Protein 2K4V (pdb70)

Sequence (125 aa):
QGHMFEPGHLHLVSLPGLDQQDINIHIRYEVRQNAESGAYVHFDMDGEIDGKPFSDSFELPRDTAFNFASDATRVAQKHGLHPKFGAITRVHKEYDAMFEDIRAKLHAHPGEPVDLERIIRHEGSQGHMFEPGHLHLVSLPGLDQQDINIHIRYEVRQNAESGAYVHFDMDGEIDGKPFSDSFELPRDTAFNFASDATRVAQKHGLHPKFGAITRVHKEYDAMFEDIRAKLHAHPGEPVDLERIIRHEGSQGHMFEPGHLHLVSLPGLDQQDINIHIRYEVRQNAESGAYVHFDMDGEIDGKPFSDSFELPRDTAFNFASDATRVAQKHGLHPKFGAITRVHKEYDAMFEDIRAKLHAHPGEPVDLERIIRHEGSQGHMFEPGHLHLVSLPGLDQQDINIHIRYEVRQNAESGAYVHFDMDGEIDGKPFSDSFELPRDTAFNFASDATRVAQKHGLHPKFGAITRVHKEYDAMFEDIRAKLHAHPGEPVDLERIIRHEGSQGHMFEPGHLHLVSLPGLDQQDINIHIRYEVRQNAESGAYVHFDMDGEIDGKPFSDSFELPRDTAFNFASDATRVAQKHGLHPKFGAITRVHKEYDAMFEDIRAKLHAHPGEPVDLERIIRHEGSQGHMFEPGHLHLVSLPGLDQQDINIHIRYEVRQNAESGAYVHFDMDGEIDGKPFSDSFELPRDTAFNFASDATRVAQKHGLHPKFGAITRVHKEYDAMFEDIRAKLHAHPGEPVDLERIIRHEGSQGHMFEPGHLHLVSLPGLDQQDINIHIRYEVRQNAESGAYVHFDMDGEIDGKPFSDSFELPRDTAFNFASDATRVAQKHGLHPKFGAITRVHKEYDAMFEDIRAKLHAHPGEPVDLERIIRHEGSQGHMFEPGHLHLVSLPGLDQQDINIHIRYEVRQNAESGAYVHFDMDGEIDGKPFSDSFELPRDTAFNFASDATRVAQKHGLHPKFGAITRVHKEYDAMFEDIRAKLHAHPGEPVDLERIIRHEGSQGHMFEPGHLHLVSLPGLDQQDINIHIRYEVRQNAESGAYVHFDMDGEIDGKPFSDSFELPRDTAFNFASDATRVAQKHGLHPKFGAITRVHKEYDAMFEDIRAKLHAHPGEPVDLERIIRHEGSQGHMFEPGHLHLVSLPGLDQQDINIHIRYEVRQNAESGAYVHFDMDGEIDGKPFSDSFELPRDTAFNFASDATRVAQKHGLHPKFGAITRVHKEYDAMFEDIRAKLHAHPGEPVDLERIIRHEGSQGHMFEPGHLHLVSLPGLDQQDINIHIRYEVRQNAESGAYVHFDMDGEIDGKPFSDSFELPRDTAFNFASDATRVAQKHGLHPKFGAITRVHKEYDAMFEDIRAKLHAHPGEPVDLERIIRHEGSQGHMFEPGHLHLVSLPGLDQQDINIHIRYEVRQNAESGAYVHFDMDGEIDGKPFSDSFELPRDTAFNFASDATRVAQKHGLHPKFGAITRVHKEYDAMFEDIRAKLHAHPGEPVDLERIIRHEGSQGHMFEPGHLHLVSLPGLDQQDINIHIRYEVRQNAESGAYVHFDMDGEIDGKPFSDSFELPRDTAFNFASDATRVAQKHGLHPKFGAITRVHKEYDAMFEDIRAKLHAHPGEPVDLERIIRHEGSQGHMFEPGHLHLVSLPGLDQQDINIHIRYEVRQNAESGAYVHFDMDGEIDGKPFSDSFELPRDTAFNFASDATRVAQKHGLHPKFGAITRVHKEYDAMFEDIRAKLHAHPGEPVDLERIIRHEGSQGHMFEPGHLHLVSLPGLDQQDINIHIRYEVRQNAESGAYVHFDMDGEIDGKPFSDSFELPRDTAFNFASDATRVAQKHGLHPKFGAITRVHKEYDAMFEDIRAKLHAHPGEPVDLERIIRHEGSQGHMFEPGHLHLVSLPGLDQQDINIHIRYEVRQNAESGAYVHFDMDGEIDGKPFSDSFELPRDTAFNFASDATRVAQKHGLHPKFGAITRVHKEYDAMFEDIRAKLHAHPGEPVDLERIIRHEGSQGHMFEPGHLHLVSLPGLDQQDINIHIRYEVRQNAESGAYVHFDMDGEIDGKPFSDSFELPRDTAFNFASDATRVAQKHGLHPKFGAITRVHKEYDAMFEDIRAKLHAHPGEPVDLERIIRHEGSQGHMFEPGHLHLVSLPGLDQQDINIHIRYEVRQNAESGAYVHFDMDGEIDGKPFSDSFELPRDTAFNFASDATRVAQKHGLHPKFGAITRVHKEYDAMFEDIRAKLHAHPGEPVDLERIIRHEGSQGHMFEPGHLHLVSLPGLDQQDINIHIRYEVRQNAESGAYVHFDMDGEIDGKPFSDSFELPRDTAFNFASDATRVAQKHGLHPKFGAITRVHKEYDAMFEDIRAKLHAHPGEPVDLERIIRHEGSQGHMFEPGHLHLVSLPGLDQQDINIHIRYEVRQNAESGAYVHFDMDGEIDGKPFSDSFELPRDTAFNFASDATRVAQKHGLHPKFGAITRVHKEYDAMFEDIRAKLHAHPGEPVDLERIIRHEGS

Secondary structure (DSSP, 8-state):
--SEEETTEEEEEPPTTT--S--EEEEEEEEEEETTTEEEEEEEEEEEETTEEEEEEEEEETTTGGGHHHHHHHHHHHTT--GGG-SSSS--TTHHHHHHHHHHHHHSS-----THHHHH-----

Solvent-accessible surface area: 9120 Å² total; per-residue (Å²): 164,14,96,64,80,75,117,19,46,31,56,26,55,14,73,125,69,77,56,149,77,80,2,32,0,73,15,124,8,76,31,158,113,40,120,165,23,34,11,15,0,46,1,34,0,55,16,80,3,108,38,148,112,28,106,44,76,32,95,35,50,129,115,45,0,48,82,9,37,68,52,6,24,162,22,5,59,162,60,32,10,134,68,182,33,15,10,106,93,172,135,106,174,135,63,93,55,25,80,76,42,0,66,18,99,25,129,81,131,106,45,115,116,104,76,121,118,147,103,118,181,147,183,77,179

Nearest PDB structures (foldseek):
  2k4v-assembly1_A  TM=8.069E-01  e=6.744E-19  Pseudomonas aeruginosa
  4l8h-assembly1_A  TM=4.114E-01  e=2.435E-01  Qubevirus durum
  4l8h-assembly1_B  TM=3.917E-01  e=1.715E-01  Qubevirus durum
  6le0-assembly1_B  TM=4.411E-01  e=6.054E+00  Streptomyces koyangensis
  8of7-assembly1_A  TM=4.471E-01  e=9.113E+00  Streptomyces sp. NL15-2K

Structure (mmCIF, N/CA/C/O backbone):
data_2K4V
#
_entry.id   2K4V
#
loop_
_atom_site.group_PDB
_atom_site.id
_atom_site.type_symbol
_atom_site.label_atom_id
_atom_site.label_alt_id
_atom_site.label_comp_id
_atom_site.label_asym_id
_atom_site.label_entity_id
_atom_site.label_seq_id
_atom_site.pdbx_PDB_ins_code
_atom_site.Cartn_x
_atom_site.Cartn_y
_atom_site.Cartn_z
_atom_site.occupancy
_atom_site.B_iso_or_equiv
_atom_site.auth_seq_id
_atom_site.auth_comp_id
_atom_site.auth_asym_id
_atom_site.auth_atom_id
_atom_site.pdbx_PDB_model_num
ATOM 1 N N . GLN A 1 1 ? -13.979 10.940 -8.315 1.00 0.00 1 GLN A N 1
ATOM 2 C CA . GLN A 1 1 ? -12.739 10.753 -9.111 1.00 0.00 1 GLN A CA 1
ATOM 3 C C . GLN A 1 1 ? -12.320 9.268 -9.186 1.00 0.00 1 GLN A C 1
ATOM 4 O O . GLN A 1 1 ? -11.351 8.934 -9.886 1.00 0.00 1 GLN A O 1
ATOM 20 N N . GLY A 1 2 ? -13.079 8.383 -8.496 1.00 0.00 2 GLY A N 1
ATOM 21 C CA . GLY A 1 2 ? -12.812 6.945 -8.484 1.00 0.00 2 GLY A CA 1
ATOM 22 C C . GLY A 1 2 ? -11.564 6.608 -7.675 1.00 0.00 2 GLY A C 1
ATOM 23 O O . GLY A 1 2 ? -11.649 6.278 -6.482 1.00 0.00 2 GLY A O 1
ATOM 27 N N . HIS A 1 3 ? -10.400 6.696 -8.336 1.00 0.00 3 HIS A N 1
ATOM 28 C CA . HIS A 1 3 ? -9.087 6.533 -7.687 1.00 0.00 3 HIS A CA 1
ATOM 29 C C . HIS A 1 3 ? -8.652 7.878 -7.070 1.00 0.00 3 HIS A C 1
ATOM 30 O O . HIS A 1 3 ? -8.875 8.936 -7.665 1.00 0.00 3 HIS A O 1
ATOM 45 N N . MET A 1 4 ? -8.027 7.817 -5.893 1.00 0.00 4 MET A N 1
ATOM 46 C CA . MET A 1 4 ? -7.594 8.998 -5.121 1.00 0.00 4 MET A CA 1
ATOM 47 C C . MET A 1 4 ? -6.397 8.605 -4.255 1.00 0.00 4 MET A C 1
ATOM 48 O O . MET A 1 4 ? -6.349 7.483 -3.763 1.00 0.00 4 MET A O 1
ATOM 62 N N . PHE A 1 5 ? -5.433 9.516 -4.065 1.00 0.00 5 PHE A N 1
ATOM 63 C CA . PHE A 1 5 ? -4.301 9.282 -3.146 1.00 0.00 5 PHE A CA 1
ATOM 64 C C . PHE A 1 5 ? -4.200 10.420 -2.115 1.00 0.00 5 PHE A C 1
ATOM 65 O O . PHE A 1 5 ? -4.460 11.585 -2.429 1.00 0.00 5 PHE A O 1
ATOM 82 N N . GLU A 1 6 ? -3.805 10.041 -0.892 1.00 0.00 6 GLU A N 1
ATOM 83 C CA . GLU A 1 6 ? -3.536 10.948 0.233 1.00 0.00 6 GLU A CA 1
ATOM 84 C C . GLU A 1 6 ? -2.341 10.368 1.040 1.00 0.00 6 GLU A C 1
ATOM 85 O O . GLU A 1 6 ? -2.117 9.149 0.999 1.00 0.00 6 GLU A O 1
ATOM 97 N N . PRO A 1 7 ? -1.524 11.209 1.755 1.00 0.00 7 PRO A N 1
ATOM 98 C CA . PRO A 1 7 ? -0.374 10.698 2.544 1.00 0.00 7 PRO A CA 1
ATOM 99 C C . PRO A 1 7 ? -0.850 9.805 3.722 1.00 0.00 7 PRO A C 1
ATOM 100 O O . PRO A 1 7 ? -1.278 10.304 4.769 1.00 0.00 7 PRO A O 1
ATOM 111 N N . GLY A 1 8 ? -0.828 8.476 3.495 1.00 0.00 8 GLY A N 1
ATOM 112 C CA . GLY A 1 8 ? -1.248 7.480 4.493 1.00 0.00 8 GLY A CA 1
ATOM 113 C C . GLY A 1 8 ? -2.274 6.471 3.961 1.00 0.00 8 GLY A C 1
ATOM 114 O O . GLY A 1 8 ? -2.481 5.419 4.582 1.00 0.00 8 GLY A O 1
ATOM 118 N N . HIS A 1 9 ? -2.906 6.777 2.799 1.00 0.00 9 HIS A N 1
ATOM 119 C CA . HIS A 1 9 ? -4.036 5.976 2.252 1.00 0.00 9 HIS A CA 1
ATOM 120 C C . HIS A 1 9 ? -4.258 6.233 0.734 1.00 0.00 9 HIS A C 1
ATOM 121 O O . HIS A 1 9 ? -3.912 7.285 0.219 1.00 0.00 9 HIS A O 1
ATOM 136 N N . LEU A 1 10 ? -4.830 5.233 0.035 1.00 0.00 10 LEU A N 1
ATOM 137 C CA . LEU A 1 10 ? -5.185 5.300 -1.392 1.00 0.00 10 LEU A CA 1
ATOM 138 C C . LEU A 1 10 ? -6.605 4.693 -1.551 1.00 0.00 10 LEU A C 1
ATOM 139 O O . LEU A 1 10 ? -6.861 3.572 -1.112 1.00 0.00 10 LEU A O 1
ATOM 155 N N . HIS A 1 11 ? -7.521 5.455 -2.162 1.00 0.00 11 HIS A N 1
ATOM 156 C CA . HIS A 1 11 ? -8.909 5.023 -2.451 1.00 0.00 11 HIS A CA 1
ATOM 157 C C . HIS A 1 11 ? -9.022 4.538 -3.915 1.00 0.00 11 HIS A C 1
ATOM 158 O O . HIS A 1 11 ? -8.440 5.144 -4.808 1.00 0.00 11 HIS A O 1
ATOM 173 N N . LEU A 1 12 ? -9.781 3.446 -4.141 1.00 0.00 12 LEU A N 1
ATOM 174 C CA . LEU A 1 12 ? -9.995 2.857 -5.482 1.00 0.00 12 LEU A CA 1
ATOM 175 C C . LEU A 1 12 ? -11.490 2.576 -5.724 1.00 0.00 12 LEU A C 1
ATOM 176 O O . LEU A 1 12 ? -12.110 1.830 -4.975 1.00 0.00 12 LEU A O 1
ATOM 192 N N . VAL A 1 13 ? -12.051 3.244 -6.737 1.00 0.00 13 VAL A N 1
ATOM 193 C CA . VAL A 1 13 ? -13.336 2.894 -7.399 1.00 0.00 13 VAL A CA 1
ATOM 194 C C . VAL A 1 13 ? -13.076 3.039 -8.916 1.00 0.00 13 VAL A C 1
ATOM 195 O O . VAL A 1 13 ? -12.109 3.725 -9.296 1.00 0.00 13 VAL A O 1
ATOM 208 N N . SER A 1 14 ? -13.897 2.435 -9.805 1.00 0.00 14 SER A N 1
ATOM 209 C CA . SER A 1 14 ? -13.634 2.491 -11.249 1.00 0.00 14 SER A CA 1
ATOM 210 C C . SER A 1 14 ? -14.392 3.701 -11.809 1.00 0.00 14 SER A C 1
ATOM 211 O O . SER A 1 14 ? -15.602 3.825 -11.575 1.00 0.00 14 SER A O 1
ATOM 219 N N . LEU A 1 15 ? -13.686 4.605 -12.504 1.00 0.00 15 LEU A N 1
ATOM 220 C CA . LEU A 1 15 ? -14.301 5.816 -13.070 1.00 0.00 15 LEU A CA 1
ATOM 221 C C . LEU A 1 15 ? -15.236 5.433 -14.251 1.00 0.00 15 LEU A C 1
ATOM 222 O O . LEU A 1 15 ? -14.894 4.533 -15.035 1.00 0.00 15 LEU A O 1
ATOM 238 N N . PRO A 1 16 ? -16.448 6.073 -14.363 1.00 0.00 16 PRO A N 1
ATOM 239 C CA . PRO A 1 16 ? -17.434 5.743 -15.418 1.00 0.00 16 PRO A CA 1
ATOM 240 C C . PRO A 1 16 ? -16.866 5.982 -16.835 1.00 0.00 16 PRO A C 1
ATOM 241 O O . PRO A 1 16 ? -16.247 7.022 -17.106 1.00 0.00 16 PRO A O 1
ATOM 252 N N . GLY A 1 17 ? -17.074 4.995 -17.717 1.00 0.00 17 GLY A N 1
ATOM 253 C CA . GLY A 1 17 ? -16.491 4.985 -19.061 1.00 0.00 17 GLY A CA 1
ATOM 254 C C . GLY A 1 17 ? -15.361 3.967 -19.184 1.00 0.00 17 GLY A C 1
ATOM 255 O O . GLY A 1 17 ? -15.148 3.398 -20.260 1.00 0.00 17 GLY A O 1
ATOM 259 N N . LEU A 1 18 ? -14.629 3.741 -18.070 1.00 0.00 18 LEU A N 1
ATOM 260 C CA . LEU A 1 18 ? -13.489 2.804 -18.026 1.00 0.00 18 LEU A CA 1
ATOM 261 C C . LEU A 1 18 ? -13.995 1.352 -17.944 1.00 0.00 18 LEU A C 1
ATOM 262 O O . LEU A 1 18 ? -13.786 0.564 -18.878 1.00 0.00 18 LEU A O 1
ATOM 278 N N . ASP A 1 19 ? -14.673 1.023 -16.827 1.00 0.00 19 ASP A N 1
ATOM 279 C CA . ASP A 1 19 ? -15.207 -0.327 -16.570 1.00 0.00 19 ASP A CA 1
ATOM 280 C C . ASP A 1 19 ? -16.367 -0.235 -15.566 1.00 0.00 19 ASP A C 1
ATOM 281 O O . ASP A 1 19 ? -16.154 0.074 -14.392 1.00 0.00 19 ASP A O 1
ATOM 290 N N . GLN A 1 20 ? -17.601 -0.473 -16.047 1.00 0.00 20 GLN A N 1
ATOM 291 C CA . GLN A 1 20 ? -18.811 -0.441 -15.212 1.00 0.00 20 GLN A CA 1
ATOM 292 C C . GLN A 1 20 ? -18.952 -1.771 -14.446 1.00 0.00 20 GLN A C 1
ATOM 293 O O . GLN A 1 20 ? -19.638 -2.702 -14.884 1.00 0.00 20 GLN A O 1
ATOM 307 N N . GLN A 1 21 ? -18.229 -1.843 -13.323 1.00 0.00 21 GLN A N 1
ATOM 308 C CA . GLN A 1 21 ? -18.253 -2.971 -12.386 1.00 0.00 21 GLN A CA 1
ATOM 309 C C . GLN A 1 21 ? -18.057 -2.406 -10.977 1.00 0.00 21 GLN A C 1
ATOM 310 O O . GLN A 1 21 ? -17.362 -1.389 -10.806 1.00 0.00 21 GLN A O 1
ATOM 324 N N . ASP A 1 22 ? -18.655 -3.067 -9.977 1.00 0.00 22 ASP A N 1
ATOM 325 C CA . ASP A 1 22 ? -18.577 -2.626 -8.576 1.00 0.00 22 ASP A CA 1
ATOM 326 C C . ASP A 1 22 ? -17.223 -3.037 -7.987 1.00 0.00 22 ASP A C 1
ATOM 327 O O . ASP A 1 22 ? -17.087 -4.115 -7.404 1.00 0.00 22 ASP A O 1
ATOM 336 N N . ILE A 1 23 ? -16.190 -2.218 -8.247 1.00 0.00 23 ILE A N 1
ATOM 337 C CA . ILE A 1 23 ? -14.882 -2.380 -7.609 1.00 0.00 23 ILE A CA 1
ATOM 338 C C . ILE A 1 23 ? -14.695 -1.215 -6.635 1.00 0.00 23 ILE A C 1
ATOM 339 O O . ILE A 1 23 ? -14.928 -0.050 -6.983 1.00 0.00 23 ILE A O 1
ATOM 355 N N . ASN A 1 24 ? -14.353 -1.554 -5.398 1.00 0.00 24 ASN A N 1
ATOM 356 C CA . ASN A 1 24 ? -14.068 -0.582 -4.346 1.00 0.00 24 ASN A CA 1
ATOM 357 C C . ASN A 1 24 ? -13.066 -1.203 -3.375 1.00 0.00 24 ASN A C 1
ATOM 358 O O . ASN A 1 24 ? -13.285 -2.299 -2.847 1.00 0.00 24 ASN A O 1
ATOM 369 N N . ILE A 1 25 ? -11.938 -0.500 -3.196 1.00 0.00 25 ILE A N 1
ATOM 370 C CA . ILE A 1 25 ? -10.764 -0.971 -2.451 1.00 0.00 25 ILE A CA 1
ATOM 371 C C . ILE A 1 25 ? -10.221 0.217 -1.653 1.00 0.00 25 ILE A C 1
ATOM 372 O O . ILE A 1 25 ? -10.222 1.356 -2.139 1.00 0.00 25 ILE A O 1
ATOM 388 N N . HIS A 1 26 ? -9.790 -0.046 -0.427 1.00 0.00 26 HIS A N 1
ATOM 389 C CA . HIS A 1 26 ? -9.086 0.923 0.411 1.00 0.00 26 HIS A CA 1
ATOM 390 C C . HIS A 1 26 ? -7.667 0.375 0.593 1.00 0.00 26 HIS A C 1
ATOM 391 O O . HIS A 1 26 ? -7.521 -0.815 0.856 1.00 0.00 26 HIS A O 1
ATOM 406 N N . ILE A 1 27 ? -6.632 1.213 0.442 1.00 0.00 27 ILE A N 1
ATOM 407 C CA . ILE A 1 27 ? -5.231 0.800 0.655 1.00 0.00 27 ILE A CA 1
ATOM 408 C C . ILE A 1 27 ? -4.631 1.734 1.713 1.00 0.00 27 ILE A C 1
ATOM 409 O O . ILE A 1 27 ? -4.342 2.889 1.438 1.00 0.00 27 ILE A O 1
ATOM 425 N N . ARG A 1 28 ? -4.461 1.212 2.912 1.00 0.00 28 ARG A N 1
ATOM 426 C CA . ARG A 1 28 ? -3.893 1.936 4.051 1.00 0.00 28 ARG A CA 1
ATOM 427 C C . ARG A 1 28 ? -2.453 1.471 4.225 1.00 0.00 28 ARG A C 1
ATOM 428 O O . ARG A 1 28 ? -2.190 0.273 4.173 1.00 0.00 28 ARG A O 1
ATOM 449 N N . TYR A 1 29 ? -1.520 2.408 4.386 1.00 0.00 29 TYR A N 1
ATOM 450 C CA . TYR A 1 29 ? -0.120 2.079 4.660 1.00 0.00 29 TYR A CA 1
ATOM 451 C C . TYR A 1 29 ? 0.343 2.884 5.878 1.00 0.00 29 TYR A C 1
ATOM 452 O O . TYR A 1 29 ? 0.193 4.113 5.923 1.00 0.00 29 TYR A O 1
ATOM 470 N N . GLU A 1 30 ? 0.830 2.161 6.889 1.00 0.00 30 GLU A N 1
ATOM 471 C CA . GLU A 1 30 ? 1.320 2.727 8.146 1.00 0.00 30 GLU A CA 1
ATOM 472 C C . GLU A 1 30 ? 2.724 2.190 8.394 1.00 0.00 30 GLU A C 1
ATOM 473 O O . GLU A 1 30 ? 2.901 0.979 8.560 1.00 0.00 30 GLU A O 1
ATOM 485 N N . VAL A 1 31 ? 3.716 3.081 8.411 1.00 0.00 31 VAL A N 1
ATOM 486 C CA . VAL A 1 31 ? 5.100 2.694 8.661 1.00 0.00 31 VAL A CA 1
ATOM 487 C C . VAL A 1 31 ? 5.310 2.491 10.166 1.00 0.00 31 VAL A C 1
ATOM 488 O O . VAL A 1 31 ? 5.168 3.426 10.963 1.00 0.00 31 VAL A O 1
ATOM 501 N N . ARG A 1 32 ? 5.643 1.256 10.526 1.00 0.00 32 ARG A N 1
ATOM 502 C CA . ARG A 1 32 ? 5.896 0.833 11.906 1.00 0.00 32 ARG A CA 1
ATOM 503 C C . ARG A 1 32 ? 7.346 0.340 11.980 1.00 0.00 32 ARG A C 1
ATOM 504 O O . ARG A 1 32 ? 7.948 0.008 10.952 1.00 0.00 32 ARG A O 1
ATOM 525 N N . GLN A 1 33 ? 7.916 0.305 13.183 1.00 0.00 33 GLN A N 1
ATOM 526 C CA . GLN A 1 33 ? 9.278 -0.182 13.398 1.00 0.00 33 GLN A CA 1
ATOM 527 C C . GLN A 1 33 ? 9.241 -1.548 14.104 1.00 0.00 33 GLN A C 1
ATOM 528 O O . GLN A 1 33 ? 8.695 -1.668 15.199 1.00 0.00 33 GLN A O 1
ATOM 542 N N . ASN A 1 34 ? 9.791 -2.570 13.437 1.00 0.00 34 ASN A N 1
ATOM 543 C CA . ASN A 1 34 ? 10.073 -3.899 14.031 1.00 0.00 34 ASN A CA 1
ATOM 544 C C . ASN A 1 34 ? 11.561 -3.977 14.409 1.00 0.00 34 ASN A C 1
ATOM 545 O O . ASN A 1 34 ? 12.392 -3.360 13.754 1.00 0.00 34 ASN A O 1
ATOM 556 N N . ALA A 1 35 ? 11.890 -4.732 15.463 1.00 0.00 35 ALA A N 1
ATOM 557 C CA . ALA A 1 35 ? 13.290 -4.924 15.913 1.00 0.00 35 ALA A CA 1
ATOM 558 C C . ALA A 1 35 ? 14.095 -5.817 14.937 1.00 0.00 35 ALA A C 1
ATOM 559 O O . ALA A 1 35 ? 15.325 -5.902 15.038 1.00 0.00 35 ALA A O 1
ATOM 566 N N . GLU A 1 36 ? 13.386 -6.469 13.998 1.00 0.00 36 GLU A N 1
ATOM 567 C CA . GLU A 1 36 ? 13.981 -7.370 13.003 1.00 0.00 36 GLU A CA 1
ATOM 568 C C . GLU A 1 36 ? 14.697 -6.589 11.875 1.00 0.00 36 GLU A C 1
ATOM 569 O O . GLU A 1 36 ? 15.887 -6.809 11.622 1.00 0.00 36 GLU A O 1
ATOM 581 N N . SER A 1 37 ? 13.970 -5.671 11.209 1.00 0.00 37 SER A N 1
ATOM 582 C CA . SER A 1 37 ? 14.483 -4.925 10.024 1.00 0.00 37 SER A CA 1
ATOM 583 C C . SER A 1 37 ? 14.617 -3.417 10.315 1.00 0.00 37 SER A C 1
ATOM 584 O O . SER A 1 37 ? 15.155 -2.659 9.498 1.00 0.00 37 SER A O 1
ATOM 592 N N . GLY A 1 38 ? 14.134 -2.991 11.486 1.00 0.00 38 GLY A N 1
ATOM 593 C CA . GLY A 1 38 ? 14.043 -1.571 11.818 1.00 0.00 38 GLY A CA 1
ATOM 594 C C . GLY A 1 38 ? 12.745 -1.004 11.274 1.00 0.00 38 GLY A C 1
ATOM 595 O O . GLY A 1 38 ? 11.676 -1.339 11.769 1.00 0.00 38 GLY A O 1
ATOM 599 N N . ALA A 1 39 ? 12.832 -0.183 10.225 1.00 0.00 39 ALA A N 1
ATOM 600 C CA . ALA A 1 39 ? 11.649 0.341 9.520 1.00 0.00 39 ALA A CA 1
ATOM 601 C C . ALA A 1 39 ? 10.990 -0.747 8.646 1.00 0.00 39 ALA A C 1
ATOM 602 O O . ALA A 1 39 ? 11.680 -1.587 8.058 1.00 0.00 39 ALA A O 1
ATOM 609 N N . TYR A 1 40 ? 9.651 -0.736 8.615 1.00 0.00 40 TYR A N 1
ATOM 610 C CA . TYR A 1 40 ? 8.839 -1.526 7.659 1.00 0.00 40 TYR A CA 1
ATOM 611 C C . TYR A 1 40 ? 7.460 -0.857 7.508 1.00 0.00 40 TYR A C 1
ATOM 612 O O . TYR A 1 40 ? 7.109 0.021 8.301 1.00 0.00 40 TYR A O 1
ATOM 630 N N . VAL A 1 41 ? 6.675 -1.257 6.493 1.00 0.00 41 VAL A N 1
ATOM 631 C CA . VAL A 1 41 ? 5.313 -0.724 6.293 1.00 0.00 41 VAL A CA 1
ATOM 632 C C . VAL A 1 41 ? 4.272 -1.847 6.460 1.00 0.00 41 VAL A C 1
ATOM 633 O O . VAL A 1 41 ? 4.377 -2.903 5.826 1.00 0.00 41 VAL A O 1
ATOM 646 N N . HIS A 1 42 ? 3.292 -1.607 7.335 1.00 0.00 42 HIS A N 1
ATOM 647 C CA . HIS A 1 42 ? 2.101 -2.452 7.494 1.00 0.00 42 HIS A CA 1
ATOM 648 C C . HIS A 1 42 ? 0.995 -1.928 6.558 1.00 0.00 42 HIS A C 1
ATOM 649 O O . HIS A 1 42 ? 0.576 -0.775 6.679 1.00 0.00 42 HIS A O 1
ATOM 664 N N . PHE A 1 43 ? 0.527 -2.777 5.637 1.00 0.00 43 PHE A N 1
ATOM 665 C CA . PHE A 1 43 ? -0.545 -2.423 4.684 1.00 0.00 43 PHE A CA 1
ATOM 666 C C . PHE A 1 43 ? -1.856 -3.149 5.057 1.00 0.00 43 PHE A C 1
ATOM 667 O O . PHE A 1 43 ? -1.820 -4.285 5.548 1.00 0.00 43 PHE A O 1
ATOM 684 N N . ASP A 1 44 ? -2.997 -2.470 4.833 1.00 0.00 44 ASP A N 1
ATOM 685 C CA . ASP A 1 44 ? -4.359 -3.047 4.955 1.00 0.00 44 ASP A CA 1
ATOM 686 C C . ASP A 1 44 ? -5.135 -2.746 3.672 1.00 0.00 44 ASP A C 1
ATOM 687 O O . ASP A 1 44 ? -5.175 -1.593 3.244 1.00 0.00 44 ASP A O 1
ATOM 696 N N . MET A 1 45 ? -5.741 -3.765 3.047 1.00 0.00 45 MET A N 1
ATOM 697 C CA . MET A 1 45 ? -6.638 -3.568 1.890 1.00 0.00 45 MET A CA 1
ATOM 698 C C . MET A 1 45 ? -8.014 -4.187 2.170 1.00 0.00 45 MET A C 1
ATOM 699 O O . MET A 1 45 ? -8.100 -5.355 2.536 1.00 0.00 45 MET A O 1
ATOM 713 N N . ASP A 1 46 ? -9.090 -3.404 1.953 1.00 0.00 46 ASP A N 1
ATOM 714 C CA . ASP A 1 46 ? -10.474 -3.828 2.282 1.00 0.00 46 ASP A CA 1
ATOM 715 C C . ASP A 1 46 ? -11.513 -3.099 1.399 1.00 0.00 46 ASP A C 1
ATOM 716 O O . ASP A 1 46 ? -11.311 -1.950 1.014 1.00 0.00 46 ASP A O 1
ATOM 725 N N . GLY A 1 47 ? -12.619 -3.795 1.091 1.00 0.00 47 GLY A N 1
ATOM 726 C CA . GLY A 1 47 ? -13.722 -3.249 0.274 1.00 0.00 47 GLY A CA 1
ATOM 727 C C . GLY A 1 47 ? -14.694 -4.355 -0.109 1.00 0.00 47 GLY A C 1
ATOM 728 O O . GLY A 1 47 ? -14.804 -5.329 0.638 1.00 0.00 47 GLY A O 1
ATOM 732 N N . GLU A 1 48 ? -15.392 -4.242 -1.265 1.00 0.00 48 GLU A N 1
ATOM 733 C CA . GLU A 1 48 ? -16.205 -5.349 -1.807 1.00 0.00 48 GLU A CA 1
ATOM 734 C C . GLU A 1 48 ? -16.282 -5.277 -3.350 1.00 0.00 48 GLU A C 1
ATOM 735 O O . GLU A 1 48 ? -16.906 -4.393 -3.934 1.00 0.00 48 GLU A O 1
ATOM 747 N N . ILE A 1 49 ? -15.591 -6.224 -3.993 1.00 0.00 49 ILE A N 1
ATOM 748 C CA . ILE A 1 49 ? -15.570 -6.320 -5.474 1.00 0.00 49 ILE A CA 1
ATOM 749 C C . ILE A 1 49 ? -16.518 -7.408 -5.978 1.00 0.00 49 ILE A C 1
ATOM 750 O O . ILE A 1 49 ? -16.443 -8.551 -5.529 1.00 0.00 49 ILE A O 1
ATOM 766 N N . ASP A 1 50 ? -17.397 -7.008 -6.934 1.00 0.00 50 ASP A N 1
ATOM 767 C CA . ASP A 1 50 ? -18.531 -7.814 -7.434 1.00 0.00 50 ASP A CA 1
ATOM 768 C C . ASP A 1 50 ? -19.528 -8.069 -6.270 1.00 0.00 50 ASP A C 1
ATOM 769 O O . ASP A 1 50 ? -20.337 -8.997 -6.290 1.00 0.00 50 ASP A O 1
ATOM 778 N N . GLY A 1 51 ? -19.455 -7.185 -5.247 1.00 0.00 51 GLY A N 1
ATOM 779 C CA . GLY A 1 51 ? -20.244 -7.313 -4.024 1.00 0.00 51 GLY A CA 1
ATOM 780 C C . GLY A 1 51 ? -19.589 -8.192 -2.966 1.00 0.00 51 GLY A C 1
ATOM 781 O O . GLY A 1 51 ? -20.138 -8.337 -1.869 1.00 0.00 51 GLY A O 1
ATOM 785 N N . LYS A 1 52 ? -18.422 -8.797 -3.291 1.00 0.00 52 LYS A N 1
ATOM 786 C CA . LYS A 1 52 ? -17.698 -9.716 -2.394 1.00 0.00 52 LYS A CA 1
ATOM 787 C C . LYS A 1 52 ? -16.756 -8.966 -1.440 1.00 0.00 52 LYS A C 1
ATOM 788 O O . LYS A 1 52 ? -15.719 -8.451 -1.887 1.00 0.00 52 LYS A O 1
ATOM 807 N N . PRO A 1 53 ? -17.078 -8.923 -0.103 1.00 0.00 53 PRO A N 1
ATOM 808 C CA . PRO A 1 53 ? -16.271 -8.193 0.891 1.00 0.00 53 PRO A CA 1
ATOM 809 C C . PRO A 1 53 ? -14.951 -8.920 1.207 1.00 0.00 53 PRO A C 1
ATOM 810 O O . PRO A 1 53 ? -14.908 -10.159 1.282 1.00 0.00 53 PRO A O 1
ATOM 821 N N . PHE A 1 54 ? -13.879 -8.138 1.392 1.00 0.00 54 PHE A N 1
ATOM 822 C CA . PHE A 1 54 ? -12.543 -8.666 1.695 1.00 0.00 54 PHE A CA 1
ATOM 823 C C . PHE A 1 54 ? -11.845 -7.771 2.719 1.00 0.00 54 PHE A C 1
ATOM 824 O O . PHE A 1 54 ? -12.084 -6.561 2.760 1.00 0.00 54 PHE A O 1
ATOM 841 N N . SER A 1 55 ? -11.010 -8.393 3.554 1.00 0.00 55 SER A N 1
ATOM 842 C CA . SER A 1 55 ? -10.126 -7.707 4.494 1.00 0.00 55 SER A CA 1
ATOM 843 C C . SER A 1 55 ? -8.772 -8.430 4.472 1.00 0.00 55 SER A C 1
ATOM 844 O O . SER A 1 55 ? -8.675 -9.614 4.824 1.00 0.00 55 SER A O 1
ATOM 852 N N . ASP A 1 56 ? -7.743 -7.706 4.040 1.00 0.00 56 ASP A N 1
ATOM 853 C CA . ASP A 1 56 ? -6.400 -8.241 3.772 1.00 0.00 56 ASP A CA 1
ATOM 854 C C . ASP A 1 56 ? -5.363 -7.364 4.484 1.00 0.00 56 ASP A C 1
ATOM 855 O O . ASP A 1 56 ? -5.573 -6.160 4.649 1.00 0.00 56 ASP A O 1
ATOM 864 N N . SER A 1 57 ? -4.265 -7.976 4.937 1.00 0.00 57 SER A N 1
ATOM 865 C CA . SER A 1 57 ? -3.132 -7.254 5.530 1.00 0.00 57 SER A CA 1
ATOM 866 C C . SER A 1 57 ? -1.823 -7.933 5.100 1.00 0.00 57 SER A C 1
ATOM 867 O O . SER A 1 57 ? -1.684 -9.155 5.218 1.00 0.00 57 SER A O 1
ATOM 875 N N . PHE A 1 58 ? -0.878 -7.134 4.591 1.00 0.00 58 PHE A N 1
ATOM 876 C CA . PHE A 1 58 ? 0.451 -7.607 4.164 1.00 0.00 58 PHE A CA 1
ATOM 877 C C . PHE A 1 58 ? 1.506 -6.595 4.608 1.00 0.00 58 PHE A C 1
ATOM 878 O O . PHE A 1 58 ? 1.246 -5.398 4.618 1.00 0.00 58 PHE A O 1
ATOM 895 N N . GLU A 1 59 ? 2.684 -7.086 5.010 1.00 0.00 59 GLU A N 1
ATOM 896 C CA . GLU A 1 59 ? 3.763 -6.250 5.570 1.00 0.00 59 GLU A CA 1
ATOM 897 C C . GLU A 1 59 ? 5.064 -6.484 4.803 1.00 0.00 59 GLU A C 1
ATOM 898 O O . GLU A 1 59 ? 5.443 -7.630 4.539 1.00 0.00 59 GLU A O 1
ATOM 910 N N . LEU A 1 60 ? 5.734 -5.386 4.449 1.00 0.00 60 LEU A N 1
ATOM 911 C CA . LEU A 1 60 ? 6.993 -5.396 3.690 1.00 0.00 60 LEU A CA 1
ATOM 912 C C . LEU A 1 60 ? 8.065 -4.632 4.479 1.00 0.00 60 LEU A C 1
ATOM 913 O O . LEU A 1 60 ? 7.801 -3.504 4.905 1.00 0.00 60 LEU A O 1
ATOM 929 N N . PRO A 1 61 ? 9.283 -5.234 4.700 1.00 0.00 61 PRO A N 1
ATOM 930 C CA . PRO A 1 61 ? 10.419 -4.533 5.347 1.00 0.00 61 PRO A CA 1
ATOM 931 C C . PRO A 1 61 ? 10.906 -3.349 4.498 1.00 0.00 61 PRO A C 1
ATOM 932 O O . PRO A 1 61 ? 10.579 -3.277 3.318 1.00 0.00 61 PRO A O 1
ATOM 943 N N . ARG A 1 62 ? 11.653 -2.422 5.123 1.00 0.00 62 ARG A N 1
ATOM 944 C CA . ARG A 1 62 ? 12.271 -1.254 4.439 1.00 0.00 62 ARG A CA 1
ATOM 945 C C . ARG A 1 62 ? 12.963 -1.628 3.088 1.00 0.00 62 ARG A C 1
ATOM 946 O O . ARG A 1 62 ? 12.952 -0.840 2.133 1.00 0.00 62 ARG A O 1
ATOM 967 N N . ASP A 1 63 ? 13.509 -2.863 3.034 1.00 0.00 63 ASP A N 1
ATOM 968 C CA . ASP A 1 63 ? 14.270 -3.396 1.889 1.00 0.00 63 ASP A CA 1
ATOM 969 C C . ASP A 1 63 ? 13.370 -3.680 0.662 1.00 0.00 63 ASP A C 1
ATOM 970 O O . ASP A 1 63 ? 13.822 -3.557 -0.479 1.00 0.00 63 ASP A O 1
ATOM 979 N N . THR A 1 64 ? 12.090 -4.015 0.902 1.00 0.00 64 THR A N 1
ATOM 980 C CA . THR A 1 64 ? 11.126 -4.404 -0.155 1.00 0.00 64 THR A CA 1
ATOM 981 C C . THR A 1 64 ? 9.813 -3.608 -0.002 1.00 0.00 64 THR A C 1
ATOM 982 O O . THR A 1 64 ? 8.790 -3.966 -0.596 1.00 0.00 64 THR A O 1
ATOM 993 N N . ALA A 1 65 ? 9.865 -2.507 0.782 1.00 0.00 65 ALA A N 1
ATOM 994 C CA . ALA A 1 65 ? 8.704 -1.623 1.020 1.00 0.00 65 ALA A CA 1
ATOM 995 C C . ALA A 1 65 ? 8.240 -0.960 -0.283 1.00 0.00 65 ALA A C 1
ATOM 996 O O . ALA A 1 65 ? 7.048 -0.895 -0.557 1.00 0.00 65 ALA A O 1
ATOM 1003 N N . PHE A 1 66 ? 9.221 -0.494 -1.073 1.00 0.00 66 PHE A N 1
ATOM 1004 C CA . PHE A 1 66 ? 9.001 0.180 -2.378 1.00 0.00 66 PHE A CA 1
ATOM 1005 C C . PHE A 1 66 ? 8.574 -0.807 -3.492 1.00 0.00 66 PHE A C 1
ATOM 1006 O O . PHE A 1 66 ? 8.283 -0.394 -4.616 1.00 0.00 66 PHE A O 1
ATOM 1023 N N . ASN A 1 67 ? 8.513 -2.106 -3.156 1.00 0.00 67 ASN A N 1
ATOM 1024 C CA . ASN A 1 67 ? 7.995 -3.162 -4.053 1.00 0.00 67 ASN A CA 1
ATOM 1025 C C . ASN A 1 67 ? 6.468 -3.320 -3.874 1.00 0.00 67 ASN A C 1
ATOM 1026 O O . ASN A 1 67 ? 5.854 -4.195 -4.503 1.00 0.00 67 ASN A O 1
ATOM 1037 N N . PHE A 1 68 ? 5.888 -2.465 -2.994 1.00 0.00 68 PHE A N 1
ATOM 1038 C CA . PHE A 1 68 ? 4.460 -2.478 -2.648 1.00 0.00 68 PHE A CA 1
ATOM 1039 C C . PHE A 1 68 ? 3.555 -2.379 -3.883 1.00 0.00 68 PHE A C 1
ATOM 1040 O O . PHE A 1 68 ? 2.650 -3.178 -4.018 1.00 0.00 68 PHE A O 1
ATOM 1057 N N . ALA A 1 69 ? 3.812 -1.395 -4.779 1.00 0.00 69 ALA A N 1
ATOM 1058 C CA . ALA A 1 69 ? 2.968 -1.129 -5.968 1.00 0.00 69 ALA A CA 1
ATOM 1059 C C . ALA A 1 69 ? 2.750 -2.362 -6.864 1.00 0.00 69 ALA A C 1
ATOM 1060 O O . ALA A 1 69 ? 1.723 -2.452 -7.540 1.00 0.00 69 ALA A O 1
ATOM 1067 N N . SER A 1 70 ? 3.719 -3.295 -6.867 1.00 0.00 70 SER A N 1
ATOM 1068 C CA . SER A 1 70 ? 3.591 -4.571 -7.581 1.00 0.00 70 SER A CA 1
ATOM 1069 C C . SER A 1 70 ? 2.582 -5.487 -6.856 1.00 0.00 70 SER A C 1
ATOM 1070 O O . SER A 1 70 ? 1.629 -5.966 -7.467 1.00 0.00 70 SER A O 1
ATOM 1078 N N . ASP A 1 71 ? 2.790 -5.676 -5.533 1.00 0.00 71 ASP A N 1
ATOM 1079 C CA . ASP A 1 71 ? 1.988 -6.621 -4.716 1.00 0.00 71 ASP A CA 1
ATOM 1080 C C . ASP A 1 71 ? 0.567 -6.097 -4.432 1.00 0.00 71 ASP A C 1
ATOM 1081 O O . ASP A 1 71 ? -0.396 -6.816 -4.628 1.00 0.00 71 ASP A O 1
ATOM 1090 N N . ALA A 1 72 ? 0.477 -4.860 -3.910 1.00 0.00 72 ALA A N 1
ATOM 1091 C CA . ALA A 1 72 ? -0.798 -4.140 -3.659 1.00 0.00 72 ALA A CA 1
ATOM 1092 C C . ALA A 1 72 ? -1.756 -4.176 -4.870 1.00 0.00 72 ALA A C 1
ATOM 1093 O O . ALA A 1 72 ? -2.974 -4.266 -4.708 1.00 0.00 72 ALA A O 1
ATOM 1100 N N . THR A 1 73 ? -1.182 -4.106 -6.079 1.00 0.00 73 THR A N 1
ATOM 1101 C CA . THR A 1 73 ? -1.939 -4.250 -7.332 1.00 0.00 73 THR A CA 1
ATOM 1102 C C . THR A 1 73 ? -2.302 -5.733 -7.594 1.00 0.00 73 THR A C 1
ATOM 1103 O O . THR A 1 73 ? -3.441 -6.040 -7.949 1.00 0.00 73 THR A O 1
ATOM 1114 N N . ARG A 1 74 ? -1.316 -6.626 -7.391 1.00 0.00 74 ARG A N 1
ATOM 1115 C CA . ARG A 1 74 ? -1.441 -8.090 -7.607 1.00 0.00 74 ARG A CA 1
ATOM 1116 C C . ARG A 1 74 ? -2.608 -8.699 -6.792 1.00 0.00 74 ARG A C 1
ATOM 1117 O O . ARG A 1 74 ? -3.410 -9.475 -7.319 1.00 0.00 74 ARG A O 1
ATOM 1138 N N . VAL A 1 75 ? -2.703 -8.307 -5.518 1.00 0.00 75 VAL A N 1
ATOM 1139 C CA . VAL A 1 75 ? -3.766 -8.751 -4.603 1.00 0.00 75 VAL A CA 1
ATOM 1140 C C . VAL A 1 75 ? -5.114 -8.080 -4.955 1.00 0.00 75 VAL A C 1
ATOM 1141 O O . VAL A 1 75 ? -6.171 -8.698 -4.806 1.00 0.00 75 VAL A O 1
ATOM 1154 N N . ALA A 1 76 ? -5.063 -6.833 -5.477 1.00 0.00 76 ALA A N 1
ATOM 1155 C CA . ALA A 1 76 ? -6.268 -6.064 -5.850 1.00 0.00 76 ALA A CA 1
ATOM 1156 C C . ALA A 1 76 ? -6.974 -6.713 -7.054 1.00 0.00 76 ALA A C 1
ATOM 1157 O O . ALA A 1 76 ? -8.201 -6.859 -7.069 1.00 0.00 76 ALA A O 1
ATOM 1164 N N . GLN A 1 77 ? -6.162 -7.125 -8.042 1.00 0.00 77 GLN A N 1
ATOM 1165 C CA . GLN A 1 77 ? -6.653 -7.753 -9.279 1.00 0.00 77 GLN A CA 1
ATOM 1166 C C . GLN A 1 77 ? -7.008 -9.228 -9.051 1.00 0.00 77 GLN A C 1
ATOM 1167 O O . GLN A 1 77 ? -7.849 -9.785 -9.772 1.00 0.00 77 GLN A O 1
ATOM 1181 N N . LYS A 1 78 ? -6.365 -9.857 -8.043 1.00 0.00 78 LYS A N 1
ATOM 1182 C CA . LYS A 1 78 ? -6.742 -11.199 -7.557 1.00 0.00 78 LYS A CA 1
ATOM 1183 C C . LYS A 1 78 ? -8.146 -11.164 -6.911 1.00 0.00 78 LYS A C 1
ATOM 1184 O O . LYS A 1 78 ? -8.851 -12.172 -6.875 1.00 0.00 78 LYS A O 1
ATOM 1203 N N . HIS A 1 79 ? -8.544 -9.970 -6.421 1.00 0.00 79 HIS A N 1
ATOM 1204 C CA . HIS A 1 79 ? -9.883 -9.736 -5.844 1.00 0.00 79 HIS A CA 1
ATOM 1205 C C . HIS A 1 79 ? -10.934 -9.356 -6.915 1.00 0.00 79 HIS A C 1
ATOM 1206 O O . HIS A 1 79 ? -12.097 -9.150 -6.561 1.00 0.00 79 HIS A O 1
ATOM 1221 N N . GLY A 1 80 ? -10.557 -9.291 -8.214 1.00 0.00 80 GLY A N 1
ATOM 1222 C CA . GLY A 1 80 ? -11.533 -9.018 -9.294 1.00 0.00 80 GLY A CA 1
ATOM 1223 C C . GLY A 1 80 ? -11.312 -7.720 -10.069 1.00 0.00 80 GLY A C 1
ATOM 1224 O O . GLY A 1 80 ? -12.272 -6.996 -10.349 1.00 0.00 80 GLY A O 1
ATOM 1228 N N . LEU A 1 81 ? -10.051 -7.419 -10.427 1.00 0.00 81 LEU A N 1
ATOM 1229 C CA . LEU A 1 81 ? -9.723 -6.369 -11.432 1.00 0.00 81 LEU A CA 1
ATOM 1230 C C . LEU A 1 81 ? -9.052 -7.044 -12.637 1.00 0.00 81 LEU A C 1
ATOM 1231 O O . LEU A 1 81 ? -8.228 -7.946 -12.465 1.00 0.00 81 LEU A O 1
ATOM 1247 N N . HIS A 1 82 ? -9.420 -6.614 -13.848 1.00 0.00 82 HIS A N 1
ATOM 1248 C CA . HIS A 1 82 ? -8.747 -7.029 -15.093 1.00 0.00 82 HIS A CA 1
ATOM 1249 C C . HIS A 1 82 ? -7.687 -5.973 -15.485 1.00 0.00 82 HIS A C 1
ATOM 1250 O O . HIS A 1 82 ? -7.828 -4.808 -15.103 1.00 0.00 82 HIS A O 1
ATOM 1265 N N . PRO A 1 83 ? -6.595 -6.361 -16.235 1.00 0.00 83 PRO A N 1
ATOM 1266 C CA . PRO A 1 83 ? -5.561 -5.401 -16.737 1.00 0.00 83 PRO A CA 1
ATOM 1267 C C . PRO A 1 83 ? -6.128 -4.285 -17.654 1.00 0.00 83 PRO A C 1
ATOM 1268 O O . PRO A 1 83 ? -5.462 -3.276 -17.889 1.00 0.00 83 PRO A O 1
ATOM 1279 N N . LYS A 1 84 ? -7.366 -4.481 -18.138 1.00 0.00 84 LYS A N 1
ATOM 1280 C CA . LYS A 1 84 ? -8.084 -3.502 -18.983 1.00 0.00 84 LYS A CA 1
ATOM 1281 C C . LYS A 1 84 ? -8.407 -2.216 -18.189 1.00 0.00 84 LYS A C 1
ATOM 1282 O O . LYS A 1 84 ? -8.498 -1.127 -18.763 1.00 0.00 84 LYS A O 1
ATOM 1301 N N . PHE A 1 85 ? -8.575 -2.382 -16.861 1.00 0.00 85 PHE A N 1
ATOM 1302 C CA . PHE A 1 85 ? -8.742 -1.277 -15.890 1.00 0.00 85 PHE A CA 1
ATOM 1303 C C . PHE A 1 85 ? -7.506 -0.352 -15.878 1.00 0.00 85 PHE A C 1
ATOM 1304 O O . PHE A 1 85 ? -7.622 0.863 -15.679 1.00 0.00 85 PHE A O 1
ATOM 1321 N N . GLY A 1 86 ? -6.328 -0.944 -16.131 1.00 0.00 86 GLY A N 1
ATOM 1322 C CA . GLY A 1 86 ? -5.050 -0.245 -16.002 1.00 0.00 86 GLY A CA 1
ATOM 1323 C C . GLY A 1 86 ? -4.503 -0.368 -14.593 1.00 0.00 86 GLY A C 1
ATOM 1324 O O . GLY A 1 86 ? -4.081 0.620 -13.984 1.00 0.00 86 GLY A O 1
ATOM 1328 N N . ALA A 1 87 ? -4.539 -1.604 -14.072 1.00 0.00 87 ALA A N 1
ATOM 1329 C CA . ALA A 1 87 ? -4.053 -1.917 -12.723 1.00 0.00 87 ALA A CA 1
ATOM 1330 C C . ALA A 1 87 ? -2.509 -1.847 -12.673 1.00 0.00 87 ALA A C 1
ATOM 1331 O O . ALA A 1 87 ? -1.939 -0.888 -12.143 1.00 0.00 87 ALA A O 1
ATOM 1338 N N . ILE A 1 88 ? -1.840 -2.864 -13.253 1.00 0.00 88 ILE A N 1
ATOM 1339 C CA . ILE A 1 88 ? -0.359 -2.942 -13.308 1.00 0.00 88 ILE A CA 1
ATOM 1340 C C . ILE A 1 88 ? 0.151 -2.513 -14.703 1.00 0.00 88 ILE A C 1
ATOM 1341 O O . ILE A 1 88 ? 1.319 -2.169 -14.873 1.00 0.00 88 ILE A O 1
ATOM 1357 N N . THR A 1 89 ? -0.758 -2.527 -15.689 1.00 0.00 89 THR A N 1
ATOM 1358 C CA . THR A 1 89 ? -0.455 -2.236 -17.105 1.00 0.00 89 THR A CA 1
ATOM 1359 C C . THR A 1 89 ? -0.475 -0.723 -17.419 1.00 0.00 89 THR A C 1
ATOM 1360 O O . THR A 1 89 ? -0.211 -0.314 -18.558 1.00 0.00 89 THR A O 1
ATOM 1371 N N . ARG A 1 90 ? -0.800 0.098 -16.406 1.00 0.00 90 ARG A N 1
ATOM 1372 C CA . ARG A 1 90 ? -0.725 1.567 -16.492 1.00 0.00 90 ARG A CA 1
ATOM 1373 C C . ARG A 1 90 ? 0.533 2.016 -15.742 1.00 0.00 90 ARG A C 1
ATOM 1374 O O . ARG A 1 90 ? 0.660 1.732 -14.540 1.00 0.00 90 ARG A O 1
ATOM 1395 N N . VAL A 1 91 ? 1.483 2.667 -16.442 1.00 0.00 91 VAL A N 1
ATOM 1396 C CA . VAL A 1 91 ? 2.668 3.246 -15.787 1.00 0.00 91 VAL A CA 1
ATOM 1397 C C . VAL A 1 91 ? 2.232 4.461 -14.935 1.00 0.00 91 VAL A C 1
ATOM 1398 O O . VAL A 1 91 ? 1.983 5.559 -15.451 1.00 0.00 91 VAL A O 1
ATOM 1411 N N . HIS A 1 92 ? 2.041 4.214 -13.622 1.00 0.00 92 HIS A N 1
ATOM 1412 C CA . HIS A 1 92 ? 1.611 5.252 -12.673 1.00 0.00 92 HIS A CA 1
ATOM 1413 C C . HIS A 1 92 ? 2.725 6.301 -12.547 1.00 0.00 92 HIS A C 1
ATOM 1414 O O . HIS A 1 92 ? 3.779 6.029 -11.982 1.00 0.00 92 HIS A O 1
ATOM 1429 N N . LYS A 1 93 ? 2.492 7.482 -13.133 1.00 0.00 93 LYS A N 1
ATOM 1430 C CA . LYS A 1 93 ? 3.489 8.568 -13.188 1.00 0.00 93 LYS A CA 1
ATOM 1431 C C . LYS A 1 93 ? 3.647 9.235 -11.810 1.00 0.00 93 LYS A C 1
ATOM 1432 O O . LYS A 1 93 ? 4.724 9.737 -11.469 1.00 0.00 93 LYS A O 1
ATOM 1451 N N . GLU A 1 94 ? 2.556 9.207 -11.022 1.00 0.00 94 GLU A N 1
ATOM 1452 C CA . GLU A 1 94 ? 2.523 9.729 -9.643 1.00 0.00 94 GLU A CA 1
ATOM 1453 C C . GLU A 1 94 ? 2.995 8.671 -8.620 1.00 0.00 94 GLU A C 1
ATOM 1454 O O . GLU A 1 94 ? 2.924 8.912 -7.406 1.00 0.00 94 GLU A O 1
ATOM 1466 N N . TYR A 1 95 ? 3.476 7.503 -9.118 1.00 0.00 95 TYR A N 1
ATOM 1467 C CA . TYR A 1 95 ? 4.135 6.486 -8.279 1.00 0.00 95 TYR A CA 1
ATOM 1468 C C . TYR A 1 95 ? 5.365 7.088 -7.593 1.00 0.00 95 TYR A C 1
ATOM 1469 O O . TYR A 1 95 ? 5.620 6.779 -6.446 1.00 0.00 95 TYR A O 1
ATOM 1487 N N . ASP A 1 96 ? 6.110 7.947 -8.322 1.00 0.00 96 ASP A N 1
ATOM 1488 C CA . ASP A 1 96 ? 7.323 8.614 -7.801 1.00 0.00 96 ASP A CA 1
ATOM 1489 C C . ASP A 1 96 ? 7.007 9.511 -6.587 1.00 0.00 96 ASP A C 1
ATOM 1490 O O . ASP A 1 96 ? 7.827 9.639 -5.678 1.00 0.00 96 ASP A O 1
ATOM 1499 N N . ALA A 1 97 ? 5.803 10.107 -6.585 1.00 0.00 97 ALA A N 1
ATOM 1500 C CA . ALA A 1 97 ? 5.326 10.970 -5.487 1.00 0.00 97 ALA A CA 1
ATOM 1501 C C . ALA A 1 97 ? 5.018 10.140 -4.217 1.00 0.00 97 ALA A C 1
ATOM 1502 O O . ALA A 1 97 ? 5.357 10.536 -3.100 1.00 0.00 97 ALA A O 1
ATOM 1509 N N . MET A 1 98 ? 4.338 9.006 -4.405 1.00 0.00 98 MET A N 1
ATOM 1510 C CA . MET A 1 98 ? 4.095 8.012 -3.331 1.00 0.00 98 MET A CA 1
ATOM 1511 C C . MET A 1 98 ? 5.418 7.385 -2.814 1.00 0.00 98 MET A C 1
ATOM 1512 O O . MET A 1 98 ? 5.594 7.159 -1.619 1.00 0.00 98 MET A O 1
ATOM 1526 N N . PHE A 1 99 ? 6.315 7.121 -3.766 1.00 0.00 99 PHE A N 1
ATOM 1527 C CA . PHE A 1 99 ? 7.653 6.536 -3.543 1.00 0.00 99 PHE A CA 1
ATOM 1528 C C . PHE A 1 99 ? 8.479 7.417 -2.592 1.00 0.00 99 PHE A C 1
ATOM 1529 O O . PHE A 1 99 ? 9.036 6.926 -1.598 1.00 0.00 99 PHE A O 1
ATOM 1546 N N . GLU A 1 100 ? 8.531 8.729 -2.905 1.00 0.00 100 GLU A N 1
ATOM 1547 C CA . GLU A 1 100 ? 9.299 9.709 -2.124 1.00 0.00 100 GLU A CA 1
ATOM 1548 C C . GLU A 1 100 ? 8.654 9.971 -0.745 1.00 0.00 100 GLU A C 1
ATOM 1549 O O . GLU A 1 100 ? 9.364 10.256 0.232 1.00 0.00 100 GLU A O 1
ATOM 1561 N N . ASP A 1 101 ? 7.313 9.859 -0.678 1.00 0.00 101 ASP A N 1
ATOM 1562 C CA . ASP A 1 101 ? 6.566 9.938 0.591 1.00 0.00 101 ASP A CA 1
ATOM 1563 C C . ASP A 1 101 ? 7.044 8.829 1.546 1.00 0.00 101 ASP A C 1
ATOM 1564 O O . ASP A 1 101 ? 7.445 9.103 2.675 1.00 0.00 101 ASP A O 1
ATOM 1573 N N . ILE A 1 102 ? 6.995 7.586 1.045 1.00 0.00 102 ILE A N 1
ATOM 1574 C CA . ILE A 1 102 ? 7.371 6.379 1.795 1.00 0.00 102 ILE A CA 1
ATOM 1575 C C . ILE A 1 102 ? 8.872 6.366 2.192 1.00 0.00 102 ILE A C 1
ATOM 1576 O O . ILE A 1 102 ? 9.186 5.946 3.296 1.00 0.00 102 ILE A O 1
ATOM 1592 N N . ARG A 1 103 ? 9.792 6.849 1.319 1.00 0.00 103 ARG A N 1
ATOM 1593 C CA . ARG A 1 103 ? 11.250 6.864 1.657 1.00 0.00 103 ARG A CA 1
ATOM 1594 C C . ARG A 1 103 ? 11.562 7.892 2.760 1.00 0.00 103 ARG A C 1
ATOM 1595 O O . ARG A 1 103 ? 12.472 7.680 3.572 1.00 0.00 103 ARG A O 1
ATOM 1616 N N . ALA A 1 104 ? 10.784 8.990 2.798 1.00 0.00 104 ALA A N 1
ATOM 1617 C CA . ALA A 1 104 ? 10.911 10.016 3.848 1.00 0.00 104 ALA A CA 1
ATOM 1618 C C . ALA A 1 104 ? 10.304 9.512 5.169 1.00 0.00 104 ALA A C 1
ATOM 1619 O O . ALA A 1 104 ? 10.874 9.709 6.237 1.00 0.00 104 ALA A O 1
ATOM 1626 N N . LYS A 1 105 ? 9.113 8.899 5.068 1.00 0.00 105 LYS A N 1
ATOM 1627 C CA . LYS A 1 105 ? 8.384 8.275 6.193 1.00 0.00 105 LYS A CA 1
ATOM 1628 C C . LYS A 1 105 ? 9.185 7.149 6.885 1.00 0.00 105 LYS A C 1
ATOM 1629 O O . LYS A 1 105 ? 9.189 7.047 8.112 1.00 0.00 105 LYS A O 1
ATOM 1648 N N . LEU A 1 106 ? 9.835 6.303 6.073 1.00 0.00 106 LEU A N 1
ATOM 1649 C CA . LEU A 1 106 ? 10.764 5.252 6.553 1.00 0.00 106 LEU A CA 1
ATOM 1650 C C . LEU A 1 106 ? 11.969 5.862 7.293 1.00 0.00 106 LEU A C 1
ATOM 1651 O O . LEU A 1 106 ? 12.514 5.244 8.209 1.00 0.00 106 LEU A O 1
ATOM 1667 N N . HIS A 1 107 ? 12.381 7.063 6.863 1.00 0.00 107 HIS A N 1
ATOM 1668 C CA . HIS A 1 107 ? 13.452 7.827 7.525 1.00 0.00 107 HIS A CA 1
ATOM 1669 C C . HIS A 1 107 ? 12.904 8.573 8.768 1.00 0.00 107 HIS A C 1
ATOM 1670 O O . HIS A 1 107 ? 13.686 8.991 9.639 1.00 0.00 107 HIS A O 1
ATOM 1685 N N . ALA A 1 108 ? 11.553 8.761 8.802 1.00 0.00 108 ALA A N 1
ATOM 1686 C CA . ALA A 1 108 ? 10.776 9.423 9.881 1.00 0.00 108 ALA A CA 1
ATOM 1687 C C . ALA A 1 108 ? 10.780 10.946 9.702 1.00 0.00 108 ALA A C 1
ATOM 1688 O O . ALA A 1 108 ? 9.737 11.603 9.802 1.00 0.00 108 ALA A O 1
ATOM 1695 N N . HIS A 1 109 ? 11.966 11.499 9.445 1.00 0.00 109 HIS A N 1
ATOM 1696 C CA . HIS A 1 109 ? 12.147 12.928 9.160 1.00 0.00 109 HIS A CA 1
ATOM 1697 C C . HIS A 1 109 ? 12.075 13.145 7.630 1.00 0.00 109 HIS A C 1
ATOM 1698 O O . HIS A 1 109 ? 12.554 12.288 6.879 1.00 0.00 109 HIS A O 1
ATOM 1713 N N . PRO A 1 110 ? 11.473 14.284 7.140 1.00 0.00 110 PRO A N 1
ATOM 1714 C CA . PRO A 1 110 ? 11.344 14.561 5.684 1.00 0.00 110 PRO A CA 1
ATOM 1715 C C . PRO A 1 110 ? 12.714 14.830 5.012 1.00 0.00 110 PRO A C 1
ATOM 1716 O O . PRO A 1 110 ? 13.696 15.169 5.689 1.00 0.00 110 PRO A O 1
ATOM 1727 N N . GLY A 1 111 ? 12.752 14.679 3.681 1.00 0.00 111 GLY A N 1
ATOM 1728 C CA . GLY A 1 111 ? 13.988 14.798 2.910 1.00 0.00 111 GLY A CA 1
ATOM 1729 C C . GLY A 1 111 ? 13.701 14.806 1.421 1.00 0.00 111 GLY A C 1
ATOM 1730 O O . GLY A 1 111 ? 14.096 13.895 0.688 1.00 0.00 111 GLY A O 1
ATOM 1734 N N . GLU A 1 112 ? 12.999 15.849 0.981 1.00 0.00 112 GLU A N 1
ATOM 1735 C CA . GLU A 1 112 ? 12.531 16.004 -0.412 1.00 0.00 112 GLU A CA 1
ATOM 1736 C C . GLU A 1 112 ? 13.510 16.911 -1.201 1.00 0.00 112 GLU A C 1
ATOM 1737 O O . GLU A 1 112 ? 13.735 18.062 -0.804 1.00 0.00 112 GLU A O 1
ATOM 1749 N N . PRO A 1 113 ? 14.160 16.378 -2.297 1.00 0.00 113 PRO A N 1
ATOM 1750 C CA . PRO A 1 113 ? 15.072 17.164 -3.165 1.00 0.00 113 PRO A CA 1
ATOM 1751 C C . PRO A 1 113 ? 14.388 18.392 -3.802 1.00 0.00 113 PRO A C 1
ATOM 1752 O O . PRO A 1 113 ? 13.444 18.247 -4.593 1.00 0.00 113 PRO A O 1
ATOM 1763 N N . VAL A 1 114 ? 14.858 19.590 -3.416 1.00 0.00 114 VAL A N 1
ATOM 1764 C CA . VAL A 1 114 ? 14.439 20.858 -4.035 1.00 0.00 114 VAL A CA 1
ATOM 1765 C C . VAL A 1 114 ? 15.045 20.969 -5.455 1.00 0.00 114 VAL A C 1
ATOM 1766 O O . VAL A 1 114 ? 16.201 20.598 -5.682 1.00 0.00 114 VAL A O 1
ATOM 1779 N N . ASP A 1 115 ? 14.242 21.480 -6.400 1.00 0.00 115 ASP A N 1
ATOM 1780 C CA . ASP A 1 115 ? 14.565 21.477 -7.844 1.00 0.00 115 ASP A CA 1
ATOM 1781 C C . ASP A 1 115 ? 15.617 22.526 -8.245 1.00 0.00 115 ASP A C 1
ATOM 1782 O O . ASP A 1 115 ? 15.936 22.619 -9.431 1.00 0.00 115 ASP A O 1
ATOM 1791 N N . LEU A 1 116 ? 16.162 23.307 -7.282 1.00 0.00 116 LEU A N 1
ATOM 1792 C CA . LEU A 1 116 ? 17.103 24.399 -7.597 1.00 0.00 116 LEU A CA 1
ATOM 1793 C C . LEU A 1 116 ? 18.400 23.869 -8.246 1.00 0.00 116 LEU A C 1
ATOM 1794 O O . LEU A 1 116 ? 18.956 24.526 -9.124 1.00 0.00 116 LEU A O 1
ATOM 1810 N N . GLU A 1 117 ? 18.850 22.661 -7.842 1.00 0.00 117 GLU A N 1
ATOM 1811 C CA . GLU A 1 117 ? 20.009 21.993 -8.485 1.00 0.00 117 GLU A CA 1
ATOM 1812 C C . GLU A 1 117 ? 19.632 21.517 -9.894 1.00 0.00 117 GLU A C 1
ATOM 1813 O O . GLU A 1 117 ? 20.421 21.643 -10.837 1.00 0.00 117 GLU A O 1
ATOM 1825 N N . ARG A 1 118 ? 18.388 21.003 -10.017 1.00 0.00 118 ARG A N 1
ATOM 1826 C CA . ARG A 1 118 ? 17.832 20.445 -11.273 1.00 0.00 118 ARG A CA 1
ATOM 1827 C C . ARG A 1 118 ? 17.794 21.510 -12.402 1.00 0.00 118 ARG A C 1
ATOM 1828 O O . ARG A 1 118 ? 17.812 21.157 -13.586 1.00 0.00 118 ARG A O 1
ATOM 1849 N N . ILE A 1 119 ? 17.818 22.813 -12.026 1.00 0.00 119 ILE A N 1
ATOM 1850 C CA . ILE A 1 119 ? 17.801 23.931 -12.992 1.00 0.00 119 ILE A CA 1
ATOM 1851 C C . ILE A 1 119 ? 19.200 24.076 -13.638 1.00 0.00 119 ILE A C 1
ATOM 1852 O O . ILE A 1 119 ? 19.332 24.437 -14.814 1.00 0.00 119 ILE A O 1
ATOM 1868 N N . ILE A 1 120 ? 20.237 23.770 -12.846 1.00 0.00 120 ILE A N 1
ATOM 1869 C CA . ILE A 1 120 ? 21.646 23.863 -13.265 1.00 0.00 120 ILE A CA 1
ATOM 1870 C C . ILE A 1 120 ? 22.052 22.595 -14.051 1.00 0.00 120 ILE A C 1
ATOM 1871 O O . ILE A 1 120 ? 22.937 22.659 -14.917 1.00 0.00 120 ILE A O 1
ATOM 1887 N N . ARG A 1 121 ? 21.375 21.456 -13.766 1.00 0.00 121 ARG A N 1
ATOM 1888 C CA . ARG A 1 121 ? 21.689 20.147 -14.386 1.00 0.00 121 ARG A CA 1
ATOM 1889 C C . ARG A 1 121 ? 21.470 20.171 -15.920 1.00 0.00 121 ARG A C 1
ATOM 1890 O O . ARG A 1 121 ? 20.363 19.927 -16.414 1.00 0.00 121 ARG A O 1
ATOM 1911 N N . HIS A 1 122 ? 22.553 20.528 -16.634 1.00 0.00 122 HIS A N 1
ATOM 1912 C CA . HIS A 1 122 ? 22.638 20.573 -18.108 1.00 0.00 122 HIS A CA 1
ATOM 1913 C C . HIS A 1 122 ? 24.119 20.727 -18.519 1.00 0.00 122 HIS A C 1
ATOM 1914 O O . HIS A 1 122 ? 24.989 20.916 -17.653 1.00 0.00 122 HIS A O 1
ATOM 1929 N N . GLU A 1 123 ? 24.396 20.675 -19.832 1.00 0.00 123 GLU A N 1
ATOM 1930 C CA . GLU A 1 123 ? 25.763 20.817 -20.371 1.00 0.00 123 GLU A CA 1
ATOM 1931 C C . GLU A 1 123 ? 25.705 21.357 -21.810 1.00 0.00 123 GLU A C 1
ATOM 1932 O O . GLU A 1 123 ? 25.135 20.706 -22.694 1.00 0.00 123 GLU A O 1
ATOM 1944 N N . GLY A 1 124 ? 26.277 22.553 -22.021 1.00 0.00 124 GLY A N 1
ATOM 1945 C CA . GLY A 1 124 ? 26.352 23.175 -23.341 1.00 0.00 124 GLY A CA 1
ATOM 1946 C C . GLY A 1 124 ? 27.119 24.486 -23.289 1.00 0.00 124 GLY A C 1
ATOM 1947 O O . GLY A 1 124 ? 28.228 24.591 -23.823 1.00 0.00 124 GLY A O 1
ATOM 1951 N N . SER A 1 125 ? 26.521 25.479 -22.617 1.00 0.00 125 SER A N 1
ATOM 1952 C CA . SER A 1 125 ? 27.114 26.805 -22.406 1.00 0.00 125 SER A CA 1
ATOM 1953 C C . SER A 1 125 ? 26.351 27.497 -21.244 1.00 0.00 125 SER A C 1
ATOM 1954 O O . SER A 1 125 ? 26.865 27.521 -20.106 1.00 0.00 125 SER A O 1
ATOM 1963 N N . GLN A 1 1 ? -5.350 3.303 -12.238 1.00 0.00 1 GLN A N 2
ATOM 1964 C CA . GLN A 1 1 ? -6.536 3.217 -11.340 1.00 0.00 1 GLN A CA 2
ATOM 1965 C C . GLN A 1 1 ? -6.260 3.931 -10.003 1.00 0.00 1 GLN A C 2
ATOM 1966 O O . GLN A 1 1 ? -5.109 4.058 -9.579 1.00 0.00 1 GLN A O 2
ATOM 1982 N N . GLY A 1 2 ? -7.347 4.365 -9.340 1.00 0.00 2 GLY A N 2
ATOM 1983 C CA . GLY A 1 2 ? -7.272 5.143 -8.099 1.00 0.00 2 GLY A CA 2
ATOM 1984 C C . GLY A 1 2 ? -7.550 6.618 -8.369 1.00 0.00 2 GLY A C 2
ATOM 1985 O O . GLY A 1 2 ? -7.265 7.111 -9.469 1.00 0.00 2 GLY A O 2
ATOM 1989 N N . HIS A 1 3 ? -8.122 7.331 -7.381 1.00 0.00 3 HIS A N 2
ATOM 1990 C CA . HIS A 1 3 ? -8.447 8.770 -7.513 1.00 0.00 3 HIS A CA 2
ATOM 1991 C C . HIS A 1 3 ? -7.855 9.554 -6.337 1.00 0.00 3 HIS A C 2
ATOM 1992 O O . HIS A 1 3 ? -6.805 10.188 -6.483 1.00 0.00 3 HIS A O 2
ATOM 2007 N N . MET A 1 4 ? -8.520 9.479 -5.166 1.00 0.00 4 MET A N 2
ATOM 2008 C CA . MET A 1 4 ? -8.119 10.233 -3.968 1.00 0.00 4 MET A CA 2
ATOM 2009 C C . MET A 1 4 ? -6.876 9.585 -3.337 1.00 0.00 4 MET A C 2
ATOM 2010 O O . MET A 1 4 ? -6.959 8.502 -2.741 1.00 0.00 4 MET A O 2
ATOM 2024 N N . PHE A 1 5 ? -5.725 10.245 -3.513 1.00 0.00 5 PHE A N 2
ATOM 2025 C CA . PHE A 1 5 ? -4.427 9.772 -3.021 1.00 0.00 5 PHE A CA 2
ATOM 2026 C C . PHE A 1 5 ? -3.754 10.884 -2.213 1.00 0.00 5 PHE A C 2
ATOM 2027 O O . PHE A 1 5 ? -3.808 12.059 -2.590 1.00 0.00 5 PHE A O 2
ATOM 2044 N N . GLU A 1 6 ? -3.119 10.486 -1.110 1.00 0.00 6 GLU A N 2
ATOM 2045 C CA . GLU A 1 6 ? -2.352 11.380 -0.240 1.00 0.00 6 GLU A CA 2
ATOM 2046 C C . GLU A 1 6 ? -1.264 10.563 0.487 1.00 0.00 6 GLU A C 2
ATOM 2047 O O . GLU A 1 6 ? -1.428 9.346 0.668 1.00 0.00 6 GLU A O 2
ATOM 2059 N N . PRO A 1 7 ? -0.110 11.200 0.859 1.00 0.00 7 PRO A N 2
ATOM 2060 C CA . PRO A 1 7 ? 0.881 10.588 1.769 1.00 0.00 7 PRO A CA 2
ATOM 2061 C C . PRO A 1 7 ? 0.252 10.175 3.125 1.00 0.00 7 PRO A C 2
ATOM 2062 O O . PRO A 1 7 ? 0.130 10.984 4.048 1.00 0.00 7 PRO A O 2
ATOM 2073 N N . GLY A 1 8 ? -0.186 8.906 3.194 1.00 0.00 8 GLY A N 2
ATOM 2074 C CA . GLY A 1 8 ? -0.864 8.348 4.367 1.00 0.00 8 GLY A CA 2
ATOM 2075 C C . GLY A 1 8 ? -1.918 7.312 3.977 1.00 0.00 8 GLY A C 2
ATOM 2076 O O . GLY A 1 8 ? -2.034 6.253 4.624 1.00 0.00 8 GLY A O 2
ATOM 2080 N N . HIS A 1 9 ? -2.671 7.605 2.891 1.00 0.00 9 HIS A N 2
ATOM 2081 C CA . HIS A 1 9 ? -3.841 6.799 2.474 1.00 0.00 9 HIS A CA 2
ATOM 2082 C C . HIS A 1 9 ? -4.122 6.934 0.959 1.00 0.00 9 HIS A C 2
ATOM 2083 O O . HIS A 1 9 ? -3.960 8.011 0.378 1.00 0.00 9 HIS A O 2
ATOM 2098 N N . LEU A 1 10 ? -4.567 5.818 0.349 1.00 0.00 10 LEU A N 2
ATOM 2099 C CA . LEU A 1 10 ? -5.076 5.759 -1.034 1.00 0.00 10 LEU A CA 2
ATOM 2100 C C . LEU A 1 10 ? -6.469 5.097 -1.025 1.00 0.00 10 LEU A C 2
ATOM 2101 O O . LEU A 1 10 ? -6.674 4.087 -0.338 1.00 0.00 10 LEU A O 2
ATOM 2117 N N . HIS A 1 11 ? -7.433 5.688 -1.756 1.00 0.00 11 HIS A N 2
ATOM 2118 C CA . HIS A 1 11 ? -8.710 5.025 -2.071 1.00 0.00 11 HIS A CA 2
ATOM 2119 C C . HIS A 1 11 ? -8.590 4.451 -3.495 1.00 0.00 11 HIS A C 2
ATOM 2120 O O . HIS A 1 11 ? -8.457 5.206 -4.473 1.00 0.00 11 HIS A O 2
ATOM 2135 N N . LEU A 1 12 ? -8.646 3.121 -3.589 1.00 0.00 12 LEU A N 2
ATOM 2136 C CA . LEU A 1 12 ? -8.414 2.386 -4.829 1.00 0.00 12 LEU A CA 2
ATOM 2137 C C . LEU A 1 12 ? -9.782 2.059 -5.461 1.00 0.00 12 LEU A C 2
ATOM 2138 O O . LEU A 1 12 ? -10.557 1.269 -4.919 1.00 0.00 12 LEU A O 2
ATOM 2154 N N . VAL A 1 13 ? -10.065 2.725 -6.585 1.00 0.00 13 VAL A N 2
ATOM 2155 C CA . VAL A 1 13 ? -11.261 2.506 -7.421 1.00 0.00 13 VAL A CA 2
ATOM 2156 C C . VAL A 1 13 ? -10.794 2.501 -8.881 1.00 0.00 13 VAL A C 2
ATOM 2157 O O . VAL A 1 13 ? -9.969 3.339 -9.251 1.00 0.00 13 VAL A O 2
ATOM 2170 N N . SER A 1 14 ? -11.333 1.599 -9.725 1.00 0.00 14 SER A N 2
ATOM 2171 C CA . SER A 1 14 ? -10.910 1.501 -11.131 1.00 0.00 14 SER A CA 2
ATOM 2172 C C . SER A 1 14 ? -11.713 2.524 -11.939 1.00 0.00 14 SER A C 2
ATOM 2173 O O . SER A 1 14 ? -12.807 2.917 -11.515 1.00 0.00 14 SER A O 2
ATOM 2181 N N . LEU A 1 15 ? -11.164 2.982 -13.074 1.00 0.00 15 LEU A N 2
ATOM 2182 C CA . LEU A 1 15 ? -11.841 3.974 -13.922 1.00 0.00 15 LEU A CA 2
ATOM 2183 C C . LEU A 1 15 ? -13.016 3.298 -14.660 1.00 0.00 15 LEU A C 2
ATOM 2184 O O . LEU A 1 15 ? -12.779 2.470 -15.545 1.00 0.00 15 LEU A O 2
ATOM 2200 N N . PRO A 1 16 ? -14.295 3.624 -14.291 1.00 0.00 16 PRO A N 2
ATOM 2201 C CA . PRO A 1 16 ? -15.483 2.942 -14.851 1.00 0.00 16 PRO A CA 2
ATOM 2202 C C . PRO A 1 16 ? -15.745 3.312 -16.329 1.00 0.00 16 PRO A C 2
ATOM 2203 O O . PRO A 1 16 ? -16.272 2.490 -17.091 1.00 0.00 16 PRO A O 2
ATOM 2214 N N . GLY A 1 17 ? -15.374 4.554 -16.706 1.00 0.00 17 GLY A N 2
ATOM 2215 C CA . GLY A 1 17 ? -15.637 5.091 -18.041 1.00 0.00 17 GLY A CA 2
ATOM 2216 C C . GLY A 1 17 ? -17.131 5.281 -18.299 1.00 0.00 17 GLY A C 2
ATOM 2217 O O . GLY A 1 17 ? -17.709 6.302 -17.917 1.00 0.00 17 GLY A O 2
ATOM 2221 N N . LEU A 1 18 ? -17.755 4.272 -18.937 1.00 0.00 18 LEU A N 2
ATOM 2222 C CA . LEU A 1 18 ? -19.218 4.219 -19.158 1.00 0.00 18 LEU A CA 2
ATOM 2223 C C . LEU A 1 18 ? -19.874 3.288 -18.106 1.00 0.00 18 LEU A C 2
ATOM 2224 O O . LEU A 1 18 ? -21.001 2.816 -18.299 1.00 0.00 18 LEU A O 2
ATOM 2240 N N . ASP A 1 19 ? -19.135 3.054 -16.991 1.00 0.00 19 ASP A N 2
ATOM 2241 C CA . ASP A 1 19 ? -19.554 2.213 -15.848 1.00 0.00 19 ASP A CA 2
ATOM 2242 C C . ASP A 1 19 ? -19.791 0.755 -16.271 1.00 0.00 19 ASP A C 2
ATOM 2243 O O . ASP A 1 19 ? -20.907 0.372 -16.641 1.00 0.00 19 ASP A O 2
ATOM 2252 N N . GLN A 1 20 ? -18.707 -0.048 -16.239 1.00 0.00 20 GLN A N 2
ATOM 2253 C CA . GLN A 1 20 ? -18.746 -1.482 -16.598 1.00 0.00 20 GLN A CA 2
ATOM 2254 C C . GLN A 1 20 ? -18.449 -2.354 -15.366 1.00 0.00 20 GLN A C 2
ATOM 2255 O O . GLN A 1 20 ? -19.098 -3.383 -15.165 1.00 0.00 20 GLN A O 2
ATOM 2269 N N . GLN A 1 21 ? -17.450 -1.946 -14.548 1.00 0.00 21 GLN A N 2
ATOM 2270 C CA . GLN A 1 21 ? -17.144 -2.620 -13.261 1.00 0.00 21 GLN A CA 2
ATOM 2271 C C . GLN A 1 21 ? -17.055 -1.574 -12.135 1.00 0.00 21 GLN A C 2
ATOM 2272 O O . GLN A 1 21 ? -16.707 -0.409 -12.389 1.00 0.00 21 GLN A O 2
ATOM 2286 N N . ASP A 1 22 ? -17.392 -1.987 -10.900 1.00 0.00 22 ASP A N 2
ATOM 2287 C CA . ASP A 1 22 ? -17.385 -1.100 -9.722 1.00 0.00 22 ASP A CA 2
ATOM 2288 C C . ASP A 1 22 ? -16.558 -1.736 -8.632 1.00 0.00 22 ASP A C 2
ATOM 2289 O O . ASP A 1 22 ? -17.020 -2.674 -8.018 1.00 0.00 22 ASP A O 2
ATOM 2298 N N . ILE A 1 23 ? -15.328 -1.265 -8.401 1.00 0.00 23 ILE A N 2
ATOM 2299 C CA . ILE A 1 23 ? -14.498 -1.753 -7.285 1.00 0.00 23 ILE A CA 2
ATOM 2300 C C . ILE A 1 23 ? -14.166 -0.567 -6.369 1.00 0.00 23 ILE A C 2
ATOM 2301 O O . ILE A 1 23 ? -14.086 0.577 -6.839 1.00 0.00 23 ILE A O 2
ATOM 2317 N N . ASN A 1 24 ? -14.005 -0.841 -5.070 1.00 0.00 24 ASN A N 2
ATOM 2318 C CA . ASN A 1 24 ? -13.730 0.191 -4.052 1.00 0.00 24 ASN A CA 2
ATOM 2319 C C . ASN A 1 24 ? -12.971 -0.432 -2.868 1.00 0.00 24 ASN A C 2
ATOM 2320 O O . ASN A 1 24 ? -13.452 -1.365 -2.222 1.00 0.00 24 ASN A O 2
ATOM 2331 N N . ILE A 1 25 ? -11.766 0.098 -2.599 1.00 0.00 25 ILE A N 2
ATOM 2332 C CA . ILE A 1 25 ? -10.789 -0.515 -1.673 1.00 0.00 25 ILE A CA 2
ATOM 2333 C C . ILE A 1 25 ? -10.125 0.582 -0.823 1.00 0.00 25 ILE A C 2
ATOM 2334 O O . ILE A 1 25 ? -9.825 1.668 -1.317 1.00 0.00 25 ILE A O 2
ATOM 2350 N N . HIS A 1 26 ? -9.898 0.272 0.452 1.00 0.00 26 HIS A N 2
ATOM 2351 C CA . HIS A 1 26 ? -9.308 1.189 1.434 1.00 0.00 26 HIS A CA 2
ATOM 2352 C C . HIS A 1 26 ? -7.848 0.758 1.655 1.00 0.00 26 HIS A C 2
ATOM 2353 O O . HIS A 1 26 ? -7.619 -0.325 2.192 1.00 0.00 26 HIS A O 2
ATOM 2368 N N . ILE A 1 27 ? -6.865 1.578 1.233 1.00 0.00 27 ILE A N 2
ATOM 2369 C CA . ILE A 1 27 ? -5.429 1.235 1.370 1.00 0.00 27 ILE A CA 2
ATOM 2370 C C . ILE A 1 27 ? -4.778 2.187 2.389 1.00 0.00 27 ILE A C 2
ATOM 2371 O O . ILE A 1 27 ? -4.634 3.386 2.142 1.00 0.00 27 ILE A O 2
ATOM 2387 N N . ARG A 1 28 ? -4.433 1.620 3.550 1.00 0.00 28 ARG A N 2
ATOM 2388 C CA . ARG A 1 28 ? -3.760 2.316 4.660 1.00 0.00 28 ARG A CA 2
ATOM 2389 C C . ARG A 1 28 ? -2.334 1.764 4.759 1.00 0.00 28 ARG A C 2
ATOM 2390 O O . ARG A 1 28 ? -2.162 0.551 4.894 1.00 0.00 28 ARG A O 2
ATOM 2411 N N . TYR A 1 29 ? -1.317 2.632 4.687 1.00 0.00 29 TYR A N 2
ATOM 2412 C CA . TYR A 1 29 ? 0.081 2.222 4.892 1.00 0.00 29 TYR A CA 2
ATOM 2413 C C . TYR A 1 29 ? 0.671 3.021 6.069 1.00 0.00 29 TYR A C 2
ATOM 2414 O O . TYR A 1 29 ? 0.546 4.254 6.121 1.00 0.00 29 TYR A O 2
ATOM 2432 N N . GLU A 1 30 ? 1.265 2.304 7.037 1.00 0.00 30 GLU A N 2
ATOM 2433 C CA . GLU A 1 30 ? 1.763 2.894 8.294 1.00 0.00 30 GLU A CA 2
ATOM 2434 C C . GLU A 1 30 ? 3.274 2.653 8.400 1.00 0.00 30 GLU A C 2
ATOM 2435 O O . GLU A 1 30 ? 3.702 1.508 8.545 1.00 0.00 30 GLU A O 2
ATOM 2447 N N . VAL A 1 31 ? 4.079 3.724 8.339 1.00 0.00 31 VAL A N 2
ATOM 2448 C CA . VAL A 1 31 ? 5.537 3.610 8.508 1.00 0.00 31 VAL A CA 2
ATOM 2449 C C . VAL A 1 31 ? 5.848 3.452 10.007 1.00 0.00 31 VAL A C 2
ATOM 2450 O O . VAL A 1 31 ? 5.590 4.363 10.807 1.00 0.00 31 VAL A O 2
ATOM 2463 N N . ARG A 1 32 ? 6.403 2.292 10.353 1.00 0.00 32 ARG A N 2
ATOM 2464 C CA . ARG A 1 32 ? 6.589 1.848 11.743 1.00 0.00 32 ARG A CA 2
ATOM 2465 C C . ARG A 1 32 ? 7.893 1.042 11.833 1.00 0.00 32 ARG A C 2
ATOM 2466 O O . ARG A 1 32 ? 8.477 0.690 10.804 1.00 0.00 32 ARG A O 2
ATOM 2487 N N . GLN A 1 33 ? 8.369 0.768 13.057 1.00 0.00 33 GLN A N 2
ATOM 2488 C CA . GLN A 1 33 ? 9.597 -0.011 13.277 1.00 0.00 33 GLN A CA 2
ATOM 2489 C C . GLN A 1 33 ? 9.262 -1.384 13.909 1.00 0.00 33 GLN A C 2
ATOM 2490 O O . GLN A 1 33 ? 8.638 -1.452 14.970 1.00 0.00 33 GLN A O 2
ATOM 2504 N N . ASN A 1 34 ? 9.658 -2.467 13.216 1.00 0.00 34 ASN A N 2
ATOM 2505 C CA . ASN A 1 34 ? 9.566 -3.863 13.712 1.00 0.00 34 ASN A CA 2
ATOM 2506 C C . ASN A 1 34 ? 10.932 -4.332 14.245 1.00 0.00 34 ASN A C 2
ATOM 2507 O O . ASN A 1 34 ? 11.977 -3.841 13.809 1.00 0.00 34 ASN A O 2
ATOM 2518 N N . ALA A 1 35 ? 10.913 -5.288 15.183 1.00 0.00 35 ALA A N 2
ATOM 2519 C CA . ALA A 1 35 ? 12.140 -5.841 15.803 1.00 0.00 35 ALA A CA 2
ATOM 2520 C C . ALA A 1 35 ? 12.932 -6.742 14.820 1.00 0.00 35 ALA A C 2
ATOM 2521 O O . ALA A 1 35 ? 14.148 -6.916 14.964 1.00 0.00 35 ALA A O 2
ATOM 2528 N N . GLU A 1 36 ? 12.217 -7.295 13.830 1.00 0.00 36 GLU A N 2
ATOM 2529 C CA . GLU A 1 36 ? 12.745 -8.296 12.885 1.00 0.00 36 GLU A CA 2
ATOM 2530 C C . GLU A 1 36 ? 13.707 -7.673 11.849 1.00 0.00 36 GLU A C 2
ATOM 2531 O O . GLU A 1 36 ? 14.823 -8.168 11.652 1.00 0.00 36 GLU A O 2
ATOM 2543 N N . SER A 1 37 ? 13.277 -6.570 11.213 1.00 0.00 37 SER A N 2
ATOM 2544 C CA . SER A 1 37 ? 13.966 -5.986 10.042 1.00 0.00 37 SER A CA 2
ATOM 2545 C C . SER A 1 37 ? 14.113 -4.453 10.187 1.00 0.00 37 SER A C 2
ATOM 2546 O O . SER A 1 37 ? 14.388 -3.743 9.203 1.00 0.00 37 SER A O 2
ATOM 2554 N N . GLY A 1 38 ? 13.949 -3.958 11.424 1.00 0.00 38 GLY A N 2
ATOM 2555 C CA . GLY A 1 38 ? 14.133 -2.538 11.731 1.00 0.00 38 GLY A CA 2
ATOM 2556 C C . GLY A 1 38 ? 12.951 -1.702 11.282 1.00 0.00 38 GLY A C 2
ATOM 2557 O O . GLY A 1 38 ? 11.870 -1.830 11.831 1.00 0.00 38 GLY A O 2
ATOM 2561 N N . ALA A 1 39 ? 13.151 -0.852 10.278 1.00 0.00 39 ALA A N 2
ATOM 2562 C CA . ALA A 1 39 ? 12.068 -0.057 9.681 1.00 0.00 39 ALA A CA 2
ATOM 2563 C C . ALA A 1 39 ? 11.232 -0.923 8.718 1.00 0.00 39 ALA A C 2
ATOM 2564 O O . ALA A 1 39 ? 11.762 -1.853 8.101 1.00 0.00 39 ALA A O 2
ATOM 2571 N N . TYR A 1 40 ? 9.925 -0.628 8.628 1.00 0.00 40 TYR A N 2
ATOM 2572 C CA . TYR A 1 40 ? 9.002 -1.294 7.679 1.00 0.00 40 TYR A CA 2
ATOM 2573 C C . TYR A 1 40 ? 7.756 -0.418 7.462 1.00 0.00 40 TYR A C 2
ATOM 2574 O O . TYR A 1 40 ? 7.644 0.674 8.039 1.00 0.00 40 TYR A O 2
ATOM 2592 N N . VAL A 1 41 ? 6.824 -0.892 6.610 1.00 0.00 41 VAL A N 2
ATOM 2593 C CA . VAL A 1 41 ? 5.502 -0.262 6.438 1.00 0.00 41 VAL A CA 2
ATOM 2594 C C . VAL A 1 41 ? 4.403 -1.349 6.489 1.00 0.00 41 VAL A C 2
ATOM 2595 O O . VAL A 1 41 ? 4.517 -2.386 5.817 1.00 0.00 41 VAL A O 2
ATOM 2608 N N . HIS A 1 42 ? 3.363 -1.107 7.311 1.00 0.00 42 HIS A N 2
ATOM 2609 C CA . HIS A 1 42 ? 2.193 -1.992 7.448 1.00 0.00 42 HIS A CA 2
ATOM 2610 C C . HIS A 1 42 ? 1.145 -1.585 6.399 1.00 0.00 42 HIS A C 2
ATOM 2611 O O . HIS A 1 42 ? 0.532 -0.527 6.525 1.00 0.00 42 HIS A O 2
ATOM 2626 N N . PHE A 1 43 ? 0.947 -2.420 5.371 1.00 0.00 43 PHE A N 2
ATOM 2627 C CA . PHE A 1 43 ? -0.071 -2.189 4.329 1.00 0.00 43 PHE A CA 2
ATOM 2628 C C . PHE A 1 43 ? -1.350 -2.960 4.718 1.00 0.00 43 PHE A C 2
ATOM 2629 O O . PHE A 1 43 ? -1.289 -4.155 5.022 1.00 0.00 43 PHE A O 2
ATOM 2646 N N . ASP A 1 44 ? -2.492 -2.262 4.742 1.00 0.00 44 ASP A N 2
ATOM 2647 C CA . ASP A 1 44 ? -3.762 -2.801 5.261 1.00 0.00 44 ASP A CA 2
ATOM 2648 C C . ASP A 1 44 ? -4.902 -2.424 4.304 1.00 0.00 44 ASP A C 2
ATOM 2649 O O . ASP A 1 44 ? -5.077 -1.247 3.977 1.00 0.00 44 ASP A O 2
ATOM 2658 N N . MET A 1 45 ? -5.688 -3.424 3.878 1.00 0.00 45 MET A N 2
ATOM 2659 C CA . MET A 1 45 ? -6.698 -3.281 2.807 1.00 0.00 45 MET A CA 2
ATOM 2660 C C . MET A 1 45 ? -8.033 -3.928 3.222 1.00 0.00 45 MET A C 2
ATOM 2661 O O . MET A 1 45 ? -8.043 -4.948 3.919 1.00 0.00 45 MET A O 2
ATOM 2675 N N . ASP A 1 46 ? -9.154 -3.318 2.789 1.00 0.00 46 ASP A N 2
ATOM 2676 C CA . ASP A 1 46 ? -10.504 -3.924 2.887 1.00 0.00 46 ASP A CA 2
ATOM 2677 C C . ASP A 1 46 ? -11.491 -3.142 2.010 1.00 0.00 46 ASP A C 2
ATOM 2678 O O . ASP A 1 46 ? -11.193 -2.027 1.579 1.00 0.00 46 ASP A O 2
ATOM 2687 N N . GLY A 1 47 ? -12.661 -3.736 1.761 1.00 0.00 47 GLY A N 2
ATOM 2688 C CA . GLY A 1 47 ? -13.726 -3.106 0.971 1.00 0.00 47 GLY A CA 2
ATOM 2689 C C . GLY A 1 47 ? -14.499 -4.153 0.186 1.00 0.00 47 GLY A C 2
ATOM 2690 O O . GLY A 1 47 ? -14.824 -5.210 0.734 1.00 0.00 47 GLY A O 2
ATOM 2694 N N . GLU A 1 48 ? -14.758 -3.884 -1.101 1.00 0.00 48 GLU A N 2
ATOM 2695 C CA . GLU A 1 48 ? -15.483 -4.812 -1.990 1.00 0.00 48 GLU A CA 2
ATOM 2696 C C . GLU A 1 48 ? -15.078 -4.572 -3.446 1.00 0.00 48 GLU A C 2
ATOM 2697 O O . GLU A 1 48 ? -14.399 -3.584 -3.754 1.00 0.00 48 GLU A O 2
ATOM 2709 N N . ILE A 1 49 ? -15.536 -5.453 -4.358 1.00 0.00 49 ILE A N 2
ATOM 2710 C CA . ILE A 1 49 ? -15.028 -5.538 -5.738 1.00 0.00 49 ILE A CA 2
ATOM 2711 C C . ILE A 1 49 ? -16.187 -6.157 -6.536 1.00 0.00 49 ILE A C 2
ATOM 2712 O O . ILE A 1 49 ? -16.406 -7.374 -6.434 1.00 0.00 49 ILE A O 2
ATOM 2728 N N . ASP A 1 50 ? -16.947 -5.327 -7.275 1.00 0.00 50 ASP A N 2
ATOM 2729 C CA . ASP A 1 50 ? -18.156 -5.762 -8.006 1.00 0.00 50 ASP A CA 2
ATOM 2730 C C . ASP A 1 50 ? -19.155 -6.472 -7.062 1.00 0.00 50 ASP A C 2
ATOM 2731 O O . ASP A 1 50 ? -19.771 -7.485 -7.417 1.00 0.00 50 ASP A O 2
ATOM 2740 N N . GLY A 1 51 ? -19.299 -5.903 -5.846 1.00 0.00 51 GLY A N 2
ATOM 2741 C CA . GLY A 1 51 ? -20.170 -6.451 -4.801 1.00 0.00 51 GLY A CA 2
ATOM 2742 C C . GLY A 1 51 ? -19.479 -7.423 -3.843 1.00 0.00 51 GLY A C 2
ATOM 2743 O O . GLY A 1 51 ? -19.946 -7.604 -2.714 1.00 0.00 51 GLY A O 2
ATOM 2747 N N . LYS A 1 52 ? -18.390 -8.076 -4.303 1.00 0.00 52 LYS A N 2
ATOM 2748 C CA . LYS A 1 52 ? -17.667 -9.124 -3.546 1.00 0.00 52 LYS A CA 2
ATOM 2749 C C . LYS A 1 52 ? -16.733 -8.502 -2.467 1.00 0.00 52 LYS A C 2
ATOM 2750 O O . LYS A 1 52 ? -15.712 -7.910 -2.823 1.00 0.00 52 LYS A O 2
ATOM 2769 N N . PRO A 1 53 ? -17.050 -8.644 -1.135 1.00 0.00 53 PRO A N 2
ATOM 2770 C CA . PRO A 1 53 ? -16.242 -8.041 -0.040 1.00 0.00 53 PRO A CA 2
ATOM 2771 C C . PRO A 1 53 ? -14.987 -8.868 0.337 1.00 0.00 53 PRO A C 2
ATOM 2772 O O . PRO A 1 53 ? -14.967 -10.094 0.156 1.00 0.00 53 PRO A O 2
ATOM 2783 N N . PHE A 1 54 ? -13.940 -8.179 0.855 1.00 0.00 54 PHE A N 2
ATOM 2784 C CA . PHE A 1 54 ? -12.697 -8.833 1.344 1.00 0.00 54 PHE A CA 2
ATOM 2785 C C . PHE A 1 54 ? -11.984 -7.959 2.395 1.00 0.00 54 PHE A C 2
ATOM 2786 O O . PHE A 1 54 ? -12.220 -6.748 2.471 1.00 0.00 54 PHE A O 2
ATOM 2803 N N . SER A 1 55 ? -11.106 -8.598 3.187 1.00 0.00 55 SER A N 2
ATOM 2804 C CA . SER A 1 55 ? -10.177 -7.915 4.107 1.00 0.00 55 SER A CA 2
ATOM 2805 C C . SER A 1 55 ? -8.815 -8.640 4.090 1.00 0.00 55 SER A C 2
ATOM 2806 O O . SER A 1 55 ? -8.737 -9.831 4.425 1.00 0.00 55 SER A O 2
ATOM 2814 N N . ASP A 1 56 ? -7.755 -7.926 3.668 1.00 0.00 56 ASP A N 2
ATOM 2815 C CA . ASP A 1 56 ? -6.384 -8.478 3.540 1.00 0.00 56 ASP A CA 2
ATOM 2816 C C . ASP A 1 56 ? -5.358 -7.442 4.027 1.00 0.00 56 ASP A C 2
ATOM 2817 O O . ASP A 1 56 ? -5.591 -6.248 3.910 1.00 0.00 56 ASP A O 2
ATOM 2826 N N . SER A 1 57 ? -4.222 -7.906 4.560 1.00 0.00 57 SER A N 2
ATOM 2827 C CA . SER A 1 57 ? -3.129 -7.028 5.002 1.00 0.00 57 SER A CA 2
ATOM 2828 C C . SER A 1 57 ? -1.785 -7.758 4.867 1.00 0.00 57 SER A C 2
ATOM 2829 O O . SER A 1 57 ? -1.673 -8.937 5.224 1.00 0.00 57 SER A O 2
ATOM 2837 N N . PHE A 1 58 ? -0.771 -7.037 4.370 1.00 0.00 58 PHE A N 2
ATOM 2838 C CA . PHE A 1 58 ? 0.598 -7.548 4.189 1.00 0.00 58 PHE A CA 2
ATOM 2839 C C . PHE A 1 58 ? 1.591 -6.484 4.681 1.00 0.00 58 PHE A C 2
ATOM 2840 O O . PHE A 1 58 ? 1.343 -5.287 4.547 1.00 0.00 58 PHE A O 2
ATOM 2857 N N . GLU A 1 59 ? 2.712 -6.921 5.270 1.00 0.00 59 GLU A N 2
ATOM 2858 C CA . GLU A 1 59 ? 3.712 -6.014 5.869 1.00 0.00 59 GLU A CA 2
ATOM 2859 C C . GLU A 1 59 ? 5.079 -6.289 5.247 1.00 0.00 59 GLU A C 2
ATOM 2860 O O . GLU A 1 59 ? 5.567 -7.419 5.292 1.00 0.00 59 GLU A O 2
ATOM 2872 N N . LEU A 1 60 ? 5.703 -5.248 4.676 1.00 0.00 60 LEU A N 2
ATOM 2873 C CA . LEU A 1 60 ? 6.976 -5.372 3.950 1.00 0.00 60 LEU A CA 2
ATOM 2874 C C . LEU A 1 60 ? 8.034 -4.483 4.620 1.00 0.00 60 LEU A C 2
ATOM 2875 O O . LEU A 1 60 ? 7.733 -3.328 4.951 1.00 0.00 60 LEU A O 2
ATOM 2891 N N . PRO A 1 61 ? 9.280 -5.018 4.862 1.00 0.00 61 PRO A N 2
ATOM 2892 C CA . PRO A 1 61 ? 10.419 -4.226 5.397 1.00 0.00 61 PRO A CA 2
ATOM 2893 C C . PRO A 1 61 ? 10.771 -3.002 4.529 1.00 0.00 61 PRO A C 2
ATOM 2894 O O . PRO A 1 61 ? 10.339 -2.898 3.389 1.00 0.00 61 PRO A O 2
ATOM 2905 N N . ARG A 1 62 ? 11.545 -2.080 5.118 1.00 0.00 62 ARG A N 2
ATOM 2906 C CA . ARG A 1 62 ? 12.160 -0.918 4.423 1.00 0.00 62 ARG A CA 2
ATOM 2907 C C . ARG A 1 62 ? 12.818 -1.313 3.067 1.00 0.00 62 ARG A C 2
ATOM 2908 O O . ARG A 1 62 ? 12.729 -0.574 2.078 1.00 0.00 62 ARG A O 2
ATOM 2929 N N . ASP A 1 63 ? 13.432 -2.509 3.048 1.00 0.00 63 ASP A N 2
ATOM 2930 C CA . ASP A 1 63 ? 14.129 -3.078 1.882 1.00 0.00 63 ASP A CA 2
ATOM 2931 C C . ASP A 1 63 ? 13.175 -3.402 0.711 1.00 0.00 63 ASP A C 2
ATOM 2932 O O . ASP A 1 63 ? 13.590 -3.373 -0.453 1.00 0.00 63 ASP A O 2
ATOM 2941 N N . THR A 1 64 ? 11.900 -3.700 1.025 1.00 0.00 64 THR A N 2
ATOM 2942 C CA . THR A 1 64 ? 10.901 -4.172 0.040 1.00 0.00 64 THR A CA 2
ATOM 2943 C C . THR A 1 64 ? 9.587 -3.363 0.146 1.00 0.00 64 THR A C 2
ATOM 2944 O O . THR A 1 64 ? 8.557 -3.775 -0.394 1.00 0.00 64 THR A O 2
ATOM 2955 N N . ALA A 1 65 ? 9.628 -2.204 0.832 1.00 0.00 65 ALA A N 2
ATOM 2956 C CA . ALA A 1 65 ? 8.442 -1.326 1.013 1.00 0.00 65 ALA A CA 2
ATOM 2957 C C . ALA A 1 65 ? 8.014 -0.703 -0.328 1.00 0.00 65 ALA A C 2
ATOM 2958 O O . ALA A 1 65 ? 6.832 -0.455 -0.567 1.00 0.00 65 ALA A O 2
ATOM 2965 N N . PHE A 1 66 ? 9.019 -0.452 -1.179 1.00 0.00 66 PHE A N 2
ATOM 2966 C CA . PHE A 1 66 ? 8.833 0.012 -2.570 1.00 0.00 66 PHE A CA 2
ATOM 2967 C C . PHE A 1 66 ? 8.212 -1.095 -3.460 1.00 0.00 66 PHE A C 2
ATOM 2968 O O . PHE A 1 66 ? 7.549 -0.797 -4.449 1.00 0.00 66 PHE A O 2
ATOM 2985 N N . ASN A 1 67 ? 8.390 -2.373 -3.061 1.00 0.00 67 ASN A N 2
ATOM 2986 C CA . ASN A 1 67 ? 7.885 -3.549 -3.818 1.00 0.00 67 ASN A CA 2
ATOM 2987 C C . ASN A 1 67 ? 6.365 -3.751 -3.611 1.00 0.00 67 ASN A C 2
ATOM 2988 O O . ASN A 1 67 ? 5.764 -4.646 -4.219 1.00 0.00 67 ASN A O 2
ATOM 2999 N N . PHE A 1 68 ? 5.755 -2.893 -2.763 1.00 0.00 68 PHE A N 2
ATOM 3000 C CA . PHE A 1 68 ? 4.338 -2.995 -2.374 1.00 0.00 68 PHE A CA 2
ATOM 3001 C C . PHE A 1 68 ? 3.367 -2.750 -3.545 1.00 0.00 68 PHE A C 2
ATOM 3002 O O . PHE A 1 68 ? 2.215 -3.162 -3.465 1.00 0.00 68 PHE A O 2
ATOM 3019 N N . ALA A 1 69 ? 3.825 -2.070 -4.617 1.00 0.00 69 ALA A N 2
ATOM 3020 C CA . ALA A 1 69 ? 2.905 -1.442 -5.588 1.00 0.00 69 ALA A CA 2
ATOM 3021 C C . ALA A 1 69 ? 2.259 -2.521 -6.459 1.00 0.00 69 ALA A C 2
ATOM 3022 O O . ALA A 1 69 ? 1.050 -2.499 -6.716 1.00 0.00 69 ALA A O 2
ATOM 3029 N N . SER A 1 70 ? 3.099 -3.486 -6.850 1.00 0.00 70 SER A N 2
ATOM 3030 C CA . SER A 1 70 ? 2.684 -4.668 -7.604 1.00 0.00 70 SER A CA 2
ATOM 3031 C C . SER A 1 70 ? 1.796 -5.571 -6.731 1.00 0.00 70 SER A C 2
ATOM 3032 O O . SER A 1 70 ? 0.851 -6.182 -7.222 1.00 0.00 70 SER A O 2
ATOM 3040 N N . ASP A 1 71 ? 2.097 -5.589 -5.418 1.00 0.00 71 ASP A N 2
ATOM 3041 C CA . ASP A 1 71 ? 1.440 -6.469 -4.436 1.00 0.00 71 ASP A CA 2
ATOM 3042 C C . ASP A 1 71 ? -0.000 -6.014 -4.149 1.00 0.00 71 ASP A C 2
ATOM 3043 O O . ASP A 1 71 ? -0.923 -6.792 -4.327 1.00 0.00 71 ASP A O 2
ATOM 3052 N N . ALA A 1 72 ? -0.160 -4.746 -3.710 1.00 0.00 72 ALA A N 2
ATOM 3053 C CA . ALA A 1 72 ? -1.467 -4.131 -3.360 1.00 0.00 72 ALA A CA 2
ATOM 3054 C C . ALA A 1 72 ? -2.495 -4.252 -4.497 1.00 0.00 72 ALA A C 2
ATOM 3055 O O . ALA A 1 72 ? -3.670 -4.564 -4.261 1.00 0.00 72 ALA A O 2
ATOM 3062 N N . THR A 1 73 ? -2.031 -4.023 -5.734 1.00 0.00 73 THR A N 2
ATOM 3063 C CA . THR A 1 73 ? -2.856 -4.176 -6.936 1.00 0.00 73 THR A CA 2
ATOM 3064 C C . THR A 1 73 ? -3.220 -5.662 -7.149 1.00 0.00 73 THR A C 2
ATOM 3065 O O . THR A 1 73 ? -4.394 -5.996 -7.311 1.00 0.00 73 THR A O 2
ATOM 3076 N N . ARG A 1 74 ? -2.194 -6.536 -7.106 1.00 0.00 74 ARG A N 2
ATOM 3077 C CA . ARG A 1 74 ? -2.344 -8.005 -7.267 1.00 0.00 74 ARG A CA 2
ATOM 3078 C C . ARG A 1 74 ? -3.321 -8.625 -6.237 1.00 0.00 74 ARG A C 2
ATOM 3079 O O . ARG A 1 74 ? -4.063 -9.544 -6.578 1.00 0.00 74 ARG A O 2
ATOM 3100 N N . VAL A 1 75 ? -3.331 -8.087 -4.992 1.00 0.00 75 VAL A N 2
ATOM 3101 C CA . VAL A 1 75 ? -4.250 -8.526 -3.911 1.00 0.00 75 VAL A CA 2
ATOM 3102 C C . VAL A 1 75 ? -5.703 -8.368 -4.373 1.00 0.00 75 VAL A C 2
ATOM 3103 O O . VAL A 1 75 ? -6.531 -9.276 -4.211 1.00 0.00 75 VAL A O 2
ATOM 3116 N N . ALA A 1 76 ? -5.978 -7.212 -4.988 1.00 0.00 76 ALA A N 2
ATOM 3117 C CA . ALA A 1 76 ? -7.297 -6.863 -5.496 1.00 0.00 76 ALA A CA 2
ATOM 3118 C C . ALA A 1 76 ? -7.664 -7.730 -6.708 1.00 0.00 76 ALA A C 2
ATOM 3119 O O . ALA A 1 76 ? -8.792 -8.224 -6.805 1.00 0.00 76 ALA A O 2
ATOM 3126 N N . GLN A 1 77 ? -6.678 -7.927 -7.614 1.00 0.00 77 GLN A N 2
ATOM 3127 C CA . GLN A 1 77 ? -6.861 -8.706 -8.854 1.00 0.00 77 GLN A CA 2
ATOM 3128 C C . GLN A 1 77 ? -7.268 -10.162 -8.548 1.00 0.00 77 GLN A C 2
ATOM 3129 O O . GLN A 1 77 ? -8.118 -10.736 -9.238 1.00 0.00 77 GLN A O 2
ATOM 3143 N N . LYS A 1 78 ? -6.666 -10.720 -7.481 1.00 0.00 78 LYS A N 2
ATOM 3144 C CA . LYS A 1 78 ? -6.965 -12.077 -6.977 1.00 0.00 78 LYS A CA 2
ATOM 3145 C C . LYS A 1 78 ? -8.438 -12.219 -6.539 1.00 0.00 78 LYS A C 2
ATOM 3146 O O . LYS A 1 78 ? -9.015 -13.303 -6.644 1.00 0.00 78 LYS A O 2
ATOM 3165 N N . HIS A 1 79 ? -9.042 -11.112 -6.068 1.00 0.00 79 HIS A N 2
ATOM 3166 C CA . HIS A 1 79 ? -10.426 -11.112 -5.551 1.00 0.00 79 HIS A CA 2
ATOM 3167 C C . HIS A 1 79 ? -11.453 -10.776 -6.670 1.00 0.00 79 HIS A C 2
ATOM 3168 O O . HIS A 1 79 ? -12.574 -10.331 -6.394 1.00 0.00 79 HIS A O 2
ATOM 3183 N N . GLY A 1 80 ? -11.092 -11.038 -7.934 1.00 0.00 80 GLY A N 2
ATOM 3184 C CA . GLY A 1 80 ? -12.037 -10.945 -9.048 1.00 0.00 80 GLY A CA 2
ATOM 3185 C C . GLY A 1 80 ? -12.016 -9.583 -9.688 1.00 0.00 80 GLY A C 2
ATOM 3186 O O . GLY A 1 80 ? -13.064 -8.977 -9.918 1.00 0.00 80 GLY A O 2
ATOM 3190 N N . LEU A 1 81 ? -10.812 -9.116 -10.000 1.00 0.00 81 LEU A N 2
ATOM 3191 C CA . LEU A 1 81 ? -10.589 -7.786 -10.571 1.00 0.00 81 LEU A CA 2
ATOM 3192 C C . LEU A 1 81 ? -9.603 -7.929 -11.747 1.00 0.00 81 LEU A C 2
ATOM 3193 O O . LEU A 1 81 ? -8.540 -8.540 -11.602 1.00 0.00 81 LEU A O 2
ATOM 3209 N N . HIS A 1 82 ? -9.996 -7.376 -12.899 1.00 0.00 82 HIS A N 2
ATOM 3210 C CA . HIS A 1 82 ? -9.195 -7.328 -14.130 1.00 0.00 82 HIS A CA 2
ATOM 3211 C C . HIS A 1 82 ? -9.993 -6.501 -15.154 1.00 0.00 82 HIS A C 2
ATOM 3212 O O . HIS A 1 82 ? -10.901 -7.052 -15.791 1.00 0.00 82 HIS A O 2
ATOM 3227 N N . PRO A 1 83 ? -9.729 -5.156 -15.271 1.00 0.00 83 PRO A N 2
ATOM 3228 C CA . PRO A 1 83 ? -10.434 -4.280 -16.234 1.00 0.00 83 PRO A CA 2
ATOM 3229 C C . PRO A 1 83 ? -10.246 -4.749 -17.692 1.00 0.00 83 PRO A C 2
ATOM 3230 O O . PRO A 1 83 ? -9.259 -4.406 -18.355 1.00 0.00 83 PRO A O 2
ATOM 3241 N N . LYS A 1 84 ? -11.192 -5.587 -18.149 1.00 0.00 84 LYS A N 2
ATOM 3242 C CA . LYS A 1 84 ? -11.200 -6.155 -19.510 1.00 0.00 84 LYS A CA 2
ATOM 3243 C C . LYS A 1 84 ? -11.690 -5.093 -20.519 1.00 0.00 84 LYS A C 2
ATOM 3244 O O . LYS A 1 84 ? -11.274 -5.075 -21.686 1.00 0.00 84 LYS A O 2
ATOM 3263 N N . PHE A 1 85 ? -12.570 -4.197 -20.035 1.00 0.00 85 PHE A N 2
ATOM 3264 C CA . PHE A 1 85 ? -12.962 -2.971 -20.754 1.00 0.00 85 PHE A CA 2
ATOM 3265 C C . PHE A 1 85 ? -11.827 -1.925 -20.688 1.00 0.00 85 PHE A C 2
ATOM 3266 O O . PHE A 1 85 ? -11.785 -1.000 -21.501 1.00 0.00 85 PHE A O 2
ATOM 3283 N N . GLY A 1 86 ? -10.941 -2.089 -19.682 1.00 0.00 86 GLY A N 2
ATOM 3284 C CA . GLY A 1 86 ? -9.860 -1.152 -19.386 1.00 0.00 86 GLY A CA 2
ATOM 3285 C C . GLY A 1 86 ? -8.788 -1.095 -20.465 1.00 0.00 86 GLY A C 2
ATOM 3286 O O . GLY A 1 86 ? -7.730 -1.725 -20.345 1.00 0.00 86 GLY A O 2
ATOM 3290 N N . ALA A 1 87 ? -9.086 -0.325 -21.526 1.00 0.00 87 ALA A N 2
ATOM 3291 C CA . ALA A 1 87 ? -8.141 -0.006 -22.609 1.00 0.00 87 ALA A CA 2
ATOM 3292 C C . ALA A 1 87 ? -7.145 1.084 -22.150 1.00 0.00 87 ALA A C 2
ATOM 3293 O O . ALA A 1 87 ? -6.155 1.370 -22.833 1.00 0.00 87 ALA A O 2
ATOM 3300 N N . ILE A 1 88 ? -7.478 1.713 -21.002 1.00 0.00 88 ILE A N 2
ATOM 3301 C CA . ILE A 1 88 ? -6.611 2.642 -20.265 1.00 0.00 88 ILE A CA 2
ATOM 3302 C C . ILE A 1 88 ? -5.237 1.994 -19.920 1.00 0.00 88 ILE A C 2
ATOM 3303 O O . ILE A 1 88 ? -5.128 1.192 -18.995 1.00 0.00 88 ILE A O 2
ATOM 3319 N N . THR A 1 89 ? -4.201 2.315 -20.712 1.00 0.00 89 THR A N 2
ATOM 3320 C CA . THR A 1 89 ? -2.819 1.847 -20.466 1.00 0.00 89 THR A CA 2
ATOM 3321 C C . THR A 1 89 ? -1.952 2.989 -19.895 1.00 0.00 89 THR A C 2
ATOM 3322 O O . THR A 1 89 ? -0.987 2.739 -19.170 1.00 0.00 89 THR A O 2
ATOM 3333 N N . ARG A 1 90 ? -2.336 4.251 -20.189 1.00 0.00 90 ARG A N 2
ATOM 3334 C CA . ARG A 1 90 ? -1.574 5.456 -19.785 1.00 0.00 90 ARG A CA 2
ATOM 3335 C C . ARG A 1 90 ? -2.004 5.971 -18.394 1.00 0.00 90 ARG A C 2
ATOM 3336 O O . ARG A 1 90 ? -1.736 7.120 -18.028 1.00 0.00 90 ARG A O 2
ATOM 3357 N N . VAL A 1 91 ? -2.621 5.082 -17.607 1.00 0.00 91 VAL A N 2
ATOM 3358 C CA . VAL A 1 91 ? -3.077 5.368 -16.244 1.00 0.00 91 VAL A CA 2
ATOM 3359 C C . VAL A 1 91 ? -2.004 4.953 -15.228 1.00 0.00 91 VAL A C 2
ATOM 3360 O O . VAL A 1 91 ? -2.169 3.997 -14.454 1.00 0.00 91 VAL A O 2
ATOM 3373 N N . HIS A 1 92 ? -0.878 5.690 -15.265 1.00 0.00 92 HIS A N 2
ATOM 3374 C CA . HIS A 1 92 ? 0.267 5.434 -14.379 1.00 0.00 92 HIS A CA 2
ATOM 3375 C C . HIS A 1 92 ? -0.148 5.612 -12.903 1.00 0.00 92 HIS A C 2
ATOM 3376 O O . HIS A 1 92 ? -0.805 6.593 -12.543 1.00 0.00 92 HIS A O 2
ATOM 3391 N N . LYS A 1 93 ? 0.233 4.646 -12.061 1.00 0.00 93 LYS A N 2
ATOM 3392 C CA . LYS A 1 93 ? -0.143 4.603 -10.632 1.00 0.00 93 LYS A CA 2
ATOM 3393 C C . LYS A 1 93 ? 0.722 5.590 -9.801 1.00 0.00 93 LYS A C 2
ATOM 3394 O O . LYS A 1 93 ? 0.586 5.668 -8.575 1.00 0.00 93 LYS A O 2
ATOM 3413 N N . GLU A 1 94 ? 1.607 6.342 -10.511 1.00 0.00 94 GLU A N 2
ATOM 3414 C CA . GLU A 1 94 ? 2.459 7.400 -9.945 1.00 0.00 94 GLU A CA 2
ATOM 3415 C C . GLU A 1 94 ? 3.418 6.820 -8.898 1.00 0.00 94 GLU A C 2
ATOM 3416 O O . GLU A 1 94 ? 3.711 7.444 -7.867 1.00 0.00 94 GLU A O 2
ATOM 3428 N N . TYR A 1 95 ? 3.927 5.616 -9.227 1.00 0.00 95 TYR A N 2
ATOM 3429 C CA . TYR A 1 95 ? 4.885 4.875 -8.412 1.00 0.00 95 TYR A CA 2
ATOM 3430 C C . TYR A 1 95 ? 6.167 5.689 -8.177 1.00 0.00 95 TYR A C 2
ATOM 3431 O O . TYR A 1 95 ? 6.767 5.560 -7.131 1.00 0.00 95 TYR A O 2
ATOM 3449 N N . ASP A 1 96 ? 6.589 6.478 -9.183 1.00 0.00 96 ASP A N 2
ATOM 3450 C CA . ASP A 1 96 ? 7.729 7.419 -9.065 1.00 0.00 96 ASP A CA 2
ATOM 3451 C C . ASP A 1 96 ? 7.562 8.400 -7.880 1.00 0.00 96 ASP A C 2
ATOM 3452 O O . ASP A 1 96 ? 8.507 8.618 -7.110 1.00 0.00 96 ASP A O 2
ATOM 3461 N N . ALA A 1 97 ? 6.354 8.978 -7.741 1.00 0.00 97 ALA A N 2
ATOM 3462 C CA . ALA A 1 97 ? 6.044 9.951 -6.668 1.00 0.00 97 ALA A CA 2
ATOM 3463 C C . ALA A 1 97 ? 6.008 9.248 -5.298 1.00 0.00 97 ALA A C 2
ATOM 3464 O O . ALA A 1 97 ? 6.625 9.709 -4.329 1.00 0.00 97 ALA A O 2
ATOM 3471 N N . MET A 1 98 ? 5.282 8.120 -5.253 1.00 0.00 98 MET A N 2
ATOM 3472 C CA . MET A 1 98 ? 5.157 7.268 -4.053 1.00 0.00 98 MET A CA 2
ATOM 3473 C C . MET A 1 98 ? 6.534 6.723 -3.581 1.00 0.00 98 MET A C 2
ATOM 3474 O O . MET A 1 98 ? 6.784 6.606 -2.387 1.00 0.00 98 MET A O 2
ATOM 3488 N N . PHE A 1 99 ? 7.384 6.380 -4.563 1.00 0.00 99 PHE A N 2
ATOM 3489 C CA . PHE A 1 99 ? 8.781 5.917 -4.346 1.00 0.00 99 PHE A CA 2
ATOM 3490 C C . PHE A 1 99 ? 9.550 6.937 -3.489 1.00 0.00 99 PHE A C 2
ATOM 3491 O O . PHE A 1 99 ? 10.230 6.571 -2.523 1.00 0.00 99 PHE A O 2
ATOM 3508 N N . GLU A 1 100 ? 9.394 8.221 -3.846 1.00 0.00 100 GLU A N 2
ATOM 3509 C CA . GLU A 1 100 ? 10.059 9.333 -3.155 1.00 0.00 100 GLU A CA 2
ATOM 3510 C C . GLU A 1 100 ? 9.477 9.584 -1.756 1.00 0.00 100 GLU A C 2
ATOM 3511 O O . GLU A 1 100 ? 10.189 10.081 -0.869 1.00 0.00 100 GLU A O 2
ATOM 3523 N N . ASP A 1 101 ? 8.190 9.262 -1.573 1.00 0.00 101 ASP A N 2
ATOM 3524 C CA . ASP A 1 101 ? 7.536 9.342 -0.257 1.00 0.00 101 ASP A CA 2
ATOM 3525 C C . ASP A 1 101 ? 8.116 8.271 0.687 1.00 0.00 101 ASP A C 2
ATOM 3526 O O . ASP A 1 101 ? 8.569 8.593 1.777 1.00 0.00 101 ASP A O 2
ATOM 3535 N N . ILE A 1 102 ? 8.092 6.999 0.242 1.00 0.00 102 ILE A N 2
ATOM 3536 C CA . ILE A 1 102 ? 8.623 5.843 1.007 1.00 0.00 102 ILE A CA 2
ATOM 3537 C C . ILE A 1 102 ? 10.104 6.060 1.408 1.00 0.00 102 ILE A C 2
ATOM 3538 O O . ILE A 1 102 ? 10.471 5.889 2.570 1.00 0.00 102 ILE A O 2
ATOM 3554 N N . ARG A 1 103 ? 10.929 6.487 0.432 1.00 0.00 103 ARG A N 2
ATOM 3555 C CA . ARG A 1 103 ? 12.381 6.690 0.644 1.00 0.00 103 ARG A CA 2
ATOM 3556 C C . ARG A 1 103 ? 12.627 7.807 1.684 1.00 0.00 103 ARG A C 2
ATOM 3557 O O . ARG A 1 103 ? 13.649 7.810 2.375 1.00 0.00 103 ARG A O 2
ATOM 3578 N N . ALA A 1 104 ? 11.670 8.756 1.763 1.00 0.00 104 ALA A N 2
ATOM 3579 C CA . ALA A 1 104 ? 11.687 9.856 2.739 1.00 0.00 104 ALA A CA 2
ATOM 3580 C C . ALA A 1 104 ? 11.271 9.394 4.158 1.00 0.00 104 ALA A C 2
ATOM 3581 O O . ALA A 1 104 ? 11.986 9.637 5.126 1.00 0.00 104 ALA A O 2
ATOM 3588 N N . LYS A 1 105 ? 10.086 8.759 4.278 1.00 0.00 105 LYS A N 2
ATOM 3589 C CA . LYS A 1 105 ? 9.486 8.386 5.583 1.00 0.00 105 LYS A CA 2
ATOM 3590 C C . LYS A 1 105 ? 10.269 7.291 6.326 1.00 0.00 105 LYS A C 2
ATOM 3591 O O . LYS A 1 105 ? 10.344 7.304 7.557 1.00 0.00 105 LYS A O 2
ATOM 3610 N N . LEU A 1 106 ? 10.804 6.322 5.576 1.00 0.00 106 LEU A N 2
ATOM 3611 C CA . LEU A 1 106 ? 11.698 5.285 6.136 1.00 0.00 106 LEU A CA 2
ATOM 3612 C C . LEU A 1 106 ? 13.067 5.889 6.551 1.00 0.00 106 LEU A C 2
ATOM 3613 O O . LEU A 1 106 ? 13.754 5.353 7.426 1.00 0.00 106 LEU A O 2
ATOM 3629 N N . HIS A 1 107 ? 13.432 7.021 5.915 1.00 0.00 107 HIS A N 2
ATOM 3630 C CA . HIS A 1 107 ? 14.589 7.866 6.321 1.00 0.00 107 HIS A CA 2
ATOM 3631 C C . HIS A 1 107 ? 14.207 8.714 7.571 1.00 0.00 107 HIS A C 2
ATOM 3632 O O . HIS A 1 107 ? 15.080 9.264 8.248 1.00 0.00 107 HIS A O 2
ATOM 3647 N N . ALA A 1 108 ? 12.872 8.829 7.807 1.00 0.00 108 ALA A N 2
ATOM 3648 C CA . ALA A 1 108 ? 12.238 9.501 8.975 1.00 0.00 108 ALA A CA 2
ATOM 3649 C C . ALA A 1 108 ? 12.302 11.035 8.880 1.00 0.00 108 ALA A C 2
ATOM 3650 O O . ALA A 1 108 ? 11.976 11.745 9.840 1.00 0.00 108 ALA A O 2
ATOM 3657 N N . HIS A 1 109 ? 12.694 11.529 7.697 1.00 0.00 109 HIS A N 2
ATOM 3658 C CA . HIS A 1 109 ? 12.882 12.965 7.405 1.00 0.00 109 HIS A CA 2
ATOM 3659 C C . HIS A 1 109 ? 12.540 13.191 5.910 1.00 0.00 109 HIS A C 2
ATOM 3660 O O . HIS A 1 109 ? 12.848 12.306 5.102 1.00 0.00 109 HIS A O 2
ATOM 3675 N N . PRO A 1 110 ? 11.905 14.357 5.510 1.00 0.00 110 PRO A N 2
ATOM 3676 C CA . PRO A 1 110 ? 11.500 14.615 4.096 1.00 0.00 110 PRO A CA 2
ATOM 3677 C C . PRO A 1 110 ? 12.667 14.434 3.094 1.00 0.00 110 PRO A C 2
ATOM 3678 O O . PRO A 1 110 ? 13.801 14.847 3.377 1.00 0.00 110 PRO A O 2
ATOM 3689 N N . GLY A 1 111 ? 12.357 13.830 1.928 1.00 0.00 111 GLY A N 2
ATOM 3690 C CA . GLY A 1 111 ? 13.368 13.398 0.949 1.00 0.00 111 GLY A CA 2
ATOM 3691 C C . GLY A 1 111 ? 14.217 14.526 0.375 1.00 0.00 111 GLY A C 2
ATOM 3692 O O . GLY A 1 111 ? 15.319 14.287 -0.129 1.00 0.00 111 GLY A O 2
ATOM 3696 N N . GLU A 1 112 ? 13.701 15.753 0.463 1.00 0.00 112 GLU A N 2
ATOM 3697 C CA . GLU A 1 112 ? 14.391 16.966 0.011 1.00 0.00 112 GLU A CA 2
ATOM 3698 C C . GLU A 1 112 ? 13.980 18.152 0.909 1.00 0.00 112 GLU A C 2
ATOM 3699 O O . GLU A 1 112 ? 12.909 18.102 1.537 1.00 0.00 112 GLU A O 2
ATOM 3711 N N . PRO A 1 113 ? 14.842 19.214 1.042 1.00 0.00 113 PRO A N 2
ATOM 3712 C CA . PRO A 1 113 ? 14.444 20.486 1.690 1.00 0.00 113 PRO A CA 2
ATOM 3713 C C . PRO A 1 113 ? 13.316 21.184 0.900 1.00 0.00 113 PRO A C 2
ATOM 3714 O O . PRO A 1 113 ? 13.247 21.049 -0.331 1.00 0.00 113 PRO A O 2
ATOM 3725 N N . VAL A 1 114 ? 12.443 21.922 1.609 1.00 0.00 114 VAL A N 2
ATOM 3726 C CA . VAL A 1 114 ? 11.298 22.612 0.983 1.00 0.00 114 VAL A CA 2
ATOM 3727 C C . VAL A 1 114 ? 11.805 23.773 0.096 1.00 0.00 114 VAL A C 2
ATOM 3728 O O . VAL A 1 114 ? 12.800 24.436 0.427 1.00 0.00 114 VAL A O 2
ATOM 3741 N N . ASP A 1 115 ? 11.142 23.991 -1.048 1.00 0.00 115 ASP A N 2
ATOM 3742 C CA . ASP A 1 115 ? 11.584 24.975 -2.065 1.00 0.00 115 ASP A CA 2
ATOM 3743 C C . ASP A 1 115 ? 10.594 26.143 -2.204 1.00 0.00 115 ASP A C 2
ATOM 3744 O O . ASP A 1 115 ? 10.640 26.867 -3.197 1.00 0.00 115 ASP A O 2
ATOM 3753 N N . LEU A 1 116 ? 9.756 26.366 -1.166 1.00 0.00 116 LEU A N 2
ATOM 3754 C CA . LEU A 1 116 ? 8.675 27.386 -1.188 1.00 0.00 116 LEU A CA 2
ATOM 3755 C C . LEU A 1 116 ? 9.215 28.808 -1.479 1.00 0.00 116 LEU A C 2
ATOM 3756 O O . LEU A 1 116 ? 8.598 29.569 -2.226 1.00 0.00 116 LEU A O 2
ATOM 3772 N N . GLU A 1 117 ? 10.407 29.122 -0.926 1.00 0.00 117 GLU A N 2
ATOM 3773 C CA . GLU A 1 117 ? 11.048 30.448 -1.067 1.00 0.00 117 GLU A CA 2
ATOM 3774 C C . GLU A 1 117 ? 11.907 30.513 -2.351 1.00 0.00 117 GLU A C 2
ATOM 3775 O O . GLU A 1 117 ? 12.273 31.601 -2.808 1.00 0.00 117 GLU A O 2
ATOM 3787 N N . ARG A 1 118 ? 12.196 29.341 -2.949 1.00 0.00 118 ARG A N 2
ATOM 3788 C CA . ARG A 1 118 ? 13.133 29.225 -4.088 1.00 0.00 118 ARG A CA 2
ATOM 3789 C C . ARG A 1 118 ? 12.430 29.612 -5.411 1.00 0.00 118 ARG A C 2
ATOM 3790 O O . ARG A 1 118 ? 13.076 29.778 -6.447 1.00 0.00 118 ARG A O 2
ATOM 3811 N N . ILE A 1 119 ? 11.091 29.733 -5.360 1.00 0.00 119 ILE A N 2
ATOM 3812 C CA . ILE A 1 119 ? 10.293 30.361 -6.433 1.00 0.00 119 ILE A CA 2
ATOM 3813 C C . ILE A 1 119 ? 10.265 31.884 -6.195 1.00 0.00 119 ILE A C 2
ATOM 3814 O O . ILE A 1 119 ? 10.344 32.683 -7.132 1.00 0.00 119 ILE A O 2
ATOM 3830 N N . ILE A 1 120 ? 10.219 32.263 -4.906 1.00 0.00 120 ILE A N 2
ATOM 3831 C CA . ILE A 1 120 ? 10.089 33.665 -4.456 1.00 0.00 120 ILE A CA 2
ATOM 3832 C C . ILE A 1 120 ? 11.499 34.350 -4.371 1.00 0.00 120 ILE A C 2
ATOM 3833 O O . ILE A 1 120 ? 11.654 35.424 -3.776 1.00 0.00 120 ILE A O 2
ATOM 3849 N N . ARG A 1 121 ? 12.541 33.726 -4.979 1.00 0.00 121 ARG A N 2
ATOM 3850 C CA . ARG A 1 121 ? 13.893 34.326 -5.055 1.00 0.00 121 ARG A CA 2
ATOM 3851 C C . ARG A 1 121 ? 13.927 35.416 -6.163 1.00 0.00 121 ARG A C 2
ATOM 3852 O O . ARG A 1 121 ? 14.069 35.125 -7.357 1.00 0.00 121 ARG A O 2
ATOM 3873 N N . HIS A 1 122 ? 13.712 36.680 -5.751 1.00 0.00 122 HIS A N 2
ATOM 3874 C CA . HIS A 1 122 ? 13.758 37.841 -6.657 1.00 0.00 122 HIS A CA 2
ATOM 3875 C C . HIS A 1 122 ? 14.056 39.116 -5.853 1.00 0.00 122 HIS A C 2
ATOM 3876 O O . HIS A 1 122 ? 13.472 39.334 -4.785 1.00 0.00 122 HIS A O 2
ATOM 3891 N N . GLU A 1 123 ? 14.987 39.935 -6.363 1.00 0.00 123 GLU A N 2
ATOM 3892 C CA . GLU A 1 123 ? 15.365 41.223 -5.759 1.00 0.00 123 GLU A CA 2
ATOM 3893 C C . GLU A 1 123 ? 14.935 42.361 -6.701 1.00 0.00 123 GLU A C 2
ATOM 3894 O O . GLU A 1 123 ? 14.198 43.273 -6.305 1.00 0.00 123 GLU A O 2
ATOM 3906 N N . GLY A 1 124 ? 15.400 42.282 -7.963 1.00 0.00 124 GLY A N 2
ATOM 3907 C CA . GLY A 1 124 ? 15.052 43.269 -8.991 1.00 0.00 124 GLY A CA 2
ATOM 3908 C C . GLY A 1 124 ? 15.912 43.155 -10.246 1.00 0.00 124 GLY A C 2
ATOM 3909 O O . GLY A 1 124 ? 16.099 44.138 -10.972 1.00 0.00 124 GLY A O 2
ATOM 3913 N N . SER A 1 125 ? 16.431 41.944 -10.505 1.00 0.00 125 SER A N 2
ATOM 3914 C CA . SER A 1 125 ? 17.297 41.650 -11.662 1.00 0.00 125 SER A CA 2
ATOM 3915 C C . SER A 1 125 ? 16.817 40.333 -12.329 1.00 0.00 125 SER A C 2
ATOM 3916 O O . SER A 1 125 ? 17.040 39.247 -11.755 1.00 0.00 125 SER A O 2
ATOM 3925 N N . GLN A 1 1 ? -13.829 9.802 -8.210 1.00 0.00 1 GLN A N 3
ATOM 3926 C CA . GLN A 1 1 ? -14.331 8.546 -7.605 1.00 0.00 1 GLN A CA 3
ATOM 3927 C C . GLN A 1 1 ? -13.197 7.513 -7.527 1.00 0.00 1 GLN A C 3
ATOM 3928 O O . GLN A 1 1 ? -12.893 6.995 -6.451 1.00 0.00 1 GLN A O 3
ATOM 3944 N N . GLY A 1 2 ? -12.551 7.277 -8.691 1.00 0.00 2 GLY A N 3
ATOM 3945 C CA . GLY A 1 2 ? -11.602 6.178 -8.882 1.00 0.00 2 GLY A CA 3
ATOM 3946 C C . GLY A 1 2 ? -10.388 6.187 -7.947 1.00 0.00 2 GLY A C 3
ATOM 3947 O O . GLY A 1 2 ? -9.979 5.129 -7.446 1.00 0.00 2 GLY A O 3
ATOM 3951 N N . HIS A 1 3 ? -9.827 7.379 -7.686 1.00 0.00 3 HIS A N 3
ATOM 3952 C CA . HIS A 1 3 ? -8.552 7.512 -6.946 1.00 0.00 3 HIS A CA 3
ATOM 3953 C C . HIS A 1 3 ? -8.621 8.674 -5.944 1.00 0.00 3 HIS A C 3
ATOM 3954 O O . HIS A 1 3 ? -8.588 9.846 -6.333 1.00 0.00 3 HIS A O 3
ATOM 3969 N N . MET A 1 4 ? -8.752 8.332 -4.654 1.00 0.00 4 MET A N 3
ATOM 3970 C CA . MET A 1 4 ? -8.644 9.289 -3.532 1.00 0.00 4 MET A CA 3
ATOM 3971 C C . MET A 1 4 ? -7.404 8.896 -2.726 1.00 0.00 4 MET A C 3
ATOM 3972 O O . MET A 1 4 ? -7.273 7.731 -2.347 1.00 0.00 4 MET A O 3
ATOM 3986 N N . PHE A 1 5 ? -6.498 9.846 -2.458 1.00 0.00 5 PHE A N 3
ATOM 3987 C CA . PHE A 1 5 ? -5.239 9.563 -1.741 1.00 0.00 5 PHE A CA 3
ATOM 3988 C C . PHE A 1 5 ? -4.993 10.609 -0.644 1.00 0.00 5 PHE A C 3
ATOM 3989 O O . PHE A 1 5 ? -5.213 11.805 -0.850 1.00 0.00 5 PHE A O 3
ATOM 4006 N N . GLU A 1 6 ? -4.545 10.126 0.522 1.00 0.00 6 GLU A N 3
ATOM 4007 C CA . GLU A 1 6 ? -4.161 10.959 1.670 1.00 0.00 6 GLU A CA 3
ATOM 4008 C C . GLU A 1 6 ? -2.943 10.305 2.373 1.00 0.00 6 GLU A C 3
ATOM 4009 O O . GLU A 1 6 ? -2.734 9.088 2.218 1.00 0.00 6 GLU A O 3
ATOM 4021 N N . PRO A 1 7 ? -2.086 11.097 3.104 1.00 0.00 7 PRO A N 3
ATOM 4022 C CA . PRO A 1 7 ? -0.964 10.541 3.902 1.00 0.00 7 PRO A CA 3
ATOM 4023 C C . PRO A 1 7 ? -1.436 9.520 4.961 1.00 0.00 7 PRO A C 3
ATOM 4024 O O . PRO A 1 7 ? -1.963 9.900 6.011 1.00 0.00 7 PRO A O 3
ATOM 4035 N N . GLY A 1 8 ? -1.265 8.221 4.651 1.00 0.00 8 GLY A N 3
ATOM 4036 C CA . GLY A 1 8 ? -1.635 7.133 5.566 1.00 0.00 8 GLY A CA 3
ATOM 4037 C C . GLY A 1 8 ? -2.703 6.196 5.013 1.00 0.00 8 GLY A C 3
ATOM 4038 O O . GLY A 1 8 ? -2.905 5.105 5.563 1.00 0.00 8 GLY A O 3
ATOM 4042 N N . HIS A 1 9 ? -3.393 6.608 3.923 1.00 0.00 9 HIS A N 3
ATOM 4043 C CA . HIS A 1 9 ? -4.519 5.833 3.356 1.00 0.00 9 HIS A CA 3
ATOM 4044 C C . HIS A 1 9 ? -4.781 6.184 1.869 1.00 0.00 9 HIS A C 3
ATOM 4045 O O . HIS A 1 9 ? -5.028 7.336 1.525 1.00 0.00 9 HIS A O 3
ATOM 4060 N N . LEU A 1 10 ? -4.721 5.163 1.002 1.00 0.00 10 LEU A N 3
ATOM 4061 C CA . LEU A 1 10 ? -5.172 5.228 -0.398 1.00 0.00 10 LEU A CA 3
ATOM 4062 C C . LEU A 1 10 ? -6.540 4.520 -0.515 1.00 0.00 10 LEU A C 3
ATOM 4063 O O . LEU A 1 10 ? -6.668 3.348 -0.165 1.00 0.00 10 LEU A O 3
ATOM 4079 N N . HIS A 1 11 ? -7.567 5.246 -0.967 1.00 0.00 11 HIS A N 3
ATOM 4080 C CA . HIS A 1 11 ? -8.896 4.668 -1.250 1.00 0.00 11 HIS A CA 3
ATOM 4081 C C . HIS A 1 11 ? -9.031 4.416 -2.762 1.00 0.00 11 HIS A C 3
ATOM 4082 O O . HIS A 1 11 ? -8.881 5.350 -3.565 1.00 0.00 11 HIS A O 3
ATOM 4097 N N . LEU A 1 12 ? -9.289 3.153 -3.134 1.00 0.00 12 LEU A N 3
ATOM 4098 C CA . LEU A 1 12 ? -9.620 2.772 -4.511 1.00 0.00 12 LEU A CA 3
ATOM 4099 C C . LEU A 1 12 ? -11.143 2.629 -4.639 1.00 0.00 12 LEU A C 3
ATOM 4100 O O . LEU A 1 12 ? -11.806 2.136 -3.729 1.00 0.00 12 LEU A O 3
ATOM 4116 N N . VAL A 1 13 ? -11.675 3.148 -5.740 1.00 0.00 13 VAL A N 3
ATOM 4117 C CA . VAL A 1 13 ? -13.046 2.894 -6.248 1.00 0.00 13 VAL A CA 3
ATOM 4118 C C . VAL A 1 13 ? -12.889 2.796 -7.781 1.00 0.00 13 VAL A C 3
ATOM 4119 O O . VAL A 1 13 ? -11.790 3.050 -8.291 1.00 0.00 13 VAL A O 3
ATOM 4132 N N . SER A 1 14 ? -13.900 2.376 -8.543 1.00 0.00 14 SER A N 3
ATOM 4133 C CA . SER A 1 14 ? -13.879 2.504 -10.001 1.00 0.00 14 SER A CA 3
ATOM 4134 C C . SER A 1 14 ? -14.566 3.830 -10.419 1.00 0.00 14 SER A C 3
ATOM 4135 O O . SER A 1 14 ? -15.319 4.416 -9.626 1.00 0.00 14 SER A O 3
ATOM 4143 N N . LEU A 1 15 ? -14.295 4.321 -11.640 1.00 0.00 15 LEU A N 3
ATOM 4144 C CA . LEU A 1 15 ? -14.995 5.502 -12.194 1.00 0.00 15 LEU A CA 3
ATOM 4145 C C . LEU A 1 15 ? -15.841 5.111 -13.435 1.00 0.00 15 LEU A C 3
ATOM 4146 O O . LEU A 1 15 ? -15.301 4.914 -14.527 1.00 0.00 15 LEU A O 3
ATOM 4162 N N . PRO A 1 16 ? -17.199 4.963 -13.256 1.00 0.00 16 PRO A N 3
ATOM 4163 C CA . PRO A 1 16 ? -18.130 4.568 -14.344 1.00 0.00 16 PRO A CA 3
ATOM 4164 C C . PRO A 1 16 ? -18.034 5.497 -15.581 1.00 0.00 16 PRO A C 3
ATOM 4165 O O . PRO A 1 16 ? -18.261 6.707 -15.484 1.00 0.00 16 PRO A O 3
ATOM 4176 N N . GLY A 1 17 ? -17.665 4.897 -16.726 1.00 0.00 17 GLY A N 3
ATOM 4177 C CA . GLY A 1 17 ? -17.410 5.629 -17.967 1.00 0.00 17 GLY A CA 3
ATOM 4178 C C . GLY A 1 17 ? -16.174 5.080 -18.656 1.00 0.00 17 GLY A C 3
ATOM 4179 O O . GLY A 1 17 ? -16.236 4.573 -19.782 1.00 0.00 17 GLY A O 3
ATOM 4183 N N . LEU A 1 18 ? -15.036 5.168 -17.944 1.00 0.00 18 LEU A N 3
ATOM 4184 C CA . LEU A 1 18 ? -13.751 4.565 -18.363 1.00 0.00 18 LEU A CA 3
ATOM 4185 C C . LEU A 1 18 ? -13.527 3.250 -17.586 1.00 0.00 18 LEU A C 3
ATOM 4186 O O . LEU A 1 18 ? -12.425 2.688 -17.594 1.00 0.00 18 LEU A O 3
ATOM 4202 N N . ASP A 1 19 ? -14.605 2.775 -16.940 1.00 0.00 19 ASP A N 3
ATOM 4203 C CA . ASP A 1 19 ? -14.598 1.585 -16.086 1.00 0.00 19 ASP A CA 3
ATOM 4204 C C . ASP A 1 19 ? -16.045 1.066 -15.982 1.00 0.00 19 ASP A C 3
ATOM 4205 O O . ASP A 1 19 ? -16.975 1.865 -15.812 1.00 0.00 19 ASP A O 3
ATOM 4214 N N . GLN A 1 20 ? -16.236 -0.260 -16.125 1.00 0.00 20 GLN A N 3
ATOM 4215 C CA . GLN A 1 20 ? -17.575 -0.898 -16.130 1.00 0.00 20 GLN A CA 3
ATOM 4216 C C . GLN A 1 20 ? -17.618 -2.057 -15.101 1.00 0.00 20 GLN A C 3
ATOM 4217 O O . GLN A 1 20 ? -18.189 -3.122 -15.365 1.00 0.00 20 GLN A O 3
ATOM 4231 N N . GLN A 1 21 ? -17.052 -1.818 -13.905 1.00 0.00 21 GLN A N 3
ATOM 4232 C CA . GLN A 1 21 ? -17.014 -2.819 -12.808 1.00 0.00 21 GLN A CA 3
ATOM 4233 C C . GLN A 1 21 ? -16.989 -2.092 -11.451 1.00 0.00 21 GLN A C 3
ATOM 4234 O O . GLN A 1 21 ? -16.555 -0.950 -11.381 1.00 0.00 21 GLN A O 3
ATOM 4248 N N . ASP A 1 22 ? -17.449 -2.759 -10.373 1.00 0.00 22 ASP A N 3
ATOM 4249 C CA . ASP A 1 22 ? -17.610 -2.125 -9.043 1.00 0.00 22 ASP A CA 3
ATOM 4250 C C . ASP A 1 22 ? -16.474 -2.550 -8.092 1.00 0.00 22 ASP A C 3
ATOM 4251 O O . ASP A 1 22 ? -16.674 -3.323 -7.146 1.00 0.00 22 ASP A O 3
ATOM 4260 N N . ILE A 1 23 ? -15.254 -2.073 -8.381 1.00 0.00 23 ILE A N 3
ATOM 4261 C CA . ILE A 1 23 ? -14.099 -2.290 -7.483 1.00 0.00 23 ILE A CA 3
ATOM 4262 C C . ILE A 1 23 ? -14.070 -1.139 -6.486 1.00 0.00 23 ILE A C 3
ATOM 4263 O O . ILE A 1 23 ? -14.302 0.013 -6.868 1.00 0.00 23 ILE A O 3
ATOM 4279 N N . ASN A 1 24 ? -13.871 -1.464 -5.206 1.00 0.00 24 ASN A N 3
ATOM 4280 C CA . ASN A 1 24 ? -13.733 -0.465 -4.143 1.00 0.00 24 ASN A CA 3
ATOM 4281 C C . ASN A 1 24 ? -12.946 -1.076 -2.962 1.00 0.00 24 ASN A C 3
ATOM 4282 O O . ASN A 1 24 ? -13.426 -1.964 -2.252 1.00 0.00 24 ASN A O 3
ATOM 4293 N N . ILE A 1 25 ? -11.720 -0.566 -2.772 1.00 0.00 25 ILE A N 3
ATOM 4294 C CA . ILE A 1 25 ? -10.701 -1.148 -1.882 1.00 0.00 25 ILE A CA 3
ATOM 4295 C C . ILE A 1 25 ? -10.231 -0.096 -0.858 1.00 0.00 25 ILE A C 3
ATOM 4296 O O . ILE A 1 25 ? -10.115 1.092 -1.180 1.00 0.00 25 ILE A O 3
ATOM 4312 N N . HIS A 1 26 ? -9.954 -0.552 0.368 1.00 0.00 26 HIS A N 3
ATOM 4313 C CA . HIS A 1 26 ? -9.385 0.276 1.439 1.00 0.00 26 HIS A CA 3
ATOM 4314 C C . HIS A 1 26 ? -7.906 -0.109 1.574 1.00 0.00 26 HIS A C 3
ATOM 4315 O O . HIS A 1 26 ? -7.616 -1.233 1.984 1.00 0.00 26 HIS A O 3
ATOM 4330 N N . ILE A 1 27 ? -6.983 0.795 1.209 1.00 0.00 27 ILE A N 3
ATOM 4331 C CA . ILE A 1 27 ? -5.536 0.564 1.379 1.00 0.00 27 ILE A CA 3
ATOM 4332 C C . ILE A 1 27 ? -5.052 1.502 2.482 1.00 0.00 27 ILE A C 3
ATOM 4333 O O . ILE A 1 27 ? -5.021 2.715 2.295 1.00 0.00 27 ILE A O 3
ATOM 4349 N N . ARG A 1 28 ? -4.716 0.940 3.640 1.00 0.00 28 ARG A N 3
ATOM 4350 C CA . ARG A 1 28 ? -4.261 1.714 4.804 1.00 0.00 28 ARG A CA 3
ATOM 4351 C C . ARG A 1 28 ? -2.803 1.334 5.095 1.00 0.00 28 ARG A C 3
ATOM 4352 O O . ARG A 1 28 ? -2.514 0.166 5.368 1.00 0.00 28 ARG A O 3
ATOM 4373 N N . TYR A 1 29 ? -1.892 2.328 5.034 1.00 0.00 29 TYR A N 3
ATOM 4374 C CA . TYR A 1 29 ? -0.454 2.114 5.269 1.00 0.00 29 TYR A CA 3
ATOM 4375 C C . TYR A 1 29 ? 0.032 2.987 6.443 1.00 0.00 29 TYR A C 3
ATOM 4376 O O . TYR A 1 29 ? -0.275 4.181 6.508 1.00 0.00 29 TYR A O 3
ATOM 4394 N N . GLU A 1 30 ? 0.769 2.370 7.383 1.00 0.00 30 GLU A N 3
ATOM 4395 C CA . GLU A 1 30 ? 1.348 3.067 8.551 1.00 0.00 30 GLU A CA 3
ATOM 4396 C C . GLU A 1 30 ? 2.840 2.732 8.676 1.00 0.00 30 GLU A C 3
ATOM 4397 O O . GLU A 1 30 ? 3.203 1.557 8.780 1.00 0.00 30 GLU A O 3
ATOM 4409 N N . VAL A 1 31 ? 3.690 3.766 8.661 1.00 0.00 31 VAL A N 3
ATOM 4410 C CA . VAL A 1 31 ? 5.128 3.615 8.921 1.00 0.00 31 VAL A CA 3
ATOM 4411 C C . VAL A 1 31 ? 5.349 3.294 10.416 1.00 0.00 31 VAL A C 3
ATOM 4412 O O . VAL A 1 31 ? 4.885 4.037 11.287 1.00 0.00 31 VAL A O 3
ATOM 4425 N N . ARG A 1 32 ? 6.045 2.180 10.686 1.00 0.00 32 ARG A N 3
ATOM 4426 C CA . ARG A 1 32 ? 6.271 1.655 12.049 1.00 0.00 32 ARG A CA 3
ATOM 4427 C C . ARG A 1 32 ? 7.664 0.990 12.115 1.00 0.00 32 ARG A C 3
ATOM 4428 O O . ARG A 1 32 ? 8.280 0.730 11.079 1.00 0.00 32 ARG A O 3
ATOM 4449 N N . GLN A 1 33 ? 8.165 0.734 13.334 1.00 0.00 33 GLN A N 3
ATOM 4450 C CA . GLN A 1 33 ? 9.426 0.009 13.566 1.00 0.00 33 GLN A CA 3
ATOM 4451 C C . GLN A 1 33 ? 9.112 -1.323 14.281 1.00 0.00 33 GLN A C 3
ATOM 4452 O O . GLN A 1 33 ? 8.585 -1.311 15.395 1.00 0.00 33 GLN A O 3
ATOM 4466 N N . ASN A 1 34 ? 9.384 -2.455 13.616 1.00 0.00 34 ASN A N 3
ATOM 4467 C CA . ASN A 1 34 ? 9.332 -3.808 14.249 1.00 0.00 34 ASN A CA 3
ATOM 4468 C C . ASN A 1 34 ? 10.756 -4.293 14.572 1.00 0.00 34 ASN A C 3
ATOM 4469 O O . ASN A 1 34 ? 11.698 -3.972 13.852 1.00 0.00 34 ASN A O 3
ATOM 4480 N N . ALA A 1 35 ? 10.898 -5.071 15.654 1.00 0.00 35 ALA A N 3
ATOM 4481 C CA . ALA A 1 35 ? 12.199 -5.648 16.068 1.00 0.00 35 ALA A CA 3
ATOM 4482 C C . ALA A 1 35 ? 12.681 -6.722 15.066 1.00 0.00 35 ALA A C 3
ATOM 4483 O O . ALA A 1 35 ? 13.885 -6.953 14.918 1.00 0.00 35 ALA A O 3
ATOM 4490 N N . GLU A 1 36 ? 11.713 -7.340 14.371 1.00 0.00 36 GLU A N 3
ATOM 4491 C CA . GLU A 1 36 ? 11.958 -8.428 13.413 1.00 0.00 36 GLU A CA 3
ATOM 4492 C C . GLU A 1 36 ? 12.740 -7.948 12.167 1.00 0.00 36 GLU A C 3
ATOM 4493 O O . GLU A 1 36 ? 13.804 -8.494 11.840 1.00 0.00 36 GLU A O 3
ATOM 4505 N N . SER A 1 37 ? 12.210 -6.910 11.499 1.00 0.00 37 SER A N 3
ATOM 4506 C CA . SER A 1 37 ? 12.686 -6.474 10.167 1.00 0.00 37 SER A CA 3
ATOM 4507 C C . SER A 1 37 ? 13.193 -5.011 10.180 1.00 0.00 37 SER A C 3
ATOM 4508 O O . SER A 1 37 ? 13.548 -4.473 9.125 1.00 0.00 37 SER A O 3
ATOM 4516 N N . GLY A 1 38 ? 13.221 -4.372 11.369 1.00 0.00 38 GLY A N 3
ATOM 4517 C CA . GLY A 1 38 ? 13.727 -2.994 11.512 1.00 0.00 38 GLY A CA 3
ATOM 4518 C C . GLY A 1 38 ? 12.649 -1.952 11.228 1.00 0.00 38 GLY A C 3
ATOM 4519 O O . GLY A 1 38 ? 11.527 -2.073 11.721 1.00 0.00 38 GLY A O 3
ATOM 4523 N N . ALA A 1 39 ? 12.986 -0.915 10.450 1.00 0.00 39 ALA A N 3
ATOM 4524 C CA . ALA A 1 39 ? 12.003 0.049 9.938 1.00 0.00 39 ALA A CA 3
ATOM 4525 C C . ALA A 1 39 ? 11.186 -0.609 8.828 1.00 0.00 39 ALA A C 3
ATOM 4526 O O . ALA A 1 39 ? 11.746 -1.382 8.037 1.00 0.00 39 ALA A O 3
ATOM 4533 N N . TYR A 1 40 ? 9.877 -0.319 8.775 1.00 0.00 40 TYR A N 3
ATOM 4534 C CA . TYR A 1 40 ? 8.994 -0.863 7.727 1.00 0.00 40 TYR A CA 3
ATOM 4535 C C . TYR A 1 40 ? 7.704 -0.039 7.620 1.00 0.00 40 TYR A C 3
ATOM 4536 O O . TYR A 1 40 ? 7.511 0.941 8.350 1.00 0.00 40 TYR A O 3
ATOM 4554 N N . VAL A 1 41 ? 6.838 -0.433 6.674 1.00 0.00 41 VAL A N 3
ATOM 4555 C CA . VAL A 1 41 ? 5.470 0.098 6.557 1.00 0.00 41 VAL A CA 3
ATOM 4556 C C . VAL A 1 41 ? 4.485 -1.094 6.555 1.00 0.00 41 VAL A C 3
ATOM 4557 O O . VAL A 1 41 ? 4.712 -2.097 5.868 1.00 0.00 41 VAL A O 3
ATOM 4570 N N . HIS A 1 42 ? 3.424 -0.987 7.364 1.00 0.00 42 HIS A N 3
ATOM 4571 C CA . HIS A 1 42 ? 2.354 -1.994 7.474 1.00 0.00 42 HIS A CA 3
ATOM 4572 C C . HIS A 1 42 ? 1.227 -1.618 6.504 1.00 0.00 42 HIS A C 3
ATOM 4573 O O . HIS A 1 42 ? 0.765 -0.486 6.526 1.00 0.00 42 HIS A O 3
ATOM 4588 N N . PHE A 1 43 ? 0.777 -2.572 5.673 1.00 0.00 43 PHE A N 3
ATOM 4589 C CA . PHE A 1 43 ? -0.265 -2.331 4.647 1.00 0.00 43 PHE A CA 3
ATOM 4590 C C . PHE A 1 43 ? -1.493 -3.222 4.908 1.00 0.00 43 PHE A C 3
ATOM 4591 O O . PHE A 1 43 ? -1.351 -4.373 5.343 1.00 0.00 43 PHE A O 3
ATOM 4608 N N . ASP A 1 44 ? -2.694 -2.672 4.646 1.00 0.00 44 ASP A N 3
ATOM 4609 C CA . ASP A 1 44 ? -3.976 -3.405 4.727 1.00 0.00 44 ASP A CA 3
ATOM 4610 C C . ASP A 1 44 ? -4.771 -3.171 3.441 1.00 0.00 44 ASP A C 3
ATOM 4611 O O . ASP A 1 44 ? -4.742 -2.069 2.895 1.00 0.00 44 ASP A O 3
ATOM 4620 N N . MET A 1 45 ? -5.455 -4.219 2.953 1.00 0.00 45 MET A N 3
ATOM 4621 C CA . MET A 1 45 ? -6.423 -4.125 1.841 1.00 0.00 45 MET A CA 3
ATOM 4622 C C . MET A 1 45 ? -7.699 -4.880 2.232 1.00 0.00 45 MET A C 3
ATOM 4623 O O . MET A 1 45 ? -7.627 -6.047 2.594 1.00 0.00 45 MET A O 3
ATOM 4637 N N . ASP A 1 46 ? -8.865 -4.234 2.107 1.00 0.00 46 ASP A N 3
ATOM 4638 C CA . ASP A 1 46 ? -10.166 -4.865 2.441 1.00 0.00 46 ASP A CA 3
ATOM 4639 C C . ASP A 1 46 ? -11.313 -4.108 1.777 1.00 0.00 46 ASP A C 3
ATOM 4640 O O . ASP A 1 46 ? -11.149 -2.962 1.363 1.00 0.00 46 ASP A O 3
ATOM 4649 N N . GLY A 1 47 ? -12.468 -4.769 1.667 1.00 0.00 47 GLY A N 3
ATOM 4650 C CA . GLY A 1 47 ? -13.662 -4.173 1.077 1.00 0.00 47 GLY A CA 3
ATOM 4651 C C . GLY A 1 47 ? -14.374 -5.168 0.191 1.00 0.00 47 GLY A C 3
ATOM 4652 O O . GLY A 1 47 ? -14.708 -6.258 0.656 1.00 0.00 47 GLY A O 3
ATOM 4656 N N . GLU A 1 48 ? -14.571 -4.812 -1.093 1.00 0.00 48 GLU A N 3
ATOM 4657 C CA . GLU A 1 48 ? -15.266 -5.660 -2.082 1.00 0.00 48 GLU A CA 3
ATOM 4658 C C . GLU A 1 48 ? -14.816 -5.284 -3.508 1.00 0.00 48 GLU A C 3
ATOM 4659 O O . GLU A 1 48 ? -14.250 -4.207 -3.719 1.00 0.00 48 GLU A O 3
ATOM 4671 N N . ILE A 1 49 ? -15.092 -6.161 -4.502 1.00 0.00 49 ILE A N 3
ATOM 4672 C CA . ILE A 1 49 ? -14.536 -6.050 -5.871 1.00 0.00 49 ILE A CA 3
ATOM 4673 C C . ILE A 1 49 ? -15.549 -6.801 -6.745 1.00 0.00 49 ILE A C 3
ATOM 4674 O O . ILE A 1 49 ? -15.699 -8.018 -6.555 1.00 0.00 49 ILE A O 3
ATOM 4690 N N . ASP A 1 50 ? -16.268 -6.091 -7.634 1.00 0.00 50 ASP A N 3
ATOM 4691 C CA . ASP A 1 50 ? -17.323 -6.683 -8.497 1.00 0.00 50 ASP A CA 3
ATOM 4692 C C . ASP A 1 50 ? -18.406 -7.393 -7.623 1.00 0.00 50 ASP A C 3
ATOM 4693 O O . ASP A 1 50 ? -18.915 -8.471 -7.951 1.00 0.00 50 ASP A O 3
ATOM 4702 N N . GLY A 1 51 ? -18.745 -6.743 -6.492 1.00 0.00 51 GLY A N 3
ATOM 4703 C CA . GLY A 1 51 ? -19.713 -7.277 -5.521 1.00 0.00 51 GLY A CA 3
ATOM 4704 C C . GLY A 1 51 ? -19.093 -8.087 -4.385 1.00 0.00 51 GLY A C 3
ATOM 4705 O O . GLY A 1 51 ? -19.536 -7.986 -3.236 1.00 0.00 51 GLY A O 3
ATOM 4709 N N . LYS A 1 52 ? -18.069 -8.888 -4.708 1.00 0.00 52 LYS A N 3
ATOM 4710 C CA . LYS A 1 52 ? -17.501 -9.902 -3.800 1.00 0.00 52 LYS A CA 3
ATOM 4711 C C . LYS A 1 52 ? -16.544 -9.272 -2.766 1.00 0.00 52 LYS A C 3
ATOM 4712 O O . LYS A 1 52 ? -15.646 -8.540 -3.163 1.00 0.00 52 LYS A O 3
ATOM 4731 N N . PRO A 1 53 ? -16.708 -9.560 -1.431 1.00 0.00 53 PRO A N 3
ATOM 4732 C CA . PRO A 1 53 ? -15.828 -9.012 -0.364 1.00 0.00 53 PRO A CA 3
ATOM 4733 C C . PRO A 1 53 ? -14.474 -9.756 -0.223 1.00 0.00 53 PRO A C 3
ATOM 4734 O O . PRO A 1 53 ? -14.305 -10.865 -0.751 1.00 0.00 53 PRO A O 3
ATOM 4745 N N . PHE A 1 54 ? -13.506 -9.120 0.483 1.00 0.00 54 PHE A N 3
ATOM 4746 C CA . PHE A 1 54 ? -12.179 -9.718 0.783 1.00 0.00 54 PHE A CA 3
ATOM 4747 C C . PHE A 1 54 ? -11.537 -9.034 2.011 1.00 0.00 54 PHE A C 3
ATOM 4748 O O . PHE A 1 54 ? -11.919 -7.909 2.374 1.00 0.00 54 PHE A O 3
ATOM 4765 N N . SER A 1 55 ? -10.565 -9.730 2.636 1.00 0.00 55 SER A N 3
ATOM 4766 C CA . SER A 1 55 ? -9.692 -9.155 3.680 1.00 0.00 55 SER A CA 3
ATOM 4767 C C . SER A 1 55 ? -8.261 -9.737 3.570 1.00 0.00 55 SER A C 3
ATOM 4768 O O . SER A 1 55 ? -8.044 -10.935 3.797 1.00 0.00 55 SER A O 3
ATOM 4776 N N . ASP A 1 56 ? -7.299 -8.871 3.205 1.00 0.00 56 ASP A N 3
ATOM 4777 C CA . ASP A 1 56 ? -5.864 -9.212 3.057 1.00 0.00 56 ASP A CA 3
ATOM 4778 C C . ASP A 1 56 ? -5.003 -8.136 3.743 1.00 0.00 56 ASP A C 3
ATOM 4779 O O . ASP A 1 56 ? -5.430 -6.991 3.880 1.00 0.00 56 ASP A O 3
ATOM 4788 N N . SER A 1 57 ? -3.790 -8.505 4.171 1.00 0.00 57 SER A N 3
ATOM 4789 C CA . SER A 1 57 ? -2.819 -7.556 4.748 1.00 0.00 57 SER A CA 3
ATOM 4790 C C . SER A 1 57 ? -1.390 -8.069 4.517 1.00 0.00 57 SER A C 3
ATOM 4791 O O . SER A 1 57 ? -1.136 -9.276 4.614 1.00 0.00 57 SER A O 3
ATOM 4799 N N . PHE A 1 58 ? -0.467 -7.150 4.181 1.00 0.00 58 PHE A N 3
ATOM 4800 C CA . PHE A 1 58 ? 0.955 -7.471 3.934 1.00 0.00 58 PHE A CA 3
ATOM 4801 C C . PHE A 1 58 ? 1.855 -6.379 4.532 1.00 0.00 58 PHE A C 3
ATOM 4802 O O . PHE A 1 58 ? 1.446 -5.232 4.634 1.00 0.00 58 PHE A O 3
ATOM 4819 N N . GLU A 1 59 ? 3.075 -6.756 4.949 1.00 0.00 59 GLU A N 3
ATOM 4820 C CA . GLU A 1 59 ? 4.045 -5.841 5.582 1.00 0.00 59 GLU A CA 3
ATOM 4821 C C . GLU A 1 59 ? 5.395 -5.950 4.858 1.00 0.00 59 GLU A C 3
ATOM 4822 O O . GLU A 1 59 ? 5.943 -7.048 4.724 1.00 0.00 59 GLU A O 3
ATOM 4834 N N . LEU A 1 60 ? 5.924 -4.808 4.398 1.00 0.00 60 LEU A N 3
ATOM 4835 C CA . LEU A 1 60 ? 7.197 -4.743 3.648 1.00 0.00 60 LEU A CA 3
ATOM 4836 C C . LEU A 1 60 ? 8.211 -3.869 4.414 1.00 0.00 60 LEU A C 3
ATOM 4837 O O . LEU A 1 60 ? 7.839 -2.783 4.878 1.00 0.00 60 LEU A O 3
ATOM 4853 N N . PRO A 1 61 ? 9.506 -4.325 4.557 1.00 0.00 61 PRO A N 3
ATOM 4854 C CA . PRO A 1 61 ? 10.581 -3.524 5.199 1.00 0.00 61 PRO A CA 3
ATOM 4855 C C . PRO A 1 61 ? 10.913 -2.243 4.399 1.00 0.00 61 PRO A C 3
ATOM 4856 O O . PRO A 1 61 ? 10.581 -2.156 3.222 1.00 0.00 61 PRO A O 3
ATOM 4867 N N . ARG A 1 62 ? 11.524 -1.252 5.087 1.00 0.00 62 ARG A N 3
ATOM 4868 C CA . ARG A 1 62 ? 11.927 0.068 4.518 1.00 0.00 62 ARG A CA 3
ATOM 4869 C C . ARG A 1 62 ? 12.555 -0.015 3.099 1.00 0.00 62 ARG A C 3
ATOM 4870 O O . ARG A 1 62 ? 12.287 0.833 2.244 1.00 0.00 62 ARG A O 3
ATOM 4891 N N . ASP A 1 63 ? 13.361 -1.060 2.870 1.00 0.00 63 ASP A N 3
ATOM 4892 C CA . ASP A 1 63 ? 14.123 -1.252 1.621 1.00 0.00 63 ASP A CA 3
ATOM 4893 C C . ASP A 1 63 ? 13.221 -1.614 0.419 1.00 0.00 63 ASP A C 3
ATOM 4894 O O . ASP A 1 63 ? 13.570 -1.317 -0.728 1.00 0.00 63 ASP A O 3
ATOM 4903 N N . THR A 1 64 ? 12.047 -2.214 0.689 1.00 0.00 64 THR A N 3
ATOM 4904 C CA . THR A 1 64 ? 11.153 -2.768 -0.352 1.00 0.00 64 THR A CA 3
ATOM 4905 C C . THR A 1 64 ? 9.688 -2.309 -0.145 1.00 0.00 64 THR A C 3
ATOM 4906 O O . THR A 1 64 ? 8.789 -2.776 -0.855 1.00 0.00 64 THR A O 3
ATOM 4917 N N . ALA A 1 65 ? 9.466 -1.366 0.800 1.00 0.00 65 ALA A N 3
ATOM 4918 C CA . ALA A 1 65 ? 8.116 -0.864 1.162 1.00 0.00 65 ALA A CA 3
ATOM 4919 C C . ALA A 1 65 ? 7.419 -0.176 -0.026 1.00 0.00 65 ALA A C 3
ATOM 4920 O O . ALA A 1 65 ? 6.218 -0.322 -0.235 1.00 0.00 65 ALA A O 3
ATOM 4927 N N . PHE A 1 66 ? 8.231 0.552 -0.793 1.00 0.00 66 PHE A N 3
ATOM 4928 C CA . PHE A 1 66 ? 7.791 1.353 -1.959 1.00 0.00 66 PHE A CA 3
ATOM 4929 C C . PHE A 1 66 ? 7.299 0.484 -3.139 1.00 0.00 66 PHE A C 3
ATOM 4930 O O . PHE A 1 66 ? 6.620 0.990 -4.035 1.00 0.00 66 PHE A O 3
ATOM 4947 N N . ASN A 1 67 ? 7.599 -0.831 -3.095 1.00 0.00 67 ASN A N 3
ATOM 4948 C CA . ASN A 1 67 ? 7.149 -1.806 -4.118 1.00 0.00 67 ASN A CA 3
ATOM 4949 C C . ASN A 1 67 ? 5.685 -2.232 -3.894 1.00 0.00 67 ASN A C 3
ATOM 4950 O O . ASN A 1 67 ? 5.140 -3.022 -4.675 1.00 0.00 67 ASN A O 3
ATOM 4961 N N . PHE A 1 68 ? 5.032 -1.646 -2.863 1.00 0.00 68 PHE A N 3
ATOM 4962 C CA . PHE A 1 68 ? 3.664 -1.999 -2.443 1.00 0.00 68 PHE A CA 3
ATOM 4963 C C . PHE A 1 68 ? 2.622 -1.665 -3.516 1.00 0.00 68 PHE A C 3
ATOM 4964 O O . PHE A 1 68 ? 1.488 -2.092 -3.397 1.00 0.00 68 PHE A O 3
ATOM 4981 N N . ALA A 1 69 ? 2.993 -0.855 -4.529 1.00 0.00 69 ALA A N 3
ATOM 4982 C CA . ALA A 1 69 ? 2.042 -0.428 -5.571 1.00 0.00 69 ALA A CA 3
ATOM 4983 C C . ALA A 1 69 ? 1.766 -1.624 -6.489 1.00 0.00 69 ALA A C 3
ATOM 4984 O O . ALA A 1 69 ? 0.641 -1.841 -6.932 1.00 0.00 69 ALA A O 3
ATOM 4991 N N . SER A 1 70 ? 2.831 -2.413 -6.718 1.00 0.00 70 SER A N 3
ATOM 4992 C CA . SER A 1 70 ? 2.773 -3.656 -7.488 1.00 0.00 70 SER A CA 3
ATOM 4993 C C . SER A 1 70 ? 2.069 -4.749 -6.665 1.00 0.00 70 SER A C 3
ATOM 4994 O O . SER A 1 70 ? 1.243 -5.486 -7.196 1.00 0.00 70 SER A O 3
ATOM 5002 N N . ASP A 1 71 ? 2.382 -4.806 -5.347 1.00 0.00 71 ASP A N 3
ATOM 5003 C CA . ASP A 1 71 ? 1.798 -5.802 -4.414 1.00 0.00 71 ASP A CA 3
ATOM 5004 C C . ASP A 1 71 ? 0.280 -5.596 -4.281 1.00 0.00 71 ASP A C 3
ATOM 5005 O O . ASP A 1 71 ? -0.485 -6.534 -4.435 1.00 0.00 71 ASP A O 3
ATOM 5014 N N . ALA A 1 72 ? -0.113 -4.351 -3.974 1.00 0.00 72 ALA A N 3
ATOM 5015 C CA . ALA A 1 72 ? -1.524 -3.920 -3.867 1.00 0.00 72 ALA A CA 3
ATOM 5016 C C . ALA A 1 72 ? -2.324 -4.230 -5.154 1.00 0.00 72 ALA A C 3
ATOM 5017 O O . ALA A 1 72 ? -3.396 -4.833 -5.087 1.00 0.00 72 ALA A O 3
ATOM 5024 N N . THR A 1 73 ? -1.776 -3.846 -6.326 1.00 0.00 73 THR A N 3
ATOM 5025 C CA . THR A 1 73 ? -2.396 -4.144 -7.640 1.00 0.00 73 THR A CA 3
ATOM 5026 C C . THR A 1 73 ? -2.432 -5.673 -7.918 1.00 0.00 73 THR A C 3
ATOM 5027 O O . THR A 1 73 ? -3.359 -6.167 -8.564 1.00 0.00 73 THR A O 3
ATOM 5038 N N . ARG A 1 74 ? -1.457 -6.412 -7.354 1.00 0.00 74 ARG A N 3
ATOM 5039 C CA . ARG A 1 74 ? -1.368 -7.882 -7.506 1.00 0.00 74 ARG A CA 3
ATOM 5040 C C . ARG A 1 74 ? -2.474 -8.571 -6.683 1.00 0.00 74 ARG A C 3
ATOM 5041 O O . ARG A 1 74 ? -3.129 -9.488 -7.167 1.00 0.00 74 ARG A O 3
ATOM 5062 N N . VAL A 1 75 ? -2.698 -8.057 -5.458 1.00 0.00 75 VAL A N 3
ATOM 5063 C CA . VAL A 1 75 ? -3.715 -8.564 -4.513 1.00 0.00 75 VAL A CA 3
ATOM 5064 C C . VAL A 1 75 ? -5.129 -8.214 -5.025 1.00 0.00 75 VAL A C 3
ATOM 5065 O O . VAL A 1 75 ? -6.080 -8.988 -4.851 1.00 0.00 75 VAL A O 3
ATOM 5078 N N . ALA A 1 76 ? -5.232 -7.069 -5.724 1.00 0.00 76 ALA A N 3
ATOM 5079 C CA . ALA A 1 76 ? -6.499 -6.562 -6.270 1.00 0.00 76 ALA A CA 3
ATOM 5080 C C . ALA A 1 76 ? -6.945 -7.440 -7.456 1.00 0.00 76 ALA A C 3
ATOM 5081 O O . ALA A 1 76 ? -8.092 -7.897 -7.527 1.00 0.00 76 ALA A O 3
ATOM 5088 N N . GLN A 1 77 ? -5.999 -7.663 -8.388 1.00 0.00 77 GLN A N 3
ATOM 5089 C CA . GLN A 1 77 ? -6.220 -8.500 -9.595 1.00 0.00 77 GLN A CA 3
ATOM 5090 C C . GLN A 1 77 ? -6.351 -9.990 -9.239 1.00 0.00 77 GLN A C 3
ATOM 5091 O O . GLN A 1 77 ? -7.050 -10.730 -9.930 1.00 0.00 77 GLN A O 3
ATOM 5105 N N . LYS A 1 78 ? -5.697 -10.404 -8.144 1.00 0.00 78 LYS A N 3
ATOM 5106 C CA . LYS A 1 78 ? -5.858 -11.752 -7.559 1.00 0.00 78 LYS A CA 3
ATOM 5107 C C . LYS A 1 78 ? -7.330 -11.992 -7.152 1.00 0.00 78 LYS A C 3
ATOM 5108 O O . LYS A 1 78 ? -7.816 -13.125 -7.201 1.00 0.00 78 LYS A O 3
ATOM 5127 N N . HIS A 1 79 ? -8.040 -10.908 -6.786 1.00 0.00 79 HIS A N 3
ATOM 5128 C CA . HIS A 1 79 ? -9.448 -10.978 -6.355 1.00 0.00 79 HIS A CA 3
ATOM 5129 C C . HIS A 1 79 ? -10.400 -10.435 -7.455 1.00 0.00 79 HIS A C 3
ATOM 5130 O O . HIS A 1 79 ? -11.546 -10.062 -7.174 1.00 0.00 79 HIS A O 3
ATOM 5145 N N . GLY A 1 80 ? -9.932 -10.412 -8.718 1.00 0.00 80 GLY A N 3
ATOM 5146 C CA . GLY A 1 80 ? -10.821 -10.206 -9.863 1.00 0.00 80 GLY A CA 3
ATOM 5147 C C . GLY A 1 80 ? -10.979 -8.761 -10.263 1.00 0.00 80 GLY A C 3
ATOM 5148 O O . GLY A 1 80 ? -12.081 -8.337 -10.589 1.00 0.00 80 GLY A O 3
ATOM 5152 N N . LEU A 1 81 ? -9.873 -8.001 -10.225 1.00 0.00 81 LEU A N 3
ATOM 5153 C CA . LEU A 1 81 ? -9.819 -6.636 -10.793 1.00 0.00 81 LEU A CA 3
ATOM 5154 C C . LEU A 1 81 ? -9.887 -6.752 -12.339 1.00 0.00 81 LEU A C 3
ATOM 5155 O O . LEU A 1 81 ? -10.549 -5.945 -12.995 1.00 0.00 81 LEU A O 3
ATOM 5171 N N . HIS A 1 82 ? -9.186 -7.797 -12.873 1.00 0.00 82 HIS A N 3
ATOM 5172 C CA . HIS A 1 82 ? -9.137 -8.173 -14.318 1.00 0.00 82 HIS A CA 3
ATOM 5173 C C . HIS A 1 82 ? -8.198 -7.243 -15.137 1.00 0.00 82 HIS A C 3
ATOM 5174 O O . HIS A 1 82 ? -7.785 -6.184 -14.644 1.00 0.00 82 HIS A O 3
ATOM 5189 N N . PRO A 1 83 ? -7.816 -7.638 -16.412 1.00 0.00 83 PRO A N 3
ATOM 5190 C CA . PRO A 1 83 ? -7.299 -6.688 -17.444 1.00 0.00 83 PRO A CA 3
ATOM 5191 C C . PRO A 1 83 ? -8.457 -5.807 -17.989 1.00 0.00 83 PRO A C 3
ATOM 5192 O O . PRO A 1 83 ? -8.655 -5.661 -19.202 1.00 0.00 83 PRO A O 3
ATOM 5203 N N . LYS A 1 84 ? -9.154 -5.175 -17.042 1.00 0.00 84 LYS A N 3
ATOM 5204 C CA . LYS A 1 84 ? -10.509 -4.639 -17.206 1.00 0.00 84 LYS A CA 3
ATOM 5205 C C . LYS A 1 84 ? -10.568 -3.432 -18.158 1.00 0.00 84 LYS A C 3
ATOM 5206 O O . LYS A 1 84 ? -11.441 -3.357 -19.037 1.00 0.00 84 LYS A O 3
ATOM 5225 N N . PHE A 1 85 ? -9.630 -2.493 -17.947 1.00 0.00 85 PHE A N 3
ATOM 5226 C CA . PHE A 1 85 ? -9.569 -1.212 -18.678 1.00 0.00 85 PHE A CA 3
ATOM 5227 C C . PHE A 1 85 ? -9.385 -1.435 -20.186 1.00 0.00 85 PHE A C 3
ATOM 5228 O O . PHE A 1 85 ? -9.890 -0.657 -20.999 1.00 0.00 85 PHE A O 3
ATOM 5245 N N . GLY A 1 86 ? -8.646 -2.508 -20.539 1.00 0.00 86 GLY A N 3
ATOM 5246 C CA . GLY A 1 86 ? -8.255 -2.775 -21.927 1.00 0.00 86 GLY A CA 3
ATOM 5247 C C . GLY A 1 86 ? -7.394 -1.656 -22.515 1.00 0.00 86 GLY A C 3
ATOM 5248 O O . GLY A 1 86 ? -7.302 -1.508 -23.738 1.00 0.00 86 GLY A O 3
ATOM 5252 N N . ALA A 1 87 ? -6.747 -0.884 -21.618 1.00 0.00 87 ALA A N 3
ATOM 5253 C CA . ALA A 1 87 ? -6.049 0.364 -21.969 1.00 0.00 87 ALA A CA 3
ATOM 5254 C C . ALA A 1 87 ? -5.050 0.773 -20.865 1.00 0.00 87 ALA A C 3
ATOM 5255 O O . ALA A 1 87 ? -4.709 1.955 -20.741 1.00 0.00 87 ALA A O 3
ATOM 5262 N N . ILE A 1 88 ? -4.549 -0.217 -20.088 1.00 0.00 88 ILE A N 3
ATOM 5263 C CA . ILE A 1 88 ? -3.479 0.026 -19.078 1.00 0.00 88 ILE A CA 3
ATOM 5264 C C . ILE A 1 88 ? -2.103 0.197 -19.773 1.00 0.00 88 ILE A C 3
ATOM 5265 O O . ILE A 1 88 ? -1.100 0.506 -19.116 1.00 0.00 88 ILE A O 3
ATOM 5281 N N . THR A 1 89 ? -2.087 -0.028 -21.104 1.00 0.00 89 THR A N 3
ATOM 5282 C CA . THR A 1 89 ? -0.922 0.192 -21.973 1.00 0.00 89 THR A CA 3
ATOM 5283 C C . THR A 1 89 ? -0.408 1.652 -21.862 1.00 0.00 89 THR A C 3
ATOM 5284 O O . THR A 1 89 ? 0.797 1.884 -21.719 1.00 0.00 89 THR A O 3
ATOM 5295 N N . ARG A 1 90 ? -1.347 2.620 -21.922 1.00 0.00 90 ARG A N 3
ATOM 5296 C CA . ARG A 1 90 ? -1.063 4.052 -21.698 1.00 0.00 90 ARG A CA 3
ATOM 5297 C C . ARG A 1 90 ? -1.780 4.529 -20.425 1.00 0.00 90 ARG A C 3
ATOM 5298 O O . ARG A 1 90 ? -3.010 4.443 -20.319 1.00 0.00 90 ARG A O 3
ATOM 5319 N N . VAL A 1 91 ? -0.989 5.046 -19.476 1.00 0.00 91 VAL A N 3
ATOM 5320 C CA . VAL A 1 91 ? -1.461 5.484 -18.153 1.00 0.00 91 VAL A CA 3
ATOM 5321 C C . VAL A 1 91 ? -0.379 6.377 -17.496 1.00 0.00 91 VAL A C 3
ATOM 5322 O O . VAL A 1 91 ? 0.827 6.182 -17.728 1.00 0.00 91 VAL A O 3
ATOM 5335 N N . HIS A 1 92 ? -0.819 7.384 -16.712 1.00 0.00 92 HIS A N 3
ATOM 5336 C CA . HIS A 1 92 ? 0.089 8.254 -15.941 1.00 0.00 92 HIS A CA 3
ATOM 5337 C C . HIS A 1 92 ? 0.654 7.470 -14.734 1.00 0.00 92 HIS A C 3
ATOM 5338 O O . HIS A 1 92 ? -0.099 6.803 -14.008 1.00 0.00 92 HIS A O 3
ATOM 5353 N N . LYS A 1 93 ? 1.981 7.530 -14.543 1.00 0.00 93 LYS A N 3
ATOM 5354 C CA . LYS A 1 93 ? 2.670 6.827 -13.446 1.00 0.00 93 LYS A CA 3
ATOM 5355 C C . LYS A 1 93 ? 3.051 7.829 -12.343 1.00 0.00 93 LYS A C 3
ATOM 5356 O O . LYS A 1 93 ? 3.850 8.741 -12.572 1.00 0.00 93 LYS A O 3
ATOM 5375 N N . GLU A 1 94 ? 2.450 7.659 -11.153 1.00 0.00 94 GLU A N 3
ATOM 5376 C CA . GLU A 1 94 ? 2.706 8.508 -9.966 1.00 0.00 94 GLU A CA 3
ATOM 5377 C C . GLU A 1 94 ? 3.579 7.756 -8.948 1.00 0.00 94 GLU A C 3
ATOM 5378 O O . GLU A 1 94 ? 3.643 8.132 -7.766 1.00 0.00 94 GLU A O 3
ATOM 5390 N N . TYR A 1 95 ? 4.280 6.713 -9.440 1.00 0.00 95 TYR A N 3
ATOM 5391 C CA . TYR A 1 95 ? 5.097 5.814 -8.615 1.00 0.00 95 TYR A CA 3
ATOM 5392 C C . TYR A 1 95 ? 6.267 6.571 -7.969 1.00 0.00 95 TYR A C 3
ATOM 5393 O O . TYR A 1 95 ? 6.558 6.338 -6.811 1.00 0.00 95 TYR A O 3
ATOM 5411 N N . ASP A 1 96 ? 6.909 7.481 -8.738 1.00 0.00 96 ASP A N 3
ATOM 5412 C CA . ASP A 1 96 ? 8.048 8.305 -8.257 1.00 0.00 96 ASP A CA 3
ATOM 5413 C C . ASP A 1 96 ? 7.618 9.277 -7.141 1.00 0.00 96 ASP A C 3
ATOM 5414 O O . ASP A 1 96 ? 8.356 9.475 -6.171 1.00 0.00 96 ASP A O 3
ATOM 5423 N N . ALA A 1 97 ? 6.420 9.873 -7.297 1.00 0.00 97 ALA A N 3
ATOM 5424 C CA . ALA A 1 97 ? 5.884 10.884 -6.351 1.00 0.00 97 ALA A CA 3
ATOM 5425 C C . ALA A 1 97 ? 5.585 10.254 -4.975 1.00 0.00 97 ALA A C 3
ATOM 5426 O O . ALA A 1 97 ? 5.962 10.787 -3.930 1.00 0.00 97 ALA A O 3
ATOM 5433 N N . MET A 1 98 ? 4.894 9.117 -5.013 1.00 0.00 98 MET A N 3
ATOM 5434 C CA . MET A 1 98 ? 4.605 8.275 -3.832 1.00 0.00 98 MET A CA 3
ATOM 5435 C C . MET A 1 98 ? 5.894 7.680 -3.202 1.00 0.00 98 MET A C 3
ATOM 5436 O O . MET A 1 98 ? 6.027 7.623 -1.975 1.00 0.00 98 MET A O 3
ATOM 5450 N N . PHE A 1 99 ? 6.795 7.202 -4.080 1.00 0.00 99 PHE A N 3
ATOM 5451 C CA . PHE A 1 99 ? 8.141 6.679 -3.714 1.00 0.00 99 PHE A CA 3
ATOM 5452 C C . PHE A 1 99 ? 8.899 7.661 -2.805 1.00 0.00 99 PHE A C 3
ATOM 5453 O O . PHE A 1 99 ? 9.384 7.276 -1.734 1.00 0.00 99 PHE A O 3
ATOM 5470 N N . GLU A 1 100 ? 8.949 8.939 -3.231 1.00 0.00 100 GLU A N 3
ATOM 5471 C CA . GLU A 1 100 ? 9.708 9.981 -2.516 1.00 0.00 100 GLU A CA 3
ATOM 5472 C C . GLU A 1 100 ? 8.935 10.462 -1.276 1.00 0.00 100 GLU A C 3
ATOM 5473 O O . GLU A 1 100 ? 9.540 10.896 -0.295 1.00 0.00 100 GLU A O 3
ATOM 5485 N N . ASP A 1 101 ? 7.595 10.373 -1.345 1.00 0.00 101 ASP A N 3
ATOM 5486 C CA . ASP A 1 101 ? 6.693 10.758 -0.247 1.00 0.00 101 ASP A CA 3
ATOM 5487 C C . ASP A 1 101 ? 6.908 9.868 0.992 1.00 0.00 101 ASP A C 3
ATOM 5488 O O . ASP A 1 101 ? 7.220 10.364 2.080 1.00 0.00 101 ASP A O 3
ATOM 5497 N N . ILE A 1 102 ? 6.701 8.558 0.813 1.00 0.00 102 ILE A N 3
ATOM 5498 C CA . ILE A 1 102 ? 6.878 7.557 1.878 1.00 0.00 102 ILE A CA 3
ATOM 5499 C C . ILE A 1 102 ? 8.354 7.486 2.347 1.00 0.00 102 ILE A C 3
ATOM 5500 O O . ILE A 1 102 ? 8.603 7.325 3.535 1.00 0.00 102 ILE A O 3
ATOM 5516 N N . ARG A 1 103 ? 9.323 7.646 1.410 1.00 0.00 103 ARG A N 3
ATOM 5517 C CA . ARG A 1 103 ? 10.765 7.665 1.765 1.00 0.00 103 ARG A CA 3
ATOM 5518 C C . ARG A 1 103 ? 11.074 8.899 2.644 1.00 0.00 103 ARG A C 3
ATOM 5519 O O . ARG A 1 103 ? 11.987 8.863 3.479 1.00 0.00 103 ARG A O 3
ATOM 5540 N N . ALA A 1 104 ? 10.287 9.983 2.442 1.00 0.00 104 ALA A N 3
ATOM 5541 C CA . ALA A 1 104 ? 10.390 11.218 3.239 1.00 0.00 104 ALA A CA 3
ATOM 5542 C C . ALA A 1 104 ? 9.795 11.010 4.644 1.00 0.00 104 ALA A C 3
ATOM 5543 O O . ALA A 1 104 ? 10.307 11.553 5.620 1.00 0.00 104 ALA A O 3
ATOM 5550 N N . LYS A 1 105 ? 8.688 10.250 4.729 1.00 0.00 105 LYS A N 3
ATOM 5551 C CA . LYS A 1 105 ? 8.082 9.847 6.013 1.00 0.00 105 LYS A CA 3
ATOM 5552 C C . LYS A 1 105 ? 9.005 8.905 6.825 1.00 0.00 105 LYS A C 3
ATOM 5553 O O . LYS A 1 105 ? 9.042 8.969 8.059 1.00 0.00 105 LYS A O 3
ATOM 5572 N N . LEU A 1 106 ? 9.735 8.031 6.115 1.00 0.00 106 LEU A N 3
ATOM 5573 C CA . LEU A 1 106 ? 10.818 7.202 6.698 1.00 0.00 106 LEU A CA 3
ATOM 5574 C C . LEU A 1 106 ? 11.993 8.096 7.187 1.00 0.00 106 LEU A C 3
ATOM 5575 O O . LEU A 1 106 ? 12.664 7.766 8.167 1.00 0.00 106 LEU A O 3
ATOM 5591 N N . HIS A 1 107 ? 12.221 9.220 6.481 1.00 0.00 107 HIS A N 3
ATOM 5592 C CA . HIS A 1 107 ? 13.198 10.270 6.869 1.00 0.00 107 HIS A CA 3
ATOM 5593 C C . HIS A 1 107 ? 12.643 11.158 8.026 1.00 0.00 107 HIS A C 3
ATOM 5594 O O . HIS A 1 107 ? 13.402 11.918 8.644 1.00 0.00 107 HIS A O 3
ATOM 5609 N N . ALA A 1 108 ? 11.302 11.073 8.235 1.00 0.00 108 ALA A N 3
ATOM 5610 C CA . ALA A 1 108 ? 10.505 11.722 9.321 1.00 0.00 108 ALA A CA 3
ATOM 5611 C C . ALA A 1 108 ? 9.827 13.025 8.849 1.00 0.00 108 ALA A C 3
ATOM 5612 O O . ALA A 1 108 ? 8.769 13.400 9.372 1.00 0.00 108 ALA A O 3
ATOM 5619 N N . HIS A 1 109 ? 10.427 13.708 7.856 1.00 0.00 109 HIS A N 3
ATOM 5620 C CA . HIS A 1 109 ? 9.896 14.990 7.314 1.00 0.00 109 HIS A CA 3
ATOM 5621 C C . HIS A 1 109 ? 10.020 15.021 5.776 1.00 0.00 109 HIS A C 3
ATOM 5622 O O . HIS A 1 109 ? 10.961 14.426 5.230 1.00 0.00 109 HIS A O 3
ATOM 5637 N N . PRO A 1 110 ? 9.076 15.723 5.046 1.00 0.00 110 PRO A N 3
ATOM 5638 C CA . PRO A 1 110 ? 9.154 15.878 3.575 1.00 0.00 110 PRO A CA 3
ATOM 5639 C C . PRO A 1 110 ? 10.348 16.767 3.144 1.00 0.00 110 PRO A C 3
ATOM 5640 O O . PRO A 1 110 ? 10.273 18.002 3.173 1.00 0.00 110 PRO A O 3
ATOM 5651 N N . GLY A 1 111 ? 11.470 16.105 2.818 1.00 0.00 111 GLY A N 3
ATOM 5652 C CA . GLY A 1 111 ? 12.662 16.760 2.269 1.00 0.00 111 GLY A CA 3
ATOM 5653 C C . GLY A 1 111 ? 12.916 16.308 0.837 1.00 0.00 111 GLY A C 3
ATOM 5654 O O . GLY A 1 111 ? 13.493 15.236 0.626 1.00 0.00 111 GLY A O 3
ATOM 5658 N N . GLU A 1 112 ? 12.450 17.109 -0.144 1.00 0.00 112 GLU A N 3
ATOM 5659 C CA . GLU A 1 112 ? 12.589 16.791 -1.590 1.00 0.00 112 GLU A CA 3
ATOM 5660 C C . GLU A 1 112 ? 14.083 16.703 -2.025 1.00 0.00 112 GLU A C 3
ATOM 5661 O O . GLU A 1 112 ? 14.925 17.423 -1.484 1.00 0.00 112 GLU A O 3
ATOM 5673 N N . PRO A 1 113 ? 14.441 15.761 -2.958 1.00 0.00 113 PRO A N 3
ATOM 5674 C CA . PRO A 1 113 ? 15.819 15.608 -3.457 1.00 0.00 113 PRO A CA 3
ATOM 5675 C C . PRO A 1 113 ? 16.066 16.419 -4.753 1.00 0.00 113 PRO A C 3
ATOM 5676 O O . PRO A 1 113 ? 15.567 16.055 -5.832 1.00 0.00 113 PRO A O 3
ATOM 5687 N N . VAL A 1 114 ? 16.805 17.541 -4.643 1.00 0.00 114 VAL A N 3
ATOM 5688 C CA . VAL A 1 114 ? 17.100 18.400 -5.803 1.00 0.00 114 VAL A CA 3
ATOM 5689 C C . VAL A 1 114 ? 18.101 17.673 -6.746 1.00 0.00 114 VAL A C 3
ATOM 5690 O O . VAL A 1 114 ? 19.289 17.501 -6.445 1.00 0.00 114 VAL A O 3
ATOM 5703 N N . ASP A 1 115 ? 17.573 17.219 -7.896 1.00 0.00 115 ASP A N 3
ATOM 5704 C CA . ASP A 1 115 ? 18.216 16.216 -8.775 1.00 0.00 115 ASP A CA 3
ATOM 5705 C C . ASP A 1 115 ? 19.225 16.866 -9.756 1.00 0.00 115 ASP A C 3
ATOM 5706 O O . ASP A 1 115 ? 19.571 16.274 -10.776 1.00 0.00 115 ASP A O 3
ATOM 5715 N N . LEU A 1 116 ? 19.717 18.085 -9.418 1.00 0.00 116 LEU A N 3
ATOM 5716 C CA . LEU A 1 116 ? 20.812 18.755 -10.161 1.00 0.00 116 LEU A CA 3
ATOM 5717 C C . LEU A 1 116 ? 22.127 17.953 -10.041 1.00 0.00 116 LEU A C 3
ATOM 5718 O O . LEU A 1 116 ? 22.967 17.968 -10.943 1.00 0.00 116 LEU A O 3
ATOM 5734 N N . GLU A 1 117 ? 22.243 17.212 -8.922 1.00 0.00 117 GLU A N 3
ATOM 5735 C CA . GLU A 1 117 ? 23.398 16.348 -8.593 1.00 0.00 117 GLU A CA 3
ATOM 5736 C C . GLU A 1 117 ? 23.485 15.126 -9.554 1.00 0.00 117 GLU A C 3
ATOM 5737 O O . GLU A 1 117 ? 24.500 14.418 -9.591 1.00 0.00 117 GLU A O 3
ATOM 5749 N N . ARG A 1 118 ? 22.416 14.906 -10.339 1.00 0.00 118 ARG A N 3
ATOM 5750 C CA . ARG A 1 118 ? 22.287 13.758 -11.256 1.00 0.00 118 ARG A CA 3
ATOM 5751 C C . ARG A 1 118 ? 22.893 14.045 -12.647 1.00 0.00 118 ARG A C 3
ATOM 5752 O O . ARG A 1 118 ? 23.207 13.104 -13.390 1.00 0.00 118 ARG A O 3
ATOM 5773 N N . ILE A 1 119 ? 23.068 15.340 -12.999 1.00 0.00 119 ILE A N 3
ATOM 5774 C CA . ILE A 1 119 ? 23.579 15.750 -14.319 1.00 0.00 119 ILE A CA 3
ATOM 5775 C C . ILE A 1 119 ? 25.118 15.720 -14.267 1.00 0.00 119 ILE A C 3
ATOM 5776 O O . ILE A 1 119 ? 25.775 16.752 -14.110 1.00 0.00 119 ILE A O 3
ATOM 5792 N N . ILE A 1 120 ? 25.658 14.479 -14.279 1.00 0.00 120 ILE A N 3
ATOM 5793 C CA . ILE A 1 120 ? 27.110 14.173 -14.404 1.00 0.00 120 ILE A CA 3
ATOM 5794 C C . ILE A 1 120 ? 27.908 14.527 -13.103 1.00 0.00 120 ILE A C 3
ATOM 5795 O O . ILE A 1 120 ? 29.090 14.183 -12.988 1.00 0.00 120 ILE A O 3
ATOM 5811 N N . ARG A 1 121 ? 27.240 15.151 -12.093 1.00 0.00 121 ARG A N 3
ATOM 5812 C CA . ARG A 1 121 ? 27.920 15.633 -10.866 1.00 0.00 121 ARG A CA 3
ATOM 5813 C C . ARG A 1 121 ? 28.360 14.429 -10.008 1.00 0.00 121 ARG A C 3
ATOM 5814 O O . ARG A 1 121 ? 29.527 14.309 -9.628 1.00 0.00 121 ARG A O 3
ATOM 5835 N N . HIS A 1 122 ? 27.389 13.561 -9.687 1.00 0.00 122 HIS A N 3
ATOM 5836 C CA . HIS A 1 122 ? 27.645 12.224 -9.126 1.00 0.00 122 HIS A CA 3
ATOM 5837 C C . HIS A 1 122 ? 27.226 11.172 -10.159 1.00 0.00 122 HIS A C 3
ATOM 5838 O O . HIS A 1 122 ? 26.196 11.328 -10.837 1.00 0.00 122 HIS A O 3
ATOM 5853 N N . GLU A 1 123 ? 28.061 10.131 -10.301 1.00 0.00 123 GLU A N 3
ATOM 5854 C CA . GLU A 1 123 ? 27.821 8.994 -11.208 1.00 0.00 123 GLU A CA 3
ATOM 5855 C C . GLU A 1 123 ? 28.541 7.735 -10.675 1.00 0.00 123 GLU A C 3
ATOM 5856 O O . GLU A 1 123 ? 28.007 6.623 -10.774 1.00 0.00 123 GLU A O 3
ATOM 5868 N N . GLY A 1 124 ? 29.743 7.944 -10.094 1.00 0.00 124 GLY A N 3
ATOM 5869 C CA . GLY A 1 124 ? 30.520 6.890 -9.426 1.00 0.00 124 GLY A CA 3
ATOM 5870 C C . GLY A 1 124 ? 30.775 5.656 -10.293 1.00 0.00 124 GLY A C 3
ATOM 5871 O O . GLY A 1 124 ? 31.385 5.756 -11.362 1.00 0.00 124 GLY A O 3
ATOM 5875 N N . SER A 1 125 ? 30.277 4.504 -9.823 1.00 0.00 125 SER A N 3
ATOM 5876 C CA . SER A 1 125 ? 30.361 3.216 -10.517 1.00 0.00 125 SER A CA 3
ATOM 5877 C C . SER A 1 125 ? 29.282 2.270 -9.935 1.00 0.00 125 SER A C 3
ATOM 5878 O O . SER A 1 125 ? 29.340 1.976 -8.719 1.00 0.00 125 SER A O 3
ATOM 5887 N N . GLN A 1 1 ? -16.054 10.891 -8.689 1.00 0.00 1 GLN A N 4
ATOM 5888 C CA . GLN A 1 1 ? -15.659 11.109 -7.282 1.00 0.00 1 GLN A CA 4
ATOM 5889 C C . GLN A 1 1 ? -14.497 10.168 -6.922 1.00 0.00 1 GLN A C 4
ATOM 5890 O O . GLN A 1 1 ? -14.253 9.174 -7.617 1.00 0.00 1 GLN A O 4
ATOM 5906 N N . GLY A 1 2 ? -13.783 10.498 -5.836 1.00 0.00 2 GLY A N 4
ATOM 5907 C CA . GLY A 1 2 ? -12.671 9.690 -5.340 1.00 0.00 2 GLY A CA 4
ATOM 5908 C C . GLY A 1 2 ? -11.350 10.443 -5.397 1.00 0.00 2 GLY A C 4
ATOM 5909 O O . GLY A 1 2 ? -11.287 11.598 -4.959 1.00 0.00 2 GLY A O 4
ATOM 5913 N N . HIS A 1 3 ? -10.299 9.769 -5.935 1.00 0.00 3 HIS A N 4
ATOM 5914 C CA . HIS A 1 3 ? -8.904 10.289 -6.023 1.00 0.00 3 HIS A CA 4
ATOM 5915 C C . HIS A 1 3 ? -8.321 10.617 -4.626 1.00 0.00 3 HIS A C 4
ATOM 5916 O O . HIS A 1 3 ? -7.349 11.371 -4.516 1.00 0.00 3 HIS A O 4
ATOM 5931 N N . MET A 1 4 ? -8.906 10.008 -3.575 1.00 0.00 4 MET A N 4
ATOM 5932 C CA . MET A 1 4 ? -8.529 10.263 -2.176 1.00 0.00 4 MET A CA 4
ATOM 5933 C C . MET A 1 4 ? -7.185 9.593 -1.860 1.00 0.00 4 MET A C 4
ATOM 5934 O O . MET A 1 4 ? -7.133 8.386 -1.606 1.00 0.00 4 MET A O 4
ATOM 5948 N N . PHE A 1 5 ? -6.102 10.378 -1.916 1.00 0.00 5 PHE A N 4
ATOM 5949 C CA . PHE A 1 5 ? -4.754 9.916 -1.571 1.00 0.00 5 PHE A CA 4
ATOM 5950 C C . PHE A 1 5 ? -4.097 10.923 -0.617 1.00 0.00 5 PHE A C 4
ATOM 5951 O O . PHE A 1 5 ? -4.052 12.127 -0.901 1.00 0.00 5 PHE A O 4
ATOM 5968 N N . GLU A 1 6 ? -3.581 10.396 0.492 1.00 0.00 6 GLU A N 4
ATOM 5969 C CA . GLU A 1 6 ? -2.954 11.160 1.578 1.00 0.00 6 GLU A CA 4
ATOM 5970 C C . GLU A 1 6 ? -1.743 10.355 2.124 1.00 0.00 6 GLU A C 4
ATOM 5971 O O . GLU A 1 6 ? -1.683 9.131 1.926 1.00 0.00 6 GLU A O 4
ATOM 5983 N N . PRO A 1 7 ? -0.734 11.017 2.783 1.00 0.00 7 PRO A N 4
ATOM 5984 C CA . PRO A 1 7 ? 0.370 10.299 3.468 1.00 0.00 7 PRO A CA 4
ATOM 5985 C C . PRO A 1 7 ? -0.166 9.399 4.610 1.00 0.00 7 PRO A C 4
ATOM 5986 O O . PRO A 1 7 ? -0.533 9.890 5.684 1.00 0.00 7 PRO A O 4
ATOM 5997 N N . GLY A 1 8 ? -0.241 8.081 4.338 1.00 0.00 8 GLY A N 4
ATOM 5998 C CA . GLY A 1 8 ? -0.756 7.091 5.292 1.00 0.00 8 GLY A CA 4
ATOM 5999 C C . GLY A 1 8 ? -1.900 6.239 4.733 1.00 0.00 8 GLY A C 4
ATOM 6000 O O . GLY A 1 8 ? -2.108 5.109 5.192 1.00 0.00 8 GLY A O 4
ATOM 6004 N N . HIS A 1 9 ? -2.643 6.767 3.734 1.00 0.00 9 HIS A N 4
ATOM 6005 C CA . HIS A 1 9 ? -3.880 6.117 3.231 1.00 0.00 9 HIS A CA 4
ATOM 6006 C C . HIS A 1 9 ? -4.166 6.474 1.753 1.00 0.00 9 HIS A C 4
ATOM 6007 O O . HIS A 1 9 ? -3.952 7.599 1.317 1.00 0.00 9 HIS A O 4
ATOM 6022 N N . LEU A 1 10 ? -4.659 5.474 1.012 1.00 0.00 10 LEU A N 4
ATOM 6023 C CA . LEU A 1 10 ? -5.188 5.600 -0.351 1.00 0.00 10 LEU A CA 4
ATOM 6024 C C . LEU A 1 10 ? -6.554 4.883 -0.416 1.00 0.00 10 LEU A C 4
ATOM 6025 O O . LEU A 1 10 ? -6.695 3.764 0.077 1.00 0.00 10 LEU A O 4
ATOM 6041 N N . HIS A 1 11 ? -7.553 5.541 -1.008 1.00 0.00 11 HIS A N 4
ATOM 6042 C CA . HIS A 1 11 ? -8.865 4.941 -1.292 1.00 0.00 11 HIS A CA 4
ATOM 6043 C C . HIS A 1 11 ? -8.968 4.705 -2.806 1.00 0.00 11 HIS A C 4
ATOM 6044 O O . HIS A 1 11 ? -8.916 5.662 -3.590 1.00 0.00 11 HIS A O 4
ATOM 6059 N N . LEU A 1 12 ? -9.109 3.432 -3.202 1.00 0.00 12 LEU A N 4
ATOM 6060 C CA . LEU A 1 12 ? -9.335 3.045 -4.596 1.00 0.00 12 LEU A CA 4
ATOM 6061 C C . LEU A 1 12 ? -10.842 3.037 -4.878 1.00 0.00 12 LEU A C 4
ATOM 6062 O O . LEU A 1 12 ? -11.620 2.474 -4.110 1.00 0.00 12 LEU A O 4
ATOM 6078 N N . VAL A 1 13 ? -11.234 3.716 -5.939 1.00 0.00 13 VAL A N 4
ATOM 6079 C CA . VAL A 1 13 ? -12.507 3.494 -6.633 1.00 0.00 13 VAL A CA 4
ATOM 6080 C C . VAL A 1 13 ? -12.160 3.293 -8.108 1.00 0.00 13 VAL A C 4
ATOM 6081 O O . VAL A 1 13 ? -11.056 3.673 -8.544 1.00 0.00 13 VAL A O 4
ATOM 6094 N N . SER A 1 14 ? -13.053 2.689 -8.890 1.00 0.00 14 SER A N 4
ATOM 6095 C CA . SER A 1 14 ? -12.800 2.405 -10.312 1.00 0.00 14 SER A CA 4
ATOM 6096 C C . SER A 1 14 ? -12.913 3.679 -11.168 1.00 0.00 14 SER A C 4
ATOM 6097 O O . SER A 1 14 ? -13.379 4.711 -10.687 1.00 0.00 14 SER A O 4
ATOM 6105 N N . LEU A 1 15 ? -12.401 3.601 -12.407 1.00 0.00 15 LEU A N 4
ATOM 6106 C CA . LEU A 1 15 ? -12.473 4.694 -13.405 1.00 0.00 15 LEU A CA 4
ATOM 6107 C C . LEU A 1 15 ? -13.922 5.263 -13.587 1.00 0.00 15 LEU A C 4
ATOM 6108 O O . LEU A 1 15 ? -14.896 4.511 -13.491 1.00 0.00 15 LEU A O 4
ATOM 6124 N N . PRO A 1 16 ? -14.079 6.612 -13.813 1.00 0.00 16 PRO A N 4
ATOM 6125 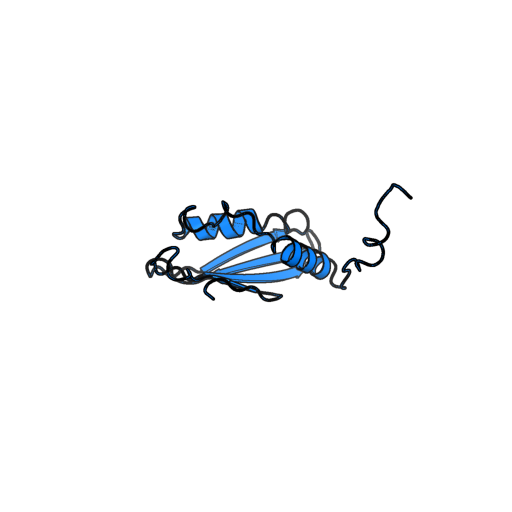C CA . PRO A 1 16 ? -15.407 7.251 -14.054 1.00 0.00 16 PRO A CA 4
ATOM 6126 C C . PRO A 1 16 ? -15.934 7.014 -15.500 1.00 0.00 16 PRO A C 4
ATOM 6127 O O . PRO A 1 16 ? -15.610 5.995 -16.125 1.00 0.00 16 PRO A O 4
ATOM 6138 N N . GLY A 1 17 ? -16.780 7.939 -15.998 1.00 0.00 17 GLY A N 4
ATOM 6139 C CA . GLY A 1 17 ? -17.276 7.899 -17.377 1.00 0.00 17 GLY A CA 4
ATOM 6140 C C . GLY A 1 17 ? -18.313 6.801 -17.601 1.00 0.00 17 GLY A C 4
ATOM 6141 O O . GLY A 1 17 ? -19.421 6.886 -17.071 1.00 0.00 17 GLY A O 4
ATOM 6145 N N . LEU A 1 18 ? -17.948 5.766 -18.383 1.00 0.00 18 LEU A N 4
ATOM 6146 C CA . LEU A 1 18 ? -18.800 4.581 -18.613 1.00 0.00 18 LEU A CA 4
ATOM 6147 C C . LEU A 1 18 ? -18.837 3.688 -17.364 1.00 0.00 18 LEU A C 4
ATOM 6148 O O . LEU A 1 18 ? -19.850 3.022 -17.114 1.00 0.00 18 LEU A O 4
ATOM 6164 N N . ASP A 1 19 ? -17.712 3.693 -16.606 1.00 0.00 19 ASP A N 4
ATOM 6165 C CA . ASP A 1 19 ? -17.499 2.831 -15.429 1.00 0.00 19 ASP A CA 4
ATOM 6166 C C . ASP A 1 19 ? -17.657 1.347 -15.837 1.00 0.00 19 ASP A C 4
ATOM 6167 O O . ASP A 1 19 ? -18.726 0.747 -15.664 1.00 0.00 19 ASP A O 4
ATOM 6176 N N . GLN A 1 20 ? -16.591 0.798 -16.451 1.00 0.00 20 GLN A N 4
ATOM 6177 C CA . GLN A 1 20 ? -16.556 -0.597 -16.954 1.00 0.00 20 GLN A CA 4
ATOM 6178 C C . GLN A 1 20 ? -16.857 -1.607 -15.832 1.00 0.00 20 GLN A C 4
ATOM 6179 O O . GLN A 1 20 ? -17.506 -2.637 -16.053 1.00 0.00 20 GLN A O 4
ATOM 6193 N N . GLN A 1 21 ? -16.388 -1.266 -14.636 1.00 0.00 21 GLN A N 4
ATOM 6194 C CA . GLN A 1 21 ? -16.513 -2.091 -13.440 1.00 0.00 21 GLN A CA 4
ATOM 6195 C C . GLN A 1 21 ? -16.570 -1.180 -12.214 1.00 0.00 21 GLN A C 4
ATOM 6196 O O . GLN A 1 21 ? -16.152 -0.033 -12.296 1.00 0.00 21 GLN A O 4
ATOM 6210 N N . ASP A 1 22 ? -17.099 -1.696 -11.098 1.00 0.00 22 ASP A N 4
ATOM 6211 C CA . ASP A 1 22 ? -17.204 -0.974 -9.820 1.00 0.00 22 ASP A CA 4
ATOM 6212 C C . ASP A 1 22 ? -16.317 -1.666 -8.785 1.00 0.00 22 ASP A C 4
ATOM 6213 O O . ASP A 1 22 ? -16.676 -2.728 -8.292 1.00 0.00 22 ASP A O 4
ATOM 6222 N N . ILE A 1 23 ? -15.129 -1.117 -8.509 1.00 0.00 23 ILE A N 4
ATOM 6223 C CA . ILE A 1 23 ? -14.269 -1.587 -7.405 1.00 0.00 23 ILE A CA 4
ATOM 6224 C C . ILE A 1 23 ? -14.170 -0.472 -6.351 1.00 0.00 23 ILE A C 4
ATOM 6225 O O . ILE A 1 23 ? -14.173 0.712 -6.704 1.00 0.00 23 ILE A O 4
ATOM 6241 N N . ASN A 1 24 ? -14.124 -0.853 -5.063 1.00 0.00 24 ASN A N 4
ATOM 6242 C CA . ASN A 1 24 ? -14.020 0.094 -3.928 1.00 0.00 24 ASN A CA 4
ATOM 6243 C C . ASN A 1 24 ? -13.141 -0.548 -2.832 1.00 0.00 24 ASN A C 4
ATOM 6244 O O . ASN A 1 24 ? -13.575 -1.483 -2.153 1.00 0.00 24 ASN A O 4
ATOM 6255 N N . ILE A 1 25 ? -11.911 -0.030 -2.647 1.00 0.00 25 ILE A N 4
ATOM 6256 C CA . ILE A 1 25 ? -10.877 -0.658 -1.788 1.00 0.00 25 ILE A CA 4
ATOM 6257 C C . ILE A 1 25 ? -10.260 0.384 -0.844 1.00 0.00 25 ILE A C 4
ATOM 6258 O O . ILE A 1 25 ? -9.993 1.517 -1.244 1.00 0.00 25 ILE A O 4
ATOM 6274 N N . HIS A 1 26 ? -10.033 -0.025 0.406 1.00 0.00 26 HIS A N 4
ATOM 6275 C CA . HIS A 1 26 ? -9.423 0.796 1.447 1.00 0.00 26 HIS A CA 4
ATOM 6276 C C . HIS A 1 26 ? -7.980 0.307 1.627 1.00 0.00 26 HIS A C 4
ATOM 6277 O O . HIS A 1 26 ? -7.781 -0.813 2.093 1.00 0.00 26 HIS A O 4
ATOM 6292 N N . ILE A 1 27 ? -6.986 1.117 1.237 1.00 0.00 27 ILE A N 4
ATOM 6293 C CA . ILE A 1 27 ? -5.555 0.774 1.396 1.00 0.00 27 ILE A CA 4
ATOM 6294 C C . ILE A 1 27 ? -4.943 1.718 2.435 1.00 0.00 27 ILE A C 4
ATOM 6295 O O . ILE A 1 27 ? -4.991 2.928 2.269 1.00 0.00 27 ILE A O 4
ATOM 6311 N N . ARG A 1 28 ? -4.419 1.167 3.528 1.00 0.00 28 ARG A N 4
ATOM 6312 C CA . ARG A 1 28 ? -3.636 1.933 4.514 1.00 0.00 28 ARG A CA 4
ATOM 6313 C C . ARG A 1 28 ? -2.189 1.466 4.410 1.00 0.00 28 ARG A C 4
ATOM 6314 O O . ARG A 1 28 ? -1.935 0.273 4.533 1.00 0.00 28 ARG A O 4
ATOM 6335 N N . TYR A 1 29 ? -1.251 2.384 4.164 1.00 0.00 29 TYR A N 4
ATOM 6336 C CA . TYR A 1 29 ? 0.178 2.078 4.258 1.00 0.00 29 TYR A CA 4
ATOM 6337 C C . TYR A 1 29 ? 0.712 2.865 5.455 1.00 0.00 29 TYR A C 4
ATOM 6338 O O . TYR A 1 29 ? 0.676 4.097 5.470 1.00 0.00 29 TYR A O 4
ATOM 6356 N N . GLU A 1 30 ? 1.175 2.144 6.482 1.00 0.00 30 GLU A N 4
ATOM 6357 C CA . GLU A 1 30 ? 1.527 2.740 7.780 1.00 0.00 30 GLU A CA 4
ATOM 6358 C C . GLU A 1 30 ? 2.967 2.382 8.146 1.00 0.00 30 GLU A C 4
ATOM 6359 O O . GLU A 1 30 ? 3.274 1.224 8.441 1.00 0.00 30 GLU A O 4
ATOM 6371 N N . VAL A 1 31 ? 3.836 3.396 8.148 1.00 0.00 31 VAL A N 4
ATOM 6372 C CA . VAL A 1 31 ? 5.262 3.233 8.435 1.00 0.00 31 VAL A CA 4
ATOM 6373 C C . VAL A 1 31 ? 5.485 3.181 9.957 1.00 0.00 31 VAL A C 4
ATOM 6374 O O . VAL A 1 31 ? 5.135 4.120 10.676 1.00 0.00 31 VAL A O 4
ATOM 6387 N N . ARG A 1 32 ? 6.038 2.067 10.433 1.00 0.00 32 ARG A N 4
ATOM 6388 C CA . ARG A 1 32 ? 6.393 1.858 11.840 1.00 0.00 32 ARG A CA 4
ATOM 6389 C C . ARG A 1 32 ? 7.824 1.309 11.874 1.00 0.00 32 ARG A C 4
ATOM 6390 O O . ARG A 1 32 ? 8.228 0.569 10.973 1.00 0.00 32 ARG A O 4
ATOM 6411 N N . GLN A 1 33 ? 8.592 1.679 12.902 1.00 0.00 33 GLN A N 4
ATOM 6412 C CA . GLN A 1 33 ? 10.008 1.312 13.017 1.00 0.00 33 GLN A CA 4
ATOM 6413 C C . GLN A 1 33 ? 10.124 0.169 14.042 1.00 0.00 33 GLN A C 4
ATOM 6414 O O . GLN A 1 33 ? 9.817 0.361 15.223 1.00 0.00 33 GLN A O 4
ATOM 6428 N N . ASN A 1 34 ? 10.511 -1.028 13.574 1.00 0.00 34 ASN A N 4
ATOM 6429 C CA . ASN A 1 34 ? 10.742 -2.198 14.437 1.00 0.00 34 ASN A CA 4
ATOM 6430 C C . ASN A 1 34 ? 12.252 -2.347 14.680 1.00 0.00 34 ASN A C 4
ATOM 6431 O O . ASN A 1 34 ? 13.059 -2.106 13.778 1.00 0.00 34 ASN A O 4
ATOM 6442 N N . ALA A 1 35 ? 12.631 -2.743 15.901 1.00 0.00 35 ALA A N 4
ATOM 6443 C CA . ALA A 1 35 ? 14.044 -2.891 16.302 1.00 0.00 35 ALA A CA 4
ATOM 6444 C C . ALA A 1 35 ? 14.729 -4.085 15.596 1.00 0.00 35 ALA A C 4
ATOM 6445 O O . ALA A 1 35 ? 15.960 -4.163 15.559 1.00 0.00 35 ALA A O 4
ATOM 6452 N N . GLU A 1 36 ? 13.912 -4.993 15.032 1.00 0.00 36 GLU A N 4
ATOM 6453 C CA . GLU A 1 36 ? 14.383 -6.232 14.395 1.00 0.00 36 GLU A CA 4
ATOM 6454 C C . GLU A 1 36 ? 15.014 -5.958 13.010 1.00 0.00 36 GLU A C 4
ATOM 6455 O O . GLU A 1 36 ? 16.113 -6.441 12.721 1.00 0.00 36 GLU A O 4
ATOM 6467 N N . SER A 1 37 ? 14.333 -5.151 12.182 1.00 0.00 37 SER A N 4
ATOM 6468 C CA . SER A 1 37 ? 14.669 -4.984 10.745 1.00 0.00 37 SER A CA 4
ATOM 6469 C C . SER A 1 37 ? 14.856 -3.497 10.361 1.00 0.00 37 SER A C 4
ATOM 6470 O O . SER A 1 37 ? 15.353 -3.193 9.269 1.00 0.00 37 SER A O 4
ATOM 6478 N N . GLY A 1 38 ? 14.465 -2.578 11.261 1.00 0.00 38 GLY A N 4
ATOM 6479 C CA . GLY A 1 38 ? 14.496 -1.136 10.983 1.00 0.00 38 GLY A CA 4
ATOM 6480 C C . GLY A 1 38 ? 13.104 -0.640 10.634 1.00 0.00 38 GLY A C 4
ATOM 6481 O O . GLY A 1 38 ? 12.132 -1.059 11.257 1.00 0.00 38 GLY A O 4
ATOM 6485 N N . ALA A 1 39 ? 12.998 0.247 9.643 1.00 0.00 39 ALA A N 4
ATOM 6486 C CA . ALA A 1 39 ? 11.695 0.696 9.123 1.00 0.00 39 ALA A CA 4
ATOM 6487 C C . ALA A 1 39 ? 10.943 -0.458 8.425 1.00 0.00 39 ALA A C 4
ATOM 6488 O O . ALA A 1 39 ? 11.565 -1.317 7.797 1.00 0.00 39 ALA A O 4
ATOM 6495 N N . TYR A 1 40 ? 9.611 -0.479 8.580 1.00 0.00 40 TYR A N 4
ATOM 6496 C CA . TYR A 1 40 ? 8.711 -1.376 7.822 1.00 0.00 40 TYR A CA 4
ATOM 6497 C C . TYR A 1 40 ? 7.372 -0.667 7.618 1.00 0.00 40 TYR A C 4
ATOM 6498 O O . TYR A 1 40 ? 7.094 0.341 8.280 1.00 0.00 40 TYR A O 4
ATOM 6516 N N . VAL A 1 41 ? 6.535 -1.187 6.703 1.00 0.00 41 VAL A N 4
ATOM 6517 C CA . VAL A 1 41 ? 5.222 -0.584 6.398 1.00 0.00 41 VAL A CA 4
ATOM 6518 C C . VAL A 1 41 ? 4.118 -1.667 6.437 1.00 0.00 41 VAL A C 4
ATOM 6519 O O . VAL A 1 41 ? 4.295 -2.767 5.897 1.00 0.00 41 VAL A O 4
ATOM 6532 N N . HIS A 1 42 ? 2.995 -1.333 7.093 1.00 0.00 42 HIS A N 4
ATOM 6533 C CA . HIS A 1 42 ? 1.790 -2.176 7.183 1.00 0.00 42 HIS A CA 4
ATOM 6534 C C . HIS A 1 42 ? 0.811 -1.766 6.067 1.00 0.00 42 HIS A C 4
ATOM 6535 O O . HIS A 1 42 ? 0.292 -0.649 6.088 1.00 0.00 42 HIS A O 4
ATOM 6550 N N . PHE A 1 43 ? 0.576 -2.667 5.098 1.00 0.00 43 PHE A N 4
ATOM 6551 C CA . PHE A 1 43 ? -0.346 -2.433 3.964 1.00 0.00 43 PHE A CA 4
ATOM 6552 C C . PHE A 1 43 ? -1.645 -3.210 4.210 1.00 0.00 43 PHE A C 4
ATOM 6553 O O . PHE A 1 43 ? -1.642 -4.440 4.234 1.00 0.00 43 PHE A O 4
ATOM 6570 N N . ASP A 1 44 ? -2.751 -2.485 4.374 1.00 0.00 44 ASP A N 4
ATOM 6571 C CA . ASP A 1 44 ? -4.031 -3.049 4.833 1.00 0.00 44 ASP A CA 4
ATOM 6572 C C . ASP A 1 44 ? -5.104 -2.792 3.765 1.00 0.00 44 ASP A C 4
ATOM 6573 O O . ASP A 1 44 ? -5.381 -1.638 3.457 1.00 0.00 44 ASP A O 4
ATOM 6582 N N . MET A 1 45 ? -5.703 -3.865 3.207 1.00 0.00 45 MET A N 4
ATOM 6583 C CA . MET A 1 45 ? -6.662 -3.764 2.074 1.00 0.00 45 MET A CA 4
ATOM 6584 C C . MET A 1 45 ? -7.991 -4.469 2.408 1.00 0.00 45 MET A C 4
ATOM 6585 O O . MET A 1 45 ? -7.983 -5.582 2.918 1.00 0.00 45 MET A O 4
ATOM 6599 N N . ASP A 1 46 ? -9.122 -3.817 2.104 1.00 0.00 46 ASP A N 4
ATOM 6600 C CA . ASP A 1 46 ? -10.470 -4.410 2.278 1.00 0.00 46 ASP A CA 4
ATOM 6601 C C . ASP A 1 46 ? -11.516 -3.581 1.517 1.00 0.00 46 ASP A C 4
ATOM 6602 O O . ASP A 1 46 ? -11.182 -2.576 0.904 1.00 0.00 46 ASP A O 4
ATOM 6611 N N . GLY A 1 47 ? -12.775 -4.035 1.541 1.00 0.00 47 GLY A N 4
ATOM 6612 C CA . GLY A 1 47 ? -13.892 -3.298 0.944 1.00 0.00 47 GLY A CA 4
ATOM 6613 C C . GLY A 1 47 ? -14.795 -4.226 0.169 1.00 0.00 47 GLY A C 4
ATOM 6614 O O . GLY A 1 47 ? -15.273 -5.210 0.727 1.00 0.00 47 GLY A O 4
ATOM 6618 N N . GLU A 1 48 ? -15.003 -3.925 -1.121 1.00 0.00 48 GLU A N 4
ATOM 6619 C CA . GLU A 1 48 ? -15.836 -4.723 -2.038 1.00 0.00 48 GLU A CA 4
ATOM 6620 C C . GLU A 1 48 ? -15.350 -4.535 -3.481 1.00 0.00 48 GLU A C 4
ATOM 6621 O O . GLU A 1 48 ? -14.588 -3.599 -3.766 1.00 0.00 48 GLU A O 4
ATOM 6633 N N . ILE A 1 49 ? -15.833 -5.393 -4.405 1.00 0.00 49 ILE A N 4
ATOM 6634 C CA . ILE A 1 49 ? -15.368 -5.466 -5.801 1.00 0.00 49 ILE A CA 4
ATOM 6635 C C . ILE A 1 49 ? -16.562 -6.115 -6.555 1.00 0.00 49 ILE A C 4
ATOM 6636 O O . ILE A 1 49 ? -16.818 -7.314 -6.348 1.00 0.00 49 ILE A O 4
ATOM 6652 N N . ASP A 1 50 ? -17.331 -5.317 -7.337 1.00 0.00 50 ASP A N 4
ATOM 6653 C CA . ASP A 1 50 ? -18.575 -5.766 -8.025 1.00 0.00 50 ASP A CA 4
ATOM 6654 C C . ASP A 1 50 ? -19.640 -6.160 -6.978 1.00 0.00 50 ASP A C 4
ATOM 6655 O O . ASP A 1 50 ? -20.375 -7.144 -7.143 1.00 0.00 50 ASP A O 4
ATOM 6664 N N . GLY A 1 51 ? -19.721 -5.351 -5.906 1.00 0.00 51 GLY A N 4
ATOM 6665 C CA . GLY A 1 51 ? -20.603 -5.611 -4.763 1.00 0.00 51 GLY A CA 4
ATOM 6666 C C . GLY A 1 51 ? -20.061 -6.633 -3.757 1.00 0.00 51 GLY A C 4
ATOM 6667 O O . GLY A 1 51 ? -20.460 -6.617 -2.586 1.00 0.00 51 GLY A O 4
ATOM 6671 N N . LYS A 1 52 ? -19.150 -7.521 -4.204 1.00 0.00 52 LYS A N 4
ATOM 6672 C CA . LYS A 1 52 ? -18.659 -8.669 -3.420 1.00 0.00 52 LYS A CA 4
ATOM 6673 C C . LYS A 1 52 ? -17.529 -8.225 -2.464 1.00 0.00 52 LYS A C 4
ATOM 6674 O O . LYS A 1 52 ? -16.477 -7.788 -2.938 1.00 0.00 52 LYS A O 4
ATOM 6693 N N . PRO A 1 53 ? -17.725 -8.328 -1.107 1.00 0.00 53 PRO A N 4
ATOM 6694 C CA . PRO A 1 53 ? -16.746 -7.830 -0.107 1.00 0.00 53 PRO A CA 4
ATOM 6695 C C . PRO A 1 53 ? -15.493 -8.723 0.039 1.00 0.00 53 PRO A C 4
ATOM 6696 O O . PRO A 1 53 ? -15.488 -9.887 -0.392 1.00 0.00 53 PRO A O 4
ATOM 6707 N N . PHE A 1 54 ? -14.426 -8.145 0.635 1.00 0.00 54 PHE A N 4
ATOM 6708 C CA . PHE A 1 54 ? -13.173 -8.864 0.951 1.00 0.00 54 PHE A CA 4
ATOM 6709 C C . PHE A 1 54 ? -12.387 -8.146 2.062 1.00 0.00 54 PHE A C 4
ATOM 6710 O O . PHE A 1 54 ? -12.667 -6.987 2.388 1.00 0.00 54 PHE A O 4
ATOM 6727 N N . SER A 1 55 ? -11.404 -8.870 2.621 1.00 0.00 55 SER A N 4
ATOM 6728 C CA . SER A 1 55 ? -10.402 -8.328 3.549 1.00 0.00 55 SER A CA 4
ATOM 6729 C C . SER A 1 55 ? -9.109 -9.163 3.468 1.00 0.00 55 SER A C 4
ATOM 6730 O O . SER A 1 55 ? -9.148 -10.381 3.688 1.00 0.00 55 SER A O 4
ATOM 6738 N N . ASP A 1 56 ? -7.977 -8.510 3.133 1.00 0.00 56 ASP A N 4
ATOM 6739 C CA . ASP A 1 56 ? -6.642 -9.147 3.072 1.00 0.00 56 ASP A CA 4
ATOM 6740 C C . ASP A 1 56 ? -5.536 -8.082 3.273 1.00 0.00 56 ASP A C 4
ATOM 6741 O O . ASP A 1 56 ? -5.668 -6.954 2.803 1.00 0.00 56 ASP A O 4
ATOM 6750 N N . SER A 1 57 ? -4.431 -8.457 3.939 1.00 0.00 57 SER A N 4
ATOM 6751 C CA . SER A 1 57 ? -3.392 -7.499 4.388 1.00 0.00 57 SER A CA 4
ATOM 6752 C C . SER A 1 57 ? -1.993 -8.150 4.338 1.00 0.00 57 SER A C 4
ATOM 6753 O O . SER A 1 57 ? -1.855 -9.360 4.563 1.00 0.00 57 SER A O 4
ATOM 6761 N N . PHE A 1 58 ? -0.968 -7.327 4.033 1.00 0.00 58 PHE A N 4
ATOM 6762 C CA . PHE A 1 58 ? 0.447 -7.751 3.952 1.00 0.00 58 PHE A CA 4
ATOM 6763 C C . PHE A 1 58 ? 1.367 -6.651 4.512 1.00 0.00 58 PHE A C 4
ATOM 6764 O O . PHE A 1 58 ? 1.046 -5.470 4.430 1.00 0.00 58 PHE A O 4
ATOM 6781 N N . GLU A 1 59 ? 2.514 -7.053 5.082 1.00 0.00 59 GLU A N 4
ATOM 6782 C CA . GLU A 1 59 ? 3.548 -6.124 5.586 1.00 0.00 59 GLU A CA 4
ATOM 6783 C C . GLU A 1 59 ? 4.844 -6.364 4.809 1.00 0.00 59 GLU A C 4
ATOM 6784 O O . GLU A 1 59 ? 5.237 -7.519 4.590 1.00 0.00 59 GLU A O 4
ATOM 6796 N N . LEU A 1 60 ? 5.501 -5.273 4.390 1.00 0.00 60 LEU A N 4
ATOM 6797 C CA . LEU A 1 60 ? 6.810 -5.320 3.722 1.00 0.00 60 LEU A CA 4
ATOM 6798 C C . LEU A 1 60 ? 7.799 -4.432 4.504 1.00 0.00 60 LEU A C 4
ATOM 6799 O O . LEU A 1 60 ? 7.497 -3.256 4.742 1.00 0.00 60 LEU A O 4
ATOM 6815 N N . PRO A 1 61 ? 8.980 -4.988 4.945 1.00 0.00 61 PRO A N 4
ATOM 6816 C CA . PRO A 1 61 ? 10.077 -4.189 5.551 1.00 0.00 61 PRO A CA 4
ATOM 6817 C C . PRO A 1 61 ? 10.688 -3.196 4.540 1.00 0.00 61 PRO A C 4
ATOM 6818 O O . PRO A 1 61 ? 10.386 -3.275 3.360 1.00 0.00 61 PRO A O 4
ATOM 6829 N N . ARG A 1 62 ? 11.527 -2.263 5.029 1.00 0.00 62 ARG A N 4
ATOM 6830 C CA . ARG A 1 62 ? 12.262 -1.270 4.188 1.00 0.00 62 ARG A CA 4
ATOM 6831 C C . ARG A 1 62 ? 12.946 -1.924 2.958 1.00 0.00 62 ARG A C 4
ATOM 6832 O O . ARG A 1 62 ? 12.983 -1.338 1.864 1.00 0.00 62 ARG A O 4
ATOM 6853 N N . ASP A 1 63 ? 13.443 -3.150 3.165 1.00 0.00 63 ASP A N 4
ATOM 6854 C CA . ASP A 1 63 ? 14.107 -3.969 2.133 1.00 0.00 63 ASP A CA 4
ATOM 6855 C C . ASP A 1 63 ? 13.192 -4.245 0.909 1.00 0.00 63 ASP A C 4
ATOM 6856 O O . ASP A 1 63 ? 13.663 -4.268 -0.228 1.00 0.00 63 ASP A O 4
ATOM 6865 N N . THR A 1 64 ? 11.881 -4.414 1.151 1.00 0.00 64 THR A N 4
ATOM 6866 C CA . THR A 1 64 ? 10.903 -4.841 0.120 1.00 0.00 64 THR A CA 4
ATOM 6867 C C . THR A 1 64 ? 9.672 -3.909 0.065 1.00 0.00 64 THR A C 4
ATOM 6868 O O . THR A 1 64 ? 8.720 -4.208 -0.657 1.00 0.00 64 THR A O 4
ATOM 6879 N N . ALA A 1 65 ? 9.710 -2.776 0.802 1.00 0.00 65 ALA A N 4
ATOM 6880 C CA . ALA A 1 65 ? 8.548 -1.864 0.965 1.00 0.00 65 ALA A CA 4
ATOM 6881 C C . ALA A 1 65 ? 8.073 -1.290 -0.375 1.00 0.00 65 ALA A C 4
ATOM 6882 O O . ALA A 1 65 ? 6.882 -1.164 -0.623 1.00 0.00 65 ALA A O 4
ATOM 6889 N N . PHE A 1 66 ? 9.052 -0.949 -1.218 1.00 0.00 66 PHE A N 4
ATOM 6890 C CA . PHE A 1 66 ? 8.828 -0.348 -2.555 1.00 0.00 66 PHE A CA 4
ATOM 6891 C C . PHE A 1 66 ? 8.181 -1.324 -3.560 1.00 0.00 66 PHE A C 4
ATOM 6892 O O . PHE A 1 66 ? 7.683 -0.894 -4.606 1.00 0.00 66 PHE A O 4
ATOM 6909 N N . ASN A 1 67 ? 8.145 -2.624 -3.209 1.00 0.00 67 ASN A N 4
ATOM 6910 C CA . ASN A 1 67 ? 7.508 -3.676 -4.032 1.00 0.00 67 ASN A CA 4
ATOM 6911 C C . ASN A 1 67 ? 5.973 -3.706 -3.833 1.00 0.00 67 ASN A C 4
ATOM 6912 O O . ASN A 1 67 ? 5.289 -4.555 -4.414 1.00 0.00 67 ASN A O 4
ATOM 6923 N N . PHE A 1 68 ? 5.448 -2.733 -3.066 1.00 0.00 68 PHE A N 4
ATOM 6924 C CA . PHE A 1 68 ? 4.042 -2.690 -2.631 1.00 0.00 68 PHE A CA 4
ATOM 6925 C C . PHE A 1 68 ? 3.069 -2.313 -3.756 1.00 0.00 68 PHE A C 4
ATOM 6926 O O . PHE A 1 68 ? 1.905 -2.669 -3.686 1.00 0.00 68 PHE A O 4
ATOM 6943 N N . ALA A 1 69 ? 3.538 -1.554 -4.767 1.00 0.00 69 ALA A N 4
ATOM 6944 C CA . ALA A 1 69 ? 2.628 -0.864 -5.700 1.00 0.00 69 ALA A CA 4
ATOM 6945 C C . ALA A 1 69 ? 2.045 -1.876 -6.687 1.00 0.00 69 ALA A C 4
ATOM 6946 O O . ALA A 1 69 ? 0.838 -1.909 -6.934 1.00 0.00 69 ALA A O 4
ATOM 6953 N N . SER A 1 70 ? 2.945 -2.721 -7.201 1.00 0.00 70 SER A N 4
ATOM 6954 C CA . SER A 1 70 ? 2.604 -3.819 -8.104 1.00 0.00 70 SER A CA 4
ATOM 6955 C C . SER A 1 70 ? 1.932 -4.965 -7.318 1.00 0.00 70 SER A C 4
ATOM 6956 O O . SER A 1 70 ? 1.049 -5.646 -7.845 1.00 0.00 70 SER A O 4
ATOM 6964 N N . ASP A 1 71 ? 2.357 -5.153 -6.046 1.00 0.00 71 ASP A N 4
ATOM 6965 C CA . ASP A 1 71 ? 1.869 -6.255 -5.191 1.00 0.00 71 ASP A CA 4
ATOM 6966 C C . ASP A 1 71 ? 0.421 -6.006 -4.719 1.00 0.00 71 ASP A C 4
ATOM 6967 O O . ASP A 1 71 ? -0.402 -6.887 -4.839 1.00 0.00 71 ASP A O 4
ATOM 6976 N N . ALA A 1 72 ? 0.148 -4.816 -4.141 1.00 0.00 72 ALA A N 4
ATOM 6977 C CA . ALA A 1 72 ? -1.218 -4.373 -3.743 1.00 0.00 72 ALA A CA 4
ATOM 6978 C C . ALA A 1 72 ? -2.218 -4.459 -4.911 1.00 0.00 72 ALA A C 4
ATOM 6979 O O . ALA A 1 72 ? -3.369 -4.875 -4.725 1.00 0.00 72 ALA A O 4
ATOM 6986 N N . THR A 1 73 ? -1.764 -4.058 -6.113 1.00 0.00 73 THR A N 4
ATOM 6987 C CA . THR A 1 73 ? -2.558 -4.187 -7.347 1.00 0.00 73 THR A CA 4
ATOM 6988 C C . THR A 1 73 ? -2.857 -5.680 -7.630 1.00 0.00 73 THR A C 4
ATOM 6989 O O . THR A 1 73 ? -4.005 -6.045 -7.869 1.00 0.00 73 THR A O 4
ATOM 7000 N N . ARG A 1 74 ? -1.802 -6.518 -7.560 1.00 0.00 74 ARG A N 4
ATOM 7001 C CA . ARG A 1 74 ? -1.888 -7.998 -7.673 1.00 0.00 74 ARG A CA 4
ATOM 7002 C C . ARG A 1 74 ? -2.905 -8.589 -6.665 1.00 0.00 74 ARG A C 4
ATOM 7003 O O . ARG A 1 74 ? -3.736 -9.414 -7.037 1.00 0.00 74 ARG A O 4
ATOM 7024 N N . VAL A 1 75 ? -2.839 -8.109 -5.407 1.00 0.00 75 VAL A N 4
ATOM 7025 C CA . VAL A 1 75 ? -3.680 -8.577 -4.278 1.00 0.00 75 VAL A CA 4
ATOM 7026 C C . VAL A 1 75 ? -5.163 -8.321 -4.580 1.00 0.00 75 VAL A C 4
ATOM 7027 O O . VAL A 1 75 ? -6.023 -9.176 -4.324 1.00 0.00 75 VAL A O 4
ATOM 7040 N N . ALA A 1 76 ? -5.437 -7.148 -5.160 1.00 0.00 76 ALA A N 4
ATOM 7041 C CA . ALA A 1 76 ? -6.784 -6.731 -5.544 1.00 0.00 76 ALA A CA 4
ATOM 7042 C C . ALA A 1 76 ? -7.291 -7.548 -6.752 1.00 0.00 76 ALA A C 4
ATOM 7043 O O . ALA A 1 76 ? -8.458 -7.949 -6.799 1.00 0.00 76 ALA A O 4
ATOM 7050 N N . GLN A 1 77 ? -6.389 -7.759 -7.736 1.00 0.00 77 GLN A N 4
ATOM 7051 C CA . GLN A 1 77 ? -6.690 -8.487 -9.002 1.00 0.00 77 GLN A CA 4
ATOM 7052 C C . GLN A 1 77 ? -6.959 -9.975 -8.753 1.00 0.00 77 GLN A C 4
ATOM 7053 O O . GLN A 1 77 ? -7.676 -10.613 -9.526 1.00 0.00 77 GLN A O 4
ATOM 7067 N N . LYS A 1 78 ? -6.384 -10.511 -7.667 1.00 0.00 78 LYS A N 4
ATOM 7068 C CA . LYS A 1 78 ? -6.679 -11.873 -7.183 1.00 0.00 78 LYS A CA 4
ATOM 7069 C C . LYS A 1 78 ? -8.145 -11.990 -6.702 1.00 0.00 78 LYS A C 4
ATOM 7070 O O . LYS A 1 78 ? -8.698 -13.092 -6.666 1.00 0.00 78 LYS A O 4
ATOM 7089 N N . HIS A 1 79 ? -8.767 -10.844 -6.346 1.00 0.00 79 HIS A N 4
ATOM 7090 C CA . HIS A 1 79 ? -10.191 -10.778 -5.952 1.00 0.00 79 HIS A CA 4
ATOM 7091 C C . HIS A 1 79 ? -11.036 -10.120 -7.081 1.00 0.00 79 HIS A C 4
ATOM 7092 O O . HIS A 1 79 ? -12.147 -9.634 -6.841 1.00 0.00 79 HIS A O 4
ATOM 7107 N N . GLY A 1 80 ? -10.516 -10.121 -8.326 1.00 0.00 80 GLY A N 4
ATOM 7108 C CA . GLY A 1 80 ? -11.319 -9.775 -9.502 1.00 0.00 80 GLY A CA 4
ATOM 7109 C C . GLY A 1 80 ? -11.397 -8.290 -9.760 1.00 0.00 80 GLY A C 4
ATOM 7110 O O . GLY A 1 80 ? -12.448 -7.790 -10.147 1.00 0.00 80 GLY A O 4
ATOM 7114 N N . LEU A 1 81 ? -10.268 -7.595 -9.553 1.00 0.00 81 LEU A N 4
ATOM 7115 C CA . LEU A 1 81 ? -10.144 -6.141 -9.781 1.00 0.00 81 LEU A CA 4
ATOM 7116 C C . LEU A 1 81 ? -10.329 -5.817 -11.271 1.00 0.00 81 LEU A C 4
ATOM 7117 O O . LEU A 1 81 ? -11.069 -4.895 -11.618 1.00 0.00 81 LEU A O 4
ATOM 7133 N N . HIS A 1 82 ? -9.632 -6.609 -12.118 1.00 0.00 82 HIS A N 4
ATOM 7134 C CA . HIS A 1 82 ? -9.455 -6.363 -13.566 1.00 0.00 82 HIS A CA 4
ATOM 7135 C C . HIS A 1 82 ? -8.662 -5.051 -13.778 1.00 0.00 82 HIS A C 4
ATOM 7136 O O . HIS A 1 82 ? -9.207 -3.979 -13.485 1.00 0.00 82 HIS A O 4
ATOM 7151 N N . PRO A 1 83 ? -7.360 -5.132 -14.256 1.00 0.00 83 PRO A N 4
ATOM 7152 C CA . PRO A 1 83 ? -6.461 -3.963 -14.477 1.00 0.00 83 PRO A CA 4
ATOM 7153 C C . PRO A 1 83 ? -7.191 -2.667 -14.926 1.00 0.00 83 PRO A C 4
ATOM 7154 O O . PRO A 1 83 ? -7.596 -2.554 -16.091 1.00 0.00 83 PRO A O 4
ATOM 7165 N N . LYS A 1 84 ? -7.382 -1.735 -13.954 1.00 0.00 84 LYS A N 4
ATOM 7166 C CA . LYS A 1 84 ? -8.178 -0.496 -14.123 1.00 0.00 84 LYS A CA 4
ATOM 7167 C C . LYS A 1 84 ? -7.719 0.297 -15.364 1.00 0.00 84 LYS A C 4
ATOM 7168 O O . LYS A 1 84 ? -8.488 0.488 -16.308 1.00 0.00 84 LYS A O 4
ATOM 7187 N N . PHE A 1 85 ? -6.467 0.777 -15.325 1.00 0.00 85 PHE A N 4
ATOM 7188 C CA . PHE A 1 85 ? -5.811 1.391 -16.486 1.00 0.00 85 PHE A CA 4
ATOM 7189 C C . PHE A 1 85 ? -5.062 0.300 -17.274 1.00 0.00 85 PHE A C 4
ATOM 7190 O O . PHE A 1 85 ? -5.046 0.306 -18.507 1.00 0.00 85 PHE A O 4
ATOM 7207 N N . GLY A 1 86 ? -4.458 -0.639 -16.529 1.00 0.00 86 GLY A N 4
ATOM 7208 C CA . GLY A 1 86 ? -3.697 -1.745 -17.104 1.00 0.00 86 GLY A CA 4
ATOM 7209 C C . GLY A 1 86 ? -2.210 -1.461 -17.092 1.00 0.00 86 GLY A C 4
ATOM 7210 O O . GLY A 1 86 ? -1.515 -1.802 -16.121 1.00 0.00 86 GLY A O 4
ATOM 7214 N N . ALA A 1 87 ? -1.725 -0.814 -18.161 1.00 0.00 87 ALA A N 4
ATOM 7215 C CA . ALA A 1 87 ? -0.314 -0.438 -18.290 1.00 0.00 87 ALA A CA 4
ATOM 7216 C C . ALA A 1 87 ? -0.044 0.858 -17.506 1.00 0.00 87 ALA A C 4
ATOM 7217 O O . ALA A 1 87 ? -0.163 1.964 -18.050 1.00 0.00 87 ALA A O 4
ATOM 7224 N N . ILE A 1 88 ? 0.291 0.703 -16.206 1.00 0.00 88 ILE A N 4
ATOM 7225 C CA . ILE A 1 88 ? 0.634 1.832 -15.309 1.00 0.00 88 ILE A CA 4
ATOM 7226 C C . ILE A 1 88 ? 1.899 2.580 -15.823 1.00 0.00 88 ILE A C 4
ATOM 7227 O O . ILE A 1 88 ? 2.119 3.754 -15.521 1.00 0.00 88 ILE A O 4
ATOM 7243 N N . THR A 1 89 ? 2.704 1.859 -16.631 1.00 0.00 89 THR A N 4
ATOM 7244 C CA . THR A 1 89 ? 3.911 2.379 -17.291 1.00 0.00 89 THR A CA 4
ATOM 7245 C C . THR A 1 89 ? 3.598 3.480 -18.334 1.00 0.00 89 THR A C 4
ATOM 7246 O O . THR A 1 89 ? 4.477 4.285 -18.662 1.00 0.00 89 THR A O 4
ATOM 7257 N N . ARG A 1 90 ? 2.352 3.504 -18.850 1.00 0.00 90 ARG A N 4
ATOM 7258 C CA . ARG A 1 90 ? 1.879 4.567 -19.758 1.00 0.00 90 ARG A CA 4
ATOM 7259 C C . ARG A 1 90 ? 1.561 5.844 -18.944 1.00 0.00 90 ARG A C 4
ATOM 7260 O O . ARG A 1 90 ? 2.366 6.784 -18.906 1.00 0.00 90 ARG A O 4
ATOM 7281 N N . VAL A 1 91 ? 0.392 5.853 -18.283 1.00 0.00 91 VAL A N 4
ATOM 7282 C CA . VAL A 1 91 ? -0.080 6.988 -17.462 1.00 0.00 91 VAL A CA 4
ATOM 7283 C C . VAL A 1 91 ? -0.231 6.502 -16.010 1.00 0.00 91 VAL A C 4
ATOM 7284 O O . VAL A 1 91 ? -0.540 5.322 -15.785 1.00 0.00 91 VAL A O 4
ATOM 7297 N N . HIS A 1 92 ? -0.031 7.431 -15.048 1.00 0.00 92 HIS A N 4
ATOM 7298 C CA . HIS A 1 92 ? 0.089 7.132 -13.605 1.00 0.00 92 HIS A CA 4
ATOM 7299 C C . HIS A 1 92 ? 1.391 6.379 -13.323 1.00 0.00 92 HIS A C 4
ATOM 7300 O O . HIS A 1 92 ? 1.498 5.614 -12.361 1.00 0.00 92 HIS A O 4
ATOM 7315 N N . LYS A 1 93 ? 2.426 6.729 -14.119 1.00 0.00 93 LYS A N 4
ATOM 7316 C CA . LYS A 1 93 ? 3.808 6.224 -13.987 1.00 0.00 93 LYS A CA 4
ATOM 7317 C C . LYS A 1 93 ? 4.562 7.059 -12.908 1.00 0.00 93 LYS A C 4
ATOM 7318 O O . LYS A 1 93 ? 5.760 7.323 -12.999 1.00 0.00 93 LYS A O 4
ATOM 7337 N N . GLU A 1 94 ? 3.824 7.404 -11.835 1.00 0.00 94 GLU A N 4
ATOM 7338 C CA . GLU A 1 94 ? 4.313 8.150 -10.667 1.00 0.00 94 GLU A CA 4
ATOM 7339 C C . GLU A 1 94 ? 4.725 7.149 -9.565 1.00 0.00 94 GLU A C 4
ATOM 7340 O O . GLU A 1 94 ? 4.660 7.445 -8.365 1.00 0.00 94 GLU A O 4
ATOM 7352 N N . TYR A 1 95 ? 5.158 5.952 -10.015 1.00 0.00 95 TYR A N 4
ATOM 7353 C CA . TYR A 1 95 ? 5.745 4.907 -9.167 1.00 0.00 95 TYR A CA 4
ATOM 7354 C C . TYR A 1 95 ? 7.014 5.440 -8.484 1.00 0.00 95 TYR A C 4
ATOM 7355 O O . TYR A 1 95 ? 7.312 5.071 -7.358 1.00 0.00 95 TYR A O 4
ATOM 7373 N N . ASP A 1 96 ? 7.738 6.306 -9.209 1.00 0.00 96 ASP A N 4
ATOM 7374 C CA . ASP A 1 96 ? 8.949 6.987 -8.714 1.00 0.00 96 ASP A CA 4
ATOM 7375 C C . ASP A 1 96 ? 8.612 7.915 -7.535 1.00 0.00 96 ASP A C 4
ATOM 7376 O O . ASP A 1 96 ? 9.413 8.062 -6.607 1.00 0.00 96 ASP A O 4
ATOM 7385 N N . ALA A 1 97 ? 7.415 8.529 -7.589 1.00 0.00 97 ALA A N 4
ATOM 7386 C CA . ALA A 1 97 ? 6.928 9.432 -6.543 1.00 0.00 97 ALA A CA 4
ATOM 7387 C C . ALA A 1 97 ? 6.593 8.643 -5.265 1.00 0.00 97 ALA A C 4
ATOM 7388 O O . ALA A 1 97 ? 7.024 9.017 -4.184 1.00 0.00 97 ALA A O 4
ATOM 7395 N N . MET A 1 98 ? 5.816 7.549 -5.413 1.00 0.00 98 MET A N 4
ATOM 7396 C CA . MET A 1 98 ? 5.477 6.620 -4.298 1.00 0.00 98 MET A CA 4
ATOM 7397 C C . MET A 1 98 ? 6.723 5.948 -3.671 1.00 0.00 98 MET A C 4
ATOM 7398 O O . MET A 1 98 ? 6.800 5.776 -2.448 1.00 0.00 98 MET A O 4
ATOM 7412 N N . PHE A 1 99 ? 7.638 5.516 -4.551 1.00 0.00 99 PHE A N 4
ATOM 7413 C CA . PHE A 1 99 ? 8.982 5.016 -4.171 1.00 0.00 99 PHE A CA 4
ATOM 7414 C C . PHE A 1 99 ? 9.661 6.018 -3.218 1.00 0.00 99 PHE A C 4
ATOM 7415 O O . PHE A 1 99 ? 10.176 5.638 -2.164 1.00 0.00 99 PHE A O 4
ATOM 7432 N N . GLU A 1 100 ? 9.595 7.310 -3.595 1.00 0.00 100 GLU A N 4
ATOM 7433 C CA . GLU A 1 100 ? 10.237 8.401 -2.848 1.00 0.00 100 GLU A CA 4
ATOM 7434 C C . GLU A 1 100 ? 9.418 8.841 -1.623 1.00 0.00 100 GLU A C 4
ATOM 7435 O O . GLU A 1 100 ? 9.982 9.371 -0.667 1.00 0.00 100 GLU A O 4
ATOM 7447 N N . ASP A 1 101 ? 8.103 8.625 -1.674 1.00 0.00 101 ASP A N 4
ATOM 7448 C CA . ASP A 1 101 ? 7.174 8.948 -0.579 1.00 0.00 101 ASP A CA 4
ATOM 7449 C C . ASP A 1 101 ? 7.452 8.040 0.638 1.00 0.00 101 ASP A C 4
ATOM 7450 O O . ASP A 1 101 ? 7.737 8.522 1.743 1.00 0.00 101 ASP A O 4
ATOM 7459 N N . ILE A 1 102 ? 7.345 6.719 0.407 1.00 0.00 102 ILE A N 4
ATOM 7460 C CA . ILE A 1 102 ? 7.662 5.690 1.414 1.00 0.00 102 ILE A CA 4
ATOM 7461 C C . ILE A 1 102 ? 9.144 5.754 1.886 1.00 0.00 102 ILE A C 4
ATOM 7462 O O . ILE A 1 102 ? 9.390 5.639 3.076 1.00 0.00 102 ILE A O 4
ATOM 7478 N N . ARG A 1 103 ? 10.109 5.978 0.958 1.00 0.00 103 ARG A N 4
ATOM 7479 C CA . ARG A 1 103 ? 11.556 6.055 1.326 1.00 0.00 103 ARG A CA 4
ATOM 7480 C C . ARG A 1 103 ? 11.813 7.272 2.243 1.00 0.00 103 ARG A C 4
ATOM 7481 O O . ARG A 1 103 ? 12.714 7.249 3.090 1.00 0.00 103 ARG A O 4
ATOM 7502 N N . ALA A 1 104 ? 10.997 8.329 2.053 1.00 0.00 104 ALA A N 4
ATOM 7503 C CA . ALA A 1 104 ? 11.095 9.576 2.823 1.00 0.00 104 ALA A CA 4
ATOM 7504 C C . ALA A 1 104 ? 10.620 9.349 4.264 1.00 0.00 104 ALA A C 4
ATOM 7505 O O . ALA A 1 104 ? 11.259 9.786 5.212 1.00 0.00 104 ALA A O 4
ATOM 7512 N N . LYS A 1 105 ? 9.465 8.692 4.413 1.00 0.00 105 LYS A N 4
ATOM 7513 C CA . LYS A 1 105 ? 8.899 8.351 5.732 1.00 0.00 105 LYS A CA 4
ATOM 7514 C C . LYS A 1 105 ? 9.737 7.253 6.457 1.00 0.00 105 LYS A C 4
ATOM 7515 O O . LYS A 1 105 ? 9.782 7.212 7.687 1.00 0.00 105 LYS A O 4
ATOM 7534 N N . LEU A 1 106 ? 10.367 6.362 5.675 1.00 0.00 106 LEU A N 4
ATOM 7535 C CA . LEU A 1 106 ? 11.332 5.345 6.185 1.00 0.00 106 LEU A CA 4
ATOM 7536 C C . LEU A 1 106 ? 12.595 6.009 6.802 1.00 0.00 106 LEU A C 4
ATOM 7537 O O . LEU A 1 106 ? 13.282 5.406 7.629 1.00 0.00 106 LEU A O 4
ATOM 7553 N N . HIS A 1 107 ? 12.875 7.250 6.363 1.00 0.00 107 HIS A N 4
ATOM 7554 C CA . HIS A 1 107 ? 13.939 8.122 6.923 1.00 0.00 107 HIS A CA 4
ATOM 7555 C C . HIS A 1 107 ? 13.533 8.663 8.327 1.00 0.00 107 HIS A C 4
ATOM 7556 O O . HIS A 1 107 ? 14.374 9.197 9.061 1.00 0.00 107 HIS A O 4
ATOM 7571 N N . ALA A 1 108 ? 12.217 8.535 8.648 1.00 0.00 108 ALA A N 4
ATOM 7572 C CA . ALA A 1 108 ? 11.570 8.948 9.930 1.00 0.00 108 ALA A CA 4
ATOM 7573 C C . ALA A 1 108 ? 11.291 10.463 9.989 1.00 0.00 108 ALA A C 4
ATOM 7574 O O . ALA A 1 108 ? 10.832 10.988 11.011 1.00 0.00 108 ALA A O 4
ATOM 7581 N N . HIS A 1 109 ? 11.551 11.139 8.865 1.00 0.00 109 HIS A N 4
ATOM 7582 C CA . HIS A 1 109 ? 11.225 12.556 8.622 1.00 0.00 109 HIS A CA 4
ATOM 7583 C C . HIS A 1 109 ? 11.007 12.708 7.111 1.00 0.00 109 HIS A C 4
ATOM 7584 O O . HIS A 1 109 ? 11.835 12.201 6.348 1.00 0.00 109 HIS A O 4
ATOM 7599 N N . PRO A 1 110 ? 9.917 13.415 6.648 1.00 0.00 110 PRO A N 4
ATOM 7600 C CA . PRO A 1 110 ? 9.508 13.409 5.222 1.00 0.00 110 PRO A CA 4
ATOM 7601 C C . PRO A 1 110 ? 10.520 14.152 4.311 1.00 0.00 110 PRO A C 4
ATOM 7602 O O . PRO A 1 110 ? 10.373 15.348 4.026 1.00 0.00 110 PRO A O 4
ATOM 7613 N N . GLY A 1 111 ? 11.571 13.423 3.892 1.00 0.00 111 GLY A N 4
ATOM 7614 C CA . GLY A 1 111 ? 12.564 13.931 2.946 1.00 0.00 111 GLY A CA 4
ATOM 7615 C C . GLY A 1 111 ? 12.131 13.657 1.517 1.00 0.00 111 GLY A C 4
ATOM 7616 O O . GLY A 1 111 ? 12.852 13.023 0.740 1.00 0.00 111 GLY A O 4
ATOM 7620 N N . GLU A 1 112 ? 10.914 14.119 1.196 1.00 0.00 112 GLU A N 4
ATOM 7621 C CA . GLU A 1 112 ? 10.249 13.870 -0.085 1.00 0.00 112 GLU A CA 4
ATOM 7622 C C . GLU A 1 112 ? 10.562 15.025 -1.062 1.00 0.00 112 GLU A C 4
ATOM 7623 O O . GLU A 1 112 ? 10.675 16.180 -0.625 1.00 0.00 112 GLU A O 4
ATOM 7635 N N . PRO A 1 113 ? 10.739 14.733 -2.389 1.00 0.00 113 PRO A N 4
ATOM 7636 C CA . PRO A 1 113 ? 11.039 15.764 -3.409 1.00 0.00 113 PRO A CA 4
ATOM 7637 C C . PRO A 1 113 ? 9.830 16.692 -3.675 1.00 0.00 113 PRO A C 4
ATOM 7638 O O . PRO A 1 113 ? 8.694 16.220 -3.848 1.00 0.00 113 PRO A O 4
ATOM 7649 N N . VAL A 1 114 ? 10.088 18.011 -3.682 1.00 0.00 114 VAL A N 4
ATOM 7650 C CA . VAL A 1 114 ? 9.081 19.016 -4.043 1.00 0.00 114 VAL A CA 4
ATOM 7651 C C . VAL A 1 114 ? 8.942 19.011 -5.590 1.00 0.00 114 VAL A C 4
ATOM 7652 O O . VAL A 1 114 ? 9.932 19.178 -6.319 1.00 0.00 114 VAL A O 4
ATOM 7665 N N . ASP A 1 115 ? 7.722 18.757 -6.091 1.00 0.00 115 ASP A N 4
ATOM 7666 C CA . ASP A 1 115 ? 7.494 18.466 -7.524 1.00 0.00 115 ASP A CA 4
ATOM 7667 C C . ASP A 1 115 ? 7.586 19.731 -8.389 1.00 0.00 115 ASP A C 4
ATOM 7668 O O . ASP A 1 115 ? 7.855 19.625 -9.581 1.00 0.00 115 ASP A O 4
ATOM 7677 N N . LEU A 1 116 ? 7.405 20.930 -7.783 1.00 0.00 116 LEU A N 4
ATOM 7678 C CA . LEU A 1 116 ? 7.473 22.215 -8.528 1.00 0.00 116 LEU A CA 4
ATOM 7679 C C . LEU A 1 116 ? 8.854 22.403 -9.200 1.00 0.00 116 LEU A C 4
ATOM 7680 O O . LEU A 1 116 ? 8.972 23.074 -10.231 1.00 0.00 116 LEU A O 4
ATOM 7696 N N . GLU A 1 117 ? 9.881 21.762 -8.598 1.00 0.00 117 GLU A N 4
ATOM 7697 C CA . GLU A 1 117 ? 11.265 21.767 -9.096 1.00 0.00 117 GLU A CA 4
ATOM 7698 C C . GLU A 1 117 ? 11.356 21.070 -10.469 1.00 0.00 117 GLU A C 4
ATOM 7699 O O . GLU A 1 117 ? 12.080 21.522 -11.344 1.00 0.00 117 GLU A O 4
ATOM 7711 N N . ARG A 1 118 ? 10.539 20.013 -10.648 1.00 0.00 118 ARG A N 4
ATOM 7712 C CA . ARG A 1 118 ? 10.563 19.133 -11.835 1.00 0.00 118 ARG A CA 4
ATOM 7713 C C . ARG A 1 118 ? 10.085 19.888 -13.097 1.00 0.00 118 ARG A C 4
ATOM 7714 O O . ARG A 1 118 ? 10.504 19.571 -14.215 1.00 0.00 118 ARG A O 4
ATOM 7735 N N . ILE A 1 119 ? 9.238 20.912 -12.891 1.00 0.00 119 ILE A N 4
ATOM 7736 C CA . ILE A 1 119 ? 8.670 21.723 -13.980 1.00 0.00 119 ILE A CA 4
ATOM 7737 C C . ILE A 1 119 ? 9.749 22.680 -14.533 1.00 0.00 119 ILE A C 4
ATOM 7738 O O . ILE A 1 119 ? 10.071 22.640 -15.727 1.00 0.00 119 ILE A O 4
ATOM 7754 N N . ILE A 1 120 ? 10.313 23.530 -13.656 1.00 0.00 120 ILE A N 4
ATOM 7755 C CA . ILE A 1 120 ? 11.380 24.490 -14.024 1.00 0.00 120 ILE A CA 4
ATOM 7756 C C . ILE A 1 120 ? 12.661 24.143 -13.250 1.00 0.00 120 ILE A C 4
ATOM 7757 O O . ILE A 1 120 ? 12.766 24.416 -12.047 1.00 0.00 120 ILE A O 4
ATOM 7773 N N . ARG A 1 121 ? 13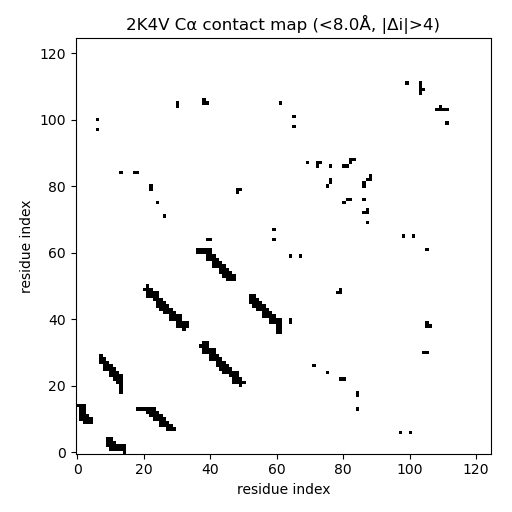.604 23.487 -13.948 1.00 0.00 121 ARG A N 4
ATOM 7774 C CA . ARG A 1 121 ? 14.940 23.161 -13.412 1.00 0.00 121 ARG A CA 4
ATOM 7775 C C . ARG A 1 121 ? 15.978 24.134 -13.999 1.00 0.00 121 ARG A C 4
ATOM 7776 O O . ARG A 1 121 ? 16.612 24.901 -13.268 1.00 0.00 121 ARG A O 4
ATOM 7797 N N . HIS A 1 122 ? 16.114 24.108 -15.339 1.00 0.00 122 HIS A N 4
ATOM 7798 C CA . HIS A 1 122 ? 17.131 24.883 -16.080 1.00 0.00 122 HIS A CA 4
ATOM 7799 C C . HIS A 1 122 ? 16.797 24.868 -17.583 1.00 0.00 122 HIS A C 4
ATOM 7800 O O . HIS A 1 122 ? 16.202 23.903 -18.079 1.00 0.00 122 HIS A O 4
ATOM 7815 N N . GLU A 1 123 ? 17.176 25.949 -18.290 1.00 0.00 123 GLU A N 4
ATOM 7816 C CA . GLU A 1 123 ? 17.057 26.035 -19.755 1.00 0.00 123 GLU A CA 4
ATOM 7817 C C . GLU A 1 123 ? 18.039 25.037 -20.408 1.00 0.00 123 GLU A C 4
ATOM 7818 O O . GLU A 1 123 ? 19.255 25.279 -20.418 1.00 0.00 123 GLU A O 4
ATOM 7830 N N . GLY A 1 124 ? 17.496 23.905 -20.909 1.00 0.00 124 GLY A N 4
ATOM 7831 C CA . GLY A 1 124 ? 18.292 22.843 -21.547 1.00 0.00 124 GLY A CA 4
ATOM 7832 C C . GLY A 1 124 ? 19.038 23.307 -22.798 1.00 0.00 124 GLY A C 4
ATOM 7833 O O . GLY A 1 124 ? 20.062 22.723 -23.167 1.00 0.00 124 GLY A O 4
ATOM 7837 N N . SER A 1 125 ? 18.494 24.347 -23.459 1.00 0.00 125 SER A N 4
ATOM 7838 C CA . SER A 1 125 ? 19.119 25.002 -24.614 1.00 0.00 125 SER A CA 4
ATOM 7839 C C . SER A 1 125 ? 20.061 26.126 -24.116 1.00 0.00 125 SER A C 4
ATOM 7840 O O . SER A 1 125 ? 19.557 27.161 -23.624 1.00 0.00 125 SER A O 4
ATOM 7849 N N . GLN A 1 1 ? -4.727 7.956 -12.334 1.00 0.00 1 GLN A N 5
ATOM 7850 C CA . GLN A 1 1 ? -5.809 8.855 -11.885 1.00 0.00 1 GLN A CA 5
ATOM 7851 C C . GLN A 1 1 ? -6.303 8.392 -10.501 1.00 0.00 1 GLN A C 5
ATOM 7852 O O . GLN A 1 1 ? -7.373 7.781 -10.370 1.00 0.00 1 GLN A O 5
ATOM 7868 N N . GLY A 1 2 ? -5.458 8.633 -9.481 1.00 0.00 2 GLY A N 5
ATOM 7869 C CA . GLY A 1 2 ? -5.792 8.358 -8.087 1.00 0.00 2 GLY A CA 5
ATOM 7870 C C . GLY A 1 2 ? -6.679 9.460 -7.533 1.00 0.00 2 GLY A C 5
ATOM 7871 O O . GLY A 1 2 ? -6.189 10.567 -7.276 1.00 0.00 2 GLY A O 5
ATOM 7875 N N . HIS A 1 3 ? -7.984 9.160 -7.375 1.00 0.00 3 HIS A N 5
ATOM 7876 C CA . HIS A 1 3 ? -9.008 10.159 -7.018 1.00 0.00 3 HIS A CA 5
ATOM 7877 C C . HIS A 1 3 ? -8.735 10.736 -5.615 1.00 0.00 3 HIS A C 5
ATOM 7878 O O . HIS A 1 3 ? -8.831 11.949 -5.401 1.00 0.00 3 HIS A O 5
ATOM 7893 N N . MET A 1 4 ? -8.384 9.850 -4.666 1.00 0.00 4 MET A N 5
ATOM 7894 C CA . MET A 1 4 ? -7.951 10.253 -3.316 1.00 0.00 4 MET A CA 5
ATOM 7895 C C . MET A 1 4 ? -6.575 9.637 -3.016 1.00 0.00 4 MET A C 5
ATOM 7896 O O . MET A 1 4 ? -6.473 8.458 -2.664 1.00 0.00 4 MET A O 5
ATOM 7910 N N . PHE A 1 5 ? -5.517 10.440 -3.221 1.00 0.00 5 PHE A N 5
ATOM 7911 C CA . PHE A 1 5 ? -4.146 10.109 -2.808 1.00 0.00 5 PHE A CA 5
ATOM 7912 C C . PHE A 1 5 ? -3.664 11.179 -1.811 1.00 0.00 5 PHE A C 5
ATOM 7913 O O . PHE A 1 5 ? -3.723 12.384 -2.102 1.00 0.00 5 PHE A O 5
ATOM 7930 N N . GLU A 1 6 ? -3.215 10.725 -0.639 1.00 0.00 6 GLU A N 5
ATOM 7931 C CA . GLU A 1 6 ? -2.715 11.587 0.440 1.00 0.00 6 GLU A CA 5
ATOM 7932 C C . GLU A 1 6 ? -1.522 10.896 1.146 1.00 0.00 6 GLU A C 5
ATOM 7933 O O . GLU A 1 6 ? -1.415 9.666 1.093 1.00 0.00 6 GLU A O 5
ATOM 7945 N N . PRO A 1 7 ? -0.578 11.675 1.775 1.00 0.00 7 PRO A N 5
ATOM 7946 C CA . PRO A 1 7 ? 0.544 11.090 2.553 1.00 0.00 7 PRO A CA 5
ATOM 7947 C C . PRO A 1 7 ? 0.045 10.210 3.722 1.00 0.00 7 PRO A C 5
ATOM 7948 O O . PRO A 1 7 ? -0.472 10.726 4.717 1.00 0.00 7 PRO A O 5
ATOM 7959 N N . GLY A 1 8 ? 0.174 8.878 3.562 1.00 0.00 8 GLY A N 5
ATOM 7960 C CA . GLY A 1 8 ? -0.270 7.901 4.568 1.00 0.00 8 GLY A CA 5
ATOM 7961 C C . GLY A 1 8 ? -1.347 6.955 4.046 1.00 0.00 8 GLY A C 5
ATOM 7962 O O . GLY A 1 8 ? -1.512 5.843 4.574 1.00 0.00 8 GLY A O 5
ATOM 7966 N N . HIS A 1 9 ? -2.069 7.369 2.985 1.00 0.00 9 HIS A N 5
ATOM 7967 C CA . HIS A 1 9 ? -3.262 6.642 2.507 1.00 0.00 9 HIS A CA 5
ATOM 7968 C C . HIS A 1 9 ? -3.533 6.875 0.999 1.00 0.00 9 HIS A C 5
ATOM 7969 O O . HIS A 1 9 ? -3.673 8.005 0.544 1.00 0.00 9 HIS A O 5
ATOM 7984 N N . LEU A 1 10 ? -3.617 5.776 0.244 1.00 0.00 10 LEU A N 5
ATOM 7985 C CA . LEU A 1 10 ? -4.172 5.757 -1.120 1.00 0.00 10 LEU A CA 5
ATOM 7986 C C . LEU A 1 10 ? -5.587 5.152 -1.071 1.00 0.00 10 LEU A C 5
ATOM 7987 O O . LEU A 1 10 ? -5.874 4.312 -0.215 1.00 0.00 10 LEU A O 5
ATOM 8003 N N . HIS A 1 11 ? -6.478 5.603 -1.958 1.00 0.00 11 HIS A N 5
ATOM 8004 C CA . HIS A 1 11 ? -7.772 4.945 -2.198 1.00 0.00 11 HIS A CA 5
ATOM 8005 C C . HIS A 1 11 ? -7.849 4.585 -3.694 1.00 0.00 11 HIS A C 5
ATOM 8006 O O . HIS A 1 11 ? -7.829 5.481 -4.548 1.00 0.00 11 HIS A O 5
ATOM 8021 N N . LEU A 1 12 ? -7.921 3.273 -4.005 1.00 0.00 12 LEU A N 5
ATOM 8022 C CA . LEU A 1 12 ? -8.103 2.791 -5.382 1.00 0.00 12 LEU A CA 5
ATOM 8023 C C . LEU A 1 12 ? -9.594 2.689 -5.656 1.00 0.00 12 LEU A C 5
ATOM 8024 O O . LEU A 1 12 ? -10.275 1.853 -5.083 1.00 0.00 12 LEU A O 5
ATOM 8040 N N . VAL A 1 13 ? -10.092 3.574 -6.496 1.00 0.00 13 VAL A N 5
ATOM 8041 C CA . VAL A 1 13 ? -11.448 3.490 -7.056 1.00 0.00 13 VAL A CA 5
ATOM 8042 C C . VAL A 1 13 ? -11.341 3.545 -8.568 1.00 0.00 13 VAL A C 5
ATOM 8043 O O . VAL A 1 13 ? -10.259 3.829 -9.109 1.00 0.00 13 VAL A O 5
ATOM 8056 N N . SER A 1 14 ? -12.433 3.265 -9.259 1.00 0.00 14 SER A N 5
ATOM 8057 C CA . SER A 1 14 ? -12.606 3.631 -10.663 1.00 0.00 14 SER A CA 5
ATOM 8058 C C . SER A 1 14 ? -14.033 4.189 -10.780 1.00 0.00 14 SER A C 5
ATOM 8059 O O . SER A 1 14 ? -14.849 3.938 -9.873 1.00 0.00 14 SER A O 5
ATOM 8067 N N . LEU A 1 15 ? -14.327 4.964 -11.844 1.00 0.00 15 LEU A N 5
ATOM 8068 C CA . LEU A 1 15 ? -15.612 5.689 -11.971 1.00 0.00 15 LEU A CA 5
ATOM 8069 C C . LEU A 1 15 ? -16.835 4.732 -11.772 1.00 0.00 15 LEU A C 5
ATOM 8070 O O . LEU A 1 15 ? -16.958 3.716 -12.473 1.00 0.00 15 LEU A O 5
ATOM 8086 N N . PRO A 1 16 ? -17.726 5.049 -10.776 1.00 0.00 16 PRO A N 5
ATOM 8087 C CA . PRO A 1 16 ? -18.716 4.089 -10.216 1.00 0.00 16 PRO A CA 5
ATOM 8088 C C . PRO A 1 16 ? -19.866 3.765 -11.184 1.00 0.00 16 PRO A C 5
ATOM 8089 O O . PRO A 1 16 ? -20.187 4.563 -12.071 1.00 0.00 16 PRO A O 5
ATOM 8100 N N . GLY A 1 17 ? -20.491 2.593 -10.994 1.00 0.00 17 GLY A N 5
ATOM 8101 C CA . GLY A 1 17 ? -21.623 2.181 -11.824 1.00 0.00 17 GLY A CA 5
ATOM 8102 C C . GLY A 1 17 ? -21.857 0.687 -11.833 1.00 0.00 17 GLY A C 5
ATOM 8103 O O . GLY A 1 17 ? -22.862 0.251 -12.399 1.00 0.00 17 GLY A O 5
ATOM 8107 N N . LEU A 1 18 ? -20.924 -0.095 -11.217 1.00 0.00 18 LEU A N 5
ATOM 8108 C CA . LEU A 1 18 ? -20.962 -1.588 -11.143 1.00 0.00 18 LEU A CA 5
ATOM 8109 C C . LEU A 1 18 ? -20.603 -2.256 -12.502 1.00 0.00 18 LEU A C 5
ATOM 8110 O O . LEU A 1 18 ? -19.786 -3.180 -12.546 1.00 0.00 18 LEU A O 5
ATOM 8126 N N . ASP A 1 19 ? -21.227 -1.779 -13.593 1.00 0.00 19 ASP A N 5
ATOM 8127 C CA . ASP A 1 19 ? -21.080 -2.317 -14.959 1.00 0.00 19 ASP A CA 5
ATOM 8128 C C . ASP A 1 19 ? -19.640 -2.174 -15.505 1.00 0.00 19 ASP A C 5
ATOM 8129 O O . ASP A 1 19 ? -19.199 -2.975 -16.342 1.00 0.00 19 ASP A O 5
ATOM 8138 N N . GLN A 1 20 ? -18.920 -1.148 -15.021 1.00 0.00 20 GLN A N 5
ATOM 8139 C CA . GLN A 1 20 ? -17.514 -0.895 -15.403 1.00 0.00 20 GLN A CA 5
ATOM 8140 C C . GLN A 1 20 ? -16.535 -1.749 -14.563 1.00 0.00 20 GLN A C 5
ATOM 8141 O O . GLN A 1 20 ? -15.382 -1.923 -14.961 1.00 0.00 20 GLN A O 5
ATOM 8155 N N . GLN A 1 21 ? -17.052 -2.232 -13.409 1.00 0.00 21 GLN A N 5
ATOM 8156 C CA . GLN A 1 21 ? -16.348 -2.927 -12.308 1.00 0.00 21 GLN A CA 5
ATOM 8157 C C . GLN A 1 21 ? -16.121 -1.929 -11.190 1.00 0.00 21 GLN A C 5
ATOM 8158 O O . GLN A 1 21 ? -15.465 -0.896 -11.385 1.00 0.00 21 GLN A O 5
ATOM 8172 N N . ASP A 1 22 ? -16.660 -2.259 -10.019 1.00 0.00 22 ASP A N 5
ATOM 8173 C CA . ASP A 1 22 ? -16.726 -1.346 -8.880 1.00 0.00 22 ASP A CA 5
ATOM 8174 C C . ASP A 1 22 ? -15.611 -1.721 -7.898 1.00 0.00 22 ASP A C 5
ATOM 8175 O O . ASP A 1 22 ? -15.853 -2.313 -6.834 1.00 0.00 22 ASP A O 5
ATOM 8184 N N . ILE A 1 23 ? -14.369 -1.435 -8.318 1.00 0.00 23 ILE A N 5
ATOM 8185 C CA . ILE A 1 23 ? -13.175 -1.745 -7.526 1.00 0.00 23 ILE A CA 5
ATOM 8186 C C . ILE A 1 23 ? -12.894 -0.558 -6.592 1.00 0.00 23 ILE A C 5
ATOM 8187 O O . ILE A 1 23 ? -12.763 0.582 -7.035 1.00 0.00 23 ILE A O 5
ATOM 8203 N N . ASN A 1 24 ? -12.917 -0.837 -5.284 1.00 0.00 24 ASN A N 5
ATOM 8204 C CA . ASN A 1 24 ? -12.831 0.182 -4.224 1.00 0.00 24 ASN A CA 5
ATOM 8205 C C . ASN A 1 24 ? -11.989 -0.386 -3.073 1.00 0.00 24 ASN A C 5
ATOM 8206 O O . ASN A 1 24 ? -12.421 -1.291 -2.358 1.00 0.00 24 ASN A O 5
ATOM 8217 N N . ILE A 1 25 ? -10.780 0.162 -2.904 1.00 0.00 25 ILE A N 5
ATOM 8218 C CA . ILE A 1 25 ? -9.733 -0.418 -2.051 1.00 0.00 25 ILE A CA 5
ATOM 8219 C C . ILE A 1 25 ? -9.129 0.683 -1.177 1.00 0.00 25 ILE A C 5
ATOM 8220 O O . ILE A 1 25 ? -8.727 1.729 -1.688 1.00 0.00 25 ILE A O 5
ATOM 8236 N N . HIS A 1 26 ? -9.042 0.439 0.133 1.00 0.00 26 HIS A N 5
ATOM 8237 C CA . HIS A 1 26 ? -8.458 1.390 1.077 1.00 0.00 26 HIS A CA 5
ATOM 8238 C C . HIS A 1 26 ? -7.033 0.924 1.364 1.00 0.00 26 HIS A C 5
ATOM 8239 O O . HIS A 1 26 ? -6.853 -0.081 2.043 1.00 0.00 26 HIS A O 5
ATOM 8254 N N . ILE A 1 27 ? -6.025 1.645 0.861 1.00 0.00 27 ILE A N 5
ATOM 8255 C CA . ILE A 1 27 ? -4.615 1.281 1.071 1.00 0.00 27 ILE A CA 5
ATOM 8256 C C . ILE A 1 27 ? -4.038 2.209 2.136 1.00 0.00 27 ILE A C 5
ATOM 8257 O O . ILE A 1 27 ? -3.850 3.410 1.899 1.00 0.00 27 ILE A O 5
ATOM 8273 N N . ARG A 1 28 ? -3.793 1.646 3.323 1.00 0.00 28 ARG A N 5
ATOM 8274 C CA . ARG A 1 28 ? -3.213 2.367 4.454 1.00 0.00 28 ARG A CA 5
ATOM 8275 C C . ARG A 1 28 ? -1.793 1.852 4.665 1.00 0.00 28 ARG A C 5
ATOM 8276 O O . ARG A 1 28 ? -1.601 0.693 5.042 1.00 0.00 28 ARG A O 5
ATOM 8297 N N . TYR A 1 29 ? -0.798 2.713 4.412 1.00 0.00 29 TYR A N 5
ATOM 8298 C CA . TYR A 1 29 ? 0.617 2.367 4.581 1.00 0.00 29 TYR A CA 5
ATOM 8299 C C . TYR A 1 29 ? 1.168 3.169 5.768 1.00 0.00 29 TYR A C 5
ATOM 8300 O O . TYR A 1 29 ? 1.156 4.405 5.760 1.00 0.00 29 TYR A O 5
ATOM 8318 N N . GLU A 1 30 ? 1.616 2.437 6.804 1.00 0.00 30 GLU A N 5
ATOM 8319 C CA . GLU A 1 30 ? 2.025 3.006 8.100 1.00 0.00 30 GLU A CA 5
ATOM 8320 C C . GLU A 1 30 ? 3.456 2.566 8.410 1.00 0.00 30 GLU A C 5
ATOM 8321 O O . GLU A 1 30 ? 3.698 1.364 8.582 1.00 0.00 30 GLU A O 5
ATOM 8333 N N . VAL A 1 31 ? 4.401 3.516 8.466 1.00 0.00 31 VAL A N 5
ATOM 8334 C CA . VAL A 1 31 ? 5.756 3.231 8.958 1.00 0.00 31 VAL A CA 5
ATOM 8335 C C . VAL A 1 31 ? 5.710 2.973 10.483 1.00 0.00 31 VAL A C 5
ATOM 8336 O O . VAL A 1 31 ? 5.228 3.803 11.268 1.00 0.00 31 VAL A O 5
ATOM 8349 N N . ARG A 1 32 ? 6.151 1.783 10.865 1.00 0.00 32 ARG A N 5
ATOM 8350 C CA . ARG A 1 32 ? 6.199 1.329 12.255 1.00 0.00 32 ARG A CA 5
ATOM 8351 C C . ARG A 1 32 ? 7.529 0.592 12.441 1.00 0.00 32 ARG A C 5
ATOM 8352 O O . ARG A 1 32 ? 8.112 0.115 11.463 1.00 0.00 32 ARG A O 5
ATOM 8373 N N . GLN A 1 33 ? 8.039 0.538 13.676 1.00 0.00 33 GLN A N 5
ATOM 8374 C CA . GLN A 1 33 ? 9.374 -0.029 13.950 1.00 0.00 33 GLN A CA 5
ATOM 8375 C C . GLN A 1 33 ? 9.266 -1.439 14.569 1.00 0.00 33 GLN A C 5
ATOM 8376 O O . GLN A 1 33 ? 8.635 -1.620 15.609 1.00 0.00 33 GLN A O 5
ATOM 8390 N N . ASN A 1 34 ? 9.854 -2.428 13.882 1.00 0.00 34 ASN A N 5
ATOM 8391 C CA . ASN A 1 34 ? 10.060 -3.811 14.398 1.00 0.00 34 ASN A CA 5
ATOM 8392 C C . ASN A 1 34 ? 11.536 -4.018 14.813 1.00 0.00 34 ASN A C 5
ATOM 8393 O O . ASN A 1 34 ? 12.424 -3.370 14.276 1.00 0.00 34 ASN A O 5
ATOM 8404 N N . ALA A 1 35 ? 11.786 -4.945 15.750 1.00 0.00 35 ALA A N 5
ATOM 8405 C CA . ALA A 1 35 ? 13.157 -5.284 16.210 1.00 0.00 35 ALA A CA 5
ATOM 8406 C C . ALA A 1 35 ? 13.940 -6.062 15.128 1.00 0.00 35 ALA A C 5
ATOM 8407 O O . ALA A 1 35 ? 15.175 -6.064 15.123 1.00 0.00 35 ALA A O 5
ATOM 8414 N N . GLU A 1 36 ? 13.194 -6.714 14.218 1.00 0.00 36 GLU A N 5
ATOM 8415 C CA . GLU A 1 36 ? 13.746 -7.554 13.142 1.00 0.00 36 GLU A CA 5
ATOM 8416 C C . GLU A 1 36 ? 14.527 -6.715 12.103 1.00 0.00 36 GLU A C 5
ATOM 8417 O O . GLU A 1 36 ? 15.709 -6.972 11.857 1.00 0.00 36 GLU A O 5
ATOM 8429 N N . SER A 1 37 ? 13.872 -5.687 11.540 1.00 0.00 37 SER A N 5
ATOM 8430 C CA . SER A 1 37 ? 14.410 -4.908 10.394 1.00 0.00 37 SER A CA 5
ATOM 8431 C C . SER A 1 37 ? 14.558 -3.408 10.738 1.00 0.00 37 SER A C 5
ATOM 8432 O O . SER A 1 37 ? 14.920 -2.595 9.875 1.00 0.00 37 SER A O 5
ATOM 8440 N N . GLY A 1 38 ? 14.311 -3.059 12.007 1.00 0.00 38 GLY A N 5
ATOM 8441 C CA . GLY A 1 38 ? 14.303 -1.661 12.440 1.00 0.00 38 GLY A CA 5
ATOM 8442 C C . GLY A 1 38 ? 13.016 -0.981 12.004 1.00 0.00 38 GLY A C 5
ATOM 8443 O O . GLY A 1 38 ? 11.979 -1.177 12.621 1.00 0.00 38 GLY A O 5
ATOM 8447 N N . ALA A 1 39 ? 13.077 -0.202 10.925 1.00 0.00 39 ALA A N 5
ATOM 8448 C CA . ALA A 1 39 ? 11.883 0.369 10.281 1.00 0.00 39 ALA A CA 5
ATOM 8449 C C . ALA A 1 39 ? 11.251 -0.645 9.309 1.00 0.00 39 ALA A C 5
ATOM 8450 O O . ALA A 1 39 ? 11.962 -1.443 8.678 1.00 0.00 39 ALA A O 5
ATOM 8457 N N . TYR A 1 40 ? 9.917 -0.615 9.221 1.00 0.00 40 TYR A N 5
ATOM 8458 C CA . TYR A 1 40 ? 9.145 -1.344 8.188 1.00 0.00 40 TYR A CA 5
ATOM 8459 C C . TYR A 1 40 ? 7.841 -0.579 7.920 1.00 0.00 40 TYR A C 5
ATOM 8460 O O . TYR A 1 40 ? 7.553 0.416 8.599 1.00 0.00 40 TYR A O 5
ATOM 8478 N N . VAL A 1 41 ? 7.059 -1.026 6.924 1.00 0.00 41 VAL A N 5
ATOM 8479 C CA . VAL A 1 41 ? 5.737 -0.440 6.626 1.00 0.00 41 VAL A CA 5
ATOM 8480 C C . VAL A 1 41 ? 4.670 -1.554 6.626 1.00 0.00 41 VAL A C 5
ATOM 8481 O O . VAL A 1 41 ? 4.874 -2.622 6.035 1.00 0.00 41 VAL A O 5
ATOM 8494 N N . HIS A 1 42 ? 3.555 -1.297 7.316 1.00 0.00 42 HIS A N 5
ATOM 8495 C CA . HIS A 1 42 ? 2.375 -2.172 7.334 1.00 0.00 42 HIS A CA 5
ATOM 8496 C C . HIS A 1 42 ? 1.360 -1.646 6.312 1.00 0.00 42 HIS A C 5
ATOM 8497 O O . HIS A 1 42 ? 1.088 -0.444 6.279 1.00 0.00 42 HIS A O 5
ATOM 8512 N N . PHE A 1 43 ? 0.794 -2.548 5.500 1.00 0.00 43 PHE A N 5
ATOM 8513 C CA . PHE A 1 43 ? -0.141 -2.183 4.413 1.00 0.00 43 PHE A CA 5
ATOM 8514 C C . PHE A 1 43 ? -1.492 -2.872 4.636 1.00 0.00 43 PHE A C 5
ATOM 8515 O O . PHE A 1 43 ? -1.534 -4.090 4.811 1.00 0.00 43 PHE A O 5
ATOM 8532 N N . ASP A 1 44 ? -2.581 -2.088 4.660 1.00 0.00 44 ASP A N 5
ATOM 8533 C CA . ASP A 1 44 ? -3.966 -2.609 4.696 1.00 0.00 44 ASP A CA 5
ATOM 8534 C C . ASP A 1 44 ? -4.635 -2.374 3.342 1.00 0.00 44 ASP A C 5
ATOM 8535 O O . ASP A 1 44 ? -4.305 -1.412 2.650 1.00 0.00 44 ASP A O 5
ATOM 8544 N N . MET A 1 45 ? -5.551 -3.278 2.969 1.00 0.00 45 MET A N 5
ATOM 8545 C CA . MET A 1 45 ? -6.433 -3.141 1.794 1.00 0.00 45 MET A CA 5
ATOM 8546 C C . MET A 1 45 ? -7.818 -3.683 2.161 1.00 0.00 45 MET A C 5
ATOM 8547 O O . MET A 1 45 ? -7.912 -4.775 2.715 1.00 0.00 45 MET A O 5
ATOM 8561 N N . ASP A 1 46 ? -8.888 -2.932 1.844 1.00 0.00 46 ASP A N 5
ATOM 8562 C CA . ASP A 1 46 ? -10.277 -3.357 2.149 1.00 0.00 46 ASP A CA 5
ATOM 8563 C C . ASP A 1 46 ? -11.298 -2.482 1.419 1.00 0.00 46 ASP A C 5
ATOM 8564 O O . ASP A 1 46 ? -10.995 -1.361 1.018 1.00 0.00 46 ASP A O 5
ATOM 8573 N N . GLY A 1 47 ? -12.517 -3.006 1.270 1.00 0.00 47 GLY A N 5
ATOM 8574 C CA . GLY A 1 47 ? -13.604 -2.298 0.594 1.00 0.00 47 GLY A CA 5
ATOM 8575 C C . GLY A 1 47 ? -14.501 -3.275 -0.133 1.00 0.00 47 GLY A C 5
ATOM 8576 O O . GLY A 1 47 ? -15.046 -4.192 0.485 1.00 0.00 47 GLY A O 5
ATOM 8580 N N . GLU A 1 48 ? -14.628 -3.103 -1.449 1.00 0.00 48 GLU A N 5
ATOM 8581 C CA . GLU A 1 48 ? -15.323 -4.047 -2.340 1.00 0.00 48 GLU A CA 5
ATOM 8582 C C . GLU A 1 48 ? -14.552 -4.121 -3.658 1.00 0.00 48 GLU A C 5
ATOM 8583 O O . GLU A 1 48 ? -13.659 -3.301 -3.897 1.00 0.00 48 GLU A O 5
ATOM 8595 N N . ILE A 1 49 ? -14.920 -5.065 -4.534 1.00 0.00 49 ILE A N 5
ATOM 8596 C CA . ILE A 1 49 ? -14.230 -5.302 -5.808 1.00 0.00 49 ILE A CA 5
ATOM 8597 C C . ILE A 1 49 ? -15.287 -5.945 -6.710 1.00 0.00 49 ILE A C 5
ATOM 8598 O O . ILE A 1 49 ? -15.646 -7.122 -6.494 1.00 0.00 49 ILE A O 5
ATOM 8614 N N . ASP A 1 50 ? -15.838 -5.154 -7.653 1.00 0.00 50 ASP A N 5
ATOM 8615 C CA . ASP A 1 50 ? -16.894 -5.608 -8.571 1.00 0.00 50 ASP A CA 5
ATOM 8616 C C . ASP A 1 50 ? -18.123 -6.095 -7.748 1.00 0.00 50 ASP A C 5
ATOM 8617 O O . ASP A 1 50 ? -18.683 -7.176 -7.971 1.00 0.00 50 ASP A O 5
ATOM 8626 N N . GLY A 1 51 ? -18.493 -5.270 -6.748 1.00 0.00 51 GLY A N 5
ATOM 8627 C CA . GLY A 1 51 ? -19.590 -5.574 -5.821 1.00 0.00 51 GLY A CA 5
ATOM 8628 C C . GLY A 1 51 ? -19.160 -6.359 -4.574 1.00 0.00 51 GLY A C 5
ATOM 8629 O O . GLY A 1 51 ? -19.699 -6.133 -3.489 1.00 0.00 51 GLY A O 5
ATOM 8633 N N . LYS A 1 52 ? -18.196 -7.282 -4.736 1.00 0.00 52 LYS A N 5
ATOM 8634 C CA . LYS A 1 52 ? -17.779 -8.251 -3.699 1.00 0.00 52 LYS A CA 5
ATOM 8635 C C . LYS A 1 52 ? -16.841 -7.615 -2.643 1.00 0.00 52 LYS A C 5
ATOM 8636 O O . LYS A 1 52 ? -15.709 -7.259 -2.977 1.00 0.00 52 LYS A O 5
ATOM 8655 N N . PRO A 1 53 ? -17.309 -7.460 -1.357 1.00 0.00 53 PRO A N 5
ATOM 8656 C CA . PRO A 1 53 ? -16.477 -6.952 -0.226 1.00 0.00 53 PRO A CA 5
ATOM 8657 C C . PRO A 1 53 ? -15.256 -7.850 0.080 1.00 0.00 53 PRO A C 5
ATOM 8658 O O . PRO A 1 53 ? -15.334 -9.074 -0.069 1.00 0.00 53 PRO A O 5
ATOM 8669 N N . PHE A 1 54 ? -14.138 -7.242 0.521 1.00 0.00 54 PHE A N 5
ATOM 8670 C CA . PHE A 1 54 ? -12.893 -7.989 0.825 1.00 0.00 54 PHE A CA 5
ATOM 8671 C C . PHE A 1 54 ? -12.076 -7.266 1.922 1.00 0.00 54 PHE A C 5
ATOM 8672 O O . PHE A 1 54 ? -12.317 -6.084 2.212 1.00 0.00 54 PHE A O 5
ATOM 8689 N N . SER A 1 55 ? -11.112 -8.000 2.521 1.00 0.00 55 SER A N 5
ATOM 8690 C CA . SER A 1 55 ? -10.124 -7.430 3.456 1.00 0.00 55 SER A CA 5
ATOM 8691 C C . SER A 1 55 ? -8.820 -8.261 3.467 1.00 0.00 55 SER A C 5
ATOM 8692 O O . SER A 1 55 ? -8.828 -9.448 3.815 1.00 0.00 55 SER A O 5
ATOM 8700 N N . ASP A 1 56 ? -7.710 -7.621 3.059 1.00 0.00 56 ASP A N 5
ATOM 8701 C CA . ASP A 1 56 ? -6.344 -8.195 3.095 1.00 0.00 56 ASP A CA 5
ATOM 8702 C C . ASP A 1 56 ? -5.383 -7.204 3.762 1.00 0.00 56 ASP A C 5
ATOM 8703 O O . ASP A 1 56 ? -5.675 -6.009 3.837 1.00 0.00 56 ASP A O 5
ATOM 8712 N N . SER A 1 57 ? -4.242 -7.707 4.257 1.00 0.00 57 SER A N 5
ATOM 8713 C CA . SER A 1 57 ? -3.160 -6.856 4.792 1.00 0.00 57 SER A CA 5
ATOM 8714 C C . SER A 1 57 ? -1.819 -7.600 4.754 1.00 0.00 57 SER A C 5
ATOM 8715 O O . SER A 1 57 ? -1.736 -8.773 5.148 1.00 0.00 57 SER A O 5
ATOM 8723 N N . PHE A 1 58 ? -0.777 -6.911 4.265 1.00 0.00 58 PHE A N 5
ATOM 8724 C CA . PHE A 1 58 ? 0.577 -7.466 4.123 1.00 0.00 58 PHE A CA 5
ATOM 8725 C C . PHE A 1 58 ? 1.603 -6.468 4.672 1.00 0.00 58 PHE A C 5
ATOM 8726 O O . PHE A 1 58 ? 1.403 -5.259 4.586 1.00 0.00 58 PHE A O 5
ATOM 8743 N N . GLU A 1 59 ? 2.688 -6.985 5.266 1.00 0.00 59 GLU A N 5
ATOM 8744 C CA . GLU A 1 59 ? 3.782 -6.162 5.825 1.00 0.00 59 GLU A CA 5
ATOM 8745 C C . GLU A 1 59 ? 5.052 -6.411 5.014 1.00 0.00 59 GLU A C 5
ATOM 8746 O O . GLU A 1 59 ? 5.301 -7.543 4.590 1.00 0.00 59 GLU A O 5
ATOM 8758 N N . LEU A 1 60 ? 5.857 -5.358 4.815 1.00 0.00 60 LEU A N 5
ATOM 8759 C CA . LEU A 1 60 ? 7.136 -5.430 4.090 1.00 0.00 60 LEU A CA 5
ATOM 8760 C C . LEU A 1 60 ? 8.184 -4.616 4.866 1.00 0.00 60 LEU A C 5
ATOM 8761 O O . LEU A 1 60 ? 7.853 -3.536 5.378 1.00 0.00 60 LEU A O 5
ATOM 8777 N N . PRO A 1 61 ? 9.458 -5.119 4.987 1.00 0.00 61 PRO A N 5
ATOM 8778 C CA . PRO A 1 61 ? 10.573 -4.334 5.569 1.00 0.00 61 PRO A CA 5
ATOM 8779 C C . PRO A 1 61 ? 10.879 -3.094 4.705 1.00 0.00 61 PRO A C 5
ATOM 8780 O O . PRO A 1 61 ? 10.659 -3.130 3.497 1.00 0.00 61 PRO A O 5
ATOM 8791 N N . ARG A 1 62 ? 11.351 -2.009 5.353 1.00 0.00 62 ARG A N 5
ATOM 8792 C CA . ARG A 1 62 ? 11.657 -0.700 4.707 1.00 0.00 62 ARG A CA 5
ATOM 8793 C C . ARG A 1 62 ? 12.384 -0.807 3.330 1.00 0.00 62 ARG A C 5
ATOM 8794 O O . ARG A 1 62 ? 12.049 -0.077 2.392 1.00 0.00 62 ARG A O 5
ATOM 8815 N N . ASP A 1 63 ? 13.330 -1.760 3.215 1.00 0.00 63 ASP A N 5
ATOM 8816 C CA . ASP A 1 63 ? 14.194 -1.918 2.019 1.00 0.00 63 ASP A CA 5
ATOM 8817 C C . ASP A 1 63 ? 13.434 -2.506 0.805 1.00 0.00 63 ASP A C 5
ATOM 8818 O O . ASP A 1 63 ? 13.862 -2.341 -0.345 1.00 0.00 63 ASP A O 5
ATOM 8827 N N . THR A 1 64 ? 12.293 -3.159 1.059 1.00 0.00 64 THR A N 5
ATOM 8828 C CA . THR A 1 64 ? 11.492 -3.842 0.018 1.00 0.00 64 THR A CA 5
ATOM 8829 C C . THR A 1 64 ? 10.012 -3.418 0.131 1.00 0.00 64 THR A C 5
ATOM 8830 O O . THR A 1 64 ? 9.141 -3.982 -0.543 1.00 0.00 64 THR A O 5
ATOM 8841 N N . ALA A 1 65 ? 9.751 -2.392 0.975 1.00 0.00 65 ALA A N 5
ATOM 8842 C CA . ALA A 1 65 ? 8.409 -1.817 1.182 1.00 0.00 65 ALA A CA 5
ATOM 8843 C C . ALA A 1 65 ? 7.885 -1.169 -0.101 1.00 0.00 65 ALA A C 5
ATOM 8844 O O . ALA A 1 65 ? 6.693 -1.153 -0.349 1.00 0.00 65 ALA A O 5
ATOM 8851 N N . PHE A 1 66 ? 8.823 -0.655 -0.903 1.00 0.00 66 PHE A N 5
ATOM 8852 C CA . PHE A 1 66 ? 8.546 0.003 -2.196 1.00 0.00 66 PHE A CA 5
ATOM 8853 C C . PHE A 1 66 ? 8.048 -0.979 -3.280 1.00 0.00 66 PHE A C 5
ATOM 8854 O O . PHE A 1 66 ? 7.516 -0.550 -4.310 1.00 0.00 66 PHE A O 5
ATOM 8871 N N . ASN A 1 67 ? 8.152 -2.291 -3.008 1.00 0.00 67 ASN A N 5
ATOM 8872 C CA . ASN A 1 67 ? 7.616 -3.350 -3.894 1.00 0.00 67 ASN A CA 5
ATOM 8873 C C . ASN A 1 67 ? 6.094 -3.540 -3.682 1.00 0.00 67 ASN A C 5
ATOM 8874 O O . ASN A 1 67 ? 5.476 -4.397 -4.322 1.00 0.00 67 ASN A O 5
ATOM 8885 N N . PHE A 1 68 ? 5.494 -2.687 -2.816 1.00 0.00 68 PHE A N 5
ATOM 8886 C CA . PHE A 1 68 ? 4.076 -2.769 -2.415 1.00 0.00 68 PHE A CA 5
ATOM 8887 C C . PHE A 1 68 ? 3.121 -2.445 -3.565 1.00 0.00 68 PHE A C 5
ATOM 8888 O O . PHE A 1 68 ? 1.962 -2.792 -3.489 1.00 0.00 68 PHE A O 5
ATOM 8905 N N . ALA A 1 69 ? 3.599 -1.732 -4.602 1.00 0.00 69 ALA A N 5
ATOM 8906 C CA . ALA A 1 69 ? 2.709 -1.177 -5.637 1.00 0.00 69 ALA A CA 5
ATOM 8907 C C . ALA A 1 69 ? 2.308 -2.294 -6.591 1.00 0.00 69 ALA A C 5
ATOM 8908 O O . ALA A 1 69 ? 1.127 -2.491 -6.893 1.00 0.00 69 ALA A O 5
ATOM 8915 N N . SER A 1 70 ? 3.335 -3.053 -7.008 1.00 0.00 70 SER A N 5
ATOM 8916 C CA . SER A 1 70 ? 3.185 -4.223 -7.866 1.00 0.00 70 SER A CA 5
ATOM 8917 C C . SER A 1 70 ? 2.496 -5.357 -7.087 1.00 0.00 70 SER A C 5
ATOM 8918 O O . SER A 1 70 ? 1.709 -6.109 -7.657 1.00 0.00 70 SER A O 5
ATOM 8926 N N . ASP A 1 71 ? 2.804 -5.448 -5.771 1.00 0.00 71 ASP A N 5
ATOM 8927 C CA . ASP A 1 71 ? 2.268 -6.494 -4.880 1.00 0.00 71 ASP A CA 5
ATOM 8928 C C . ASP A 1 71 ? 0.769 -6.275 -4.584 1.00 0.00 71 ASP A C 5
ATOM 8929 O O . ASP A 1 71 ? -0.022 -7.192 -4.763 1.00 0.00 71 ASP A O 5
ATOM 8938 N N . ALA A 1 72 ? 0.420 -5.070 -4.087 1.00 0.00 72 ALA A N 5
ATOM 8939 C CA . ALA A 1 72 ? -0.978 -4.654 -3.809 1.00 0.00 72 ALA A CA 5
ATOM 8940 C C . ALA A 1 72 ? -1.893 -4.865 -5.026 1.00 0.00 72 ALA A C 5
ATOM 8941 O O . ALA A 1 72 ? -3.002 -5.383 -4.885 1.00 0.00 72 ALA A O 5
ATOM 8948 N N . THR A 1 73 ? -1.405 -4.469 -6.218 1.00 0.00 73 THR A N 5
ATOM 8949 C CA . THR A 1 73 ? -2.113 -4.706 -7.485 1.00 0.00 73 THR A CA 5
ATOM 8950 C C . THR A 1 73 ? -2.250 -6.221 -7.747 1.00 0.00 73 THR A C 5
ATOM 8951 O O . THR A 1 73 ? -3.347 -6.702 -8.007 1.00 0.00 73 THR A O 5
ATOM 8962 N N . ARG A 1 74 ? -1.121 -6.944 -7.618 1.00 0.00 74 ARG A N 5
ATOM 8963 C CA . ARG A 1 74 ? -1.039 -8.409 -7.824 1.00 0.00 74 ARG A CA 5
ATOM 8964 C C . ARG A 1 74 ? -2.112 -9.167 -7.016 1.00 0.00 74 ARG A C 5
ATOM 8965 O O . ARG A 1 74 ? -2.886 -9.933 -7.583 1.00 0.00 74 ARG A O 5
ATOM 8986 N N . VAL A 1 75 ? -2.169 -8.898 -5.699 1.00 0.00 75 VAL A N 5
ATOM 8987 C CA . VAL A 1 75 ? -3.074 -9.610 -4.774 1.00 0.00 75 VAL A CA 5
ATOM 8988 C C . VAL A 1 75 ? -4.530 -9.163 -4.992 1.00 0.00 75 VAL A C 5
ATOM 8989 O O . VAL A 1 75 ? -5.453 -9.983 -4.883 1.00 0.00 75 VAL A O 5
ATOM 9002 N N . ALA A 1 76 ? -4.728 -7.883 -5.376 1.00 0.00 76 ALA A N 5
ATOM 9003 C CA . ALA A 1 76 ? -6.073 -7.309 -5.566 1.00 0.00 76 ALA A CA 5
ATOM 9004 C C . ALA A 1 76 ? -6.735 -7.925 -6.808 1.00 0.00 76 ALA A C 5
ATOM 9005 O O . ALA A 1 76 ? -7.912 -8.270 -6.768 1.00 0.00 76 ALA A O 5
ATOM 9012 N N . GLN A 1 77 ? -5.930 -8.084 -7.884 1.00 0.00 77 GLN A N 5
ATOM 9013 C CA . GLN A 1 77 ? -6.357 -8.683 -9.178 1.00 0.00 77 GLN A CA 5
ATOM 9014 C C . GLN A 1 77 ? -6.988 -10.081 -9.015 1.00 0.00 77 GLN A C 5
ATOM 9015 O O . GLN A 1 77 ? -7.899 -10.447 -9.769 1.00 0.00 77 GLN A O 5
ATOM 9029 N N . LYS A 1 78 ? -6.534 -10.827 -7.992 1.00 0.00 78 LYS A N 5
ATOM 9030 C CA . LYS A 1 78 ? -6.982 -12.215 -7.729 1.00 0.00 78 LYS A CA 5
ATOM 9031 C C . LYS A 1 78 ? -8.402 -12.237 -7.113 1.00 0.00 78 LYS A C 5
ATOM 9032 O O . LYS A 1 78 ? -8.993 -13.304 -6.960 1.00 0.00 78 LYS A O 5
ATOM 9051 N N . HIS A 1 79 ? -8.937 -11.048 -6.766 1.00 0.00 79 HIS A N 5
ATOM 9052 C CA . HIS A 1 79 ? -10.329 -10.885 -6.280 1.00 0.00 79 HIS A CA 5
ATOM 9053 C C . HIS A 1 79 ? -11.283 -10.554 -7.454 1.00 0.00 79 HIS A C 5
ATOM 9054 O O . HIS A 1 79 ? -12.465 -10.263 -7.229 1.00 0.00 79 HIS A O 5
ATOM 9069 N N . GLY A 1 80 ? -10.766 -10.622 -8.701 1.00 0.00 80 GLY A N 5
ATOM 9070 C CA . GLY A 1 80 ? -11.556 -10.328 -9.900 1.00 0.00 80 GLY A CA 5
ATOM 9071 C C . GLY A 1 80 ? -11.439 -8.886 -10.391 1.00 0.00 80 GLY A C 5
ATOM 9072 O O . GLY A 1 80 ? -12.425 -8.138 -10.365 1.00 0.00 80 GLY A O 5
ATOM 9076 N N . LEU A 1 81 ? -10.225 -8.481 -10.823 1.00 0.00 81 LEU A N 5
ATOM 9077 C CA . LEU A 1 81 ? -10.013 -7.208 -11.563 1.00 0.00 81 LEU A CA 5
ATOM 9078 C C . LEU A 1 81 ? -9.817 -7.511 -13.054 1.00 0.00 81 LEU A C 5
ATOM 9079 O O . LEU A 1 81 ? -9.177 -8.501 -13.411 1.00 0.00 81 LEU A O 5
ATOM 9095 N N . HIS A 1 82 ? -10.363 -6.636 -13.907 1.00 0.00 82 HIS A N 5
ATOM 9096 C CA . HIS A 1 82 ? -10.082 -6.605 -15.348 1.00 0.00 82 HIS A CA 5
ATOM 9097 C C . HIS A 1 82 ? -9.291 -5.318 -15.647 1.00 0.00 82 HIS A C 5
ATOM 9098 O O . HIS A 1 82 ? -9.892 -4.237 -15.734 1.00 0.00 82 HIS A O 5
ATOM 9113 N N . PRO A 1 83 ? -7.913 -5.397 -15.770 1.00 0.00 83 PRO A N 5
ATOM 9114 C CA . PRO A 1 83 ? -7.043 -4.233 -16.143 1.00 0.00 83 PRO A CA 5
ATOM 9115 C C . PRO A 1 83 ? -7.369 -3.621 -17.528 1.00 0.00 83 PRO A C 5
ATOM 9116 O O . PRO A 1 83 ? -6.792 -2.591 -17.909 1.00 0.00 83 PRO A O 5
ATOM 9127 N N . LYS A 1 84 ? -8.292 -4.277 -18.266 1.00 0.00 84 LYS A N 5
ATOM 9128 C CA . LYS A 1 84 ? -8.852 -3.781 -19.532 1.00 0.00 84 LYS A CA 5
ATOM 9129 C C . LYS A 1 84 ? -9.545 -2.413 -19.313 1.00 0.00 84 LYS A C 5
ATOM 9130 O O . LYS A 1 84 ? -9.448 -1.523 -20.166 1.00 0.00 84 LYS A O 5
ATOM 9149 N N . PHE A 1 85 ? -10.236 -2.248 -18.164 1.00 0.00 85 PHE A N 5
ATOM 9150 C CA . PHE A 1 85 ? -10.828 -0.946 -17.781 1.00 0.00 85 PHE A CA 5
ATOM 9151 C C . PHE A 1 85 ? -9.826 -0.097 -16.958 1.00 0.00 85 PHE A C 5
ATOM 9152 O O . PHE A 1 85 ? -9.967 1.130 -16.881 1.00 0.00 85 PHE A O 5
ATOM 9169 N N . GLY A 1 86 ? -8.821 -0.763 -16.350 1.00 0.00 86 GLY A N 5
ATOM 9170 C CA . GLY A 1 86 ? -7.805 -0.101 -15.512 1.00 0.00 86 GLY A CA 5
ATOM 9171 C C . GLY A 1 86 ? -6.773 0.707 -16.314 1.00 0.00 86 GLY A C 5
ATOM 9172 O O . GLY A 1 86 ? -7.150 1.527 -17.159 1.00 0.00 86 GLY A O 5
ATOM 9176 N N . ALA A 1 87 ? -5.473 0.483 -16.052 1.00 0.00 87 ALA A N 5
ATOM 9177 C CA . ALA A 1 87 ? -4.377 1.206 -16.728 1.00 0.00 87 ALA A CA 5
ATOM 9178 C C . ALA A 1 87 ? -3.162 0.279 -16.901 1.00 0.00 87 ALA A C 5
ATOM 9179 O O . ALA A 1 87 ? -2.356 0.113 -15.978 1.00 0.00 87 ALA A O 5
ATOM 9186 N N . ILE A 1 88 ? -3.072 -0.364 -18.079 1.00 0.00 88 ILE A N 5
ATOM 9187 C CA . ILE A 1 88 ? -1.993 -1.320 -18.407 1.00 0.00 88 ILE A CA 5
ATOM 9188 C C . ILE A 1 88 ? -0.890 -0.632 -19.259 1.00 0.00 88 ILE A C 5
ATOM 9189 O O . ILE A 1 88 ? 0.308 -0.844 -19.026 1.00 0.00 88 ILE A O 5
ATOM 9205 N N . THR A 1 89 ? -1.310 0.200 -20.234 1.00 0.00 89 THR A N 5
ATOM 9206 C CA . THR A 1 89 ? -0.400 0.970 -21.106 1.00 0.00 89 THR A CA 5
ATOM 9207 C C . THR A 1 89 ? -0.093 2.343 -20.476 1.00 0.00 89 THR A C 5
ATOM 9208 O O . THR A 1 89 ? 1.017 2.878 -20.626 1.00 0.00 89 THR A O 5
ATOM 9219 N N . ARG A 1 90 ? -1.096 2.902 -19.767 1.00 0.00 90 ARG A N 5
ATOM 9220 C CA . ARG A 1 90 ? -0.951 4.163 -19.027 1.00 0.00 90 ARG A CA 5
ATOM 9221 C C . ARG A 1 90 ? -0.159 3.908 -17.737 1.00 0.00 90 ARG A C 5
ATOM 9222 O O . ARG A 1 90 ? -0.737 3.613 -16.677 1.00 0.00 90 ARG A O 5
ATOM 9243 N N . VAL A 1 91 ? 1.178 3.960 -17.865 1.00 0.00 91 VAL A N 5
ATOM 9244 C CA . VAL A 1 91 ? 2.103 3.752 -16.746 1.00 0.00 91 VAL A CA 5
ATOM 9245 C C . VAL A 1 91 ? 2.122 5.026 -15.881 1.00 0.00 91 VAL A C 5
ATOM 9246 O O . VAL A 1 91 ? 2.842 5.992 -16.181 1.00 0.00 91 VAL A O 5
ATOM 9259 N N . HIS A 1 92 ? 1.251 5.032 -14.859 1.00 0.00 92 HIS A N 5
ATOM 9260 C CA . HIS A 1 92 ? 1.027 6.194 -13.986 1.00 0.00 92 HIS A CA 5
ATOM 9261 C C . HIS A 1 92 ? 2.207 6.409 -13.005 1.00 0.00 92 HIS A C 5
ATOM 9262 O O . HIS A 1 92 ? 2.471 5.578 -12.125 1.00 0.00 92 HIS A O 5
ATOM 9277 N N . LYS A 1 93 ? 2.891 7.565 -13.151 1.00 0.00 93 LYS A N 5
ATOM 9278 C CA . LYS A 1 93 ? 4.037 7.966 -12.293 1.00 0.00 93 LYS A CA 5
ATOM 9279 C C . LYS A 1 93 ? 3.568 8.491 -10.916 1.00 0.00 93 LYS A C 5
ATOM 9280 O O . LYS A 1 93 ? 4.347 9.077 -10.162 1.00 0.00 93 LYS A O 5
ATOM 9299 N N . GLU A 1 94 ? 2.281 8.261 -10.605 1.00 0.00 94 GLU A N 5
ATOM 9300 C CA . GLU A 1 94 ? 1.722 8.433 -9.258 1.00 0.00 94 GLU A CA 5
ATOM 9301 C C . GLU A 1 94 ? 2.366 7.436 -8.280 1.00 0.00 94 GLU A C 5
ATOM 9302 O O . GLU A 1 94 ? 2.373 7.666 -7.064 1.00 0.00 94 GLU A O 5
ATOM 9314 N N . TYR A 1 95 ? 2.886 6.307 -8.832 1.00 0.00 95 TYR A N 5
ATOM 9315 C CA . TYR A 1 95 ? 3.739 5.391 -8.077 1.00 0.00 95 TYR A CA 5
ATOM 9316 C C . TYR A 1 95 ? 5.018 6.121 -7.650 1.00 0.00 95 TYR A C 5
ATOM 9317 O O . TYR A 1 95 ? 5.364 6.053 -6.499 1.00 0.00 95 TYR A O 5
ATOM 9335 N N . ASP A 1 96 ? 5.695 6.818 -8.585 1.00 0.00 96 ASP A N 5
ATOM 9336 C CA . ASP A 1 96 ? 6.935 7.590 -8.284 1.00 0.00 96 ASP A CA 5
ATOM 9337 C C . ASP A 1 96 ? 6.704 8.609 -7.147 1.00 0.00 96 ASP A C 5
ATOM 9338 O O . ASP A 1 96 ? 7.604 8.864 -6.334 1.00 0.00 96 ASP A O 5
ATOM 9347 N N . ALA A 1 97 ? 5.476 9.161 -7.102 1.00 0.00 97 ALA A N 5
ATOM 9348 C CA . ALA A 1 97 ? 5.050 10.099 -6.056 1.00 0.00 97 ALA A CA 5
ATOM 9349 C C . ALA A 1 97 ? 4.971 9.407 -4.673 1.00 0.00 97 ALA A C 5
ATOM 9350 O O . ALA A 1 97 ? 5.524 9.906 -3.692 1.00 0.00 97 ALA A O 5
ATOM 9357 N N . MET A 1 98 ? 4.275 8.251 -4.625 1.00 0.00 98 MET A N 5
ATOM 9358 C CA . MET A 1 98 ? 4.054 7.471 -3.379 1.00 0.00 98 MET A CA 5
ATOM 9359 C C . MET A 1 98 ? 5.333 6.768 -2.888 1.00 0.00 98 MET A C 5
ATOM 9360 O O . MET A 1 98 ? 5.551 6.633 -1.693 1.00 0.00 98 MET A O 5
ATOM 9374 N N . PHE A 1 99 ? 6.121 6.285 -3.848 1.00 0.00 99 PHE A N 5
ATOM 9375 C CA . PHE A 1 99 ? 7.470 5.728 -3.647 1.00 0.00 99 PHE A CA 5
ATOM 9376 C C . PHE A 1 99 ? 8.332 6.702 -2.838 1.00 0.00 99 PHE A C 5
ATOM 9377 O O . PHE A 1 99 ? 8.972 6.316 -1.851 1.00 0.00 99 PHE A O 5
ATOM 9394 N N . GLU A 1 100 ? 8.307 7.976 -3.266 1.00 0.00 100 GLU A N 5
ATOM 9395 C CA . GLU A 1 100 ? 9.069 9.035 -2.619 1.00 0.00 100 GLU A CA 5
ATOM 9396 C C . GLU A 1 100 ? 8.406 9.521 -1.325 1.00 0.00 100 GLU A C 5
ATOM 9397 O O . GLU A 1 100 ? 9.102 9.983 -0.419 1.00 0.00 100 GLU A O 5
ATOM 9409 N N . ASP A 1 101 ? 7.077 9.419 -1.255 1.00 0.00 101 ASP A N 5
ATOM 9410 C CA . ASP A 1 101 ? 6.303 9.772 -0.052 1.00 0.00 101 ASP A CA 5
ATOM 9411 C C . ASP A 1 101 ? 6.682 8.845 1.124 1.00 0.00 101 ASP A C 5
ATOM 9412 O O . ASP A 1 101 ? 6.994 9.312 2.229 1.00 0.00 101 ASP A O 5
ATOM 9421 N N . ILE A 1 102 ? 6.653 7.528 0.849 1.00 0.00 102 ILE A N 5
ATOM 9422 C CA . ILE A 1 102 ? 7.068 6.479 1.797 1.00 0.00 102 ILE A CA 5
ATOM 9423 C C . ILE A 1 102 ? 8.556 6.628 2.196 1.00 0.00 102 ILE A C 5
ATOM 9424 O O . ILE A 1 102 ? 8.853 6.632 3.376 1.00 0.00 102 ILE A O 5
ATOM 9440 N N . ARG A 1 103 ? 9.470 6.787 1.208 1.00 0.00 103 ARG A N 5
ATOM 9441 C CA . ARG A 1 103 ? 10.934 6.892 1.490 1.00 0.00 103 ARG A CA 5
ATOM 9442 C C . ARG A 1 103 ? 11.250 8.125 2.360 1.00 0.00 103 ARG A C 5
ATOM 9443 O O . ARG A 1 103 ? 12.197 8.113 3.160 1.00 0.00 103 ARG A O 5
ATOM 9464 N N . ALA A 1 104 ? 10.429 9.181 2.198 1.00 0.00 104 ALA A N 5
ATOM 9465 C CA . ALA A 1 104 ? 10.564 10.428 2.959 1.00 0.00 104 ALA A CA 5
ATOM 9466 C C . ALA A 1 104 ? 10.099 10.213 4.410 1.00 0.00 104 ALA A C 5
ATOM 9467 O O . ALA A 1 104 ? 10.759 10.661 5.350 1.00 0.00 104 ALA A O 5
ATOM 9474 N N . LYS A 1 105 ? 8.945 9.528 4.574 1.00 0.00 105 LYS A N 5
ATOM 9475 C CA . LYS A 1 105 ? 8.367 9.174 5.888 1.00 0.00 105 LYS A CA 5
ATOM 9476 C C . LYS A 1 105 ? 9.266 8.176 6.662 1.00 0.00 105 LYS A C 5
ATOM 9477 O O . LYS A 1 105 ? 9.347 8.219 7.892 1.00 0.00 105 LYS A O 5
ATOM 9496 N N . LEU A 1 106 ? 9.935 7.287 5.910 1.00 0.00 106 LEU A N 5
ATOM 9497 C CA . LEU A 1 106 ? 10.935 6.327 6.435 1.00 0.00 106 LEU A CA 5
ATOM 9498 C C . LEU A 1 106 ? 12.224 7.044 6.871 1.00 0.00 106 LEU A C 5
ATOM 9499 O O . LEU A 1 106 ? 13.003 6.496 7.650 1.00 0.00 106 LEU A O 5
ATOM 9515 N N . HIS A 1 107 ? 12.454 8.248 6.324 1.00 0.00 107 HIS A N 5
ATOM 9516 C CA . HIS A 1 107 ? 13.529 9.150 6.781 1.00 0.00 107 HIS A CA 5
ATOM 9517 C C . HIS A 1 107 ? 13.001 10.067 7.911 1.00 0.00 107 HIS A C 5
ATOM 9518 O O . HIS A 1 107 ? 13.792 10.657 8.653 1.00 0.00 107 HIS A O 5
ATOM 9533 N N . ALA A 1 108 ? 11.651 10.175 7.996 1.00 0.00 108 ALA A N 5
ATOM 9534 C CA . ALA A 1 108 ? 10.902 10.923 9.029 1.00 0.00 108 ALA A CA 5
ATOM 9535 C C . ALA A 1 108 ? 11.020 12.444 8.822 1.00 0.00 108 ALA A C 5
ATOM 9536 O O . ALA A 1 108 ? 10.050 13.108 8.434 1.00 0.00 108 ALA A O 5
ATOM 9543 N N . HIS A 1 109 ? 12.225 12.978 9.076 1.00 0.00 109 HIS A N 5
ATOM 9544 C CA . HIS A 1 109 ? 12.541 14.401 8.914 1.00 0.00 109 HIS A CA 5
ATOM 9545 C C . HIS A 1 109 ? 12.610 14.745 7.406 1.00 0.00 109 HIS A C 5
ATOM 9546 O O . HIS A 1 109 ? 13.207 13.978 6.642 1.00 0.00 109 HIS A O 5
ATOM 9561 N N . PRO A 1 110 ? 11.964 15.866 6.943 1.00 0.00 110 PRO A N 5
ATOM 9562 C CA . PRO A 1 110 ? 12.045 16.319 5.534 1.00 0.00 110 PRO A CA 5
ATOM 9563 C C . PRO A 1 110 ? 13.439 16.906 5.212 1.00 0.00 110 PRO A C 5
ATOM 9564 O O . PRO A 1 110 ? 13.642 18.127 5.243 1.00 0.00 110 PRO A O 5
ATOM 9575 N N . GLY A 1 111 ? 14.404 15.998 4.977 1.00 0.00 111 GLY A N 5
ATOM 9576 C CA . GLY A 1 111 ? 15.788 16.370 4.648 1.00 0.00 111 GLY A CA 5
ATOM 9577 C C . GLY A 1 111 ? 15.989 16.629 3.162 1.00 0.00 111 GLY A C 5
ATOM 9578 O O . GLY A 1 111 ? 16.947 17.304 2.766 1.00 0.00 111 GLY A O 5
ATOM 9582 N N . GLU A 1 112 ? 15.074 16.088 2.343 1.00 0.00 112 GLU A N 5
ATOM 9583 C CA . GLU A 1 112 ? 15.086 16.229 0.875 1.00 0.00 112 GLU A CA 5
ATOM 9584 C C . GLU A 1 112 ? 13.710 16.746 0.391 1.00 0.00 112 GLU A C 5
ATOM 9585 O O . GLU A 1 112 ? 12.681 16.399 0.993 1.00 0.00 112 GLU A O 5
ATOM 9597 N N . PRO A 1 113 ? 13.667 17.598 -0.690 1.00 0.00 113 PRO A N 5
ATOM 9598 C CA . PRO A 1 113 ? 12.401 18.004 -1.336 1.00 0.00 113 PRO A CA 5
ATOM 9599 C C . PRO A 1 113 ? 11.790 16.813 -2.101 1.00 0.00 113 PRO A C 5
ATOM 9600 O O . PRO A 1 113 ? 12.318 16.401 -3.146 1.00 0.00 113 PRO A O 5
ATOM 9611 N N . VAL A 1 114 ? 10.723 16.227 -1.526 1.00 0.00 114 VAL A N 5
ATOM 9612 C CA . VAL A 1 114 ? 10.052 15.048 -2.095 1.00 0.00 114 VAL A CA 5
ATOM 9613 C C . VAL A 1 114 ? 9.336 15.418 -3.424 1.00 0.00 114 VAL A C 5
ATOM 9614 O O . VAL A 1 114 ? 8.504 16.333 -3.475 1.00 0.00 114 VAL A O 5
ATOM 9627 N N . ASP A 1 115 ? 9.663 14.676 -4.491 1.00 0.00 115 ASP A N 5
ATOM 9628 C CA . ASP A 1 115 ? 9.327 15.042 -5.885 1.00 0.00 115 ASP A CA 5
ATOM 9629 C C . ASP A 1 115 ? 7.858 14.692 -6.255 1.00 0.00 115 ASP A C 5
ATOM 9630 O O . ASP A 1 115 ? 7.464 14.856 -7.408 1.00 0.00 115 ASP A O 5
ATOM 9639 N N . LEU A 1 116 ? 7.037 14.269 -5.255 1.00 0.00 116 LEU A N 5
ATOM 9640 C CA . LEU A 1 116 ? 5.607 13.909 -5.463 1.00 0.00 116 LEU A CA 5
ATOM 9641 C C . LEU A 1 116 ? 4.788 15.046 -6.107 1.00 0.00 116 LEU A C 5
ATOM 9642 O O . LEU A 1 116 ? 3.794 14.793 -6.800 1.00 0.00 116 LEU A O 5
ATOM 9658 N N . GLU A 1 117 ? 5.241 16.285 -5.881 1.00 0.00 117 GLU A N 5
ATOM 9659 C CA . GLU A 1 117 ? 4.582 17.489 -6.389 1.00 0.00 117 GLU A CA 5
ATOM 9660 C C . GLU A 1 117 ? 4.784 17.645 -7.908 1.00 0.00 117 GLU A C 5
ATOM 9661 O O . GLU A 1 117 ? 3.884 18.119 -8.618 1.00 0.00 117 GLU A O 5
ATOM 9673 N N . ARG A 1 118 ? 5.958 17.199 -8.403 1.00 0.00 118 ARG A N 5
ATOM 9674 C CA . ARG A 1 118 ? 6.415 17.508 -9.770 1.00 0.00 118 ARG A CA 5
ATOM 9675 C C . ARG A 1 118 ? 5.772 16.571 -10.811 1.00 0.00 118 ARG A C 5
ATOM 9676 O O . ARG A 1 118 ? 5.908 16.780 -12.018 1.00 0.00 118 ARG A O 5
ATOM 9697 N N . ILE A 1 119 ? 5.045 15.550 -10.323 1.00 0.00 119 ILE A N 5
ATOM 9698 C CA . ILE A 1 119 ? 4.187 14.680 -11.158 1.00 0.00 119 ILE A CA 5
ATOM 9699 C C . ILE A 1 119 ? 3.037 15.511 -11.813 1.00 0.00 119 ILE A C 5
ATOM 9700 O O . ILE A 1 119 ? 2.504 15.120 -12.862 1.00 0.00 119 ILE A O 5
ATOM 9716 N N . ILE A 1 120 ? 2.762 16.697 -11.215 1.00 0.00 120 ILE A N 5
ATOM 9717 C CA . ILE A 1 120 ? 1.633 17.600 -11.518 1.00 0.00 120 ILE A CA 5
ATOM 9718 C C . ILE A 1 120 ? 0.373 17.088 -10.800 1.00 0.00 120 ILE A C 5
ATOM 9719 O O . ILE A 1 120 ? -0.167 16.025 -11.128 1.00 0.00 120 ILE A O 5
ATOM 9735 N N . ARG A 1 121 ? -0.066 17.874 -9.816 1.00 0.00 121 ARG A N 5
ATOM 9736 C CA . ARG A 1 121 ? -1.174 17.543 -8.909 1.00 0.00 121 ARG A CA 5
ATOM 9737 C C . ARG A 1 121 ? -2.028 18.798 -8.631 1.00 0.00 121 ARG A C 5
ATOM 9738 O O . ARG A 1 121 ? -2.836 18.805 -7.693 1.00 0.00 121 ARG A O 5
ATOM 9759 N N . HIS A 1 122 ? -1.843 19.854 -9.464 1.00 0.00 122 HIS A N 5
ATOM 9760 C CA . HIS A 1 122 ? -2.588 21.121 -9.335 1.00 0.00 122 HIS A CA 5
ATOM 9761 C C . HIS A 1 122 ? -4.066 20.910 -9.687 1.00 0.00 122 HIS A C 5
ATOM 9762 O O . HIS A 1 122 ? -4.387 20.311 -10.715 1.00 0.00 122 HIS A O 5
ATOM 9777 N N . GLU A 1 123 ? -4.949 21.415 -8.823 1.00 0.00 123 GLU A N 5
ATOM 9778 C CA . GLU A 1 123 ? -6.410 21.346 -9.008 1.00 0.00 123 GLU A CA 5
ATOM 9779 C C . GLU A 1 123 ? -6.987 22.759 -9.231 1.00 0.00 123 GLU A C 5
ATOM 9780 O O . GLU A 1 123 ? -7.864 22.956 -10.083 1.00 0.00 123 GLU A O 5
ATOM 9792 N N . GLY A 1 124 ? -6.469 23.743 -8.471 1.00 0.00 124 GLY A N 5
ATOM 9793 C CA . GLY A 1 124 ? -6.936 25.124 -8.558 1.00 0.00 124 GLY A CA 5
ATOM 9794 C C . GLY A 1 124 ? -6.527 25.957 -7.357 1.00 0.00 124 GLY A C 5
ATOM 9795 O O . GLY A 1 124 ? -5.651 25.557 -6.586 1.00 0.00 124 GLY A O 5
ATOM 9799 N N . SER A 1 125 ? -7.154 27.137 -7.227 1.00 0.00 125 SER A N 5
ATOM 9800 C CA . SER A 1 125 ? -6.929 28.070 -6.114 1.00 0.00 125 SER A CA 5
ATOM 9801 C C . SER A 1 125 ? -8.138 28.003 -5.144 1.00 0.00 125 SER A C 5
ATOM 9802 O O . SER A 1 125 ? -9.195 28.595 -5.449 1.00 0.00 125 SER A O 5
ATOM 9811 N N . GLN A 1 1 ? -21.063 11.065 -1.647 1.00 0.00 1 GLN A N 6
ATOM 9812 C CA . GLN A 1 1 ? -20.475 10.697 -0.343 1.00 0.00 1 GLN A CA 6
ATOM 9813 C C . GLN A 1 1 ? -19.487 9.531 -0.517 1.00 0.00 1 GLN A C 6
ATOM 9814 O O . GLN A 1 1 ? -19.819 8.525 -1.156 1.00 0.00 1 GLN A O 6
ATOM 9830 N N . GLY A 1 2 ? -18.286 9.680 0.059 1.00 0.00 2 GLY A N 6
ATOM 9831 C CA . GLY A 1 2 ? -17.230 8.673 -0.038 1.00 0.00 2 GLY A CA 6
ATOM 9832 C C . GLY A 1 2 ? -15.911 9.180 0.518 1.00 0.00 2 GLY A C 6
ATOM 9833 O O . GLY A 1 2 ? -15.782 10.365 0.841 1.00 0.00 2 GLY A O 6
ATOM 9837 N N . HIS A 1 3 ? -14.924 8.281 0.632 1.00 0.00 3 HIS A N 6
ATOM 9838 C CA . HIS A 1 3 ? -13.592 8.615 1.171 1.00 0.00 3 HIS A CA 6
ATOM 9839 C C . HIS A 1 3 ? -12.675 9.159 0.062 1.00 0.00 3 HIS A C 6
ATOM 9840 O O . HIS A 1 3 ? -12.996 9.070 -1.127 1.00 0.00 3 HIS A O 6
ATOM 9855 N N . MET A 1 4 ? -11.531 9.711 0.478 1.00 0.00 4 MET A N 6
ATOM 9856 C CA . MET A 1 4 ? -10.601 10.449 -0.390 1.00 0.00 4 MET A CA 6
ATOM 9857 C C . MET A 1 4 ? -9.149 10.028 -0.051 1.00 0.00 4 MET A C 6
ATOM 9858 O O . MET A 1 4 ? -8.924 9.290 0.925 1.00 0.00 4 MET A O 6
ATOM 9872 N N . PHE A 1 5 ? -8.175 10.484 -0.860 1.00 0.00 5 PHE A N 6
ATOM 9873 C CA . PHE A 1 5 ? -6.752 10.277 -0.574 1.00 0.00 5 PHE A CA 6
ATOM 9874 C C . PHE A 1 5 ? -6.290 11.313 0.460 1.00 0.00 5 PHE A C 6
ATOM 9875 O O . PHE A 1 5 ? -6.509 12.522 0.301 1.00 0.00 5 PHE A O 6
ATOM 9892 N N . GLU A 1 6 ? -5.681 10.798 1.517 1.00 0.00 6 GLU A N 6
ATOM 9893 C CA . GLU A 1 6 ? -5.038 11.567 2.576 1.00 0.00 6 GLU A CA 6
ATOM 9894 C C . GLU A 1 6 ? -3.679 10.907 2.880 1.00 0.00 6 GLU A C 6
ATOM 9895 O O . GLU A 1 6 ? -3.505 9.716 2.593 1.00 0.00 6 GLU A O 6
ATOM 9907 N N . PRO A 1 7 ? -2.672 11.664 3.406 1.00 0.00 7 PRO A N 6
ATOM 9908 C CA . PRO A 1 7 ? -1.446 11.062 3.977 1.00 0.00 7 PRO A CA 6
ATOM 9909 C C . PRO A 1 7 ? -1.780 9.974 5.032 1.00 0.00 7 PRO A C 6
ATOM 9910 O O . PRO A 1 7 ? -2.317 10.282 6.103 1.00 0.00 7 PRO A O 6
ATOM 9921 N N . GLY A 1 8 ? -1.511 8.704 4.688 1.00 0.00 8 GLY A N 6
ATOM 9922 C CA . GLY A 1 8 ? -1.774 7.560 5.574 1.00 0.00 8 GLY A CA 6
ATOM 9923 C C . GLY A 1 8 ? -2.782 6.576 4.984 1.00 0.00 8 GLY A C 6
ATOM 9924 O O . GLY A 1 8 ? -2.794 5.396 5.367 1.00 0.00 8 GLY A O 6
ATOM 9928 N N . HIS A 1 9 ? -3.608 7.050 4.026 1.00 0.00 9 HIS A N 6
ATOM 9929 C CA . HIS A 1 9 ? -4.734 6.270 3.467 1.00 0.00 9 HIS A CA 6
ATOM 9930 C C . HIS A 1 9 ? -5.032 6.676 2.008 1.00 0.00 9 HIS A C 6
ATOM 9931 O O . HIS A 1 9 ? -5.389 7.822 1.731 1.00 0.00 9 HIS A O 6
ATOM 9946 N N . LEU A 1 10 ? -4.918 5.702 1.096 1.00 0.00 10 LEU A N 6
ATOM 9947 C CA . LEU A 1 10 ? -5.309 5.837 -0.316 1.00 0.00 10 LEU A CA 6
ATOM 9948 C C . LEU A 1 10 ? -6.664 5.136 -0.528 1.00 0.00 10 LEU A C 6
ATOM 9949 O O . LEU A 1 10 ? -6.938 4.107 0.101 1.00 0.00 10 LEU A O 6
ATOM 9965 N N . HIS A 1 11 ? -7.527 5.707 -1.385 1.00 0.00 11 HIS A N 6
ATOM 9966 C CA . HIS A 1 11 ? -8.811 5.088 -1.774 1.00 0.00 11 HIS A CA 6
ATOM 9967 C C . HIS A 1 11 ? -8.859 4.869 -3.302 1.00 0.00 11 HIS A C 6
ATOM 9968 O O . HIS A 1 11 ? -8.680 5.812 -4.072 1.00 0.00 11 HIS A O 6
ATOM 9983 N N . LEU A 1 12 ? -9.106 3.616 -3.728 1.00 0.00 12 LEU A N 6
ATOM 9984 C CA . LEU A 1 12 ? -9.296 3.277 -5.150 1.00 0.00 12 LEU A CA 6
ATOM 9985 C C . LEU A 1 12 ? -10.797 3.097 -5.451 1.00 0.00 12 LEU A C 6
ATOM 9986 O O . LEU A 1 12 ? -11.486 2.379 -4.728 1.00 0.00 12 LEU A O 6
ATOM 10002 N N . VAL A 1 13 ? -11.291 3.789 -6.485 1.00 0.00 13 VAL A N 6
ATOM 10003 C CA . VAL A 1 13 ? -12.542 3.431 -7.197 1.00 0.00 13 VAL A CA 6
ATOM 10004 C C . VAL A 1 13 ? -12.196 3.289 -8.686 1.00 0.00 13 VAL A C 6
ATOM 10005 O O . VAL A 1 13 ? -11.163 3.828 -9.130 1.00 0.00 13 VAL A O 6
ATOM 10018 N N . SER A 1 14 ? -13.041 2.579 -9.458 1.00 0.00 14 SER A N 6
ATOM 10019 C CA . SER A 1 14 ? -12.724 2.193 -10.842 1.00 0.00 14 SER A CA 6
ATOM 10020 C C . SER A 1 14 ? -12.665 3.437 -11.752 1.00 0.00 14 SER A C 6
ATOM 10021 O O . SER A 1 14 ? -13.586 4.262 -11.740 1.00 0.00 14 SER A O 6
ATOM 10029 N N . LEU A 1 15 ? -11.555 3.552 -12.510 1.00 0.00 15 LEU A N 6
ATOM 10030 C CA . LEU A 1 15 ? -11.270 4.703 -13.384 1.00 0.00 15 LEU A CA 6
ATOM 10031 C C . LEU A 1 15 ? -12.310 4.773 -14.526 1.00 0.00 15 LEU A C 6
ATOM 10032 O O . LEU A 1 15 ? -12.259 3.952 -15.448 1.00 0.00 15 LEU A O 6
ATOM 10048 N N . PRO A 1 16 ? -13.238 5.779 -14.491 1.00 0.00 16 PRO A N 6
ATOM 10049 C CA . PRO A 1 16 ? -14.491 5.775 -15.300 1.00 0.00 16 PRO A CA 6
ATOM 10050 C C . PRO A 1 16 ? -14.245 5.807 -16.830 1.00 0.00 16 PRO A C 6
ATOM 10051 O O . PRO A 1 16 ? -13.326 6.486 -17.305 1.00 0.00 16 PRO A O 6
ATOM 10062 N N . GLY A 1 17 ? -15.079 5.056 -17.580 1.00 0.00 17 GLY A N 6
ATOM 10063 C CA . GLY A 1 17 ? -15.004 5.003 -19.047 1.00 0.00 17 GLY A CA 6
ATOM 10064 C C . GLY A 1 17 ? -14.857 3.581 -19.582 1.00 0.00 17 GLY A C 6
ATOM 10065 O O . GLY A 1 17 ? -15.219 3.309 -20.731 1.00 0.00 17 GLY A O 6
ATOM 10069 N N . LEU A 1 18 ? -14.311 2.674 -18.750 1.00 0.00 18 LEU A N 6
ATOM 10070 C CA . LEU A 1 18 ? -14.043 1.272 -19.140 1.00 0.00 18 LEU A CA 6
ATOM 10071 C C . LEU A 1 18 ? -15.243 0.364 -18.782 1.00 0.00 18 LEU A C 6
ATOM 10072 O O . LEU A 1 18 ? -16.002 -0.064 -19.661 1.00 0.00 18 LEU A O 6
ATOM 10088 N N . ASP A 1 19 ? -15.416 0.119 -17.476 1.00 0.00 19 ASP A N 6
ATOM 10089 C CA . ASP A 1 19 ? -16.425 -0.806 -16.935 1.00 0.00 19 ASP A CA 6
ATOM 10090 C C . ASP A 1 19 ? -16.787 -0.362 -15.513 1.00 0.00 19 ASP A C 6
ATOM 10091 O O . ASP A 1 19 ? -15.896 -0.215 -14.668 1.00 0.00 19 ASP A O 6
ATOM 10100 N N . GLN A 1 20 ? -18.088 -0.161 -15.249 1.00 0.00 20 GLN A N 6
ATOM 10101 C CA . GLN A 1 20 ? -18.577 0.320 -13.941 1.00 0.00 20 GLN A CA 6
ATOM 10102 C C . GLN A 1 20 ? -18.782 -0.892 -12.999 1.00 0.00 20 GLN A C 6
ATOM 10103 O O . GLN A 1 20 ? -19.914 -1.329 -12.746 1.00 0.00 20 GLN A O 6
ATOM 10117 N N . GLN A 1 21 ? -17.668 -1.506 -12.586 1.00 0.00 21 GLN A N 6
ATOM 10118 C CA . GLN A 1 21 ? -17.666 -2.497 -11.503 1.00 0.00 21 GLN A CA 6
ATOM 10119 C C . GLN A 1 21 ? -17.670 -1.774 -10.148 1.00 0.00 21 GLN A C 6
ATOM 10120 O O . GLN A 1 21 ? -17.023 -0.727 -9.997 1.00 0.00 21 GLN A O 6
ATOM 10134 N N . ASP A 1 22 ? -18.366 -2.359 -9.162 1.00 0.00 22 ASP A N 6
ATOM 10135 C CA . ASP A 1 22 ? -18.589 -1.733 -7.850 1.00 0.00 22 ASP A CA 6
ATOM 10136 C C . ASP A 1 22 ? -17.426 -2.065 -6.913 1.00 0.00 22 ASP A C 6
ATOM 10137 O O . ASP A 1 22 ? -17.551 -2.889 -5.990 1.00 0.00 22 ASP A O 6
ATOM 10146 N N . ILE A 1 23 ? -16.271 -1.462 -7.215 1.00 0.00 23 ILE A N 6
ATOM 10147 C CA . ILE A 1 23 ? -15.045 -1.637 -6.431 1.00 0.00 23 ILE A CA 6
ATOM 10148 C C . ILE A 1 23 ? -14.749 -0.374 -5.615 1.00 0.00 23 ILE A C 6
ATOM 10149 O O . ILE A 1 23 ? -14.982 0.761 -6.064 1.00 0.00 23 ILE A O 6
ATOM 10165 N N . ASN A 1 24 ? -14.258 -0.609 -4.401 1.00 0.00 24 ASN A N 6
ATOM 10166 C CA . ASN A 1 24 ? -13.700 0.410 -3.526 1.00 0.00 24 ASN A CA 6
ATOM 10167 C C . ASN A 1 24 ? -12.670 -0.279 -2.641 1.00 0.00 24 ASN A C 6
ATOM 10168 O O . ASN A 1 24 ? -12.945 -1.329 -2.034 1.00 0.00 24 ASN A O 6
ATOM 10179 N N . ILE A 1 25 ? -11.470 0.293 -2.601 1.00 0.00 25 ILE A N 6
ATOM 10180 C CA . ILE A 1 25 ? -10.317 -0.323 -1.950 1.00 0.00 25 ILE A CA 6
ATOM 10181 C C . ILE A 1 25 ? -9.711 0.683 -0.983 1.00 0.00 25 ILE A C 6
ATOM 10182 O O . ILE A 1 25 ? -9.458 1.838 -1.347 1.00 0.00 25 ILE A O 6
ATOM 10198 N N . HIS A 1 26 ? -9.504 0.240 0.251 1.00 0.00 26 HIS A N 6
ATOM 10199 C CA . HIS A 1 26 ? -8.892 1.036 1.297 1.00 0.00 26 HIS A CA 6
ATOM 10200 C C . HIS A 1 26 ? -7.452 0.543 1.397 1.00 0.00 26 HIS A C 6
ATOM 10201 O O . HIS A 1 26 ? -7.230 -0.581 1.845 1.00 0.00 26 HIS A O 6
ATOM 10216 N N . ILE A 1 27 ? -6.483 1.353 0.960 1.00 0.00 27 ILE A N 6
ATOM 10217 C CA . ILE A 1 27 ? -5.066 1.001 1.082 1.00 0.00 27 ILE A CA 6
ATOM 10218 C C . ILE A 1 27 ? -4.521 1.787 2.269 1.00 0.00 27 ILE A C 6
ATOM 10219 O O . ILE A 1 27 ? -4.341 3.011 2.214 1.00 0.00 27 ILE A O 6
ATOM 10235 N N . ARG A 1 28 ? -4.316 1.053 3.353 1.00 0.00 28 ARG A N 6
ATOM 10236 C CA . ARG A 1 28 ? -3.819 1.572 4.608 1.00 0.00 28 ARG A CA 6
ATOM 10237 C C . ARG A 1 28 ? -2.338 1.213 4.694 1.00 0.00 28 ARG A C 6
ATOM 10238 O O . ARG A 1 28 ? -1.985 0.042 4.860 1.00 0.00 28 ARG A O 6
ATOM 10259 N N . TYR A 1 29 ? -1.479 2.216 4.563 1.00 0.00 29 TYR A N 6
ATOM 10260 C CA . TYR A 1 29 ? -0.030 2.046 4.643 1.00 0.00 29 TYR A CA 6
ATOM 10261 C C . TYR A 1 29 ? 0.431 2.742 5.920 1.00 0.00 29 TYR A C 6
ATOM 10262 O O . TYR A 1 29 ? 0.222 3.946 6.101 1.00 0.00 29 TYR A O 6
ATOM 10280 N N . GLU A 1 30 ? 0.983 1.942 6.837 1.00 0.00 30 GLU A N 6
ATOM 10281 C CA . GLU A 1 30 ? 1.407 2.385 8.166 1.00 0.00 30 GLU A CA 6
ATOM 10282 C C . GLU A 1 30 ? 2.902 2.094 8.310 1.00 0.00 30 GLU A C 6
ATOM 10283 O O . GLU A 1 30 ? 3.302 0.926 8.370 1.00 0.00 30 GLU A O 6
ATOM 10295 N N . VAL A 1 31 ? 3.728 3.150 8.356 1.00 0.00 31 VAL A N 6
ATOM 10296 C CA . VAL A 1 31 ? 5.177 2.997 8.532 1.00 0.00 31 VAL A CA 6
ATOM 10297 C C . VAL A 1 31 ? 5.487 2.861 10.024 1.00 0.00 31 VAL A C 6
ATOM 10298 O O . VAL A 1 31 ? 5.247 3.787 10.811 1.00 0.00 31 VAL A O 6
ATOM 10311 N N . ARG A 1 32 ? 6.022 1.701 10.394 1.00 0.00 32 ARG A N 6
ATOM 10312 C CA . ARG A 1 32 ? 6.369 1.360 11.775 1.00 0.00 32 ARG A CA 6
ATOM 10313 C C . ARG A 1 32 ? 7.824 0.889 11.808 1.00 0.00 32 ARG A C 6
ATOM 10314 O O . ARG A 1 32 ? 8.354 0.417 10.795 1.00 0.00 32 ARG A O 6
ATOM 10335 N N . GLN A 1 33 ? 8.472 1.021 12.967 1.00 0.00 33 GLN A N 6
ATOM 10336 C CA . GLN A 1 33 ? 9.832 0.523 13.170 1.00 0.00 33 GLN A CA 6
ATOM 10337 C C . GLN A 1 33 ? 9.766 -0.741 14.041 1.00 0.00 33 GLN A C 6
ATOM 10338 O O . GLN A 1 33 ? 9.383 -0.683 15.217 1.00 0.00 33 GLN A O 6
ATOM 10352 N N . ASN A 1 34 ? 10.095 -1.883 13.427 1.00 0.00 34 ASN A N 6
ATOM 10353 C CA . ASN A 1 34 ? 10.234 -3.181 14.122 1.00 0.00 34 ASN A CA 6
ATOM 10354 C C . ASN A 1 34 ? 11.717 -3.456 14.438 1.00 0.00 34 ASN A C 6
ATOM 10355 O O . ASN A 1 34 ? 12.593 -3.064 13.677 1.00 0.00 34 ASN A O 6
ATOM 10366 N N . ALA A 1 35 ? 11.988 -4.134 15.562 1.00 0.00 35 ALA A N 6
ATOM 10367 C CA . ALA A 1 35 ? 13.365 -4.465 15.989 1.00 0.00 35 ALA A CA 6
ATOM 10368 C C . ALA A 1 35 ? 13.995 -5.556 15.092 1.00 0.00 35 ALA A C 6
ATOM 10369 O O . ALA A 1 35 ? 15.220 -5.725 15.072 1.00 0.00 35 ALA A O 6
ATOM 10376 N N . GLU A 1 36 ? 13.132 -6.282 14.356 1.00 0.00 36 GLU A N 6
ATOM 10377 C CA . GLU A 1 36 ? 13.537 -7.354 13.432 1.00 0.00 36 GLU A CA 6
ATOM 10378 C C . GLU A 1 36 ? 14.284 -6.790 12.199 1.00 0.00 36 GLU A C 6
ATOM 10379 O O . GLU A 1 36 ? 15.405 -7.210 11.901 1.00 0.00 36 GLU A O 6
ATOM 10391 N N . SER A 1 37 ? 13.660 -5.816 11.508 1.00 0.00 37 SER A N 6
ATOM 10392 C CA . SER A 1 37 ? 14.132 -5.331 10.186 1.00 0.00 37 SER A CA 6
ATOM 10393 C C . SER A 1 37 ? 14.362 -3.801 10.170 1.00 0.00 37 SER A C 6
ATOM 10394 O O . SER A 1 37 ? 14.681 -3.224 9.116 1.00 0.00 37 SER A O 6
ATOM 10402 N N . GLY A 1 38 ? 14.228 -3.156 11.341 1.00 0.00 38 GLY A N 6
ATOM 10403 C CA . GLY A 1 38 ? 14.384 -1.701 11.454 1.00 0.00 38 GLY A CA 6
ATOM 10404 C C . GLY A 1 38 ? 13.132 -0.977 10.982 1.00 0.00 38 GLY A C 6
ATOM 10405 O O . GLY A 1 38 ? 12.074 -1.127 11.582 1.00 0.00 38 GLY A O 6
ATOM 10409 N N . ALA A 1 39 ? 13.244 -0.214 9.891 1.00 0.00 39 ALA A N 6
ATOM 10410 C CA . ALA A 1 39 ? 12.095 0.442 9.251 1.00 0.00 39 ALA A CA 6
ATOM 10411 C C . ALA A 1 39 ? 11.346 -0.557 8.359 1.00 0.00 39 ALA A C 6
ATOM 10412 O O . ALA A 1 39 ? 11.976 -1.364 7.664 1.00 0.00 39 ALA A O 6
ATOM 10419 N N . TYR A 1 40 ? 10.008 -0.514 8.412 1.00 0.00 40 TYR A N 6
ATOM 10420 C CA . TYR A 1 40 ? 9.145 -1.266 7.482 1.00 0.00 40 TYR A CA 6
ATOM 10421 C C . TYR A 1 40 ? 7.803 -0.534 7.334 1.00 0.00 40 TYR A C 6
ATOM 10422 O O . TYR A 1 40 ? 7.491 0.379 8.109 1.00 0.00 40 TYR A O 6
ATOM 10440 N N . VAL A 1 41 ? 7.011 -0.931 6.328 1.00 0.00 41 VAL A N 6
ATOM 10441 C CA . VAL A 1 41 ? 5.649 -0.415 6.132 1.00 0.00 41 VAL A CA 6
ATOM 10442 C C . VAL A 1 41 ? 4.665 -1.598 6.100 1.00 0.00 41 VAL A C 6
ATOM 10443 O O . VAL A 1 41 ? 4.818 -2.521 5.289 1.00 0.00 41 VAL A O 6
ATOM 10456 N N . HIS A 1 42 ? 3.683 -1.576 7.009 1.00 0.00 42 HIS A N 6
ATOM 10457 C CA . HIS A 1 42 ? 2.552 -2.509 6.997 1.00 0.00 42 HIS A CA 6
ATOM 10458 C C . HIS A 1 42 ? 1.523 -2.001 5.984 1.00 0.00 42 HIS A C 6
ATOM 10459 O O . HIS A 1 42 ? 0.976 -0.910 6.152 1.00 0.00 42 HIS A O 6
ATOM 10474 N N . PHE A 1 43 ? 1.281 -2.780 4.937 1.00 0.00 43 PHE A N 6
ATOM 10475 C CA . PHE A 1 43 ? 0.246 -2.476 3.940 1.00 0.00 43 PHE A CA 6
ATOM 10476 C C . PHE A 1 43 ? -0.989 -3.329 4.253 1.00 0.00 43 PHE A C 6
ATOM 10477 O O . PHE A 1 43 ? -0.868 -4.514 4.572 1.00 0.00 43 PHE A O 6
ATOM 10494 N N . ASP A 1 44 ? -2.162 -2.707 4.199 1.00 0.00 44 ASP A N 6
ATOM 10495 C CA . ASP A 1 44 ? -3.439 -3.341 4.552 1.00 0.00 44 ASP A CA 6
ATOM 10496 C C . ASP A 1 44 ? -4.494 -2.929 3.527 1.00 0.00 44 ASP A C 6
ATOM 10497 O O . ASP A 1 44 ? -4.491 -1.794 3.062 1.00 0.00 44 ASP A O 6
ATOM 10506 N N . MET A 1 45 ? -5.373 -3.864 3.154 1.00 0.00 45 MET A N 6
ATOM 10507 C CA . MET A 1 45 ? -6.377 -3.659 2.093 1.00 0.00 45 MET A CA 6
ATOM 10508 C C . MET A 1 45 ? -7.715 -4.263 2.516 1.00 0.00 45 MET A C 6
ATOM 10509 O O . MET A 1 45 ? -7.768 -5.408 2.966 1.00 0.00 45 MET A O 6
ATOM 10523 N N . ASP A 1 46 ? -8.791 -3.491 2.359 1.00 0.00 46 ASP A N 6
ATOM 10524 C CA . ASP A 1 46 ? -10.166 -3.970 2.598 1.00 0.00 46 ASP A CA 6
ATOM 10525 C C . ASP A 1 46 ? -11.148 -3.212 1.695 1.00 0.00 46 ASP A C 6
ATOM 10526 O O . ASP A 1 46 ? -10.747 -2.325 0.938 1.00 0.00 46 ASP A O 6
ATOM 10535 N N . GLY A 1 47 ? -12.425 -3.601 1.757 1.00 0.00 47 GLY A N 6
ATOM 10536 C CA . GLY A 1 47 ? -13.498 -2.916 1.032 1.00 0.00 47 GLY A CA 6
ATOM 10537 C C . GLY A 1 47 ? -14.455 -3.911 0.417 1.00 0.00 47 GLY A C 6
ATOM 10538 O O . GLY A 1 47 ? -14.826 -4.885 1.075 1.00 0.00 47 GLY A O 6
ATOM 10542 N N . GLU A 1 48 ? -14.832 -3.680 -0.847 1.00 0.00 48 GLU A N 6
ATOM 10543 C CA . GLU A 1 48 ? -15.671 -4.610 -1.626 1.00 0.00 48 GLU A CA 6
ATOM 10544 C C . GLU A 1 48 ? -15.340 -4.450 -3.110 1.00 0.00 48 GLU A C 6
ATOM 10545 O O . GLU A 1 48 ? -14.692 -3.465 -3.502 1.00 0.00 48 GLU A O 6
ATOM 10557 N N . ILE A 1 49 ? -15.826 -5.385 -3.943 1.00 0.00 49 ILE A N 6
ATOM 10558 C CA . ILE A 1 49 ? -15.379 -5.545 -5.325 1.00 0.00 49 ILE A CA 6
ATOM 10559 C C . ILE A 1 49 ? -16.529 -6.276 -6.039 1.00 0.00 49 ILE A C 6
ATOM 10560 O O . ILE A 1 49 ? -16.780 -7.450 -5.721 1.00 0.00 49 ILE A O 6
ATOM 10576 N N . ASP A 1 50 ? -17.259 -5.571 -6.935 1.00 0.00 50 ASP A N 6
ATOM 10577 C CA . ASP A 1 50 ? -18.445 -6.123 -7.645 1.00 0.00 50 ASP A CA 6
ATOM 10578 C C . ASP A 1 50 ? -19.540 -6.503 -6.606 1.00 0.00 50 ASP A C 6
ATOM 10579 O O . ASP A 1 50 ? -20.318 -7.443 -6.795 1.00 0.00 50 ASP A O 6
ATOM 10588 N N . GLY A 1 51 ? -19.598 -5.725 -5.508 1.00 0.00 51 GLY A N 6
ATOM 10589 C CA . GLY A 1 51 ? -20.478 -6.028 -4.370 1.00 0.00 51 GLY A CA 6
ATOM 10590 C C . GLY A 1 51 ? -19.863 -6.945 -3.302 1.00 0.00 51 GLY A C 6
ATOM 10591 O O . GLY A 1 51 ? -20.297 -6.910 -2.148 1.00 0.00 51 GLY A O 6
ATOM 10595 N N . LYS A 1 52 ? -18.879 -7.785 -3.684 1.00 0.00 52 LYS A N 6
ATOM 10596 C CA . LYS A 1 52 ? -18.260 -8.786 -2.780 1.00 0.00 52 LYS A CA 6
ATOM 10597 C C . LYS A 1 52 ? -17.164 -8.152 -1.888 1.00 0.00 52 LYS A C 6
ATOM 10598 O O . LYS A 1 52 ? -16.174 -7.655 -2.423 1.00 0.00 52 LYS A O 6
ATOM 10617 N N . PRO A 1 53 ? -17.308 -8.175 -0.519 1.00 0.00 53 PRO A N 6
ATOM 10618 C CA . PRO A 1 53 ? -16.269 -7.648 0.406 1.00 0.00 53 PRO A CA 6
ATOM 10619 C C . PRO A 1 53 ? -14.991 -8.522 0.437 1.00 0.00 53 PRO A C 6
ATOM 10620 O O . PRO A 1 53 ? -15.056 -9.746 0.256 1.00 0.00 53 PRO A O 6
ATOM 10631 N N . PHE A 1 54 ? -13.831 -7.874 0.659 1.00 0.00 54 PHE A N 6
ATOM 10632 C CA . PHE A 1 54 ? -12.520 -8.558 0.741 1.00 0.00 54 PHE A CA 6
ATOM 10633 C C . PHE A 1 54 ? -11.645 -7.890 1.818 1.00 0.00 54 PHE A C 6
ATOM 10634 O O . PHE A 1 54 ? -11.793 -6.693 2.081 1.00 0.00 54 PHE A O 6
ATOM 10651 N N . SER A 1 55 ? -10.749 -8.676 2.445 1.00 0.00 55 SER A N 6
ATOM 10652 C CA . SER A 1 55 ? -9.742 -8.164 3.395 1.00 0.00 55 SER A CA 6
ATOM 10653 C C . SER A 1 55 ? -8.443 -8.998 3.303 1.00 0.00 55 SER A C 6
ATOM 10654 O O . SER A 1 55 ? -8.477 -10.220 3.480 1.00 0.00 55 SER A O 6
ATOM 10662 N N . ASP A 1 56 ? -7.314 -8.324 3.011 1.00 0.00 56 ASP A N 6
ATOM 10663 C CA . ASP A 1 56 ? -5.967 -8.937 2.973 1.00 0.00 56 ASP A CA 6
ATOM 10664 C C . ASP A 1 56 ? -4.918 -7.882 3.385 1.00 0.00 56 ASP A C 6
ATOM 10665 O O . ASP A 1 56 ? -5.132 -6.690 3.179 1.00 0.00 56 ASP A O 6
ATOM 10674 N N . SER A 1 57 ? -3.781 -8.330 3.948 1.00 0.00 57 SER A N 6
ATOM 10675 C CA . SER A 1 57 ? -2.717 -7.434 4.447 1.00 0.00 57 SER A CA 6
ATOM 10676 C C . SER A 1 57 ? -1.334 -8.089 4.285 1.00 0.00 57 SER A C 6
ATOM 10677 O O . SER A 1 57 ? -1.170 -9.281 4.563 1.00 0.00 57 SER A O 6
ATOM 10685 N N . PHE A 1 58 ? -0.351 -7.295 3.832 1.00 0.00 58 PHE A N 6
ATOM 10686 C CA . PHE A 1 58 ? 1.038 -7.741 3.606 1.00 0.00 58 PHE A CA 6
ATOM 10687 C C . PHE A 1 58 ? 2.017 -6.672 4.123 1.00 0.00 58 PHE A C 6
ATOM 10688 O O . PHE A 1 58 ? 1.783 -5.478 3.957 1.00 0.00 58 PHE A O 6
ATOM 10705 N N . GLU A 1 59 ? 3.114 -7.111 4.754 1.00 0.00 59 GLU A N 6
ATOM 10706 C CA . GLU A 1 59 ? 4.122 -6.210 5.355 1.00 0.00 59 GLU A CA 6
ATOM 10707 C C . GLU A 1 59 ? 5.433 -6.330 4.575 1.00 0.00 59 GLU A C 6
ATOM 10708 O O . GLU A 1 59 ? 5.914 -7.443 4.344 1.00 0.00 59 GLU A O 6
ATOM 10720 N N . LEU A 1 60 ? 6.002 -5.185 4.168 1.00 0.00 60 LEU A N 6
ATOM 10721 C CA . LEU A 1 60 ? 7.260 -5.127 3.402 1.00 0.00 60 LEU A CA 6
ATOM 10722 C C . LEU A 1 60 ? 8.281 -4.255 4.162 1.00 0.00 60 LEU A C 6
ATOM 10723 O O . LEU A 1 60 ? 7.935 -3.138 4.560 1.00 0.00 60 LEU A O 6
ATOM 10739 N N . PRO A 1 61 ? 9.544 -4.753 4.396 1.00 0.00 61 PRO A N 6
ATOM 10740 C CA . PRO A 1 61 ? 10.635 -3.944 4.997 1.00 0.00 61 PRO A CA 6
ATOM 10741 C C . PRO A 1 61 ? 11.036 -2.758 4.104 1.00 0.00 61 PRO A C 6
ATOM 10742 O O . PRO A 1 61 ? 10.683 -2.728 2.930 1.00 0.00 61 PRO A O 6
ATOM 10753 N N . ARG A 1 62 ? 11.776 -1.796 4.686 1.00 0.00 62 ARG A N 6
ATOM 10754 C CA . ARG A 1 62 ? 12.257 -0.575 3.989 1.00 0.00 62 ARG A CA 6
ATOM 10755 C C . ARG A 1 62 ? 12.921 -0.868 2.614 1.00 0.00 62 ARG A C 6
ATOM 10756 O O . ARG A 1 62 ? 12.830 -0.064 1.675 1.00 0.00 62 ARG A O 6
ATOM 10777 N N . ASP A 1 63 ? 13.577 -2.035 2.525 1.00 0.00 63 ASP A N 6
ATOM 10778 C CA . ASP A 1 63 ? 14.326 -2.477 1.340 1.00 0.00 63 ASP A CA 6
ATOM 10779 C C . ASP A 1 63 ? 13.396 -2.864 0.175 1.00 0.00 63 ASP A C 6
ATOM 10780 O O . ASP A 1 63 ? 13.741 -2.667 -0.995 1.00 0.00 63 ASP A O 6
ATOM 10789 N N . THR A 1 64 ? 12.202 -3.378 0.500 1.00 0.00 64 THR A N 6
ATOM 10790 C CA . THR A 1 64 ? 11.274 -3.961 -0.488 1.00 0.00 64 THR A CA 6
ATOM 10791 C C . THR A 1 64 ? 9.888 -3.291 -0.389 1.00 0.00 64 THR A C 6
ATOM 10792 O O . THR A 1 64 ? 8.923 -3.775 -0.985 1.00 0.00 64 THR A O 6
ATOM 10803 N N . ALA A 1 65 ? 9.813 -2.154 0.350 1.00 0.00 65 ALA A N 6
ATOM 10804 C CA . ALA A 1 65 ? 8.553 -1.421 0.609 1.00 0.00 65 ALA A CA 6
ATOM 10805 C C . ALA A 1 65 ? 7.881 -0.951 -0.688 1.00 0.00 65 ALA A C 6
ATOM 10806 O O . ALA A 1 65 ? 6.667 -1.063 -0.843 1.00 0.00 65 ALA A O 6
ATOM 10813 N N . PHE A 1 66 ? 8.718 -0.464 -1.618 1.00 0.00 66 PHE A N 6
ATOM 10814 C CA . PHE A 1 66 ? 8.289 0.106 -2.916 1.00 0.00 66 PHE A CA 6
ATOM 10815 C C . PHE A 1 66 ? 7.737 -0.958 -3.893 1.00 0.00 66 PHE A C 6
ATOM 10816 O O . PHE A 1 66 ? 7.176 -0.605 -4.937 1.00 0.00 66 PHE A O 6
ATOM 10833 N N . ASN A 1 67 ? 7.865 -2.247 -3.532 1.00 0.00 67 ASN A N 6
ATOM 10834 C CA . ASN A 1 67 ? 7.337 -3.372 -4.337 1.00 0.00 67 ASN A CA 6
ATOM 10835 C C . ASN A 1 67 ? 5.820 -3.581 -4.107 1.00 0.00 67 ASN A C 6
ATOM 10836 O O . ASN A 1 67 ? 5.213 -4.476 -4.709 1.00 0.00 67 ASN A O 6
ATOM 10847 N N . PHE A 1 68 ? 5.223 -2.720 -3.257 1.00 0.00 68 PHE A N 6
ATOM 10848 C CA . PHE A 1 68 ? 3.790 -2.750 -2.897 1.00 0.00 68 PHE A CA 6
ATOM 10849 C C . PHE A 1 68 ? 2.863 -2.423 -4.083 1.00 0.00 68 PHE A C 6
ATOM 10850 O O . PHE A 1 68 ? 1.682 -2.726 -4.022 1.00 0.00 68 PHE A O 6
ATOM 10867 N N . ALA A 1 69 ? 3.394 -1.786 -5.147 1.00 0.00 69 ALA A N 6
ATOM 10868 C CA . ALA A 1 69 ? 2.553 -1.104 -6.151 1.00 0.00 69 ALA A CA 6
ATOM 10869 C C . ALA A 1 69 ? 1.890 -2.139 -7.057 1.00 0.00 69 ALA A C 6
ATOM 10870 O O . ALA A 1 69 ? 0.670 -2.142 -7.246 1.00 0.00 69 ALA A O 6
ATOM 10877 N N . SER A 1 70 ? 2.734 -3.034 -7.579 1.00 0.00 70 SER A N 6
ATOM 10878 C CA . SER A 1 70 ? 2.313 -4.160 -8.409 1.00 0.00 70 SER A CA 6
ATOM 10879 C C . SER A 1 70 ? 1.631 -5.236 -7.544 1.00 0.00 70 SER A C 6
ATOM 10880 O O . SER A 1 70 ? 0.714 -5.914 -8.007 1.00 0.00 70 SER A O 6
ATOM 10888 N N . ASP A 1 71 ? 2.077 -5.347 -6.270 1.00 0.00 71 ASP A N 6
ATOM 10889 C CA . ASP A 1 71 ? 1.598 -6.379 -5.332 1.00 0.00 71 ASP A CA 6
ATOM 10890 C C . ASP A 1 71 ? 0.144 -6.107 -4.892 1.00 0.00 71 ASP A C 6
ATOM 10891 O O . ASP A 1 71 ? -0.715 -6.959 -5.085 1.00 0.00 71 ASP A O 6
ATOM 10900 N N . ALA A 1 72 ? -0.095 -4.920 -4.293 1.00 0.00 72 ALA A N 6
ATOM 10901 C CA . ALA A 1 72 ? -1.434 -4.466 -3.844 1.00 0.00 72 ALA A CA 6
ATOM 10902 C C . ALA A 1 72 ? -2.486 -4.534 -4.964 1.00 0.00 72 ALA A C 6
ATOM 10903 O O . ALA A 1 72 ? -3.589 -5.052 -4.754 1.00 0.00 72 ALA A O 6
ATOM 10910 N N . THR A 1 73 ? -2.136 -4.014 -6.154 1.00 0.00 73 THR A N 6
ATOM 10911 C CA . THR A 1 73 ? -3.004 -4.080 -7.341 1.00 0.00 73 THR A CA 6
ATOM 10912 C C . THR A 1 73 ? -3.352 -5.548 -7.685 1.00 0.00 73 THR A C 6
ATOM 10913 O O . THR A 1 73 ? -4.522 -5.878 -7.921 1.00 0.00 73 THR A O 6
ATOM 10924 N N . ARG A 1 74 ? -2.311 -6.406 -7.693 1.00 0.00 74 ARG A N 6
ATOM 10925 C CA . ARG A 1 74 ? -2.452 -7.862 -7.900 1.00 0.00 74 ARG A CA 6
ATOM 10926 C C . ARG A 1 74 ? -3.381 -8.522 -6.853 1.00 0.00 74 ARG A C 6
ATOM 10927 O O . ARG A 1 74 ? -4.171 -9.397 -7.210 1.00 0.00 74 ARG A O 6
ATOM 10948 N N . VAL A 1 75 ? -3.297 -8.074 -5.584 1.00 0.00 75 VAL A N 6
ATOM 10949 C CA . VAL A 1 75 ? -4.135 -8.603 -4.481 1.00 0.00 75 VAL A CA 6
ATOM 10950 C C . VAL A 1 75 ? -5.621 -8.387 -4.808 1.00 0.00 75 VAL A C 6
ATOM 10951 O O . VAL A 1 75 ? -6.434 -9.317 -4.719 1.00 0.00 75 VAL A O 6
ATOM 10964 N N . ALA A 1 76 ? -5.948 -7.157 -5.232 1.00 0.00 76 ALA A N 6
ATOM 10965 C CA . ALA A 1 76 ? -7.325 -6.729 -5.487 1.00 0.00 76 ALA A CA 6
ATOM 10966 C C . ALA A 1 76 ? -7.900 -7.373 -6.764 1.00 0.00 76 ALA A C 6
ATOM 10967 O O . ALA A 1 76 ? -9.071 -7.743 -6.798 1.00 0.00 76 ALA A O 6
ATOM 10974 N N . GLN A 1 77 ? -7.074 -7.480 -7.829 1.00 0.00 77 GLN A N 6
ATOM 10975 C CA . GLN A 1 77 ? -7.511 -8.078 -9.118 1.00 0.00 77 GLN A CA 6
ATOM 10976 C C . GLN A 1 77 ? -7.649 -9.603 -9.041 1.00 0.00 77 GLN A C 6
ATOM 10977 O O . GLN A 1 77 ? -8.379 -10.197 -9.841 1.00 0.00 77 GLN A O 6
ATOM 10991 N N . LYS A 1 78 ? -6.953 -10.239 -8.078 1.00 0.00 78 LYS A N 6
ATOM 10992 C CA . LYS A 1 78 ? -7.220 -11.650 -7.721 1.00 0.00 78 LYS A CA 6
ATOM 10993 C C . LYS A 1 78 ? -8.622 -11.799 -7.095 1.00 0.00 78 LYS A C 6
ATOM 10994 O O . LYS A 1 78 ? -9.190 -12.892 -7.105 1.00 0.00 78 LYS A O 6
ATOM 11013 N N . HIS A 1 79 ? -9.172 -10.685 -6.570 1.00 0.00 79 HIS A N 6
ATOM 11014 C CA . HIS A 1 79 ? -10.521 -10.637 -5.972 1.00 0.00 79 HIS A CA 6
ATOM 11015 C C . HIS A 1 79 ? -11.539 -10.059 -6.978 1.00 0.00 79 HIS A C 6
ATOM 11016 O O . HIS A 1 79 ? -12.705 -9.878 -6.634 1.00 0.00 79 HIS A O 6
ATOM 11031 N N . GLY A 1 80 ? -11.098 -9.820 -8.236 1.00 0.00 80 GLY A N 6
ATOM 11032 C CA . GLY A 1 80 ? -11.940 -9.239 -9.281 1.00 0.00 80 GLY A CA 6
ATOM 11033 C C . GLY A 1 80 ? -11.273 -8.034 -9.916 1.00 0.00 80 GLY A C 6
ATOM 11034 O O . GLY A 1 80 ? -10.425 -8.194 -10.795 1.00 0.00 80 GLY A O 6
ATOM 11038 N N . LEU A 1 81 ? -11.644 -6.848 -9.406 1.00 0.00 81 LEU A N 6
ATOM 11039 C CA . LEU A 1 81 ? -11.136 -5.524 -9.808 1.00 0.00 81 LEU A CA 6
ATOM 11040 C C . LEU A 1 81 ? -11.223 -5.282 -11.335 1.00 0.00 81 LEU A C 6
ATOM 11041 O O . LEU A 1 81 ? -12.160 -4.640 -11.811 1.00 0.00 81 LEU A O 6
ATOM 11057 N N . HIS A 1 82 ? -10.251 -5.833 -12.080 1.00 0.00 82 HIS A N 6
ATOM 11058 C CA . HIS A 1 82 ? -10.113 -5.644 -13.531 1.00 0.00 82 HIS A CA 6
ATOM 11059 C C . HIS A 1 82 ? -9.487 -6.907 -14.172 1.00 0.00 82 HIS A C 6
ATOM 11060 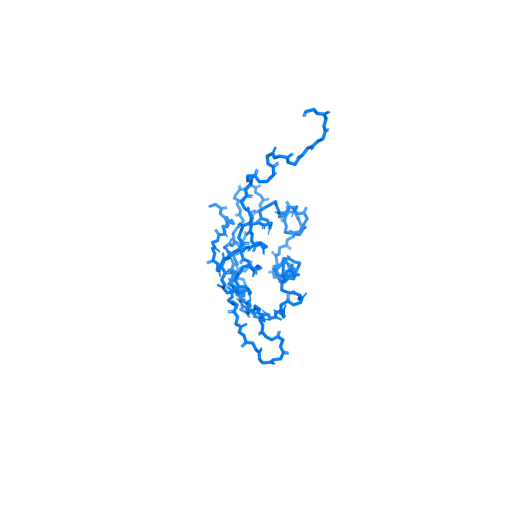O O . HIS A 1 82 ? -8.820 -7.686 -13.471 1.00 0.00 82 HIS A O 6
ATOM 11075 N N . PRO A 1 83 ? -9.686 -7.136 -15.508 1.00 0.00 83 PRO A N 6
ATOM 11076 C CA . PRO A 1 83 ? -8.981 -8.212 -16.245 1.00 0.00 83 PRO A CA 6
ATOM 11077 C C . PRO A 1 83 ? -7.544 -7.792 -16.652 1.00 0.00 83 PRO A C 6
ATOM 11078 O O . PRO A 1 83 ? -7.027 -6.771 -16.170 1.00 0.00 83 PRO A O 6
ATOM 11089 N N . LYS A 1 84 ? -6.911 -8.589 -17.542 1.00 0.00 84 LYS A N 6
ATOM 11090 C CA . LYS A 1 84 ? -5.549 -8.317 -18.066 1.00 0.00 84 LYS A CA 6
ATOM 11091 C C . LYS A 1 84 ? -5.531 -6.995 -18.864 1.00 0.00 84 LYS A C 6
ATOM 11092 O O . LYS A 1 84 ? -4.547 -6.242 -18.808 1.00 0.00 84 LYS A O 6
ATOM 11111 N N . PHE A 1 85 ? -6.640 -6.725 -19.588 1.00 0.00 85 PHE A N 6
ATOM 11112 C CA . PHE A 1 85 ? -6.835 -5.468 -20.348 1.00 0.00 85 PHE A CA 6
ATOM 11113 C C . PHE A 1 85 ? -6.778 -4.225 -19.423 1.00 0.00 85 PHE A C 6
ATOM 11114 O O . PHE A 1 85 ? -6.374 -3.142 -19.861 1.00 0.00 85 PHE A O 6
ATOM 11131 N N . GLY A 1 86 ? -7.178 -4.407 -18.144 1.00 0.00 86 GLY A N 6
ATOM 11132 C CA . GLY A 1 86 ? -7.118 -3.345 -17.135 1.00 0.00 86 GLY A CA 6
ATOM 11133 C C . GLY A 1 86 ? -5.727 -3.189 -16.538 1.00 0.00 86 GLY A C 6
ATOM 11134 O O . GLY A 1 86 ? -5.506 -3.472 -15.357 1.00 0.00 86 GLY A O 6
ATOM 11138 N N . ALA A 1 87 ? -4.778 -2.754 -17.375 1.00 0.00 87 ALA A N 6
ATOM 11139 C CA . ALA A 1 87 ? -3.395 -2.519 -16.960 1.00 0.00 87 ALA A CA 6
ATOM 11140 C C . ALA A 1 87 ? -3.256 -1.091 -16.388 1.00 0.00 87 ALA A C 6
ATOM 11141 O O . ALA A 1 87 ? -2.951 -0.137 -17.117 1.00 0.00 87 ALA A O 6
ATOM 11148 N N . ILE A 1 88 ? -3.550 -0.947 -15.083 1.00 0.00 88 ILE A N 6
ATOM 11149 C CA . ILE A 1 88 ? -3.436 0.345 -14.369 1.00 0.00 88 ILE A CA 6
ATOM 11150 C C . ILE A 1 88 ? -1.953 0.657 -14.070 1.00 0.00 88 ILE A C 6
ATOM 11151 O O . ILE A 1 88 ? -1.560 1.819 -13.996 1.00 0.00 88 ILE A O 6
ATOM 11167 N N . THR A 1 89 ? -1.145 -0.413 -13.932 1.00 0.00 89 THR A N 6
ATOM 11168 C CA . THR A 1 89 ? 0.304 -0.324 -13.674 1.00 0.00 89 THR A CA 6
ATOM 11169 C C . THR A 1 89 ? 1.098 0.006 -14.962 1.00 0.00 89 THR A C 6
ATOM 11170 O O . THR A 1 89 ? 2.291 0.329 -14.893 1.00 0.00 89 THR A O 6
ATOM 11181 N N . ARG A 1 90 ? 0.426 -0.112 -16.131 1.00 0.00 90 ARG A N 6
ATOM 11182 C CA . ARG A 1 90 ? 0.962 0.356 -17.433 1.00 0.00 90 ARG A CA 6
ATOM 11183 C C . ARG A 1 90 ? 1.149 1.884 -17.391 1.00 0.00 90 ARG A C 6
ATOM 11184 O O . ARG A 1 90 ? 2.165 2.412 -17.858 1.00 0.00 90 ARG A O 6
ATOM 11205 N N . VAL A 1 91 ? 0.146 2.571 -16.819 1.00 0.00 91 VAL A N 6
ATOM 11206 C CA . VAL A 1 91 ? 0.167 4.024 -16.589 1.00 0.00 91 VAL A CA 6
ATOM 11207 C C . VAL A 1 91 ? 0.694 4.297 -15.167 1.00 0.00 91 VAL A C 6
ATOM 11208 O O . VAL A 1 91 ? 0.544 3.456 -14.285 1.00 0.00 91 VAL A O 6
ATOM 11221 N N . HIS A 1 92 ? 1.341 5.452 -14.959 1.00 0.00 92 HIS A N 6
ATOM 11222 C CA . HIS A 1 92 ? 1.740 5.904 -13.618 1.00 0.00 92 HIS A CA 6
ATOM 11223 C C . HIS A 1 92 ? 0.553 6.624 -12.962 1.00 0.00 92 HIS A C 6
ATOM 11224 O O . HIS A 1 92 ? 0.394 7.845 -13.103 1.00 0.00 92 HIS A O 6
ATOM 11239 N N . LYS A 1 93 ? -0.318 5.834 -12.303 1.00 0.00 93 LYS A N 6
ATOM 11240 C CA . LYS A 1 93 ? -1.445 6.351 -11.512 1.00 0.00 93 LYS A CA 6
ATOM 11241 C C . LYS A 1 93 ? -0.922 6.831 -10.137 1.00 0.00 93 LYS A C 6
ATOM 11242 O O . LYS A 1 93 ? -1.077 6.157 -9.107 1.00 0.00 93 LYS A O 6
ATOM 11261 N N . GLU A 1 94 ? -0.192 7.973 -10.186 1.00 0.00 94 GLU A N 6
ATOM 11262 C CA . GLU A 1 94 ? 0.288 8.723 -9.006 1.00 0.00 94 GLU A CA 6
ATOM 11263 C C . GLU A 1 94 ? 1.150 7.867 -8.052 1.00 0.00 94 GLU A C 6
ATOM 11264 O O . GLU A 1 94 ? 1.263 8.165 -6.853 1.00 0.00 94 GLU A O 6
ATOM 11276 N N . TYR A 1 95 ? 1.791 6.826 -8.632 1.00 0.00 95 TYR A N 6
ATOM 11277 C CA . TYR A 1 95 ? 2.727 5.945 -7.927 1.00 0.00 95 TYR A CA 6
ATOM 11278 C C . TYR A 1 95 ? 3.941 6.737 -7.449 1.00 0.00 95 TYR A C 6
ATOM 11279 O O . TYR A 1 95 ? 4.395 6.543 -6.331 1.00 0.00 95 TYR A O 6
ATOM 11297 N N . ASP A 1 96 ? 4.437 7.630 -8.316 1.00 0.00 96 ASP A N 6
ATOM 11298 C CA . ASP A 1 96 ? 5.615 8.480 -8.038 1.00 0.00 96 ASP A CA 6
ATOM 11299 C C . ASP A 1 96 ? 5.432 9.330 -6.765 1.00 0.00 96 ASP A C 6
ATOM 11300 O O . ASP A 1 96 ? 6.402 9.601 -6.052 1.00 0.00 96 ASP A O 6
ATOM 11309 N N . ALA A 1 97 ? 4.175 9.732 -6.497 1.00 0.00 97 ALA A N 6
ATOM 11310 C CA . ALA A 1 97 ? 3.809 10.517 -5.304 1.00 0.00 97 ALA A CA 6
ATOM 11311 C C . ALA A 1 97 ? 3.941 9.667 -4.025 1.00 0.00 97 ALA A C 6
ATOM 11312 O O . ALA A 1 97 ? 4.504 10.113 -3.026 1.00 0.00 97 ALA A O 6
ATOM 11319 N N . MET A 1 98 ? 3.383 8.448 -4.063 1.00 0.00 98 MET A N 6
ATOM 11320 C CA . MET A 1 98 ? 3.472 7.497 -2.936 1.00 0.00 98 MET A CA 6
ATOM 11321 C C . MET A 1 98 ? 4.932 7.039 -2.694 1.00 0.00 98 MET A C 6
ATOM 11322 O O . MET A 1 98 ? 5.369 6.923 -1.555 1.00 0.00 98 MET A O 6
ATOM 11336 N N . PHE A 1 99 ? 5.649 6.793 -3.804 1.00 0.00 99 PHE A N 6
ATOM 11337 C CA . PHE A 1 99 ? 7.056 6.338 -3.821 1.00 0.00 99 PHE A CA 6
ATOM 11338 C C . PHE A 1 99 ? 7.962 7.291 -3.020 1.00 0.00 99 PHE A C 6
ATOM 11339 O O . PHE A 1 99 ? 8.703 6.855 -2.127 1.00 0.00 99 PHE A O 6
ATOM 11356 N N . GLU A 1 100 ? 7.869 8.593 -3.342 1.00 0.00 100 GLU A N 6
ATOM 11357 C CA . GLU A 1 100 ? 8.701 9.630 -2.709 1.00 0.00 100 GLU A CA 6
ATOM 11358 C C . GLU A 1 100 ? 8.310 9.852 -1.235 1.00 0.00 100 GLU A C 6
ATOM 11359 O O . GLU A 1 100 ? 9.158 10.211 -0.416 1.00 0.00 100 GLU A O 6
ATOM 11371 N N . ASP A 1 101 ? 7.022 9.638 -0.910 1.00 0.00 101 ASP A N 6
ATOM 11372 C CA . ASP A 1 101 ? 6.514 9.822 0.463 1.00 0.00 101 ASP A CA 6
ATOM 11373 C C . ASP A 1 101 ? 7.018 8.700 1.390 1.00 0.00 101 ASP A C 6
ATOM 11374 O O . ASP A 1 101 ? 7.436 8.965 2.521 1.00 0.00 101 ASP A O 6
ATOM 11383 N N . ILE A 1 102 ? 6.932 7.448 0.903 1.00 0.00 102 ILE A N 6
ATOM 11384 C CA . ILE A 1 102 ? 7.445 6.262 1.616 1.00 0.00 102 ILE A CA 6
ATOM 11385 C C . ILE A 1 102 ? 8.968 6.378 1.842 1.00 0.00 102 ILE A C 6
ATOM 11386 O O . ILE A 1 102 ? 9.436 6.143 2.946 1.00 0.00 102 ILE A O 6
ATOM 11402 N N . ARG A 1 103 ? 9.721 6.786 0.792 1.00 0.00 103 ARG A N 6
ATOM 11403 C CA . ARG A 1 103 ? 11.197 6.950 0.895 1.00 0.00 103 ARG A CA 6
ATOM 11404 C C . ARG A 1 103 ? 11.550 8.076 1.894 1.00 0.00 103 ARG A C 6
ATOM 11405 O O . ARG A 1 103 ? 12.611 8.047 2.525 1.00 0.00 103 ARG A O 6
ATOM 11426 N N . ALA A 1 104 ? 10.651 9.074 2.007 1.00 0.00 104 ALA A N 6
ATOM 11427 C CA . ALA A 1 104 ? 10.824 10.221 2.908 1.00 0.00 104 ALA A CA 6
ATOM 11428 C C . ALA A 1 104 ? 10.601 9.799 4.372 1.00 0.00 104 ALA A C 6
ATOM 11429 O O . ALA A 1 104 ? 11.373 10.169 5.256 1.00 0.00 104 ALA A O 6
ATOM 11436 N N . LYS A 1 105 ? 9.525 9.031 4.625 1.00 0.00 105 LYS A N 6
ATOM 11437 C CA . LYS A 1 105 ? 9.205 8.515 5.972 1.00 0.00 105 LYS A CA 6
ATOM 11438 C C . LYS A 1 105 ? 10.206 7.432 6.437 1.00 0.00 105 LYS A C 6
ATOM 11439 O O . LYS A 1 105 ? 10.447 7.279 7.639 1.00 0.00 105 LYS A O 6
ATOM 11458 N N . LEU A 1 106 ? 10.764 6.688 5.471 1.00 0.00 106 LEU A N 6
ATOM 11459 C CA . LEU A 1 106 ? 11.870 5.724 5.698 1.00 0.00 106 LEU A CA 6
ATOM 11460 C C . LEU A 1 106 ? 13.184 6.474 6.023 1.00 0.00 106 LEU A C 6
ATOM 11461 O O . LEU A 1 106 ? 14.033 5.964 6.762 1.00 0.00 106 LEU A O 6
ATOM 11477 N N . HIS A 1 107 ? 13.333 7.685 5.444 1.00 0.00 107 HIS A N 6
ATOM 11478 C CA . HIS A 1 107 ? 14.401 8.650 5.806 1.00 0.00 107 HIS A CA 6
ATOM 11479 C C . HIS A 1 107 ? 14.111 9.287 7.191 1.00 0.00 107 HIS A C 6
ATOM 11480 O O . HIS A 1 107 ? 14.996 9.902 7.795 1.00 0.00 107 HIS A O 6
ATOM 11495 N N . ALA A 1 108 ? 12.831 9.173 7.626 1.00 0.00 108 ALA A N 6
ATOM 11496 C CA . ALA A 1 108 ? 12.305 9.629 8.938 1.00 0.00 108 ALA A CA 6
ATOM 11497 C C . ALA A 1 108 ? 12.007 11.140 8.964 1.00 0.00 108 ALA A C 6
ATOM 11498 O O . ALA A 1 108 ? 11.438 11.646 9.936 1.00 0.00 108 ALA A O 6
ATOM 11505 N N . HIS A 1 109 ? 12.375 11.847 7.882 1.00 0.00 109 HIS A N 6
ATOM 11506 C CA . HIS A 1 109 ? 12.170 13.304 7.727 1.00 0.00 109 HIS A CA 6
ATOM 11507 C C . HIS A 1 109 ? 11.715 13.582 6.280 1.00 0.00 109 HIS A C 6
ATOM 11508 O O . HIS A 1 109 ? 12.211 12.907 5.365 1.00 0.00 109 HIS A O 6
ATOM 11523 N N . PRO A 1 110 ? 10.771 14.570 6.051 1.00 0.00 110 PRO A N 6
ATOM 11524 C CA . PRO A 1 110 ? 10.229 14.894 4.703 1.00 0.00 110 PRO A CA 6
ATOM 11525 C C . PRO A 1 110 ? 11.337 15.107 3.645 1.00 0.00 110 PRO A C 6
ATOM 11526 O O . PRO A 1 110 ? 12.274 15.891 3.852 1.00 0.00 110 PRO A O 6
ATOM 11537 N N . GLY A 1 111 ? 11.200 14.397 2.524 1.00 0.00 111 GLY A N 6
ATOM 11538 C CA . GLY A 1 111 ? 12.198 14.375 1.458 1.00 0.00 111 GLY A CA 6
ATOM 11539 C C . GLY A 1 111 ? 11.531 14.293 0.099 1.00 0.00 111 GLY A C 6
ATOM 11540 O O . GLY A 1 111 ? 11.336 13.200 -0.440 1.00 0.00 111 GLY A O 6
ATOM 11544 N N . GLU A 1 112 ? 11.128 15.463 -0.418 1.00 0.00 112 GLU A N 6
ATOM 11545 C CA . GLU A 1 112 ? 10.550 15.612 -1.772 1.00 0.00 112 GLU A CA 6
ATOM 11546 C C . GLU A 1 112 ? 11.688 15.572 -2.838 1.00 0.00 112 GLU A C 6
ATOM 11547 O O . GLU A 1 112 ? 12.870 15.572 -2.464 1.00 0.00 112 GLU A O 6
ATOM 11559 N N . PRO A 1 113 ? 11.380 15.527 -4.181 1.00 0.00 113 PRO A N 6
ATOM 11560 C CA . PRO A 1 113 ? 12.413 15.650 -5.247 1.00 0.00 113 PRO A CA 6
ATOM 11561 C C . PRO A 1 113 ? 12.888 17.109 -5.460 1.00 0.00 113 PRO A C 6
ATOM 11562 O O . PRO A 1 113 ? 12.972 17.597 -6.600 1.00 0.00 113 PRO A O 6
ATOM 11573 N N . VAL A 1 114 ? 13.227 17.791 -4.349 1.00 0.00 114 VAL A N 6
ATOM 11574 C CA . VAL A 1 114 ? 13.799 19.136 -4.381 1.00 0.00 114 VAL A CA 6
ATOM 11575 C C . VAL A 1 114 ? 15.239 19.050 -4.916 1.00 0.00 114 VAL A C 6
ATOM 11576 O O . VAL A 1 114 ? 16.030 18.207 -4.479 1.00 0.00 114 VAL A O 6
ATOM 11589 N N . ASP A 1 115 ? 15.551 19.890 -5.901 1.00 0.00 115 ASP A N 6
ATOM 11590 C CA . ASP A 1 115 ? 16.843 19.862 -6.605 1.00 0.00 115 ASP A CA 6
ATOM 11591 C C . ASP A 1 115 ? 17.748 21.011 -6.140 1.00 0.00 115 ASP A C 6
ATOM 11592 O O . ASP A 1 115 ? 18.614 21.441 -6.892 1.00 0.00 115 ASP A O 6
ATOM 11601 N N . LEU A 1 116 ? 17.585 21.443 -4.860 1.00 0.00 116 LEU A N 6
ATOM 11602 C CA . LEU A 1 116 ? 18.320 22.598 -4.278 1.00 0.00 116 LEU A CA 6
ATOM 11603 C C . LEU A 1 116 ? 19.850 22.442 -4.403 1.00 0.00 116 LEU A C 6
ATOM 11604 O O . LEU A 1 116 ? 20.573 23.430 -4.521 1.00 0.00 116 LEU A O 6
ATOM 11620 N N . GLU A 1 117 ? 20.320 21.183 -4.380 1.00 0.00 117 GLU A N 6
ATOM 11621 C CA . GLU A 1 117 ? 21.746 20.849 -4.488 1.00 0.00 117 GLU A CA 6
ATOM 11622 C C . GLU A 1 117 ? 22.206 20.885 -5.957 1.00 0.00 117 GLU A C 6
ATOM 11623 O O . GLU A 1 117 ? 23.326 21.296 -6.244 1.00 0.00 117 GLU A O 6
ATOM 11635 N N . ARG A 1 118 ? 21.291 20.519 -6.880 1.00 0.00 118 ARG A N 6
ATOM 11636 C CA . ARG A 1 118 ? 21.602 20.258 -8.311 1.00 0.00 118 ARG A CA 6
ATOM 11637 C C . ARG A 1 118 ? 22.062 21.536 -9.054 1.00 0.00 118 ARG A C 6
ATOM 11638 O O . ARG A 1 118 ? 22.701 21.447 -10.111 1.00 0.00 118 ARG A O 6
ATOM 11659 N N . ILE A 1 119 ? 21.762 22.716 -8.480 1.00 0.00 119 ILE A N 6
ATOM 11660 C CA . ILE A 1 119 ? 22.217 24.006 -9.021 1.00 0.00 119 ILE A CA 6
ATOM 11661 C C . ILE A 1 119 ? 23.751 24.106 -8.882 1.00 0.00 119 ILE A C 6
ATOM 11662 O O . ILE A 1 119 ? 24.456 24.362 -9.868 1.00 0.00 119 ILE A O 6
ATOM 11678 N N . ILE A 1 120 ? 24.260 23.884 -7.649 1.00 0.00 120 ILE A N 6
ATOM 11679 C CA . ILE A 1 120 ? 25.706 23.898 -7.348 1.00 0.00 120 ILE A CA 6
ATOM 11680 C C . ILE A 1 120 ? 26.065 22.674 -6.481 1.00 0.00 120 ILE A C 6
ATOM 11681 O O . ILE A 1 120 ? 25.834 22.667 -5.263 1.00 0.00 120 ILE A O 6
ATOM 11697 N N . ARG A 1 121 ? 26.554 21.613 -7.140 1.00 0.00 121 ARG A N 6
ATOM 11698 C CA . ARG A 1 121 ? 27.168 20.447 -6.472 1.00 0.00 121 ARG A CA 6
ATOM 11699 C C . ARG A 1 121 ? 28.695 20.561 -6.599 1.00 0.00 121 ARG A C 6
ATOM 11700 O O . ARG A 1 121 ? 29.448 20.356 -5.637 1.00 0.00 121 ARG A O 6
ATOM 11721 N N . HIS A 1 122 ? 29.114 20.887 -7.832 1.00 0.00 122 HIS A N 6
ATOM 11722 C CA . HIS A 1 122 ? 30.517 21.064 -8.228 1.00 0.00 122 HIS A CA 6
ATOM 11723 C C . HIS A 1 122 ? 30.535 21.875 -9.529 1.00 0.00 122 HIS A C 6
ATOM 11724 O O . HIS A 1 122 ? 29.620 21.715 -10.351 1.00 0.00 122 HIS A O 6
ATOM 11739 N N . GLU A 1 123 ? 31.568 22.734 -9.698 1.00 0.00 123 GLU A N 6
ATOM 11740 C CA . GLU A 1 123 ? 31.706 23.686 -10.830 1.00 0.00 123 GLU A CA 6
ATOM 11741 C C . GLU A 1 123 ? 30.680 24.844 -10.702 1.00 0.00 123 GLU A C 6
ATOM 11742 O O . GLU A 1 123 ? 29.571 24.666 -10.176 1.00 0.00 123 GLU A O 6
ATOM 11754 N N . GLY A 1 124 ? 31.072 26.034 -11.186 1.00 0.00 124 GLY A N 6
ATOM 11755 C CA . GLY A 1 124 ? 30.248 27.243 -11.075 1.00 0.00 124 GLY A CA 6
ATOM 11756 C C . GLY A 1 124 ? 30.672 28.101 -9.891 1.00 0.00 124 GLY A C 6
ATOM 11757 O O . GLY A 1 124 ? 31.011 29.280 -10.056 1.00 0.00 124 GLY A O 6
ATOM 11761 N N . SER A 1 125 ? 30.670 27.492 -8.690 1.00 0.00 125 SER A N 6
ATOM 11762 C CA . SER A 1 125 ? 31.093 28.159 -7.449 1.00 0.00 125 SER A CA 6
ATOM 11763 C C . SER A 1 125 ? 31.499 27.092 -6.398 1.00 0.00 125 SER A C 6
ATOM 11764 O O . SER A 1 125 ? 30.614 26.489 -5.768 1.00 0.00 125 SER A O 6
ATOM 11773 N N . GLN A 1 1 ? -13.562 9.288 -7.142 1.00 0.00 1 GLN A N 7
ATOM 11774 C CA . GLN A 1 1 ? -13.748 7.908 -7.654 1.00 0.00 1 GLN A CA 7
ATOM 11775 C C . GLN A 1 1 ? -12.521 7.480 -8.460 1.00 0.00 1 GLN A C 7
ATOM 11776 O O . GLN A 1 1 ? -11.820 8.320 -9.026 1.00 0.00 1 GLN A O 7
ATOM 11792 N N . GLY A 1 2 ? -12.278 6.162 -8.526 1.00 0.00 2 GLY A N 7
ATOM 11793 C CA . GLY A 1 2 ? -11.042 5.614 -9.095 1.00 0.00 2 GLY A CA 7
ATOM 11794 C C . GLY A 1 2 ? -10.067 5.263 -7.988 1.00 0.00 2 GLY A C 7
ATOM 11795 O O . GLY A 1 2 ? -9.717 4.089 -7.796 1.00 0.00 2 GLY A O 7
ATOM 11799 N N . HIS A 1 3 ? -9.684 6.299 -7.221 1.00 0.00 3 HIS A N 7
ATOM 11800 C CA . HIS A 1 3 ? -8.741 6.191 -6.105 1.00 0.00 3 HIS A CA 7
ATOM 11801 C C . HIS A 1 3 ? -8.710 7.528 -5.326 1.00 0.00 3 HIS A C 7
ATOM 11802 O O . HIS A 1 3 ? -8.147 8.526 -5.781 1.00 0.00 3 HIS A O 7
ATOM 11817 N N . MET A 1 4 ? -9.404 7.557 -4.181 1.00 0.00 4 MET A N 7
ATOM 11818 C CA . MET A 1 4 ? -9.367 8.685 -3.237 1.00 0.00 4 MET A CA 7
ATOM 11819 C C . MET A 1 4 ? -8.180 8.480 -2.289 1.00 0.00 4 MET A C 7
ATOM 11820 O O . MET A 1 4 ? -8.263 7.709 -1.321 1.00 0.00 4 MET A O 7
ATOM 11834 N N . PHE A 1 5 ? -7.062 9.139 -2.613 1.00 0.00 5 PHE A N 7
ATOM 11835 C CA . PHE A 1 5 ? -5.791 8.987 -1.898 1.00 0.00 5 PHE A CA 7
ATOM 11836 C C . PHE A 1 5 ? -5.561 10.161 -0.934 1.00 0.00 5 PHE A C 7
ATOM 11837 O O . PHE A 1 5 ? -5.886 11.314 -1.241 1.00 0.00 5 PHE A O 7
ATOM 11854 N N . GLU A 1 6 ? -5.007 9.830 0.231 1.00 0.00 6 GLU A N 7
ATOM 11855 C CA . GLU A 1 6 ? -4.566 10.779 1.256 1.00 0.00 6 GLU A CA 7
ATOM 11856 C C . GLU A 1 6 ? -3.297 10.208 1.936 1.00 0.00 6 GLU A C 7
ATOM 11857 O O . GLU A 1 6 ? -3.068 8.987 1.876 1.00 0.00 6 GLU A O 7
ATOM 11869 N N . PRO A 1 7 ? -2.420 11.064 2.548 1.00 0.00 7 PRO A N 7
ATOM 11870 C CA . PRO A 1 7 ? -1.251 10.577 3.316 1.00 0.00 7 PRO A CA 7
ATOM 11871 C C . PRO A 1 7 ? -1.689 9.693 4.514 1.00 0.00 7 PRO A C 7
ATOM 11872 O O . PRO A 1 7 ? -2.247 10.195 5.501 1.00 0.00 7 PRO A O 7
ATOM 11883 N N . GLY A 1 8 ? -1.488 8.371 4.373 1.00 0.00 8 GLY A N 7
ATOM 11884 C CA . GLY A 1 8 ? -1.805 7.389 5.424 1.00 0.00 8 GLY A CA 7
ATOM 11885 C C . GLY A 1 8 ? -2.884 6.388 5.009 1.00 0.00 8 GLY A C 7
ATOM 11886 O O . GLY A 1 8 ? -2.973 5.295 5.586 1.00 0.00 8 GLY A O 7
ATOM 11890 N N . HIS A 1 9 ? -3.698 6.738 3.989 1.00 0.00 9 HIS A N 7
ATOM 11891 C CA . HIS A 1 9 ? -4.843 5.901 3.568 1.00 0.00 9 HIS A CA 7
ATOM 11892 C C . HIS A 1 9 ? -5.183 6.112 2.075 1.00 0.00 9 HIS A C 7
ATOM 11893 O O . HIS A 1 9 ? -5.080 7.207 1.550 1.00 0.00 9 HIS A O 7
ATOM 11908 N N . LEU A 1 10 ? -5.587 5.033 1.412 1.00 0.00 10 LEU A N 7
ATOM 11909 C CA . LEU A 1 10 ? -6.034 5.016 0.013 1.00 0.00 10 LEU A CA 7
ATOM 11910 C C . LEU A 1 10 ? -7.387 4.289 -0.052 1.00 0.00 10 LEU A C 7
ATOM 11911 O O . LEU A 1 10 ? -7.606 3.325 0.680 1.00 0.00 10 LEU A O 7
ATOM 11927 N N . HIS A 1 11 ? -8.305 4.780 -0.890 1.00 0.00 11 HIS A N 7
ATOM 11928 C CA . HIS A 1 11 ? -9.638 4.182 -1.079 1.00 0.00 11 HIS A CA 7
ATOM 11929 C C . HIS A 1 11 ? -9.877 3.944 -2.576 1.00 0.00 11 HIS A C 7
ATOM 11930 O O . HIS A 1 11 ? -9.832 4.887 -3.358 1.00 0.00 11 HIS A O 7
ATOM 11945 N N . LEU A 1 12 ? -10.125 2.687 -2.973 1.00 0.00 12 LEU A N 7
ATOM 11946 C CA . LEU A 1 12 ? -10.405 2.318 -4.372 1.00 0.00 12 LEU A CA 7
ATOM 11947 C C . LEU A 1 12 ? -11.921 2.137 -4.572 1.00 0.00 12 LEU A C 7
ATOM 11948 O O . LEU A 1 12 ? -12.577 1.466 -3.784 1.00 0.00 12 LEU A O 7
ATOM 11964 N N . VAL A 1 13 ? -12.454 2.803 -5.594 1.00 0.00 13 VAL A N 7
ATOM 11965 C CA . VAL A 1 13 ? -13.811 2.578 -6.154 1.00 0.00 13 VAL A CA 7
ATOM 11966 C C . VAL A 1 13 ? -13.634 2.617 -7.676 1.00 0.00 13 VAL A C 7
ATOM 11967 O O . VAL A 1 13 ? -12.733 3.308 -8.140 1.00 0.00 13 VAL A O 7
ATOM 11980 N N . SER A 1 14 ? -14.452 1.919 -8.481 1.00 0.00 14 SER A N 7
ATOM 11981 C CA . SER A 1 14 ? -14.280 1.947 -9.951 1.00 0.00 14 SER A CA 7
ATOM 11982 C C . SER A 1 14 ? -15.043 3.159 -10.500 1.00 0.00 14 SER A C 7
ATOM 11983 O O . SER A 1 14 ? -16.272 3.225 -10.369 1.00 0.00 14 SER A O 7
ATOM 11991 N N . LEU A 1 15 ? -14.309 4.131 -11.079 1.00 0.00 15 LEU A N 7
ATOM 11992 C CA . LEU A 1 15 ? -14.921 5.318 -11.697 1.00 0.00 15 LEU A CA 7
ATOM 11993 C C . LEU A 1 15 ? -15.630 4.922 -13.008 1.00 0.00 15 LEU A C 7
ATOM 11994 O O . LEU A 1 15 ? -15.149 4.014 -13.704 1.00 0.00 15 LEU A O 7
ATOM 12010 N N . PRO A 1 16 ? -16.793 5.555 -13.345 1.00 0.00 16 PRO A N 7
ATOM 12011 C CA . PRO A 1 16 ? -17.433 5.366 -14.658 1.00 0.00 16 PRO A CA 7
ATOM 12012 C C . PRO A 1 16 ? -16.580 5.982 -15.797 1.00 0.00 16 PRO A C 7
ATOM 12013 O O . PRO A 1 16 ? -16.232 7.170 -15.753 1.00 0.00 16 PRO A O 7
ATOM 12024 N N . GLY A 1 17 ? -16.210 5.148 -16.787 1.00 0.00 17 GLY A N 7
ATOM 12025 C CA . GLY A 1 17 ? -15.494 5.612 -17.984 1.00 0.00 17 GLY A CA 7
ATOM 12026 C C . GLY A 1 17 ? -14.415 4.636 -18.418 1.00 0.00 17 GLY A C 7
ATOM 12027 O O . GLY A 1 17 ? -14.538 3.980 -19.462 1.00 0.00 17 GLY A O 7
ATOM 12031 N N . LEU A 1 18 ? -13.353 4.540 -17.601 1.00 0.00 18 LEU A N 7
ATOM 12032 C CA . LEU A 1 18 ? -12.217 3.628 -17.858 1.00 0.00 18 LEU A CA 7
ATOM 12033 C C . LEU A 1 18 ? -12.657 2.171 -17.645 1.00 0.00 18 LEU A C 7
ATOM 12034 O O . LEU A 1 18 ? -12.393 1.290 -18.474 1.00 0.00 18 LEU A O 7
ATOM 12050 N N . ASP A 1 19 ? -13.349 1.957 -16.521 1.00 0.00 19 ASP A N 7
ATOM 12051 C CA . ASP A 1 19 ? -13.972 0.672 -16.154 1.00 0.00 19 ASP A CA 7
ATOM 12052 C C . ASP A 1 19 ? -15.338 0.938 -15.518 1.00 0.00 19 ASP A C 7
ATOM 12053 O O . ASP A 1 19 ? -15.796 2.086 -15.472 1.00 0.00 19 ASP A O 7
ATOM 12062 N N . GLN A 1 20 ? -16.002 -0.147 -15.088 1.00 0.00 20 GLN A N 7
ATOM 12063 C CA . GLN A 1 20 ? -17.202 -0.083 -14.251 1.00 0.00 20 GLN A CA 7
ATOM 12064 C C . GLN A 1 20 ? -17.485 -1.481 -13.673 1.00 0.00 20 GLN A C 7
ATOM 12065 O O . GLN A 1 20 ? -17.945 -2.385 -14.385 1.00 0.00 20 GLN A O 7
ATOM 12079 N N . GLN A 1 21 ? -17.175 -1.638 -12.379 1.00 0.00 21 GLN A N 7
ATOM 12080 C CA . GLN A 1 21 ? -17.359 -2.886 -11.618 1.00 0.00 21 GLN A CA 7
ATOM 12081 C C . GLN A 1 21 ? -17.419 -2.544 -10.120 1.00 0.00 21 GLN A C 7
ATOM 12082 O O . GLN A 1 21 ? -17.051 -1.434 -9.713 1.00 0.00 21 GLN A O 7
ATOM 12096 N N . ASP A 1 22 ? -17.881 -3.492 -9.294 1.00 0.00 22 ASP A N 7
ATOM 12097 C CA . ASP A 1 22 ? -18.099 -3.255 -7.852 1.00 0.00 22 ASP A CA 7
ATOM 12098 C C . ASP A 1 22 ? -16.826 -3.585 -7.034 1.00 0.00 22 ASP A C 7
ATOM 12099 O O . ASP A 1 22 ? -16.848 -4.373 -6.087 1.00 0.00 22 ASP A O 7
ATOM 12108 N N . ILE A 1 23 ? -15.699 -2.976 -7.430 1.00 0.00 23 ILE A N 7
ATOM 12109 C CA . ILE A 1 23 ? -14.464 -3.005 -6.626 1.00 0.00 23 ILE A CA 7
ATOM 12110 C C . ILE A 1 23 ? -14.465 -1.791 -5.685 1.00 0.00 23 ILE A C 7
ATOM 12111 O O . ILE A 1 23 ? -14.528 -0.636 -6.126 1.00 0.00 23 ILE A O 7
ATOM 12127 N N . ASN A 1 24 ? -14.504 -2.079 -4.384 1.00 0.00 24 ASN A N 7
ATOM 12128 C CA . ASN A 1 24 ? -14.568 -1.071 -3.317 1.00 0.00 24 ASN A CA 7
ATOM 12129 C C . ASN A 1 24 ? -13.634 -1.546 -2.194 1.00 0.00 24 ASN A C 7
ATOM 12130 O O . ASN A 1 24 ? -13.941 -2.513 -1.493 1.00 0.00 24 ASN A O 7
ATOM 12141 N N . ILE A 1 25 ? -12.486 -0.867 -2.040 1.00 0.00 25 ILE A N 7
ATOM 12142 C CA . ILE A 1 25 ? -11.329 -1.378 -1.277 1.00 0.00 25 ILE A CA 7
ATOM 12143 C C . ILE A 1 25 ? -10.798 -0.285 -0.333 1.00 0.00 25 ILE A C 7
ATOM 12144 O O . ILE A 1 25 ? -10.633 0.867 -0.738 1.00 0.00 25 ILE A O 7
ATOM 12160 N N . HIS A 1 26 ? -10.548 -0.664 0.924 1.00 0.00 26 HIS A N 7
ATOM 12161 C CA . HIS A 1 26 ? -9.970 0.212 1.955 1.00 0.00 26 HIS A CA 7
ATOM 12162 C C . HIS A 1 26 ? -8.510 -0.209 2.135 1.00 0.00 26 HIS A C 7
ATOM 12163 O O . HIS A 1 26 ? -8.270 -1.333 2.565 1.00 0.00 26 HIS A O 7
ATOM 12178 N N . ILE A 1 27 ? -7.555 0.657 1.779 1.00 0.00 27 ILE A N 7
ATOM 12179 C CA . ILE A 1 27 ? -6.114 0.368 1.936 1.00 0.00 27 ILE A CA 7
ATOM 12180 C C . ILE A 1 27 ? -5.539 1.307 3.006 1.00 0.00 27 ILE A C 7
ATOM 12181 O O . ILE A 1 27 ? -5.383 2.501 2.766 1.00 0.00 27 ILE A O 7
ATOM 12197 N N . ARG A 1 28 ? -5.227 0.762 4.181 1.00 0.00 28 ARG A N 7
ATOM 12198 C CA . ARG A 1 28 ? -4.627 1.521 5.284 1.00 0.00 28 ARG A CA 7
ATOM 12199 C C . ARG A 1 28 ? -3.131 1.194 5.332 1.00 0.00 28 ARG A C 7
ATOM 12200 O O . ARG A 1 28 ? -2.757 0.079 5.703 1.00 0.00 28 ARG A O 7
ATOM 12221 N N . TYR A 1 29 ? -2.268 2.159 4.975 1.00 0.00 29 TYR A N 7
ATOM 12222 C CA . TYR A 1 29 ? -0.812 1.949 4.990 1.00 0.00 29 TYR A CA 7
ATOM 12223 C C . TYR A 1 29 ? -0.212 2.815 6.109 1.00 0.00 29 TYR A C 7
ATOM 12224 O O . TYR A 1 29 ? -0.434 4.031 6.166 1.00 0.00 29 TYR A O 7
ATOM 12242 N N . GLU A 1 30 ? 0.508 2.162 7.027 1.00 0.00 30 GLU A N 7
ATOM 12243 C CA . GLU A 1 30 ? 1.035 2.792 8.242 1.00 0.00 30 GLU A CA 7
ATOM 12244 C C . GLU A 1 30 ? 2.559 2.706 8.230 1.00 0.00 30 GLU A C 7
ATOM 12245 O O . GLU A 1 30 ? 3.126 1.607 8.288 1.00 0.00 30 GLU A O 7
ATOM 12257 N N . VAL A 1 31 ? 3.209 3.870 8.143 1.00 0.00 31 VAL A N 7
ATOM 12258 C CA . VAL A 1 31 ? 4.661 3.973 8.210 1.00 0.00 31 VAL A CA 7
ATOM 12259 C C . VAL A 1 31 ? 5.094 3.848 9.678 1.00 0.00 31 VAL A C 7
ATOM 12260 O O . VAL A 1 31 ? 4.717 4.678 10.516 1.00 0.00 31 VAL A O 7
ATOM 12273 N N . ARG A 1 32 ? 5.863 2.805 9.970 1.00 0.00 32 ARG A N 7
ATOM 12274 C CA . ARG A 1 32 ? 6.258 2.435 11.336 1.00 0.00 32 ARG A CA 7
ATOM 12275 C C . ARG A 1 32 ? 7.720 1.974 11.328 1.00 0.00 32 ARG A C 7
ATOM 12276 O O . ARG A 1 32 ? 8.261 1.603 10.282 1.00 0.00 32 ARG A O 7
ATOM 12297 N N . GLN A 1 33 ? 8.364 1.998 12.501 1.00 0.00 33 GLN A N 7
ATOM 12298 C CA . GLN A 1 33 ? 9.720 1.481 12.680 1.00 0.00 33 GLN A CA 7
ATOM 12299 C C . GLN A 1 33 ? 9.665 0.204 13.544 1.00 0.00 33 GLN A C 7
ATOM 12300 O O . GLN A 1 33 ? 9.288 0.262 14.719 1.00 0.00 33 GLN A O 7
ATOM 12314 N N . ASN A 1 34 ? 10.006 -0.941 12.939 1.00 0.00 34 ASN A N 7
ATOM 12315 C CA . ASN A 1 34 ? 10.197 -2.227 13.656 1.00 0.00 34 ASN A CA 7
ATOM 12316 C C . ASN A 1 34 ? 11.688 -2.423 13.975 1.00 0.00 34 ASN A C 7
ATOM 12317 O O . ASN A 1 34 ? 12.544 -1.982 13.216 1.00 0.00 34 ASN A O 7
ATOM 12328 N N . ALA A 1 35 ? 11.987 -3.103 15.091 1.00 0.00 35 ALA A N 7
ATOM 12329 C CA . ALA A 1 35 ? 13.379 -3.397 15.505 1.00 0.00 35 ALA A CA 7
ATOM 12330 C C . ALA A 1 35 ? 14.039 -4.439 14.570 1.00 0.00 35 ALA A C 7
ATOM 12331 O O . ALA A 1 35 ? 15.265 -4.550 14.513 1.00 0.00 35 ALA A O 7
ATOM 12338 N N . GLU A 1 36 ? 13.192 -5.185 13.841 1.00 0.00 36 GLU A N 7
ATOM 12339 C CA . GLU A 1 36 ? 13.607 -6.269 12.947 1.00 0.00 36 GLU A CA 7
ATOM 12340 C C . GLU A 1 36 ? 14.319 -5.745 11.681 1.00 0.00 36 GLU A C 7
ATOM 12341 O O . GLU A 1 36 ? 15.369 -6.276 11.304 1.00 0.00 36 GLU A O 7
ATOM 12353 N N . SER A 1 37 ? 13.771 -4.699 11.044 1.00 0.00 37 SER A N 7
ATOM 12354 C CA . SER A 1 37 ? 14.270 -4.215 9.731 1.00 0.00 37 SER A CA 7
ATOM 12355 C C . SER A 1 37 ? 14.430 -2.681 9.700 1.00 0.00 37 SER A C 7
ATOM 12356 O O . SER A 1 37 ? 14.833 -2.114 8.673 1.00 0.00 37 SER A O 7
ATOM 12364 N N . GLY A 1 38 ? 14.148 -2.015 10.832 1.00 0.00 38 GLY A N 7
ATOM 12365 C CA . GLY A 1 38 ? 14.198 -0.552 10.904 1.00 0.00 38 GLY A CA 7
ATOM 12366 C C . GLY A 1 38 ? 12.892 0.059 10.431 1.00 0.00 38 GLY A C 7
ATOM 12367 O O . GLY A 1 38 ? 11.860 -0.155 11.050 1.00 0.00 38 GLY A O 7
ATOM 12371 N N . ALA A 1 39 ? 12.932 0.807 9.330 1.00 0.00 39 ALA A N 7
ATOM 12372 C CA . ALA A 1 39 ? 11.723 1.354 8.698 1.00 0.00 39 ALA A CA 7
ATOM 12373 C C . ALA A 1 39 ? 10.965 0.249 7.950 1.00 0.00 39 ALA A C 7
ATOM 12374 O O . ALA A 1 39 ? 11.588 -0.666 7.401 1.00 0.00 39 ALA A O 7
ATOM 12381 N N . TYR A 1 40 ? 9.629 0.317 7.982 1.00 0.00 40 TYR A N 7
ATOM 12382 C CA . TYR A 1 40 ? 8.751 -0.516 7.135 1.00 0.00 40 TYR A CA 7
ATOM 12383 C C . TYR A 1 40 ? 7.366 0.134 7.055 1.00 0.00 40 TYR A C 7
ATOM 12384 O O . TYR A 1 40 ? 7.103 1.129 7.745 1.00 0.00 40 TYR A O 7
ATOM 12402 N N . VAL A 1 41 ? 6.480 -0.410 6.204 1.00 0.00 41 VAL A N 7
ATOM 12403 C CA . VAL A 1 41 ? 5.078 0.043 6.119 1.00 0.00 41 VAL A CA 7
ATOM 12404 C C . VAL A 1 41 ? 4.139 -1.184 6.172 1.00 0.00 41 VAL A C 7
ATOM 12405 O O . VAL A 1 41 ? 4.345 -2.166 5.446 1.00 0.00 41 VAL A O 7
ATOM 12418 N N . HIS A 1 42 ? 3.126 -1.118 7.053 1.00 0.00 42 HIS A N 7
ATOM 12419 C CA . HIS A 1 42 ? 2.066 -2.141 7.167 1.00 0.00 42 HIS A CA 7
ATOM 12420 C C . HIS A 1 42 ? 0.924 -1.782 6.207 1.00 0.00 42 HIS A C 7
ATOM 12421 O O . HIS A 1 42 ? 0.281 -0.748 6.384 1.00 0.00 42 HIS A O 7
ATOM 12436 N N . PHE A 1 43 ? 0.669 -2.642 5.209 1.00 0.00 43 PHE A N 7
ATOM 12437 C CA . PHE A 1 43 ? -0.421 -2.436 4.237 1.00 0.00 43 PHE A CA 7
ATOM 12438 C C . PHE A 1 43 ? -1.590 -3.371 4.591 1.00 0.00 43 PHE A C 7
ATOM 12439 O O . PHE A 1 43 ? -1.472 -4.586 4.477 1.00 0.00 43 PHE A O 7
ATOM 12456 N N . ASP A 1 44 ? -2.692 -2.784 5.062 1.00 0.00 44 ASP A N 7
ATOM 12457 C CA . ASP A 1 44 ? -3.945 -3.508 5.362 1.00 0.00 44 ASP A CA 7
ATOM 12458 C C . ASP A 1 44 ? -4.972 -3.210 4.267 1.00 0.00 44 ASP A C 7
ATOM 12459 O O . ASP A 1 44 ? -5.056 -2.073 3.810 1.00 0.00 44 ASP A O 7
ATOM 12468 N N . MET A 1 45 ? -5.74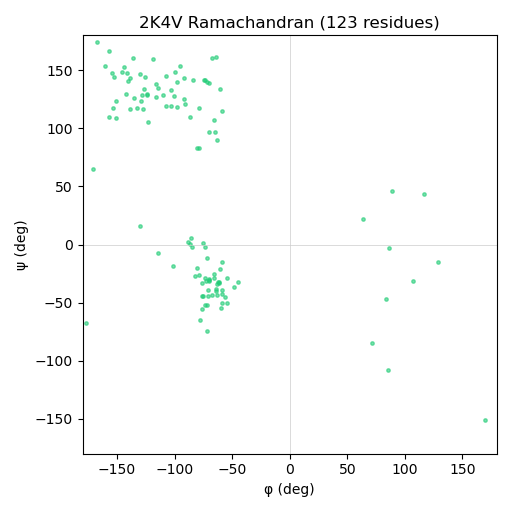2 -4.229 3.838 1.00 0.00 45 MET A N 7
ATOM 12469 C CA . MET A 1 45 ? -6.780 -4.069 2.792 1.00 0.00 45 MET A CA 7
ATOM 12470 C C . MET A 1 45 ? -8.020 -4.912 3.120 1.00 0.00 45 MET A C 7
ATOM 12471 O O . MET A 1 45 ? -7.902 -6.051 3.559 1.00 0.00 45 MET A O 7
ATOM 12485 N N . ASP A 1 46 ? -9.206 -4.348 2.864 1.00 0.00 46 ASP A N 7
ATOM 12486 C CA . ASP A 1 46 ? -10.498 -5.022 3.110 1.00 0.00 46 ASP A CA 7
ATOM 12487 C C . ASP A 1 46 ? -11.613 -4.290 2.361 1.00 0.00 46 ASP A C 7
ATOM 12488 O O . ASP A 1 46 ? -11.465 -3.120 2.030 1.00 0.00 46 ASP A O 7
ATOM 12497 N N . GLY A 1 47 ? -12.734 -4.972 2.103 1.00 0.00 47 GLY A N 7
ATOM 12498 C CA . GLY A 1 47 ? -13.856 -4.367 1.381 1.00 0.00 47 GLY A CA 7
ATOM 12499 C C . GLY A 1 47 ? -14.700 -5.404 0.670 1.00 0.00 47 GLY A C 7
ATOM 12500 O O . GLY A 1 47 ? -15.130 -6.370 1.297 1.00 0.00 47 GLY A O 7
ATOM 12504 N N . GLU A 1 48 ? -14.929 -5.200 -0.636 1.00 0.00 48 GLU A N 7
ATOM 12505 C CA . GLU A 1 48 ? -15.790 -6.055 -1.475 1.00 0.00 48 GLU A CA 7
ATOM 12506 C C . GLU A 1 48 ? -15.379 -5.900 -2.945 1.00 0.00 48 GLU A C 7
ATOM 12507 O O . GLU A 1 48 ? -14.755 -4.893 -3.304 1.00 0.00 48 GLU A O 7
ATOM 12519 N N . ILE A 1 49 ? -15.755 -6.877 -3.807 1.00 0.00 49 ILE A N 7
ATOM 12520 C CA . ILE A 1 49 ? -15.255 -6.970 -5.202 1.00 0.00 49 ILE A CA 7
ATOM 12521 C C . ILE A 1 49 ? -16.322 -7.815 -5.929 1.00 0.00 49 ILE A C 7
ATOM 12522 O O . ILE A 1 49 ? -16.425 -9.023 -5.649 1.00 0.00 49 ILE A O 7
ATOM 12538 N N . ASP A 1 50 ? -17.135 -7.176 -6.796 1.00 0.00 50 ASP A N 7
ATOM 12539 C CA . ASP A 1 50 ? -18.334 -7.794 -7.419 1.00 0.00 50 ASP A CA 7
ATOM 12540 C C . ASP A 1 50 ? -19.330 -8.219 -6.307 1.00 0.00 50 ASP A C 7
ATOM 12541 O O . ASP A 1 50 ? -19.910 -9.310 -6.316 1.00 0.00 50 ASP A O 7
ATOM 12550 N N . GLY A 1 51 ? -19.478 -7.320 -5.310 1.00 0.00 51 GLY A N 7
ATOM 12551 C CA . GLY A 1 51 ? -20.341 -7.536 -4.141 1.00 0.00 51 GLY A CA 7
ATOM 12552 C C . GLY A 1 51 ? -19.704 -8.378 -3.032 1.00 0.00 51 GLY A C 7
ATOM 12553 O O . GLY A 1 51 ? -20.035 -8.206 -1.850 1.00 0.00 51 GLY A O 7
ATOM 12557 N N . LYS A 1 52 ? -18.787 -9.281 -3.411 1.00 0.00 52 LYS A N 7
ATOM 12558 C CA . LYS A 1 52 ? -18.235 -10.317 -2.527 1.00 0.00 52 LYS A CA 7
ATOM 12559 C C . LYS A 1 52 ? -17.090 -9.756 -1.657 1.00 0.00 52 LYS A C 7
ATOM 12560 O O . LYS A 1 52 ? -16.088 -9.285 -2.213 1.00 0.00 52 LYS A O 7
ATOM 12579 N N . PRO A 1 53 ? -17.208 -9.821 -0.288 1.00 0.00 53 PRO A N 7
ATOM 12580 C CA . PRO A 1 53 ? -16.203 -9.237 0.635 1.00 0.00 53 PRO A CA 7
ATOM 12581 C C . PRO A 1 53 ? -14.849 -9.974 0.605 1.00 0.00 53 PRO A C 7
ATOM 12582 O O . PRO A 1 53 ? -14.791 -11.171 0.288 1.00 0.00 53 PRO A O 7
ATOM 12593 N N . PHE A 1 54 ? -13.766 -9.240 0.915 1.00 0.00 54 PHE A N 7
ATOM 12594 C CA . PHE A 1 54 ? -12.414 -9.812 1.060 1.00 0.00 54 PHE A CA 7
ATOM 12595 C C . PHE A 1 54 ? -11.640 -9.028 2.139 1.00 0.00 54 PHE A C 7
ATOM 12596 O O . PHE A 1 54 ? -11.852 -7.823 2.299 1.00 0.00 54 PHE A O 7
ATOM 12613 N N . SER A 1 55 ? -10.766 -9.720 2.890 1.00 0.00 55 SER A N 7
ATOM 12614 C CA . SER A 1 55 ? -9.893 -9.085 3.901 1.00 0.00 55 SER A CA 7
ATOM 12615 C C . SER A 1 55 ? -8.506 -9.765 3.909 1.00 0.00 55 SER A C 7
ATOM 12616 O O . SER A 1 55 ? -8.403 -10.970 4.167 1.00 0.00 55 SER A O 7
ATOM 12624 N N . ASP A 1 56 ? -7.454 -8.982 3.610 1.00 0.00 56 ASP A N 7
ATOM 12625 C CA . ASP A 1 56 ? -6.051 -9.458 3.564 1.00 0.00 56 ASP A CA 7
ATOM 12626 C C . ASP A 1 56 ? -5.089 -8.297 3.910 1.00 0.00 56 ASP A C 7
ATOM 12627 O O . ASP A 1 56 ? -5.426 -7.130 3.705 1.00 0.00 56 ASP A O 7
ATOM 12636 N N . SER A 1 57 ? -3.885 -8.621 4.415 1.00 0.00 57 SER A N 7
ATOM 12637 C CA . SER A 1 57 ? -2.854 -7.614 4.737 1.00 0.00 57 SER A CA 7
ATOM 12638 C C . SER A 1 57 ? -1.452 -8.178 4.467 1.00 0.00 57 SER A C 7
ATOM 12639 O O . SER A 1 57 ? -1.208 -9.374 4.660 1.00 0.00 57 SER A O 7
ATOM 12647 N N . PHE A 1 58 ? -0.544 -7.307 4.008 1.00 0.00 58 PHE A N 7
ATOM 12648 C CA . PHE A 1 58 ? 0.868 -7.641 3.760 1.00 0.00 58 PHE A CA 7
ATOM 12649 C C . PHE A 1 58 ? 1.766 -6.510 4.292 1.00 0.00 58 PHE A C 7
ATOM 12650 O O . PHE A 1 58 ? 1.457 -5.332 4.126 1.00 0.00 58 PHE A O 7
ATOM 12667 N N . GLU A 1 59 ? 2.865 -6.884 4.962 1.00 0.00 59 GLU A N 7
ATOM 12668 C CA . GLU A 1 59 ? 3.814 -5.933 5.562 1.00 0.00 59 GLU A CA 7
ATOM 12669 C C . GLU A 1 59 ? 5.134 -6.040 4.802 1.00 0.00 59 GLU A C 7
ATOM 12670 O O . GLU A 1 59 ? 5.705 -7.137 4.692 1.00 0.00 59 GLU A O 7
ATOM 12682 N N . LEU A 1 60 ? 5.618 -4.907 4.278 1.00 0.00 60 LEU A N 7
ATOM 12683 C CA . LEU A 1 60 ? 6.850 -4.857 3.481 1.00 0.00 60 LEU A CA 7
ATOM 12684 C C . LEU A 1 60 ? 7.876 -3.961 4.191 1.00 0.00 60 LEU A C 7
ATOM 12685 O O . LEU A 1 60 ? 7.530 -2.832 4.579 1.00 0.00 60 LEU A O 7
ATOM 12701 N N . PRO A 1 61 ? 9.143 -4.454 4.398 1.00 0.00 61 PRO A N 7
ATOM 12702 C CA . PRO A 1 61 ? 10.263 -3.622 4.899 1.00 0.00 61 PRO A CA 7
ATOM 12703 C C . PRO A 1 61 ? 10.577 -2.442 3.954 1.00 0.00 61 PRO A C 7
ATOM 12704 O O . PRO A 1 61 ? 10.178 -2.462 2.798 1.00 0.00 61 PRO A O 7
ATOM 12715 N N . ARG A 1 62 ? 11.248 -1.411 4.501 1.00 0.00 62 ARG A N 7
ATOM 12716 C CA . ARG A 1 62 ? 11.676 -0.186 3.768 1.00 0.00 62 ARG A CA 7
ATOM 12717 C C . ARG A 1 62 ? 12.267 -0.460 2.356 1.00 0.00 62 ARG A C 7
ATOM 12718 O O . ARG A 1 62 ? 11.971 0.274 1.405 1.00 0.00 62 ARG A O 7
ATOM 12739 N N . ASP A 1 63 ? 13.071 -1.531 2.231 1.00 0.00 63 ASP A N 7
ATOM 12740 C CA . ASP A 1 63 ? 13.788 -1.878 0.989 1.00 0.00 63 ASP A CA 7
ATOM 12741 C C . ASP A 1 63 ? 12.855 -2.476 -0.086 1.00 0.00 63 ASP A C 7
ATOM 12742 O O . ASP A 1 63 ? 13.235 -2.547 -1.257 1.00 0.00 63 ASP A O 7
ATOM 12751 N N . THR A 1 64 ? 11.637 -2.895 0.309 1.00 0.00 64 THR A N 7
ATOM 12752 C CA . THR A 1 64 ? 10.654 -3.538 -0.597 1.00 0.00 64 THR A CA 7
ATOM 12753 C C . THR A 1 64 ? 9.245 -2.910 -0.455 1.00 0.00 64 THR A C 7
ATOM 12754 O O . THR A 1 64 ? 8.300 -3.383 -1.091 1.00 0.00 64 THR A O 7
ATOM 12765 N N . ALA A 1 65 ? 9.122 -1.839 0.368 1.00 0.00 65 ALA A N 7
ATOM 12766 C CA . ALA A 1 65 ? 7.828 -1.161 0.664 1.00 0.00 65 ALA A CA 7
ATOM 12767 C C . ALA A 1 65 ? 7.198 -0.557 -0.601 1.00 0.00 65 ALA A C 7
ATOM 12768 O O . ALA A 1 65 ? 5.972 -0.490 -0.738 1.00 0.00 65 ALA A O 7
ATOM 12775 N N . PHE A 1 66 ? 8.079 -0.147 -1.516 1.00 0.00 66 PHE A N 7
ATOM 12776 C CA . PHE A 1 66 ? 7.710 0.454 -2.811 1.00 0.00 66 PHE A CA 7
ATOM 12777 C C . PHE A 1 66 ? 6.971 -0.544 -3.730 1.00 0.00 66 PHE A C 7
ATOM 12778 O O . PHE A 1 66 ? 6.149 -0.133 -4.553 1.00 0.00 66 PHE A O 7
ATOM 12795 N N . ASN A 1 67 ? 7.196 -1.859 -3.511 1.00 0.00 67 ASN A N 7
ATOM 12796 C CA . ASN A 1 67 ? 6.660 -2.939 -4.376 1.00 0.00 67 ASN A CA 7
ATOM 12797 C C . ASN A 1 67 ? 5.144 -3.159 -4.168 1.00 0.00 67 ASN A C 7
ATOM 12798 O O . ASN A 1 67 ? 4.535 -3.974 -4.875 1.00 0.00 67 ASN A O 7
ATOM 12809 N N . PHE A 1 68 ? 4.537 -2.398 -3.229 1.00 0.00 68 PHE A N 7
ATOM 12810 C CA . PHE A 1 68 ? 3.118 -2.538 -2.853 1.00 0.00 68 PHE A CA 7
ATOM 12811 C C . PHE A 1 68 ? 2.179 -2.039 -3.967 1.00 0.00 68 PHE A C 7
ATOM 12812 O O . PHE A 1 68 ? 1.007 -2.385 -3.974 1.00 0.00 68 PHE A O 7
ATOM 12829 N N . ALA A 1 69 ? 2.706 -1.235 -4.911 1.00 0.00 69 ALA A N 7
ATOM 12830 C CA . ALA A 1 69 ? 1.859 -0.479 -5.850 1.00 0.00 69 ALA A CA 7
ATOM 12831 C C . ALA A 1 69 ? 1.277 -1.450 -6.888 1.00 0.00 69 ALA A C 7
ATOM 12832 O O . ALA A 1 69 ? 0.096 -1.398 -7.229 1.00 0.00 69 ALA A O 7
ATOM 12839 N N . SER A 1 70 ? 2.156 -2.332 -7.366 1.00 0.00 70 SER A N 7
ATOM 12840 C CA . SER A 1 70 ? 1.806 -3.461 -8.234 1.00 0.00 70 SER A CA 7
ATOM 12841 C C . SER A 1 70 ? 1.142 -4.606 -7.425 1.00 0.00 70 SER A C 7
ATOM 12842 O O . SER A 1 70 ? 0.221 -5.262 -7.924 1.00 0.00 70 SER A O 7
ATOM 12850 N N . ASP A 1 71 ? 1.606 -4.814 -6.166 1.00 0.00 71 ASP A N 7
ATOM 12851 C CA . ASP A 1 71 ? 1.192 -5.967 -5.322 1.00 0.00 71 ASP A CA 7
ATOM 12852 C C . ASP A 1 71 ? -0.266 -5.835 -4.835 1.00 0.00 71 ASP A C 7
ATOM 12853 O O . ASP A 1 71 ? -1.062 -6.735 -5.050 1.00 0.00 71 ASP A O 7
ATOM 12862 N N . ALA A 1 72 ? -0.570 -4.725 -4.136 1.00 0.00 72 ALA A N 7
ATOM 12863 C CA . ALA A 1 72 ? -1.935 -4.394 -3.643 1.00 0.00 72 ALA A CA 7
ATOM 12864 C C . ALA A 1 72 ? -3.005 -4.523 -4.743 1.00 0.00 72 ALA A C 7
ATOM 12865 O O . ALA A 1 72 ? -4.093 -5.069 -4.511 1.00 0.00 72 ALA A O 7
ATOM 12872 N N . THR A 1 73 ? -2.668 -4.018 -5.943 1.00 0.00 73 THR A N 7
ATOM 12873 C CA . THR A 1 73 ? -3.538 -4.115 -7.120 1.00 0.00 73 THR A CA 7
ATOM 12874 C C . THR A 1 73 ? -3.720 -5.590 -7.529 1.00 0.00 73 THR A C 7
ATOM 12875 O O . THR A 1 73 ? -4.844 -6.022 -7.778 1.00 0.00 73 THR A O 7
ATOM 12886 N N . ARG A 1 74 ? -2.594 -6.341 -7.584 1.00 0.00 74 ARG A N 7
ATOM 12887 C CA . ARG A 1 74 ? -2.586 -7.790 -7.885 1.00 0.00 74 ARG A CA 7
ATOM 12888 C C . ARG A 1 74 ? -3.528 -8.573 -6.948 1.00 0.00 74 ARG A C 7
ATOM 12889 O O . ARG A 1 74 ? -4.269 -9.424 -7.418 1.00 0.00 74 ARG A O 7
ATOM 12910 N N . VAL A 1 75 ? -3.492 -8.264 -5.634 1.00 0.00 75 VAL A N 7
ATOM 12911 C CA . VAL A 1 75 ? -4.306 -8.969 -4.614 1.00 0.00 75 VAL A CA 7
ATOM 12912 C C . VAL A 1 75 ? -5.807 -8.800 -4.925 1.00 0.00 75 VAL A C 7
ATOM 12913 O O . VAL A 1 75 ? -6.596 -9.746 -4.791 1.00 0.00 75 VAL A O 7
ATOM 12926 N N . ALA A 1 76 ? -6.176 -7.589 -5.381 1.00 0.00 76 ALA A N 7
ATOM 12927 C CA . ALA A 1 76 ? -7.544 -7.265 -5.786 1.00 0.00 76 ALA A CA 7
ATOM 12928 C C . ALA A 1 76 ? -7.913 -7.990 -7.094 1.00 0.00 76 ALA A C 7
ATOM 12929 O O . ALA A 1 76 ? -9.024 -8.504 -7.234 1.00 0.00 76 ALA A O 7
ATOM 12936 N N . GLN A 1 77 ? -6.951 -8.014 -8.044 1.00 0.00 77 GLN A N 7
ATOM 12937 C CA . GLN A 1 77 ? -7.094 -8.686 -9.360 1.00 0.00 77 GLN A CA 7
ATOM 12938 C C . GLN A 1 77 ? -7.342 -10.191 -9.195 1.00 0.00 77 GLN A C 7
ATOM 12939 O O . GLN A 1 77 ? -8.069 -10.797 -9.989 1.00 0.00 77 GLN A O 7
ATOM 12953 N N . LYS A 1 78 ? -6.727 -10.771 -8.150 1.00 0.00 78 LYS A N 7
ATOM 12954 C CA . LYS A 1 78 ? -6.917 -12.178 -7.775 1.00 0.00 78 LYS A CA 7
ATOM 12955 C C . LYS A 1 78 ? -8.383 -12.479 -7.404 1.00 0.00 78 LYS A C 7
ATOM 12956 O O . LYS A 1 78 ? -8.884 -13.562 -7.724 1.00 0.00 78 LYS A O 7
ATOM 12975 N N . HIS A 1 79 ? -9.077 -11.521 -6.738 1.00 0.00 79 HIS A N 7
ATOM 12976 C CA . HIS A 1 79 ? -10.476 -11.741 -6.312 1.00 0.00 79 HIS A CA 7
ATOM 12977 C C . HIS A 1 79 ? -11.443 -11.338 -7.450 1.00 0.00 79 HIS A C 7
ATOM 12978 O O . HIS A 1 79 ? -12.504 -11.947 -7.599 1.00 0.00 79 HIS A O 7
ATOM 12993 N N . GLY A 1 80 ? -11.078 -10.306 -8.254 1.00 0.00 80 GLY A N 7
ATOM 12994 C CA . GLY A 1 80 ? -11.610 -10.167 -9.621 1.00 0.00 80 GLY A CA 7
ATOM 12995 C C . GLY A 1 80 ? -11.647 -8.714 -10.116 1.00 0.00 80 GLY A C 7
ATOM 12996 O O . GLY A 1 80 ? -12.624 -8.291 -10.746 1.00 0.00 80 GLY A O 7
ATOM 13000 N N . LEU A 1 81 ? -10.580 -7.944 -9.817 1.00 0.00 81 LEU A N 7
ATOM 13001 C CA . LEU A 1 81 ? -10.395 -6.563 -10.333 1.00 0.00 81 LEU A CA 7
ATOM 13002 C C . LEU A 1 81 ? -9.784 -6.648 -11.747 1.00 0.00 81 LEU A C 7
ATOM 13003 O O . LEU A 1 81 ? -8.832 -7.405 -11.972 1.00 0.00 81 LEU A O 7
ATOM 13019 N N . HIS A 1 82 ? -10.372 -5.887 -12.685 1.00 0.00 82 HIS A N 7
ATOM 13020 C CA . HIS A 1 82 ? -9.956 -5.841 -14.096 1.00 0.00 82 HIS A CA 7
ATOM 13021 C C . HIS A 1 82 ? -8.500 -5.340 -14.229 1.00 0.00 82 HIS A C 7
ATOM 13022 O O . HIS A 1 82 ? -8.159 -4.308 -13.635 1.00 0.00 82 HIS A O 7
ATOM 13037 N N . PRO A 1 83 ? -7.614 -6.079 -14.985 1.00 0.00 83 PRO A N 7
ATOM 13038 C CA . PRO A 1 83 ? -6.277 -5.574 -15.364 1.00 0.00 83 PRO A CA 7
ATOM 13039 C C . PRO A 1 83 ? -6.399 -4.281 -16.199 1.00 0.00 83 PRO A C 7
ATOM 13040 O O . PRO A 1 83 ? -6.544 -4.322 -17.428 1.00 0.00 83 PRO A O 7
ATOM 13051 N N . LYS A 1 84 ? -6.395 -3.143 -15.477 1.00 0.00 84 LYS A N 7
ATOM 13052 C CA . LYS A 1 84 ? -6.612 -1.789 -16.028 1.00 0.00 84 LYS A CA 7
ATOM 13053 C C . LYS A 1 84 ? -5.584 -1.437 -17.124 1.00 0.00 84 LYS A C 7
ATOM 13054 O O . LYS A 1 84 ? -5.884 -0.653 -18.028 1.00 0.00 84 LYS A O 7
ATOM 13073 N N . PHE A 1 85 ? -4.386 -2.051 -17.027 1.00 0.00 85 PHE A N 7
ATOM 13074 C CA . PHE A 1 85 ? -3.280 -1.860 -17.987 1.00 0.00 85 PHE A CA 7
ATOM 13075 C C . PHE A 1 85 ? -3.732 -2.153 -19.435 1.00 0.00 85 PHE A C 7
ATOM 13076 O O . PHE A 1 85 ? -3.581 -1.302 -20.325 1.00 0.00 85 PHE A O 7
ATOM 13093 N N . GLY A 1 86 ? -4.337 -3.337 -19.629 1.00 0.00 86 GLY A N 7
ATOM 13094 C CA . GLY A 1 86 ? -4.738 -3.807 -20.958 1.00 0.00 86 GLY A CA 7
ATOM 13095 C C . GLY A 1 86 ? -3.540 -3.998 -21.890 1.00 0.00 86 GLY A C 7
ATOM 13096 O O . GLY A 1 86 ? -2.895 -5.055 -21.876 1.00 0.00 86 GLY A O 7
ATOM 13100 N N . ALA A 1 87 ? -3.220 -2.939 -22.652 1.00 0.00 87 ALA A N 7
ATOM 13101 C CA . ALA A 1 87 ? -2.083 -2.913 -23.585 1.00 0.00 87 ALA A CA 7
ATOM 13102 C C . ALA A 1 87 ? -1.718 -1.448 -23.889 1.00 0.00 87 ALA A C 7
ATOM 13103 O O . ALA A 1 87 ? -2.359 -0.805 -24.733 1.00 0.00 87 ALA A O 7
ATOM 13110 N N . ILE A 1 88 ? -0.716 -0.908 -23.163 1.00 0.00 88 ILE A N 7
ATOM 13111 C CA . ILE A 1 88 ? -0.302 0.503 -23.291 1.00 0.00 88 ILE A CA 7
ATOM 13112 C C . ILE A 1 88 ? 1.190 0.667 -22.920 1.00 0.00 88 ILE A C 7
ATOM 13113 O O . ILE A 1 88 ? 1.628 0.235 -21.855 1.00 0.00 88 ILE A O 7
ATOM 13129 N N . THR A 1 89 ? 1.966 1.267 -23.835 1.00 0.00 89 THR A N 7
ATOM 13130 C CA . THR A 1 89 ? 3.396 1.570 -23.629 1.00 0.00 89 THR A CA 7
ATOM 13131 C C . THR A 1 89 ? 3.581 2.975 -23.025 1.00 0.00 89 THR A C 7
ATOM 13132 O O . THR A 1 89 ? 4.496 3.200 -22.223 1.00 0.00 89 THR A O 7
ATOM 13143 N N . ARG A 1 90 ? 2.696 3.913 -23.418 1.00 0.00 90 ARG A N 7
ATOM 13144 C CA . ARG A 1 90 ? 2.740 5.317 -22.963 1.00 0.00 90 ARG A CA 7
ATOM 13145 C C . ARG A 1 90 ? 2.055 5.468 -21.591 1.00 0.00 90 ARG A C 7
ATOM 13146 O O . ARG A 1 90 ? 0.947 6.008 -21.482 1.00 0.00 90 ARG A O 7
ATOM 13167 N N . VAL A 1 91 ? 2.716 4.942 -20.555 1.00 0.00 91 VAL A N 7
ATOM 13168 C CA . VAL A 1 91 ? 2.249 5.037 -19.164 1.00 0.00 91 VAL A CA 7
ATOM 13169 C C . VAL A 1 91 ? 2.928 6.230 -18.469 1.00 0.00 91 VAL A C 7
ATOM 13170 O O . VAL A 1 91 ? 4.109 6.516 -18.724 1.00 0.00 91 VAL A O 7
ATOM 13183 N N . HIS A 1 92 ? 2.169 6.941 -17.618 1.00 0.00 92 HIS A N 7
ATOM 13184 C CA . HIS A 1 92 ? 2.705 8.068 -16.823 1.00 0.00 92 HIS A CA 7
ATOM 13185 C C . HIS A 1 92 ? 3.298 7.516 -15.511 1.00 0.00 92 HIS A C 7
ATOM 13186 O O . HIS A 1 92 ? 2.790 6.522 -14.977 1.00 0.00 92 HIS A O 7
ATOM 13201 N N . LYS A 1 93 ? 4.365 8.160 -15.003 1.00 0.00 93 LYS A N 7
ATOM 13202 C CA . LYS A 1 93 ? 5.130 7.654 -13.849 1.00 0.00 93 LYS A CA 7
ATOM 13203 C C . LYS A 1 93 ? 4.391 7.892 -12.510 1.00 0.00 93 LYS A C 7
ATOM 13204 O O . LYS A 1 93 ? 4.604 8.906 -11.832 1.00 0.00 93 LYS A O 7
ATOM 13223 N N . GLU A 1 94 ? 3.489 6.953 -12.175 1.00 0.00 94 GLU A N 7
ATOM 13224 C CA . GLU A 1 94 ? 2.748 6.937 -10.899 1.00 0.00 94 GLU A CA 7
ATOM 13225 C C . GLU A 1 94 ? 3.635 6.334 -9.803 1.00 0.00 94 GLU A C 7
ATOM 13226 O O . GLU A 1 94 ? 3.835 6.931 -8.733 1.00 0.00 94 GLU A O 7
ATOM 13238 N N . TYR A 1 95 ? 4.168 5.136 -10.124 1.00 0.00 95 TYR A N 7
ATOM 13239 C CA . TYR A 1 95 ? 5.036 4.344 -9.251 1.00 0.00 95 TYR A CA 7
ATOM 13240 C C . TYR A 1 95 ? 6.276 5.147 -8.857 1.00 0.00 95 TYR A C 7
ATOM 13241 O O . TYR A 1 95 ? 6.614 5.204 -7.692 1.00 0.00 95 TYR A O 7
ATOM 13259 N N . ASP A 1 96 ? 6.926 5.755 -9.862 1.00 0.00 96 ASP A N 7
ATOM 13260 C CA . ASP A 1 96 ? 8.175 6.530 -9.695 1.00 0.00 96 ASP A CA 7
ATOM 13261 C C . ASP A 1 96 ? 8.013 7.716 -8.722 1.00 0.00 96 ASP A C 7
ATOM 13262 O O . ASP A 1 96 ? 8.928 8.014 -7.940 1.00 0.00 96 ASP A O 7
ATOM 13271 N N . ALA A 1 97 ? 6.848 8.382 -8.771 1.00 0.00 97 ALA A N 7
ATOM 13272 C CA . ALA A 1 97 ? 6.574 9.561 -7.931 1.00 0.00 97 ALA A CA 7
ATOM 13273 C C . ALA A 1 97 ? 6.298 9.155 -6.466 1.00 0.00 97 ALA A C 7
ATOM 13274 O O . ALA A 1 97 ? 6.875 9.730 -5.534 1.00 0.00 97 ALA A O 7
ATOM 13281 N N . MET A 1 98 ? 5.409 8.161 -6.274 1.00 0.00 98 MET A N 7
ATOM 13282 C CA . MET A 1 98 ? 5.076 7.615 -4.931 1.00 0.00 98 MET A CA 7
ATOM 13283 C C . MET A 1 98 ? 6.294 6.905 -4.288 1.00 0.00 98 MET A C 7
ATOM 13284 O O . MET A 1 98 ? 6.442 6.901 -3.072 1.00 0.00 98 MET A O 7
ATOM 13298 N N . PHE A 1 99 ? 7.125 6.296 -5.146 1.00 0.00 99 PHE A N 7
ATOM 13299 C CA . PHE A 1 99 ? 8.461 5.754 -4.777 1.00 0.00 99 PHE A CA 7
ATOM 13300 C C . PHE A 1 99 ? 9.268 6.831 -4.018 1.00 0.00 99 PHE A C 7
ATOM 13301 O O . PHE A 1 99 ? 9.829 6.564 -2.956 1.00 0.00 99 PHE A O 7
ATOM 13318 N N . GLU A 1 100 ? 9.247 8.061 -4.560 1.00 0.00 100 GLU A N 7
ATOM 13319 C CA . GLU A 1 100 ? 9.978 9.201 -3.990 1.00 0.00 100 GLU A CA 7
ATOM 13320 C C . GLU A 1 100 ? 9.297 9.750 -2.728 1.00 0.00 100 GLU A C 7
ATOM 13321 O O . GLU A 1 100 ? 9.971 10.307 -1.854 1.00 0.00 100 GLU A O 7
ATOM 13333 N N . ASP A 1 101 ? 7.972 9.592 -2.639 1.00 0.00 101 ASP A N 7
ATOM 13334 C CA . ASP A 1 101 ? 7.203 10.016 -1.458 1.00 0.00 101 ASP A CA 7
ATOM 13335 C C . ASP A 1 101 ? 7.551 9.128 -0.243 1.00 0.00 101 ASP A C 7
ATOM 13336 O O . ASP A 1 101 ? 7.939 9.628 0.812 1.00 0.00 101 ASP A O 7
ATOM 13345 N N . ILE A 1 102 ? 7.392 7.807 -0.428 1.00 0.00 102 ILE A N 7
ATOM 13346 C CA . ILE A 1 102 ? 7.712 6.775 0.581 1.00 0.00 102 ILE A CA 7
ATOM 13347 C C . ILE A 1 102 ? 9.204 6.812 1.005 1.00 0.00 102 ILE A C 7
ATOM 13348 O O . ILE A 1 102 ? 9.504 6.708 2.190 1.00 0.00 102 ILE A O 7
ATOM 13364 N N . ARG A 1 103 ? 10.121 6.990 0.029 1.00 0.00 103 ARG A N 7
ATOM 13365 C CA . ARG A 1 103 ? 11.580 7.050 0.327 1.00 0.00 103 ARG A CA 7
ATOM 13366 C C . ARG A 1 103 ? 11.899 8.271 1.221 1.00 0.00 103 ARG A C 7
ATOM 13367 O O . ARG A 1 103 ? 12.841 8.243 2.019 1.00 0.00 103 ARG A O 7
ATOM 13388 N N . ALA A 1 104 ? 11.105 9.344 1.045 1.00 0.00 104 ALA A N 7
ATOM 13389 C CA . ALA A 1 104 ? 11.248 10.592 1.803 1.00 0.00 104 ALA A CA 7
ATOM 13390 C C . ALA A 1 104 ? 10.703 10.420 3.236 1.00 0.00 104 ALA A C 7
ATOM 13391 O O . ALA A 1 104 ? 11.388 10.746 4.210 1.00 0.00 104 ALA A O 7
ATOM 13398 N N . LYS A 1 105 ? 9.452 9.932 3.339 1.00 0.00 105 LYS A N 7
ATOM 13399 C CA . LYS A 1 105 ? 8.763 9.646 4.611 1.00 0.00 105 LYS A CA 7
ATOM 13400 C C . LYS A 1 105 ? 9.551 8.687 5.524 1.00 0.00 105 LYS A C 7
ATOM 13401 O O . LYS A 1 105 ? 9.759 8.979 6.698 1.00 0.00 105 LYS A O 7
ATOM 13420 N N . LEU A 1 106 ? 9.940 7.531 4.976 1.00 0.00 106 LEU A N 7
ATOM 13421 C CA . LEU A 1 106 ? 10.717 6.505 5.709 1.00 0.00 106 LEU A CA 7
ATOM 13422 C C . LEU A 1 106 ? 12.109 7.033 6.139 1.00 0.00 106 LEU A C 7
ATOM 13423 O O . LEU A 1 106 ? 12.662 6.571 7.139 1.00 0.00 106 LEU A O 7
ATOM 13439 N N . HIS A 1 107 ? 12.638 8.011 5.378 1.00 0.00 107 HIS A N 7
ATOM 13440 C CA . HIS A 1 107 ? 13.885 8.730 5.745 1.00 0.00 107 HIS A CA 7
ATOM 13441 C C . HIS A 1 107 ? 13.625 9.610 6.994 1.00 0.00 107 HIS A C 7
ATOM 13442 O O . HIS A 1 107 ? 14.539 9.873 7.788 1.00 0.00 107 HIS A O 7
ATOM 13457 N N . ALA A 1 108 ? 12.363 10.103 7.092 1.00 0.00 108 ALA A N 7
ATOM 13458 C CA . ALA A 1 108 ? 11.785 10.775 8.289 1.00 0.00 108 ALA A CA 7
ATOM 13459 C C . ALA A 1 108 ? 12.317 12.198 8.502 1.00 0.00 108 ALA A C 7
ATOM 13460 O O . ALA A 1 108 ? 11.906 12.891 9.439 1.00 0.00 108 ALA A O 7
ATOM 13467 N N . HIS A 1 109 ? 13.230 12.623 7.629 1.00 0.00 109 HIS A N 7
ATOM 13468 C CA . HIS A 1 109 ? 13.821 13.961 7.649 1.00 0.00 109 HIS A CA 7
ATOM 13469 C C . HIS A 1 109 ? 13.832 14.480 6.205 1.00 0.00 109 HIS A C 7
ATOM 13470 O O . HIS A 1 109 ? 14.270 13.737 5.317 1.00 0.00 109 HIS A O 7
ATOM 13485 N N . PRO A 1 110 ? 13.312 15.722 5.929 1.00 0.00 110 PRO A N 7
ATOM 13486 C CA . PRO A 1 110 ? 13.408 16.356 4.588 1.00 0.00 110 PRO A CA 7
ATOM 13487 C C . PRO A 1 110 ? 14.875 16.577 4.165 1.00 0.00 110 PRO A C 7
ATOM 13488 O O . PRO A 1 110 ? 15.438 17.661 4.348 1.00 0.00 110 PRO A O 7
ATOM 13499 N N . GLY A 1 111 ? 15.495 15.508 3.643 1.00 0.00 111 GLY A N 7
ATOM 13500 C CA . GLY A 1 111 ? 16.924 15.485 3.347 1.00 0.00 111 GLY A CA 7
ATOM 13501 C C . GLY A 1 111 ? 17.203 15.130 1.909 1.00 0.00 111 GLY A C 7
ATOM 13502 O O . GLY A 1 111 ? 17.963 14.200 1.617 1.00 0.00 111 GLY A O 7
ATOM 13506 N N . GLU A 1 112 ? 16.561 15.872 1.008 1.00 0.00 112 GLU A N 7
ATOM 13507 C CA . GLU A 1 112 ? 16.785 15.762 -0.440 1.00 0.00 112 GLU A CA 7
ATOM 13508 C C . GLU A 1 112 ? 18.159 16.394 -0.772 1.00 0.00 112 GLU A C 7
ATOM 13509 O O . GLU A 1 112 ? 18.610 17.265 -0.012 1.00 0.00 112 GLU A O 7
ATOM 13521 N N . PRO A 1 113 ? 18.873 15.954 -1.870 1.00 0.00 113 PRO A N 7
ATOM 13522 C CA . PRO A 1 113 ? 20.161 16.568 -2.284 1.00 0.00 113 PRO A CA 7
ATOM 13523 C C . PRO A 1 113 ? 20.011 18.087 -2.534 1.00 0.00 113 PRO A C 7
ATOM 13524 O O . PRO A 1 113 ? 19.611 18.526 -3.618 1.00 0.00 113 PRO A O 7
ATOM 13535 N N . VAL A 1 114 ? 20.250 18.858 -1.464 1.00 0.00 114 VAL A N 7
ATOM 13536 C CA . VAL A 1 114 ? 20.158 20.320 -1.470 1.00 0.00 114 VAL A CA 7
ATOM 13537 C C . VAL A 1 114 ? 21.430 20.913 -2.086 1.00 0.00 114 VAL A C 7
ATOM 13538 O O . VAL A 1 114 ? 22.528 20.390 -1.884 1.00 0.00 114 VAL A O 7
ATOM 13551 N N . ASP A 1 115 ? 21.260 21.996 -2.844 1.00 0.00 115 ASP A N 7
ATOM 13552 C CA . ASP A 1 115 ? 22.345 22.669 -3.568 1.00 0.00 115 ASP A CA 7
ATOM 13553 C C . ASP A 1 115 ? 22.834 23.899 -2.787 1.00 0.00 115 ASP A C 7
ATOM 13554 O O . ASP A 1 115 ? 23.106 24.956 -3.376 1.00 0.00 115 ASP A O 7
ATOM 13563 N N . LEU A 1 116 ? 22.986 23.724 -1.449 1.00 0.00 116 LEU A N 7
ATOM 13564 C CA . LEU A 1 116 ? 23.548 24.761 -0.552 1.00 0.00 116 LEU A CA 7
ATOM 13565 C C . LEU A 1 116 ? 24.982 25.093 -0.989 1.00 0.00 116 LEU A C 7
ATOM 13566 O O . LEU A 1 116 ? 25.435 26.234 -0.886 1.00 0.00 116 LEU A O 7
ATOM 13582 N N . GLU A 1 117 ? 25.672 24.056 -1.494 1.00 0.00 117 GLU A N 7
ATOM 13583 C CA . GLU A 1 117 ? 26.951 24.178 -2.163 1.00 0.00 117 GLU A CA 7
ATOM 13584 C C . GLU A 1 117 ? 26.783 23.706 -3.620 1.00 0.00 117 GLU A C 7
ATOM 13585 O O . GLU A 1 117 ? 26.935 22.532 -3.943 1.00 0.00 117 GLU A O 7
ATOM 13597 N N . ARG A 1 118 ? 26.356 24.640 -4.458 1.00 0.00 118 ARG A N 7
ATOM 13598 C CA . ARG A 1 118 ? 26.414 24.517 -5.934 1.00 0.00 118 ARG A CA 7
ATOM 13599 C C . ARG A 1 118 ? 26.991 25.839 -6.495 1.00 0.00 118 ARG A C 7
ATOM 13600 O O . ARG A 1 118 ? 26.933 26.107 -7.700 1.00 0.00 118 ARG A O 7
ATOM 13621 N N . ILE A 1 119 ? 27.588 26.645 -5.592 1.00 0.00 119 ILE A N 7
ATOM 13622 C CA . ILE A 1 119 ? 27.992 28.024 -5.883 1.00 0.00 119 ILE A CA 7
ATOM 13623 C C . ILE A 1 119 ? 29.519 28.105 -5.992 1.00 0.00 119 ILE A C 7
ATOM 13624 O O . ILE A 1 119 ? 30.044 28.395 -7.069 1.00 0.00 119 ILE A O 7
ATOM 13640 N N . ILE A 1 120 ? 30.223 27.816 -4.878 1.00 0.00 120 ILE A N 7
ATOM 13641 C CA . ILE A 1 120 ? 31.695 27.881 -4.809 1.00 0.00 120 ILE A CA 7
ATOM 13642 C C . ILE A 1 120 ? 32.280 26.513 -5.237 1.00 0.00 120 ILE A C 7
ATOM 13643 O O . ILE A 1 120 ? 32.751 25.712 -4.413 1.00 0.00 120 ILE A O 7
ATOM 13659 N N . ARG A 1 121 ? 32.163 26.227 -6.542 1.00 0.00 121 ARG A N 7
ATOM 13660 C CA . ARG A 1 121 ? 32.645 24.977 -7.144 1.00 0.00 121 ARG A CA 7
ATOM 13661 C C . ARG A 1 121 ? 33.899 25.266 -7.978 1.00 0.00 121 ARG A C 7
ATOM 13662 O O . ARG A 1 121 ? 33.819 25.512 -9.188 1.00 0.00 121 ARG A O 7
ATOM 13683 N N . HIS A 1 122 ? 35.053 25.287 -7.288 1.00 0.00 122 HIS A N 7
ATOM 13684 C CA . HIS A 1 122 ? 36.378 25.573 -7.886 1.00 0.00 122 HIS A CA 7
ATOM 13685 C C . HIS A 1 122 ? 37.491 24.839 -7.111 1.00 0.00 122 HIS A C 7
ATOM 13686 O O . HIS A 1 122 ? 37.232 24.195 -6.082 1.00 0.00 122 HIS A O 7
ATOM 13701 N N . GLU A 1 123 ? 38.734 24.961 -7.613 1.00 0.00 123 GLU A N 7
ATOM 13702 C CA . GLU A 1 123 ? 39.914 24.251 -7.082 1.00 0.00 123 GLU A CA 7
ATOM 13703 C C . GLU A 1 123 ? 41.143 25.186 -7.081 1.00 0.00 123 GLU A C 7
ATOM 13704 O O . GLU A 1 123 ? 41.218 26.130 -7.889 1.00 0.00 123 GLU A O 7
ATOM 13716 N N . GLY A 1 124 ? 42.078 24.942 -6.144 1.00 0.00 124 GLY A N 7
ATOM 13717 C CA . GLY A 1 124 ? 43.330 25.702 -6.054 1.00 0.00 124 GLY A CA 7
ATOM 13718 C C . GLY A 1 124 ? 43.153 27.074 -5.409 1.00 0.00 124 GLY A C 7
ATOM 13719 O O . GLY A 1 124 ? 43.264 27.211 -4.183 1.00 0.00 124 GLY A O 7
ATOM 13723 N N . SER A 1 125 ? 42.872 28.090 -6.246 1.00 0.00 125 SER A N 7
ATOM 13724 C CA . SER A 1 125 ? 42.679 29.486 -5.812 1.00 0.00 125 SER A CA 7
ATOM 13725 C C . SER A 1 125 ? 41.693 30.187 -6.777 1.00 0.00 125 SER A C 7
ATOM 13726 O O . SER A 1 125 ? 40.573 30.539 -6.356 1.00 0.00 125 SER A O 7
ATOM 13735 N N . GLN A 1 1 ? -11.761 12.778 -3.806 1.00 0.00 1 GLN A N 8
ATOM 13736 C CA . GLN A 1 1 ? -12.383 12.785 -5.150 1.00 0.00 1 GLN A CA 8
ATOM 13737 C C . GLN A 1 1 ? -11.743 11.695 -6.039 1.00 0.00 1 GLN A C 8
ATOM 13738 O O . GLN A 1 1 ? -10.535 11.729 -6.320 1.00 0.00 1 GLN A O 8
ATOM 13754 N N . GLY A 1 2 ? -12.567 10.703 -6.433 1.00 0.00 2 GLY A N 8
ATOM 13755 C CA . GLY A 1 2 ? -12.132 9.590 -7.279 1.00 0.00 2 GLY A CA 8
ATOM 13756 C C . GLY A 1 2 ? -11.163 8.642 -6.572 1.00 0.00 2 GLY A C 8
ATOM 13757 O O . GLY A 1 2 ? -11.395 8.239 -5.428 1.00 0.00 2 GLY A O 8
ATOM 13761 N N . HIS A 1 3 ? -10.077 8.278 -7.264 1.00 0.00 3 HIS A N 8
ATOM 13762 C CA . HIS A 1 3 ? -9.006 7.428 -6.713 1.00 0.00 3 HIS A CA 8
ATOM 13763 C C . HIS A 1 3 ? -7.816 8.324 -6.302 1.00 0.00 3 HIS A C 8
ATOM 13764 O O . HIS A 1 3 ? -6.692 8.204 -6.811 1.00 0.00 3 HIS A O 8
ATOM 13779 N N . MET A 1 4 ? -8.116 9.249 -5.371 1.00 0.00 4 MET A N 8
ATOM 13780 C CA . MET A 1 4 ? -7.165 10.264 -4.879 1.00 0.00 4 MET A CA 8
ATOM 13781 C C . MET A 1 4 ? -6.113 9.634 -3.941 1.00 0.00 4 MET A C 8
ATOM 13782 O O . MET A 1 4 ? -6.427 8.730 -3.162 1.00 0.00 4 MET A O 8
ATOM 13796 N N . PHE A 1 5 ? -4.871 10.135 -4.020 1.00 0.00 5 PHE A N 8
ATOM 13797 C CA . PHE A 1 5 ? -3.795 9.768 -3.094 1.00 0.00 5 PHE A CA 8
ATOM 13798 C C . PHE A 1 5 ? -3.520 10.929 -2.116 1.00 0.00 5 PHE A C 8
ATOM 13799 O O . PHE A 1 5 ? -3.633 12.109 -2.478 1.00 0.00 5 PHE A O 8
ATOM 13816 N N . GLU A 1 6 ? -3.146 10.557 -0.888 1.00 0.00 6 GLU A N 8
ATOM 13817 C CA . GLU A 1 6 ? -2.776 11.477 0.196 1.00 0.00 6 GLU A CA 8
ATOM 13818 C C . GLU A 1 6 ? -1.621 10.833 1.008 1.00 0.00 6 GLU A C 8
ATOM 13819 O O . GLU A 1 6 ? -1.490 9.600 0.999 1.00 0.00 6 GLU A O 8
ATOM 13831 N N . PRO A 1 7 ? -0.740 11.637 1.687 1.00 0.00 7 PRO A N 8
ATOM 13832 C CA . PRO A 1 7 ? 0.330 11.081 2.554 1.00 0.00 7 PRO A CA 8
ATOM 13833 C C . PRO A 1 7 ? -0.251 10.241 3.719 1.00 0.00 7 PRO A C 8
ATOM 13834 O O . PRO A 1 7 ? -0.690 10.784 4.741 1.00 0.00 7 PRO A O 8
ATOM 13845 N N . GLY A 1 8 ? -0.287 8.910 3.515 1.00 0.00 8 GLY A N 8
ATOM 13846 C CA . GLY A 1 8 ? -0.766 7.948 4.516 1.00 0.00 8 GLY A CA 8
ATOM 13847 C C . GLY A 1 8 ? -1.775 6.943 3.958 1.00 0.00 8 GLY A C 8
ATOM 13848 O O . GLY A 1 8 ? -1.888 5.819 4.473 1.00 0.00 8 GLY A O 8
ATOM 13852 N N . HIS A 1 9 ? -2.487 7.333 2.884 1.00 0.00 9 HIS A N 8
ATOM 13853 C CA . HIS A 1 9 ? -3.646 6.572 2.359 1.00 0.00 9 HIS A CA 8
ATOM 13854 C C . HIS A 1 9 ? -3.822 6.798 0.838 1.00 0.00 9 HIS A C 8
ATOM 13855 O O . HIS A 1 9 ? -3.551 7.878 0.327 1.00 0.00 9 HIS A O 8
ATOM 13870 N N . LEU A 1 10 ? -4.305 5.761 0.137 1.00 0.00 10 LEU A N 8
ATOM 13871 C CA . LEU A 1 10 ? -4.680 5.802 -1.279 1.00 0.00 10 LEU A CA 8
ATOM 13872 C C . LEU A 1 10 ? -6.118 5.276 -1.401 1.00 0.00 10 LEU A C 8
ATOM 13873 O O . LEU A 1 10 ? -6.476 4.268 -0.773 1.00 0.00 10 LEU A O 8
ATOM 13889 N N . HIS A 1 11 ? -6.939 5.985 -2.178 1.00 0.00 11 HIS A N 8
ATOM 13890 C CA . HIS A 1 11 ? -8.307 5.571 -2.504 1.00 0.00 11 HIS A CA 8
ATOM 13891 C C . HIS A 1 11 ? -8.276 4.888 -3.878 1.00 0.00 11 HIS A C 8
ATOM 13892 O O . HIS A 1 11 ? -7.565 5.345 -4.776 1.00 0.00 11 HIS A O 8
ATOM 13907 N N . LEU A 1 12 ? -9.018 3.782 -4.023 1.00 0.00 12 LEU A N 8
ATOM 13908 C CA . LEU A 1 12 ? -9.168 3.074 -5.302 1.00 0.00 12 LEU A CA 8
ATOM 13909 C C . LEU A 1 12 ? -10.656 2.947 -5.645 1.00 0.00 12 LEU A C 8
ATOM 13910 O O . LEU A 1 12 ? -11.398 2.276 -4.941 1.00 0.00 12 LEU A O 8
ATOM 13926 N N . VAL A 1 13 ? -11.081 3.672 -6.675 1.00 0.00 13 VAL A N 8
ATOM 13927 C CA . VAL A 1 13 ? -12.327 3.412 -7.428 1.00 0.00 13 VAL A CA 8
ATOM 13928 C C . VAL A 1 13 ? -11.954 3.456 -8.905 1.00 0.00 13 VAL A C 8
ATOM 13929 O O . VAL A 1 13 ? -10.837 3.899 -9.246 1.00 0.00 13 VAL A O 8
ATOM 13942 N N . SER A 1 14 ? -12.849 3.039 -9.809 1.00 0.00 14 SER A N 8
ATOM 13943 C CA . SER A 1 14 ? -12.568 3.081 -11.244 1.00 0.00 14 SER A CA 8
ATOM 13944 C C . SER A 1 14 ? -13.339 4.267 -11.841 1.00 0.00 14 SER A C 8
ATOM 13945 O O . SER A 1 14 ? -14.496 4.506 -11.466 1.00 0.00 14 SER A O 8
ATOM 13953 N N . LEU A 1 15 ? -12.694 5.017 -12.747 1.00 0.00 15 LEU A N 8
ATOM 13954 C CA . LEU A 1 15 ? -13.336 6.140 -13.447 1.00 0.00 15 LEU A CA 8
ATOM 13955 C C . LEU A 1 15 ? -14.408 5.592 -14.424 1.00 0.00 15 LEU A C 8
ATOM 13956 O O . LEU A 1 15 ? -14.090 4.705 -15.239 1.00 0.00 15 LEU A O 8
ATOM 13972 N N . PRO A 1 16 ? -15.688 6.079 -14.342 1.00 0.00 16 PRO A N 8
ATOM 13973 C CA . PRO A 1 16 ? -16.780 5.584 -15.201 1.00 0.00 16 PRO A CA 8
ATOM 13974 C C . PRO A 1 16 ? -16.563 5.955 -16.687 1.00 0.00 16 PRO A C 8
ATOM 13975 O O . PRO A 1 16 ? -15.992 7.007 -17.002 1.00 0.00 16 PRO A O 8
ATOM 13986 N N . GLY A 1 17 ? -17.030 5.073 -17.580 1.00 0.00 17 GLY A N 8
ATOM 13987 C CA . GLY A 1 17 ? -16.848 5.233 -19.021 1.00 0.00 17 GLY A CA 8
ATOM 13988 C C . GLY A 1 17 ? -17.012 3.900 -19.722 1.00 0.00 17 GLY A C 8
ATOM 13989 O O . GLY A 1 17 ? -18.064 3.621 -20.307 1.00 0.00 17 GLY A O 8
ATOM 13993 N N . LEU A 1 18 ? -15.971 3.057 -19.625 1.00 0.00 18 LEU A N 8
ATOM 13994 C CA . LEU A 1 18 ? -15.974 1.685 -20.185 1.00 0.00 18 LEU A CA 8
ATOM 13995 C C . LEU A 1 18 ? -15.263 0.726 -19.198 1.00 0.00 18 LEU A C 8
ATOM 13996 O O . LEU A 1 18 ? -14.894 -0.402 -19.541 1.00 0.00 18 LEU A O 8
ATOM 14012 N N . ASP A 1 19 ? -15.107 1.189 -17.947 1.00 0.00 19 ASP A N 8
ATOM 14013 C CA . ASP A 1 19 ? -14.348 0.481 -16.892 1.00 0.00 19 ASP A CA 8
ATOM 14014 C C . ASP A 1 19 ? -15.241 0.323 -15.652 1.00 0.00 19 ASP A C 8
ATOM 14015 O O . ASP A 1 19 ? -14.751 0.261 -14.520 1.00 0.00 19 ASP A O 8
ATOM 14024 N N . GLN A 1 20 ? -16.556 0.194 -15.892 1.00 0.00 20 GLN A N 8
ATOM 14025 C CA . GLN A 1 20 ? -17.593 0.365 -14.856 1.00 0.00 20 GLN A CA 8
ATOM 14026 C C . GLN A 1 20 ? -17.873 -0.955 -14.077 1.00 0.00 20 GLN A C 8
ATOM 14027 O O . GLN A 1 20 ? -19.028 -1.340 -13.849 1.00 0.00 20 GLN A O 8
ATOM 14041 N N . GLN A 1 21 ? -16.798 -1.657 -13.673 1.00 0.00 21 GLN A N 8
ATOM 14042 C CA . GLN A 1 21 ? -16.881 -2.704 -12.642 1.00 0.00 21 GLN A CA 8
ATOM 14043 C C . GLN A 1 21 ? -16.814 -2.014 -11.276 1.00 0.00 21 GLN A C 8
ATOM 14044 O O . GLN A 1 21 ? -16.003 -1.089 -11.087 1.00 0.00 21 GLN A O 8
ATOM 14058 N N . ASP A 1 22 ? -17.649 -2.475 -10.338 1.00 0.00 22 ASP A N 8
ATOM 14059 C CA . ASP A 1 22 ? -17.783 -1.866 -9.009 1.00 0.00 22 ASP A CA 8
ATOM 14060 C C . ASP A 1 22 ? -16.589 -2.287 -8.136 1.00 0.00 22 ASP A C 8
ATOM 14061 O O . ASP A 1 22 ? -16.653 -3.279 -7.390 1.00 0.00 22 ASP A O 8
ATOM 14070 N N . ILE A 1 23 ? -15.470 -1.562 -8.308 1.00 0.00 23 ILE A N 8
ATOM 14071 C CA . ILE A 1 23 ? -14.264 -1.744 -7.496 1.00 0.00 23 ILE A CA 8
ATOM 14072 C C . ILE A 1 23 ? -14.083 -0.520 -6.591 1.00 0.00 23 ILE A C 8
ATOM 14073 O O . ILE A 1 23 ? -14.138 0.632 -7.047 1.00 0.00 23 ILE A O 8
ATOM 14089 N N . ASN A 1 24 ? -13.949 -0.792 -5.299 1.00 0.00 24 ASN A N 8
ATOM 14090 C CA . ASN A 1 24 ? -13.726 0.220 -4.266 1.00 0.00 24 ASN A CA 8
ATOM 14091 C C . ASN A 1 24 ? -12.851 -0.412 -3.185 1.00 0.00 24 ASN A C 8
ATOM 14092 O O . ASN A 1 24 ? -13.233 -1.420 -2.588 1.00 0.00 24 ASN A O 8
ATOM 14103 N N . ILE A 1 25 ? -11.646 0.154 -2.991 1.00 0.00 25 ILE A N 8
ATOM 14104 C CA . ILE A 1 25 ? -10.568 -0.444 -2.185 1.00 0.00 25 ILE A CA 8
ATOM 14105 C C . ILE A 1 25 ? -9.806 0.693 -1.471 1.00 0.00 25 ILE A C 8
ATOM 14106 O O . ILE A 1 25 ? -9.672 1.797 -2.014 1.00 0.00 25 ILE A O 8
ATOM 14122 N N . HIS A 1 26 ? -9.329 0.416 -0.257 1.00 0.00 26 HIS A N 8
ATOM 14123 C CA . HIS A 1 26 ? -8.517 1.338 0.543 1.00 0.00 26 HIS A CA 8
ATOM 14124 C C . HIS A 1 26 ? -7.083 0.795 0.571 1.00 0.00 26 HIS A C 8
ATOM 14125 O O . HIS A 1 26 ? -6.898 -0.423 0.560 1.00 0.00 26 HIS A O 8
ATOM 14140 N N . ILE A 1 27 ? -6.077 1.681 0.587 1.00 0.00 27 ILE A N 8
ATOM 14141 C CA . ILE A 1 27 ? -4.668 1.296 0.815 1.00 0.00 27 ILE A CA 8
ATOM 14142 C C . ILE A 1 27 ? -4.063 2.227 1.875 1.00 0.00 27 ILE A C 8
ATOM 14143 O O . ILE A 1 27 ? -3.871 3.411 1.630 1.00 0.00 27 ILE A O 8
ATOM 14159 N N . ARG A 1 28 ? -3.806 1.688 3.063 1.00 0.00 28 ARG A N 8
ATOM 14160 C CA . ARG A 1 28 ? -3.020 2.368 4.099 1.00 0.00 28 ARG A CA 8
ATOM 14161 C C . ARG A 1 28 ? -1.593 1.830 4.038 1.00 0.00 28 ARG A C 8
ATOM 14162 O O . ARG A 1 28 ? -1.398 0.638 3.807 1.00 0.00 28 ARG A O 8
ATOM 14183 N N . TYR A 1 29 ? -0.605 2.701 4.202 1.00 0.00 29 TYR A N 8
ATOM 14184 C CA . TYR A 1 29 ? 0.773 2.281 4.473 1.00 0.00 29 TYR A CA 8
ATOM 14185 C C . TYR A 1 29 ? 1.186 2.917 5.800 1.00 0.00 29 TYR A C 8
ATOM 14186 O O . TYR A 1 29 ? 1.186 4.140 5.941 1.00 0.00 29 TYR A O 8
ATOM 14204 N N . GLU A 1 30 ? 1.467 2.068 6.792 1.00 0.00 30 GLU A N 8
ATOM 14205 C CA . GLU A 1 30 ? 1.788 2.500 8.157 1.00 0.00 30 GLU A CA 8
ATOM 14206 C C . GLU A 1 30 ? 3.145 1.914 8.532 1.00 0.00 30 GLU A C 8
ATOM 14207 O O . GLU A 1 30 ? 3.279 0.698 8.688 1.00 0.00 30 GLU A O 8
ATOM 14219 N N . VAL A 1 31 ? 4.142 2.785 8.673 1.00 0.00 31 VAL A N 8
ATOM 14220 C CA . VAL A 1 31 ? 5.524 2.387 8.955 1.00 0.00 31 VAL A CA 8
ATOM 14221 C C . VAL A 1 31 ? 5.761 2.322 10.465 1.00 0.00 31 VAL A C 8
ATOM 14222 O O . VAL A 1 31 ? 5.615 3.326 11.175 1.00 0.00 31 VAL A O 8
ATOM 14235 N N . ARG A 1 32 ? 6.107 1.124 10.943 1.00 0.00 32 ARG A N 8
ATOM 14236 C CA . ARG A 1 32 ? 6.478 0.885 12.338 1.00 0.00 32 ARG A CA 8
ATOM 14237 C C . ARG A 1 32 ? 7.953 0.469 12.372 1.00 0.00 32 ARG A C 8
ATOM 14238 O O . ARG A 1 32 ? 8.471 -0.082 11.391 1.00 0.00 32 ARG A O 8
ATOM 14259 N N . GLN A 1 33 ? 8.621 0.732 13.492 1.00 0.00 33 GLN A N 8
ATOM 14260 C CA . GLN A 1 33 ? 10.009 0.324 13.713 1.00 0.00 33 GLN A CA 8
ATOM 14261 C C . GLN A 1 33 ? 9.993 -0.760 14.805 1.00 0.00 33 GLN A C 8
ATOM 14262 O O . GLN A 1 33 ? 9.636 -0.473 15.953 1.00 0.00 33 GLN A O 8
ATOM 14276 N N . ASN A 1 34 ? 10.312 -2.006 14.441 1.00 0.00 34 ASN A N 8
ATOM 14277 C CA . ASN A 1 34 ? 10.475 -3.110 15.411 1.00 0.00 34 ASN A CA 8
ATOM 14278 C C . ASN A 1 34 ? 11.980 -3.403 15.571 1.00 0.00 34 ASN A C 8
ATOM 14279 O O . ASN A 1 34 ? 12.699 -3.440 14.584 1.00 0.00 34 ASN A O 8
ATOM 14290 N N . ALA A 1 35 ? 12.449 -3.610 16.817 1.00 0.00 35 ALA A N 8
ATOM 14291 C CA . ALA A 1 35 ? 13.892 -3.816 17.117 1.00 0.00 35 ALA A CA 8
ATOM 14292 C C . ALA A 1 35 ? 14.435 -5.141 16.518 1.00 0.00 35 ALA A C 8
ATOM 14293 O O . ALA A 1 35 ? 15.649 -5.297 16.326 1.00 0.00 35 ALA A O 8
ATOM 14300 N N . GLU A 1 36 ? 13.511 -6.065 16.218 1.00 0.00 36 GLU A N 8
ATOM 14301 C CA . GLU A 1 36 ? 13.810 -7.400 15.669 1.00 0.00 36 GLU A CA 8
ATOM 14302 C C . GLU A 1 36 ? 14.341 -7.311 14.220 1.00 0.00 36 GLU A C 8
ATOM 14303 O O . GLU A 1 36 ? 15.334 -7.967 13.883 1.00 0.00 36 GLU A O 8
ATOM 14315 N N . SER A 1 37 ? 13.679 -6.495 13.372 1.00 0.00 37 SER A N 8
ATOM 14316 C CA . SER A 1 37 ? 14.002 -6.403 11.924 1.00 0.00 37 SER A CA 8
ATOM 14317 C C . SER A 1 37 ? 14.522 -5.003 11.558 1.00 0.00 37 SER A C 8
ATOM 14318 O O . SER A 1 37 ? 15.476 -4.870 10.789 1.00 0.00 37 SER A O 8
ATOM 14326 N N . GLY A 1 38 ? 13.896 -3.970 12.136 1.00 0.00 38 GLY A N 8
ATOM 14327 C CA . GLY A 1 38 ? 14.152 -2.573 11.786 1.00 0.00 38 GLY A CA 8
ATOM 14328 C C . GLY A 1 38 ? 12.875 -1.888 11.319 1.00 0.00 38 GLY A C 8
ATOM 14329 O O . GLY A 1 38 ? 11.780 -2.212 11.799 1.00 0.00 38 GLY A O 8
ATOM 14333 N N . ALA A 1 39 ? 13.028 -0.925 10.397 1.00 0.00 39 ALA A N 8
ATOM 14334 C CA . ALA A 1 39 ? 11.901 -0.214 9.774 1.00 0.00 39 ALA A CA 8
ATOM 14335 C C . ALA A 1 39 ? 11.152 -1.129 8.792 1.00 0.00 39 ALA A C 8
ATOM 14336 O O . ALA A 1 39 ? 11.773 -1.738 7.904 1.00 0.00 39 ALA A O 8
ATOM 14343 N N . TYR A 1 40 ? 9.823 -1.200 8.942 1.00 0.00 40 TYR A N 8
ATOM 14344 C CA . TYR A 1 40 ? 8.952 -1.987 8.041 1.00 0.00 40 TYR A CA 8
ATOM 14345 C C . TYR A 1 40 ? 7.614 -1.255 7.853 1.00 0.00 40 TYR A C 8
ATOM 14346 O O . TYR A 1 40 ? 7.294 -0.334 8.613 1.00 0.00 40 TYR A O 8
ATOM 14364 N N . VAL A 1 41 ? 6.826 -1.685 6.850 1.00 0.00 41 VAL A N 8
ATOM 14365 C CA . VAL A 1 41 ? 5.510 -1.088 6.551 1.00 0.00 41 VAL A CA 8
ATOM 14366 C C . VAL A 1 41 ? 4.411 -2.157 6.622 1.00 0.00 41 VAL A C 8
ATOM 14367 O O . VAL A 1 41 ? 4.544 -3.216 6.007 1.00 0.00 41 VAL A O 8
ATOM 14380 N N . HIS A 1 42 ? 3.346 -1.875 7.379 1.00 0.00 42 HIS A N 8
ATOM 14381 C CA . HIS A 1 42 ? 2.088 -2.622 7.305 1.00 0.00 42 HIS A CA 8
ATOM 14382 C C . HIS A 1 42 ? 1.194 -1.971 6.238 1.00 0.00 42 HIS A C 8
ATOM 14383 O O . HIS A 1 42 ? 0.749 -0.827 6.415 1.00 0.00 42 HIS A O 8
ATOM 14398 N N . PHE A 1 43 ? 0.954 -2.681 5.126 1.00 0.00 43 PHE A N 8
ATOM 14399 C CA . PHE A 1 43 ? 0.022 -2.232 4.080 1.00 0.00 43 PHE A CA 8
ATOM 14400 C C . PHE A 1 43 ? -1.344 -2.883 4.347 1.00 0.00 43 PHE A C 8
ATOM 14401 O O . PHE A 1 43 ? -1.444 -4.109 4.396 1.00 0.00 43 PHE A O 8
ATOM 14418 N N . ASP A 1 44 ? -2.375 -2.052 4.531 1.00 0.00 44 ASP A N 8
ATOM 14419 C CA . ASP A 1 44 ? -3.703 -2.483 5.004 1.00 0.00 44 ASP A CA 8
ATOM 14420 C C . ASP A 1 44 ? -4.763 -2.126 3.952 1.00 0.00 44 ASP A C 8
ATOM 14421 O O . ASP A 1 44 ? -4.988 -0.944 3.679 1.00 0.00 44 ASP A O 8
ATOM 14430 N N . MET A 1 45 ? -5.393 -3.148 3.352 1.00 0.00 45 MET A N 8
ATOM 14431 C CA . MET A 1 45 ? -6.397 -2.973 2.277 1.00 0.00 45 MET A CA 8
ATOM 14432 C C . MET A 1 45 ? -7.760 -3.550 2.700 1.00 0.00 45 MET A C 8
ATOM 14433 O O . MET A 1 45 ? -7.817 -4.555 3.401 1.00 0.00 45 MET A O 8
ATOM 14447 N N . ASP A 1 46 ? -8.846 -2.892 2.275 1.00 0.00 46 ASP A N 8
ATOM 14448 C CA . ASP A 1 46 ? -10.228 -3.404 2.438 1.00 0.00 46 ASP A CA 8
ATOM 14449 C C . ASP A 1 46 ? -11.135 -2.772 1.377 1.00 0.00 46 ASP A C 8
ATOM 14450 O O . ASP A 1 46 ? -10.760 -1.784 0.762 1.00 0.00 46 ASP A O 8
ATOM 14459 N N . GLY A 1 47 ? -12.323 -3.344 1.168 1.00 0.00 47 GLY A N 8
ATOM 14460 C CA . GLY A 1 47 ? -13.313 -2.762 0.250 1.00 0.00 47 GLY A CA 8
ATOM 14461 C C . GLY A 1 47 ? -14.405 -3.748 -0.081 1.00 0.00 47 GLY A C 8
ATOM 14462 O O . GLY A 1 47 ? -14.604 -4.694 0.684 1.00 0.00 47 GLY A O 8
ATOM 14466 N N . GLU A 1 48 ? -15.124 -3.553 -1.208 1.00 0.00 48 GLU A N 8
ATOM 14467 C CA . GLU A 1 48 ? -16.069 -4.560 -1.716 1.00 0.00 48 GLU A CA 8
ATOM 14468 C C . GLU A 1 48 ? -16.092 -4.553 -3.258 1.00 0.00 48 GLU A C 8
ATOM 14469 O O . GLU A 1 48 ? -16.515 -3.587 -3.901 1.00 0.00 48 GLU A O 8
ATOM 14481 N N . ILE A 1 49 ? -15.546 -5.632 -3.836 1.00 0.00 49 ILE A N 8
ATOM 14482 C CA . ILE A 1 49 ? -15.520 -5.790 -5.309 1.00 0.00 49 ILE A CA 8
ATOM 14483 C C . ILE A 1 49 ? -16.644 -6.719 -5.779 1.00 0.00 49 ILE A C 8
ATOM 14484 O O . ILE A 1 49 ? -16.786 -7.833 -5.265 1.00 0.00 49 ILE A O 8
ATOM 14500 N N . ASP A 1 50 ? -17.435 -6.224 -6.764 1.00 0.00 50 ASP A N 8
ATOM 14501 C CA . ASP A 1 50 ? -18.623 -6.916 -7.326 1.00 0.00 50 ASP A CA 8
ATOM 14502 C C . ASP A 1 50 ? -19.715 -7.145 -6.256 1.00 0.00 50 ASP A C 8
ATOM 14503 O O . ASP A 1 50 ? -20.640 -7.936 -6.463 1.00 0.00 50 ASP A O 8
ATOM 14512 N N . GLY A 1 51 ? -19.625 -6.403 -5.134 1.00 0.00 51 GLY A N 8
ATOM 14513 C CA . GLY A 1 51 ? -20.516 -6.576 -3.981 1.00 0.00 51 GLY A CA 8
ATOM 14514 C C . GLY A 1 51 ? -19.861 -7.299 -2.810 1.00 0.00 51 GLY A C 8
ATOM 14515 O O . GLY A 1 51 ? -20.345 -7.195 -1.683 1.00 0.00 51 GLY A O 8
ATOM 14519 N N . LYS A 1 52 ? -18.766 -8.045 -3.076 1.00 0.00 52 LYS A N 8
ATOM 14520 C CA . LYS A 1 52 ? -18.089 -8.905 -2.079 1.00 0.00 52 LYS A CA 8
ATOM 14521 C C . LYS A 1 52 ? -17.108 -8.114 -1.184 1.00 0.00 52 LYS A C 8
ATOM 14522 O O . LYS A 1 52 ? -16.073 -7.665 -1.681 1.00 0.00 52 LYS A O 8
ATOM 14541 N N . PRO A 1 53 ? -17.412 -7.940 0.151 1.00 0.00 53 PRO A N 8
ATOM 14542 C CA . PRO A 1 53 ? -16.499 -7.256 1.092 1.00 0.00 53 PRO A CA 8
ATOM 14543 C C . PRO A 1 53 ? -15.282 -8.130 1.453 1.00 0.00 53 PRO A C 8
ATOM 14544 O O . PRO A 1 53 ? -15.407 -9.351 1.595 1.00 0.00 53 PRO A O 8
ATOM 14555 N N . PHE A 1 54 ? -14.117 -7.491 1.610 1.00 0.00 54 PHE A N 8
ATOM 14556 C CA . PHE A 1 54 ? -12.851 -8.179 1.925 1.00 0.00 54 PHE A CA 8
ATOM 14557 C C . PHE A 1 54 ? -11.949 -7.265 2.766 1.00 0.00 54 PHE A C 8
ATOM 14558 O O . PHE A 1 54 ? -12.149 -6.044 2.804 1.00 0.00 54 PHE A O 8
ATOM 14575 N N . SER A 1 55 ? -10.961 -7.878 3.430 1.00 0.00 55 SER A N 8
ATOM 14576 C CA . SER A 1 55 ? -9.878 -7.171 4.114 1.00 0.00 55 SER A CA 8
ATOM 14577 C C . SER A 1 55 ? -8.604 -8.035 4.009 1.00 0.00 55 SER A C 8
ATOM 14578 O O . SER A 1 55 ? -8.593 -9.191 4.450 1.00 0.00 55 SER A O 8
ATOM 14586 N N . ASP A 1 56 ? -7.547 -7.468 3.412 1.00 0.00 56 ASP A N 8
ATOM 14587 C CA . ASP A 1 56 ? -6.287 -8.179 3.112 1.00 0.00 56 ASP A CA 8
ATOM 14588 C C . ASP A 1 56 ? -5.114 -7.246 3.438 1.00 0.00 56 ASP A C 8
ATOM 14589 O O . ASP A 1 56 ? -5.218 -6.036 3.241 1.00 0.00 56 ASP A O 8
ATOM 14598 N N . SER A 1 57 ? -3.996 -7.808 3.916 1.00 0.00 57 SER A N 8
ATOM 14599 C CA . SER A 1 57 ? -2.826 -7.022 4.331 1.00 0.00 57 SER A CA 8
ATOM 14600 C C . SER A 1 57 ? -1.518 -7.754 3.993 1.00 0.00 57 SER A C 8
ATOM 14601 O O . SER A 1 57 ? -1.443 -8.987 4.061 1.00 0.00 57 SER A O 8
ATOM 14609 N N . PHE A 1 58 ? -0.493 -6.974 3.622 1.00 0.00 58 PHE A N 8
ATOM 14610 C CA . PHE A 1 58 ? 0.864 -7.471 3.350 1.00 0.00 58 PHE A CA 8
ATOM 14611 C C . PHE A 1 58 ? 1.875 -6.506 3.976 1.00 0.00 58 PHE A C 8
ATOM 14612 O O . PHE A 1 58 ? 1.695 -5.294 3.916 1.00 0.00 58 PHE A O 8
ATOM 14629 N N . GLU A 1 59 ? 2.910 -7.054 4.619 1.00 0.00 59 GLU A N 8
ATOM 14630 C CA . GLU A 1 59 ? 3.940 -6.264 5.312 1.00 0.00 59 GLU A CA 8
ATOM 14631 C C . GLU A 1 59 ? 5.282 -6.439 4.596 1.00 0.00 59 GLU A C 8
ATOM 14632 O O . GLU A 1 59 ? 5.731 -7.571 4.389 1.00 0.00 59 GLU A O 8
ATOM 14644 N N . LEU A 1 60 ? 5.918 -5.316 4.225 1.00 0.00 60 LEU A N 8
ATOM 14645 C CA . LEU A 1 60 ? 7.206 -5.311 3.508 1.00 0.00 60 LEU A CA 8
ATOM 14646 C C . LEU A 1 60 ? 8.177 -4.371 4.244 1.00 0.00 60 LEU A C 8
ATOM 14647 O O . LEU A 1 60 ? 7.820 -3.215 4.496 1.00 0.00 60 LEU A O 8
ATOM 14663 N N . PRO A 1 61 ? 9.402 -4.856 4.632 1.00 0.00 61 PRO A N 8
ATOM 14664 C CA . PRO A 1 61 ? 10.462 -3.988 5.206 1.00 0.00 61 PRO A CA 8
ATOM 14665 C C . PRO A 1 61 ? 11.005 -2.991 4.162 1.00 0.00 61 PRO A C 8
ATOM 14666 O O . PRO A 1 61 ? 10.773 -3.176 2.980 1.00 0.00 61 PRO A O 8
ATOM 14677 N N . ARG A 1 62 ? 11.716 -1.941 4.627 1.00 0.00 62 ARG A N 8
ATOM 14678 C CA . ARG A 1 62 ? 12.342 -0.891 3.768 1.00 0.00 62 ARG A CA 8
ATOM 14679 C C . ARG A 1 62 ? 13.106 -1.468 2.550 1.00 0.00 62 ARG A C 8
ATOM 14680 O O . ARG A 1 62 ? 13.056 -0.917 1.443 1.00 0.00 62 ARG A O 8
ATOM 14701 N N . ASP A 1 63 ? 13.762 -2.604 2.790 1.00 0.00 63 ASP A N 8
ATOM 14702 C CA . ASP A 1 63 ? 14.595 -3.311 1.797 1.00 0.00 63 ASP A CA 8
ATOM 14703 C C . ASP A 1 63 ? 13.767 -3.800 0.579 1.00 0.00 63 ASP A C 8
ATOM 14704 O O . ASP A 1 63 ? 14.285 -3.877 -0.538 1.00 0.00 63 ASP A O 8
ATOM 14713 N N . THR A 1 64 ? 12.477 -4.104 0.804 1.00 0.00 64 THR A N 8
ATOM 14714 C CA . THR A 1 64 ? 11.562 -4.643 -0.231 1.00 0.00 64 THR A CA 8
ATOM 14715 C C . THR A 1 64 ? 10.242 -3.837 -0.279 1.00 0.00 64 THR A C 8
ATOM 14716 O O . THR A 1 64 ? 9.277 -4.253 -0.930 1.00 0.00 64 THR A O 8
ATOM 14727 N N . ALA A 1 65 ? 10.229 -2.667 0.400 1.00 0.00 65 ALA A N 8
ATOM 14728 C CA . ALA A 1 65 ? 9.057 -1.760 0.452 1.00 0.00 65 ALA A CA 8
ATOM 14729 C C . ALA A 1 65 ? 8.667 -1.254 -0.945 1.00 0.00 65 ALA A C 8
ATOM 14730 O O . ALA A 1 65 ? 7.515 -0.957 -1.196 1.00 0.00 65 ALA A O 8
ATOM 14737 N N . PHE A 1 66 ? 9.669 -1.184 -1.831 1.00 0.00 66 PHE A N 8
ATOM 14738 C CA . PHE A 1 66 ? 9.516 -0.725 -3.234 1.00 0.00 66 PHE A CA 8
ATOM 14739 C C . PHE A 1 66 ? 8.737 -1.717 -4.135 1.00 0.00 66 PHE A C 8
ATOM 14740 O O . PHE A 1 66 ? 8.478 -1.417 -5.307 1.00 0.00 66 PHE A O 8
ATOM 14757 N N . ASN A 1 67 ? 8.343 -2.875 -3.575 1.00 0.00 67 ASN A N 8
ATOM 14758 C CA . ASN A 1 67 ? 7.489 -3.870 -4.264 1.00 0.00 67 ASN A CA 8
ATOM 14759 C C . ASN A 1 67 ? 6.006 -3.663 -3.891 1.00 0.00 67 ASN A C 8
ATOM 14760 O O . ASN A 1 67 ? 5.142 -4.456 -4.294 1.00 0.00 67 ASN A O 8
ATOM 14771 N N . PHE A 1 68 ? 5.736 -2.586 -3.116 1.00 0.00 68 PHE A N 8
ATOM 14772 C CA . PHE A 1 68 ? 4.418 -2.292 -2.539 1.00 0.00 68 PHE A CA 8
ATOM 14773 C C . PHE A 1 68 ? 3.309 -2.218 -3.593 1.00 0.00 68 PHE A C 8
ATOM 14774 O O . PHE A 1 68 ? 2.275 -2.846 -3.435 1.00 0.00 68 PHE A O 8
ATOM 14791 N N . ALA A 1 69 ? 3.552 -1.451 -4.676 1.00 0.00 69 ALA A N 8
ATOM 14792 C CA . ALA A 1 69 ? 2.515 -1.082 -5.648 1.00 0.00 69 ALA A CA 8
ATOM 14793 C C . ALA A 1 69 ? 2.155 -2.245 -6.557 1.00 0.00 69 ALA A C 8
ATOM 14794 O O . ALA A 1 69 ? 0.996 -2.401 -6.919 1.00 0.00 69 ALA A O 8
ATOM 14801 N N . SER A 1 70 ? 3.160 -3.070 -6.896 1.00 0.00 70 SER A N 8
ATOM 14802 C CA . SER A 1 70 ? 2.986 -4.212 -7.805 1.00 0.00 70 SER A CA 8
ATOM 14803 C C . SER A 1 70 ? 2.183 -5.305 -7.098 1.00 0.00 70 SER A C 8
ATOM 14804 O O . SER A 1 70 ? 1.310 -5.932 -7.701 1.00 0.00 70 SER A O 8
ATOM 14812 N N . ASP A 1 71 ? 2.492 -5.500 -5.799 1.00 0.00 71 ASP A N 8
ATOM 14813 C CA . ASP A 1 71 ? 1.747 -6.421 -4.928 1.00 0.00 71 ASP A CA 8
ATOM 14814 C C . ASP A 1 71 ? 0.307 -5.903 -4.706 1.00 0.00 71 ASP A C 8
ATOM 14815 O O . ASP A 1 71 ? -0.637 -6.617 -4.977 1.00 0.00 71 ASP A O 8
ATOM 14824 N N . ALA A 1 72 ? 0.191 -4.658 -4.193 1.00 0.00 72 ALA A N 8
ATOM 14825 C CA . ALA A 1 72 ? -1.103 -3.937 -3.981 1.00 0.00 72 ALA A CA 8
ATOM 14826 C C . ALA A 1 72 ? -2.055 -4.013 -5.196 1.00 0.00 72 ALA A C 8
ATOM 14827 O O . ALA A 1 72 ? -3.263 -4.187 -5.034 1.00 0.00 72 ALA A O 8
ATOM 14834 N N . THR A 1 73 ? -1.481 -3.886 -6.401 1.00 0.00 73 THR A N 8
ATOM 14835 C CA . THR A 1 73 ? -2.232 -3.981 -7.667 1.00 0.00 73 THR A CA 8
ATOM 14836 C C . THR A 1 73 ? -2.675 -5.439 -7.920 1.00 0.00 73 THR A C 8
ATOM 14837 O O . THR A 1 73 ? -3.841 -5.695 -8.225 1.00 0.00 73 THR A O 8
ATOM 14848 N N . ARG A 1 74 ? -1.729 -6.379 -7.733 1.00 0.00 74 ARG A N 8
ATOM 14849 C CA . ARG A 1 74 ? -1.941 -7.820 -7.979 1.00 0.00 74 ARG A CA 8
ATOM 14850 C C . ARG A 1 74 ? -3.045 -8.388 -7.067 1.00 0.00 74 ARG A C 8
ATOM 14851 O O . ARG A 1 74 ? -3.976 -9.015 -7.550 1.00 0.00 74 ARG A O 8
ATOM 14872 N N . VAL A 1 75 ? -2.926 -8.129 -5.754 1.00 0.00 75 VAL A N 8
ATOM 14873 C CA . VAL A 1 75 ? -3.842 -8.658 -4.728 1.00 0.00 75 VAL A CA 8
ATOM 14874 C C . VAL A 1 75 ? -5.240 -8.034 -4.874 1.00 0.00 75 VAL A C 8
ATOM 14875 O O . VAL A 1 75 ? -6.247 -8.719 -4.677 1.00 0.00 75 VAL A O 8
ATOM 14888 N N . ALA A 1 76 ? -5.289 -6.751 -5.283 1.00 0.00 76 ALA A N 8
ATOM 14889 C CA . ALA A 1 76 ? -6.553 -6.061 -5.607 1.00 0.00 76 ALA A CA 8
ATOM 14890 C C . ALA A 1 76 ? -7.275 -6.789 -6.753 1.00 0.00 76 ALA A C 8
ATOM 14891 O O . ALA A 1 76 ? -8.501 -6.981 -6.721 1.00 0.00 76 ALA A O 8
ATOM 14898 N N . GLN A 1 77 ? -6.467 -7.254 -7.722 1.00 0.00 77 GLN A N 8
ATOM 14899 C CA . GLN A 1 77 ? -6.951 -7.938 -8.921 1.00 0.00 77 GLN A CA 8
ATOM 14900 C C . GLN A 1 77 ? -7.381 -9.382 -8.610 1.00 0.00 77 GLN A C 8
ATOM 14901 O O . GLN A 1 77 ? -8.372 -9.871 -9.170 1.00 0.00 77 GLN A O 8
ATOM 14915 N N . LYS A 1 78 ? -6.645 -10.049 -7.701 1.00 0.00 78 LYS A N 8
ATOM 14916 C CA . LYS A 1 78 ? -6.974 -11.407 -7.227 1.00 0.00 78 LYS A CA 8
ATOM 14917 C C . LYS A 1 78 ? -8.318 -11.421 -6.474 1.00 0.00 78 LYS A C 8
ATOM 14918 O O . LYS A 1 78 ? -9.077 -12.388 -6.558 1.00 0.00 78 LYS A O 8
ATOM 14937 N N . HIS A 1 79 ? -8.595 -10.322 -5.751 1.00 0.00 79 HIS A N 8
ATOM 14938 C CA . HIS A 1 79 ? -9.839 -10.156 -4.976 1.00 0.00 79 HIS A CA 8
ATOM 14939 C C . HIS A 1 79 ? -11.046 -9.727 -5.852 1.00 0.00 79 HIS A C 8
ATOM 14940 O O . HIS A 1 79 ? -12.133 -9.507 -5.315 1.00 0.00 79 HIS A O 8
ATOM 14955 N N . GLY A 1 80 ? -10.876 -9.612 -7.189 1.00 0.00 80 GLY A N 8
ATOM 14956 C CA . GLY A 1 80 ? -12.031 -9.507 -8.104 1.00 0.00 80 GLY A CA 8
ATOM 14957 C C . GLY A 1 80 ? -11.833 -8.497 -9.219 1.00 0.00 80 GLY A C 8
ATOM 14958 O O . GLY A 1 80 ? -12.378 -8.669 -10.322 1.00 0.00 80 GLY A O 8
ATOM 14962 N N . LEU A 1 81 ? -11.072 -7.430 -8.913 1.00 0.00 81 LEU A N 8
ATOM 14963 C CA . LEU A 1 81 ? -10.750 -6.347 -9.861 1.00 0.00 81 LEU A CA 8
ATOM 14964 C C . LEU A 1 81 ? -10.070 -6.911 -11.125 1.00 0.00 81 LEU A C 8
ATOM 14965 O O . LEU A 1 81 ? -9.067 -7.602 -11.041 1.00 0.00 81 LEU A O 8
ATOM 14981 N N . HIS A 1 82 ? -10.662 -6.647 -12.288 1.00 0.00 82 HIS A N 8
ATOM 14982 C CA . HIS A 1 82 ? -10.081 -7.026 -13.586 1.00 0.00 82 HIS A CA 8
ATOM 14983 C C . HIS A 1 82 ? -10.104 -5.800 -14.510 1.00 0.00 82 HIS A C 8
ATOM 14984 O O . HIS A 1 82 ? -11.069 -5.596 -15.248 1.00 0.00 82 HIS A O 8
ATOM 14999 N N . PRO A 1 83 ? -9.065 -4.923 -14.432 1.00 0.00 83 PRO A N 8
ATOM 15000 C CA . PRO A 1 83 ? -9.018 -3.693 -15.227 1.00 0.00 83 PRO A CA 8
ATOM 15001 C C . PRO A 1 83 ? -8.504 -3.935 -16.660 1.00 0.00 83 PRO A C 8
ATOM 15002 O O . PRO A 1 83 ? -7.609 -4.764 -16.888 1.00 0.00 83 PRO A O 8
ATOM 15013 N N . LYS A 1 84 ? -9.082 -3.197 -17.622 1.00 0.00 84 LYS A N 8
ATOM 15014 C CA . LYS A 1 84 ? -8.586 -3.143 -19.008 1.00 0.00 84 LYS A CA 8
ATOM 15015 C C . LYS A 1 84 ? -7.259 -2.346 -19.056 1.00 0.00 84 LYS A C 8
ATOM 15016 O O . LYS A 1 84 ? -6.556 -2.338 -20.070 1.00 0.00 84 LYS A O 8
ATOM 15035 N N . PHE A 1 85 ? -6.954 -1.658 -17.936 1.00 0.00 85 PHE A N 8
ATOM 15036 C CA . PHE A 1 85 ? -5.629 -1.091 -17.659 1.00 0.00 85 PHE A CA 8
ATOM 15037 C C . PHE A 1 85 ? -4.576 -2.215 -17.701 1.00 0.00 85 PHE A C 8
ATOM 15038 O O . PHE A 1 85 ? -3.554 -2.103 -18.381 1.00 0.00 85 PHE A O 8
ATOM 15055 N N . GLY A 1 86 ? -4.871 -3.311 -16.971 1.00 0.00 86 GLY A N 8
ATOM 15056 C CA . GLY A 1 86 ? -3.958 -4.441 -16.838 1.00 0.00 86 GLY A CA 8
ATOM 15057 C C . GLY A 1 86 ? -2.789 -4.124 -15.911 1.00 0.00 86 GLY A C 8
ATOM 15058 O O . GLY A 1 86 ? -2.733 -4.607 -14.771 1.00 0.00 86 GLY A O 8
ATOM 15062 N N . ALA A 1 87 ? -1.863 -3.277 -16.405 1.00 0.00 87 ALA A N 8
ATOM 15063 C CA . ALA A 1 87 ? -0.695 -2.798 -15.645 1.00 0.00 87 ALA A CA 8
ATOM 15064 C C . ALA A 1 87 ? -0.326 -1.348 -16.042 1.00 0.00 87 ALA A C 8
ATOM 15065 O O . ALA A 1 87 ? 0.684 -0.819 -15.556 1.00 0.00 87 ALA A O 8
ATOM 15072 N N . ILE A 1 88 ? -1.141 -0.706 -16.920 1.00 0.00 88 ILE A N 8
ATOM 15073 C CA . ILE A 1 88 ? -0.904 0.695 -17.351 1.00 0.00 88 ILE A CA 8
ATOM 15074 C C . ILE A 1 88 ? -1.687 1.655 -16.436 1.00 0.00 88 ILE A C 8
ATOM 15075 O O . ILE A 1 88 ? -2.774 1.311 -15.949 1.00 0.00 88 ILE A O 8
ATOM 15091 N N . THR A 1 89 ? -1.127 2.849 -16.190 1.00 0.00 89 THR A N 8
ATOM 15092 C CA . THR A 1 89 ? -1.734 3.852 -15.304 1.00 0.00 89 THR A CA 8
ATOM 15093 C C . THR A 1 89 ? -2.907 4.577 -16.001 1.00 0.00 89 THR A C 8
ATOM 15094 O O . THR A 1 89 ? -3.936 4.839 -15.358 1.00 0.00 89 THR A O 8
ATOM 15105 N N . ARG A 1 90 ? -2.722 4.870 -17.317 1.00 0.00 90 ARG A N 8
ATOM 15106 C CA . ARG A 1 90 ? -3.650 5.670 -18.171 1.00 0.00 90 ARG A CA 8
ATOM 15107 C C . ARG A 1 90 ? -3.620 7.166 -17.779 1.00 0.00 90 ARG A C 8
ATOM 15108 O O . ARG A 1 90 ? -3.379 8.039 -18.615 1.00 0.00 90 ARG A O 8
ATOM 15129 N N . VAL A 1 91 ? -3.915 7.435 -16.503 1.00 0.00 91 VAL A N 8
ATOM 15130 C CA . VAL A 1 91 ? -3.701 8.737 -15.855 1.00 0.00 91 VAL A CA 8
ATOM 15131 C C . VAL A 1 91 ? -2.187 9.077 -15.862 1.00 0.00 91 VAL A C 8
ATOM 15132 O O . VAL A 1 91 ? -1.352 8.170 -15.992 1.00 0.00 91 VAL A O 8
ATOM 15145 N N . HIS A 1 92 ? -1.842 10.377 -15.752 1.00 0.00 92 HIS A N 8
ATOM 15146 C CA . HIS A 1 92 ? -0.436 10.820 -15.629 1.00 0.00 92 HIS A CA 8
ATOM 15147 C C . HIS A 1 92 ? 0.227 10.166 -14.397 1.00 0.00 92 HIS A C 8
ATOM 15148 O O . HIS A 1 92 ? -0.398 10.086 -13.326 1.00 0.00 92 HIS A O 8
ATOM 15163 N N . LYS A 1 93 ? 1.469 9.671 -14.568 1.00 0.00 93 LYS A N 8
ATOM 15164 C CA . LYS A 1 93 ? 2.211 9.016 -13.483 1.00 0.00 93 LYS A CA 8
ATOM 15165 C C . LYS A 1 93 ? 2.495 10.024 -12.355 1.00 0.00 93 LYS A C 8
ATOM 15166 O O . LYS A 1 93 ? 3.091 11.072 -12.584 1.00 0.00 93 LYS A O 8
ATOM 15185 N N . GLU A 1 94 ? 1.983 9.730 -11.164 1.00 0.00 94 GLU A N 8
ATOM 15186 C CA . GLU A 1 94 ? 2.366 10.418 -9.914 1.00 0.00 94 GLU A CA 8
ATOM 15187 C C . GLU A 1 94 ? 3.069 9.425 -8.974 1.00 0.00 94 GLU A C 8
ATOM 15188 O O . GLU A 1 94 ? 3.331 9.739 -7.808 1.00 0.00 94 GLU A O 8
ATOM 15200 N N . TYR A 1 95 ? 3.412 8.242 -9.544 1.00 0.00 95 TYR A N 8
ATOM 15201 C CA . TYR A 1 95 ? 3.977 7.096 -8.824 1.00 0.00 95 TYR A CA 8
ATOM 15202 C C . TYR A 1 95 ? 5.269 7.451 -8.083 1.00 0.00 95 TYR A C 8
ATOM 15203 O O . TYR A 1 95 ? 5.467 6.999 -6.965 1.00 0.00 95 TYR A O 8
ATOM 15221 N N . ASP A 1 96 ? 6.137 8.235 -8.737 1.00 0.00 96 ASP A N 8
ATOM 15222 C CA . ASP A 1 96 ? 7.456 8.632 -8.191 1.00 0.00 96 ASP A CA 8
ATOM 15223 C C . ASP A 1 96 ? 7.329 9.318 -6.822 1.00 0.00 96 ASP A C 8
ATOM 15224 O O . ASP A 1 96 ? 8.097 9.014 -5.908 1.00 0.00 96 ASP A O 8
ATOM 15233 N N . ALA A 1 97 ? 6.332 10.216 -6.703 1.00 0.00 97 ALA A N 8
ATOM 15234 C CA . ALA A 1 97 ? 6.055 10.961 -5.462 1.00 0.00 97 ALA A CA 8
ATOM 15235 C C . ALA A 1 97 ? 5.708 9.996 -4.312 1.00 0.00 97 ALA A C 8
ATOM 15236 O O . ALA A 1 97 ? 6.257 10.107 -3.219 1.00 0.00 97 ALA A O 8
ATOM 15243 N N . MET A 1 98 ? 4.817 9.031 -4.609 1.00 0.00 98 MET A N 8
ATOM 15244 C CA . MET A 1 98 ? 4.396 7.967 -3.668 1.00 0.00 98 MET A CA 8
ATOM 15245 C C . MET A 1 98 ? 5.597 7.085 -3.237 1.00 0.00 98 MET A C 8
ATOM 15246 O O . MET A 1 98 ? 5.841 6.878 -2.046 1.00 0.00 98 MET A O 8
ATOM 15260 N N . PHE A 1 99 ? 6.322 6.598 -4.248 1.00 0.00 99 PHE A N 8
ATOM 15261 C CA . PHE A 1 99 ? 7.498 5.708 -4.121 1.00 0.00 99 PHE A CA 8
ATOM 15262 C C . PHE A 1 99 ? 8.546 6.262 -3.127 1.00 0.00 99 PHE A C 8
ATOM 15263 O O . PHE A 1 99 ? 8.970 5.567 -2.190 1.00 0.00 99 PHE A O 8
ATOM 15280 N N . GLU A 1 100 ? 8.935 7.524 -3.343 1.00 0.00 100 GLU A N 8
ATOM 15281 C CA . GLU A 1 100 ? 10.007 8.169 -2.569 1.00 0.00 100 GLU A CA 8
ATOM 15282 C C . GLU A 1 100 ? 9.505 8.718 -1.221 1.00 0.00 100 GLU A C 8
ATOM 15283 O O . GLU A 1 100 ? 10.285 8.833 -0.267 1.00 0.00 100 GLU A O 8
ATOM 15295 N N . ASP A 1 101 ? 8.212 9.073 -1.139 1.00 0.00 101 ASP A N 8
ATOM 15296 C CA . ASP A 1 101 ? 7.596 9.506 0.134 1.00 0.00 101 ASP A CA 8
ATOM 15297 C C . ASP A 1 101 ? 7.569 8.329 1.128 1.00 0.00 101 ASP A C 8
ATOM 15298 O O . ASP A 1 101 ? 7.722 8.525 2.335 1.00 0.00 101 ASP A O 8
ATOM 15307 N N . ILE A 1 102 ? 7.334 7.110 0.597 1.00 0.00 102 ILE A N 8
ATOM 15308 C CA . ILE A 1 102 ? 7.460 5.856 1.365 1.00 0.00 102 ILE A CA 8
ATOM 15309 C C . ILE A 1 102 ? 8.890 5.677 1.931 1.00 0.00 102 ILE A C 8
ATOM 15310 O O . ILE A 1 102 ? 9.033 5.566 3.138 1.00 0.00 102 ILE A O 8
ATOM 15326 N N . ARG A 1 103 ? 9.936 5.711 1.064 1.00 0.00 103 ARG A N 8
ATOM 15327 C CA . ARG A 1 103 ? 11.351 5.514 1.525 1.00 0.00 103 ARG A CA 8
ATOM 15328 C C . ARG A 1 103 ? 11.748 6.558 2.591 1.00 0.00 103 ARG A C 8
ATOM 15329 O O . ARG A 1 103 ? 12.592 6.294 3.455 1.00 0.00 103 ARG A O 8
ATOM 15350 N N . ALA A 1 104 ? 11.103 7.735 2.514 1.00 0.00 104 ALA A N 8
ATOM 15351 C CA . ALA A 1 104 ? 11.289 8.829 3.470 1.00 0.00 104 ALA A CA 8
ATOM 15352 C C . ALA A 1 104 ? 10.640 8.484 4.825 1.00 0.00 104 ALA A C 8
ATOM 15353 O O . ALA A 1 104 ? 11.248 8.671 5.880 1.00 0.00 104 ALA A O 8
ATOM 15360 N N . LYS A 1 105 ? 9.381 8.009 4.774 1.00 0.00 105 LYS A N 8
ATOM 15361 C CA . LYS A 1 105 ? 8.633 7.520 5.956 1.00 0.00 105 LYS A CA 8
ATOM 15362 C C . LYS A 1 105 ? 9.359 6.352 6.667 1.00 0.00 105 LYS A C 8
ATOM 15363 O O . LYS A 1 105 ? 9.292 6.225 7.890 1.00 0.00 105 LYS A O 8
ATOM 15382 N N . LEU A 1 106 ? 10.029 5.499 5.871 1.00 0.00 106 LEU A N 8
ATOM 15383 C CA . LEU A 1 106 ? 10.863 4.389 6.384 1.00 0.00 106 LEU A CA 8
ATOM 15384 C C . LEU A 1 106 ? 12.079 4.879 7.194 1.00 0.00 106 LEU A C 8
ATOM 15385 O O . LEU A 1 106 ? 12.618 4.124 8.001 1.00 0.00 106 LEU A O 8
ATOM 15401 N N . HIS A 1 107 ? 12.509 6.131 6.965 1.00 0.00 107 HIS A N 8
ATOM 15402 C CA . HIS A 1 107 ? 13.569 6.766 7.784 1.00 0.00 107 HIS A CA 8
ATOM 15403 C C . HIS A 1 107 ? 13.016 7.130 9.189 1.00 0.00 107 HIS A C 8
ATOM 15404 O O . HIS A 1 107 ? 13.795 7.380 10.114 1.00 0.00 107 HIS A O 8
ATOM 15419 N N . ALA A 1 108 ? 11.664 7.174 9.293 1.00 0.00 108 ALA A N 8
ATOM 15420 C CA . ALA A 1 108 ? 10.880 7.438 10.530 1.00 0.00 108 ALA A CA 8
ATOM 15421 C C . ALA A 1 108 ? 10.727 8.947 10.802 1.00 0.00 108 ALA A C 8
ATOM 15422 O O . ALA A 1 108 ? 10.259 9.355 11.869 1.00 0.00 108 ALA A O 8
ATOM 15429 N N . HIS A 1 109 ? 11.099 9.764 9.797 1.00 0.00 109 HIS A N 8
ATOM 15430 C CA . HIS A 1 109 ? 10.883 11.224 9.779 1.00 0.00 109 HIS A CA 8
ATOM 15431 C C . HIS A 1 109 ? 10.561 11.648 8.330 1.00 0.00 109 HIS A C 8
ATOM 15432 O O . HIS A 1 109 ? 11.212 11.154 7.400 1.00 0.00 109 HIS A O 8
ATOM 15447 N N . PRO A 1 110 ? 9.554 12.565 8.120 1.00 0.00 110 PRO A N 8
ATOM 15448 C CA . PRO A 1 110 ? 9.033 12.888 6.770 1.00 0.00 110 PRO A CA 8
ATOM 15449 C C . PRO A 1 110 ? 10.036 13.681 5.893 1.00 0.00 110 PRO A C 8
ATOM 15450 O O . PRO A 1 110 ? 10.137 14.913 5.984 1.00 0.00 110 PRO A O 8
ATOM 15461 N N . GLY A 1 111 ? 10.798 12.944 5.069 1.00 0.00 111 GLY A N 8
ATOM 15462 C CA . GLY A 1 111 ? 11.645 13.533 4.023 1.00 0.00 111 GLY A CA 8
ATOM 15463 C C . GLY A 1 111 ? 10.884 13.632 2.708 1.00 0.00 111 GLY A C 8
ATOM 15464 O O . GLY A 1 111 ? 11.334 13.118 1.674 1.00 0.00 111 GLY A O 8
ATOM 15468 N N . GLU A 1 112 ? 9.717 14.297 2.775 1.00 0.00 112 GLU A N 8
ATOM 15469 C CA . GLU A 1 112 ? 8.727 14.353 1.683 1.00 0.00 112 GLU A CA 8
ATOM 15470 C C . GLU A 1 112 ? 9.293 15.076 0.439 1.00 0.00 112 GLU A C 8
ATOM 15471 O O . GLU A 1 112 ? 10.107 16.001 0.582 1.00 0.00 112 GLU A O 8
ATOM 15483 N N . PRO A 1 113 ? 8.897 14.653 -0.801 1.00 0.00 113 PRO A N 8
ATOM 15484 C CA . PRO A 1 113 ? 9.281 15.369 -2.043 1.00 0.00 113 PRO A CA 8
ATOM 15485 C C . PRO A 1 113 ? 8.467 16.656 -2.258 1.00 0.00 113 PRO A C 8
ATOM 15486 O O . PRO A 1 113 ? 7.611 17.020 -1.441 1.00 0.00 113 PRO A O 8
ATOM 15497 N N . VAL A 1 114 ? 8.757 17.336 -3.368 1.00 0.00 114 VAL A N 8
ATOM 15498 C CA . VAL A 1 114 ? 7.964 18.463 -3.854 1.00 0.00 114 VAL A CA 8
ATOM 15499 C C . VAL A 1 114 ? 7.621 18.207 -5.332 1.00 0.00 114 VAL A C 8
ATOM 15500 O O . VAL A 1 114 ? 8.507 18.062 -6.181 1.00 0.00 114 VAL A O 8
ATOM 15513 N N . ASP A 1 115 ? 6.321 18.085 -5.609 1.00 0.00 115 ASP A N 8
ATOM 15514 C CA . ASP A 1 115 ? 5.789 17.817 -6.957 1.00 0.00 115 ASP A CA 8
ATOM 15515 C C . ASP A 1 115 ? 4.747 18.883 -7.306 1.00 0.00 115 ASP A C 8
ATOM 15516 O O . ASP A 1 115 ? 3.669 18.582 -7.846 1.00 0.00 115 ASP A O 8
ATOM 15525 N N . LEU A 1 116 ? 5.105 20.150 -7.019 1.00 0.00 116 LEU A N 8
ATOM 15526 C CA . LEU A 1 116 ? 4.254 21.308 -7.328 1.00 0.00 116 LEU A CA 8
ATOM 15527 C C . LEU A 1 116 ? 4.127 21.478 -8.853 1.00 0.00 116 LEU A C 8
ATOM 15528 O O . LEU A 1 116 ? 3.055 21.819 -9.358 1.00 0.00 116 LEU A O 8
ATOM 15544 N N . GLU A 1 117 ? 5.237 21.187 -9.578 1.00 0.00 117 GLU A N 8
ATOM 15545 C CA . GLU A 1 117 ? 5.298 21.283 -11.046 1.00 0.00 117 GLU A CA 8
ATOM 15546 C C . GLU A 1 117 ? 4.535 20.123 -11.713 1.00 0.00 117 GLU A C 8
ATOM 15547 O O . GLU A 1 117 ? 4.143 20.232 -12.875 1.00 0.00 117 GLU A O 8
ATOM 15559 N N . ARG A 1 118 ? 4.309 19.028 -10.953 1.00 0.00 118 ARG A N 8
ATOM 15560 C CA . ARG A 1 118 ? 3.663 17.807 -11.473 1.00 0.00 118 ARG A CA 8
ATOM 15561 C C . ARG A 1 118 ? 2.161 18.038 -11.727 1.00 0.00 118 ARG A C 8
ATOM 15562 O O . ARG A 1 118 ? 1.556 17.405 -12.597 1.00 0.00 118 ARG A O 8
ATOM 15583 N N . ILE A 1 119 ? 1.583 18.965 -10.955 1.00 0.00 119 ILE A N 8
ATOM 15584 C CA . ILE A 1 119 ? 0.199 19.424 -11.140 1.00 0.00 119 ILE A CA 8
ATOM 15585 C C . ILE A 1 119 ? 0.143 20.431 -12.318 1.00 0.00 119 ILE A C 8
ATOM 15586 O O . ILE A 1 119 ? -0.843 20.497 -13.058 1.00 0.00 119 ILE A O 8
ATOM 15602 N N . ILE A 1 120 ? 1.250 21.176 -12.492 1.00 0.00 120 ILE A N 8
ATOM 15603 C CA . ILE A 1 120 ? 1.389 22.232 -13.520 1.00 0.00 120 ILE A CA 8
ATOM 15604 C C . ILE A 1 120 ? 1.620 21.634 -14.934 1.00 0.00 120 ILE A C 8
ATOM 15605 O O . ILE A 1 120 ? 1.377 22.326 -15.933 1.00 0.00 120 ILE A O 8
ATOM 15621 N N . ARG A 1 121 ? 2.040 20.342 -15.001 1.00 0.00 121 ARG A N 8
ATOM 15622 C CA . ARG A 1 121 ? 2.356 19.640 -16.278 1.00 0.00 121 ARG A CA 8
ATOM 15623 C C . ARG A 1 121 ? 1.206 19.765 -17.298 1.00 0.00 121 ARG A C 8
ATOM 15624 O O . ARG A 1 121 ? 0.150 19.131 -17.151 1.00 0.00 121 ARG A O 8
ATOM 15645 N N . HIS A 1 122 ? 1.409 20.635 -18.296 1.00 0.00 122 HIS A N 8
ATOM 15646 C CA . HIS A 1 122 ? 0.461 20.822 -19.395 1.00 0.00 122 HIS A CA 8
ATOM 15647 C C . HIS A 1 122 ? 0.795 19.791 -20.483 1.00 0.00 122 HIS A C 8
ATOM 15648 O O . HIS A 1 122 ? 1.948 19.714 -20.931 1.00 0.00 122 HIS A O 8
ATOM 15663 N N . GLU A 1 123 ? -0.210 19.016 -20.904 1.00 0.00 123 GLU A N 8
ATOM 15664 C CA . GLU A 1 123 ? -0.025 17.885 -21.827 1.00 0.00 123 GLU A CA 8
ATOM 15665 C C . GLU A 1 123 ? -1.297 17.728 -22.670 1.00 0.00 123 GLU A C 8
ATOM 15666 O O . GLU A 1 123 ? -2.378 17.479 -22.126 1.00 0.00 123 GLU A O 8
ATOM 15678 N N . GLY A 1 124 ? -1.148 17.882 -23.991 1.00 0.00 124 GLY A N 8
ATOM 15679 C CA . GLY A 1 124 ? -2.262 17.802 -24.927 1.00 0.00 124 GLY A CA 8
ATOM 15680 C C . GLY A 1 124 ? -1.796 17.407 -26.316 1.00 0.00 124 GLY A C 8
ATOM 15681 O O . GLY A 1 124 ? -1.928 18.181 -27.267 1.00 0.00 124 GLY A O 8
ATOM 15685 N N . SER A 1 125 ? -1.221 16.200 -26.423 1.00 0.00 125 SER A N 8
ATOM 15686 C CA . SER A 1 125 ? -0.781 15.618 -27.700 1.00 0.00 125 SER A CA 8
ATOM 15687 C C . SER A 1 125 ? -1.649 14.366 -27.986 1.00 0.00 125 SER A C 8
ATOM 15688 O O . SER A 1 125 ? -1.322 13.268 -27.492 1.00 0.00 125 SER A O 8
ATOM 15697 N N . GLN A 1 1 ? -11.518 13.498 1.036 1.00 0.00 1 GLN A N 9
ATOM 15698 C CA . GLN A 1 1 ? -12.287 12.317 0.578 1.00 0.00 1 GLN A CA 9
ATOM 15699 C C . GLN A 1 1 ? -12.727 12.528 -0.885 1.00 0.00 1 GLN A C 9
ATOM 15700 O O . GLN A 1 1 ? -13.557 13.400 -1.166 1.00 0.00 1 GLN A O 9
ATOM 15716 N N . GLY A 1 2 ? -12.146 11.745 -1.810 1.00 0.00 2 GLY A N 9
ATOM 15717 C CA . GLY A 1 2 ? -12.453 11.847 -3.239 1.00 0.00 2 GLY A CA 9
ATOM 15718 C C . GLY A 1 2 ? -12.259 10.512 -3.938 1.00 0.00 2 GLY A C 9
ATOM 15719 O O . GLY A 1 2 ? -13.003 9.567 -3.667 1.00 0.00 2 GLY A O 9
ATOM 15723 N N . HIS A 1 3 ? -11.258 10.423 -4.831 1.00 0.00 3 HIS A N 9
ATOM 15724 C CA . HIS A 1 3 ? -10.898 9.159 -5.508 1.00 0.00 3 HIS A CA 9
ATOM 15725 C C . HIS A 1 3 ? -9.416 9.132 -5.911 1.00 0.00 3 HIS A C 9
ATOM 15726 O O . HIS A 1 3 ? -8.980 8.204 -6.597 1.00 0.00 3 HIS A O 9
ATOM 15741 N N . MET A 1 4 ? -8.640 10.118 -5.431 1.00 0.00 4 MET A N 9
ATOM 15742 C CA . MET A 1 4 ? -7.207 10.282 -5.774 1.00 0.00 4 MET A CA 9
ATOM 15743 C C . MET A 1 4 ? -6.310 10.179 -4.526 1.00 0.00 4 MET A C 9
ATOM 15744 O O . MET A 1 4 ? -6.808 10.077 -3.406 1.00 0.00 4 MET A O 9
ATOM 15758 N N . PHE A 1 5 ? -4.987 10.223 -4.759 1.00 0.00 5 PHE A N 9
ATOM 15759 C CA . PHE A 1 5 ? -3.957 9.909 -3.760 1.00 0.00 5 PHE A CA 9
ATOM 15760 C C . PHE A 1 5 ? -3.707 11.101 -2.814 1.00 0.00 5 PHE A C 9
ATOM 15761 O O . PHE A 1 5 ? -3.822 12.269 -3.204 1.00 0.00 5 PHE A O 9
ATOM 15778 N N . GLU A 1 6 ? -3.362 10.760 -1.567 1.00 0.00 6 GLU A N 9
ATOM 15779 C CA . GLU A 1 6 ? -3.100 11.707 -0.479 1.00 0.00 6 GLU A CA 9
ATOM 15780 C C . GLU A 1 6 ? -1.890 11.215 0.375 1.00 0.00 6 GLU A C 9
ATOM 15781 O O . GLU A 1 6 ? -1.591 10.019 0.380 1.00 0.00 6 GLU A O 9
ATOM 15793 N N . PRO A 1 7 ? -1.141 12.131 1.077 1.00 0.00 7 PRO A N 9
ATOM 15794 C CA . PRO A 1 7 ? -0.035 11.736 1.996 1.00 0.00 7 PRO A CA 9
ATOM 15795 C C . PRO A 1 7 ? -0.491 10.775 3.122 1.00 0.00 7 PRO A C 9
ATOM 15796 O O . PRO A 1 7 ? -1.106 11.201 4.107 1.00 0.00 7 PRO A O 9
ATOM 15807 N N . GLY A 1 8 ? -0.216 9.471 2.940 1.00 0.00 8 GLY A N 9
ATOM 15808 C CA . GLY A 1 8 ? -0.525 8.443 3.941 1.00 0.00 8 GLY A CA 9
ATOM 15809 C C . GLY A 1 8 ? -1.411 7.329 3.387 1.00 0.00 8 GLY A C 9
ATOM 15810 O O . GLY A 1 8 ? -1.367 6.194 3.870 1.00 0.00 8 GLY A O 9
ATOM 15814 N N . HIS A 1 9 ? -2.180 7.635 2.332 1.00 0.00 9 HIS A N 9
ATOM 15815 C CA . HIS A 1 9 ? -3.236 6.741 1.812 1.00 0.00 9 HIS A CA 9
ATOM 15816 C C . HIS A 1 9 ? -3.371 6.900 0.285 1.00 0.00 9 HIS A C 9
ATOM 15817 O O . HIS A 1 9 ? -3.101 7.959 -0.255 1.00 0.00 9 HIS A O 9
ATOM 15832 N N . LEU A 1 10 ? -3.788 5.826 -0.389 1.00 0.00 10 LEU A N 9
ATOM 15833 C CA . LEU A 1 10 ? -4.040 5.785 -1.837 1.00 0.00 10 LEU A CA 9
ATOM 15834 C C . LEU A 1 10 ? -5.483 5.308 -2.044 1.00 0.00 10 LEU A C 9
ATOM 15835 O O . LEU A 1 10 ? -5.891 4.294 -1.454 1.00 0.00 10 LEU A O 9
ATOM 15851 N N . HIS A 1 11 ? -6.256 6.044 -2.854 1.00 0.00 11 HIS A N 9
ATOM 15852 C CA . HIS A 1 11 ? -7.671 5.726 -3.106 1.00 0.00 11 HIS A CA 9
ATOM 15853 C C . HIS A 1 11 ? -7.812 4.942 -4.427 1.00 0.00 11 HIS A C 9
ATOM 15854 O O . HIS A 1 11 ? -7.215 5.325 -5.443 1.00 0.00 11 HIS A O 9
ATOM 15869 N N . LEU A 1 12 ? -8.621 3.861 -4.408 1.00 0.00 12 LEU A N 9
ATOM 15870 C CA . LEU A 1 12 ? -8.939 3.060 -5.608 1.00 0.00 12 LEU A CA 9
ATOM 15871 C C . LEU A 1 12 ? -10.463 2.955 -5.796 1.00 0.00 12 LEU A C 9
ATOM 15872 O O . LEU A 1 12 ? -11.160 2.393 -4.958 1.00 0.00 12 LEU A O 9
ATOM 15888 N N . VAL A 1 13 ? -10.964 3.568 -6.864 1.00 0.00 13 VAL A N 9
ATOM 15889 C CA . VAL A 1 13 ? -12.279 3.256 -7.464 1.00 0.00 13 VAL A CA 9
ATOM 15890 C C . VAL A 1 13 ? -12.016 2.986 -8.956 1.00 0.00 13 VAL A C 9
ATOM 15891 O O . VAL A 1 13 ? -10.901 3.266 -9.440 1.00 0.00 13 VAL A O 9
ATOM 15904 N N . SER A 1 14 ? -12.992 2.455 -9.710 1.00 0.00 14 SER A N 9
ATOM 15905 C CA . SER A 1 14 ? -12.795 2.114 -11.127 1.00 0.00 14 SER A CA 9
ATOM 15906 C C . SER A 1 14 ? -12.960 3.396 -11.958 1.00 0.00 14 SER A C 9
ATOM 15907 O O . SER A 1 14 ? -13.898 4.164 -11.714 1.00 0.00 14 SER A O 9
ATOM 15915 N N . LEU A 1 15 ? -12.031 3.668 -12.889 1.00 0.00 15 LEU A N 9
ATOM 15916 C CA . LEU A 1 15 ? -12.143 4.837 -13.771 1.00 0.00 15 LEU A CA 9
ATOM 15917 C C . LEU A 1 15 ? -13.106 4.495 -14.936 1.00 0.00 15 LEU A C 9
ATOM 15918 O O . LEU A 1 15 ? -12.896 3.499 -15.641 1.00 0.00 15 LEU A O 9
ATOM 15934 N N . PRO A 1 16 ? -14.225 5.262 -15.109 1.00 0.00 16 PRO A N 9
ATOM 15935 C CA . PRO A 1 16 ? -15.187 5.021 -16.204 1.00 0.00 16 PRO A CA 9
ATOM 15936 C C . PRO A 1 16 ? -14.571 5.311 -17.594 1.00 0.00 16 PRO A C 9
ATOM 15937 O O . PRO A 1 16 ? -14.522 6.464 -18.047 1.00 0.00 16 PRO A O 9
ATOM 15948 N N . GLY A 1 17 ? -14.065 4.255 -18.236 1.00 0.00 17 GLY A N 9
ATOM 15949 C CA . GLY A 1 17 ? -13.498 4.357 -19.575 1.00 0.00 17 GLY A CA 9
ATOM 15950 C C . GLY A 1 17 ? -12.782 3.084 -19.970 1.00 0.00 17 GLY A C 9
ATOM 15951 O O . GLY A 1 17 ? -13.133 2.449 -20.969 1.00 0.00 17 GLY A O 9
ATOM 15955 N N . LEU A 1 18 ? -11.802 2.693 -19.147 1.00 0.00 18 LEU A N 9
ATOM 15956 C CA . LEU A 1 18 ? -10.974 1.488 -19.382 1.00 0.00 18 LEU A CA 9
ATOM 15957 C C . LEU A 1 18 ? -11.693 0.249 -18.826 1.00 0.00 18 LEU A C 9
ATOM 15958 O O . LEU A 1 18 ? -12.097 -0.646 -19.576 1.00 0.00 18 LEU A O 9
ATOM 15974 N N . ASP A 1 19 ? -11.846 0.225 -17.501 1.00 0.00 19 ASP A N 9
ATOM 15975 C CA . ASP A 1 19 ? -12.526 -0.849 -16.764 1.00 0.00 19 ASP A CA 9
ATOM 15976 C C . ASP A 1 19 ? -13.725 -0.256 -16.031 1.00 0.00 19 ASP A C 9
ATOM 15977 O O . ASP A 1 19 ? -13.675 0.893 -15.592 1.00 0.00 19 ASP A O 9
ATOM 15986 N N . GLN A 1 20 ? -14.817 -1.030 -15.939 1.00 0.00 20 GLN A N 9
ATOM 15987 C CA . GLN A 1 20 ? -16.058 -0.603 -15.263 1.00 0.00 20 GLN A CA 9
ATOM 15988 C C . GLN A 1 20 ? -16.603 -1.775 -14.435 1.00 0.00 20 GLN A C 9
ATOM 15989 O O . GLN A 1 20 ? -17.141 -2.739 -14.995 1.00 0.00 20 GLN A O 9
ATOM 16003 N N . GLN A 1 21 ? -16.415 -1.708 -13.111 1.00 0.00 21 GLN A N 9
ATOM 16004 C CA . GLN A 1 21 ? -16.935 -2.719 -12.173 1.00 0.00 21 GLN A CA 9
ATOM 16005 C C . GLN A 1 21 ? -17.206 -2.064 -10.806 1.00 0.00 21 GLN A C 9
ATOM 16006 O O . GLN A 1 21 ? -16.663 -0.984 -10.518 1.00 0.00 21 GLN A O 9
ATOM 16020 N N . ASP A 1 22 ? -18.055 -2.710 -9.968 1.00 0.00 22 ASP A N 9
ATOM 16021 C CA . ASP A 1 22 ? -18.303 -2.274 -8.574 1.00 0.00 22 ASP A CA 9
ATOM 16022 C C . ASP A 1 22 ? -17.075 -2.613 -7.708 1.00 0.00 22 ASP A C 9
ATOM 16023 O O . ASP A 1 22 ? -17.029 -3.644 -7.035 1.00 0.00 22 ASP A O 9
ATOM 16032 N N . ILE A 1 23 ? -16.034 -1.779 -7.832 1.00 0.00 23 ILE A N 9
ATOM 16033 C CA . ILE A 1 23 ? -14.800 -1.918 -7.046 1.00 0.00 23 ILE A CA 9
ATOM 16034 C C . ILE A 1 23 ? -14.513 -0.619 -6.284 1.00 0.00 23 ILE A C 9
ATOM 16035 O O . ILE A 1 23 ? -14.713 0.494 -6.798 1.00 0.00 23 ILE A O 9
ATOM 16051 N N . ASN A 1 24 ? -14.090 -0.797 -5.038 1.00 0.00 24 ASN A N 9
ATOM 16052 C CA . ASN A 1 24 ? -13.602 0.271 -4.163 1.00 0.00 24 ASN A CA 9
ATOM 16053 C C . ASN A 1 24 ? -12.621 -0.362 -3.169 1.00 0.00 24 ASN A C 9
ATOM 16054 O O . ASN A 1 24 ? -12.945 -1.371 -2.529 1.00 0.00 24 ASN A O 9
ATOM 16065 N N . ILE A 1 25 ? -11.401 0.200 -3.087 1.00 0.00 25 ILE A N 9
ATOM 16066 C CA . ILE A 1 25 ? -10.284 -0.352 -2.301 1.00 0.00 25 ILE A CA 9
ATOM 16067 C C . ILE A 1 25 ? -9.505 0.819 -1.683 1.00 0.00 25 ILE A C 9
ATOM 16068 O O . ILE A 1 25 ? -9.335 1.871 -2.313 1.00 0.00 25 ILE A O 9
ATOM 16084 N N . HIS A 1 26 ? -9.046 0.630 -0.451 1.00 0.00 26 HIS A N 9
ATOM 16085 C CA . HIS A 1 26 ? -8.165 1.564 0.251 1.00 0.00 26 HIS A CA 9
ATOM 16086 C C . HIS A 1 26 ? -6.754 0.960 0.209 1.00 0.00 26 HIS A C 9
ATOM 16087 O O . HIS A 1 26 ? -6.630 -0.256 0.296 1.00 0.00 26 HIS A O 9
ATOM 16102 N N . ILE A 1 27 ? -5.699 1.770 0.041 1.00 0.00 27 ILE A N 9
ATOM 16103 C CA . ILE A 1 27 ? -4.303 1.294 0.213 1.00 0.00 27 ILE A CA 9
ATOM 16104 C C . ILE A 1 27 ? -3.580 2.210 1.206 1.00 0.00 27 ILE A C 9
ATOM 16105 O O . ILE A 1 27 ? -3.284 3.369 0.917 1.00 0.00 27 ILE A O 9
ATOM 16121 N N . ARG A 1 28 ? -3.328 1.669 2.390 1.00 0.00 28 ARG A N 9
ATOM 16122 C CA . ARG A 1 28 ? -2.565 2.326 3.448 1.00 0.00 28 ARG A CA 9
ATOM 16123 C C . ARG A 1 28 ? -1.116 1.861 3.356 1.00 0.00 28 ARG A C 9
ATOM 16124 O O . ARG A 1 28 ? -0.866 0.692 3.078 1.00 0.00 28 ARG A O 9
ATOM 16145 N N . TYR A 1 29 ? -0.177 2.781 3.530 1.00 0.00 29 TYR A N 9
ATOM 16146 C CA . TYR A 1 29 ? 1.234 2.453 3.761 1.00 0.00 29 TYR A CA 9
ATOM 16147 C C . TYR A 1 29 ? 1.649 3.136 5.065 1.00 0.00 29 TYR A C 9
ATOM 16148 O O . TYR A 1 29 ? 1.559 4.365 5.199 1.00 0.00 29 TYR A O 9
ATOM 16166 N N . GLU A 1 30 ? 2.024 2.319 6.055 1.00 0.00 30 GLU A N 9
ATOM 16167 C CA . GLU A 1 30 ? 2.365 2.782 7.401 1.00 0.00 30 GLU A CA 9
ATOM 16168 C C . GLU A 1 30 ? 3.785 2.324 7.728 1.00 0.00 30 GLU A C 9
ATOM 16169 O O . GLU A 1 30 ? 4.029 1.125 7.900 1.00 0.00 30 GLU A O 9
ATOM 16181 N N . VAL A 1 31 ? 4.713 3.283 7.816 1.00 0.00 31 VAL A N 9
ATOM 16182 C CA . VAL A 1 31 ? 6.121 3.010 8.095 1.00 0.00 31 VAL A CA 9
ATOM 16183 C C . VAL A 1 31 ? 6.321 2.923 9.615 1.00 0.00 31 VAL A C 9
ATOM 16184 O O . VAL A 1 31 ? 6.088 3.896 10.343 1.00 0.00 31 VAL A O 9
ATOM 16197 N N . ARG A 1 32 ? 6.732 1.737 10.066 1.00 0.00 32 ARG A N 9
ATOM 16198 C CA . ARG A 1 32 ? 6.899 1.411 11.485 1.00 0.00 32 ARG A CA 9
ATOM 16199 C C . ARG A 1 32 ? 8.263 0.757 11.715 1.00 0.00 32 ARG A C 9
ATOM 16200 O O . ARG A 1 32 ? 8.872 0.223 10.785 1.00 0.00 32 ARG A O 9
ATOM 16221 N N . GLN A 1 33 ? 8.736 0.804 12.963 1.00 0.00 33 GLN A N 9
ATOM 16222 C CA . GLN A 1 33 ? 9.942 0.093 13.390 1.00 0.00 33 GLN A CA 9
ATOM 16223 C C . GLN A 1 33 ? 9.517 -0.958 14.440 1.00 0.00 33 GLN A C 9
ATOM 16224 O O . GLN A 1 33 ? 9.082 -0.591 15.534 1.00 0.00 33 GLN A O 9
ATOM 16238 N N . ASN A 1 34 ? 9.591 -2.251 14.084 1.00 0.00 34 ASN A N 9
ATOM 16239 C CA . ASN A 1 34 ? 9.369 -3.372 15.044 1.00 0.00 34 ASN A CA 9
ATOM 16240 C C . ASN A 1 34 ? 10.705 -3.936 15.543 1.00 0.00 34 ASN A C 9
ATOM 16241 O O . ASN A 1 34 ? 11.710 -3.884 14.827 1.00 0.00 34 ASN A O 9
ATOM 16252 N N . ALA A 1 35 ? 10.694 -4.492 16.762 1.00 0.00 35 ALA A N 9
ATOM 16253 C CA . ALA A 1 35 ? 11.879 -5.116 17.390 1.00 0.00 35 ALA A CA 9
ATOM 16254 C C . ALA A 1 35 ? 12.246 -6.439 16.684 1.00 0.00 35 ALA A C 9
ATOM 16255 O O . ALA A 1 35 ? 13.409 -6.858 16.695 1.00 0.00 35 ALA A O 9
ATOM 16262 N N . GLU A 1 36 ? 11.226 -7.062 16.067 1.00 0.00 36 GLU A N 9
ATOM 16263 C CA . GLU A 1 36 ? 11.340 -8.355 15.378 1.00 0.00 36 GLU A CA 9
ATOM 16264 C C . GLU A 1 36 ? 12.235 -8.272 14.121 1.00 0.00 36 GLU A C 9
ATOM 16265 O O . GLU A 1 36 ? 13.199 -9.033 13.987 1.00 0.00 36 GLU A O 9
ATOM 16277 N N . SER A 1 37 ? 11.925 -7.327 13.215 1.00 0.00 37 SER A N 9
ATOM 16278 C CA . SER A 1 37 ? 12.517 -7.285 11.855 1.00 0.00 37 SER A CA 9
ATOM 16279 C C . SER A 1 37 ? 13.153 -5.916 11.520 1.00 0.00 37 SER A C 9
ATOM 16280 O O . SER A 1 37 ? 13.683 -5.741 10.418 1.00 0.00 37 SER A O 9
ATOM 16288 N N . GLY A 1 38 ? 13.093 -4.949 12.459 1.00 0.00 38 GLY A N 9
ATOM 16289 C CA . GLY A 1 38 ? 13.705 -3.625 12.260 1.00 0.00 38 GLY A CA 9
ATOM 16290 C C . GLY A 1 38 ? 12.750 -2.628 11.599 1.00 0.00 38 GLY A C 9
ATOM 16291 O O . GLY A 1 38 ? 11.587 -2.519 12.001 1.00 0.00 38 GLY A O 9
ATOM 16295 N N . ALA A 1 39 ? 13.239 -1.894 10.588 1.00 0.00 39 ALA A N 9
ATOM 16296 C CA . ALA A 1 39 ? 12.422 -0.929 9.831 1.00 0.00 39 ALA A CA 9
ATOM 16297 C C . ALA A 1 39 ? 11.611 -1.655 8.744 1.00 0.00 39 ALA A C 9
ATOM 16298 O O . ALA A 1 39 ? 12.170 -2.448 7.976 1.00 0.00 39 ALA A O 9
ATOM 16305 N N . TYR A 1 40 ? 10.301 -1.367 8.677 1.00 0.00 40 TYR A N 9
ATOM 16306 C CA . TYR A 1 40 ? 9.389 -2.011 7.710 1.00 0.00 40 TYR A CA 9
ATOM 16307 C C . TYR A 1 40 ? 8.154 -1.135 7.460 1.00 0.00 40 TYR A C 9
ATOM 16308 O O . TYR A 1 40 ? 7.977 -0.093 8.105 1.00 0.00 40 TYR A O 9
ATOM 16326 N N . VAL A 1 41 ? 7.311 -1.551 6.498 1.00 0.00 41 VAL A N 9
ATOM 16327 C CA . VAL A 1 41 ? 6.071 -0.838 6.142 1.00 0.00 41 VAL A CA 9
ATOM 16328 C C . VAL A 1 41 ? 4.905 -1.843 6.057 1.00 0.00 41 VAL A C 9
ATOM 16329 O O . VAL A 1 41 ? 4.988 -2.854 5.347 1.00 0.00 41 VAL A O 9
ATOM 16342 N N . HIS A 1 42 ? 3.834 -1.558 6.809 1.00 0.00 42 HIS A N 9
ATOM 16343 C CA . HIS A 1 42 ? 2.570 -2.305 6.748 1.00 0.00 42 HIS A CA 9
ATOM 16344 C C . HIS A 1 42 ? 1.665 -1.699 5.662 1.00 0.00 42 HIS A C 9
ATOM 16345 O O . HIS A 1 42 ? 1.300 -0.524 5.745 1.00 0.00 42 HIS A O 9
ATOM 16360 N N . PHE A 1 43 ? 1.313 -2.503 4.653 1.00 0.00 43 PHE A N 9
ATOM 16361 C CA . PHE A 1 43 ? 0.374 -2.105 3.592 1.00 0.00 43 PHE A CA 9
ATOM 16362 C C . PHE A 1 43 ? -0.988 -2.761 3.879 1.00 0.00 43 PHE A C 9
ATOM 16363 O O . PHE A 1 43 ? -1.045 -3.972 4.108 1.00 0.00 43 PHE A O 9
ATOM 16380 N N . ASP A 1 44 ? -2.070 -1.961 3.899 1.00 0.00 44 ASP A N 9
ATOM 16381 C CA . ASP A 1 44 ? -3.404 -2.414 4.366 1.00 0.00 44 ASP A CA 9
ATOM 16382 C C . ASP A 1 44 ? -4.493 -2.047 3.336 1.00 0.00 44 ASP A C 9
ATOM 16383 O O . ASP A 1 44 ? -4.635 -0.878 2.974 1.00 0.00 44 ASP A O 9
ATOM 16392 N N . MET A 1 45 ? -5.250 -3.057 2.866 1.00 0.00 45 MET A N 9
ATOM 16393 C CA . MET A 1 45 ? -6.270 -2.903 1.802 1.00 0.00 45 MET A CA 9
ATOM 16394 C C . MET A 1 45 ? -7.658 -3.362 2.293 1.00 0.00 45 MET A C 9
ATOM 16395 O O . MET A 1 45 ? -7.785 -4.443 2.865 1.00 0.00 45 MET A O 9
ATOM 16409 N N . ASP A 1 46 ? -8.694 -2.537 2.048 1.00 0.00 46 ASP A N 9
ATOM 16410 C CA . ASP A 1 46 ? -10.091 -2.850 2.441 1.00 0.00 46 ASP A CA 9
ATOM 16411 C C . ASP A 1 46 ? -11.097 -2.117 1.532 1.00 0.00 46 ASP A C 9
ATOM 16412 O O . ASP A 1 46 ? -10.784 -1.074 0.969 1.00 0.00 46 ASP A O 9
ATOM 16421 N N . GLY A 1 47 ? -12.304 -2.683 1.406 1.00 0.00 47 GLY A N 9
ATOM 16422 C CA . GLY A 1 47 ? -13.396 -2.088 0.611 1.00 0.00 47 GLY A CA 9
ATOM 16423 C C . GLY A 1 47 ? -14.454 -3.132 0.300 1.00 0.00 47 GLY A C 9
ATOM 16424 O O . GLY A 1 47 ? -14.592 -4.083 1.076 1.00 0.00 47 GLY A O 9
ATOM 16428 N N . GLU A 1 48 ? -15.200 -3.001 -0.828 1.00 0.00 48 GLU A N 9
ATOM 16429 C CA . GLU A 1 48 ? -16.152 -4.047 -1.251 1.00 0.00 48 GLU A CA 9
ATOM 16430 C C . GLU A 1 48 ? -16.229 -4.161 -2.785 1.00 0.00 48 GLU A C 9
ATOM 16431 O O . GLU A 1 48 ? -16.698 -3.261 -3.493 1.00 0.00 48 GLU A O 9
ATOM 16443 N N . ILE A 1 49 ? -15.703 -5.285 -3.271 1.00 0.00 49 ILE A N 9
ATOM 16444 C CA . ILE A 1 49 ? -15.764 -5.643 -4.703 1.00 0.00 49 ILE A CA 9
ATOM 16445 C C . ILE A 1 49 ? -16.907 -6.625 -4.964 1.00 0.00 49 ILE A C 9
ATOM 16446 O O . ILE A 1 49 ? -16.965 -7.678 -4.333 1.00 0.00 49 ILE A O 9
ATOM 16462 N N . ASP A 1 50 ? -17.811 -6.239 -5.902 1.00 0.00 50 ASP A N 9
ATOM 16463 C CA . ASP A 1 50 ? -19.098 -6.920 -6.169 1.00 0.00 50 ASP A CA 9
ATOM 16464 C C . ASP A 1 50 ? -20.009 -6.822 -4.928 1.00 0.00 50 ASP A C 9
ATOM 16465 O O . ASP A 1 50 ? -20.922 -7.632 -4.734 1.00 0.00 50 ASP A O 9
ATOM 16474 N N . GLY A 1 51 ? -19.750 -5.784 -4.107 1.00 0.00 51 GLY A N 9
ATOM 16475 C CA . GLY A 1 51 ? -20.440 -5.577 -2.843 1.00 0.00 51 GLY A CA 9
ATOM 16476 C C . GLY A 1 51 ? -19.942 -6.483 -1.728 1.00 0.00 51 GLY A C 9
ATOM 16477 O O . GLY A 1 51 ? -20.580 -6.561 -0.677 1.00 0.00 51 GLY A O 9
ATOM 16481 N N . LYS A 1 52 ? -18.813 -7.194 -1.957 1.00 0.00 52 LYS A N 9
ATOM 16482 C CA . LYS A 1 52 ? -18.222 -8.120 -0.975 1.00 0.00 52 LYS A CA 9
ATOM 16483 C C . LYS A 1 52 ? -17.125 -7.431 -0.138 1.00 0.00 52 LYS A C 9
ATOM 16484 O O . LYS A 1 52 ? -16.045 -7.150 -0.675 1.00 0.00 52 LYS A O 9
ATOM 16503 N N . PRO A 1 53 ? -17.383 -7.143 1.185 1.00 0.00 53 PRO A N 9
ATOM 16504 C CA . PRO A 1 53 ? -16.372 -6.551 2.088 1.00 0.00 53 PRO A CA 9
ATOM 16505 C C . PRO A 1 53 ? -15.172 -7.494 2.297 1.00 0.00 53 PRO A C 9
ATOM 16506 O O . PRO A 1 53 ? -15.346 -8.697 2.544 1.00 0.00 53 PRO A O 9
ATOM 16517 N N . PHE A 1 54 ? -13.962 -6.935 2.191 1.00 0.00 54 PHE A N 9
ATOM 16518 C CA . PHE A 1 54 ? -12.712 -7.685 2.356 1.00 0.00 54 PHE A CA 9
ATOM 16519 C C . PHE A 1 54 ? -11.732 -6.850 3.184 1.00 0.00 54 PHE A C 9
ATOM 16520 O O . PHE A 1 54 ? -11.748 -5.614 3.120 1.00 0.00 54 PHE A O 9
ATOM 16537 N N . SER A 1 55 ? -10.903 -7.535 3.972 1.00 0.00 55 SER A N 9
ATOM 16538 C CA . SER A 1 55 ? -9.770 -6.936 4.672 1.00 0.00 55 SER A CA 9
ATOM 16539 C C . SER A 1 55 ? -8.554 -7.838 4.436 1.00 0.00 55 SER A C 9
ATOM 16540 O O . SER A 1 55 ? -8.519 -8.997 4.877 1.00 0.00 55 SER A O 9
ATOM 16548 N N . ASP A 1 56 ? -7.581 -7.304 3.701 1.00 0.00 56 ASP A N 9
ATOM 16549 C CA . ASP A 1 56 ? -6.396 -8.033 3.237 1.00 0.00 56 ASP A CA 9
ATOM 16550 C C . ASP A 1 56 ? -5.196 -7.094 3.373 1.00 0.00 56 ASP A C 9
ATOM 16551 O O . ASP A 1 56 ? -5.292 -5.924 3.004 1.00 0.00 56 ASP A O 9
ATOM 16560 N N . SER A 1 57 ? -4.068 -7.602 3.874 1.00 0.00 57 SER A N 9
ATOM 16561 C CA . SER A 1 57 ? -2.895 -6.768 4.183 1.00 0.00 57 SER A CA 9
ATOM 16562 C C . SER A 1 57 ? -1.600 -7.567 3.993 1.00 0.00 57 SER A C 9
ATOM 16563 O O . SER A 1 57 ? -1.564 -8.779 4.235 1.00 0.00 57 SER A O 9
ATOM 16571 N N . PHE A 1 58 ? -0.547 -6.869 3.541 1.00 0.00 58 PHE A N 9
ATOM 16572 C CA . PHE A 1 58 ? 0.786 -7.442 3.301 1.00 0.00 58 PHE A CA 9
ATOM 16573 C C . PHE A 1 58 ? 1.855 -6.471 3.813 1.00 0.00 58 PHE A C 9
ATOM 16574 O O . PHE A 1 58 ? 1.696 -5.259 3.707 1.00 0.00 58 PHE A O 9
ATOM 16591 N N . GLU A 1 59 ? 2.932 -7.013 4.392 1.00 0.00 59 GLU A N 9
ATOM 16592 C CA . GLU A 1 59 ? 4.045 -6.212 4.938 1.00 0.00 59 GLU A CA 9
ATOM 16593 C C . GLU A 1 59 ? 5.315 -6.517 4.150 1.00 0.00 59 GLU A C 9
ATOM 16594 O O . GLU A 1 59 ? 5.565 -7.671 3.772 1.00 0.00 59 GLU A O 9
ATOM 16606 N N . LEU A 1 60 ? 6.099 -5.466 3.894 1.00 0.00 60 LEU A N 9
ATOM 16607 C CA . LEU A 1 60 ? 7.420 -5.559 3.269 1.00 0.00 60 LEU A CA 9
ATOM 16608 C C . LEU A 1 60 ? 8.400 -4.706 4.083 1.00 0.00 60 LEU A C 9
ATOM 16609 O O . LEU A 1 60 ? 8.043 -3.586 4.469 1.00 0.00 60 LEU A O 9
ATOM 16625 N N . PRO A 1 61 ? 9.643 -5.213 4.375 1.00 0.00 61 PRO A N 9
ATOM 16626 C CA . PRO A 1 61 ? 10.685 -4.417 5.056 1.00 0.00 61 PRO A CA 9
ATOM 16627 C C . PRO A 1 61 ? 11.132 -3.217 4.204 1.00 0.00 61 PRO A C 9
ATOM 16628 O O . PRO A 1 61 ? 10.821 -3.146 3.019 1.00 0.00 61 PRO A O 9
ATOM 16639 N N . ARG A 1 62 ? 11.833 -2.280 4.852 1.00 0.00 62 ARG A N 9
ATOM 16640 C CA . ARG A 1 62 ? 12.477 -1.101 4.224 1.00 0.00 62 ARG A CA 9
ATOM 16641 C C . ARG A 1 62 ? 13.131 -1.394 2.832 1.00 0.00 62 ARG A C 9
ATOM 16642 O O . ARG A 1 62 ? 13.056 -0.566 1.917 1.00 0.00 62 ARG A O 9
ATOM 16663 N N . ASP A 1 63 ? 13.731 -2.597 2.684 1.00 0.00 63 ASP A N 9
ATOM 16664 C CA . ASP A 1 63 ? 14.501 -2.992 1.490 1.00 0.00 63 ASP A CA 9
ATOM 16665 C C . ASP A 1 63 ? 13.615 -3.418 0.296 1.00 0.00 63 ASP A C 9
ATOM 16666 O O . ASP A 1 63 ? 14.085 -3.418 -0.845 1.00 0.00 63 ASP A O 9
ATOM 16675 N N . THR A 1 64 ? 12.345 -3.766 0.547 1.00 0.00 64 THR A N 9
ATOM 16676 C CA . THR A 1 64 ? 11.416 -4.284 -0.497 1.00 0.00 64 THR A CA 9
ATOM 16677 C C . THR A 1 64 ? 10.071 -3.537 -0.469 1.00 0.00 64 THR A C 9
ATOM 16678 O O . THR A 1 64 ? 9.175 -3.859 -1.255 1.00 0.00 64 THR A O 9
ATOM 16689 N N . ALA A 1 65 ? 9.964 -2.522 0.417 1.00 0.00 65 ALA A N 9
ATOM 16690 C CA . ALA A 1 65 ? 8.744 -1.705 0.606 1.00 0.00 65 ALA A CA 9
ATOM 16691 C C . ALA A 1 65 ? 8.261 -1.070 -0.709 1.00 0.00 65 ALA A C 9
ATOM 16692 O O . ALA A 1 65 ? 7.068 -1.032 -0.994 1.00 0.00 65 ALA A O 9
ATOM 16699 N N . PHE A 1 66 ? 9.228 -0.596 -1.502 1.00 0.00 66 PHE A N 9
ATOM 16700 C CA . PHE A 1 66 ? 8.982 0.102 -2.778 1.00 0.00 66 PHE A CA 9
ATOM 16701 C C . PHE A 1 66 ? 8.472 -0.851 -3.880 1.00 0.00 66 PHE A C 9
ATOM 16702 O O . PHE A 1 66 ? 7.856 -0.401 -4.842 1.00 0.00 66 PHE A O 9
ATOM 16719 N N . ASN A 1 67 ? 8.658 -2.169 -3.700 1.00 0.00 67 ASN A N 9
ATOM 16720 C CA . ASN A 1 67 ? 8.231 -3.188 -4.696 1.00 0.00 67 ASN A CA 9
ATOM 16721 C C . ASN A 1 67 ? 6.734 -3.533 -4.532 1.00 0.00 67 ASN A C 9
ATOM 16722 O O . ASN A 1 67 ? 6.189 -4.323 -5.315 1.00 0.00 67 ASN A O 9
ATOM 16733 N N . PHE A 1 68 ? 6.101 -2.935 -3.493 1.00 0.00 68 PHE A N 9
ATOM 16734 C CA . PHE A 1 68 ? 4.707 -3.206 -3.113 1.00 0.00 68 PHE A CA 9
ATOM 16735 C C . PHE A 1 68 ? 3.725 -3.081 -4.297 1.00 0.00 68 PHE A C 9
ATOM 16736 O O . PHE A 1 68 ? 2.875 -3.934 -4.441 1.00 0.00 68 PHE A O 9
ATOM 16753 N N . ALA A 1 69 ? 3.869 -2.017 -5.129 1.00 0.00 69 ALA A N 9
ATOM 16754 C CA . ALA A 1 69 ? 2.910 -1.664 -6.204 1.00 0.00 69 ALA A CA 9
ATOM 16755 C C . ALA A 1 69 ? 2.593 -2.825 -7.165 1.00 0.00 69 ALA A C 9
ATOM 16756 O O . ALA A 1 69 ? 1.480 -2.895 -7.697 1.00 0.00 69 ALA A O 9
ATOM 16763 N N . SER A 1 70 ? 3.566 -3.730 -7.362 1.00 0.00 70 SER A N 9
ATOM 16764 C CA . SER A 1 70 ? 3.392 -4.921 -8.206 1.00 0.00 70 SER A CA 9
ATOM 16765 C C . SER A 1 70 ? 2.380 -5.889 -7.547 1.00 0.00 70 SER A C 9
ATOM 16766 O O . SER A 1 70 ? 1.439 -6.362 -8.198 1.00 0.00 70 SER A O 9
ATOM 16774 N N . ASP A 1 71 ? 2.581 -6.137 -6.238 1.00 0.00 71 ASP A N 9
ATOM 16775 C CA . ASP A 1 71 ? 1.744 -7.056 -5.444 1.00 0.00 71 ASP A CA 9
ATOM 16776 C C . ASP A 1 71 ? 0.373 -6.443 -5.121 1.00 0.00 71 ASP A C 9
ATOM 16777 O O . ASP A 1 71 ? -0.627 -7.115 -5.253 1.00 0.00 71 ASP A O 9
ATOM 16786 N N . ALA A 1 72 ? 0.364 -5.182 -4.649 1.00 0.00 72 ALA A N 9
ATOM 16787 C CA . ALA A 1 72 ? -0.858 -4.385 -4.371 1.00 0.00 72 ALA A CA 9
ATOM 16788 C C . ALA A 1 72 ? -1.886 -4.459 -5.522 1.00 0.00 72 ALA A C 9
ATOM 16789 O O . ALA A 1 72 ? -3.092 -4.542 -5.284 1.00 0.00 72 ALA A O 9
ATOM 16796 N N . THR A 1 73 ? -1.372 -4.440 -6.760 1.00 0.00 73 THR A N 9
ATOM 16797 C CA . THR A 1 73 ? -2.183 -4.611 -7.974 1.00 0.00 73 THR A CA 9
ATOM 16798 C C . THR A 1 73 ? -2.624 -6.089 -8.144 1.00 0.00 73 THR A C 9
ATOM 16799 O O . THR A 1 73 ? -3.788 -6.365 -8.458 1.00 0.00 73 THR A O 9
ATOM 16810 N N . ARG A 1 74 ? -1.671 -7.018 -7.918 1.00 0.00 74 ARG A N 9
ATOM 16811 C CA . ARG A 1 74 ? -1.876 -8.479 -8.092 1.00 0.00 74 ARG A CA 9
ATOM 16812 C C . ARG A 1 74 ? -2.973 -9.039 -7.152 1.00 0.00 74 ARG A C 9
ATOM 16813 O O . ARG A 1 74 ? -3.849 -9.793 -7.590 1.00 0.00 74 ARG A O 9
ATOM 16834 N N . VAL A 1 75 ? -2.914 -8.670 -5.868 1.00 0.00 75 VAL A N 9
ATOM 16835 C CA . VAL A 1 75 ? -3.877 -9.118 -4.852 1.00 0.00 75 VAL A CA 9
ATOM 16836 C C . VAL A 1 75 ? -5.239 -8.430 -5.049 1.00 0.00 75 VAL A C 9
ATOM 16837 O O . VAL A 1 75 ? -6.281 -9.035 -4.793 1.00 0.00 75 VAL A O 9
ATOM 16850 N N . ALA A 1 76 ? -5.223 -7.177 -5.549 1.00 0.00 76 ALA A N 9
ATOM 16851 C CA . ALA A 1 76 ? -6.449 -6.404 -5.816 1.00 0.00 76 ALA A CA 9
ATOM 16852 C C . ALA A 1 76 ? -7.254 -7.044 -6.962 1.00 0.00 76 ALA A C 9
ATOM 16853 O O . ALA A 1 76 ? -8.479 -7.171 -6.879 1.00 0.00 76 ALA A O 9
ATOM 16860 N N . GLN A 1 77 ? -6.532 -7.475 -8.016 1.00 0.00 77 GLN A N 9
ATOM 16861 C CA . GLN A 1 77 ? -7.144 -8.120 -9.198 1.00 0.00 77 GLN A CA 9
ATOM 16862 C C . GLN A 1 77 ? -7.519 -9.579 -8.874 1.00 0.00 77 GLN A C 9
ATOM 16863 O O . GLN A 1 77 ? -8.443 -10.132 -9.481 1.00 0.00 77 GLN A O 9
ATOM 16877 N N . LYS A 1 78 ? -6.805 -10.176 -7.895 1.00 0.00 78 LYS A N 9
ATOM 16878 C CA . LYS A 1 78 ? -7.154 -11.479 -7.295 1.00 0.00 78 LYS A CA 9
ATOM 16879 C C . LYS A 1 78 ? -8.465 -11.369 -6.470 1.00 0.00 78 LYS A C 9
ATOM 16880 O O . LYS A 1 78 ? -9.194 -12.351 -6.316 1.00 0.00 78 LYS A O 9
ATOM 16899 N N . HIS A 1 79 ? -8.745 -10.156 -5.938 1.00 0.00 79 HIS A N 9
ATOM 16900 C CA . HIS A 1 79 ? -10.030 -9.829 -5.262 1.00 0.00 79 HIS A CA 9
ATOM 16901 C C . HIS A 1 79 ? -11.120 -9.428 -6.283 1.00 0.00 79 HIS A C 9
ATOM 16902 O O . HIS A 1 79 ? -12.218 -9.026 -5.883 1.00 0.00 79 HIS A O 9
ATOM 16917 N N . GLY A 1 80 ? -10.818 -9.561 -7.590 1.00 0.00 80 GLY A N 9
ATOM 16918 C CA . GLY A 1 80 ? -11.795 -9.330 -8.654 1.00 0.00 80 GLY A CA 9
ATOM 16919 C C . GLY A 1 80 ? -11.827 -7.903 -9.191 1.00 0.00 80 GLY A C 9
ATOM 16920 O O . GLY A 1 80 ? -12.879 -7.280 -9.206 1.00 0.00 80 GLY A O 9
ATOM 16924 N N . LEU A 1 81 ? -10.677 -7.366 -9.627 1.00 0.00 81 LEU A N 9
ATOM 16925 C CA . LEU A 1 81 ? -10.670 -6.130 -10.450 1.00 0.00 81 LEU A CA 9
ATOM 16926 C C . LEU A 1 81 ? -10.873 -6.493 -11.921 1.00 0.00 81 LEU A C 9
ATOM 16927 O O . LEU A 1 81 ? -10.428 -7.560 -12.358 1.00 0.00 81 LEU A O 9
ATOM 16943 N N . HIS A 1 82 ? -11.526 -5.569 -12.661 1.00 0.00 82 HIS A N 9
ATOM 16944 C CA . HIS A 1 82 ? -11.631 -5.568 -14.144 1.00 0.00 82 HIS A CA 9
ATOM 16945 C C . HIS A 1 82 ? -12.609 -6.662 -14.650 1.00 0.00 82 HIS A C 9
ATOM 16946 O O . HIS A 1 82 ? -12.575 -7.795 -14.160 1.00 0.00 82 HIS A O 9
ATOM 16961 N N . PRO A 1 83 ? -13.513 -6.331 -15.632 1.00 0.00 83 PRO A N 9
ATOM 16962 C CA . PRO A 1 83 ? -14.440 -7.322 -16.266 1.00 0.00 83 PRO A CA 9
ATOM 16963 C C . PRO A 1 83 ? -13.714 -8.478 -17.003 1.00 0.00 83 PRO A C 9
ATOM 16964 O O . PRO A 1 83 ? -12.480 -8.496 -17.095 1.00 0.00 83 PRO A O 9
ATOM 16975 N N . LYS A 1 84 ? -14.502 -9.431 -17.550 1.00 0.00 84 LYS A N 9
ATOM 16976 C CA . LYS A 1 84 ? -13.968 -10.581 -18.322 1.00 0.00 84 LYS A CA 9
ATOM 16977 C C . LYS A 1 84 ? -13.339 -10.134 -19.662 1.00 0.00 84 LYS A C 9
ATOM 16978 O O . LYS A 1 84 ? -12.594 -10.899 -20.290 1.00 0.00 84 LYS A O 9
ATOM 16997 N N . PHE A 1 85 ? -13.667 -8.901 -20.095 1.00 0.00 85 PHE A N 9
ATOM 16998 C CA . PHE A 1 85 ? -12.979 -8.227 -21.208 1.00 0.00 85 PHE A CA 9
ATOM 16999 C C . PHE A 1 85 ? -11.512 -7.975 -20.819 1.00 0.00 85 PHE A C 9
ATOM 17000 O O . PHE A 1 85 ? -10.596 -8.235 -21.601 1.00 0.00 85 PHE A O 9
ATOM 17017 N N . GLY A 1 86 ? -11.319 -7.516 -19.575 1.00 0.00 86 GLY A N 9
ATOM 17018 C CA . GLY A 1 86 ? -10.000 -7.185 -19.039 1.00 0.00 86 GLY A CA 9
ATOM 17019 C C . GLY A 1 86 ? -9.714 -5.693 -19.093 1.00 0.00 86 GLY A C 9
ATOM 17020 O O . GLY A 1 86 ? -10.592 -4.896 -19.451 1.00 0.00 86 GLY A O 9
ATOM 17024 N N . ALA A 1 87 ? -8.481 -5.323 -18.733 1.00 0.00 87 ALA A N 9
ATOM 17025 C CA . ALA A 1 87 ? -8.017 -3.935 -18.747 1.00 0.00 87 ALA A CA 9
ATOM 17026 C C . ALA A 1 87 ? -6.488 -3.916 -18.659 1.00 0.00 87 ALA A C 9
ATOM 17027 O O . ALA A 1 87 ? -5.920 -4.253 -17.607 1.00 0.00 87 ALA A O 9
ATOM 17034 N N . ILE A 1 88 ? -5.830 -3.568 -19.781 1.00 0.00 88 ILE A N 9
ATOM 17035 C CA . ILE A 1 88 ? -4.370 -3.382 -19.833 1.00 0.00 88 ILE A CA 9
ATOM 17036 C C . ILE A 1 88 ? -3.988 -2.150 -18.992 1.00 0.00 88 ILE A C 9
ATOM 17037 O O . ILE A 1 88 ? -4.454 -1.042 -19.281 1.00 0.00 88 ILE A O 9
ATOM 17053 N N . THR A 1 89 ? -3.175 -2.359 -17.941 1.00 0.00 89 THR A N 9
ATOM 17054 C CA . THR A 1 89 ? -2.718 -1.271 -17.067 1.00 0.00 89 THR A CA 9
ATOM 17055 C C . THR A 1 89 ? -1.715 -0.372 -17.822 1.00 0.00 89 THR A C 9
ATOM 17056 O O . THR A 1 89 ? -1.908 0.842 -17.852 1.00 0.00 89 THR A O 9
ATOM 17067 N N . ARG A 1 90 ? -0.708 -1.017 -18.476 1.00 0.00 90 ARG A N 9
ATOM 17068 C CA . ARG A 1 90 ? 0.403 -0.371 -19.227 1.00 0.00 90 ARG A CA 9
ATOM 17069 C C . ARG A 1 90 ? 1.062 0.800 -18.462 1.00 0.00 90 ARG A C 9
ATOM 17070 O O . ARG A 1 90 ? 2.146 0.633 -17.886 1.00 0.00 90 ARG A O 9
ATOM 17091 N N . VAL A 1 91 ? 0.385 1.973 -18.476 1.00 0.00 91 VAL A N 9
ATOM 17092 C CA . VAL A 1 91 ? 0.882 3.222 -17.887 1.00 0.00 91 VAL A CA 9
ATOM 17093 C C . VAL A 1 91 ? 1.241 3.046 -16.401 1.00 0.00 91 VAL A C 9
ATOM 17094 O O . VAL A 1 91 ? 0.669 2.193 -15.696 1.00 0.00 91 VAL A O 9
ATOM 17107 N N . HIS A 1 92 ? 2.210 3.848 -15.950 1.00 0.00 92 HIS A N 9
ATOM 17108 C CA . HIS A 1 92 ? 2.675 3.843 -14.561 1.00 0.00 92 HIS A CA 9
ATOM 17109 C C . HIS A 1 92 ? 1.538 4.342 -13.667 1.00 0.00 92 HIS A C 9
ATOM 17110 O O . HIS A 1 92 ? 0.986 5.422 -13.914 1.00 0.00 92 HIS A O 9
ATOM 17125 N N . LYS A 1 93 ? 1.172 3.537 -12.660 1.00 0.00 93 LYS A N 9
ATOM 17126 C CA . LYS A 1 93 ? 0.068 3.855 -11.742 1.00 0.00 93 LYS A CA 9
ATOM 17127 C C . LYS A 1 93 ? 0.565 4.789 -10.627 1.00 0.00 93 LYS A C 9
ATOM 17128 O O . LYS A 1 93 ? 0.550 4.432 -9.443 1.00 0.00 93 LYS A O 9
ATOM 17147 N N . GLU A 1 94 ? 1.069 5.971 -11.062 1.00 0.00 94 GLU A N 9
ATOM 17148 C CA . GLU A 1 94 ? 1.602 7.043 -10.200 1.00 0.00 94 GLU A CA 9
ATOM 17149 C C . GLU A 1 94 ? 2.659 6.537 -9.210 1.00 0.00 94 GLU A C 9
ATOM 17150 O O . GLU A 1 94 ? 2.876 7.131 -8.145 1.00 0.00 94 GLU A O 9
ATOM 17162 N N . TYR A 1 95 ? 3.357 5.458 -9.631 1.00 0.00 95 TYR A N 9
ATOM 17163 C CA . TYR A 1 95 ? 4.344 4.762 -8.818 1.00 0.00 95 TYR A CA 9
ATOM 17164 C C . TYR A 1 95 ? 5.574 5.637 -8.584 1.00 0.00 95 TYR A C 9
ATOM 17165 O O . TYR A 1 95 ? 6.094 5.636 -7.491 1.00 0.00 95 TYR A O 9
ATOM 17183 N N . ASP A 1 96 ? 6.052 6.322 -9.634 1.00 0.00 96 ASP A N 9
ATOM 17184 C CA . ASP A 1 96 ? 7.233 7.223 -9.556 1.00 0.00 96 ASP A CA 9
ATOM 17185 C C . ASP A 1 96 ? 7.111 8.287 -8.434 1.00 0.00 96 ASP A C 9
ATOM 17186 O O . ASP A 1 96 ? 8.086 8.554 -7.718 1.00 0.00 96 ASP A O 9
ATOM 17195 N N . ALA A 1 97 ? 5.910 8.875 -8.287 1.00 0.00 97 ALA A N 9
ATOM 17196 C CA . ALA A 1 97 ? 5.628 9.892 -7.247 1.00 0.00 97 ALA A CA 9
ATOM 17197 C C . ALA A 1 97 ? 5.509 9.223 -5.865 1.00 0.00 97 ALA A C 9
ATOM 17198 O O . ALA A 1 97 ? 6.126 9.662 -4.889 1.00 0.00 97 ALA A O 9
ATOM 17205 N N . MET A 1 98 ? 4.712 8.140 -5.831 1.00 0.00 98 MET A N 9
ATOM 17206 C CA . MET A 1 98 ? 4.511 7.272 -4.643 1.00 0.00 98 MET A CA 9
ATOM 17207 C C . MET A 1 98 ? 5.863 6.801 -4.041 1.00 0.00 98 MET A C 9
ATOM 17208 O O . MET A 1 98 ? 6.061 6.811 -2.831 1.00 0.00 98 MET A O 9
ATOM 17222 N N . PHE A 1 99 ? 6.772 6.435 -4.956 1.00 0.00 99 PHE A N 9
ATOM 17223 C CA . PHE A 1 99 ? 8.117 5.910 -4.659 1.00 0.00 99 PHE A CA 9
ATOM 17224 C C . PHE A 1 99 ? 8.927 6.919 -3.838 1.00 0.00 99 PHE A C 9
ATOM 17225 O O . PHE A 1 99 ? 9.445 6.583 -2.766 1.00 0.00 99 PHE A O 9
ATOM 17242 N N . GLU A 1 100 ? 9.010 8.162 -4.355 1.00 0.00 100 GLU A N 9
ATOM 17243 C CA . GLU A 1 100 ? 9.805 9.231 -3.733 1.00 0.00 100 GLU A CA 9
ATOM 17244 C C . GLU A 1 100 ? 9.206 9.694 -2.399 1.00 0.00 100 GLU A C 9
ATOM 17245 O O . GLU A 1 100 ? 9.934 10.178 -1.522 1.00 0.00 100 GLU A O 9
ATOM 17257 N N . ASP A 1 101 ? 7.883 9.551 -2.260 1.00 0.00 101 ASP A N 9
ATOM 17258 C CA . ASP A 1 101 ? 7.187 9.885 -1.010 1.00 0.00 101 ASP A CA 9
ATOM 17259 C C . ASP A 1 101 ? 7.547 8.867 0.089 1.00 0.00 101 ASP A C 9
ATOM 17260 O O . ASP A 1 101 ? 8.002 9.245 1.172 1.00 0.00 101 ASP A O 9
ATOM 17269 N N . ILE A 1 102 ? 7.313 7.577 -0.215 1.00 0.00 102 ILE A N 9
ATOM 17270 C CA . ILE A 1 102 ? 7.586 6.454 0.707 1.00 0.00 102 ILE A CA 9
ATOM 17271 C C . ILE A 1 102 ? 9.083 6.385 1.101 1.00 0.00 102 ILE A C 9
ATOM 17272 O O . ILE A 1 102 ? 9.389 6.099 2.251 1.00 0.00 102 ILE A O 9
ATOM 17288 N N . ARG A 1 103 ? 10.002 6.690 0.155 1.00 0.00 103 ARG A N 9
ATOM 17289 C CA . ARG A 1 103 ? 11.465 6.641 0.425 1.00 0.00 103 ARG A CA 9
ATOM 17290 C C . ARG A 1 103 ? 11.875 7.755 1.410 1.00 0.00 103 ARG A C 9
ATOM 17291 O O . ARG A 1 103 ? 12.806 7.581 2.213 1.00 0.00 103 ARG A O 9
ATOM 17312 N N . ALA A 1 104 ? 11.147 8.888 1.349 1.00 0.00 104 ALA A N 9
ATOM 17313 C CA . ALA A 1 104 ? 11.353 10.029 2.252 1.00 0.00 104 ALA A CA 9
ATOM 17314 C C . ALA A 1 104 ? 10.797 9.702 3.654 1.00 0.00 104 ALA A C 9
ATOM 17315 O O . ALA A 1 104 ? 11.382 10.089 4.670 1.00 0.00 104 ALA A O 9
ATOM 17322 N N . LYS A 1 105 ? 9.626 9.034 3.681 1.00 0.00 105 LYS A N 9
ATOM 17323 C CA . LYS A 1 105 ? 8.990 8.516 4.911 1.00 0.00 105 LYS A CA 9
ATOM 17324 C C . LYS A 1 105 ? 9.859 7.456 5.640 1.00 0.00 105 LYS A C 9
ATOM 17325 O O . LYS A 1 105 ? 9.896 7.422 6.873 1.00 0.00 105 LYS A O 9
ATOM 17344 N N . LEU A 1 106 ? 10.526 6.583 4.856 1.00 0.00 106 LEU A N 9
ATOM 17345 C CA . LEU A 1 106 ? 11.531 5.617 5.381 1.00 0.00 106 LEU A CA 9
ATOM 17346 C C . LEU A 1 106 ? 12.732 6.357 5.993 1.00 0.00 106 LEU A C 9
ATOM 17347 O O . LEU A 1 106 ? 13.304 5.915 6.995 1.00 0.00 106 LEU A O 9
ATOM 17363 N N . HIS A 1 107 ? 13.128 7.460 5.336 1.00 0.00 107 HIS A N 9
ATOM 17364 C CA . HIS A 1 107 ? 14.181 8.364 5.834 1.00 0.00 107 HIS A CA 9
ATOM 17365 C C . HIS A 1 107 ? 13.695 9.073 7.127 1.00 0.00 107 HIS A C 9
ATOM 17366 O O . HIS A 1 107 ? 14.510 9.433 7.986 1.00 0.00 107 HIS A O 9
ATOM 17381 N N . ALA A 1 108 ? 12.348 9.269 7.225 1.00 0.00 108 ALA A N 9
ATOM 17382 C CA . ALA A 1 108 ? 11.638 9.876 8.383 1.00 0.00 108 ALA A CA 9
ATOM 17383 C C . ALA A 1 108 ? 11.837 11.403 8.449 1.00 0.00 108 ALA A C 9
ATOM 17384 O O . ALA A 1 108 ? 11.279 12.070 9.333 1.00 0.00 108 ALA A O 9
ATOM 17391 N N . HIS A 1 109 ? 12.592 11.936 7.474 1.00 0.00 109 HIS A N 9
ATOM 17392 C CA . HIS A 1 109 ? 12.933 13.360 7.328 1.00 0.00 109 HIS A CA 9
ATOM 17393 C C . HIS A 1 109 ? 13.389 13.595 5.879 1.00 0.00 109 HIS A C 9
ATOM 17394 O O . HIS A 1 109 ? 14.025 12.712 5.297 1.00 0.00 109 HIS A O 9
ATOM 17409 N N . PRO A 1 110 ? 13.063 14.773 5.255 1.00 0.00 110 PRO A N 9
ATOM 17410 C CA . PRO A 1 110 ? 13.682 15.193 3.971 1.00 0.00 110 PRO A CA 9
ATOM 17411 C C . PRO A 1 110 ? 15.224 15.318 4.066 1.00 0.00 110 PRO A C 9
ATOM 17412 O O . PRO A 1 110 ? 15.936 15.182 3.065 1.00 0.00 110 PRO A O 9
ATOM 17423 N N . GLY A 1 111 ? 15.712 15.594 5.296 1.00 0.00 111 GLY A N 9
ATOM 17424 C CA . GLY A 1 111 ? 17.133 15.834 5.561 1.00 0.00 111 GLY A CA 9
ATOM 17425 C C . GLY A 1 111 ? 17.439 17.323 5.619 1.00 0.00 111 GLY A C 9
ATOM 17426 O O . GLY A 1 111 ? 18.262 17.770 6.423 1.00 0.00 111 GLY A O 9
ATOM 17430 N N . GLU A 1 112 ? 16.748 18.081 4.755 1.00 0.00 112 GLU A N 9
ATOM 17431 C CA . GLU A 1 112 ? 16.824 19.545 4.694 1.00 0.00 112 GLU A CA 9
ATOM 17432 C C . GLU A 1 112 ? 15.915 20.159 5.793 1.00 0.00 112 GLU A C 9
ATOM 17433 O O . GLU A 1 112 ? 14.743 19.758 5.898 1.00 0.00 112 GLU A O 9
ATOM 17445 N N . PRO A 1 113 ? 16.434 21.108 6.642 1.00 0.00 113 PRO A N 9
ATOM 17446 C CA . PRO A 1 113 ? 15.615 21.804 7.663 1.00 0.00 113 PRO A CA 9
ATOM 17447 C C . PRO A 1 113 ? 14.580 22.735 6.991 1.00 0.00 113 PRO A C 9
ATOM 17448 O O . PRO A 1 113 ? 14.934 23.795 6.457 1.00 0.00 113 PRO A O 9
ATOM 17459 N N . VAL A 1 114 ? 13.306 22.294 7.000 1.00 0.00 114 VAL A N 9
ATOM 17460 C CA . VAL A 1 114 ? 12.218 22.915 6.225 1.00 0.00 114 VAL A CA 9
ATOM 17461 C C . VAL A 1 114 ? 11.968 24.384 6.652 1.00 0.00 114 VAL A C 9
ATOM 17462 O O . VAL A 1 114 ? 12.062 24.724 7.837 1.00 0.00 114 VAL A O 9
ATOM 17475 N N . ASP A 1 115 ? 11.629 25.230 5.662 1.00 0.00 115 ASP A N 9
ATOM 17476 C CA . ASP A 1 115 ? 11.569 26.696 5.806 1.00 0.00 115 ASP A CA 9
ATOM 17477 C C . ASP A 1 115 ? 10.416 27.134 6.715 1.00 0.00 115 ASP A C 9
ATOM 17478 O O . ASP A 1 115 ? 10.528 28.133 7.433 1.00 0.00 115 ASP A O 9
ATOM 17487 N N . LEU A 1 116 ? 9.329 26.343 6.717 1.00 0.00 116 LEU A N 9
ATOM 17488 C CA . LEU A 1 116 ? 8.141 26.622 7.547 1.00 0.00 116 LEU A CA 9
ATOM 17489 C C . LEU A 1 116 ? 8.430 26.452 9.053 1.00 0.00 116 LEU A C 9
ATOM 17490 O O . LEU A 1 116 ? 7.562 26.738 9.885 1.00 0.00 116 LEU A O 9
ATOM 17506 N N . GLU A 1 117 ? 9.638 25.964 9.394 1.00 0.00 117 GLU A N 9
ATOM 17507 C CA . GLU A 1 117 ? 10.075 25.769 10.783 1.00 0.00 117 GLU A CA 9
ATOM 17508 C C . GLU A 1 117 ? 11.352 26.593 11.081 1.00 0.00 117 GLU A C 9
ATOM 17509 O O . GLU A 1 117 ? 11.448 27.254 12.122 1.00 0.00 117 GLU A O 9
ATOM 17521 N N . ARG A 1 118 ? 12.310 26.565 10.135 1.00 0.00 118 ARG A N 9
ATOM 17522 C CA . ARG A 1 118 ? 13.685 27.091 10.339 1.00 0.00 118 ARG A CA 9
ATOM 17523 C C . ARG A 1 118 ? 13.714 28.632 10.301 1.00 0.00 118 ARG A C 9
ATOM 17524 O O . ARG A 1 118 ? 14.536 29.257 10.985 1.00 0.00 118 ARG A O 9
ATOM 17545 N N . ILE A 1 119 ? 12.813 29.239 9.504 1.00 0.00 119 ILE A N 9
ATOM 17546 C CA . ILE A 1 119 ? 12.677 30.711 9.436 1.00 0.00 119 ILE A CA 9
ATOM 17547 C C . ILE A 1 119 ? 12.091 31.244 10.757 1.00 0.00 119 ILE A C 9
ATOM 17548 O O . ILE A 1 119 ? 12.404 32.353 11.179 1.00 0.00 119 ILE A O 9
ATOM 17564 N N . ILE A 1 120 ? 11.289 30.403 11.428 1.00 0.00 120 ILE A N 9
ATOM 17565 C CA . ILE A 1 120 ? 10.559 30.771 12.648 1.00 0.00 120 ILE A CA 9
ATOM 17566 C C . ILE A 1 120 ? 11.461 30.502 13.879 1.00 0.00 120 ILE A C 9
ATOM 17567 O O . ILE A 1 120 ? 11.428 29.415 14.470 1.00 0.00 120 ILE A O 9
ATOM 17583 N N . ARG A 1 121 ? 12.341 31.475 14.199 1.00 0.00 121 ARG A N 9
ATOM 17584 C CA . ARG A 1 121 ? 13.224 31.423 15.395 1.00 0.00 121 ARG A CA 9
ATOM 17585 C C . ARG A 1 121 ? 13.249 32.786 16.138 1.00 0.00 121 ARG A C 9
ATOM 17586 O O . ARG A 1 121 ? 13.235 32.807 17.371 1.00 0.00 121 ARG A O 9
ATOM 17607 N N . HIS A 1 122 ? 13.280 33.910 15.384 1.00 0.00 122 HIS A N 9
ATOM 17608 C CA . HIS A 1 122 ? 13.243 35.296 15.948 1.00 0.00 122 HIS A CA 9
ATOM 17609 C C . HIS A 1 122 ? 12.664 36.292 14.913 1.00 0.00 122 HIS A C 9
ATOM 17610 O O . HIS A 1 122 ? 13.128 36.340 13.766 1.00 0.00 122 HIS A O 9
ATOM 17625 N N . GLU A 1 123 ? 11.665 37.090 15.344 1.00 0.00 123 GLU A N 9
ATOM 17626 C CA . GLU A 1 123 ? 11.069 38.177 14.539 1.00 0.00 123 GLU A CA 9
ATOM 17627 C C . GLU A 1 123 ? 10.418 39.232 15.460 1.00 0.00 123 GLU A C 9
ATOM 17628 O O . GLU A 1 123 ? 9.962 38.909 16.561 1.00 0.00 123 GLU A O 9
ATOM 17640 N N . GLY A 1 124 ? 10.394 40.497 15.003 1.00 0.00 124 GLY A N 9
ATOM 17641 C CA . GLY A 1 124 ? 9.806 41.598 15.774 1.00 0.00 124 GLY A CA 9
ATOM 17642 C C . GLY A 1 124 ? 10.279 42.953 15.271 1.00 0.00 124 GLY A C 9
ATOM 17643 O O . GLY A 1 124 ? 9.540 43.653 14.570 1.00 0.00 124 GLY A O 9
ATOM 17647 N N . SER A 1 125 ? 11.518 43.322 15.641 1.00 0.00 125 SER A N 9
ATOM 17648 C CA . SER A 1 125 ? 12.165 44.567 15.186 1.00 0.00 125 SER A CA 9
ATOM 17649 C C . SER A 1 125 ? 12.838 44.329 13.810 1.00 0.00 125 SER A C 9
ATOM 17650 O O . SER A 1 125 ? 12.269 44.741 12.771 1.00 0.00 125 SER A O 9
ATOM 17659 N N . GLN A 1 1 ? -16.216 10.809 -3.374 1.00 0.00 1 GLN A N 10
ATOM 17660 C CA . GLN A 1 1 ? -15.159 10.332 -2.442 1.00 0.00 1 GLN A CA 10
ATOM 17661 C C . GLN A 1 1 ? -14.297 9.217 -3.079 1.00 0.00 1 GLN A C 10
ATOM 17662 O O . GLN A 1 1 ? -13.470 8.631 -2.386 1.00 0.00 1 GLN A O 10
ATOM 17678 N N . GLY A 1 2 ? -14.472 8.981 -4.403 1.00 0.00 2 GLY A N 10
ATOM 17679 C CA . GLY A 1 2 ? -13.954 7.789 -5.100 1.00 0.00 2 GLY A CA 10
ATOM 17680 C C . GLY A 1 2 ? -12.428 7.638 -5.112 1.00 0.00 2 GLY A C 10
ATOM 17681 O O . GLY A 1 2 ? -11.834 7.254 -4.099 1.00 0.00 2 GLY A O 10
ATOM 17685 N N . HIS A 1 3 ? -11.782 7.895 -6.266 1.00 0.00 3 HIS A N 10
ATOM 17686 C CA . HIS A 1 3 ? -10.320 7.758 -6.386 1.00 0.00 3 HIS A CA 10
ATOM 17687 C C . HIS A 1 3 ? -9.637 8.991 -5.763 1.00 0.00 3 HIS A C 10
ATOM 17688 O O . HIS A 1 3 ? -9.387 9.996 -6.441 1.00 0.00 3 HIS A O 10
ATOM 17703 N N . MET A 1 4 ? -9.394 8.904 -4.445 1.00 0.00 4 MET A N 10
ATOM 17704 C CA . MET A 1 4 ? -8.816 9.990 -3.638 1.00 0.00 4 MET A CA 10
ATOM 17705 C C . MET A 1 4 ? -7.560 9.477 -2.917 1.00 0.00 4 MET A C 10
ATOM 17706 O O . MET A 1 4 ? -7.594 8.417 -2.287 1.00 0.00 4 MET A O 10
ATOM 17720 N N . PHE A 1 5 ? -6.466 10.241 -3.015 1.00 0.00 5 PHE A N 10
ATOM 17721 C CA . PHE A 1 5 ? -5.176 9.908 -2.397 1.00 0.00 5 PHE A CA 10
ATOM 17722 C C . PHE A 1 5 ? -4.814 10.962 -1.342 1.00 0.00 5 PHE A C 10
ATOM 17723 O O . PHE A 1 5 ? -5.174 12.136 -1.470 1.00 0.00 5 PHE A O 10
ATOM 17740 N N . GLU A 1 6 ? -4.104 10.508 -0.309 1.00 0.00 6 GLU A N 10
ATOM 17741 C CA . GLU A 1 6 ? -3.598 11.323 0.798 1.00 0.00 6 GLU A CA 10
ATOM 17742 C C . GLU A 1 6 ? -2.292 10.668 1.312 1.00 0.00 6 GLU A C 10
ATOM 17743 O O . GLU A 1 6 ? -2.078 9.471 1.071 1.00 0.00 6 GLU A O 10
ATOM 17755 N N . PRO A 1 7 ? -1.372 11.423 1.994 1.00 0.00 7 PRO A N 10
ATOM 17756 C CA . PRO A 1 7 ? -0.168 10.819 2.613 1.00 0.00 7 PRO A CA 10
ATOM 17757 C C . PRO A 1 7 ? -0.558 9.785 3.701 1.00 0.00 7 PRO A C 10
ATOM 17758 O O . PRO A 1 7 ? -1.024 10.157 4.784 1.00 0.00 7 PRO A O 10
ATOM 17769 N N . GLY A 1 8 ? -0.412 8.490 3.370 1.00 0.00 8 GLY A N 10
ATOM 17770 C CA . GLY A 1 8 ? -0.729 7.390 4.291 1.00 0.00 8 GLY A CA 10
ATOM 17771 C C . GLY A 1 8 ? -1.845 6.467 3.793 1.00 0.00 8 GLY A C 10
ATOM 17772 O O . GLY A 1 8 ? -1.981 5.341 4.294 1.00 0.00 8 GLY A O 10
ATOM 17776 N N . HIS A 1 9 ? -2.629 6.914 2.788 1.00 0.00 9 HIS A N 10
ATOM 17777 C CA . HIS A 1 9 ? -3.846 6.189 2.349 1.00 0.00 9 HIS A CA 10
ATOM 17778 C C . HIS A 1 9 ? -4.263 6.561 0.904 1.00 0.00 9 HIS A C 10
ATOM 17779 O O . HIS A 1 9 ? -4.010 7.658 0.428 1.00 0.00 9 HIS A O 10
ATOM 17794 N N . LEU A 1 10 ? -4.915 5.601 0.239 1.00 0.00 10 LEU A N 10
ATOM 17795 C CA . LEU A 1 10 ? -5.492 5.721 -1.101 1.00 0.00 10 LEU A CA 10
ATOM 17796 C C . LEU A 1 10 ? -6.845 4.983 -1.104 1.00 0.00 10 LEU A C 10
ATOM 17797 O O . LEU A 1 10 ? -7.000 3.961 -0.437 1.00 0.00 10 LEU A O 10
ATOM 17813 N N . HIS A 1 11 ? -7.819 5.529 -1.824 1.00 0.00 11 HIS A N 10
ATOM 17814 C CA . HIS A 1 11 ? -9.115 4.880 -2.083 1.00 0.00 11 HIS A CA 10
ATOM 17815 C C . HIS A 1 11 ? -9.321 4.819 -3.595 1.00 0.00 11 HIS A C 10
ATOM 17816 O O . HIS A 1 11 ? -9.005 5.783 -4.299 1.00 0.00 11 HIS A O 10
ATOM 17831 N N . LEU A 1 12 ? -9.817 3.675 -4.091 1.00 0.00 12 LEU A N 10
ATOM 17832 C CA . LEU A 1 12 ? -10.080 3.462 -5.518 1.00 0.00 12 LEU A CA 10
ATOM 17833 C C . LEU A 1 12 ? -11.439 2.765 -5.720 1.00 0.00 12 LEU A C 10
ATOM 17834 O O . LEU A 1 12 ? -11.677 1.661 -5.220 1.00 0.00 12 LEU A O 10
ATOM 17850 N N . VAL A 1 13 ? -12.337 3.466 -6.421 1.00 0.00 13 VAL A N 10
ATOM 17851 C CA . VAL A 1 13 ? -13.547 2.893 -7.045 1.00 0.00 13 VAL A CA 10
ATOM 17852 C C . VAL A 1 13 ? -13.266 2.798 -8.552 1.00 0.00 13 VAL A C 10
ATOM 17853 O O . VAL A 1 13 ? -12.212 3.289 -9.001 1.00 0.00 13 VAL A O 10
ATOM 17866 N N . SER A 1 14 ? -14.156 2.188 -9.365 1.00 0.00 14 SER A N 10
ATOM 17867 C CA . SER A 1 14 ? -13.949 2.179 -10.824 1.00 0.00 14 SER A CA 10
ATOM 17868 C C . SER A 1 14 ? -14.458 3.534 -11.342 1.00 0.00 14 SER A C 10
ATOM 17869 O O . SER A 1 14 ? -15.674 3.767 -11.410 1.00 0.00 14 SER A O 10
ATOM 17877 N N . LEU A 1 15 ? -13.507 4.432 -11.639 1.00 0.00 15 LEU A N 10
ATOM 17878 C CA . LEU A 1 15 ? -13.786 5.829 -12.008 1.00 0.00 15 LEU A CA 10
ATOM 17879 C C . LEU A 1 15 ? -14.508 5.909 -13.376 1.00 0.00 15 LEU A C 10
ATOM 17880 O O . LEU A 1 15 ? -14.245 5.072 -14.254 1.00 0.00 15 LEU A O 10
ATOM 17896 N N . PRO A 1 16 ? -15.464 6.887 -13.561 1.00 0.00 16 PRO A N 10
ATOM 17897 C CA . PRO A 1 16 ? -16.153 7.099 -14.855 1.00 0.00 16 PRO A CA 10
ATOM 17898 C C . PRO A 1 16 ? -15.152 7.527 -15.952 1.00 0.00 16 PRO A C 10
ATOM 17899 O O . PRO A 1 16 ? -14.863 8.716 -16.140 1.00 0.00 16 PRO A O 10
ATOM 17910 N N . GLY A 1 17 ? -14.590 6.514 -16.620 1.00 0.00 17 GLY A N 10
ATOM 17911 C CA . GLY A 1 17 ? -13.550 6.697 -17.615 1.00 0.00 17 GLY A CA 10
ATOM 17912 C C . GLY A 1 17 ? -12.801 5.404 -17.890 1.00 0.00 17 GLY A C 10
ATOM 17913 O O . GLY A 1 17 ? -12.412 5.138 -19.030 1.00 0.00 17 GLY A O 10
ATOM 17917 N N . LEU A 1 18 ? -12.583 4.603 -16.827 1.00 0.00 18 LEU A N 10
ATOM 17918 C CA . LEU A 1 18 ? -11.949 3.271 -16.920 1.00 0.00 18 LEU A CA 10
ATOM 17919 C C . LEU A 1 18 ? -12.933 2.200 -16.425 1.00 0.00 18 LEU A C 10
ATOM 17920 O O . LEU A 1 18 ? -12.960 1.874 -15.227 1.00 0.00 18 LEU A O 10
ATOM 17936 N N . ASP A 1 19 ? -13.781 1.721 -17.361 1.00 0.00 19 ASP A N 10
ATOM 17937 C CA . ASP A 1 19 ? -14.751 0.616 -17.154 1.00 0.00 19 ASP A CA 10
ATOM 17938 C C . ASP A 1 19 ? -15.875 0.952 -16.149 1.00 0.00 19 ASP A C 10
ATOM 17939 O O . ASP A 1 19 ? -15.780 1.897 -15.358 1.00 0.00 19 ASP A O 10
ATOM 17948 N N . GLN A 1 20 ? -16.961 0.168 -16.222 1.00 0.00 20 GLN A N 10
ATOM 17949 C CA . GLN A 1 20 ? -18.107 0.270 -15.316 1.00 0.00 20 GLN A CA 10
ATOM 17950 C C . GLN A 1 20 ? -18.320 -1.090 -14.619 1.00 0.00 20 GLN A C 10
ATOM 17951 O O . GLN A 1 20 ? -18.874 -2.030 -15.194 1.00 0.00 20 GLN A O 10
ATOM 17965 N N . GLN A 1 21 ? -17.793 -1.200 -13.392 1.00 0.00 21 GLN A N 10
ATOM 17966 C CA . GLN A 1 21 ? -17.951 -2.391 -12.534 1.00 0.00 21 GLN A CA 10
ATOM 17967 C C . GLN A 1 21 ? -17.746 -1.986 -11.065 1.00 0.00 21 GLN A C 10
ATOM 17968 O O . GLN A 1 21 ? -17.134 -0.950 -10.783 1.00 0.00 21 GLN A O 10
ATOM 17982 N N . ASP A 1 22 ? -18.260 -2.801 -10.138 1.00 0.00 22 ASP A N 10
ATOM 17983 C CA . ASP A 1 22 ? -18.278 -2.476 -8.697 1.00 0.00 22 ASP A CA 10
ATOM 17984 C C . ASP A 1 22 ? -16.960 -2.896 -8.000 1.00 0.00 22 ASP A C 10
ATOM 17985 O O . ASP A 1 22 ? -16.962 -3.678 -7.053 1.00 0.00 22 ASP A O 10
ATOM 17994 N N . ILE A 1 23 ? -15.816 -2.373 -8.477 1.00 0.00 23 ILE A N 10
ATOM 17995 C CA . ILE A 1 23 ? -14.527 -2.559 -7.786 1.00 0.00 23 ILE A CA 10
ATOM 17996 C C . ILE A 1 23 ? -14.345 -1.390 -6.804 1.00 0.00 23 ILE A C 10
ATOM 17997 O O . ILE A 1 23 ? -14.420 -0.218 -7.194 1.00 0.00 23 ILE A O 10
ATOM 18013 N N . ASN A 1 24 ? -14.226 -1.718 -5.513 1.00 0.00 24 ASN A N 10
ATOM 18014 C CA . ASN A 1 24 ? -14.122 -0.721 -4.429 1.00 0.00 24 ASN A CA 10
ATOM 18015 C C . ASN A 1 24 ? -13.094 -1.224 -3.409 1.00 0.00 24 ASN A C 10
ATOM 18016 O O . ASN A 1 24 ? -13.288 -2.290 -2.806 1.00 0.00 24 ASN A O 10
ATOM 18027 N N . ILE A 1 25 ? -11.997 -0.455 -3.211 1.00 0.00 25 ILE A N 10
ATOM 18028 C CA . ILE A 1 25 ? -10.825 -0.897 -2.424 1.00 0.00 25 ILE A CA 10
ATOM 18029 C C . ILE A 1 25 ? -10.293 0.277 -1.580 1.00 0.00 25 ILE A C 10
ATOM 18030 O O . ILE A 1 25 ? -10.229 1.415 -2.055 1.00 0.00 25 ILE A O 10
ATOM 18046 N N . HIS A 1 26 ? -9.910 -0.025 -0.340 1.00 0.00 26 HIS A N 10
ATOM 18047 C CA . HIS A 1 26 ? -9.186 0.888 0.550 1.00 0.00 26 HIS A CA 10
ATOM 18048 C C . HIS A 1 26 ? -7.743 0.365 0.630 1.00 0.00 26 HIS A C 10
ATOM 18049 O O . HIS A 1 26 ? -7.554 -0.835 0.818 1.00 0.00 26 HIS A O 10
ATOM 18064 N N . ILE A 1 27 ? -6.743 1.239 0.461 1.00 0.00 27 ILE A N 10
ATOM 18065 C CA . ILE A 1 27 ? -5.314 0.871 0.567 1.00 0.00 27 ILE A CA 10
ATOM 18066 C C . ILE A 1 27 ? -4.624 1.834 1.541 1.00 0.00 27 ILE A C 10
ATOM 18067 O O . ILE A 1 27 ? -4.471 3.013 1.246 1.00 0.00 27 ILE A O 10
ATOM 18083 N N . ARG A 1 28 ? -4.238 1.332 2.709 1.00 0.00 28 ARG A N 10
ATOM 18084 C CA . ARG A 1 28 ? -3.421 2.079 3.671 1.00 0.00 28 ARG A CA 10
ATOM 18085 C C . ARG A 1 28 ? -1.967 1.624 3.536 1.00 0.00 28 ARG A C 10
ATOM 18086 O O . ARG A 1 28 ? -1.704 0.428 3.357 1.00 0.00 28 ARG A O 10
ATOM 18107 N N . TYR A 1 29 ? -1.033 2.574 3.610 1.00 0.00 29 TYR A N 10
ATOM 18108 C CA . TYR A 1 29 ? 0.382 2.283 3.837 1.00 0.00 29 TYR A CA 10
ATOM 18109 C C . TYR A 1 29 ? 0.785 3.053 5.101 1.00 0.00 29 TYR A C 10
ATOM 18110 O O . TYR A 1 29 ? 0.714 4.287 5.153 1.00 0.00 29 TYR A O 10
ATOM 18128 N N . GLU A 1 30 ? 1.157 2.296 6.134 1.00 0.00 30 GLU A N 10
ATOM 18129 C CA . GLU A 1 30 ? 1.372 2.805 7.491 1.00 0.00 30 GLU A CA 10
ATOM 18130 C C . GLU A 1 30 ? 2.790 2.436 7.917 1.00 0.00 30 GLU A C 10
ATOM 18131 O O . GLU A 1 30 ? 3.088 1.257 8.101 1.00 0.00 30 GLU A O 10
ATOM 18143 N N . VAL A 1 31 ? 3.660 3.433 8.090 1.00 0.00 31 VAL A N 10
ATOM 18144 C CA . VAL A 1 31 ? 5.063 3.193 8.453 1.00 0.00 31 VAL A CA 10
ATOM 18145 C C . VAL A 1 31 ? 5.166 2.930 9.960 1.00 0.00 31 VAL A C 10
ATOM 18146 O O . VAL A 1 31 ? 4.612 3.683 10.768 1.00 0.00 31 VAL A O 10
ATOM 18159 N N . ARG A 1 32 ? 5.877 1.861 10.318 1.00 0.00 32 ARG A N 10
ATOM 18160 C CA . ARG A 1 32 ? 6.049 1.430 11.711 1.00 0.00 32 ARG A CA 10
ATOM 18161 C C . ARG A 1 32 ? 7.444 0.804 11.862 1.00 0.00 32 ARG A C 10
ATOM 18162 O O . ARG A 1 32 ? 8.071 0.432 10.869 1.00 0.00 32 ARG A O 10
ATOM 18183 N N . GLN A 1 33 ? 7.936 0.705 13.104 1.00 0.00 33 GLN A N 10
ATOM 18184 C CA . GLN A 1 33 ? 9.249 0.127 13.399 1.00 0.00 33 GLN A CA 10
ATOM 18185 C C . GLN A 1 33 ? 9.091 -1.232 14.111 1.00 0.00 33 GLN A C 10
ATOM 18186 O O . GLN A 1 33 ? 8.478 -1.315 15.182 1.00 0.00 33 GLN A O 10
ATOM 18200 N N . ASN A 1 34 ? 9.615 -2.291 13.476 1.00 0.00 34 ASN A N 10
ATOM 18201 C CA . ASN A 1 34 ? 9.737 -3.642 14.084 1.00 0.00 34 ASN A CA 10
ATOM 18202 C C . ASN A 1 34 ? 11.151 -3.842 14.664 1.00 0.00 34 ASN A C 10
ATOM 18203 O O . ASN A 1 34 ? 12.129 -3.331 14.119 1.00 0.00 34 ASN A O 10
ATOM 18214 N N . ALA A 1 35 ? 11.247 -4.602 15.764 1.00 0.00 35 ALA A N 10
ATOM 18215 C CA . ALA A 1 35 ? 12.531 -4.906 16.435 1.00 0.00 35 ALA A CA 10
ATOM 18216 C C . ALA A 1 35 ? 13.397 -5.879 15.604 1.00 0.00 35 ALA A C 10
ATOM 18217 O O . ALA A 1 35 ? 14.611 -5.972 15.812 1.00 0.00 35 ALA A O 10
ATOM 18224 N N . GLU A 1 36 ? 12.750 -6.586 14.666 1.00 0.00 36 GLU A N 10
ATOM 18225 C CA . GLU A 1 36 ? 13.398 -7.569 13.790 1.00 0.00 36 GLU A CA 10
ATOM 18226 C C . GLU A 1 36 ? 14.297 -6.899 12.726 1.00 0.00 36 GLU A C 10
ATOM 18227 O O . GLU A 1 36 ? 15.494 -7.187 12.649 1.00 0.00 36 GLU A O 10
ATOM 18239 N N . SER A 1 37 ? 13.718 -5.974 11.936 1.00 0.00 37 SER A N 10
ATOM 18240 C CA . SER A 1 37 ? 14.369 -5.421 10.720 1.00 0.00 37 SER A CA 10
ATOM 18241 C C . SER A 1 37 ? 14.532 -3.886 10.802 1.00 0.00 37 SER A C 10
ATOM 18242 O O . SER A 1 37 ? 15.057 -3.268 9.867 1.00 0.00 37 SER A O 10
ATOM 18250 N N . GLY A 1 38 ? 14.095 -3.282 11.922 1.00 0.00 38 GLY A N 10
ATOM 18251 C CA . GLY A 1 38 ? 14.168 -1.829 12.106 1.00 0.00 38 GLY A CA 10
ATOM 18252 C C . GLY A 1 38 ? 12.920 -1.140 11.570 1.00 0.00 38 GLY A C 10
ATOM 18253 O O . GLY A 1 38 ? 11.834 -1.336 12.102 1.00 0.00 38 GLY A O 10
ATOM 18257 N N . ALA A 1 39 ? 13.074 -0.341 10.513 1.00 0.00 39 ALA A N 10
ATOM 18258 C CA . ALA A 1 39 ? 11.937 0.280 9.806 1.00 0.00 39 ALA A CA 10
ATOM 18259 C C . ALA A 1 39 ? 11.252 -0.724 8.858 1.00 0.00 39 ALA A C 10
ATOM 18260 O O . ALA A 1 39 ? 11.912 -1.587 8.265 1.00 0.00 39 ALA A O 10
ATOM 18267 N N . TYR A 1 40 ? 9.920 -0.611 8.756 1.00 0.00 40 TYR A N 10
ATOM 18268 C CA . TYR A 1 40 ? 9.107 -1.327 7.754 1.00 0.00 40 TYR A CA 10
ATOM 18269 C C . TYR A 1 40 ? 7.817 -0.530 7.507 1.00 0.00 40 TYR A C 10
ATOM 18270 O O . TYR A 1 40 ? 7.597 0.519 8.132 1.00 0.00 40 TYR A O 10
ATOM 18288 N N . VAL A 1 41 ? 6.969 -1.004 6.578 1.00 0.00 41 VAL A N 10
ATOM 18289 C CA . VAL A 1 41 ? 5.638 -0.414 6.345 1.00 0.00 41 VAL A CA 10
ATOM 18290 C C . VAL A 1 41 ? 4.575 -1.531 6.390 1.00 0.00 41 VAL A C 10
ATOM 18291 O O . VAL A 1 41 ? 4.691 -2.542 5.685 1.00 0.00 41 VAL A O 10
ATOM 18304 N N . HIS A 1 42 ? 3.582 -1.353 7.268 1.00 0.00 42 HIS A N 10
ATOM 18305 C CA . HIS A 1 42 ? 2.389 -2.203 7.362 1.00 0.00 42 HIS A CA 10
ATOM 18306 C C . HIS A 1 42 ? 1.352 -1.724 6.335 1.00 0.00 42 HIS A C 10
ATOM 18307 O O . HIS A 1 42 ? 0.939 -0.564 6.373 1.00 0.00 42 HIS A O 10
ATOM 18322 N N . PHE A 1 43 ? 0.923 -2.608 5.431 1.00 0.00 43 PHE A N 10
ATOM 18323 C CA . PHE A 1 43 ? -0.090 -2.290 4.410 1.00 0.00 43 PHE A CA 10
ATOM 18324 C C . PHE A 1 43 ? -1.410 -2.978 4.781 1.00 0.00 43 PHE A C 10
ATOM 18325 O O . PHE A 1 43 ? -1.434 -4.191 5.027 1.00 0.00 43 PHE A O 10
ATOM 18342 N N . ASP A 1 44 ? -2.495 -2.194 4.842 1.00 0.00 44 ASP A N 10
ATOM 18343 C CA . ASP A 1 44 ? -3.826 -2.667 5.263 1.00 0.00 44 ASP A CA 10
ATOM 18344 C C . ASP A 1 44 ? -4.869 -2.326 4.189 1.00 0.00 44 ASP A C 10
ATOM 18345 O O . ASP A 1 44 ? -5.126 -1.151 3.932 1.00 0.00 44 ASP A O 10
ATOM 18354 N N . MET A 1 45 ? -5.460 -3.357 3.561 1.00 0.00 45 MET A N 10
ATOM 18355 C CA . MET A 1 45 ? -6.487 -3.194 2.512 1.00 0.00 45 MET A CA 10
ATOM 18356 C C . MET A 1 45 ? -7.803 -3.887 2.915 1.00 0.00 45 MET A C 10
ATOM 18357 O O . MET A 1 45 ? -7.793 -4.895 3.626 1.00 0.00 45 MET A O 10
ATOM 18371 N N . ASP A 1 46 ? -8.930 -3.308 2.460 1.00 0.00 46 ASP A N 10
ATOM 18372 C CA . ASP A 1 46 ? -10.287 -3.898 2.598 1.00 0.00 46 ASP A CA 10
ATOM 18373 C C . ASP A 1 46 ? -11.284 -3.133 1.712 1.00 0.00 46 ASP A C 10
ATOM 18374 O O . ASP A 1 46 ? -10.982 -2.052 1.248 1.00 0.00 46 ASP A O 10
ATOM 18383 N N . GLY A 1 47 ? -12.476 -3.698 1.502 1.00 0.00 47 GLY A N 10
ATOM 18384 C CA . GLY A 1 47 ? -13.540 -3.035 0.726 1.00 0.00 47 GLY A CA 10
ATOM 18385 C C . GLY A 1 47 ? -14.582 -4.039 0.280 1.00 0.00 47 GLY A C 10
ATOM 18386 O O . GLY A 1 47 ? -14.844 -4.992 1.022 1.00 0.00 47 GLY A O 10
ATOM 18390 N N . GLU A 1 48 ? -15.166 -3.858 -0.930 1.00 0.00 48 GLU A N 10
ATOM 18391 C CA . GLU A 1 48 ? -16.048 -4.874 -1.531 1.00 0.00 48 GLU A CA 10
ATOM 18392 C C . GLU A 1 48 ? -16.063 -4.772 -3.075 1.00 0.00 48 GLU A C 10
ATOM 18393 O O . GLU A 1 48 ? -16.542 -3.799 -3.675 1.00 0.00 48 GLU A O 10
ATOM 18405 N N . ILE A 1 49 ? -15.453 -5.792 -3.693 1.00 0.00 49 ILE A N 10
ATOM 18406 C CA . ILE A 1 49 ? -15.425 -5.927 -5.169 1.00 0.00 49 ILE A CA 10
ATOM 18407 C C . ILE A 1 49 ? -16.472 -6.930 -5.647 1.00 0.00 49 ILE A C 10
ATOM 18408 O O . ILE A 1 49 ? -16.488 -8.061 -5.181 1.00 0.00 49 ILE A O 10
ATOM 18424 N N . ASP A 1 50 ? -17.314 -6.482 -6.604 1.00 0.00 50 ASP A N 10
ATOM 18425 C CA . ASP A 1 50 ? -18.526 -7.189 -7.068 1.00 0.00 50 ASP A CA 10
ATOM 18426 C C . ASP A 1 50 ? -19.548 -7.265 -5.906 1.00 0.00 50 ASP A C 10
ATOM 18427 O O . ASP A 1 50 ? -20.446 -8.107 -5.882 1.00 0.00 50 ASP A O 10
ATOM 18436 N N . GLY A 1 51 ? -19.407 -6.318 -4.947 1.00 0.00 51 GLY A N 10
ATOM 18437 C CA . GLY A 1 51 ? -20.192 -6.310 -3.715 1.00 0.00 51 GLY A CA 10
ATOM 18438 C C . GLY A 1 51 ? -19.664 -7.268 -2.655 1.00 0.00 51 GLY A C 10
ATOM 18439 O O . GLY A 1 51 ? -20.231 -7.344 -1.562 1.00 0.00 51 GLY A O 10
ATOM 18443 N N . LYS A 1 52 ? -18.572 -7.998 -2.980 1.00 0.00 52 LYS A N 10
ATOM 18444 C CA . LYS A 1 52 ? -17.989 -9.039 -2.118 1.00 0.00 52 LYS A CA 10
ATOM 18445 C C . LYS A 1 52 ? -16.988 -8.440 -1.106 1.00 0.00 52 LYS A C 10
ATOM 18446 O O . LYS A 1 52 ? -15.893 -8.025 -1.511 1.00 0.00 52 LYS A O 10
ATOM 18465 N N . PRO A 1 53 ? -17.336 -8.396 0.227 1.00 0.00 53 PRO A N 10
ATOM 18466 C CA . PRO A 1 53 ? -16.465 -7.800 1.265 1.00 0.00 53 PRO A CA 10
ATOM 18467 C C . PRO A 1 53 ? -15.197 -8.644 1.506 1.00 0.00 53 PRO A C 10
ATOM 18468 O O . PRO A 1 53 ? -15.274 -9.858 1.716 1.00 0.00 53 PRO A O 10
ATOM 18479 N N . PHE A 1 54 ? -14.039 -7.982 1.482 1.00 0.00 54 PHE A N 10
ATOM 18480 C CA . PHE A 1 54 ? -12.732 -8.640 1.617 1.00 0.00 54 PHE A CA 10
ATOM 18481 C C . PHE A 1 54 ? -11.835 -7.798 2.524 1.00 0.00 54 PHE A C 10
ATOM 18482 O O . PHE A 1 54 ? -12.091 -6.604 2.721 1.00 0.00 54 PHE A O 10
ATOM 18499 N N . SER A 1 55 ? -10.793 -8.431 3.072 1.00 0.00 55 SER A N 10
ATOM 18500 C CA . SER A 1 55 ? -9.721 -7.733 3.781 1.00 0.00 55 SER A CA 10
ATOM 18501 C C . SER A 1 55 ? -8.401 -8.491 3.578 1.00 0.00 55 SER A C 10
ATOM 18502 O O . SER A 1 55 ? -8.344 -9.712 3.776 1.00 0.00 55 SER A O 10
ATOM 18510 N N . ASP A 1 56 ? -7.360 -7.761 3.161 1.00 0.00 56 ASP A N 10
ATOM 18511 C CA . ASP A 1 56 ? -6.012 -8.302 2.908 1.00 0.00 56 ASP A CA 10
ATOM 18512 C C . ASP A 1 56 ? -4.977 -7.421 3.616 1.00 0.00 56 ASP A C 10
ATOM 18513 O O . ASP A 1 56 ? -5.129 -6.203 3.644 1.00 0.00 56 ASP A O 10
ATOM 18522 N N . SER A 1 57 ? -3.929 -8.034 4.179 1.00 0.00 57 SER A N 10
ATOM 18523 C CA . SER A 1 57 ? -2.864 -7.299 4.876 1.00 0.00 57 SER A CA 10
ATOM 18524 C C . SER A 1 57 ? -1.502 -7.957 4.618 1.00 0.00 57 SER A C 10
ATOM 18525 O O . SER A 1 57 ? -1.364 -9.183 4.712 1.00 0.00 57 SER A O 10
ATOM 18533 N N . PHE A 1 58 ? -0.503 -7.129 4.290 1.00 0.00 58 PHE A N 10
ATOM 18534 C CA . PHE A 1 58 ? 0.878 -7.571 4.052 1.00 0.00 58 PHE A CA 10
ATOM 18535 C C . PHE A 1 58 ? 1.847 -6.530 4.624 1.00 0.00 58 PHE A C 10
ATOM 18536 O O . PHE A 1 58 ? 1.555 -5.344 4.607 1.00 0.00 58 PHE A O 10
ATOM 18553 N N . GLU A 1 59 ? 2.980 -6.997 5.159 1.00 0.00 59 GLU A N 10
ATOM 18554 C CA . GLU A 1 59 ? 4.007 -6.138 5.788 1.00 0.00 59 GLU A CA 10
ATOM 18555 C C . GLU A 1 59 ? 5.352 -6.424 5.135 1.00 0.00 59 GLU A C 10
ATOM 18556 O O . GLU A 1 59 ? 5.781 -7.583 5.071 1.00 0.00 59 GLU A O 10
ATOM 18568 N N . LEU A 1 60 ? 6.020 -5.370 4.664 1.00 0.00 60 LEU A N 10
ATOM 18569 C CA . LEU A 1 60 ? 7.282 -5.481 3.929 1.00 0.00 60 LEU A CA 10
ATOM 18570 C C . LEU A 1 60 ? 8.329 -4.615 4.643 1.00 0.00 60 LEU A C 10
ATOM 18571 O O . LEU A 1 60 ? 8.038 -3.445 4.945 1.00 0.00 60 LEU A O 10
ATOM 18587 N N . PRO A 1 61 ? 9.556 -5.170 4.951 1.00 0.00 61 PRO A N 10
ATOM 18588 C CA . PRO A 1 61 ? 10.673 -4.386 5.540 1.00 0.00 61 PRO A CA 10
ATOM 18589 C C . PRO A 1 61 ? 11.080 -3.221 4.622 1.00 0.00 61 PRO A C 10
ATOM 18590 O O . PRO A 1 61 ? 10.799 -3.261 3.426 1.00 0.00 61 PRO A O 10
ATOM 18601 N N . ARG A 1 62 ? 11.696 -2.178 5.211 1.00 0.00 62 ARG A N 10
ATOM 18602 C CA . ARG A 1 62 ? 12.126 -0.941 4.500 1.00 0.00 62 ARG A CA 10
ATOM 18603 C C . ARG A 1 62 ? 12.859 -1.166 3.146 1.00 0.00 62 ARG A C 10
ATOM 18604 O O . ARG A 1 62 ? 12.788 -0.316 2.255 1.00 0.00 62 ARG A O 10
ATOM 18625 N N . ASP A 1 63 ? 13.520 -2.324 2.993 1.00 0.00 63 ASP A N 10
ATOM 18626 C CA . ASP A 1 63 ? 14.306 -2.660 1.783 1.00 0.00 63 ASP A CA 10
ATOM 18627 C C . ASP A 1 63 ? 13.398 -3.135 0.620 1.00 0.00 63 ASP A C 10
ATOM 18628 O O . ASP A 1 63 ? 13.778 -3.049 -0.550 1.00 0.00 63 ASP A O 10
ATOM 18637 N N . THR A 1 64 ? 12.184 -3.605 0.957 1.00 0.00 64 THR A N 10
ATOM 18638 C CA . THR A 1 64 ? 11.242 -4.224 -0.006 1.00 0.00 64 THR A CA 10
ATOM 18639 C C . THR A 1 64 ? 9.842 -3.569 0.089 1.00 0.00 64 THR A C 10
ATOM 18640 O O . THR A 1 64 ? 8.911 -3.995 -0.595 1.00 0.00 64 THR A O 10
ATOM 18651 N N . ALA A 1 65 ? 9.719 -2.536 0.955 1.00 0.00 65 ALA A N 10
ATOM 18652 C CA . ALA A 1 65 ? 8.456 -1.796 1.206 1.00 0.00 65 ALA A CA 10
ATOM 18653 C C . ALA A 1 65 ? 7.840 -1.224 -0.085 1.00 0.00 65 ALA A C 10
ATOM 18654 O O . ALA A 1 65 ? 6.624 -1.236 -0.272 1.00 0.00 65 ALA A O 10
ATOM 18661 N N . PHE A 1 66 ? 8.729 -0.766 -0.972 1.00 0.00 66 PHE A N 10
ATOM 18662 C CA . PHE A 1 66 ? 8.371 -0.129 -2.260 1.00 0.00 66 PHE A CA 10
ATOM 18663 C C . PHE A 1 66 ? 7.808 -1.126 -3.296 1.00 0.00 66 PHE A C 10
ATOM 18664 O O . PHE A 1 66 ? 7.428 -0.725 -4.390 1.00 0.00 66 PHE A O 10
ATOM 18681 N N . ASN A 1 67 ? 7.696 -2.413 -2.920 1.00 0.00 67 ASN A N 10
ATOM 18682 C CA . ASN A 1 67 ? 7.069 -3.454 -3.757 1.00 0.00 67 ASN A CA 10
ATOM 18683 C C . ASN A 1 67 ? 5.553 -3.511 -3.490 1.00 0.00 67 ASN A C 10
ATOM 18684 O O . ASN A 1 67 ? 4.855 -4.370 -4.047 1.00 0.00 67 ASN A O 10
ATOM 18695 N N . PHE A 1 68 ? 5.066 -2.578 -2.631 1.00 0.00 68 PHE A N 10
ATOM 18696 C CA . PHE A 1 68 ? 3.661 -2.488 -2.231 1.00 0.00 68 PHE A CA 10
ATOM 18697 C C . PHE A 1 68 ? 2.734 -2.312 -3.431 1.00 0.00 68 PHE A C 10
ATOM 18698 O O . PHE A 1 68 ? 1.785 -3.062 -3.563 1.00 0.00 68 PHE A O 10
ATOM 18715 N N . ALA A 1 69 ? 3.019 -1.316 -4.299 1.00 0.00 69 ALA A N 10
ATOM 18716 C CA . ALA A 1 69 ? 2.188 -1.012 -5.477 1.00 0.00 69 ALA A CA 10
ATOM 18717 C C . ALA A 1 69 ? 2.016 -2.223 -6.407 1.00 0.00 69 ALA A C 10
ATOM 18718 O O . ALA A 1 69 ? 0.974 -2.364 -7.040 1.00 0.00 69 ALA A O 10
ATOM 18725 N N . SER A 1 70 ? 3.035 -3.103 -6.460 1.00 0.00 70 SER A N 10
ATOM 18726 C CA . SER A 1 70 ? 2.984 -4.340 -7.254 1.00 0.00 70 SER A CA 10
ATOM 18727 C C . SER A 1 70 ? 2.058 -5.370 -6.581 1.00 0.00 70 SER A C 10
ATOM 18728 O O . SER A 1 70 ? 1.147 -5.899 -7.222 1.00 0.00 70 SER A O 10
ATOM 18736 N N . ASP A 1 71 ? 2.296 -5.605 -5.272 1.00 0.00 71 ASP A N 10
ATOM 18737 C CA . ASP A 1 71 ? 1.557 -6.606 -4.468 1.00 0.00 71 ASP A CA 10
ATOM 18738 C C . ASP A 1 71 ? 0.070 -6.210 -4.302 1.00 0.00 71 ASP A C 10
ATOM 18739 O O . ASP A 1 71 ? -0.811 -6.998 -4.600 1.00 0.00 71 ASP A O 10
ATOM 18748 N N . ALA A 1 72 ? -0.163 -4.996 -3.777 1.00 0.00 72 ALA A N 10
ATOM 18749 C CA . ALA A 1 72 ? -1.501 -4.360 -3.662 1.00 0.00 72 ALA A CA 10
ATOM 18750 C C . ALA A 1 72 ? -2.345 -4.486 -4.953 1.00 0.00 72 ALA A C 10
ATOM 18751 O O . ALA A 1 72 ? -3.521 -4.857 -4.890 1.00 0.00 72 ALA A O 10
ATOM 18758 N N . THR A 1 73 ? -1.725 -4.191 -6.118 1.00 0.00 73 THR A N 10
ATOM 18759 C CA . THR A 1 73 ? -2.392 -4.307 -7.438 1.00 0.00 73 THR A CA 10
ATOM 18760 C C . THR A 1 73 ? -2.619 -5.790 -7.817 1.00 0.00 73 THR A C 10
ATOM 18761 O O . THR A 1 73 ? -3.623 -6.121 -8.451 1.00 0.00 73 THR A O 10
ATOM 18772 N N . ARG A 1 74 ? -1.690 -6.669 -7.394 1.00 0.00 74 ARG A N 10
ATOM 18773 C CA . ARG A 1 74 ? -1.764 -8.123 -7.659 1.00 0.00 74 ARG A CA 10
ATOM 18774 C C . ARG A 1 74 ? -2.950 -8.766 -6.899 1.00 0.00 74 ARG A C 10
ATOM 18775 O O . ARG A 1 74 ? -3.654 -9.624 -7.438 1.00 0.00 74 ARG A O 10
ATOM 18796 N N . VAL A 1 75 ? -3.151 -8.333 -5.649 1.00 0.00 75 VAL A N 10
ATOM 18797 C CA . VAL A 1 75 ? -4.289 -8.752 -4.814 1.00 0.00 75 VAL A CA 10
ATOM 18798 C C . VAL A 1 75 ? -5.597 -8.097 -5.305 1.00 0.00 75 VAL A C 10
ATOM 18799 O O . VAL A 1 75 ? -6.664 -8.707 -5.231 1.00 0.00 75 VAL A O 10
ATOM 18812 N N . ALA A 1 76 ? -5.505 -6.864 -5.828 1.00 0.00 76 ALA A N 10
ATOM 18813 C CA . ALA A 1 76 ? -6.677 -6.117 -6.315 1.00 0.00 76 ALA A CA 10
ATOM 18814 C C . ALA A 1 76 ? -7.269 -6.831 -7.541 1.00 0.00 76 ALA A C 10
ATOM 18815 O O . ALA A 1 76 ? -8.470 -7.122 -7.598 1.00 0.00 76 ALA A O 10
ATOM 18822 N N . GLN A 1 77 ? -6.372 -7.181 -8.479 1.00 0.00 77 GLN A N 10
ATOM 18823 C CA . GLN A 1 77 ? -6.736 -7.872 -9.727 1.00 0.00 77 GLN A CA 10
ATOM 18824 C C . GLN A 1 77 ? -7.179 -9.315 -9.443 1.00 0.00 77 GLN A C 10
ATOM 18825 O O . GLN A 1 77 ? -8.054 -9.847 -10.140 1.00 0.00 77 GLN A O 10
ATOM 18839 N N . LYS A 1 78 ? -6.582 -9.918 -8.392 1.00 0.00 78 LYS A N 10
ATOM 18840 C CA . LYS A 1 78 ? -6.967 -11.239 -7.858 1.00 0.00 78 LYS A CA 10
ATOM 18841 C C . LYS A 1 78 ? -8.476 -11.282 -7.531 1.00 0.00 78 LYS A C 10
ATOM 18842 O O . LYS A 1 78 ? -9.173 -12.254 -7.840 1.00 0.00 78 LYS A O 10
ATOM 18861 N N . HIS A 1 79 ? -8.962 -10.180 -6.939 1.00 0.00 79 HIS A N 10
ATOM 18862 C CA . HIS A 1 79 ? -10.349 -10.060 -6.460 1.00 0.00 79 HIS A CA 10
ATOM 18863 C C . HIS A 1 79 ? -11.310 -9.485 -7.525 1.00 0.00 79 HIS A C 10
ATOM 18864 O O . HIS A 1 79 ? -12.464 -9.223 -7.192 1.00 0.00 79 HIS A O 10
ATOM 18879 N N . GLY A 1 80 ? -10.881 -9.317 -8.799 1.00 0.00 80 GLY A N 10
ATOM 18880 C CA . GLY A 1 80 ? -11.826 -8.897 -9.858 1.00 0.00 80 GLY A CA 10
ATOM 18881 C C . GLY A 1 80 ? -11.347 -7.792 -10.793 1.00 0.00 80 GLY A C 10
ATOM 18882 O O . GLY A 1 80 ? -12.030 -7.522 -11.793 1.00 0.00 80 GLY A O 10
ATOM 18886 N N . LEU A 1 81 ? -10.208 -7.127 -10.490 1.00 0.00 81 LEU A N 10
ATOM 18887 C CA . LEU A 1 81 ? -9.686 -6.032 -11.355 1.00 0.00 81 LEU A CA 10
ATOM 18888 C C . LEU A 1 81 ? -8.869 -6.596 -12.539 1.00 0.00 81 LEU A C 10
ATOM 18889 O O . LEU A 1 81 ? -7.653 -6.394 -12.616 1.00 0.00 81 LEU A O 10
ATOM 18905 N N . HIS A 1 82 ? -9.540 -7.320 -13.445 1.00 0.00 82 HIS A N 10
ATOM 18906 C CA . HIS A 1 82 ? -8.937 -7.766 -14.710 1.00 0.00 82 HIS A CA 10
ATOM 18907 C C . HIS A 1 82 ? -9.073 -6.626 -15.738 1.00 0.00 82 HIS A C 10
ATOM 18908 O O . HIS A 1 82 ? -10.200 -6.363 -16.177 1.00 0.00 82 HIS A O 10
ATOM 18923 N N . PRO A 1 83 ? -7.949 -5.914 -16.118 1.00 0.00 83 PRO A N 10
ATOM 18924 C CA . PRO A 1 83 ? -7.995 -4.802 -17.093 1.00 0.00 83 PRO A CA 10
ATOM 18925 C C . PRO A 1 83 ? -8.632 -5.244 -18.423 1.00 0.00 83 PRO A C 10
ATOM 18926 O O . PRO A 1 83 ? -8.021 -5.993 -19.197 1.00 0.00 83 PRO A O 10
ATOM 18937 N N . LYS A 1 84 ? -9.895 -4.828 -18.631 1.00 0.00 84 LYS A N 10
ATOM 18938 C CA . LYS A 1 84 ? -10.675 -5.187 -19.827 1.00 0.00 84 LYS A CA 10
ATOM 18939 C C . LYS A 1 84 ? -10.097 -4.497 -21.076 1.00 0.00 84 LYS A C 10
ATOM 18940 O O . LYS A 1 84 ? -10.111 -5.060 -22.174 1.00 0.00 84 LYS A O 10
ATOM 18959 N N . PHE A 1 85 ? -9.567 -3.279 -20.878 1.00 0.00 85 PHE A N 10
ATOM 18960 C CA . PHE A 1 85 ? -8.840 -2.529 -21.923 1.00 0.00 85 PHE A CA 10
ATOM 18961 C C . PHE A 1 85 ? -7.396 -3.051 -22.099 1.00 0.00 85 PHE A C 10
ATOM 18962 O O . PHE A 1 85 ? -6.684 -2.607 -23.003 1.00 0.00 85 PHE A O 10
ATOM 18979 N N . GLY A 1 86 ? -6.971 -3.989 -21.222 1.00 0.00 86 GLY A N 10
ATOM 18980 C CA . GLY A 1 86 ? -5.667 -4.662 -21.335 1.00 0.00 86 GLY A CA 10
ATOM 18981 C C . GLY A 1 86 ? -4.540 -3.894 -20.664 1.00 0.00 86 GLY A C 10
ATOM 18982 O O . GLY A 1 86 ? -3.795 -4.451 -19.851 1.00 0.00 86 GLY A O 10
ATOM 18986 N N . ALA A 1 87 ? -4.424 -2.608 -21.020 1.00 0.00 87 ALA A N 10
ATOM 18987 C CA . ALA A 1 87 ? -3.411 -1.695 -20.476 1.00 0.00 87 ALA A CA 10
ATOM 18988 C C . ALA A 1 87 ? -3.803 -1.191 -19.069 1.00 0.00 87 ALA A C 10
ATOM 18989 O O . ALA A 1 87 ? -4.782 -1.655 -18.476 1.00 0.00 87 ALA A O 10
ATOM 18996 N N . ILE A 1 88 ? -3.003 -0.249 -18.538 1.00 0.00 88 ILE A N 10
ATOM 1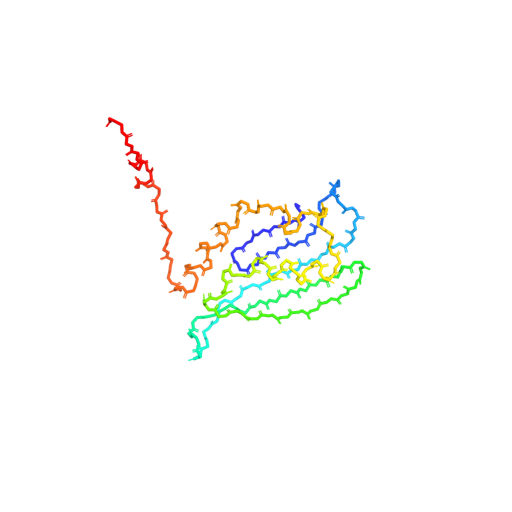8997 C CA . ILE A 1 88 ? -3.271 0.457 -17.265 1.00 0.00 88 ILE A CA 10
ATOM 18998 C C . ILE A 1 88 ? -2.987 1.967 -17.462 1.00 0.00 88 ILE A C 10
ATOM 18999 O O . ILE A 1 88 ? -2.758 2.413 -18.596 1.00 0.00 88 ILE A O 10
ATOM 19015 N N . THR A 1 89 ? -3.026 2.738 -16.358 1.00 0.00 89 THR A N 10
ATOM 19016 C CA . THR A 1 89 ? -2.695 4.173 -16.351 1.00 0.00 89 THR A CA 10
ATOM 19017 C C . THR A 1 89 ? -1.198 4.392 -16.677 1.00 0.00 89 THR A C 10
ATOM 19018 O O . THR A 1 89 ? -0.869 5.092 -17.638 1.00 0.00 89 THR A O 10
ATOM 19029 N N . ARG A 1 90 ? -0.326 3.777 -15.846 1.00 0.00 90 ARG A N 10
ATOM 19030 C CA . ARG A 1 90 ? 1.140 3.674 -16.041 1.00 0.00 90 ARG A CA 10
ATOM 19031 C C . ARG A 1 90 ? 1.871 5.038 -16.101 1.00 0.00 90 ARG A C 10
ATOM 19032 O O . ARG A 1 90 ? 2.495 5.430 -15.123 1.00 0.00 90 ARG A O 10
ATOM 19053 N N . VAL A 1 91 ? 1.771 5.733 -17.263 1.00 0.00 91 VAL A N 10
ATOM 19054 C CA . VAL A 1 91 ? 2.568 6.937 -17.605 1.00 0.00 91 VAL A CA 10
ATOM 19055 C C . VAL A 1 91 ? 2.359 8.117 -16.609 1.00 0.00 91 VAL A C 10
ATOM 19056 O O . VAL A 1 91 ? 1.614 9.069 -16.852 1.00 0.00 91 VAL A O 10
ATOM 19069 N N . HIS A 1 92 ? 3.045 8.004 -15.465 1.00 0.00 92 HIS A N 10
ATOM 19070 C CA . HIS A 1 92 ? 2.994 8.955 -14.343 1.00 0.00 92 HIS A CA 10
ATOM 19071 C C . HIS A 1 92 ? 4.272 8.798 -13.509 1.00 0.00 92 HIS A C 10
ATOM 19072 O O . HIS A 1 92 ? 4.874 7.720 -13.480 1.00 0.00 92 HIS A O 10
ATOM 19087 N N . LYS A 1 93 ? 4.667 9.878 -12.818 1.00 0.00 93 LYS A N 10
ATOM 19088 C CA . LYS A 1 93 ? 5.859 9.897 -11.941 1.00 0.00 93 LYS A CA 10
ATOM 19089 C C . LYS A 1 93 ? 5.427 9.994 -10.462 1.00 0.00 93 LYS A C 10
ATOM 19090 O O . LYS A 1 93 ? 6.238 10.330 -9.588 1.00 0.00 93 LYS A O 10
ATOM 19109 N N . GLU A 1 94 ? 4.145 9.663 -10.193 1.00 0.00 94 GLU A N 10
ATOM 19110 C CA . GLU A 1 94 ? 3.533 9.816 -8.854 1.00 0.00 94 GLU A CA 10
ATOM 19111 C C . GLU A 1 94 ? 4.102 8.776 -7.875 1.00 0.00 94 GLU A C 10
ATOM 19112 O O . GLU A 1 94 ? 4.186 9.022 -6.664 1.00 0.00 94 GLU A O 10
ATOM 19124 N N . TYR A 1 95 ? 4.478 7.612 -8.432 1.00 0.00 95 TYR A N 10
ATOM 19125 C CA . TYR A 1 95 ? 5.144 6.539 -7.694 1.00 0.00 95 TYR A CA 10
ATOM 19126 C C . TYR A 1 95 ? 6.534 7.003 -7.236 1.00 0.00 95 TYR A C 10
ATOM 19127 O O . TYR A 1 95 ? 6.894 6.776 -6.092 1.00 0.00 95 TYR A O 10
ATOM 19145 N N . ASP A 1 96 ? 7.305 7.626 -8.157 1.00 0.00 96 ASP A N 10
ATOM 19146 C CA . ASP A 1 96 ? 8.642 8.207 -7.860 1.00 0.00 96 ASP A CA 10
ATOM 19147 C C . ASP A 1 96 ? 8.544 9.282 -6.760 1.00 0.00 96 ASP A C 10
ATOM 19148 O O . ASP A 1 96 ? 9.461 9.435 -5.937 1.00 0.00 96 ASP A O 10
ATOM 19157 N N . ALA A 1 97 ? 7.421 10.013 -6.776 1.00 0.00 97 ALA A N 10
ATOM 19158 C CA . ALA A 1 97 ? 7.134 11.085 -5.817 1.00 0.00 97 ALA A CA 10
ATOM 19159 C C . ALA A 1 97 ? 6.956 10.535 -4.390 1.00 0.00 97 ALA A C 10
ATOM 19160 O O . ALA A 1 97 ? 7.565 11.029 -3.433 1.00 0.00 97 ALA A O 10
ATOM 19167 N N . MET A 1 98 ? 6.105 9.508 -4.269 1.00 0.00 98 MET A N 10
ATOM 19168 C CA . MET A 1 98 ? 5.847 8.838 -2.983 1.00 0.00 98 MET A CA 10
ATOM 19169 C C . MET A 1 98 ? 7.040 7.981 -2.543 1.00 0.00 98 MET A C 10
ATOM 19170 O O . MET A 1 98 ? 7.268 7.828 -1.355 1.00 0.00 98 MET A O 10
ATOM 19184 N N . PHE A 1 99 ? 7.784 7.440 -3.525 1.00 0.00 99 PHE A N 10
ATOM 19185 C CA . PHE A 1 99 ? 8.989 6.605 -3.292 1.00 0.00 99 PHE A CA 10
ATOM 19186 C C . PHE A 1 99 ? 9.971 7.322 -2.352 1.00 0.00 99 PHE A C 10
ATOM 19187 O O . PHE A 1 99 ? 10.392 6.757 -1.333 1.00 0.00 99 PHE A O 10
ATOM 19204 N N . GLU A 1 100 ? 10.308 8.574 -2.706 1.00 0.00 100 GLU A N 10
ATOM 19205 C CA . GLU A 1 100 ? 11.334 9.351 -1.993 1.00 0.00 100 GLU A CA 10
ATOM 19206 C C . GLU A 1 100 ? 10.840 9.849 -0.622 1.00 0.00 100 GLU A C 10
ATOM 19207 O O . GLU A 1 100 ? 11.646 10.042 0.293 1.00 0.00 100 GLU A O 10
ATOM 19219 N N . ASP A 1 101 ? 9.527 10.068 -0.494 1.00 0.00 101 ASP A N 10
ATOM 19220 C CA . ASP A 1 101 ? 8.918 10.485 0.779 1.00 0.00 101 ASP A CA 10
ATOM 19221 C C . ASP A 1 101 ? 8.878 9.306 1.782 1.00 0.00 101 ASP A C 10
ATOM 19222 O O . ASP A 1 101 ? 9.201 9.480 2.960 1.00 0.00 101 ASP A O 10
ATOM 19231 N N . ILE A 1 102 ? 8.465 8.118 1.289 1.00 0.00 102 ILE A N 10
ATOM 19232 C CA . ILE A 1 102 ? 8.422 6.867 2.085 1.00 0.00 102 ILE A CA 10
ATOM 19233 C C . ILE A 1 102 ? 9.836 6.433 2.544 1.00 0.00 102 ILE A C 10
ATOM 19234 O O . ILE A 1 102 ? 10.012 6.104 3.707 1.00 0.00 102 ILE A O 10
ATOM 19250 N N . ARG A 1 103 ? 10.832 6.446 1.623 1.00 0.00 103 ARG A N 10
ATOM 19251 C CA . ARG A 1 103 ? 12.238 6.064 1.958 1.00 0.00 103 ARG A CA 10
ATOM 19252 C C . ARG A 1 103 ? 12.801 6.987 3.061 1.00 0.00 103 ARG A C 10
ATOM 19253 O O . ARG A 1 103 ? 13.626 6.576 3.884 1.00 0.00 103 ARG A O 10
ATOM 19274 N N . ALA A 1 104 ? 12.318 8.237 3.043 1.00 0.00 104 ALA A N 10
ATOM 19275 C CA . ALA A 1 104 ? 12.695 9.263 4.006 1.00 0.00 104 ALA A CA 10
ATOM 19276 C C . ALA A 1 104 ? 11.997 9.017 5.363 1.00 0.00 104 ALA A C 10
ATOM 19277 O O . ALA A 1 104 ? 12.598 9.227 6.412 1.00 0.00 104 ALA A O 10
ATOM 19284 N N . LYS A 1 105 ? 10.713 8.604 5.335 1.00 0.00 105 LYS A N 10
ATOM 19285 C CA . LYS A 1 105 ? 9.954 8.211 6.546 1.00 0.00 105 LYS A CA 10
ATOM 19286 C C . LYS A 1 105 ? 10.551 6.948 7.217 1.00 0.00 105 LYS A C 10
ATOM 19287 O O . LYS A 1 105 ? 10.496 6.787 8.438 1.00 0.00 105 LYS A O 10
ATOM 19306 N N . LEU A 1 106 ? 11.102 6.064 6.381 1.00 0.00 106 LEU A N 10
ATOM 19307 C CA . LEU A 1 106 ? 11.891 4.879 6.804 1.00 0.00 106 LEU A CA 10
ATOM 19308 C C . LEU A 1 106 ? 13.234 5.303 7.449 1.00 0.00 106 LEU A C 10
ATOM 19309 O O . LEU A 1 106 ? 13.848 4.527 8.180 1.00 0.00 106 LEU A O 10
ATOM 19325 N N . HIS A 1 107 ? 13.673 6.539 7.144 1.00 0.00 107 HIS A N 10
ATOM 19326 C CA . HIS A 1 107 ? 14.821 7.204 7.812 1.00 0.00 107 HIS A CA 10
ATOM 19327 C C . HIS A 1 107 ? 14.334 7.978 9.077 1.00 0.00 107 HIS A C 10
ATOM 19328 O O . HIS A 1 107 ? 15.151 8.379 9.912 1.00 0.00 107 HIS A O 10
ATOM 19343 N N . ALA A 1 108 ? 12.997 8.221 9.141 1.00 0.00 108 ALA A N 10
ATOM 19344 C CA . ALA A 1 108 ? 12.249 8.820 10.284 1.00 0.00 108 ALA A CA 10
ATOM 19345 C C . ALA A 1 108 ? 12.162 10.361 10.196 1.00 0.00 108 ALA A C 10
ATOM 19346 O O . ALA A 1 108 ? 11.793 11.021 11.174 1.00 0.00 108 ALA A O 10
ATOM 19353 N N . HIS A 1 109 ? 12.473 10.922 9.012 1.00 0.00 109 HIS A N 10
ATOM 19354 C CA . HIS A 1 109 ? 12.300 12.371 8.710 1.00 0.00 109 HIS A CA 10
ATOM 19355 C C . HIS A 1 109 ? 11.737 12.510 7.278 1.00 0.00 109 HIS A C 10
ATOM 19356 O O . HIS A 1 109 ? 12.333 11.958 6.365 1.00 0.00 109 HIS A O 10
ATOM 19371 N N . PRO A 1 110 ? 10.606 13.265 7.047 1.00 0.00 110 PRO A N 10
ATOM 19372 C CA . PRO A 1 110 ? 9.915 13.318 5.720 1.00 0.00 110 PRO A CA 10
ATOM 19373 C C . PRO A 1 110 ? 10.800 13.876 4.578 1.00 0.00 110 PRO A C 10
ATOM 19374 O O . PRO A 1 110 ? 11.717 14.665 4.823 1.00 0.00 110 PRO A O 10
ATOM 19385 N N . GLY A 1 111 ? 10.496 13.463 3.337 1.00 0.00 111 GLY A N 10
ATOM 19386 C CA . GLY A 1 111 ? 11.275 13.852 2.155 1.00 0.00 111 GLY A CA 10
ATOM 19387 C C . GLY A 1 111 ? 10.362 14.108 0.983 1.00 0.00 111 GLY A C 10
ATOM 19388 O O . GLY A 1 111 ? 10.430 13.411 -0.037 1.00 0.00 111 GLY A O 10
ATOM 19392 N N . GLU A 1 112 ? 9.490 15.118 1.164 1.00 0.00 112 GLU A N 10
ATOM 19393 C CA . GLU A 1 112 ? 8.443 15.484 0.199 1.00 0.00 112 GLU A CA 10
ATOM 19394 C C . GLU A 1 112 ? 9.020 15.796 -1.215 1.00 0.00 112 GLU A C 10
ATOM 19395 O O . GLU A 1 112 ? 10.083 16.423 -1.332 1.00 0.00 112 GLU A O 10
ATOM 19407 N N . PRO A 1 113 ? 8.326 15.337 -2.305 1.00 0.00 113 PRO A N 10
ATOM 19408 C CA . PRO A 1 113 ? 8.765 15.558 -3.704 1.00 0.00 113 PRO A CA 10
ATOM 19409 C C . PRO A 1 113 ? 8.404 16.964 -4.221 1.00 0.00 113 PRO A C 10
ATOM 19410 O O . PRO A 1 113 ? 7.587 17.127 -5.137 1.00 0.00 113 PRO A O 10
ATOM 19421 N N . VAL A 1 114 ? 9.030 17.983 -3.620 1.00 0.00 114 VAL A N 10
ATOM 19422 C CA . VAL A 1 114 ? 8.821 19.385 -4.003 1.00 0.00 114 VAL A CA 10
ATOM 19423 C C . VAL A 1 114 ? 9.728 19.733 -5.217 1.00 0.00 114 VAL A C 10
ATOM 19424 O O . VAL A 1 114 ? 10.743 20.430 -5.117 1.00 0.00 114 VAL A O 10
ATOM 19437 N N . ASP A 1 115 ? 9.344 19.193 -6.384 1.00 0.00 115 ASP A N 10
ATOM 19438 C CA . ASP A 1 115 ? 10.102 19.331 -7.655 1.00 0.00 115 ASP A CA 10
ATOM 19439 C C . ASP A 1 115 ? 9.647 20.584 -8.430 1.00 0.00 115 ASP A C 10
ATOM 19440 O O . ASP A 1 115 ? 9.557 20.581 -9.664 1.00 0.00 115 ASP A O 10
ATOM 19449 N N . LEU A 1 116 ? 9.430 21.683 -7.683 1.00 0.00 116 LEU A N 10
ATOM 19450 C CA . LEU A 1 116 ? 8.927 22.953 -8.235 1.00 0.00 116 LEU A CA 10
ATOM 19451 C C . LEU A 1 116 ? 9.907 23.579 -9.258 1.00 0.00 116 LEU A C 10
ATOM 19452 O O . LEU A 1 116 ? 9.472 24.257 -10.197 1.00 0.00 116 LEU A O 10
ATOM 19468 N N . GLU A 1 117 ? 11.224 23.320 -9.077 1.00 0.00 117 GLU A N 10
ATOM 19469 C CA . GLU A 1 117 ? 12.294 23.884 -9.934 1.00 0.00 117 GLU A CA 10
ATOM 19470 C C . GLU A 1 117 ? 12.324 23.203 -11.322 1.00 0.00 117 GLU A C 10
ATOM 19471 O O . GLU A 1 117 ? 12.865 23.762 -12.276 1.00 0.00 117 GLU A O 10
ATOM 19483 N N . ARG A 1 118 ? 11.717 22.001 -11.433 1.00 0.00 118 ARG A N 10
ATOM 19484 C CA . ARG A 1 118 ? 11.692 21.223 -12.696 1.00 0.00 118 ARG A CA 10
ATOM 19485 C C . ARG A 1 118 ? 10.816 21.917 -13.771 1.00 0.00 118 ARG A C 10
ATOM 19486 O O . ARG A 1 118 ? 10.911 21.598 -14.956 1.00 0.00 118 ARG A O 10
ATOM 19507 N N . ILE A 1 119 ? 9.968 22.868 -13.334 1.00 0.00 119 ILE A N 10
ATOM 19508 C CA . ILE A 1 119 ? 9.200 23.741 -14.241 1.00 0.00 119 ILE A CA 10
ATOM 19509 C C . ILE A 1 119 ? 10.145 24.755 -14.914 1.00 0.00 119 ILE A C 10
ATOM 19510 O O . ILE A 1 119 ? 9.983 25.098 -16.092 1.00 0.00 119 ILE A O 10
ATOM 19526 N N . ILE A 1 120 ? 11.157 25.199 -14.153 1.00 0.00 120 ILE A N 10
ATOM 19527 C CA . ILE A 1 120 ? 12.153 26.168 -14.616 1.00 0.00 120 ILE A CA 10
ATOM 19528 C C . ILE A 1 120 ? 13.258 25.400 -15.378 1.00 0.00 120 ILE A C 10
ATOM 19529 O O . ILE A 1 120 ? 14.313 25.043 -14.832 1.00 0.00 120 ILE A O 10
ATOM 19545 N N . ARG A 1 121 ? 12.920 25.050 -16.624 1.00 0.00 121 ARG A N 10
ATOM 19546 C CA . ARG A 1 121 ? 13.832 24.405 -17.587 1.00 0.00 121 ARG A CA 10
ATOM 19547 C C . ARG A 1 121 ? 13.542 24.922 -19.010 1.00 0.00 121 ARG A C 10
ATOM 19548 O O . ARG A 1 121 ? 14.327 24.678 -19.934 1.00 0.00 121 ARG A O 10
ATOM 19569 N N . HIS A 1 122 ? 12.382 25.602 -19.175 1.00 0.00 122 HIS A N 10
ATOM 19570 C CA . HIS A 1 122 ? 11.968 26.208 -20.446 1.00 0.00 122 HIS A CA 10
ATOM 19571 C C . HIS A 1 122 ? 12.888 27.395 -20.766 1.00 0.00 122 HIS A C 10
ATOM 19572 O O . HIS A 1 122 ? 13.055 28.286 -19.933 1.00 0.00 122 HIS A O 10
ATOM 19587 N N . GLU A 1 123 ? 13.476 27.389 -21.972 1.00 0.00 123 GLU A N 10
ATOM 19588 C CA . GLU A 1 123 ? 14.367 28.468 -22.446 1.00 0.00 123 GLU A CA 10
ATOM 19589 C C . GLU A 1 123 ? 13.541 29.535 -23.184 1.00 0.00 123 GLU A C 10
ATOM 19590 O O . GLU A 1 123 ? 12.422 29.254 -23.633 1.00 0.00 123 GLU A O 10
ATOM 19602 N N . GLY A 1 124 ? 14.094 30.756 -23.296 1.00 0.00 124 GLY A N 10
ATOM 19603 C CA . GLY A 1 124 ? 13.441 31.860 -24.010 1.00 0.00 124 GLY A CA 10
ATOM 19604 C C . GLY A 1 124 ? 13.569 31.731 -25.529 1.00 0.00 124 GLY A C 10
ATOM 19605 O O . GLY A 1 124 ? 14.254 32.534 -26.174 1.00 0.00 124 GLY A O 10
ATOM 19609 N N . SER A 1 125 ? 12.917 30.695 -26.091 1.00 0.00 125 SER A N 10
ATOM 19610 C CA . SER A 1 125 ? 12.946 30.386 -27.529 1.00 0.00 125 SER A CA 10
ATOM 19611 C C . SER A 1 125 ? 11.740 31.070 -28.225 1.00 0.00 125 SER A C 10
ATOM 19612 O O . SER A 1 125 ? 10.597 30.593 -28.059 1.00 0.00 125 SER A O 10
ATOM 19621 N N . GLN A 1 1 ? -14.979 10.262 -3.103 1.00 0.00 1 GLN A N 11
ATOM 19622 C CA . GLN A 1 1 ? -15.276 9.955 -4.520 1.00 0.00 1 GLN A CA 11
ATOM 19623 C C . GLN A 1 1 ? -13.985 9.992 -5.353 1.00 0.00 1 GLN A C 11
ATOM 19624 O O . GLN A 1 1 ? -13.016 10.660 -4.964 1.00 0.00 1 GLN A O 11
ATOM 19640 N N . GLY A 1 2 ? -13.978 9.253 -6.482 1.00 0.00 2 GLY A N 11
ATOM 19641 C CA . GLY A 1 2 ? -12.841 9.225 -7.411 1.00 0.00 2 GLY A CA 11
ATOM 19642 C C . GLY A 1 2 ? -11.570 8.604 -6.827 1.00 0.00 2 GLY A C 11
ATOM 19643 O O . GLY A 1 2 ? -11.616 7.930 -5.783 1.00 0.00 2 GLY A O 11
ATOM 19647 N N . HIS A 1 3 ? -10.428 8.815 -7.511 1.00 0.00 3 HIS A N 11
ATOM 19648 C CA . HIS A 1 3 ? -9.119 8.373 -7.007 1.00 0.00 3 HIS A CA 11
ATOM 19649 C C . HIS A 1 3 ? -8.701 9.316 -5.857 1.00 0.00 3 HIS A C 11
ATOM 19650 O O . HIS A 1 3 ? -8.585 10.535 -6.043 1.00 0.00 3 HIS A O 11
ATOM 19665 N N . MET A 1 4 ? -8.532 8.747 -4.662 1.00 0.00 4 MET A N 11
ATOM 19666 C CA . MET A 1 4 ? -8.222 9.503 -3.437 1.00 0.00 4 MET A CA 11
ATOM 19667 C C . MET A 1 4 ? -6.896 9.015 -2.852 1.00 0.00 4 MET A C 11
ATOM 19668 O O . MET A 1 4 ? -6.690 7.811 -2.701 1.00 0.00 4 MET A O 11
ATOM 19682 N N . PHE A 1 5 ? -6.005 9.959 -2.532 1.00 0.00 5 PHE A N 11
ATOM 19683 C CA . PHE A 1 5 ? -4.704 9.663 -1.920 1.00 0.00 5 PHE A CA 11
ATOM 19684 C C . PHE A 1 5 ? -4.365 10.735 -0.875 1.00 0.00 5 PHE A C 11
ATOM 19685 O O . PHE A 1 5 ? -4.554 11.931 -1.113 1.00 0.00 5 PHE A O 11
ATOM 19702 N N . GLU A 1 6 ? -3.868 10.277 0.274 1.00 0.00 6 GLU A N 11
ATOM 19703 C CA . GLU A 1 6 ? -3.410 11.122 1.387 1.00 0.00 6 GLU A CA 11
ATOM 19704 C C . GLU A 1 6 ? -2.159 10.460 2.026 1.00 0.00 6 GLU A C 11
ATOM 19705 O O . GLU A 1 6 ? -1.962 9.246 1.854 1.00 0.00 6 GLU A O 11
ATOM 19717 N N . PRO A 1 7 ? -1.272 11.234 2.737 1.00 0.00 7 PRO A N 11
ATOM 19718 C CA . PRO A 1 7 ? -0.128 10.654 3.487 1.00 0.00 7 PRO A CA 11
ATOM 19719 C C . PRO A 1 7 ? -0.583 9.598 4.527 1.00 0.00 7 PRO A C 11
ATOM 19720 O O . PRO A 1 7 ? -1.165 9.944 5.563 1.00 0.00 7 PRO A O 11
ATOM 19731 N N . GLY A 1 8 ? -0.357 8.313 4.207 1.00 0.00 8 GLY A N 11
ATOM 19732 C CA . GLY A 1 8 ? -0.677 7.194 5.103 1.00 0.00 8 GLY A CA 11
ATOM 19733 C C . GLY A 1 8 ? -1.754 6.261 4.558 1.00 0.00 8 GLY A C 11
ATOM 19734 O O . GLY A 1 8 ? -1.846 5.098 4.988 1.00 0.00 8 GLY A O 11
ATOM 19738 N N . HIS A 1 9 ? -2.562 6.744 3.587 1.00 0.00 9 HIS A N 11
ATOM 19739 C CA . HIS A 1 9 ? -3.750 6.007 3.106 1.00 0.00 9 HIS A CA 11
ATOM 19740 C C . HIS A 1 9 ? -4.080 6.323 1.631 1.00 0.00 9 HIS A C 11
ATOM 19741 O O . HIS A 1 9 ? -4.076 7.471 1.206 1.00 0.00 9 HIS A O 11
ATOM 19756 N N . LEU A 1 10 ? -4.372 5.263 0.883 1.00 0.00 10 LEU A N 11
ATOM 19757 C CA . LEU A 1 10 ? -4.906 5.303 -0.483 1.00 0.00 10 LEU A CA 11
ATOM 19758 C C . LEU A 1 10 ? -6.331 4.703 -0.483 1.00 0.00 10 LEU A C 11
ATOM 19759 O O . LEU A 1 10 ? -6.603 3.741 0.242 1.00 0.00 10 LEU A O 11
ATOM 19775 N N . HIS A 1 11 ? -7.244 5.296 -1.263 1.00 0.00 11 HIS A N 11
ATOM 19776 C CA . HIS A 1 11 ? -8.566 4.709 -1.563 1.00 0.00 11 HIS A CA 11
ATOM 19777 C C . HIS A 1 11 ? -8.839 4.814 -3.070 1.00 0.00 11 HIS A C 11
ATOM 19778 O O . HIS A 1 11 ? -8.788 5.912 -3.635 1.00 0.00 11 HIS A O 11
ATOM 19793 N N . LEU A 1 12 ? -9.163 3.674 -3.701 1.00 0.00 12 LEU A N 11
ATOM 19794 C CA . LEU A 1 12 ? -9.463 3.602 -5.139 1.00 0.00 12 LEU A CA 11
ATOM 19795 C C . LEU A 1 12 ? -10.864 2.997 -5.370 1.00 0.00 12 LEU A C 11
ATOM 19796 O O . LEU A 1 12 ? -11.113 1.819 -5.100 1.00 0.00 12 LEU A O 11
ATOM 19812 N N . VAL A 1 13 ? -11.778 3.860 -5.825 1.00 0.00 13 VAL A N 11
ATOM 19813 C CA . VAL A 1 13 ? -13.069 3.471 -6.425 1.00 0.00 13 VAL A CA 11
ATOM 19814 C C . VAL A 1 13 ? -12.923 3.682 -7.950 1.00 0.00 13 VAL A C 11
ATOM 19815 O O . VAL A 1 13 ? -12.045 4.462 -8.373 1.00 0.00 13 VAL A O 11
ATOM 19828 N N . SER A 1 14 ? -13.750 3.014 -8.783 1.00 0.00 14 SER A N 11
ATOM 19829 C CA . SER A 1 14 ? -13.551 3.017 -10.247 1.00 0.00 14 SER A CA 11
ATOM 19830 C C . SER A 1 14 ? -13.903 4.393 -10.837 1.00 0.00 14 SER A C 11
ATOM 19831 O O . SER A 1 14 ? -14.899 5.012 -10.435 1.00 0.00 14 SER A O 11
ATOM 19839 N N . LEU A 1 15 ? -13.060 4.874 -11.762 1.00 0.00 15 LEU A N 11
ATOM 19840 C CA . LEU A 1 15 ? -13.279 6.149 -12.456 1.00 0.00 15 LEU A CA 11
ATOM 19841 C C . LEU A 1 15 ? -14.292 5.937 -13.614 1.00 0.00 15 LEU A C 11
ATOM 19842 O O . LEU A 1 15 ? -13.987 5.204 -14.565 1.00 0.00 15 LEU A O 11
ATOM 19858 N N . PRO A 1 16 ? -15.517 6.556 -13.529 1.00 0.00 16 PRO A N 11
ATOM 19859 C CA . PRO A 1 16 ? -16.623 6.300 -14.482 1.00 0.00 16 PRO A CA 11
ATOM 19860 C C . PRO A 1 16 ? -16.348 6.865 -15.895 1.00 0.00 16 PRO A C 11
ATOM 19861 O O . PRO A 1 16 ? -16.024 8.053 -16.057 1.00 0.00 16 PRO A O 11
ATOM 19872 N N . GLY A 1 17 ? -16.473 5.991 -16.897 1.00 0.00 17 GLY A N 11
ATOM 19873 C CA . GLY A 1 17 ? -16.283 6.351 -18.294 1.00 0.00 17 GLY A CA 11
ATOM 19874 C C . GLY A 1 17 ? -16.157 5.101 -19.144 1.00 0.00 17 GLY A C 11
ATOM 19875 O O . GLY A 1 17 ? -17.038 4.788 -19.951 1.00 0.00 17 GLY A O 11
ATOM 19879 N N . LEU A 1 18 ? -15.059 4.364 -18.928 1.00 0.00 18 LEU A N 11
ATOM 19880 C CA . LEU A 1 18 ? -14.782 3.092 -19.630 1.00 0.00 18 LEU A CA 11
ATOM 19881 C C . LEU A 1 18 ? -15.335 1.915 -18.810 1.00 0.00 18 LEU A C 11
ATOM 19882 O O . LEU A 1 18 ? -15.812 0.920 -19.367 1.00 0.00 18 LEU A O 11
ATOM 19898 N N . ASP A 1 19 ? -15.275 2.053 -17.479 1.00 0.00 19 ASP A N 11
ATOM 19899 C CA . ASP A 1 19 ? -15.718 1.018 -16.533 1.00 0.00 19 ASP A CA 11
ATOM 19900 C C . ASP A 1 19 ? -16.352 1.659 -15.289 1.00 0.00 19 ASP A C 11
ATOM 19901 O O . ASP A 1 19 ? -15.803 2.612 -14.721 1.00 0.00 19 ASP A O 11
ATOM 19910 N N . GLN A 1 20 ? -17.535 1.143 -14.909 1.00 0.00 20 GLN A N 11
ATOM 19911 C CA . GLN A 1 20 ? -18.243 1.519 -13.674 1.00 0.00 20 GLN A CA 11
ATOM 19912 C C . GLN A 1 20 ? -18.506 0.252 -12.822 1.00 0.00 20 GLN A C 11
ATOM 19913 O O . GLN A 1 20 ? -19.590 0.103 -12.234 1.00 0.00 20 GLN A O 11
ATOM 19927 N N . GLN A 1 21 ? -17.508 -0.658 -12.736 1.00 0.00 21 GLN A N 11
ATOM 19928 C CA . GLN A 1 21 ? -17.614 -1.865 -11.878 1.00 0.00 21 GLN A CA 11
ATOM 19929 C C . GLN A 1 21 ? -17.579 -1.443 -10.393 1.00 0.00 21 GLN A C 11
ATOM 19930 O O . GLN A 1 21 ? -17.063 -0.370 -10.067 1.00 0.00 21 GLN A O 11
ATOM 19944 N N . ASP A 1 22 ? -18.095 -2.292 -9.489 1.00 0.00 22 ASP A N 11
ATOM 19945 C CA . ASP A 1 22 ? -18.179 -1.978 -8.056 1.00 0.00 22 ASP A CA 11
ATOM 19946 C C . ASP A 1 22 ? -16.855 -2.352 -7.347 1.00 0.00 22 ASP A C 11
ATOM 19947 O O . ASP A 1 22 ? -16.836 -3.094 -6.363 1.00 0.00 22 ASP A O 11
ATOM 19956 N N . ILE A 1 23 ? -15.734 -1.836 -7.883 1.00 0.00 23 ILE A N 11
ATOM 19957 C CA . ILE A 1 23 ? -14.421 -1.962 -7.240 1.00 0.00 23 ILE A CA 11
ATOM 19958 C C . ILE A 1 23 ? -14.236 -0.756 -6.309 1.00 0.00 23 ILE A C 11
ATOM 19959 O O . ILE A 1 23 ? -14.293 0.405 -6.733 1.00 0.00 23 ILE A O 11
ATOM 19975 N N . ASN A 1 24 ? -14.153 -1.059 -5.017 1.00 0.00 24 ASN A N 11
ATOM 19976 C CA . ASN A 1 24 ? -14.038 -0.074 -3.943 1.00 0.00 24 ASN A CA 11
ATOM 19977 C C . ASN A 1 24 ? -13.005 -0.638 -2.969 1.00 0.00 24 ASN A C 11
ATOM 19978 O O . ASN A 1 24 ? -13.296 -1.589 -2.237 1.00 0.00 24 ASN A O 11
ATOM 19989 N N . ILE A 1 25 ? -11.802 -0.060 -2.964 1.00 0.00 25 ILE A N 11
ATOM 19990 C CA . ILE A 1 25 ? -10.629 -0.668 -2.313 1.00 0.00 25 ILE A CA 11
ATOM 19991 C C . ILE A 1 25 ? -9.991 0.344 -1.359 1.00 0.00 25 ILE A C 11
ATOM 19992 O O . ILE A 1 25 ? -9.781 1.508 -1.713 1.00 0.00 25 ILE A O 11
ATOM 20008 N N . HIS A 1 26 ? -9.699 -0.127 -0.155 1.00 0.00 26 HIS A N 11
ATOM 20009 C CA . HIS A 1 26 ? -9.001 0.618 0.884 1.00 0.00 26 HIS A CA 11
ATOM 20010 C C . HIS A 1 26 ? -7.589 0.023 0.984 1.00 0.00 26 HIS A C 11
ATOM 20011 O O . HIS A 1 26 ? -7.452 -1.179 1.241 1.00 0.00 26 HIS A O 11
ATOM 20026 N N . ILE A 1 27 ? -6.555 0.835 0.734 1.00 0.00 27 ILE A N 11
ATOM 20027 C CA . ILE A 1 27 ? -5.149 0.430 0.913 1.00 0.00 27 ILE A CA 11
ATOM 20028 C C . ILE A 1 27 ? -4.494 1.373 1.934 1.00 0.00 27 ILE A C 11
ATOM 20029 O O . ILE A 1 27 ? -4.369 2.561 1.694 1.00 0.00 27 ILE A O 11
ATOM 20045 N N . ARG A 1 28 ? -4.119 0.827 3.082 1.00 0.00 28 ARG A N 11
ATOM 20046 C CA . ARG A 1 28 ? -3.402 1.540 4.145 1.00 0.00 28 ARG A CA 11
ATOM 20047 C C . ARG A 1 28 ? -1.944 1.107 4.109 1.00 0.00 28 ARG A C 11
ATOM 20048 O O . ARG A 1 28 ? -1.658 -0.077 3.952 1.00 0.00 28 ARG A O 11
ATOM 20069 N N . TYR A 1 29 ? -1.035 2.066 4.214 1.00 0.00 29 TYR A N 11
ATOM 20070 C CA . TYR A 1 29 ? 0.375 1.793 4.464 1.00 0.00 29 TYR A CA 11
ATOM 20071 C C . TYR A 1 29 ? 0.755 2.528 5.754 1.00 0.00 29 TYR A C 11
ATOM 20072 O O . TYR A 1 29 ? 0.679 3.755 5.833 1.00 0.00 29 TYR A O 11
ATOM 20090 N N . GLU A 1 30 ? 1.123 1.753 6.780 1.00 0.00 30 GLU A N 11
ATOM 20091 C CA . GLU A 1 30 ? 1.373 2.264 8.132 1.00 0.00 30 GLU A CA 11
ATOM 20092 C C . GLU A 1 30 ? 2.801 1.914 8.526 1.00 0.00 30 GLU A C 11
ATOM 20093 O O . GLU A 1 30 ? 3.125 0.741 8.723 1.00 0.00 30 GLU A O 11
ATOM 20105 N N . VAL A 1 31 ? 3.647 2.936 8.643 1.00 0.00 31 VAL A N 11
ATOM 20106 C CA . VAL A 1 31 ? 5.064 2.754 8.950 1.00 0.00 31 VAL A CA 11
ATOM 20107 C C . VAL A 1 31 ? 5.248 2.582 10.460 1.00 0.00 31 VAL A C 11
ATOM 20108 O O . VAL A 1 31 ? 4.891 3.467 11.247 1.00 0.00 31 VAL A O 11
ATOM 20121 N N . ARG A 1 32 ? 5.771 1.412 10.843 1.00 0.00 32 ARG A N 11
ATOM 20122 C CA . ARG A 1 32 ? 6.155 1.089 12.224 1.00 0.00 32 ARG A CA 11
ATOM 20123 C C . ARG A 1 32 ? 7.631 0.671 12.221 1.00 0.00 32 ARG A C 11
ATOM 20124 O O . ARG A 1 32 ? 8.170 0.293 11.176 1.00 0.00 32 ARG A O 11
ATOM 20145 N N . GLN A 1 33 ? 8.290 0.752 13.380 1.00 0.00 33 GLN A N 11
ATOM 20146 C CA . GLN A 1 33 ? 9.707 0.401 13.512 1.00 0.00 33 GLN A CA 11
ATOM 20147 C C . GLN A 1 33 ? 9.863 -0.909 14.312 1.00 0.00 33 GLN A C 11
ATOM 20148 O O . GLN A 1 33 ? 9.418 -0.995 15.461 1.00 0.00 33 GLN A O 11
ATOM 20162 N N . ASN A 1 34 ? 10.457 -1.933 13.675 1.00 0.00 34 ASN A N 11
ATOM 20163 C CA . ASN A 1 34 ? 10.931 -3.162 14.351 1.00 0.00 34 ASN A CA 11
ATOM 20164 C C . ASN A 1 34 ? 12.431 -3.012 14.686 1.00 0.00 34 ASN A C 11
ATOM 20165 O O . ASN A 1 34 ? 13.138 -2.254 14.025 1.00 0.00 34 ASN A O 11
ATOM 20176 N N . ALA A 1 35 ? 12.911 -3.735 15.706 1.00 0.00 35 ALA A N 11
ATOM 20177 C CA . ALA A 1 35 ? 14.334 -3.706 16.106 1.00 0.00 35 ALA A CA 11
ATOM 20178 C C . ALA A 1 35 ? 15.230 -4.412 15.061 1.00 0.00 35 ALA A C 11
ATOM 20179 O O . ALA A 1 35 ? 16.402 -4.061 14.898 1.00 0.00 35 ALA A O 11
ATOM 20186 N N . GLU A 1 36 ? 14.638 -5.381 14.341 1.00 0.00 36 GLU A N 11
ATOM 20187 C CA . GLU A 1 36 ? 15.356 -6.262 13.403 1.00 0.00 36 GLU A CA 11
ATOM 20188 C C . GLU A 1 36 ? 15.724 -5.543 12.087 1.00 0.00 36 GLU A C 11
ATOM 20189 O O . GLU A 1 36 ? 16.897 -5.521 11.695 1.00 0.00 36 GLU A O 11
ATOM 20201 N N . SER A 1 37 ? 14.717 -4.953 11.417 1.00 0.00 37 SER A N 11
ATOM 20202 C CA . SER A 1 37 ? 14.884 -4.344 10.075 1.00 0.00 37 SER A CA 11
ATOM 20203 C C . SER A 1 37 ? 14.818 -2.801 10.140 1.00 0.00 37 SER A C 11
ATOM 20204 O O . SER A 1 37 ? 14.970 -2.123 9.117 1.00 0.00 37 SER A O 11
ATOM 20212 N N . GLY A 1 38 ? 14.587 -2.254 11.346 1.00 0.00 38 GLY A N 11
ATOM 20213 C CA . GLY A 1 38 ? 14.459 -0.809 11.534 1.00 0.00 38 GLY A CA 11
ATOM 20214 C C . GLY A 1 38 ? 13.072 -0.338 11.136 1.00 0.00 38 GLY A C 11
ATOM 20215 O O . GLY A 1 38 ? 12.100 -0.672 11.798 1.00 0.00 38 GLY A O 11
ATOM 20219 N N . ALA A 1 39 ? 12.980 0.402 10.035 1.00 0.00 39 ALA A N 11
ATOM 20220 C CA . ALA A 1 39 ? 11.695 0.808 9.452 1.00 0.00 39 ALA A CA 11
ATOM 20221 C C . ALA A 1 39 ? 11.085 -0.343 8.634 1.00 0.00 39 ALA A C 11
ATOM 20222 O O . ALA A 1 39 ? 11.799 -1.064 7.926 1.00 0.00 39 ALA A O 11
ATOM 20229 N N . TYR A 1 40 ? 9.769 -0.522 8.777 1.00 0.00 40 TYR A N 11
ATOM 20230 C CA . TYR A 1 40 ? 8.966 -1.409 7.916 1.00 0.00 40 TYR A CA 11
ATOM 20231 C C . TYR A 1 40 ? 7.564 -0.805 7.785 1.00 0.00 40 TYR A C 11
ATOM 20232 O O . TYR A 1 40 ? 7.202 0.116 8.533 1.00 0.00 40 TYR A O 11
ATOM 20250 N N . VAL A 1 41 ? 6.773 -1.314 6.830 1.00 0.00 41 VAL A N 11
ATOM 20251 C CA . VAL A 1 41 ? 5.423 -0.800 6.575 1.00 0.00 41 VAL A CA 11
ATOM 20252 C C . VAL A 1 41 ? 4.409 -1.962 6.586 1.00 0.00 41 VAL A C 11
ATOM 20253 O O . VAL A 1 41 ? 4.594 -2.972 5.893 1.00 0.00 41 VAL A O 11
ATOM 20266 N N . HIS A 1 42 ? 3.357 -1.805 7.399 1.00 0.00 42 HIS A N 11
ATOM 20267 C CA . HIS A 1 42 ? 2.194 -2.699 7.434 1.00 0.00 42 HIS A CA 11
ATOM 20268 C C . HIS A 1 42 ? 1.182 -2.241 6.368 1.00 0.00 42 HIS A C 11
ATOM 20269 O O . HIS A 1 42 ? 0.626 -1.142 6.477 1.00 0.00 42 HIS A O 11
ATOM 20284 N N . PHE A 1 43 ? 0.954 -3.075 5.343 1.00 0.00 43 PHE A N 11
ATOM 20285 C CA . PHE A 1 43 ? -0.013 -2.782 4.273 1.00 0.00 43 PHE A CA 11
ATOM 20286 C C . PHE A 1 43 ? -1.318 -3.541 4.555 1.00 0.00 43 PHE A C 11
ATOM 20287 O O . PHE A 1 43 ? -1.357 -4.773 4.500 1.00 0.00 43 PHE A O 11
ATOM 20304 N N . ASP A 1 44 ? -2.371 -2.785 4.882 1.00 0.00 44 ASP A N 11
ATOM 20305 C CA . ASP A 1 44 ? -3.701 -3.323 5.202 1.00 0.00 44 ASP A CA 11
ATOM 20306 C C . ASP A 1 44 ? -4.661 -3.031 4.043 1.00 0.00 44 ASP A C 11
ATOM 20307 O O . ASP A 1 44 ? -4.817 -1.884 3.651 1.00 0.00 44 ASP A O 11
ATOM 20316 N N . MET A 1 45 ? -5.298 -4.069 3.499 1.00 0.00 45 MET A N 11
ATOM 20317 C CA . MET A 1 45 ? -6.249 -3.938 2.378 1.00 0.00 45 MET A CA 11
ATOM 20318 C C . MET A 1 45 ? -7.598 -4.555 2.752 1.00 0.00 45 MET A C 11
ATOM 20319 O O . MET A 1 45 ? -7.652 -5.606 3.402 1.00 0.00 45 MET A O 11
ATOM 20333 N N . ASP A 1 46 ? -8.673 -3.883 2.335 1.00 0.00 46 ASP A N 11
ATOM 20334 C CA . ASP A 1 46 ? -10.050 -4.375 2.480 1.00 0.00 46 ASP A CA 11
ATOM 20335 C C . ASP A 1 46 ? -10.970 -3.626 1.510 1.00 0.00 46 ASP A C 11
ATOM 20336 O O . ASP A 1 46 ? -10.554 -2.657 0.882 1.00 0.00 46 ASP A O 11
ATOM 20345 N N . GLY A 1 47 ? -12.210 -4.101 1.376 1.00 0.00 47 GLY A N 11
ATOM 20346 C CA . GLY A 1 47 ? -13.240 -3.384 0.621 1.00 0.00 47 GLY A CA 11
ATOM 20347 C C . GLY A 1 47 ? -14.257 -4.324 0.018 1.00 0.00 47 GLY A C 11
ATOM 20348 O O . GLY A 1 47 ? -14.663 -5.271 0.675 1.00 0.00 47 GLY A O 11
ATOM 20352 N N . GLU A 1 48 ? -14.644 -4.064 -1.236 1.00 0.00 48 GLU A N 11
ATOM 20353 C CA . GLU A 1 48 ? -15.623 -4.861 -1.995 1.00 0.00 48 GLU A CA 11
ATOM 20354 C C . GLU A 1 48 ? -15.311 -4.722 -3.490 1.00 0.00 48 GLU A C 11
ATOM 20355 O O . GLU A 1 48 ? -14.706 -3.724 -3.895 1.00 0.00 48 GLU A O 11
ATOM 20367 N N . ILE A 1 49 ? -15.757 -5.687 -4.326 1.00 0.00 49 ILE A N 11
ATOM 20368 C CA . ILE A 1 49 ? -15.307 -5.802 -5.732 1.00 0.00 49 ILE A CA 11
ATOM 20369 C C . ILE A 1 49 ? -16.438 -6.568 -6.439 1.00 0.00 49 ILE A C 11
ATOM 20370 O O . ILE A 1 49 ? -16.605 -7.771 -6.186 1.00 0.00 49 ILE A O 11
ATOM 20386 N N . ASP A 1 50 ? -17.245 -5.854 -7.253 1.00 0.00 50 ASP A N 11
ATOM 20387 C CA . ASP A 1 50 ? -18.491 -6.390 -7.850 1.00 0.00 50 ASP A CA 11
ATOM 20388 C C . ASP A 1 50 ? -19.450 -6.830 -6.709 1.00 0.00 50 ASP A C 11
ATOM 20389 O O . ASP A 1 50 ? -19.958 -7.959 -6.672 1.00 0.00 50 ASP A O 11
ATOM 20398 N N . GLY A 1 51 ? -19.610 -5.923 -5.721 1.00 0.00 51 GLY A N 11
ATOM 20399 C CA . GLY A 1 51 ? -20.488 -6.137 -4.563 1.00 0.00 51 GLY A CA 11
ATOM 20400 C C . GLY A 1 51 ? -19.839 -6.911 -3.412 1.00 0.00 51 GLY A C 11
ATOM 20401 O O . GLY A 1 51 ? -20.111 -6.631 -2.240 1.00 0.00 51 GLY A O 11
ATOM 20405 N N . LYS A 1 52 ? -18.969 -7.876 -3.750 1.00 0.00 52 LYS A N 11
ATOM 20406 C CA . LYS A 1 52 ? -18.439 -8.883 -2.809 1.00 0.00 52 LYS A CA 11
ATOM 20407 C C . LYS A 1 52 ? -17.185 -8.378 -2.066 1.00 0.00 52 LYS A C 11
ATOM 20408 O O . LYS A 1 52 ? -16.234 -7.943 -2.717 1.00 0.00 52 LYS A O 11
ATOM 20427 N N . PRO A 1 53 ? -17.149 -8.470 -0.693 1.00 0.00 53 PRO A N 11
ATOM 20428 C CA . PRO A 1 53 ? -16.018 -7.963 0.123 1.00 0.00 53 PRO A CA 11
ATOM 20429 C C . PRO A 1 53 ? -14.747 -8.846 0.048 1.00 0.00 53 PRO A C 11
ATOM 20430 O O . PRO A 1 53 ? -14.807 -10.018 -0.350 1.00 0.00 53 PRO A O 11
ATOM 20441 N N . PHE A 1 54 ? -13.599 -8.254 0.426 1.00 0.00 54 PHE A N 11
ATOM 20442 C CA . PHE A 1 54 ? -12.296 -8.949 0.493 1.00 0.00 54 PHE A CA 11
ATOM 20443 C C . PHE A 1 54 ? -11.411 -8.256 1.546 1.00 0.00 54 PHE A C 11
ATOM 20444 O O . PHE A 1 54 ? -11.542 -7.048 1.754 1.00 0.00 54 PHE A O 11
ATOM 20461 N N . SER A 1 55 ? -10.528 -9.016 2.213 1.00 0.00 55 SER A N 11
ATOM 20462 C CA . SER A 1 55 ? -9.573 -8.469 3.197 1.00 0.00 55 SER A CA 11
ATOM 20463 C C . SER A 1 55 ? -8.223 -9.201 3.094 1.00 0.00 55 SER A C 11
ATOM 20464 O O . SER A 1 55 ? -8.136 -10.404 3.370 1.00 0.00 55 SER A O 11
ATOM 20472 N N . ASP A 1 56 ? -7.180 -8.465 2.668 1.00 0.00 56 ASP A N 11
ATOM 20473 C CA . ASP A 1 56 ? -5.796 -8.979 2.529 1.00 0.00 56 ASP A CA 11
ATOM 20474 C C . ASP A 1 56 ? -4.838 -8.057 3.289 1.00 0.00 56 ASP A C 11
ATOM 20475 O O . ASP A 1 56 ? -5.033 -6.854 3.291 1.00 0.00 56 ASP A O 11
ATOM 20484 N N . SER A 1 57 ? -3.805 -8.617 3.928 1.00 0.00 57 SER A N 11
ATOM 20485 C CA . SER A 1 57 ? -2.787 -7.823 4.647 1.00 0.00 57 SER A CA 11
ATOM 20486 C C . SER A 1 57 ? -1.403 -8.468 4.484 1.00 0.00 57 SER A C 11
ATOM 20487 O O . SER A 1 57 ? -1.249 -9.690 4.615 1.00 0.00 57 SER A O 11
ATOM 20495 N N . PHE A 1 58 ? -0.408 -7.631 4.184 1.00 0.00 58 PHE A N 11
ATOM 20496 C CA . PHE A 1 58 ? 0.983 -8.055 3.974 1.00 0.00 58 PHE A CA 11
ATOM 20497 C C . PHE A 1 58 ? 1.937 -6.955 4.455 1.00 0.00 58 PHE A C 11
ATOM 20498 O O . PHE A 1 58 ? 1.598 -5.777 4.410 1.00 0.00 58 PHE A O 11
ATOM 20515 N N . GLU A 1 59 ? 3.121 -7.351 4.939 1.00 0.00 59 GLU A N 11
ATOM 20516 C CA . GLU A 1 59 ? 4.140 -6.413 5.443 1.00 0.00 59 GLU A CA 11
ATOM 20517 C C . GLU A 1 59 ? 5.416 -6.547 4.604 1.00 0.00 59 GLU A C 11
ATOM 20518 O O . GLU A 1 59 ? 5.824 -7.664 4.257 1.00 0.00 59 GLU A O 11
ATOM 20530 N N . LEU A 1 60 ? 6.039 -5.404 4.285 1.00 0.00 60 LEU A N 11
ATOM 20531 C CA . LEU A 1 60 ? 7.342 -5.346 3.601 1.00 0.00 60 LEU A CA 11
ATOM 20532 C C . LEU A 1 60 ? 8.277 -4.418 4.400 1.00 0.00 60 LEU A C 11
ATOM 20533 O O . LEU A 1 60 ? 7.841 -3.334 4.818 1.00 0.00 60 LEU A O 11
ATOM 20549 N N . PRO A 1 61 ? 9.567 -4.827 4.647 1.00 0.00 61 PRO A N 11
ATOM 20550 C CA . PRO A 1 61 ? 10.586 -3.937 5.257 1.00 0.00 61 PRO A CA 11
ATOM 20551 C C . PRO A 1 61 ? 10.895 -2.729 4.347 1.00 0.00 61 PRO A C 11
ATOM 20552 O O . PRO A 1 61 ? 10.589 -2.771 3.160 1.00 0.00 61 PRO A O 11
ATOM 20563 N N . ARG A 1 62 ? 11.481 -1.658 4.927 1.00 0.00 62 ARG A N 11
ATOM 20564 C CA . ARG A 1 62 ? 11.760 -0.379 4.214 1.00 0.00 62 ARG A CA 11
ATOM 20565 C C . ARG A 1 62 ? 12.442 -0.560 2.822 1.00 0.00 62 ARG A C 11
ATOM 20566 O O . ARG A 1 62 ? 12.118 0.156 1.868 1.00 0.00 62 ARG A O 11
ATOM 20587 N N . ASP A 1 63 ? 13.333 -1.560 2.720 1.00 0.00 63 ASP A N 11
ATOM 20588 C CA . ASP A 1 63 ? 14.150 -1.823 1.513 1.00 0.00 63 ASP A CA 11
ATOM 20589 C C . ASP A 1 63 ? 13.306 -2.393 0.346 1.00 0.00 63 ASP A C 11
ATOM 20590 O O . ASP A 1 63 ? 13.667 -2.237 -0.824 1.00 0.00 63 ASP A O 11
ATOM 20599 N N . THR A 1 64 ? 12.165 -3.018 0.675 1.00 0.00 64 THR A N 11
ATOM 20600 C CA . THR A 1 64 ? 11.284 -3.699 -0.301 1.00 0.00 64 THR A CA 11
ATOM 20601 C C . THR A 1 64 ? 9.839 -3.157 -0.207 1.00 0.00 64 THR A C 11
ATOM 20602 O O . THR A 1 64 ? 8.937 -3.680 -0.866 1.00 0.00 64 THR A O 11
ATOM 20613 N N . ALA A 1 65 ? 9.652 -2.089 0.602 1.00 0.00 65 ALA A N 11
ATOM 20614 C CA . ALA A 1 65 ? 8.334 -1.480 0.876 1.00 0.00 65 ALA A CA 11
ATOM 20615 C C . ALA A 1 65 ? 7.633 -1.006 -0.407 1.00 0.00 65 ALA A C 11
ATOM 20616 O O . ALA A 1 65 ? 6.433 -1.197 -0.572 1.00 0.00 65 ALA A O 11
ATOM 20623 N N . PHE A 1 66 ? 8.427 -0.426 -1.318 1.00 0.00 66 PHE A N 11
ATOM 20624 C CA . PHE A 1 66 ? 7.938 0.183 -2.581 1.00 0.00 66 PHE A CA 11
ATOM 20625 C C . PHE A 1 66 ? 7.444 -0.862 -3.610 1.00 0.00 66 PHE A C 11
ATOM 20626 O O . PHE A 1 66 ? 6.872 -0.495 -4.641 1.00 0.00 66 PHE A O 11
ATOM 20643 N N . ASN A 1 67 ? 7.639 -2.161 -3.304 1.00 0.00 67 ASN A N 11
ATOM 20644 C CA . ASN A 1 67 ? 7.141 -3.281 -4.140 1.00 0.00 67 ASN A CA 11
ATOM 20645 C C . ASN A 1 67 ? 5.634 -3.523 -3.906 1.00 0.00 67 ASN A C 11
ATOM 20646 O O . ASN A 1 67 ? 5.006 -4.310 -4.622 1.00 0.00 67 ASN A O 11
ATOM 20657 N N . PHE A 1 68 ? 5.067 -2.801 -2.923 1.00 0.00 68 PHE A N 11
ATOM 20658 C CA . PHE A 1 68 ? 3.677 -2.962 -2.464 1.00 0.00 68 PHE A CA 11
ATOM 20659 C C . PHE A 1 68 ? 2.643 -2.614 -3.544 1.00 0.00 68 PHE A C 11
ATOM 20660 O O . PHE A 1 68 ? 1.526 -3.064 -3.460 1.00 0.00 68 PHE A O 11
ATOM 20677 N N . ALA A 1 69 ? 3.020 -1.774 -4.529 1.00 0.00 69 ALA A N 11
ATOM 20678 C CA . ALA A 1 69 ? 2.034 -1.084 -5.379 1.00 0.00 69 ALA A CA 11
ATOM 20679 C C . ALA A 1 69 ? 1.472 -2.060 -6.412 1.00 0.00 69 ALA A C 11
ATOM 20680 O O . ALA A 1 69 ? 0.257 -2.205 -6.560 1.00 0.00 69 ALA A O 11
ATOM 20687 N N . SER A 1 70 ? 2.401 -2.757 -7.075 1.00 0.00 70 SER A N 11
ATOM 20688 C CA . SER A 1 70 ? 2.091 -3.772 -8.083 1.00 0.00 70 SER A CA 11
ATOM 20689 C C . SER A 1 70 ? 1.524 -5.042 -7.408 1.00 0.00 70 SER A C 11
ATOM 20690 O O . SER A 1 70 ? 0.700 -5.740 -7.994 1.00 0.00 70 SER A O 11
ATOM 20698 N N . ASP A 1 71 ? 1.983 -5.301 -6.164 1.00 0.00 71 ASP A N 11
ATOM 20699 C CA . ASP A 1 71 ? 1.561 -6.462 -5.346 1.00 0.00 71 ASP A CA 11
ATOM 20700 C C . ASP A 1 71 ? 0.094 -6.301 -4.879 1.00 0.00 71 ASP A C 11
ATOM 20701 O O . ASP A 1 71 ? -0.727 -7.196 -5.077 1.00 0.00 71 ASP A O 11
ATOM 20710 N N . ALA A 1 72 ? -0.183 -5.154 -4.227 1.00 0.00 72 ALA A N 11
ATOM 20711 C CA . ALA A 1 72 ? -1.530 -4.757 -3.758 1.00 0.00 72 ALA A CA 11
ATOM 20712 C C . ALA A 1 72 ? -2.553 -4.742 -4.901 1.00 0.00 72 ALA A C 11
ATOM 20713 O O . ALA A 1 72 ? -3.696 -5.172 -4.722 1.00 0.00 72 ALA A O 11
ATOM 20720 N N . THR A 1 73 ? -2.142 -4.241 -6.074 1.00 0.00 73 THR A N 11
ATOM 20721 C CA . THR A 1 73 ? -2.979 -4.259 -7.280 1.00 0.00 73 THR A CA 11
ATOM 20722 C C . THR A 1 73 ? -3.260 -5.714 -7.717 1.00 0.00 73 THR A C 11
ATOM 20723 O O . THR A 1 73 ? -4.418 -6.083 -7.938 1.00 0.00 73 THR A O 11
ATOM 20734 N N . ARG A 1 74 ? -2.180 -6.515 -7.816 1.00 0.00 74 ARG A N 11
ATOM 20735 C CA . ARG A 1 74 ? -2.234 -7.942 -8.216 1.00 0.00 74 ARG A CA 11
ATOM 20736 C C . ARG A 1 74 ? -3.199 -8.757 -7.328 1.00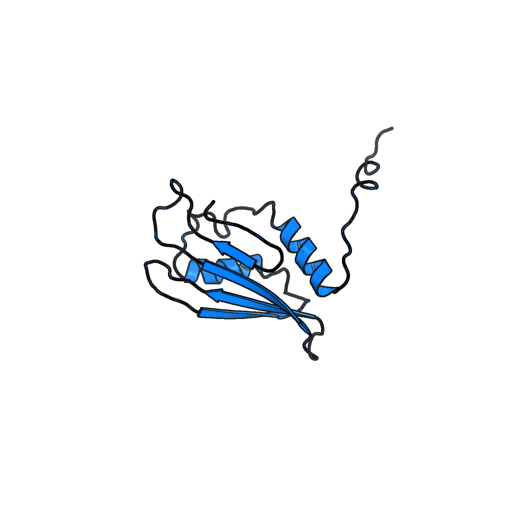 0.00 74 ARG A C 11
ATOM 20737 O O . ARG A 1 74 ? -4.007 -9.539 -7.837 1.00 0.00 74 ARG A O 11
ATOM 20758 N N . VAL A 1 75 ? -3.115 -8.555 -6.004 1.00 0.00 75 VAL A N 11
ATOM 20759 C CA . VAL A 1 75 ? -3.923 -9.315 -5.033 1.00 0.00 75 VAL A CA 11
ATOM 20760 C C . VAL A 1 75 ? -5.391 -8.852 -5.067 1.00 0.00 75 VAL A C 11
ATOM 20761 O O . VAL A 1 75 ? -6.297 -9.669 -4.875 1.00 0.00 75 VAL A O 11
ATOM 20774 N N . ALA A 1 76 ? -5.617 -7.553 -5.359 1.00 0.00 76 ALA A N 11
ATOM 20775 C CA . ALA A 1 76 ? -6.965 -6.958 -5.383 1.00 0.00 76 ALA A CA 11
ATOM 20776 C C . ALA A 1 76 ? -7.750 -7.478 -6.597 1.00 0.00 76 ALA A C 11
ATOM 20777 O O . ALA A 1 76 ? -8.888 -7.924 -6.472 1.00 0.00 76 ALA A O 11
ATOM 20784 N N . GLN A 1 77 ? -7.088 -7.447 -7.771 1.00 0.00 77 GLN A N 11
ATOM 20785 C CA . GLN A 1 77 ? -7.695 -7.821 -9.067 1.00 0.00 77 GLN A CA 11
ATOM 20786 C C . GLN A 1 77 ? -8.077 -9.314 -9.135 1.00 0.00 77 GLN A C 11
ATOM 20787 O O . GLN A 1 77 ? -8.963 -9.696 -9.904 1.00 0.00 77 GLN A O 11
ATOM 20801 N N . LYS A 1 78 ? -7.430 -10.132 -8.286 1.00 0.00 78 LYS A N 11
ATOM 20802 C CA . LYS A 1 78 ? -7.732 -11.575 -8.143 1.00 0.00 78 LYS A CA 11
ATOM 20803 C C . LYS A 1 78 ? -9.158 -11.815 -7.589 1.00 0.00 78 LYS A C 11
ATOM 20804 O O . LYS A 1 78 ? -9.696 -12.909 -7.728 1.00 0.00 78 LYS A O 11
ATOM 20823 N N . HIS A 1 79 ? -9.752 -10.789 -6.957 1.00 0.00 79 HIS A N 11
ATOM 20824 C CA . HIS A 1 79 ? -11.082 -10.888 -6.316 1.00 0.00 79 HIS A CA 11
ATOM 20825 C C . HIS A 1 79 ? -12.225 -10.528 -7.282 1.00 0.00 79 HIS A C 11
ATOM 20826 O O . HIS A 1 79 ? -13.314 -10.154 -6.841 1.00 0.00 79 HIS A O 11
ATOM 20841 N N . GLY A 1 80 ? -11.986 -10.693 -8.600 1.00 0.00 80 GLY A N 11
ATOM 20842 C CA . GLY A 1 80 ? -13.041 -10.580 -9.611 1.00 0.00 80 GLY A CA 11
ATOM 20843 C C . GLY A 1 80 ? -13.083 -9.226 -10.292 1.00 0.00 80 GLY A C 11
ATOM 20844 O O . GLY A 1 80 ? -14.149 -8.610 -10.385 1.00 0.00 80 GLY A O 11
ATOM 20848 N N . LEU A 1 81 ? -11.915 -8.766 -10.769 1.00 0.00 81 LEU A N 11
ATOM 20849 C CA . LEU A 1 81 ? -11.807 -7.539 -11.578 1.00 0.00 81 LEU A CA 11
ATOM 20850 C C . LEU A 1 81 ? -12.244 -7.831 -13.024 1.00 0.00 81 LEU A C 11
ATOM 20851 O O . LEU A 1 81 ? -12.146 -8.968 -13.500 1.00 0.00 81 LEU A O 11
ATOM 20867 N N . HIS A 1 82 ? -12.720 -6.782 -13.699 1.00 0.00 82 HIS A N 11
ATOM 20868 C CA . HIS A 1 82 ? -13.087 -6.819 -15.129 1.00 0.00 82 HIS A CA 11
ATOM 20869 C C . HIS A 1 82 ? -11.822 -6.923 -16.019 1.00 0.00 82 HIS A C 11
ATOM 20870 O O . HIS A 1 82 ? -10.707 -6.700 -15.517 1.00 0.00 82 HIS A O 11
ATOM 20885 N N . PRO A 1 83 ? -11.974 -7.287 -17.344 1.00 0.00 83 PRO A N 11
ATOM 20886 C CA . PRO A 1 83 ? -10.907 -7.117 -18.365 1.00 0.00 83 PRO A CA 11
ATOM 20887 C C . PRO A 1 83 ? -10.215 -5.727 -18.281 1.00 0.00 83 PRO A C 11
ATOM 20888 O O . PRO A 1 83 ? -10.739 -4.719 -18.779 1.00 0.00 83 PRO A O 11
ATOM 20899 N N . LYS A 1 84 ? -9.068 -5.692 -17.580 1.00 0.00 84 LYS A N 11
ATOM 20900 C CA . LYS A 1 84 ? -8.337 -4.448 -17.264 1.00 0.00 84 LYS A CA 11
ATOM 20901 C C . LYS A 1 84 ? -7.425 -4.007 -18.432 1.00 0.00 84 LYS A C 11
ATOM 20902 O O . LYS A 1 84 ? -7.079 -2.827 -18.544 1.00 0.00 84 LYS A O 11
ATOM 20921 N N . PHE A 1 85 ? -7.091 -4.958 -19.328 1.00 0.00 85 PHE A N 11
ATOM 20922 C CA . PHE A 1 85 ? -6.141 -4.730 -20.448 1.00 0.00 85 PHE A CA 11
ATOM 20923 C C . PHE A 1 85 ? -6.725 -3.782 -21.524 1.00 0.00 85 PHE A C 11
ATOM 20924 O O . PHE A 1 85 ? -6.009 -3.373 -22.445 1.00 0.00 85 PHE A O 11
ATOM 20941 N N . GLY A 1 86 ? -8.027 -3.452 -21.397 1.00 0.00 86 GLY A N 11
ATOM 20942 C CA . GLY A 1 86 ? -8.692 -2.482 -22.276 1.00 0.00 86 GLY A CA 11
ATOM 20943 C C . GLY A 1 86 ? -8.403 -1.024 -21.902 1.00 0.00 86 GLY A C 11
ATOM 20944 O O . GLY A 1 86 ? -8.840 -0.111 -22.609 1.00 0.00 86 GLY A O 11
ATOM 20948 N N . ALA A 1 87 ? -7.676 -0.812 -20.783 1.00 0.00 87 ALA A N 11
ATOM 20949 C CA . ALA A 1 87 ? -7.252 0.529 -20.334 1.00 0.00 87 ALA A CA 11
ATOM 20950 C C . ALA A 1 87 ? -6.232 1.121 -21.326 1.00 0.00 87 ALA A C 11
ATOM 20951 O O . ALA A 1 87 ? -5.280 0.438 -21.719 1.00 0.00 87 ALA A O 11
ATOM 20958 N N . ILE A 1 88 ? -6.456 2.381 -21.728 1.00 0.00 88 ILE A N 11
ATOM 20959 C CA . ILE A 1 88 ? -5.604 3.085 -22.711 1.00 0.00 88 ILE A CA 11
ATOM 20960 C C . ILE A 1 88 ? -4.285 3.573 -22.067 1.00 0.00 88 ILE A C 11
ATOM 20961 O O . ILE A 1 88 ? -4.151 3.585 -20.834 1.00 0.00 88 ILE A O 11
ATOM 20977 N N . THR A 1 89 ? -3.329 4.001 -22.920 1.00 0.00 89 THR A N 11
ATOM 20978 C CA . THR A 1 89 ? -1.995 4.458 -22.482 1.00 0.00 89 THR A CA 11
ATOM 20979 C C . THR A 1 89 ? -2.069 5.794 -21.703 1.00 0.00 89 THR A C 11
ATOM 20980 O O . THR A 1 89 ? -1.211 6.075 -20.854 1.00 0.00 89 THR A O 11
ATOM 20991 N N . ARG A 1 90 ? -3.109 6.607 -21.986 1.00 0.00 90 ARG A N 11
ATOM 20992 C CA . ARG A 1 90 ? -3.293 7.919 -21.342 1.00 0.00 90 ARG A CA 11
ATOM 20993 C C . ARG A 1 90 ? -4.080 7.758 -20.028 1.00 0.00 90 ARG A C 11
ATOM 20994 O O . ARG A 1 90 ? -5.307 7.919 -19.992 1.00 0.00 90 ARG A O 11
ATOM 21015 N N . VAL A 1 91 ? -3.363 7.365 -18.967 1.00 0.00 91 VAL A N 11
ATOM 21016 C CA . VAL A 1 91 ? -3.908 7.229 -17.598 1.00 0.00 91 VAL A CA 11
ATOM 21017 C C . VAL A 1 91 ? -2.835 7.679 -16.588 1.00 0.00 91 VAL A C 11
ATOM 21018 O O . VAL A 1 91 ? -1.649 7.378 -16.759 1.00 0.00 91 VAL A O 11
ATOM 21031 N N . HIS A 1 92 ? -3.253 8.422 -15.554 1.00 0.00 92 HIS A N 11
ATOM 21032 C CA . HIS A 1 92 ? -2.345 8.940 -14.516 1.00 0.00 92 HIS A CA 11
ATOM 21033 C C . HIS A 1 92 ? -2.483 8.116 -13.234 1.00 0.00 92 HIS A C 11
ATOM 21034 O O . HIS A 1 92 ? -3.436 8.281 -12.467 1.00 0.00 92 HIS A O 11
ATOM 21049 N N . LYS A 1 93 ? -1.549 7.181 -13.062 1.00 0.00 93 LYS A N 11
ATOM 21050 C CA . LYS A 1 93 ? -1.346 6.446 -11.818 1.00 0.00 93 LYS A CA 11
ATOM 21051 C C . LYS A 1 93 ? -0.107 7.039 -11.144 1.00 0.00 93 LYS A C 11
ATOM 21052 O O . LYS A 1 93 ? 1.021 6.778 -11.590 1.00 0.00 93 LYS A O 11
ATOM 21071 N N . GLU A 1 94 ? -0.324 7.902 -10.130 1.00 0.00 94 GLU A N 11
ATOM 21072 C CA . GLU A 1 94 ? 0.771 8.595 -9.421 1.00 0.00 94 GLU A CA 11
ATOM 21073 C C . GLU A 1 94 ? 1.533 7.618 -8.511 1.00 0.00 94 GLU A C 11
ATOM 21074 O O . GLU A 1 94 ? 1.303 7.539 -7.296 1.00 0.00 94 GLU A O 11
ATOM 21086 N N . TYR A 1 95 ? 2.419 6.846 -9.159 1.00 0.00 95 TYR A N 11
ATOM 21087 C CA . TYR A 1 95 ? 3.296 5.877 -8.501 1.00 0.00 95 TYR A CA 11
ATOM 21088 C C . TYR A 1 95 ? 4.376 6.636 -7.724 1.00 0.00 95 TYR A C 11
ATOM 21089 O O . TYR A 1 95 ? 4.682 6.294 -6.590 1.00 0.00 95 TYR A O 11
ATOM 21107 N N . ASP A 1 96 ? 4.907 7.691 -8.370 1.00 0.00 96 ASP A N 11
ATOM 21108 C CA . ASP A 1 96 ? 6.049 8.486 -7.875 1.00 0.00 96 ASP A CA 11
ATOM 21109 C C . ASP A 1 96 ? 5.675 9.312 -6.640 1.00 0.00 96 ASP A C 11
ATOM 21110 O O . ASP A 1 96 ? 6.515 9.520 -5.765 1.00 0.00 96 ASP A O 11
ATOM 21119 N N . ALA A 1 97 ? 4.415 9.785 -6.594 1.00 0.00 97 ALA A N 11
ATOM 21120 C CA . ALA A 1 97 ? 3.898 10.603 -5.478 1.00 0.00 97 ALA A CA 11
ATOM 21121 C C . ALA A 1 97 ? 3.815 9.769 -4.184 1.00 0.00 97 ALA A C 11
ATOM 21122 O O . ALA A 1 97 ? 4.251 10.207 -3.114 1.00 0.00 97 ALA A O 11
ATOM 21129 N N . MET A 1 98 ? 3.226 8.575 -4.303 1.00 0.00 98 MET A N 11
ATOM 21130 C CA . MET A 1 98 ? 3.169 7.584 -3.208 1.00 0.00 98 MET A CA 11
ATOM 21131 C C . MET A 1 98 ? 4.576 7.053 -2.831 1.00 0.00 98 MET A C 11
ATOM 21132 O O . MET A 1 98 ? 4.880 6.863 -1.656 1.00 0.00 98 MET A O 11
ATOM 21146 N N . PHE A 1 99 ? 5.387 6.797 -3.870 1.00 0.00 99 PHE A N 11
ATOM 21147 C CA . PHE A 1 99 ? 6.799 6.361 -3.743 1.00 0.00 99 PHE A CA 11
ATOM 21148 C C . PHE A 1 99 ? 7.595 7.328 -2.842 1.00 0.00 99 PHE A C 11
ATOM 21149 O O . PHE A 1 99 ? 8.282 6.894 -1.912 1.00 0.00 99 PHE A O 11
ATOM 21166 N N . GLU A 1 100 ? 7.456 8.644 -3.115 1.00 0.00 100 GLU A N 11
ATOM 21167 C CA . GLU A 1 100 ? 8.188 9.689 -2.380 1.00 0.00 100 GLU A CA 11
ATOM 21168 C C . GLU A 1 100 ? 7.580 9.922 -0.991 1.00 0.00 100 GLU A C 11
ATOM 21169 O O . GLU A 1 100 ? 8.284 10.358 -0.078 1.00 0.00 100 GLU A O 11
ATOM 21181 N N . ASP A 1 101 ? 6.270 9.637 -0.849 1.00 0.00 101 ASP A N 11
ATOM 21182 C CA . ASP A 1 101 ? 5.569 9.740 0.441 1.00 0.00 101 ASP A CA 11
ATOM 21183 C C . ASP A 1 101 ? 6.122 8.698 1.432 1.00 0.00 101 ASP A C 11
ATOM 21184 O O . ASP A 1 101 ? 6.581 9.049 2.513 1.00 0.00 101 ASP A O 11
ATOM 21193 N N . ILE A 1 102 ? 6.058 7.415 1.032 1.00 0.00 102 ILE A N 11
ATOM 21194 C CA . ILE A 1 102 ? 6.566 6.284 1.838 1.00 0.00 102 ILE A CA 11
ATOM 21195 C C . ILE A 1 102 ? 8.077 6.423 2.121 1.00 0.00 102 ILE A C 11
ATOM 21196 O O . ILE A 1 102 ? 8.506 6.199 3.243 1.00 0.00 102 ILE A O 11
ATOM 21212 N N . ARG A 1 103 ? 8.863 6.830 1.099 1.00 0.00 103 ARG A N 11
ATOM 21213 C CA . ARG A 1 103 ? 10.329 7.009 1.252 1.00 0.00 103 ARG A CA 11
ATOM 21214 C C . ARG A 1 103 ? 10.624 8.163 2.237 1.00 0.00 103 ARG A C 11
ATOM 21215 O O . ARG A 1 103 ? 11.658 8.159 2.915 1.00 0.00 103 ARG A O 11
ATOM 21236 N N . ALA A 1 104 ? 9.686 9.139 2.309 1.00 0.00 104 ALA A N 11
ATOM 21237 C CA . ALA A 1 104 ? 9.756 10.260 3.263 1.00 0.00 104 ALA A CA 11
ATOM 21238 C C . ALA A 1 104 ? 9.529 9.756 4.696 1.00 0.00 104 ALA A C 11
ATOM 21239 O O . ALA A 1 104 ? 10.298 10.079 5.599 1.00 0.00 104 ALA A O 11
ATOM 21246 N N . LYS A 1 105 ? 8.443 8.977 4.884 1.00 0.00 105 LYS A N 11
ATOM 21247 C CA . LYS A 1 105 ? 8.087 8.354 6.178 1.00 0.00 105 LYS A CA 11
ATOM 21248 C C . LYS A 1 105 ? 9.210 7.438 6.703 1.00 0.00 105 LYS A C 11
ATOM 21249 O O . LYS A 1 105 ? 9.503 7.413 7.899 1.00 0.00 105 LYS A O 11
ATOM 21268 N N . LEU A 1 106 ? 9.815 6.688 5.771 1.00 0.00 106 LEU A N 11
ATOM 21269 C CA . LEU A 1 106 ? 10.935 5.763 6.038 1.00 0.00 106 LEU A CA 11
ATOM 21270 C C . LEU A 1 106 ? 12.197 6.532 6.463 1.00 0.00 106 LEU A C 11
ATOM 21271 O O . LEU A 1 106 ? 12.977 6.051 7.290 1.00 0.00 106 LEU A O 11
ATOM 21287 N N . HIS A 1 107 ? 12.376 7.729 5.884 1.00 0.00 107 HIS A N 11
ATOM 21288 C CA . HIS A 1 107 ? 13.466 8.655 6.250 1.00 0.00 107 HIS A CA 11
ATOM 21289 C C . HIS A 1 107 ? 13.094 9.458 7.525 1.00 0.00 107 HIS A C 11
ATOM 21290 O O . HIS A 1 107 ? 13.965 10.074 8.152 1.00 0.00 107 HIS A O 11
ATOM 21305 N N . ALA A 1 108 ? 11.772 9.475 7.846 1.00 0.00 108 ALA A N 11
ATOM 21306 C CA . ALA A 1 108 ? 11.173 10.184 9.008 1.00 0.00 108 ALA A CA 11
ATOM 21307 C C . ALA A 1 108 ? 11.219 11.718 8.826 1.00 0.00 108 ALA A C 11
ATOM 21308 O O . ALA A 1 108 ? 10.964 12.480 9.763 1.00 0.00 108 ALA A O 11
ATOM 21315 N N . HIS A 1 109 ? 11.510 12.151 7.581 1.00 0.00 109 HIS A N 11
ATOM 21316 C CA . HIS A 1 109 ? 11.686 13.569 7.195 1.00 0.00 109 HIS A CA 11
ATOM 21317 C C . HIS A 1 109 ? 11.221 13.748 5.726 1.00 0.00 109 HIS A C 11
ATOM 21318 O O . HIS A 1 109 ? 11.284 12.774 4.967 1.00 0.00 109 HIS A O 11
ATOM 21333 N N . PRO A 1 110 ? 10.739 14.986 5.315 1.00 0.00 110 PRO A N 11
ATOM 21334 C CA . PRO A 1 110 ? 10.277 15.283 3.926 1.00 0.00 110 PRO A CA 11
ATOM 21335 C C . PRO A 1 110 ? 11.188 14.699 2.814 1.00 0.00 110 PRO A C 11
ATOM 21336 O O . PRO A 1 110 ? 12.375 15.040 2.723 1.00 0.00 110 PRO A O 11
ATOM 21347 N N . GLY A 1 111 ? 10.598 13.817 1.987 1.00 0.00 111 GLY A N 11
ATOM 21348 C CA . GLY A 1 111 ? 11.334 13.041 0.983 1.00 0.00 111 GLY A CA 11
ATOM 21349 C C . GLY A 1 111 ? 11.374 13.706 -0.382 1.00 0.00 111 GLY A C 11
ATOM 21350 O O . GLY A 1 111 ? 12.018 13.184 -1.290 1.00 0.00 111 GLY A O 11
ATOM 21354 N N . GLU A 1 112 ? 10.675 14.849 -0.534 1.00 0.00 112 GLU A N 11
ATOM 21355 C CA . GLU A 1 112 ? 10.732 15.651 -1.770 1.00 0.00 112 GLU A CA 11
ATOM 21356 C C . GLU A 1 112 ? 12.177 16.213 -1.949 1.00 0.00 112 GLU A C 11
ATOM 21357 O O . GLU A 1 112 ? 12.648 16.996 -1.111 1.00 0.00 112 GLU A O 11
ATOM 21369 N N . PRO A 1 113 ? 12.922 15.788 -3.019 1.00 0.00 113 PRO A N 11
ATOM 21370 C CA . PRO A 1 113 ? 14.342 16.128 -3.187 1.00 0.00 113 PRO A CA 11
ATOM 21371 C C . PRO A 1 113 ? 14.554 17.453 -3.945 1.00 0.00 113 PRO A C 11
ATOM 21372 O O . PRO A 1 113 ? 14.046 17.648 -5.060 1.00 0.00 113 PRO A O 11
ATOM 21383 N N . VAL A 1 114 ? 15.271 18.381 -3.299 1.00 0.00 114 VAL A N 11
ATOM 21384 C CA . VAL A 1 114 ? 15.724 19.625 -3.935 1.00 0.00 114 VAL A CA 11
ATOM 21385 C C . VAL A 1 114 ? 16.968 19.322 -4.799 1.00 0.00 114 VAL A C 11
ATOM 21386 O O . VAL A 1 114 ? 17.705 18.358 -4.526 1.00 0.00 114 VAL A O 11
ATOM 21399 N N . ASP A 1 115 ? 17.183 20.130 -5.848 1.00 0.00 115 ASP A N 11
ATOM 21400 C CA . ASP A 1 115 ? 18.263 19.904 -6.831 1.00 0.00 115 ASP A CA 11
ATOM 21401 C C . ASP A 1 115 ? 19.332 21.008 -6.768 1.00 0.00 115 ASP A C 11
ATOM 21402 O O . ASP A 1 115 ? 20.151 21.120 -7.686 1.00 0.00 115 ASP A O 11
ATOM 21411 N N . LEU A 1 116 ? 19.361 21.779 -5.656 1.00 0.00 116 LEU A N 11
ATOM 21412 C CA . LEU A 1 116 ? 20.254 22.959 -5.520 1.00 0.00 116 LEU A CA 11
ATOM 21413 C C . LEU A 1 116 ? 21.750 22.571 -5.503 1.00 0.00 116 LEU A C 11
ATOM 21414 O O . LEU A 1 116 ? 22.604 23.393 -5.828 1.00 0.00 116 LEU A O 11
ATOM 21430 N N . GLU A 1 117 ? 22.042 21.319 -5.108 1.00 0.00 117 GLU A N 11
ATOM 21431 C CA . GLU A 1 117 ? 23.420 20.782 -4.997 1.00 0.00 117 GLU A CA 11
ATOM 21432 C C . GLU A 1 117 ? 23.654 19.641 -6.026 1.00 0.00 117 GLU A C 11
ATOM 21433 O O . GLU A 1 117 ? 24.780 19.152 -6.192 1.00 0.00 117 GLU A O 11
ATOM 21445 N N . ARG A 1 118 ? 22.593 19.286 -6.780 1.00 0.00 118 ARG A N 11
ATOM 21446 C CA . ARG A 1 118 ? 22.587 18.107 -7.689 1.00 0.00 118 ARG A CA 11
ATOM 21447 C C . ARG A 1 118 ? 23.454 18.323 -8.954 1.00 0.00 118 ARG A C 11
ATOM 21448 O O . ARG A 1 118 ? 23.679 17.396 -9.742 1.00 0.00 118 ARG A O 11
ATOM 21469 N N . ILE A 1 119 ? 23.979 19.545 -9.100 1.00 0.00 119 ILE A N 11
ATOM 21470 C CA . ILE A 1 119 ? 24.914 19.919 -10.182 1.00 0.00 119 ILE A CA 11
ATOM 21471 C C . ILE A 1 119 ? 26.324 19.308 -9.893 1.00 0.00 119 ILE A C 11
ATOM 21472 O O . ILE A 1 119 ? 27.221 19.333 -10.748 1.00 0.00 119 ILE A O 11
ATOM 21488 N N . ILE A 1 120 ? 26.474 18.709 -8.675 1.00 0.00 120 ILE A N 11
ATOM 21489 C CA . ILE A 1 120 ? 27.732 18.124 -8.164 1.00 0.00 120 ILE A CA 11
ATOM 21490 C C . ILE A 1 120 ? 28.773 19.254 -8.095 1.00 0.00 120 ILE A C 11
ATOM 21491 O O . ILE A 1 120 ? 29.866 19.186 -8.673 1.00 0.00 120 ILE A O 11
ATOM 21507 N N . ARG A 1 121 ? 28.366 20.312 -7.373 1.00 0.00 121 ARG A N 11
ATOM 21508 C CA . ARG A 1 121 ? 29.005 21.634 -7.411 1.00 0.00 121 ARG A CA 11
ATOM 21509 C C . ARG A 1 121 ? 30.390 21.586 -6.748 1.00 0.00 121 ARG A C 11
ATOM 21510 O O . ARG A 1 121 ? 30.519 21.756 -5.527 1.00 0.00 121 ARG A O 11
ATOM 21531 N N . HIS A 1 122 ? 31.411 21.274 -7.562 1.00 0.00 122 HIS A N 11
ATOM 21532 C CA . HIS A 1 122 ? 32.800 21.208 -7.102 1.00 0.00 122 HIS A CA 11
ATOM 21533 C C . HIS A 1 122 ? 33.388 22.627 -7.095 1.00 0.00 122 HIS A C 11
ATOM 21534 O O . HIS A 1 122 ? 33.199 23.389 -8.054 1.00 0.00 122 HIS A O 11
ATOM 21549 N N . GLU A 1 123 ? 34.054 22.989 -5.995 1.00 0.00 123 GLU A N 11
ATOM 21550 C CA . GLU A 1 123 ? 34.743 24.280 -5.871 1.00 0.00 123 GLU A CA 11
ATOM 21551 C C . GLU A 1 123 ? 36.033 24.268 -6.721 1.00 0.00 123 GLU A C 11
ATOM 21552 O O . GLU A 1 123 ? 36.376 25.263 -7.362 1.00 0.00 123 GLU A O 11
ATOM 21564 N N . GLY A 1 124 ? 36.712 23.109 -6.729 1.00 0.00 124 GLY A N 11
ATOM 21565 C CA . GLY A 1 124 ? 37.940 22.914 -7.496 1.00 0.00 124 GLY A CA 11
ATOM 21566 C C . GLY A 1 124 ? 38.524 21.522 -7.292 1.00 0.00 124 GLY A C 11
ATOM 21567 O O . GLY A 1 124 ? 37.798 20.591 -6.918 1.00 0.00 124 GLY A O 11
ATOM 21571 N N . SER A 1 125 ? 39.832 21.374 -7.559 1.00 0.00 125 SER A N 11
ATOM 21572 C CA . SER A 1 125 ? 40.555 20.098 -7.404 1.00 0.00 125 SER A CA 11
ATOM 21573 C C . SER A 1 125 ? 41.210 20.046 -6.000 1.00 0.00 125 SER A C 11
ATOM 21574 O O . SER A 1 125 ? 42.227 20.742 -5.781 1.00 0.00 125 SER A O 11
ATOM 21583 N N . GLN A 1 1 ? -3.705 1.132 -11.316 1.00 0.00 1 GLN A N 12
ATOM 21584 C CA . GLN A 1 1 ? -4.790 1.418 -10.351 1.00 0.00 1 GLN A CA 12
ATOM 21585 C C . GLN A 1 1 ? -4.432 2.650 -9.503 1.00 0.00 1 GLN A C 12
ATOM 21586 O O . GLN A 1 1 ? -3.401 3.292 -9.734 1.00 0.00 1 GLN A O 12
ATOM 21602 N N . GLY A 1 2 ? -5.288 2.976 -8.520 1.00 0.00 2 GLY A N 12
ATOM 21603 C CA . GLY A 1 2 ? -5.117 4.186 -7.714 1.00 0.00 2 GLY A CA 12
ATOM 21604 C C . GLY A 1 2 ? -5.765 5.388 -8.388 1.00 0.00 2 GLY A C 12
ATOM 21605 O O . GLY A 1 2 ? -5.572 5.609 -9.592 1.00 0.00 2 GLY A O 12
ATOM 21609 N N . HIS A 1 3 ? -6.547 6.156 -7.624 1.00 0.00 3 HIS A N 12
ATOM 21610 C CA . HIS A 1 3 ? -7.293 7.319 -8.144 1.00 0.00 3 HIS A CA 12
ATOM 21611 C C . HIS A 1 3 ? -7.231 8.483 -7.134 1.00 0.00 3 HIS A C 12
ATOM 21612 O O . HIS A 1 3 ? -7.274 9.655 -7.514 1.00 0.00 3 HIS A O 12
ATOM 21627 N N . MET A 1 4 ? -7.144 8.130 -5.849 1.00 0.00 4 MET A N 12
ATOM 21628 C CA . MET A 1 4 ? -7.012 9.076 -4.732 1.00 0.00 4 MET A CA 12
ATOM 21629 C C . MET A 1 4 ? -5.814 8.653 -3.871 1.00 0.00 4 MET A C 12
ATOM 21630 O O . MET A 1 4 ? -5.910 7.678 -3.136 1.00 0.00 4 MET A O 12
ATOM 21644 N N . PHE A 1 5 ? -4.675 9.340 -4.001 1.00 0.00 5 PHE A N 12
ATOM 21645 C CA . PHE A 1 5 ? -3.522 9.137 -3.101 1.00 0.00 5 PHE A CA 12
ATOM 21646 C C . PHE A 1 5 ? -3.370 10.357 -2.175 1.00 0.00 5 PHE A C 12
ATOM 21647 O O . PHE A 1 5 ? -3.665 11.490 -2.567 1.00 0.00 5 PHE A O 12
ATOM 21664 N N . GLU A 1 6 ? -2.904 10.091 -0.951 1.00 0.00 6 GLU A N 12
ATOM 21665 C CA . GLU A 1 6 ? -2.622 11.105 0.071 1.00 0.00 6 GLU A CA 12
ATOM 21666 C C . GLU A 1 6 ? -1.514 10.561 1.002 1.00 0.00 6 GLU A C 12
ATOM 21667 O O . GLU A 1 6 ? -1.326 9.336 1.071 1.00 0.00 6 GLU A O 12
ATOM 21679 N N . PRO A 1 7 ? -0.727 11.446 1.695 1.00 0.00 7 PRO A N 12
ATOM 21680 C CA . PRO A 1 7 ? 0.307 10.999 2.661 1.00 0.00 7 PRO A CA 12
ATOM 21681 C C . PRO A 1 7 ? -0.311 10.227 3.859 1.00 0.00 7 PRO A C 12
ATOM 21682 O O . PRO A 1 7 ? -0.724 10.823 4.864 1.00 0.00 7 PRO A O 12
ATOM 21693 N N . GLY A 1 8 ? -0.407 8.896 3.705 1.00 0.00 8 GLY A N 12
ATOM 21694 C CA . GLY A 1 8 ? -0.923 8.007 4.745 1.00 0.00 8 GLY A CA 12
ATOM 21695 C C . GLY A 1 8 ? -1.872 6.944 4.195 1.00 0.00 8 GLY A C 12
ATOM 21696 O O . GLY A 1 8 ? -1.976 5.851 4.764 1.00 0.00 8 GLY A O 12
ATOM 21700 N N . HIS A 1 9 ? -2.534 7.238 3.059 1.00 0.00 9 HIS A N 12
ATOM 21701 C CA . HIS A 1 9 ? -3.630 6.390 2.541 1.00 0.00 9 HIS A CA 12
ATOM 21702 C C . HIS A 1 9 ? -3.727 6.460 0.999 1.00 0.00 9 HIS A C 12
ATOM 21703 O O . HIS A 1 9 ? -3.356 7.457 0.384 1.00 0.00 9 HIS A O 12
ATOM 21718 N N . LEU A 1 10 ? -4.222 5.368 0.397 1.00 0.00 10 LEU A N 12
ATOM 21719 C CA . LEU A 1 10 ? -4.468 5.245 -1.043 1.00 0.00 10 LEU A CA 12
ATOM 21720 C C . LEU A 1 10 ? -5.854 4.600 -1.251 1.00 0.00 10 LEU A C 12
ATOM 21721 O O . LEU A 1 10 ? -6.069 3.435 -0.921 1.00 0.00 10 LEU A O 12
ATOM 21737 N N . HIS A 1 11 ? -6.789 5.391 -1.773 1.00 0.00 11 HIS A N 12
ATOM 21738 C CA . HIS A 1 11 ? -8.113 4.917 -2.197 1.00 0.00 11 HIS A CA 12
ATOM 21739 C C . HIS A 1 11 ? -8.076 4.701 -3.715 1.00 0.00 11 HIS A C 12
ATOM 21740 O O . HIS A 1 11 ? -7.653 5.583 -4.468 1.00 0.00 11 HIS A O 12
ATOM 21755 N N . LEU A 1 12 ? -8.486 3.512 -4.160 1.00 0.00 12 LEU A N 12
ATOM 21756 C CA . LEU A 1 12 ? -8.551 3.166 -5.583 1.00 0.00 12 LEU A CA 12
ATOM 21757 C C . LEU A 1 12 ? -9.979 2.786 -5.961 1.00 0.00 12 LEU A C 12
ATOM 21758 O O . LEU A 1 12 ? -10.649 2.033 -5.249 1.00 0.00 12 LEU A O 12
ATOM 21774 N N . VAL A 1 13 ? -10.429 3.375 -7.070 1.00 0.00 13 VAL A N 12
ATOM 21775 C CA . VAL A 1 13 ? -11.636 2.979 -7.805 1.00 0.00 13 VAL A CA 12
ATOM 21776 C C . VAL A 1 13 ? -11.235 2.815 -9.279 1.00 0.00 13 VAL A C 12
ATOM 21777 O O . VAL A 1 13 ? -10.152 3.286 -9.683 1.00 0.00 13 VAL A O 12
ATOM 21790 N N . SER A 1 14 ? -12.081 2.171 -10.092 1.00 0.00 14 SER A N 12
ATOM 21791 C CA . SER A 1 14 ? -11.758 1.864 -11.487 1.00 0.00 14 SER A CA 12
ATOM 21792 C C . SER A 1 14 ? -12.695 2.679 -12.372 1.00 0.00 14 SER A C 12
ATOM 21793 O O . SER A 1 14 ? -13.920 2.489 -12.320 1.00 0.00 14 SER A O 12
ATOM 21801 N N . LEU A 1 15 ? -12.125 3.615 -13.149 1.00 0.00 15 LEU A N 12
ATOM 21802 C CA . LEU A 1 15 ? -12.882 4.376 -14.155 1.00 0.00 15 LEU A CA 12
ATOM 21803 C C . LEU A 1 15 ? -13.418 3.404 -15.220 1.00 0.00 15 LEU A C 12
ATOM 21804 O O . LEU A 1 15 ? -12.692 2.470 -15.580 1.00 0.00 15 LEU A O 12
ATOM 21820 N N . PRO A 1 16 ? -14.696 3.605 -15.706 1.00 0.00 16 PRO A N 12
ATOM 21821 C CA . PRO A 1 16 ? -15.423 2.624 -16.545 1.00 0.00 16 PRO A CA 12
ATOM 21822 C C . PRO A 1 16 ? -14.562 2.014 -17.678 1.00 0.00 16 PRO A C 12
ATOM 21823 O O . PRO A 1 16 ? -14.161 0.849 -17.580 1.00 0.00 16 PRO A O 12
ATOM 21834 N N . GLY A 1 17 ? -14.220 2.830 -18.688 1.00 0.00 17 GLY A N 12
ATOM 21835 C CA . GLY A 1 17 ? -13.400 2.386 -19.823 1.00 0.00 17 GLY A CA 12
ATOM 21836 C C . GLY A 1 17 ? -14.059 1.275 -20.640 1.00 0.00 17 GLY A C 12
ATOM 21837 O O . GLY A 1 17 ? -14.726 1.539 -21.645 1.00 0.00 17 GLY A O 12
ATOM 21841 N N . LEU A 1 18 ? -13.872 0.025 -20.183 1.00 0.00 18 LEU A N 12
ATOM 21842 C CA . LEU A 1 18 ? -14.485 -1.173 -20.790 1.00 0.00 18 LEU A CA 12
ATOM 21843 C C . LEU A 1 18 ? -15.871 -1.441 -20.157 1.00 0.00 18 LEU A C 12
ATOM 21844 O O . LEU A 1 18 ? -16.826 -1.778 -20.862 1.00 0.00 18 LEU A O 12
ATOM 21860 N N . ASP A 1 19 ? -15.953 -1.245 -18.821 1.00 0.00 19 ASP A N 12
ATOM 21861 C CA . ASP A 1 19 ? -17.147 -1.515 -17.982 1.00 0.00 19 ASP A CA 12
ATOM 21862 C C . ASP A 1 19 ? -16.943 -0.861 -16.613 1.00 0.00 19 ASP A C 12
ATOM 21863 O O . ASP A 1 19 ? -15.832 -0.890 -16.073 1.00 0.00 19 ASP A O 12
ATOM 21872 N N . GLN A 1 20 ? -18.019 -0.293 -16.048 1.00 0.00 20 GLN A N 12
ATOM 21873 C CA . GLN A 1 20 ? -17.983 0.352 -14.728 1.00 0.00 20 GLN A CA 12
ATOM 21874 C C . GLN A 1 20 ? -18.095 -0.722 -13.618 1.00 0.00 20 GLN A C 12
ATOM 21875 O O . GLN A 1 20 ? -19.194 -1.040 -13.147 1.00 0.00 20 GLN A O 12
ATOM 21889 N N . GLN A 1 21 ? -16.950 -1.330 -13.258 1.00 0.00 21 GLN A N 12
ATOM 21890 C CA . GLN A 1 21 ? -16.881 -2.320 -12.166 1.00 0.00 21 GLN A CA 12
ATOM 21891 C C . GLN A 1 21 ? -16.742 -1.589 -10.823 1.00 0.00 21 GLN A C 12
ATOM 21892 O O . GLN A 1 21 ? -16.032 -0.579 -10.735 1.00 0.00 21 GLN A O 12
ATOM 21906 N N . ASP A 1 22 ? -17.419 -2.106 -9.785 1.00 0.00 22 ASP A N 12
ATOM 21907 C CA . ASP A 1 22 ? -17.489 -1.459 -8.463 1.00 0.00 22 ASP A CA 12
ATOM 21908 C C . ASP A 1 22 ? -16.311 -1.900 -7.586 1.00 0.00 22 ASP A C 12
ATOM 21909 O O . ASP A 1 22 ? -16.472 -2.597 -6.585 1.00 0.00 22 ASP A O 12
ATOM 21918 N N . ILE A 1 23 ? -15.102 -1.513 -7.997 1.00 0.00 23 ILE A N 12
ATOM 21919 C CA . ILE A 1 23 ? -13.907 -1.730 -7.179 1.00 0.00 23 ILE A CA 12
ATOM 21920 C C . ILE A 1 23 ? -13.718 -0.460 -6.349 1.00 0.00 23 ILE A C 12
ATOM 21921 O O . ILE A 1 23 ? -13.776 0.655 -6.880 1.00 0.00 23 ILE A O 12
ATOM 21937 N N . ASN A 1 24 ? -13.606 -0.636 -5.044 1.00 0.00 24 ASN A N 12
ATOM 21938 C CA . ASN A 1 24 ? -13.375 0.459 -4.107 1.00 0.00 24 ASN A CA 12
ATOM 21939 C C . ASN A 1 24 ? -12.625 -0.107 -2.901 1.00 0.00 24 ASN A C 12
ATOM 21940 O O . ASN A 1 24 ? -13.155 -0.907 -2.124 1.00 0.00 24 ASN A O 12
ATOM 21951 N N . ILE A 1 25 ? -11.349 0.286 -2.787 1.00 0.00 25 ILE A N 12
ATOM 21952 C CA . ILE A 1 25 ? -10.396 -0.333 -1.856 1.00 0.00 25 ILE A CA 12
ATOM 21953 C C . ILE A 1 25 ? -9.658 0.765 -1.086 1.00 0.00 25 ILE A C 12
ATOM 21954 O O . ILE A 1 25 ? -9.256 1.785 -1.660 1.00 0.00 25 ILE A O 12
ATOM 21970 N N . HIS A 1 26 ? -9.495 0.530 0.212 1.00 0.00 26 HIS A N 12
ATOM 21971 C CA . HIS A 1 26 ? -8.746 1.385 1.122 1.00 0.00 26 HIS A CA 12
ATOM 21972 C C . HIS A 1 26 ? -7.370 0.743 1.292 1.00 0.00 26 HIS A C 12
ATOM 21973 O O . HIS A 1 26 ? -7.310 -0.447 1.573 1.00 0.00 26 HIS A O 12
ATOM 21988 N N . ILE A 1 27 ? -6.287 1.497 1.102 1.00 0.00 27 ILE A N 12
ATOM 21989 C CA . ILE A 1 27 ? -4.926 1.011 1.387 1.00 0.00 27 ILE A CA 12
ATOM 21990 C C . ILE A 1 27 ? -4.285 1.947 2.409 1.00 0.00 27 ILE A C 12
ATOM 21991 O O . ILE A 1 27 ? -3.988 3.102 2.108 1.00 0.00 27 ILE A O 12
ATOM 22007 N N . ARG A 1 28 ? -4.109 1.445 3.626 1.00 0.00 28 ARG A N 12
ATOM 22008 C CA . ARG A 1 28 ? -3.346 2.130 4.664 1.00 0.00 28 ARG A CA 12
ATOM 22009 C C . ARG A 1 28 ? -1.936 1.568 4.643 1.00 0.00 28 ARG A C 12
ATOM 22010 O O . ARG A 1 28 ? -1.759 0.351 4.737 1.00 0.00 28 ARG A O 12
ATOM 22031 N N . TYR A 1 29 ? -0.941 2.442 4.500 1.00 0.00 29 TYR A N 12
ATOM 22032 C CA . TYR A 1 29 ? 0.460 2.059 4.655 1.00 0.00 29 TYR A CA 12
ATOM 22033 C C . TYR A 1 29 ? 0.964 2.750 5.929 1.00 0.00 29 TYR A C 12
ATOM 22034 O O . TYR A 1 29 ? 0.914 3.980 6.048 1.00 0.00 29 TYR A O 12
ATOM 22052 N N . GLU A 1 30 ? 1.352 1.931 6.920 1.00 0.00 30 GLU A N 12
ATOM 22053 C CA . GLU A 1 30 ? 1.714 2.396 8.268 1.00 0.00 30 GLU A CA 12
ATOM 22054 C C . GLU A 1 30 ? 3.123 1.899 8.614 1.00 0.00 30 GLU A C 12
ATOM 22055 O O . GLU A 1 30 ? 3.331 0.698 8.794 1.00 0.00 30 GLU A O 12
ATOM 22067 N N . VAL A 1 31 ? 4.077 2.833 8.720 1.00 0.00 31 VAL A N 12
ATOM 22068 C CA . VAL A 1 31 ? 5.482 2.507 9.013 1.00 0.00 31 VAL A CA 12
ATOM 22069 C C . VAL A 1 31 ? 5.659 2.156 10.500 1.00 0.00 31 VAL A C 12
ATOM 22070 O O . VAL A 1 31 ? 5.243 2.910 11.385 1.00 0.00 31 VAL A O 12
ATOM 22083 N N . ARG A 1 32 ? 6.252 0.989 10.742 1.00 0.00 32 ARG A N 12
ATOM 22084 C CA . ARG A 1 32 ? 6.582 0.481 12.079 1.00 0.00 32 ARG A CA 12
ATOM 22085 C C . ARG A 1 32 ? 7.916 -0.273 11.954 1.00 0.00 32 ARG A C 12
ATOM 22086 O O . ARG A 1 32 ? 8.276 -0.707 10.860 1.00 0.00 32 ARG A O 12
ATOM 22107 N N . GLN A 1 33 ? 8.671 -0.378 13.048 1.00 0.00 33 GLN A N 12
ATOM 22108 C CA . GLN A 1 33 ? 10.000 -1.018 13.041 1.00 0.00 33 GLN A CA 12
ATOM 22109 C C . GLN A 1 33 ? 9.913 -2.484 13.507 1.00 0.00 33 GLN A C 12
ATOM 22110 O O . GLN A 1 33 ? 9.385 -2.774 14.581 1.00 0.00 33 GLN A O 12
ATOM 22124 N N . ASN A 1 34 ? 10.430 -3.395 12.671 1.00 0.00 34 ASN A N 12
ATOM 22125 C CA . ASN A 1 34 ? 10.573 -4.827 12.979 1.00 0.00 34 ASN A CA 12
ATOM 22126 C C . ASN A 1 34 ? 12.029 -5.112 13.393 1.00 0.00 34 ASN A C 12
ATOM 22127 O O . ASN A 1 34 ? 12.960 -4.484 12.882 1.00 0.00 34 ASN A O 12
ATOM 22138 N N . ALA A 1 35 ? 12.218 -6.076 14.305 1.00 0.00 35 ALA A N 12
ATOM 22139 C CA . ALA A 1 35 ? 13.557 -6.453 14.813 1.00 0.00 35 ALA A CA 12
ATOM 22140 C C . ALA A 1 35 ? 14.396 -7.215 13.750 1.00 0.00 35 ALA A C 12
ATOM 22141 O O . ALA A 1 35 ? 15.605 -7.412 13.930 1.00 0.00 35 ALA A O 12
ATOM 22148 N N . GLU A 1 36 ? 13.741 -7.618 12.649 1.00 0.00 36 GLU A N 12
ATOM 22149 C CA . GLU A 1 36 ? 14.355 -8.396 11.558 1.00 0.00 36 GLU A CA 12
ATOM 22150 C C . GLU A 1 36 ? 15.256 -7.521 10.659 1.00 0.00 36 GLU A C 12
ATOM 22151 O O . GLU A 1 36 ? 16.445 -7.813 10.487 1.00 0.00 36 GLU A O 12
ATOM 22163 N N . SER A 1 37 ? 14.684 -6.438 10.120 1.00 0.00 37 SER A N 12
ATOM 22164 C CA . SER A 1 37 ? 15.307 -5.642 9.042 1.00 0.00 37 SER A CA 12
ATOM 22165 C C . SER A 1 37 ? 15.311 -4.142 9.356 1.00 0.00 37 SER A C 12
ATOM 22166 O O . SER A 1 37 ? 15.771 -3.333 8.550 1.00 0.00 37 SER A O 12
ATOM 22174 N N . GLY A 1 38 ? 14.807 -3.794 10.534 1.00 0.00 38 GLY A N 12
ATOM 22175 C CA . GLY A 1 38 ? 14.700 -2.398 10.968 1.00 0.00 38 GLY A CA 12
ATOM 22176 C C . GLY A 1 38 ? 13.342 -1.822 10.615 1.00 0.00 38 GLY A C 12
ATOM 22177 O O . GLY A 1 38 ? 12.364 -2.159 11.249 1.00 0.00 38 GLY A O 12
ATOM 22181 N N . ALA A 1 39 ? 13.278 -0.953 9.602 1.00 0.00 39 ALA A N 12
ATOM 22182 C CA . ALA A 1 39 ? 12.001 -0.406 9.108 1.00 0.00 39 ALA A CA 12
ATOM 22183 C C . ALA A 1 39 ? 11.216 -1.441 8.273 1.00 0.00 39 ALA A C 12
ATOM 22184 O O . ALA A 1 39 ? 11.801 -2.298 7.600 1.00 0.00 39 ALA A O 12
ATOM 22191 N N . TYR A 1 40 ? 9.884 -1.359 8.369 1.00 0.00 40 TYR A N 12
ATOM 22192 C CA . TYR A 1 40 ? 8.945 -2.028 7.445 1.00 0.00 40 TYR A CA 12
ATOM 22193 C C . TYR A 1 40 ? 7.651 -1.216 7.416 1.00 0.00 40 TYR A C 12
ATOM 22194 O O . TYR A 1 40 ? 7.492 -0.248 8.178 1.00 0.00 40 TYR A O 12
ATOM 22212 N N . VAL A 1 41 ? 6.724 -1.595 6.528 1.00 0.00 41 VAL A N 12
ATOM 22213 C CA . VAL A 1 41 ? 5.406 -0.957 6.443 1.00 0.00 41 VAL A CA 12
ATOM 22214 C C . VAL A 1 41 ? 4.307 -2.033 6.479 1.00 0.00 41 VAL A C 12
ATOM 22215 O O . VAL A 1 41 ? 4.380 -3.041 5.760 1.00 0.00 41 VAL A O 12
ATOM 22228 N N . HIS A 1 42 ? 3.317 -1.812 7.347 1.00 0.00 42 HIS A N 12
ATOM 22229 C CA . HIS A 1 42 ? 2.117 -2.643 7.456 1.00 0.00 42 HIS A CA 12
ATOM 22230 C C . HIS A 1 42 ? 1.059 -2.084 6.489 1.00 0.00 42 HIS A C 12
ATOM 22231 O O . HIS A 1 42 ? 0.552 -0.975 6.693 1.00 0.00 42 HIS A O 12
ATOM 22246 N N . PHE A 1 43 ? 0.761 -2.837 5.425 1.00 0.00 43 PHE A N 12
ATOM 22247 C CA . PHE A 1 43 ? -0.251 -2.462 4.422 1.00 0.00 43 PHE A CA 12
ATOM 22248 C C . PHE A 1 43 ? -1.578 -3.155 4.761 1.00 0.00 43 PHE A C 12
ATOM 22249 O O . PHE A 1 43 ? -1.586 -4.325 5.160 1.00 0.00 43 PHE A O 12
ATOM 22266 N N . ASP A 1 44 ? -2.690 -2.429 4.608 1.00 0.00 44 ASP A N 12
ATOM 22267 C CA . ASP A 1 44 ? -4.033 -2.925 4.947 1.00 0.00 44 ASP A CA 12
ATOM 22268 C C . ASP A 1 44 ? -5.015 -2.570 3.823 1.00 0.00 44 ASP A C 12
ATOM 22269 O O . ASP A 1 44 ? -5.093 -1.414 3.426 1.00 0.00 44 ASP A O 12
ATOM 22278 N N . MET A 1 45 ? -5.756 -3.577 3.323 1.00 0.00 45 MET A N 12
ATOM 22279 C CA . MET A 1 45 ? -6.709 -3.423 2.202 1.00 0.00 45 MET A CA 12
ATOM 22280 C C . MET A 1 45 ? -8.110 -3.894 2.630 1.00 0.00 45 MET A C 12
ATOM 22281 O O . MET A 1 45 ? -8.259 -4.988 3.160 1.00 0.00 45 MET A O 12
ATOM 22295 N N . ASP A 1 46 ? -9.141 -3.083 2.370 1.00 0.00 46 ASP A N 12
ATOM 22296 C CA . ASP A 1 46 ? -10.537 -3.443 2.700 1.00 0.00 46 ASP A CA 12
ATOM 22297 C C . ASP A 1 46 ? -11.506 -2.579 1.889 1.00 0.00 46 ASP A C 12
ATOM 22298 O O . ASP A 1 46 ? -11.122 -1.534 1.366 1.00 0.00 46 ASP A O 12
ATOM 22307 N N . GLY A 1 47 ? -12.761 -3.019 1.795 1.00 0.00 47 GLY A N 12
ATOM 22308 C CA . GLY A 1 47 ? -13.797 -2.279 1.075 1.00 0.00 47 GLY A CA 12
ATOM 22309 C C . GLY A 1 47 ? -14.815 -3.224 0.495 1.00 0.00 47 GLY A C 12
ATOM 22310 O O . GLY A 1 47 ? -15.322 -4.089 1.213 1.00 0.00 47 GLY A O 12
ATOM 22314 N N . GLU A 1 48 ? -15.086 -3.091 -0.810 1.00 0.00 48 GLU A N 12
ATOM 22315 C CA . GLU A 1 48 ? -15.987 -3.992 -1.540 1.00 0.00 48 GLU A CA 12
ATOM 22316 C C . GLU A 1 48 ? -15.654 -3.964 -3.028 1.00 0.00 48 GLU A C 12
ATOM 22317 O O . GLU A 1 48 ? -14.958 -3.050 -3.500 1.00 0.00 48 GLU A O 12
ATOM 22329 N N . ILE A 1 49 ? -16.179 -4.950 -3.785 1.00 0.00 49 ILE A N 12
ATOM 22330 C CA . ILE A 1 49 ? -15.654 -5.309 -5.119 1.00 0.00 49 ILE A CA 12
ATOM 22331 C C . ILE A 1 49 ? -16.859 -5.972 -5.812 1.00 0.00 49 ILE A C 12
ATOM 22332 O O . ILE A 1 49 ? -17.211 -7.110 -5.453 1.00 0.00 49 ILE A O 12
ATOM 22348 N N . ASP A 1 50 ? -17.518 -5.245 -6.739 1.00 0.00 50 ASP A N 12
ATOM 22349 C CA . ASP A 1 50 ? -18.838 -5.628 -7.300 1.00 0.00 50 ASP A CA 12
ATOM 22350 C C . ASP A 1 50 ? -19.892 -5.712 -6.170 1.00 0.00 50 ASP A C 12
ATOM 22351 O O . ASP A 1 50 ? -20.788 -6.565 -6.186 1.00 0.00 50 ASP A O 12
ATOM 22360 N N . GLY A 1 51 ? -19.774 -4.780 -5.200 1.00 0.00 51 GLY A N 12
ATOM 22361 C CA . GLY A 1 51 ? -20.643 -4.738 -4.016 1.00 0.00 51 GLY A CA 12
ATOM 22362 C C . GLY A 1 51 ? -20.245 -5.683 -2.881 1.00 0.00 51 GLY A C 12
ATOM 22363 O O . GLY A 1 51 ? -20.645 -5.464 -1.732 1.00 0.00 51 GLY A O 12
ATOM 22367 N N . LYS A 1 52 ? -19.463 -6.736 -3.190 1.00 0.00 52 LYS A N 12
ATOM 22368 C CA . LYS A 1 52 ? -19.092 -7.784 -2.220 1.00 0.00 52 LYS A CA 12
ATOM 22369 C C . LYS A 1 52 ? -17.941 -7.306 -1.309 1.00 0.00 52 LYS A C 12
ATOM 22370 O O . LYS A 1 52 ? -16.877 -6.976 -1.818 1.00 0.00 52 LYS A O 12
ATOM 22389 N N . PRO A 1 53 ? -18.142 -7.250 0.050 1.00 0.00 53 PRO A N 12
ATOM 22390 C CA . PRO A 1 53 ? -17.114 -6.738 1.004 1.00 0.00 53 PRO A CA 12
ATOM 22391 C C . PRO A 1 53 ? -15.921 -7.708 1.197 1.00 0.00 53 PRO A C 12
ATOM 22392 O O . PRO A 1 53 ? -16.051 -8.912 0.950 1.00 0.00 53 PRO A O 12
ATOM 22403 N N . PHE A 1 54 ? -14.755 -7.173 1.631 1.00 0.00 54 PHE A N 12
ATOM 22404 C CA . PHE A 1 54 ? -13.566 -8.001 1.961 1.00 0.00 54 PHE A CA 12
ATOM 22405 C C . PHE A 1 54 ? -12.650 -7.286 2.976 1.00 0.00 54 PHE A C 12
ATOM 22406 O O . PHE A 1 54 ? -12.732 -6.062 3.153 1.00 0.00 54 PHE A O 12
ATOM 22423 N N . SER A 1 55 ? -11.780 -8.078 3.624 1.00 0.00 55 SER A N 12
ATOM 22424 C CA . SER A 1 55 ? -10.683 -7.581 4.469 1.00 0.00 55 SER A CA 12
ATOM 22425 C C . SER A 1 55 ? -9.437 -8.473 4.271 1.00 0.00 55 SER A C 12
ATOM 22426 O O . SER A 1 55 ? -9.480 -9.676 4.558 1.00 0.00 55 SER A O 12
ATOM 22434 N N . ASP A 1 56 ? -8.355 -7.883 3.739 1.00 0.00 56 ASP A N 12
ATOM 22435 C CA . ASP A 1 56 ? -7.069 -8.574 3.484 1.00 0.00 56 ASP A CA 12
ATOM 22436 C C . ASP A 1 56 ? -5.911 -7.587 3.748 1.00 0.00 56 ASP A 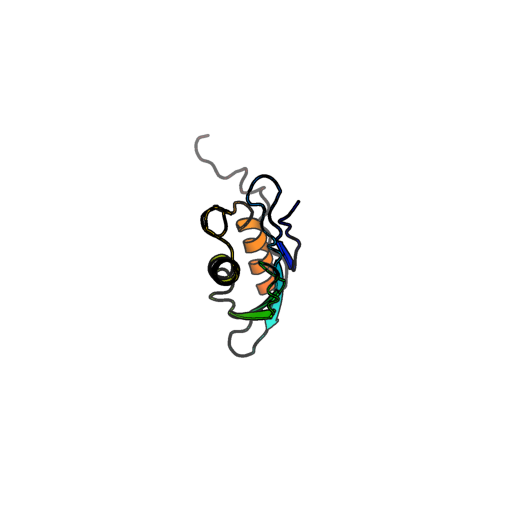C 12
ATOM 22437 O O . ASP A 1 56 ? -6.035 -6.414 3.442 1.00 0.00 56 ASP A O 12
ATOM 22446 N N . SER A 1 57 ? -4.780 -8.060 4.283 1.00 0.00 57 SER A N 12
ATOM 22447 C CA . SER A 1 57 ? -3.634 -7.187 4.629 1.00 0.00 57 SER A CA 12
ATOM 22448 C C . SER A 1 57 ? -2.306 -7.939 4.458 1.00 0.00 57 SER A C 12
ATOM 22449 O O . SER A 1 57 ? -2.250 -9.160 4.621 1.00 0.00 57 SER A O 12
ATOM 22457 N N . PHE A 1 58 ? -1.240 -7.191 4.115 1.00 0.00 58 PHE A N 12
ATOM 22458 C CA . PHE A 1 58 ? 0.113 -7.744 3.911 1.00 0.00 58 PHE A CA 12
ATOM 22459 C C . PHE A 1 58 ? 1.179 -6.782 4.463 1.00 0.00 58 PHE A C 12
ATOM 22460 O O . PHE A 1 58 ? 0.963 -5.577 4.505 1.00 0.00 58 PHE A O 12
ATOM 22477 N N . GLU A 1 59 ? 2.326 -7.326 4.896 1.00 0.00 59 GLU A N 12
ATOM 22478 C CA . GLU A 1 59 ? 3.450 -6.535 5.448 1.00 0.00 59 GLU A CA 12
ATOM 22479 C C . GLU A 1 59 ? 4.726 -6.806 4.638 1.00 0.00 59 GLU A C 12
ATOM 22480 O O . GLU A 1 59 ? 5.060 -7.968 4.372 1.00 0.00 59 GLU A O 12
ATOM 22492 N N . LEU A 1 60 ? 5.436 -5.732 4.253 1.00 0.00 60 LEU A N 12
ATOM 22493 C CA . LEU A 1 60 ? 6.701 -5.823 3.497 1.00 0.00 60 LEU A CA 12
ATOM 22494 C C . LEU A 1 60 ? 7.794 -5.010 4.211 1.00 0.00 60 LEU A C 12
ATOM 22495 O O . LEU A 1 60 ? 7.507 -3.910 4.705 1.00 0.00 60 LEU A O 12
ATOM 22511 N N . PRO A 1 61 ? 9.064 -5.540 4.284 1.00 0.00 61 PRO A N 12
ATOM 22512 C CA . PRO A 1 61 ? 10.231 -4.782 4.813 1.00 0.00 61 PRO A CA 12
ATOM 22513 C C . PRO A 1 61 ? 10.543 -3.528 3.961 1.00 0.00 61 PRO A C 12
ATOM 22514 O O . PRO A 1 61 ? 10.099 -3.438 2.818 1.00 0.00 61 PRO A O 12
ATOM 22525 N N . ARG A 1 62 ? 11.253 -2.557 4.574 1.00 0.00 62 ARG A N 12
ATOM 22526 C CA . ARG A 1 62 ? 11.750 -1.310 3.917 1.00 0.00 62 ARG A CA 12
ATOM 22527 C C . ARG A 1 62 ? 12.327 -1.516 2.483 1.00 0.00 62 ARG A C 12
ATOM 22528 O O . ARG A 1 62 ? 12.138 -0.663 1.610 1.00 0.00 62 ARG A O 12
ATOM 22549 N N . ASP A 1 63 ? 12.984 -2.671 2.246 1.00 0.00 63 ASP A N 12
ATOM 22550 C CA . ASP A 1 63 ? 13.631 -2.998 0.950 1.00 0.00 63 ASP A CA 12
ATOM 22551 C C . ASP A 1 63 ? 12.600 -3.280 -0.170 1.00 0.00 63 ASP A C 12
ATOM 22552 O O . ASP A 1 63 ? 12.915 -3.159 -1.356 1.00 0.00 63 ASP A O 12
ATOM 22561 N N . THR A 1 64 ? 11.358 -3.601 0.221 1.00 0.00 64 THR A N 12
ATOM 22562 C CA . THR A 1 64 ? 10.279 -3.999 -0.709 1.00 0.00 64 THR A CA 12
ATOM 22563 C C . THR A 1 64 ? 8.986 -3.210 -0.397 1.00 0.00 64 THR A C 12
ATOM 22564 O O . THR A 1 64 ? 7.925 -3.510 -0.949 1.00 0.00 64 THR A O 12
ATOM 22575 N N . ALA A 1 65 ? 9.097 -2.185 0.475 1.00 0.00 65 ALA A N 12
ATOM 22576 C CA . ALA A 1 65 ? 7.951 -1.360 0.915 1.00 0.00 65 ALA A CA 12
ATOM 22577 C C . ALA A 1 65 ? 7.332 -0.585 -0.264 1.00 0.00 65 ALA A C 12
ATOM 22578 O O . ALA A 1 65 ? 6.116 -0.520 -0.408 1.00 0.00 65 ALA A O 12
ATOM 22585 N N . PHE A 1 66 ? 8.213 -0.013 -1.094 1.00 0.00 66 PHE A N 12
ATOM 22586 C CA . PHE A 1 66 ? 7.834 0.721 -2.325 1.00 0.00 66 PHE A CA 12
ATOM 22587 C C . PHE A 1 66 ? 7.294 -0.234 -3.411 1.00 0.00 66 PHE A C 12
ATOM 22588 O O . PHE A 1 66 ? 6.515 0.171 -4.274 1.00 0.00 66 PHE A O 12
ATOM 22605 N N . ASN A 1 67 ? 7.667 -1.523 -3.296 1.00 0.00 67 ASN A N 12
ATOM 22606 C CA . ASN A 1 67 ? 7.355 -2.564 -4.302 1.00 0.00 67 ASN A CA 12
ATOM 22607 C C . ASN A 1 67 ? 5.901 -3.061 -4.100 1.00 0.00 67 ASN A C 12
ATOM 22608 O O . ASN A 1 67 ? 5.375 -3.824 -4.918 1.00 0.00 67 ASN A O 12
ATOM 22619 N N . PHE A 1 68 ? 5.277 -2.618 -2.980 1.00 0.00 68 PHE A N 12
ATOM 22620 C CA . PHE A 1 68 ? 3.912 -3.006 -2.592 1.00 0.00 68 PHE A CA 12
ATOM 22621 C C . PHE A 1 68 ? 2.888 -2.772 -3.703 1.00 0.00 68 PHE A C 12
ATOM 22622 O O . PHE A 1 68 ? 1.901 -3.462 -3.737 1.00 0.00 68 PHE A O 12
ATOM 22639 N N . ALA A 1 69 ? 3.104 -1.753 -4.566 1.00 0.00 69 ALA A N 12
ATOM 22640 C CA . ALA A 1 69 ? 2.219 -1.478 -5.720 1.00 0.00 69 ALA A CA 12
ATOM 22641 C C . ALA A 1 69 ? 1.949 -2.739 -6.571 1.00 0.00 69 ALA A C 12
ATOM 22642 O O . ALA A 1 69 ? 0.843 -2.917 -7.080 1.00 0.00 69 ALA A O 12
ATOM 22649 N N . SER A 1 70 ? 2.953 -3.625 -6.671 1.00 0.00 70 SER A N 12
ATOM 22650 C CA . SER A 1 70 ? 2.827 -4.914 -7.374 1.00 0.00 70 SER A CA 12
ATOM 22651 C C . SER A 1 70 ? 1.892 -5.861 -6.585 1.00 0.00 70 SER A C 12
ATOM 22652 O O . SER A 1 70 ? 0.972 -6.454 -7.157 1.00 0.00 70 SER A O 12
ATOM 22660 N N . ASP A 1 71 ? 2.148 -5.968 -5.259 1.00 0.00 71 ASP A N 12
ATOM 22661 C CA . ASP A 1 71 ? 1.374 -6.832 -4.337 1.00 0.00 71 ASP A CA 12
ATOM 22662 C C . ASP A 1 71 ? -0.083 -6.368 -4.223 1.00 0.00 71 ASP A C 12
ATOM 22663 O O . ASP A 1 71 ? -0.969 -7.143 -4.441 1.00 0.00 71 ASP A O 12
ATOM 22672 N N . ALA A 1 72 ? -0.270 -5.105 -3.826 1.00 0.00 72 ALA A N 12
ATOM 22673 C CA . ALA A 1 72 ? -1.578 -4.411 -3.728 1.00 0.00 72 ALA A CA 12
ATOM 22674 C C . ALA A 1 72 ? -2.506 -4.670 -4.941 1.00 0.00 72 ALA A C 12
ATOM 22675 O O . ALA A 1 72 ? -3.699 -4.948 -4.764 1.00 0.00 72 ALA A O 12
ATOM 22682 N N . THR A 1 73 ? -1.951 -4.586 -6.164 1.00 0.00 73 THR A N 12
ATOM 22683 C CA . THR A 1 73 ? -2.700 -4.888 -7.403 1.00 0.00 73 THR A CA 12
ATOM 22684 C C . THR A 1 73 ? -3.026 -6.400 -7.497 1.00 0.00 73 THR A C 12
ATOM 22685 O O . THR A 1 73 ? -4.138 -6.780 -7.888 1.00 0.00 73 THR A O 12
ATOM 22696 N N . ARG A 1 74 ? -2.046 -7.239 -7.109 1.00 0.00 74 ARG A N 12
ATOM 22697 C CA . ARG A 1 74 ? -2.160 -8.712 -7.170 1.00 0.00 74 ARG A CA 12
ATOM 22698 C C . ARG A 1 74 ? -3.194 -9.254 -6.146 1.00 0.00 74 ARG A C 12
ATOM 22699 O O . ARG A 1 74 ? -3.957 -10.168 -6.454 1.00 0.00 74 ARG A O 12
ATOM 22720 N N . VAL A 1 75 ? -3.220 -8.661 -4.945 1.00 0.00 75 VAL A N 12
ATOM 22721 C CA . VAL A 1 75 ? -4.219 -8.939 -3.903 1.00 0.00 75 VAL A CA 12
ATOM 22722 C C . VAL A 1 75 ? -5.613 -8.591 -4.428 1.00 0.00 75 VAL A C 12
ATOM 22723 O O . VAL A 1 75 ? -6.526 -9.422 -4.384 1.00 0.00 75 VAL A O 12
ATOM 22736 N N . ALA A 1 76 ? -5.737 -7.376 -4.980 1.00 0.00 76 ALA A N 12
ATOM 22737 C CA . ALA A 1 76 ? -7.004 -6.835 -5.475 1.00 0.00 76 ALA A CA 12
ATOM 22738 C C . ALA A 1 76 ? -7.589 -7.703 -6.604 1.00 0.00 76 ALA A C 12
ATOM 22739 O O . ALA A 1 76 ? -8.792 -7.991 -6.610 1.00 0.00 76 ALA A O 12
ATOM 22746 N N . GLN A 1 77 ? -6.719 -8.141 -7.538 1.00 0.00 77 GLN A N 12
ATOM 22747 C CA . GLN A 1 77 ? -7.143 -8.912 -8.719 1.00 0.00 77 GLN A CA 12
ATOM 22748 C C . GLN A 1 77 ? -7.581 -10.337 -8.329 1.00 0.00 77 GLN A C 12
ATOM 22749 O O . GLN A 1 77 ? -8.538 -10.868 -8.899 1.00 0.00 77 GLN A O 12
ATOM 22763 N N . LYS A 1 78 ? -6.904 -10.931 -7.322 1.00 0.00 78 LYS A N 12
ATOM 22764 C CA . LYS A 1 78 ? -7.319 -12.226 -6.736 1.00 0.00 78 LYS A CA 12
ATOM 22765 C C . LYS A 1 78 ? -8.684 -12.093 -6.032 1.00 0.00 78 LYS A C 12
ATOM 22766 O O . LYS A 1 78 ? -9.459 -13.051 -5.987 1.00 0.00 78 LYS A O 12
ATOM 22785 N N . HIS A 1 79 ? -8.955 -10.899 -5.477 1.00 0.00 79 HIS A N 12
ATOM 22786 C CA . HIS A 1 79 ? -10.202 -10.614 -4.738 1.00 0.00 79 HIS A CA 12
ATOM 22787 C C . HIS A 1 79 ? -11.323 -10.092 -5.666 1.00 0.00 79 HIS A C 12
ATOM 22788 O O . HIS A 1 79 ? -12.395 -9.730 -5.171 1.00 0.00 79 HIS A O 12
ATOM 22803 N N . GLY A 1 80 ? -11.096 -10.062 -7.004 1.00 0.00 80 GLY A N 12
ATOM 22804 C CA . GLY A 1 80 ? -12.182 -9.750 -7.952 1.00 0.00 80 GLY A CA 12
ATOM 22805 C C . GLY A 1 80 ? -11.787 -8.879 -9.137 1.00 0.00 80 GLY A C 12
ATOM 22806 O O . GLY A 1 80 ? -12.434 -8.955 -10.191 1.00 0.00 80 GLY A O 12
ATOM 22810 N N . LEU A 1 81 ? -10.750 -8.036 -8.975 1.00 0.00 81 LEU A N 12
ATOM 22811 C CA . LEU A 1 81 ? -10.324 -7.088 -10.036 1.00 0.00 81 LEU A CA 12
ATOM 22812 C C . LEU A 1 81 ? -9.662 -7.813 -11.225 1.00 0.00 81 LEU A C 12
ATOM 22813 O O . LEU A 1 81 ? -9.180 -8.941 -11.110 1.00 0.00 81 LEU A O 12
ATOM 22829 N N . HIS A 1 82 ? -9.675 -7.126 -12.373 1.00 0.00 82 HIS A N 12
ATOM 22830 C CA . HIS A 1 82 ? -8.823 -7.415 -13.537 1.00 0.00 82 HIS A CA 12
ATOM 22831 C C . HIS A 1 82 ? -8.411 -6.052 -14.140 1.00 0.00 82 HIS A C 12
ATOM 22832 O O . HIS A 1 82 ? -8.948 -5.638 -15.175 1.00 0.00 82 HIS A O 12
ATOM 22847 N N . PRO A 1 83 ? -7.461 -5.306 -13.474 1.00 0.00 83 PRO A N 12
ATOM 22848 C CA . PRO A 1 83 ? -7.033 -3.959 -13.916 1.00 0.00 83 PRO A CA 12
ATOM 22849 C C . PRO A 1 83 ? -5.817 -4.035 -14.869 1.00 0.00 83 PRO A C 12
ATOM 22850 O O . PRO A 1 83 ? -5.024 -3.097 -14.970 1.00 0.00 83 PRO A O 12
ATOM 22861 N N . LYS A 1 84 ? -5.740 -5.160 -15.600 1.00 0.00 84 LYS A N 12
ATOM 22862 C CA . LYS A 1 84 ? -4.581 -5.545 -16.421 1.00 0.00 84 LYS A CA 12
ATOM 22863 C C . LYS A 1 84 ? -4.376 -4.606 -17.615 1.00 0.00 84 LYS A C 12
ATOM 22864 O O . LYS A 1 84 ? -3.235 -4.288 -17.976 1.00 0.00 84 LYS A O 12
ATOM 22883 N N . PHE A 1 85 ? -5.489 -4.187 -18.228 1.00 0.00 85 PHE A N 12
ATOM 22884 C CA . PHE A 1 85 ? -5.474 -3.277 -19.383 1.00 0.00 85 PHE A CA 12
ATOM 22885 C C . PHE A 1 85 ? -5.307 -1.832 -18.880 1.00 0.00 85 PHE A C 12
ATOM 22886 O O . PHE A 1 85 ? -4.545 -1.040 -19.448 1.00 0.00 85 PHE A O 12
ATOM 22903 N N . GLY A 1 86 ? -6.040 -1.510 -17.797 1.00 0.00 86 GLY A N 12
ATOM 22904 C CA . GLY A 1 86 ? -5.924 -0.225 -17.112 1.00 0.00 86 GLY A CA 12
ATOM 22905 C C . GLY A 1 86 ? -7.284 0.429 -16.877 1.00 0.00 86 GLY A C 12
ATOM 22906 O O . GLY A 1 86 ? -7.686 0.636 -15.723 1.00 0.00 86 GLY A O 12
ATOM 22910 N N . ALA A 1 87 ? -7.968 0.763 -18.001 1.00 0.00 87 ALA A N 12
ATOM 22911 C CA . ALA A 1 87 ? -9.302 1.442 -18.049 1.00 0.00 87 ALA A CA 12
ATOM 22912 C C . ALA A 1 87 ? -9.221 2.961 -17.731 1.00 0.00 87 ALA A C 12
ATOM 22913 O O . ALA A 1 87 ? -9.863 3.779 -18.411 1.00 0.00 87 ALA A O 12
ATOM 22920 N N . ILE A 1 88 ? -8.446 3.315 -16.693 1.00 0.00 88 ILE A N 12
ATOM 22921 C CA . ILE A 1 88 ? -8.207 4.709 -16.268 1.00 0.00 88 ILE A CA 12
ATOM 22922 C C . ILE A 1 88 ? -7.382 5.462 -17.340 1.00 0.00 88 ILE A C 12
ATOM 22923 O O . ILE A 1 88 ? -6.212 5.137 -17.558 1.00 0.00 88 ILE A O 12
ATOM 22939 N N . THR A 1 89 ? -8.014 6.443 -18.015 1.00 0.00 89 THR A N 12
ATOM 22940 C CA . THR A 1 89 ? -7.374 7.228 -19.094 1.00 0.00 89 THR A CA 12
ATOM 22941 C C . THR A 1 89 ? -6.255 8.132 -18.540 1.00 0.00 89 THR A C 12
ATOM 22942 O O . THR A 1 89 ? -5.154 8.196 -19.106 1.00 0.00 89 THR A O 12
ATOM 22953 N N . ARG A 1 90 ? -6.549 8.823 -17.424 1.00 0.00 90 ARG A N 12
ATOM 22954 C CA . ARG A 1 90 ? -5.553 9.613 -16.684 1.00 0.00 90 ARG A CA 12
ATOM 22955 C C . ARG A 1 90 ? -4.710 8.675 -15.811 1.00 0.00 90 ARG A C 12
ATOM 22956 O O . ARG A 1 90 ? -4.919 8.568 -14.595 1.00 0.00 90 ARG A O 12
ATOM 22977 N N . VAL A 1 91 ? -3.781 7.966 -16.480 1.00 0.00 91 VAL A N 12
ATOM 22978 C CA . VAL A 1 91 ? -2.914 6.964 -15.852 1.00 0.00 91 VAL A CA 12
ATOM 22979 C C . VAL A 1 91 ? -1.998 7.643 -14.834 1.00 0.00 91 VAL A C 12
ATOM 22980 O O . VAL A 1 91 ? -1.169 8.482 -15.202 1.00 0.00 91 VAL A O 12
ATOM 22993 N N . HIS A 1 92 ? -2.181 7.302 -13.562 1.00 0.00 92 HIS A N 12
ATOM 22994 C CA . HIS A 1 92 ? -1.422 7.901 -12.468 1.00 0.00 92 HIS A CA 12
ATOM 22995 C C . HIS A 1 92 ? -0.016 7.291 -12.420 1.00 0.00 92 HIS A C 12
ATOM 22996 O O . HIS A 1 92 ? 0.191 6.216 -11.856 1.00 0.00 92 HIS A O 12
ATOM 23011 N N . LYS A 1 93 ? 0.934 7.980 -13.079 1.00 0.00 93 LYS A N 12
ATOM 23012 C CA . LYS A 1 93 ? 2.357 7.593 -13.112 1.00 0.00 93 LYS A CA 12
ATOM 23013 C C . LYS A 1 93 ? 3.143 8.331 -12.013 1.00 0.00 93 LYS A C 12
ATOM 23014 O O . LYS A 1 93 ? 4.375 8.425 -12.066 1.00 0.00 93 LYS A O 12
ATOM 23033 N N . GLU A 1 94 ? 2.418 8.793 -10.975 1.00 0.00 94 GLU A N 12
ATOM 23034 C CA . GLU A 1 94 ? 2.987 9.491 -9.812 1.00 0.00 94 GLU A CA 12
ATOM 23035 C C . GLU A 1 94 ? 3.476 8.471 -8.751 1.00 0.00 94 GLU A C 12
ATOM 23036 O O . GLU A 1 94 ? 3.448 8.739 -7.543 1.00 0.00 94 GLU A O 12
ATOM 23048 N N . TYR A 1 95 ? 3.953 7.310 -9.237 1.00 0.00 95 TYR A N 12
ATOM 23049 C CA . TYR A 1 95 ? 4.605 6.278 -8.425 1.00 0.00 95 TYR A CA 12
ATOM 23050 C C . TYR A 1 95 ? 5.917 6.819 -7.832 1.00 0.00 95 TYR A C 12
ATOM 23051 O O . TYR A 1 95 ? 6.308 6.432 -6.738 1.00 0.00 95 TYR A O 12
ATOM 23069 N N . ASP A 1 96 ? 6.583 7.715 -8.579 1.00 0.00 96 ASP A N 12
ATOM 23070 C CA . ASP A 1 96 ? 7.792 8.424 -8.114 1.00 0.00 96 ASP A CA 12
ATOM 23071 C C . ASP A 1 96 ? 7.455 9.443 -6.993 1.00 0.00 96 ASP A C 12
ATOM 23072 O O . ASP A 1 96 ? 8.281 9.695 -6.102 1.00 0.00 96 ASP A O 12
ATOM 23081 N N . ALA A 1 97 ? 6.235 10.017 -7.046 1.00 0.00 97 ALA A N 12
ATOM 23082 C CA . ALA A 1 97 ? 5.760 10.991 -6.042 1.00 0.00 97 ALA A CA 12
ATOM 23083 C C . ALA A 1 97 ? 5.489 10.303 -4.692 1.00 0.00 97 ALA A C 12
ATOM 23084 O O . ALA A 1 97 ? 5.903 10.793 -3.639 1.00 0.00 97 ALA A O 12
ATOM 23091 N N . MET A 1 98 ? 4.748 9.185 -4.725 1.00 0.00 98 MET A N 12
ATOM 23092 C CA . MET A 1 98 ? 4.547 8.343 -3.525 1.00 0.00 98 MET A CA 12
ATOM 23093 C C . MET A 1 98 ? 5.868 7.690 -3.064 1.00 0.00 98 MET A C 12
ATOM 23094 O O . MET A 1 98 ? 6.055 7.470 -1.882 1.00 0.00 98 MET A O 12
ATOM 23108 N N . PHE A 1 99 ? 6.762 7.397 -4.026 1.00 0.00 99 PHE A N 12
ATOM 23109 C CA . PHE A 1 99 ? 8.110 6.835 -3.741 1.00 0.00 99 PHE A CA 12
ATOM 23110 C C . PHE A 1 99 ? 8.899 7.757 -2.773 1.00 0.00 99 PHE A C 12
ATOM 23111 O O . PHE A 1 99 ? 9.470 7.275 -1.787 1.00 0.00 99 PHE A O 12
ATOM 23128 N N . GLU A 1 100 ? 8.882 9.082 -3.044 1.00 0.00 100 GLU A N 12
ATOM 23129 C CA . GLU A 1 100 ? 9.610 10.079 -2.219 1.00 0.00 100 GLU A CA 12
ATOM 23130 C C . GLU A 1 100 ? 8.876 10.377 -0.893 1.00 0.00 100 GLU A C 12
ATOM 23131 O O . GLU A 1 100 ? 9.509 10.761 0.102 1.00 0.00 100 GLU A O 12
ATOM 23143 N N . ASP A 1 101 ? 7.544 10.218 -0.894 1.00 0.00 101 ASP A N 12
ATOM 23144 C CA . ASP A 1 101 ? 6.726 10.378 0.323 1.00 0.00 101 ASP A CA 12
ATOM 23145 C C . ASP A 1 101 ? 7.046 9.247 1.329 1.00 0.00 101 ASP A C 12
ATOM 23146 O O . ASP A 1 101 ? 7.461 9.507 2.466 1.00 0.00 101 ASP A O 12
ATOM 23155 N N . ILE A 1 102 ? 6.834 8.002 0.873 1.00 0.00 102 ILE A N 12
ATOM 23156 C CA . ILE A 1 102 ? 7.072 6.766 1.648 1.00 0.00 102 ILE A CA 12
ATOM 23157 C C . ILE A 1 102 ? 8.537 6.657 2.151 1.00 0.00 102 ILE A C 12
ATOM 23158 O O . ILE A 1 102 ? 8.755 6.214 3.270 1.00 0.00 102 ILE A O 12
ATOM 23174 N N . ARG A 1 103 ? 9.532 7.084 1.330 1.00 0.00 103 ARG A N 12
ATOM 23175 C CA . ARG A 1 103 ? 10.965 7.052 1.771 1.00 0.00 103 ARG A CA 12
ATOM 23176 C C . ARG A 1 103 ? 11.210 7.985 2.969 1.00 0.00 103 ARG A C 12
ATOM 23177 O O . ARG A 1 103 ? 12.093 7.728 3.794 1.00 0.00 103 ARG A O 12
ATOM 23198 N N . ALA A 1 104 ? 10.416 9.068 3.047 1.00 0.00 104 ALA A N 12
ATOM 23199 C CA . ALA A 1 104 ? 10.512 10.045 4.140 1.00 0.00 104 ALA A CA 12
ATOM 23200 C C . ALA A 1 104 ? 9.897 9.454 5.421 1.00 0.00 104 ALA A C 12
ATOM 23201 O O . ALA A 1 104 ? 10.425 9.643 6.521 1.00 0.00 104 ALA A O 12
ATOM 23208 N N . LYS A 1 105 ? 8.754 8.755 5.257 1.00 0.00 105 LYS A N 12
ATOM 23209 C CA . LYS A 1 105 ? 8.120 7.954 6.325 1.00 0.00 105 LYS A CA 12
ATOM 23210 C C . LYS A 1 105 ? 9.071 6.868 6.898 1.00 0.00 105 LYS A C 12
ATOM 23211 O O . LYS A 1 105 ? 9.150 6.676 8.117 1.00 0.00 105 LYS A O 12
ATOM 23230 N N . LEU A 1 106 ? 9.763 6.151 5.994 1.00 0.00 106 LEU A N 12
ATOM 23231 C CA . LEU A 1 106 ? 10.789 5.137 6.351 1.00 0.00 106 LEU A CA 12
ATOM 23232 C C . LEU A 1 106 ? 11.998 5.774 7.067 1.00 0.00 106 LEU A C 12
ATOM 23233 O O . LEU A 1 106 ? 12.719 5.093 7.804 1.00 0.00 106 LEU A O 12
ATOM 23249 N N . HIS A 1 107 ? 12.220 7.072 6.814 1.00 0.00 107 HIS A N 12
ATOM 23250 C CA . HIS A 1 107 ? 13.262 7.863 7.494 1.00 0.00 107 HIS A CA 12
ATOM 23251 C C . HIS A 1 107 ? 12.729 8.432 8.836 1.00 0.00 107 HIS A C 12
ATOM 23252 O O . HIS A 1 107 ? 13.517 8.903 9.670 1.00 0.00 107 HIS A O 12
ATOM 23267 N N . ALA A 1 108 ? 11.378 8.436 8.992 1.00 0.00 108 ALA A N 12
ATOM 23268 C CA . ALA A 1 108 ? 10.661 8.849 10.226 1.00 0.00 108 ALA A CA 12
ATOM 23269 C C . ALA A 1 108 ? 10.675 10.378 10.405 1.00 0.00 108 ALA A C 12
ATOM 23270 O O . ALA A 1 108 ? 10.318 10.896 11.468 1.00 0.00 108 ALA A O 12
ATOM 23277 N N . HIS A 1 109 ? 11.059 11.089 9.332 1.00 0.00 109 HIS A N 12
ATOM 23278 C CA . HIS A 1 109 ? 11.209 12.554 9.319 1.00 0.00 109 HIS A CA 12
ATOM 23279 C C . HIS A 1 109 ? 10.860 13.077 7.912 1.00 0.00 109 HIS A C 12
ATOM 23280 O O . HIS A 1 109 ? 11.285 12.466 6.921 1.00 0.00 109 HIS A O 12
ATOM 23295 N N . PRO A 1 110 ? 10.091 14.212 7.795 1.00 0.00 110 PRO A N 12
ATOM 23296 C CA . PRO A 1 110 ? 9.719 14.790 6.482 1.00 0.00 110 PRO A CA 12
ATOM 23297 C C . PRO A 1 110 ? 10.946 15.393 5.754 1.00 0.00 110 PRO A C 12
ATOM 23298 O O . PRO A 1 110 ? 11.474 16.438 6.156 1.00 0.00 110 PRO A O 12
ATOM 23309 N N . GLY A 1 111 ? 11.414 14.694 4.709 1.00 0.00 111 GLY A N 12
ATOM 23310 C CA . GLY A 1 111 ? 12.586 15.109 3.931 1.00 0.00 111 GLY A CA 12
ATOM 23311 C C . GLY A 1 111 ? 12.314 15.068 2.440 1.00 0.00 111 GLY A C 12
ATOM 23312 O O . GLY A 1 111 ? 13.124 14.549 1.663 1.00 0.00 111 GLY A O 12
ATOM 23316 N N . GLU A 1 112 ? 11.160 15.626 2.051 1.00 0.00 112 GLU A N 12
ATOM 23317 C CA . GLU A 1 112 ? 10.705 15.687 0.649 1.00 0.00 112 GLU A CA 12
ATOM 23318 C C . GLU A 1 112 ? 11.546 16.721 -0.141 1.00 0.00 112 GLU A C 12
ATOM 23319 O O . GLU A 1 112 ? 11.933 17.755 0.425 1.00 0.00 112 GLU A O 12
ATOM 23331 N N . PRO A 1 113 ? 11.851 16.456 -1.461 1.00 0.00 113 PRO A N 12
ATOM 23332 C CA . PRO A 1 113 ? 12.726 17.328 -2.277 1.00 0.00 113 PRO A CA 12
ATOM 23333 C C . PRO A 1 113 ? 12.066 18.684 -2.588 1.00 0.00 113 PRO A C 12
ATOM 23334 O O . PRO A 1 113 ? 10.836 18.773 -2.697 1.00 0.00 113 PRO A O 12
ATOM 23345 N N . VAL A 1 114 ? 12.894 19.732 -2.716 1.00 0.00 114 VAL A N 12
ATOM 23346 C CA . VAL A 1 114 ? 12.416 21.089 -3.005 1.00 0.00 114 VAL A CA 12
ATOM 23347 C C . VAL A 1 114 ? 12.092 21.233 -4.505 1.00 0.00 114 VAL A C 12
ATOM 23348 O O . VAL A 1 114 ? 12.693 20.559 -5.356 1.00 0.00 114 VAL A O 12
ATOM 23361 N N . ASP A 1 115 ? 11.122 22.103 -4.807 1.00 0.00 115 ASP A N 12
ATOM 23362 C CA . ASP A 1 115 ? 10.614 22.316 -6.169 1.00 0.00 115 ASP A CA 12
ATOM 23363 C C . ASP A 1 115 ? 10.338 23.813 -6.403 1.00 0.00 115 ASP A C 12
ATOM 23364 O O . ASP A 1 115 ? 9.449 24.183 -7.181 1.00 0.00 115 ASP A O 12
ATOM 23373 N N . LEU A 1 116 ? 11.153 24.681 -5.759 1.00 0.00 116 LEU A N 12
ATOM 23374 C CA . LEU A 1 116 ? 11.003 26.150 -5.863 1.00 0.00 116 LEU A CA 12
ATOM 23375 C C . LEU A 1 116 ? 11.201 26.620 -7.320 1.00 0.00 116 LEU A C 12
ATOM 23376 O O . LEU A 1 116 ? 10.409 27.405 -7.837 1.00 0.00 116 LEU A O 12
ATOM 23392 N N . GLU A 1 117 ? 12.218 26.055 -7.975 1.00 0.00 117 GLU A N 12
ATOM 23393 C CA . GLU A 1 117 ? 12.610 26.379 -9.356 1.00 0.00 117 GLU A CA 12
ATOM 23394 C C . GLU A 1 117 ? 11.657 25.747 -10.385 1.00 0.00 117 GLU A C 12
ATOM 23395 O O . GLU A 1 117 ? 11.554 26.246 -11.493 1.00 0.00 117 GLU A O 12
ATOM 23407 N N . ARG A 1 118 ? 10.950 24.671 -9.972 1.00 0.00 118 ARG A N 12
ATOM 23408 C CA . ARG A 1 118 ? 10.125 23.801 -10.855 1.00 0.00 118 ARG A CA 12
ATOM 23409 C C . ARG A 1 118 ? 9.157 24.615 -11.737 1.00 0.00 118 ARG A C 12
ATOM 23410 O O . ARG A 1 118 ? 9.094 24.435 -12.959 1.00 0.00 118 ARG A O 12
ATOM 23431 N N . ILE A 1 119 ? 8.436 25.528 -11.077 1.00 0.00 119 ILE A N 12
ATOM 23432 C CA . ILE A 1 119 ? 7.440 26.403 -11.708 1.00 0.00 119 ILE A CA 12
ATOM 23433 C C . ILE A 1 119 ? 8.131 27.572 -12.456 1.00 0.00 119 ILE A C 12
ATOM 23434 O O . ILE A 1 119 ? 7.625 28.064 -13.469 1.00 0.00 119 ILE A O 12
ATOM 23450 N N . ILE A 1 120 ? 9.315 27.970 -11.955 1.00 0.00 120 ILE A N 12
ATOM 23451 C CA . ILE A 1 120 ? 10.090 29.114 -12.486 1.00 0.00 120 ILE A CA 12
ATOM 23452 C C . ILE A 1 120 ? 10.771 28.766 -13.837 1.00 0.00 120 ILE A C 12
ATOM 23453 O O . ILE A 1 120 ? 11.048 29.670 -14.632 1.00 0.00 120 ILE A O 12
ATOM 23469 N N . ARG A 1 121 ? 11.020 27.451 -14.090 1.00 0.00 121 ARG A N 12
ATOM 23470 C CA . ARG A 1 121 ? 11.736 26.971 -15.305 1.00 0.00 121 ARG A CA 12
ATOM 23471 C C . ARG A 1 121 ? 10.944 27.299 -16.592 1.00 0.00 121 ARG A C 12
ATOM 23472 O O . ARG A 1 121 ? 10.194 26.462 -17.109 1.00 0.00 121 ARG A O 12
ATOM 23493 N N . HIS A 1 122 ? 11.108 28.545 -17.068 1.00 0.00 122 HIS A N 12
ATOM 23494 C CA . HIS A 1 122 ? 10.408 29.105 -18.237 1.00 0.00 122 HIS A CA 12
ATOM 23495 C C . HIS A 1 122 ? 11.220 30.280 -18.805 1.00 0.00 122 HIS A C 12
ATOM 23496 O O . HIS A 1 122 ? 11.798 31.062 -18.045 1.00 0.00 122 HIS A O 12
ATOM 23511 N N . GLU A 1 123 ? 11.260 30.374 -20.142 1.00 0.00 123 GLU A N 12
ATOM 23512 C CA . GLU A 1 123 ? 11.869 31.500 -20.864 1.00 0.00 123 GLU A CA 12
ATOM 23513 C C . GLU A 1 123 ? 11.238 31.601 -22.270 1.00 0.00 123 GLU A C 12
ATOM 23514 O O . GLU A 1 123 ? 11.767 31.075 -23.250 1.00 0.00 123 GLU A O 12
ATOM 23526 N N . GLY A 1 124 ? 10.047 32.225 -22.335 1.00 0.00 124 GLY A N 12
ATOM 23527 C CA . GLY A 1 124 ? 9.329 32.419 -23.596 1.00 0.00 124 GLY A CA 12
ATOM 23528 C C . GLY A 1 124 ? 9.670 33.763 -24.224 1.00 0.00 124 GLY A C 12
ATOM 23529 O O . GLY A 1 124 ? 10.395 33.829 -25.225 1.00 0.00 124 GLY A O 12
ATOM 23533 N N . SER A 1 125 ? 9.155 34.841 -23.610 1.00 0.00 125 SER A N 12
ATOM 23534 C CA . SER A 1 125 ? 9.399 36.225 -24.042 1.00 0.00 125 SER A CA 12
ATOM 23535 C C . SER A 1 125 ? 9.391 37.148 -22.792 1.00 0.00 125 SER A C 12
ATOM 23536 O O . SER A 1 125 ? 8.326 37.701 -22.433 1.00 0.00 125 SER A O 12
ATOM 23545 N N . GLN A 1 1 ? -14.169 13.584 -6.292 1.00 0.00 1 GLN A N 13
ATOM 23546 C CA . GLN A 1 1 ? -12.875 13.207 -5.687 1.00 0.00 1 GLN A CA 13
ATOM 23547 C C . GLN A 1 1 ? -12.558 11.748 -6.045 1.00 0.00 1 GLN A C 13
ATOM 23548 O O . GLN A 1 1 ? -11.785 11.495 -6.977 1.00 0.00 1 GLN A O 13
ATOM 23564 N N . GLY A 1 2 ? -13.189 10.797 -5.320 1.00 0.00 2 GLY A N 13
ATOM 23565 C CA . GLY A 1 2 ? -13.068 9.368 -5.605 1.00 0.00 2 GLY A CA 13
ATOM 23566 C C . GLY A 1 2 ? -11.688 8.783 -5.295 1.00 0.00 2 GLY A C 13
ATOM 23567 O O . GLY A 1 2 ? -11.513 8.081 -4.298 1.00 0.00 2 GLY A O 13
ATOM 23571 N N . HIS A 1 3 ? -10.715 9.064 -6.180 1.00 0.00 3 HIS A N 13
ATOM 23572 C CA . HIS A 1 3 ? -9.316 8.591 -6.054 1.00 0.00 3 HIS A CA 13
ATOM 23573 C C . HIS A 1 3 ? -8.524 9.466 -5.047 1.00 0.00 3 HIS A C 13
ATOM 23574 O O . HIS A 1 3 ? -7.499 10.084 -5.381 1.00 0.00 3 HIS A O 13
ATOM 23589 N N . MET A 1 4 ? -9.011 9.488 -3.796 1.00 0.00 4 MET A N 13
ATOM 23590 C CA . MET A 1 4 ? -8.458 10.336 -2.729 1.00 0.00 4 MET A CA 13
ATOM 23591 C C . MET A 1 4 ? -7.211 9.681 -2.117 1.00 0.00 4 MET A C 13
ATOM 23592 O O . MET A 1 4 ? -7.319 8.686 -1.385 1.00 0.00 4 MET A O 13
ATOM 23606 N N . PHE A 1 5 ? -6.031 10.217 -2.449 1.00 0.00 5 PHE A N 13
ATOM 23607 C CA . PHE A 1 5 ? -4.784 9.834 -1.786 1.00 0.00 5 PHE A CA 13
ATOM 23608 C C . PHE A 1 5 ? -4.467 10.840 -0.667 1.00 0.00 5 PHE A C 13
ATOM 23609 O O . PHE A 1 5 ? -4.658 12.053 -0.826 1.00 0.00 5 PHE A O 13
ATOM 23626 N N . GLU A 1 6 ? -4.001 10.305 0.457 1.00 0.00 6 GLU A N 13
ATOM 23627 C CA . GLU A 1 6 ? -3.518 11.068 1.613 1.00 0.00 6 GLU A CA 13
ATOM 23628 C C . GLU A 1 6 ? -2.278 10.343 2.196 1.00 0.00 6 GLU A C 13
ATOM 23629 O O . GLU A 1 6 ? -2.049 9.165 1.879 1.00 0.00 6 GLU A O 13
ATOM 23641 N N . PRO A 1 7 ? -1.424 11.027 3.014 1.00 0.00 7 PRO A N 13
ATOM 23642 C CA . PRO A 1 7 ? -0.317 10.353 3.725 1.00 0.00 7 PRO A CA 13
ATOM 23643 C C . PRO A 1 7 ? -0.846 9.289 4.721 1.00 0.00 7 PRO A C 13
ATOM 23644 O O . PRO A 1 7 ? -1.479 9.633 5.727 1.00 0.00 7 PRO A O 13
ATOM 23655 N N . GLY A 1 8 ? -0.627 8.005 4.401 1.00 0.00 8 GLY A N 13
ATOM 23656 C CA . GLY A 1 8 ? -1.034 6.886 5.267 1.00 0.00 8 GLY A CA 13
ATOM 23657 C C . GLY A 1 8 ? -2.201 6.069 4.715 1.00 0.00 8 GLY A C 13
ATOM 23658 O O . GLY A 1 8 ? -2.460 4.961 5.205 1.00 0.00 8 GLY A O 13
ATOM 23662 N N . HIS A 1 9 ? -2.907 6.600 3.687 1.00 0.00 9 HIS A N 13
ATOM 23663 C CA . HIS A 1 9 ? -4.118 5.950 3.129 1.00 0.00 9 HIS A CA 13
ATOM 23664 C C . HIS A 1 9 ? -4.374 6.362 1.659 1.00 0.00 9 HIS A C 13
ATOM 23665 O O . HIS A 1 9 ? -4.081 7.477 1.259 1.00 0.00 9 HIS A O 13
ATOM 23680 N N . LEU A 1 10 ? -4.925 5.426 0.869 1.00 0.00 10 LEU A N 13
ATOM 23681 C CA . LEU A 1 10 ? -5.361 5.653 -0.517 1.00 0.00 10 LEU A CA 13
ATOM 23682 C C . LEU A 1 10 ? -6.733 4.985 -0.728 1.00 0.00 10 LEU A C 13
ATOM 23683 O O . LEU A 1 10 ? -6.913 3.816 -0.391 1.00 0.00 10 LEU A O 13
ATOM 23699 N N . HIS A 1 11 ? -7.701 5.743 -1.263 1.00 0.00 11 HIS A N 13
ATOM 23700 C CA . HIS A 1 11 ? -9.008 5.203 -1.674 1.00 0.00 11 HIS A CA 13
ATOM 23701 C C . HIS A 1 11 ? -9.012 4.995 -3.194 1.00 0.00 11 HIS A C 13
ATOM 23702 O O . HIS A 1 11 ? -8.727 5.929 -3.953 1.00 0.00 11 HIS A O 13
ATOM 23717 N N . LEU A 1 12 ? -9.335 3.764 -3.625 1.00 0.00 12 LEU A N 13
ATOM 23718 C CA . LEU A 1 12 ? -9.526 3.432 -5.039 1.00 0.00 12 LEU A CA 13
ATOM 23719 C C . LEU A 1 12 ? -11.016 3.224 -5.330 1.00 0.00 12 LEU A C 13
ATOM 23720 O O . LEU A 1 12 ? -11.730 2.585 -4.558 1.00 0.00 12 LEU A O 13
ATOM 23736 N N . VAL A 1 13 ? -11.451 3.814 -6.428 1.00 0.00 13 VAL A N 13
ATOM 23737 C CA . VAL A 1 13 ? -12.762 3.595 -7.057 1.00 0.00 13 VAL A CA 13
ATOM 23738 C C . VAL A 1 13 ? -12.538 3.792 -8.562 1.00 0.00 13 VAL A C 13
ATOM 23739 O O . VAL A 1 13 ? -11.474 4.315 -8.954 1.00 0.00 13 VAL A O 13
ATOM 23752 N N . SER A 1 14 ? -13.476 3.387 -9.434 1.00 0.00 14 SER A N 13
ATOM 23753 C CA . SER A 1 14 ? -13.337 3.634 -10.864 1.00 0.00 14 SER A CA 13
ATOM 23754 C C . SER A 1 14 ? -13.595 5.136 -11.122 1.00 0.00 14 SER A C 13
ATOM 23755 O O . SER A 1 14 ? -14.733 5.611 -11.036 1.00 0.00 14 SER A O 13
ATOM 23763 N N . LEU A 1 15 ? -12.502 5.876 -11.363 1.00 0.00 15 LEU A N 13
ATOM 23764 C CA . LEU A 1 15 ? -12.519 7.341 -11.515 1.00 0.00 15 LEU A CA 13
ATOM 23765 C C . LEU A 1 15 ? -13.021 7.747 -12.924 1.00 0.00 15 LEU A C 13
ATOM 23766 O O . LEU A 1 15 ? -12.963 6.926 -13.858 1.00 0.00 15 LEU A O 13
ATOM 23782 N N . PRO A 1 16 ? -13.547 9.012 -13.094 1.00 0.00 16 PRO A N 13
ATOM 23783 C CA . PRO A 1 16 ? -13.968 9.531 -14.418 1.00 0.00 16 PRO A CA 13
ATOM 23784 C C . PRO A 1 16 ? -12.784 9.519 -15.419 1.00 0.00 16 PRO A C 13
ATOM 23785 O O . PRO A 1 16 ? -11.804 10.253 -15.258 1.00 0.00 16 PRO A O 13
ATOM 23796 N N . GLY A 1 17 ? -12.888 8.630 -16.413 1.00 0.00 17 GLY A N 13
ATOM 23797 C CA . GLY A 1 17 ? -11.813 8.343 -17.364 1.00 0.00 17 GLY A CA 13
ATOM 23798 C C . GLY A 1 17 ? -11.871 6.891 -17.806 1.00 0.00 17 GLY A C 13
ATOM 23799 O O . GLY A 1 17 ? -11.692 6.578 -18.990 1.00 0.00 17 GLY A O 13
ATOM 23803 N N . LEU A 1 18 ? -12.122 6.005 -16.824 1.00 0.00 18 LEU A N 13
ATOM 23804 C CA . LEU A 1 18 ? -12.236 4.540 -17.024 1.00 0.00 18 LEU A CA 13
ATOM 23805 C C . LEU A 1 18 ? -13.719 4.121 -17.026 1.00 0.00 18 LEU A C 13
ATOM 23806 O O . LEU A 1 18 ? -14.589 4.900 -16.618 1.00 0.00 18 LEU A O 13
ATOM 23822 N N . ASP A 1 19 ? -13.987 2.883 -17.493 1.00 0.00 19 ASP A N 13
ATOM 23823 C CA . ASP A 1 19 ? -15.343 2.288 -17.487 1.00 0.00 19 ASP A CA 13
ATOM 23824 C C . ASP A 1 19 ? -15.815 2.078 -16.043 1.00 0.00 19 ASP A C 13
ATOM 23825 O O . ASP A 1 19 ? -15.029 1.626 -15.200 1.00 0.00 19 ASP A O 13
ATOM 23834 N N . GLN A 1 20 ? -17.100 2.382 -15.787 1.00 0.00 20 GLN A N 13
ATOM 23835 C CA . GLN A 1 20 ? -17.697 2.331 -14.447 1.00 0.00 20 GLN A CA 13
ATOM 23836 C C . GLN A 1 20 ? -17.708 0.891 -13.894 1.00 0.00 20 GLN A C 13
ATOM 23837 O O . GLN A 1 20 ? -18.011 -0.068 -14.622 1.00 0.00 20 GLN A O 13
ATOM 23851 N N . GLN A 1 21 ? -17.340 0.755 -12.613 1.00 0.00 21 GLN A N 13
ATOM 23852 C CA . GLN A 1 21 ? -17.486 -0.498 -11.863 1.00 0.00 21 GLN A CA 13
ATOM 23853 C C . GLN A 1 21 ? -17.690 -0.157 -10.389 1.00 0.00 21 GLN A C 13
ATOM 23854 O O . GLN A 1 21 ? -17.232 0.892 -9.918 1.00 0.00 21 GLN A O 13
ATOM 23868 N N . ASP A 1 22 ? -18.339 -1.072 -9.658 1.00 0.00 22 ASP A N 13
ATOM 23869 C CA . ASP A 1 22 ? -18.756 -0.870 -8.254 1.00 0.00 22 ASP A CA 13
ATOM 23870 C C . ASP A 1 22 ? -17.599 -1.233 -7.278 1.00 0.00 22 ASP A C 13
ATOM 23871 O O . ASP A 1 22 ? -17.789 -1.839 -6.224 1.00 0.00 22 ASP A O 13
ATOM 23880 N N . ILE A 1 23 ? -16.384 -0.804 -7.645 1.00 0.00 23 ILE A N 13
ATOM 23881 C CA . ILE A 1 23 ? -15.162 -1.078 -6.881 1.00 0.00 23 ILE A CA 13
ATOM 23882 C C . ILE A 1 23 ? -14.919 0.027 -5.844 1.00 0.00 23 ILE A C 13
ATOM 23883 O O . ILE A 1 23 ? -15.174 1.201 -6.107 1.00 0.00 23 ILE A O 13
ATOM 23899 N N . ASN A 1 24 ? -14.478 -0.375 -4.652 1.00 0.00 24 ASN A N 13
ATOM 23900 C CA . ASN A 1 24 ? -14.033 0.544 -3.598 1.00 0.00 24 ASN A CA 13
ATOM 23901 C C . ASN A 1 24 ? -13.017 -0.177 -2.715 1.00 0.00 24 ASN A C 13
ATOM 23902 O O . ASN A 1 24 ? -13.280 -1.273 -2.199 1.00 0.00 24 ASN A O 13
ATOM 23913 N N . ILE A 1 25 ? -11.837 0.435 -2.577 1.00 0.00 25 ILE A N 13
ATOM 23914 C CA . ILE A 1 25 ? -10.683 -0.174 -1.913 1.00 0.00 25 ILE A CA 13
ATOM 23915 C C . ILE A 1 25 ? -10.085 0.828 -0.927 1.00 0.00 25 ILE A C 13
ATOM 23916 O O . ILE A 1 25 ? -9.892 2.004 -1.258 1.00 0.00 25 ILE A O 13
ATOM 23932 N N . HIS A 1 26 ? -9.819 0.350 0.285 1.00 0.00 26 HIS A N 13
ATOM 23933 C CA . HIS A 1 26 ? -9.185 1.127 1.343 1.00 0.00 26 HIS A CA 13
ATOM 23934 C C . HIS A 1 26 ? -7.761 0.586 1.506 1.00 0.00 26 HIS A C 13
ATOM 23935 O O . HIS A 1 26 ? -7.591 -0.531 1.976 1.00 0.00 26 HIS A O 13
ATOM 23950 N N . ILE A 1 27 ? -6.750 1.365 1.108 1.00 0.00 27 ILE A N 13
ATOM 23951 C CA . ILE A 1 27 ? -5.336 0.963 1.214 1.00 0.00 27 ILE A CA 13
ATOM 23952 C C . ILE A 1 27 ? -4.716 1.741 2.377 1.00 0.00 27 ILE A C 13
ATOM 23953 O O . ILE A 1 27 ? -4.529 2.948 2.292 1.00 0.00 27 ILE A O 13
ATOM 23969 N N . ARG A 1 28 ? -4.441 1.036 3.465 1.00 0.00 28 ARG A N 13
ATOM 23970 C CA . ARG A 1 28 ? -3.842 1.594 4.671 1.00 0.00 28 ARG A CA 13
ATOM 23971 C C . ARG A 1 28 ? -2.369 1.197 4.688 1.00 0.00 28 ARG A C 13
ATOM 23972 O O . ARG A 1 28 ? -2.057 0.015 4.862 1.00 0.00 28 ARG A O 13
ATOM 23993 N N . TYR A 1 29 ? -1.464 2.160 4.487 1.00 0.00 29 TYR A N 13
ATOM 23994 C CA . TYR A 1 29 ? -0.021 1.905 4.574 1.00 0.00 29 TYR A CA 13
ATOM 23995 C C . TYR A 1 29 ? 0.531 2.730 5.748 1.00 0.00 29 TYR A C 13
ATOM 23996 O O . TYR A 1 29 ? 0.418 3.961 5.770 1.00 0.00 29 TYR A O 13
ATOM 24014 N N . GLU A 1 30 ? 1.077 2.036 6.755 1.00 0.00 30 GLU A N 13
ATOM 24015 C CA . GLU A 1 30 ? 1.566 2.664 7.990 1.00 0.00 30 GLU A CA 13
ATOM 24016 C C . GLU A 1 30 ? 3.011 2.231 8.232 1.00 0.00 30 GLU A C 13
ATOM 24017 O O . GLU A 1 30 ? 3.279 1.047 8.470 1.00 0.00 30 GLU A O 13
ATOM 24029 N N . VAL A 1 31 ? 3.935 3.196 8.165 1.00 0.00 31 VAL A N 13
ATOM 24030 C CA . VAL A 1 31 ? 5.361 2.953 8.390 1.00 0.00 31 VAL A CA 13
ATOM 24031 C C . VAL A 1 31 ? 5.655 2.943 9.905 1.00 0.00 31 VAL A C 13
ATOM 24032 O O . VAL A 1 31 ? 5.265 3.861 10.638 1.00 0.00 31 VAL A O 13
ATOM 24045 N N . ARG A 1 32 ? 6.291 1.869 10.368 1.00 0.00 32 ARG A N 13
ATOM 24046 C CA . ARG A 1 32 ? 6.682 1.695 11.774 1.00 0.00 32 ARG A CA 13
ATOM 24047 C C . ARG A 1 32 ? 8.064 1.027 11.806 1.00 0.00 32 ARG A C 13
ATOM 24048 O O . ARG A 1 32 ? 8.536 0.543 10.777 1.00 0.00 32 ARG A O 13
ATOM 24069 N N . GLN A 1 33 ? 8.729 1.025 12.967 1.00 0.00 33 GLN A N 13
ATOM 24070 C CA . GLN A 1 33 ? 10.021 0.349 13.144 1.00 0.00 33 GLN A CA 13
ATOM 24071 C C . GLN A 1 33 ? 9.829 -0.893 14.042 1.00 0.00 33 GLN A C 13
ATOM 24072 O O . GLN A 1 33 ? 9.422 -0.764 15.199 1.00 0.00 33 GLN A O 13
ATOM 24086 N N . ASN A 1 34 ? 10.094 -2.090 13.489 1.00 0.00 34 ASN A N 13
ATOM 24087 C CA . ASN A 1 34 ? 10.110 -3.358 14.248 1.00 0.00 34 ASN A CA 13
ATOM 24088 C C . ASN A 1 34 ? 11.539 -3.640 14.758 1.00 0.00 34 ASN A C 13
ATOM 24089 O O . ASN A 1 34 ? 12.516 -3.143 14.182 1.00 0.00 34 ASN A O 13
ATOM 24100 N N . ALA A 1 35 ? 11.651 -4.447 15.822 1.00 0.00 35 ALA A N 13
ATOM 24101 C CA . ALA A 1 35 ? 12.940 -4.733 16.494 1.00 0.00 35 ALA A CA 13
ATOM 24102 C C . ALA A 1 35 ? 13.876 -5.636 15.652 1.00 0.00 35 ALA A C 13
ATOM 24103 O O . ALA A 1 35 ? 15.095 -5.624 15.853 1.00 0.00 35 ALA A O 13
ATOM 24110 N N . GLU A 1 36 ? 13.306 -6.380 14.689 1.00 0.00 36 GLU A N 13
ATOM 24111 C CA . GLU A 1 36 ? 14.034 -7.419 13.928 1.00 0.00 36 GLU A CA 13
ATOM 24112 C C . GLU A 1 36 ? 14.795 -6.812 12.731 1.00 0.00 36 GLU A C 13
ATOM 24113 O O . GLU A 1 36 ? 16.007 -6.989 12.595 1.00 0.00 36 GLU A O 13
ATOM 24125 N N . SER A 1 37 ? 14.063 -6.066 11.893 1.00 0.00 37 SER A N 13
ATOM 24126 C CA . SER A 1 37 ? 14.539 -5.597 10.576 1.00 0.00 37 SER A CA 13
ATOM 24127 C C . SER A 1 37 ? 14.590 -4.058 10.508 1.00 0.00 37 SER A C 13
ATOM 24128 O O . SER A 1 37 ? 14.895 -3.490 9.453 1.00 0.00 37 SER A O 13
ATOM 24136 N N . GLY A 1 38 ? 14.289 -3.384 11.633 1.00 0.00 38 GLY A N 13
ATOM 24137 C CA . GLY A 1 38 ? 14.309 -1.924 11.684 1.00 0.00 38 GLY A CA 13
ATOM 24138 C C . GLY A 1 38 ? 13.033 -1.359 11.096 1.00 0.00 38 GLY A C 13
ATOM 24139 O O . GLY A 1 38 ? 11.952 -1.713 11.547 1.00 0.00 38 GLY A O 13
ATOM 24143 N N . ALA A 1 39 ? 13.146 -0.515 10.069 1.00 0.00 39 ALA A N 13
ATOM 24144 C CA . ALA A 1 39 ? 11.976 0.072 9.390 1.00 0.00 39 ALA A CA 13
ATOM 24145 C C . ALA A 1 39 ? 11.181 -0.983 8.593 1.00 0.00 39 ALA A C 13
ATOM 24146 O O . ALA A 1 39 ? 11.746 -1.964 8.103 1.00 0.00 39 ALA A O 13
ATOM 24153 N N . TYR A 1 40 ? 9.862 -0.778 8.525 1.00 0.00 40 TYR A N 13
ATOM 24154 C CA . TYR A 1 40 ? 8.955 -1.525 7.622 1.00 0.00 40 TYR A CA 13
ATOM 24155 C C . TYR A 1 40 ? 7.686 -0.698 7.394 1.00 0.00 40 TYR A C 13
ATOM 24156 O O . TYR A 1 40 ? 7.467 0.316 8.070 1.00 0.00 40 TYR A O 13
ATOM 24174 N N . VAL A 1 41 ? 6.840 -1.137 6.448 1.00 0.00 41 VAL A N 13
ATOM 24175 C CA . VAL A 1 41 ? 5.499 -0.560 6.250 1.00 0.00 41 VAL A CA 13
ATOM 24176 C C . VAL A 1 41 ? 4.464 -1.702 6.251 1.00 0.00 41 VAL A C 13
ATOM 24177 O O . VAL A 1 41 ? 4.651 -2.721 5.565 1.00 0.00 41 VAL A O 13
ATOM 24190 N N . HIS A 1 42 ? 3.397 -1.534 7.050 1.00 0.00 42 HIS A N 13
ATOM 24191 C CA . HIS A 1 42 ? 2.251 -2.450 7.076 1.00 0.00 42 HIS A CA 13
ATOM 24192 C C . HIS A 1 42 ? 1.245 -1.987 6.018 1.00 0.00 42 HIS A C 13
ATOM 24193 O O . HIS A 1 42 ? 0.884 -0.814 5.996 1.00 0.00 42 HIS A O 13
ATOM 24208 N N . PHE A 1 43 ? 0.788 -2.902 5.159 1.00 0.00 43 PHE A N 13
ATOM 24209 C CA . PHE A 1 43 ? -0.243 -2.609 4.141 1.00 0.00 43 PHE A CA 13
ATOM 24210 C C . PHE A 1 43 ? -1.504 -3.426 4.456 1.00 0.00 43 PHE A C 13
ATOM 24211 O O . PHE A 1 43 ? -1.416 -4.615 4.789 1.00 0.00 43 PHE A O 13
ATOM 24228 N N . ASP A 1 44 ? -2.665 -2.780 4.378 1.00 0.00 44 ASP A N 13
ATOM 24229 C CA . ASP A 1 44 ? -3.964 -3.406 4.655 1.00 0.00 44 ASP A CA 13
ATOM 24230 C C . ASP A 1 44 ? -4.969 -2.933 3.602 1.00 0.00 44 ASP A C 13
ATOM 24231 O O . ASP A 1 44 ? -4.925 -1.780 3.191 1.00 0.00 44 ASP A O 13
ATOM 24240 N N . MET A 1 45 ? -5.847 -3.830 3.148 1.00 0.00 45 MET A N 13
ATOM 24241 C CA . MET A 1 45 ? -6.831 -3.543 2.093 1.00 0.00 45 MET A CA 13
ATOM 24242 C C . MET A 1 45 ? -8.193 -4.105 2.506 1.00 0.00 45 MET A C 13
ATOM 24243 O O . MET A 1 45 ? -8.277 -5.250 2.941 1.00 0.00 45 MET A O 13
ATOM 24257 N N . ASP A 1 46 ? -9.251 -3.290 2.391 1.00 0.00 46 ASP A N 13
ATOM 24258 C CA . ASP A 1 46 ? -10.630 -3.718 2.711 1.00 0.00 46 ASP A CA 13
ATOM 24259 C C . ASP A 1 46 ? -11.648 -2.953 1.863 1.00 0.00 46 ASP A C 13
ATOM 24260 O O . ASP A 1 46 ? -11.324 -1.923 1.264 1.00 0.00 46 ASP A O 13
ATOM 24269 N N . GLY A 1 47 ? -12.870 -3.491 1.800 1.00 0.00 47 GLY A N 13
ATOM 24270 C CA . GLY A 1 47 ? -13.986 -2.835 1.122 1.00 0.00 47 GLY A CA 13
ATOM 24271 C C . GLY A 1 47 ? -14.895 -3.847 0.448 1.00 0.00 47 GLY A C 13
ATOM 24272 O O . GLY A 1 47 ? -15.062 -4.973 0.941 1.00 0.00 47 GLY A O 13
ATOM 24276 N N . GLU A 1 48 ? -15.424 -3.459 -0.713 1.00 0.00 48 GLU A N 13
ATOM 24277 C CA . GLU A 1 48 ? -16.244 -4.319 -1.578 1.00 0.00 48 GLU A CA 13
ATOM 24278 C C . GLU A 1 48 ? -15.990 -3.927 -3.036 1.00 0.00 48 GLU A C 13
ATOM 24279 O O . GLU A 1 48 ? -15.492 -2.832 -3.305 1.00 0.00 48 GLU A O 13
ATOM 24291 N N . ILE A 1 49 ? -16.363 -4.798 -3.999 1.00 0.00 49 ILE A N 13
ATOM 24292 C CA . ILE A 1 49 ? -15.821 -4.742 -5.369 1.00 0.00 49 ILE A CA 13
ATOM 24293 C C . ILE A 1 49 ? -16.861 -5.465 -6.237 1.00 0.00 49 ILE A C 13
ATOM 24294 O O . ILE A 1 49 ? -16.953 -6.688 -6.163 1.00 0.00 49 ILE A O 13
ATOM 24310 N N . ASP A 1 50 ? -17.661 -4.715 -7.011 1.00 0.00 50 ASP A N 13
ATOM 24311 C CA . ASP A 1 50 ? -18.740 -5.282 -7.869 1.00 0.00 50 ASP A CA 13
ATOM 24312 C C . ASP A 1 50 ? -19.741 -6.160 -7.028 1.00 0.00 50 ASP A C 13
ATOM 24313 O O . ASP A 1 50 ? -20.435 -7.034 -7.555 1.00 0.00 50 ASP A O 13
ATOM 24322 N N . GLY A 1 51 ? -19.850 -5.843 -5.718 1.00 0.00 51 GLY A N 13
ATOM 24323 C CA . GLY A 1 51 ? -20.633 -6.639 -4.751 1.00 0.00 51 GLY A CA 13
ATOM 24324 C C . GLY A 1 51 ? -19.861 -7.846 -4.194 1.00 0.00 51 GLY A C 13
ATOM 24325 O O . GLY A 1 51 ? -20.378 -8.965 -4.178 1.00 0.00 51 GLY A O 13
ATOM 24329 N N . LYS A 1 52 ? -18.631 -7.588 -3.700 1.00 0.00 52 LYS A N 13
ATOM 24330 C CA . LYS A 1 52 ? -17.705 -8.648 -3.189 1.00 0.00 52 LYS A CA 13
ATOM 24331 C C . LYS A 1 52 ? -16.858 -8.115 -2.006 1.00 0.00 52 LYS A C 13
ATOM 24332 O O . LYS A 1 52 ? -15.933 -7.332 -2.238 1.00 0.00 52 LYS A O 13
ATOM 24351 N N . PRO A 1 53 ? -17.117 -8.566 -0.732 1.00 0.00 53 PRO A N 13
ATOM 24352 C CA . PRO A 1 53 ? -16.384 -8.076 0.459 1.00 0.00 53 PRO A CA 13
ATOM 24353 C C . PRO A 1 53 ? -15.002 -8.761 0.606 1.00 0.00 53 PRO A C 13
ATOM 24354 O O . PRO A 1 53 ? -14.913 -9.994 0.686 1.00 0.00 53 PRO A O 13
ATOM 24365 N N . PHE A 1 54 ? -13.922 -7.963 0.616 1.00 0.00 54 PHE A N 13
ATOM 24366 C CA . PHE A 1 54 ? -12.536 -8.485 0.708 1.00 0.00 54 PHE A CA 13
ATOM 24367 C C . PHE A 1 54 ? -11.789 -7.836 1.881 1.00 0.00 54 PHE A C 13
ATOM 24368 O O . PHE A 1 54 ? -12.002 -6.658 2.182 1.00 0.00 54 PHE A O 13
ATOM 24385 N N . SER A 1 55 ? -10.937 -8.628 2.547 1.00 0.00 55 SER A N 13
ATOM 24386 C CA . SER A 1 55 ? -10.017 -8.135 3.578 1.00 0.00 55 SER A CA 13
ATOM 24387 C C . SER A 1 55 ? -8.657 -8.842 3.433 1.00 0.00 55 SER A C 13
ATOM 24388 O O . SER A 1 55 ? -8.529 -10.048 3.688 1.00 0.00 55 SER A O 13
ATOM 24396 N N . ASP A 1 56 ? -7.653 -8.070 3.008 1.00 0.00 56 ASP A N 13
ATOM 24397 C CA . ASP A 1 56 ? -6.273 -8.532 2.798 1.00 0.00 56 ASP A CA 13
ATOM 24398 C C . ASP A 1 56 ? -5.328 -7.716 3.678 1.00 0.00 56 ASP A C 13
ATOM 24399 O O . ASP A 1 56 ? -5.632 -6.574 4.022 1.00 0.00 56 ASP A O 13
ATOM 24408 N N . SER A 1 57 ? -4.204 -8.319 4.065 1.00 0.00 57 SER A N 13
ATOM 24409 C CA . SER A 1 57 ? -3.142 -7.627 4.812 1.00 0.00 57 SER A CA 13
ATOM 24410 C C . SER A 1 57 ? -1.784 -8.271 4.504 1.00 0.00 57 SER A C 13
ATOM 24411 O O . SER A 1 57 ? -1.610 -9.475 4.688 1.00 0.00 57 SER A O 13
ATOM 24419 N N . PHE A 1 58 ? -0.841 -7.455 4.019 1.00 0.00 58 PHE A N 13
ATOM 24420 C CA . PHE A 1 58 ? 0.531 -7.877 3.684 1.00 0.00 58 PHE A CA 13
ATOM 24421 C C . PHE A 1 58 ? 1.514 -6.804 4.165 1.00 0.00 58 PHE A C 13
ATOM 24422 O O . PHE A 1 58 ? 1.183 -5.624 4.169 1.00 0.00 58 PHE A O 13
ATOM 24439 N N . GLU A 1 59 ? 2.714 -7.214 4.594 1.00 0.00 59 GLU A N 13
ATOM 24440 C CA . GLU A 1 59 ? 3.756 -6.286 5.086 1.00 0.00 59 GLU A CA 13
ATOM 24441 C C . GLU A 1 59 ? 5.039 -6.481 4.282 1.00 0.00 59 GLU A C 13
ATOM 24442 O O . GLU A 1 59 ? 5.388 -7.612 3.922 1.00 0.00 59 GLU A O 13
ATOM 24454 N N . LEU A 1 60 ? 5.723 -5.374 3.987 1.00 0.00 60 LEU A N 13
ATOM 24455 C CA . LEU A 1 60 ? 7.026 -5.384 3.308 1.00 0.00 60 LEU A CA 13
ATOM 24456 C C . LEU A 1 60 ? 8.038 -4.613 4.179 1.00 0.00 60 LEU A C 13
ATOM 24457 O O . LEU A 1 60 ? 7.722 -3.503 4.633 1.00 0.00 60 LEU A O 13
ATOM 24473 N N . PRO A 1 61 ? 9.252 -5.200 4.460 1.00 0.00 61 PRO A N 13
ATOM 24474 C CA . PRO A 1 61 ? 10.323 -4.513 5.225 1.00 0.00 61 PRO A CA 13
ATOM 24475 C C . PRO A 1 61 ? 10.886 -3.294 4.471 1.00 0.00 61 PRO A C 13
ATOM 24476 O O . PRO A 1 61 ? 10.560 -3.088 3.305 1.00 0.00 61 PRO A O 13
ATOM 24487 N N . ARG A 1 62 ? 11.703 -2.490 5.179 1.00 0.00 62 ARG A N 13
ATOM 24488 C CA . ARG A 1 62 ? 12.403 -1.300 4.623 1.00 0.00 62 ARG A CA 13
ATOM 24489 C C . ARG A 1 62 ? 12.992 -1.531 3.203 1.00 0.00 62 ARG A C 13
ATOM 24490 O O . ARG A 1 62 ? 12.905 -0.660 2.330 1.00 0.00 62 ARG A O 13
ATOM 24511 N N . ASP A 1 63 ? 13.550 -2.733 2.996 1.00 0.00 63 ASP A N 13
ATOM 24512 C CA . ASP A 1 63 ? 14.271 -3.110 1.773 1.00 0.00 63 ASP A CA 13
ATOM 24513 C C . ASP A 1 63 ? 13.333 -3.258 0.555 1.00 0.00 63 ASP A C 13
ATOM 24514 O O . ASP A 1 63 ? 13.739 -2.987 -0.575 1.00 0.00 63 ASP A O 13
ATOM 24523 N N . THR A 1 64 ? 12.066 -3.638 0.794 1.00 0.00 64 THR A N 13
ATOM 24524 C CA . THR A 1 64 ? 11.130 -4.044 -0.280 1.00 0.00 64 THR A CA 13
ATOM 24525 C C . THR A 1 64 ? 9.775 -3.320 -0.148 1.00 0.00 64 THR A C 13
ATOM 24526 O O . THR A 1 64 ? 8.842 -3.640 -0.885 1.00 0.00 64 THR A O 13
ATOM 24537 N N . ALA A 1 65 ? 9.686 -2.327 0.772 1.00 0.00 65 ALA A N 13
ATOM 24538 C CA . ALA A 1 65 ? 8.438 -1.559 1.035 1.00 0.00 65 ALA A CA 13
ATOM 24539 C C . ALA A 1 65 ? 7.951 -0.808 -0.217 1.00 0.00 65 ALA A C 13
ATOM 24540 O O . ALA A 1 65 ? 6.750 -0.618 -0.427 1.00 0.00 65 ALA A O 13
ATOM 24547 N N . PHE A 1 66 ? 8.932 -0.401 -1.030 1.00 0.00 66 PHE A N 13
ATOM 24548 C CA . PHE A 1 66 ? 8.716 0.315 -2.297 1.00 0.00 66 PHE A CA 13
ATOM 24549 C C . PHE A 1 66 ? 7.987 -0.538 -3.350 1.00 0.00 66 PHE A C 13
ATOM 24550 O O . PHE A 1 66 ? 7.329 0.008 -4.228 1.00 0.00 66 PHE A O 13
ATOM 24567 N N . ASN A 1 67 ? 8.033 -1.873 -3.207 1.00 0.00 67 ASN A N 13
ATOM 24568 C CA . ASN A 1 67 ? 7.416 -2.818 -4.167 1.00 0.00 67 ASN A CA 13
ATOM 24569 C C . ASN A 1 67 ? 5.870 -2.835 -4.075 1.00 0.00 67 ASN A C 13
ATOM 24570 O O . ASN A 1 67 ? 5.219 -3.571 -4.823 1.00 0.00 67 ASN A O 13
ATOM 24581 N N . PHE A 1 68 ? 5.296 -1.968 -3.213 1.00 0.00 68 PHE A N 13
ATOM 24582 C CA . PHE A 1 68 ? 3.861 -1.946 -2.888 1.00 0.00 68 PHE A CA 13
ATOM 24583 C C . PHE A 1 68 ? 3.010 -1.394 -4.047 1.00 0.00 68 PHE A C 13
ATOM 24584 O O . PHE A 1 68 ? 1.818 -1.646 -4.103 1.00 0.00 68 PHE A O 13
ATOM 24601 N N . ALA A 1 69 ? 3.635 -0.639 -4.966 1.00 0.00 69 ALA A N 13
ATOM 24602 C CA . ALA A 1 69 ? 2.892 0.121 -5.990 1.00 0.00 69 ALA A CA 13
ATOM 24603 C C . ALA A 1 69 ? 2.408 -0.846 -7.067 1.00 0.00 69 ALA A C 13
ATOM 24604 O O . ALA A 1 69 ? 1.273 -0.780 -7.539 1.00 0.00 69 ALA A O 13
ATOM 24611 N N . SER A 1 70 ? 3.323 -1.748 -7.429 1.00 0.00 70 SER A N 13
ATOM 24612 C CA . SER A 1 70 ? 3.068 -2.855 -8.337 1.00 0.00 70 SER A CA 13
ATOM 24613 C C . SER A 1 70 ? 2.241 -3.949 -7.624 1.00 0.00 70 SER A C 13
ATOM 24614 O O . SER A 1 70 ? 1.331 -4.532 -8.215 1.00 0.00 70 SER A O 13
ATOM 24622 N N . ASP A 1 71 ? 2.566 -4.198 -6.337 1.00 0.00 71 ASP A N 13
ATOM 24623 C CA . ASP A 1 71 ? 1.996 -5.324 -5.565 1.00 0.00 71 ASP A CA 13
ATOM 24624 C C . ASP A 1 71 ? 0.530 -5.071 -5.166 1.00 0.00 71 ASP A C 13
ATOM 24625 O O . ASP A 1 71 ? -0.329 -5.853 -5.531 1.00 0.00 71 ASP A O 13
ATOM 24634 N N . ALA A 1 72 ? 0.274 -3.977 -4.410 1.00 0.00 72 ALA A N 13
ATOM 24635 C CA . ALA A 1 72 ? -1.085 -3.595 -3.936 1.00 0.00 72 ALA A CA 13
ATOM 24636 C C . ALA A 1 72 ? -2.093 -3.447 -5.090 1.00 0.00 72 ALA A C 13
ATOM 24637 O O . ALA A 1 72 ? -3.274 -3.781 -4.932 1.00 0.00 72 ALA A O 13
ATOM 24644 N N . THR A 1 73 ? -1.615 -2.947 -6.246 1.00 0.00 73 THR A N 13
ATOM 24645 C CA . THR A 1 73 ? -2.428 -2.873 -7.464 1.00 0.00 73 THR A CA 13
ATOM 24646 C C . THR A 1 73 ? -2.758 -4.300 -7.953 1.00 0.00 73 THR A C 13
ATOM 24647 O O . THR A 1 73 ? -3.909 -4.602 -8.208 1.00 0.00 73 THR A O 13
ATOM 24658 N N . ARG A 1 74 ? -1.737 -5.175 -8.030 1.00 0.00 74 ARG A N 13
ATOM 24659 C CA . ARG A 1 74 ? -1.908 -6.612 -8.396 1.00 0.00 74 ARG A CA 13
ATOM 24660 C C . ARG A 1 74 ? -2.884 -7.343 -7.436 1.00 0.00 74 ARG A C 13
ATOM 24661 O O . ARG A 1 74 ? -3.650 -8.218 -7.862 1.00 0.00 74 ARG A O 13
ATOM 24682 N N . VAL A 1 75 ? -2.864 -6.940 -6.147 1.00 0.00 75 VAL A N 13
ATOM 24683 C CA . VAL A 1 75 ? -3.766 -7.480 -5.110 1.00 0.00 75 VAL A CA 13
ATOM 24684 C C . VAL A 1 75 ? -5.201 -7.015 -5.402 1.00 0.00 75 VAL A C 13
ATOM 24685 O O . VAL A 1 75 ? -6.147 -7.781 -5.254 1.00 0.00 75 VAL A O 13
ATOM 24698 N N . ALA A 1 76 ? -5.326 -5.772 -5.892 1.00 0.00 76 ALA A N 13
ATOM 24699 C CA . ALA A 1 76 ? -6.620 -5.149 -6.206 1.00 0.00 76 ALA A CA 13
ATOM 24700 C C . ALA A 1 76 ? -7.259 -5.857 -7.412 1.00 0.00 76 ALA A C 13
ATOM 24701 O O . ALA A 1 76 ? -8.391 -6.322 -7.332 1.00 0.00 76 ALA A O 13
ATOM 24708 N N . GLN A 1 77 ? -6.452 -6.012 -8.480 1.00 0.00 77 GLN A N 13
ATOM 24709 C CA . GLN A 1 77 ? -6.882 -6.569 -9.781 1.00 0.00 77 GLN A CA 13
ATOM 24710 C C . GLN A 1 77 ? -7.267 -8.061 -9.648 1.00 0.00 77 GLN A C 13
ATOM 24711 O O . GLN A 1 77 ? -8.067 -8.578 -10.436 1.00 0.00 77 GLN A O 13
ATOM 24725 N N . LYS A 1 78 ? -6.684 -8.719 -8.623 1.00 0.00 78 LYS A N 13
ATOM 24726 C CA . LYS A 1 78 ? -6.980 -10.119 -8.252 1.00 0.00 78 LYS A CA 13
ATOM 24727 C C . LYS A 1 78 ? -8.476 -10.301 -7.879 1.00 0.00 78 LYS A C 13
ATOM 24728 O O . LYS A 1 78 ? -9.057 -11.377 -8.068 1.00 0.00 78 LYS A O 13
ATOM 24747 N N . HIS A 1 79 ? -9.090 -9.222 -7.370 1.00 0.00 79 HIS A N 13
ATOM 24748 C CA . HIS A 1 79 ? -10.491 -9.223 -6.899 1.00 0.00 79 HIS A CA 13
ATOM 24749 C C . HIS A 1 79 ? -11.483 -8.816 -8.013 1.00 0.00 79 HIS A C 13
ATOM 24750 O O . HIS A 1 79 ? -12.661 -8.588 -7.727 1.00 0.00 79 HIS A O 13
ATOM 24765 N N . GLY A 1 80 ? -11.012 -8.767 -9.276 1.00 0.00 80 GLY A N 13
ATOM 24766 C CA . GLY A 1 80 ? -11.862 -8.418 -10.419 1.00 0.00 80 GLY A CA 13
ATOM 24767 C C . GLY A 1 80 ? -12.082 -6.915 -10.571 1.00 0.00 80 GLY A C 13
ATOM 24768 O O . GLY A 1 80 ? -13.144 -6.402 -10.216 1.00 0.00 80 GLY A O 13
ATOM 24772 N N . LEU A 1 81 ? -11.048 -6.198 -11.045 1.00 0.00 81 LEU A N 13
ATOM 24773 C CA . LEU A 1 81 ? -11.138 -4.772 -11.450 1.00 0.00 81 LEU A CA 13
ATOM 24774 C C . LEU A 1 81 ? -10.851 -4.642 -12.955 1.00 0.00 81 LEU A C 13
ATOM 24775 O O . LEU A 1 81 ? -10.077 -5.430 -13.507 1.00 0.00 81 LEU A O 13
ATOM 24791 N N . HIS A 1 82 ? -11.448 -3.608 -13.592 1.00 0.00 82 HIS A N 13
ATOM 24792 C CA . HIS A 1 82 ? -11.164 -3.248 -15.004 1.00 0.00 82 HIS A CA 13
ATOM 24793 C C . HIS A 1 82 ? -9.655 -2.922 -15.245 1.00 0.00 82 HIS A C 13
ATOM 24794 O O . HIS A 1 82 ? -9.104 -3.441 -16.209 1.00 0.00 82 HIS A O 13
ATOM 24809 N N . PRO A 1 83 ? -8.945 -2.062 -14.392 1.00 0.00 83 PRO A N 13
ATOM 24810 C CA . PRO A 1 83 ? -7.491 -1.719 -14.589 1.00 0.00 83 PRO A CA 13
ATOM 24811 C C . PRO A 1 83 ? -6.497 -2.916 -14.671 1.00 0.00 83 PRO A C 13
ATOM 24812 O O . PRO A 1 83 ? -5.290 -2.683 -14.785 1.00 0.00 83 PRO A O 13
ATOM 24823 N N . LYS A 1 84 ? -7.002 -4.171 -14.589 1.00 0.00 84 LYS A N 13
ATOM 24824 C CA . LYS A 1 84 ? -6.196 -5.403 -14.725 1.00 0.00 84 LYS A CA 13
ATOM 24825 C C . LYS A 1 84 ? -5.480 -5.444 -16.093 1.00 0.00 84 LYS A C 13
ATOM 24826 O O . LYS A 1 84 ? -4.291 -5.780 -16.161 1.00 0.00 84 LYS A O 13
ATOM 24845 N N . PHE A 1 85 ? -6.210 -5.106 -17.180 1.00 0.00 85 PHE A N 13
ATOM 24846 C CA . PHE A 1 85 ? -5.605 -5.010 -18.530 1.00 0.00 85 PHE A CA 13
ATOM 24847 C C . PHE A 1 85 ? -4.676 -3.783 -18.612 1.00 0.00 85 PHE A C 13
ATOM 24848 O O . PHE A 1 85 ? -3.729 -3.754 -19.405 1.00 0.00 85 PHE A O 13
ATOM 24865 N N . GLY A 1 86 ? -4.992 -2.765 -17.787 1.00 0.00 86 GLY A N 13
ATOM 24866 C CA . GLY A 1 86 ? -4.279 -1.498 -17.773 1.00 0.00 86 GLY A CA 13
ATOM 24867 C C . GLY A 1 86 ? -2.956 -1.569 -17.017 1.00 0.00 86 GLY A C 13
ATOM 24868 O O . GLY A 1 86 ? -2.826 -1.032 -15.906 1.00 0.00 86 GLY A O 13
ATOM 24872 N N . ALA A 1 87 ? -1.983 -2.269 -17.614 1.00 0.00 87 ALA A N 13
ATOM 24873 C CA . ALA A 1 87 ? -0.587 -2.248 -17.167 1.00 0.00 87 ALA A CA 13
ATOM 24874 C C . ALA A 1 87 ? 0.086 -0.975 -17.694 1.00 0.00 87 ALA A C 13
ATOM 24875 O O . ALA A 1 87 ? -0.360 -0.428 -18.713 1.00 0.00 87 ALA A O 13
ATOM 24882 N N . ILE A 1 88 ? 1.129 -0.497 -16.974 1.00 0.00 88 ILE A N 13
ATOM 24883 C CA . ILE A 1 88 ? 1.912 0.725 -17.311 1.00 0.00 88 ILE A CA 13
ATOM 24884 C C . ILE A 1 88 ? 1.135 2.029 -16.954 1.00 0.00 88 ILE A C 13
ATOM 24885 O O . ILE A 1 88 ? 1.731 2.988 -16.470 1.00 0.00 88 ILE A O 13
ATOM 24901 N N . THR A 1 89 ? -0.197 2.062 -17.169 1.00 0.00 89 THR A N 13
ATOM 24902 C CA . THR A 1 89 ? -1.040 3.215 -16.772 1.00 0.00 89 THR A CA 13
ATOM 24903 C C . THR A 1 89 ? -1.251 3.251 -15.243 1.00 0.00 89 THR A C 13
ATOM 24904 O O . THR A 1 89 ? -1.578 4.299 -14.675 1.00 0.00 89 THR A O 13
ATOM 24915 N N . ARG A 1 90 ? -1.045 2.086 -14.598 1.00 0.00 90 ARG A N 13
ATOM 24916 C CA . ARG A 1 90 ? -1.087 1.944 -13.132 1.00 0.00 90 ARG A CA 13
ATOM 24917 C C . ARG A 1 90 ? 0.177 2.564 -12.493 1.00 0.00 90 ARG A C 13
ATOM 24918 O O . ARG A 1 90 ? 0.145 3.029 -11.351 1.00 0.00 90 ARG A O 13
ATOM 24939 N N . VAL A 1 91 ? 1.286 2.552 -13.258 1.00 0.00 91 VAL A N 13
ATOM 24940 C CA . VAL A 1 91 ? 2.585 3.113 -12.846 1.00 0.00 91 VAL A CA 13
ATOM 24941 C C . VAL A 1 91 ? 3.094 4.086 -13.935 1.00 0.00 91 VAL A C 13
ATOM 24942 O O . VAL A 1 91 ? 3.894 3.729 -14.811 1.00 0.00 91 VAL A O 13
ATOM 24955 N N . HIS A 1 92 ? 2.595 5.330 -13.881 1.00 0.00 92 HIS A N 13
ATOM 24956 C CA . HIS A 1 92 ? 2.937 6.404 -14.851 1.00 0.00 92 HIS A CA 13
ATOM 24957 C C . HIS A 1 92 ? 4.260 7.109 -14.426 1.00 0.00 92 HIS A C 13
ATOM 24958 O O . HIS A 1 92 ? 4.389 8.335 -14.490 1.00 0.00 92 HIS A O 13
ATOM 24973 N N . LYS A 1 93 ? 5.246 6.287 -13.994 1.00 0.00 93 LYS A N 13
ATOM 24974 C CA . LYS A 1 93 ? 6.608 6.707 -13.595 1.00 0.00 93 LYS A CA 13
ATOM 24975 C C . LYS A 1 93 ? 6.617 7.600 -12.331 1.00 0.00 93 LYS A C 13
ATOM 24976 O O . LYS A 1 93 ? 7.665 8.123 -11.965 1.00 0.00 93 LYS A O 13
ATOM 24995 N N . GLU A 1 94 ? 5.451 7.744 -11.656 1.00 0.00 94 GLU A N 13
ATOM 24996 C CA . GLU A 1 94 ? 5.338 8.452 -10.352 1.00 0.00 94 GLU A CA 13
ATOM 24997 C C . GLU A 1 94 ? 5.900 7.566 -9.218 1.00 0.00 94 GLU A C 13
ATOM 24998 O O . GLU A 1 94 ? 6.105 8.031 -8.088 1.00 0.00 94 GLU A O 13
ATOM 25010 N N . TYR A 1 95 ? 6.122 6.279 -9.567 1.00 0.00 95 TYR A N 13
ATOM 25011 C CA . TYR A 1 95 ? 6.712 5.259 -8.704 1.00 0.00 95 TYR A CA 13
ATOM 25012 C C . TYR A 1 95 ? 8.037 5.723 -8.093 1.00 0.00 95 TYR A C 13
ATOM 25013 O O . TYR A 1 95 ? 8.280 5.491 -6.919 1.00 0.00 95 TYR A O 13
ATOM 25031 N N . ASP A 1 96 ? 8.854 6.394 -8.911 1.00 0.00 96 ASP A N 13
ATOM 25032 C CA . ASP A 1 96 ? 10.191 6.872 -8.527 1.00 0.00 96 ASP A CA 13
ATOM 25033 C C . ASP A 1 96 ? 10.119 7.977 -7.448 1.00 0.00 96 ASP A C 13
ATOM 25034 O O . ASP A 1 96 ? 11.029 8.097 -6.619 1.00 0.00 96 ASP A O 13
ATOM 25043 N N . ALA A 1 97 ? 9.028 8.773 -7.460 1.00 0.00 97 ALA A N 13
ATOM 25044 C CA . ALA A 1 97 ? 8.828 9.875 -6.499 1.00 0.00 97 ALA A CA 13
ATOM 25045 C C . ALA A 1 97 ? 8.401 9.332 -5.121 1.00 0.00 97 ALA A C 13
ATOM 25046 O O . ALA A 1 97 ? 8.996 9.693 -4.105 1.00 0.00 97 ALA A O 13
ATOM 25053 N N . MET A 1 98 ? 7.385 8.435 -5.101 1.00 0.00 98 MET A N 13
ATOM 25054 C CA . MET A 1 98 ? 6.898 7.801 -3.841 1.00 0.00 98 MET A CA 13
ATOM 25055 C C . MET A 1 98 ? 7.917 6.787 -3.276 1.00 0.00 98 MET A C 13
ATOM 25056 O O . MET A 1 98 ? 7.917 6.502 -2.078 1.00 0.00 98 MET A O 13
ATOM 25070 N N . PHE A 1 99 ? 8.745 6.231 -4.175 1.00 0.00 99 PHE A N 13
ATOM 25071 C CA . PHE A 1 99 ? 9.997 5.509 -3.822 1.00 0.00 99 PHE A CA 13
ATOM 25072 C C . PHE A 1 99 ? 10.868 6.374 -2.873 1.00 0.00 99 PHE A C 13
ATOM 25073 O O . PHE A 1 99 ? 11.401 5.879 -1.877 1.00 0.00 99 PHE A O 13
ATOM 25090 N N . GLU A 1 100 ? 10.962 7.680 -3.185 1.00 0.00 100 GLU A N 13
ATOM 25091 C CA . GLU A 1 100 ? 11.741 8.641 -2.381 1.00 0.00 100 GLU A CA 13
ATOM 25092 C C . GLU A 1 100 ? 10.967 9.083 -1.123 1.00 0.00 100 GLU A C 13
ATOM 25093 O O . GLU A 1 100 ? 11.577 9.463 -0.119 1.00 0.00 100 GLU A O 13
ATOM 25105 N N . ASP A 1 101 ? 9.632 9.056 -1.186 1.00 0.00 101 ASP A N 13
ATOM 25106 C CA . ASP A 1 101 ? 8.784 9.449 -0.049 1.00 0.00 101 ASP A CA 13
ATOM 25107 C C . ASP A 1 101 ? 8.824 8.404 1.082 1.00 0.00 101 ASP A C 13
ATOM 25108 O O . ASP A 1 101 ? 9.008 8.764 2.244 1.00 0.00 101 ASP A O 13
ATOM 25117 N N . ILE A 1 102 ? 8.608 7.117 0.745 1.00 0.00 102 ILE A N 13
ATOM 25118 C CA . ILE A 1 102 ? 8.751 6.002 1.715 1.00 0.00 102 ILE A CA 13
ATOM 25119 C C . ILE A 1 102 ? 10.187 5.927 2.292 1.00 0.00 102 ILE A C 13
ATOM 25120 O O . ILE A 1 102 ? 10.351 5.665 3.474 1.00 0.00 102 ILE A O 13
ATOM 25136 N N . ARG A 1 103 ? 11.211 6.174 1.443 1.00 0.00 103 ARG A N 13
ATOM 25137 C CA . ARG A 1 103 ? 12.627 6.177 1.905 1.00 0.00 103 ARG A CA 13
ATOM 25138 C C . ARG A 1 103 ? 12.858 7.340 2.898 1.00 0.00 103 ARG A C 13
ATOM 25139 O O . ARG A 1 103 ? 13.713 7.253 3.780 1.00 0.00 103 ARG A O 13
ATOM 25160 N N . ALA A 1 104 ? 12.073 8.430 2.743 1.00 0.00 104 ALA A N 13
ATOM 25161 C CA . ALA A 1 104 ? 12.129 9.594 3.642 1.00 0.00 104 ALA A CA 13
ATOM 25162 C C . ALA A 1 104 ? 11.462 9.256 4.993 1.00 0.00 104 ALA A C 13
ATOM 25163 O O . ALA A 1 104 ? 11.947 9.667 6.048 1.00 0.00 104 ALA A O 13
ATOM 25170 N N . LYS A 1 105 ? 10.326 8.526 4.947 1.00 0.00 105 LYS A N 13
ATOM 25171 C CA . LYS A 1 105 ? 9.689 7.925 6.141 1.00 0.00 105 LYS A CA 13
ATOM 25172 C C . LYS A 1 105 ? 10.638 6.961 6.880 1.00 0.00 105 LYS A C 13
ATOM 25173 O O . LYS A 1 105 ? 10.668 6.922 8.110 1.00 0.00 105 LYS A O 13
ATOM 25192 N N . LEU A 1 106 ? 11.390 6.181 6.100 1.00 0.00 106 LEU A N 13
ATOM 25193 C CA . LEU A 1 106 ? 12.446 5.281 6.600 1.00 0.00 106 LEU A CA 13
ATOM 25194 C C . LEU A 1 106 ? 13.609 6.083 7.238 1.00 0.00 106 LEU A C 13
ATOM 25195 O O . LEU A 1 106 ? 14.332 5.560 8.085 1.00 0.00 106 LEU A O 13
ATOM 25211 N N . HIS A 1 107 ? 13.782 7.347 6.803 1.00 0.00 107 HIS A N 13
ATOM 25212 C CA . HIS A 1 107 ? 14.735 8.310 7.410 1.00 0.00 107 HIS A CA 13
ATOM 25213 C C . HIS A 1 107 ? 14.131 8.956 8.691 1.00 0.00 107 HIS A C 13
ATOM 25214 O O . HIS A 1 107 ? 14.866 9.550 9.492 1.00 0.00 107 HIS A O 13
ATOM 25229 N N . ALA A 1 108 ? 12.780 8.856 8.829 1.00 0.00 108 ALA A N 13
ATOM 25230 C CA . ALA A 1 108 ? 11.988 9.296 10.011 1.00 0.00 108 ALA A CA 13
ATOM 25231 C C . ALA A 1 108 ? 11.710 10.808 9.976 1.00 0.00 108 ALA A C 13
ATOM 25232 O O . ALA A 1 108 ? 11.661 11.479 11.011 1.00 0.00 108 ALA A O 13
ATOM 25239 N N . HIS A 1 109 ? 11.481 11.324 8.758 1.00 0.00 109 HIS A N 13
ATOM 25240 C CA . HIS A 1 109 ? 11.125 12.740 8.506 1.00 0.00 109 HIS A CA 13
ATOM 25241 C C . HIS A 1 109 ? 10.150 12.822 7.295 1.00 0.00 109 HIS A C 13
ATOM 25242 O O . HIS A 1 109 ? 10.025 11.822 6.573 1.00 0.00 109 HIS A O 13
ATOM 25257 N N . PRO A 1 110 ? 9.412 13.997 7.091 1.00 0.00 110 PRO A N 13
ATOM 25258 C CA . PRO A 1 110 ? 8.396 14.191 6.011 1.00 0.00 110 PRO A CA 13
ATOM 25259 C C . PRO A 1 110 ? 8.694 13.479 4.664 1.00 0.00 110 PRO A C 13
ATOM 25260 O O . PRO A 1 110 ? 9.696 13.765 3.996 1.00 0.00 110 PRO A O 13
ATOM 25271 N N . GLY A 1 111 ? 7.809 12.545 4.318 1.00 0.00 111 GLY A N 13
ATOM 25272 C CA . GLY A 1 111 ? 7.878 11.780 3.082 1.00 0.00 111 GLY A CA 13
ATOM 25273 C C . GLY A 1 111 ? 6.480 11.462 2.614 1.00 0.00 111 GLY A C 13
ATOM 25274 O O . GLY A 1 111 ? 6.099 10.292 2.477 1.00 0.00 111 GLY A O 13
ATOM 25278 N N . GLU A 1 112 ? 5.700 12.533 2.415 1.00 0.00 112 GLU A N 13
ATOM 25279 C CA . GLU A 1 112 ? 4.283 12.447 2.043 1.00 0.00 112 GLU A CA 13
ATOM 25280 C C . GLU A 1 112 ? 4.185 12.603 0.507 1.00 0.00 112 GLU A C 13
ATOM 25281 O O . GLU A 1 112 ? 4.507 13.688 -0.001 1.00 0.00 112 GLU A O 13
ATOM 25293 N N . PRO A 1 113 ? 3.752 11.550 -0.260 1.00 0.00 113 PRO A N 13
ATOM 25294 C CA . PRO A 1 113 ? 3.678 11.621 -1.738 1.00 0.00 113 PRO A CA 13
ATOM 25295 C C . PRO A 1 113 ? 2.622 12.627 -2.236 1.00 0.00 113 PRO A C 13
ATOM 25296 O O . PRO A 1 113 ? 1.436 12.309 -2.303 1.00 0.00 113 PRO A O 13
ATOM 25307 N N . VAL A 1 114 ? 3.058 13.868 -2.515 1.00 0.00 114 VAL A N 13
ATOM 25308 C CA . VAL A 1 114 ? 2.195 14.903 -3.104 1.00 0.00 114 VAL A CA 13
ATOM 25309 C C . VAL A 1 114 ? 2.199 14.747 -4.638 1.00 0.00 114 VAL A C 13
ATOM 25310 O O . VAL A 1 114 ? 3.080 15.245 -5.349 1.00 0.00 114 VAL A O 13
ATOM 25323 N N . ASP A 1 115 ? 1.210 13.991 -5.124 1.00 0.00 115 ASP A N 13
ATOM 25324 C CA . ASP A 1 115 ? 1.090 13.594 -6.535 1.00 0.00 115 ASP A CA 13
ATOM 25325 C C . ASP A 1 115 ? 0.208 14.588 -7.325 1.00 0.00 115 ASP A C 13
ATOM 25326 O O . ASP A 1 115 ? -0.591 14.185 -8.169 1.00 0.00 115 ASP A O 13
ATOM 25335 N N . LEU A 1 116 ? 0.414 15.906 -7.093 1.00 0.00 116 LEU A N 13
ATOM 25336 C CA . LEU A 1 116 ? -0.372 16.971 -7.759 1.00 0.00 116 LEU A CA 13
ATOM 25337 C C . LEU A 1 116 ? -0.166 16.969 -9.293 1.00 0.00 116 LEU A C 13
ATOM 25338 O O . LEU A 1 116 ? -1.062 17.366 -10.045 1.00 0.00 116 LEU A O 13
ATOM 25354 N N . GLU A 1 117 ? 1.013 16.497 -9.742 1.00 0.00 117 GLU A N 13
ATOM 25355 C CA . GLU A 1 117 ? 1.330 16.363 -11.176 1.00 0.00 117 GLU A CA 13
ATOM 25356 C C . GLU A 1 117 ? 0.657 15.100 -11.773 1.00 0.00 117 GLU A C 13
ATOM 25357 O O . GLU A 1 117 ? 0.435 15.012 -12.986 1.00 0.00 117 GLU A O 13
ATOM 25369 N N . ARG A 1 118 ? 0.322 14.130 -10.905 1.00 0.00 118 ARG A N 13
ATOM 25370 C CA . ARG A 1 118 ? -0.410 12.907 -11.306 1.00 0.00 118 ARG A CA 13
ATOM 25371 C C . ARG A 1 118 ? -1.920 13.197 -11.435 1.00 0.00 118 ARG A C 13
ATOM 25372 O O . ARG A 1 118 ? -2.659 12.433 -12.063 1.00 0.00 118 ARG A O 13
ATOM 25393 N N . ILE A 1 119 ? -2.362 14.323 -10.846 1.00 0.00 119 ILE A N 13
ATOM 25394 C CA . ILE A 1 119 ? -3.747 14.757 -10.858 1.00 0.00 119 ILE A CA 13
ATOM 25395 C C . ILE A 1 119 ? -4.048 15.403 -12.216 1.00 0.00 119 ILE A C 13
ATOM 25396 O O . ILE A 1 119 ? -3.733 16.575 -12.459 1.00 0.00 119 ILE A O 13
ATOM 25412 N N . ILE A 1 120 ? -4.524 14.537 -13.128 1.00 0.00 120 ILE A N 13
ATOM 25413 C CA . ILE A 1 120 ? -5.217 14.903 -14.393 1.00 0.00 120 ILE A CA 13
ATOM 25414 C C . ILE A 1 120 ? -4.233 15.260 -15.537 1.00 0.00 120 ILE A C 13
ATOM 25415 O O . ILE A 1 120 ? -4.591 15.150 -16.716 1.00 0.00 120 ILE A O 13
ATOM 25431 N N . ARG A 1 121 ? -2.984 15.644 -15.192 1.00 0.00 121 ARG A N 13
ATOM 25432 C CA . ARG A 1 121 ? -1.980 16.084 -16.184 1.00 0.00 121 ARG A CA 13
ATOM 25433 C C . ARG A 1 121 ? -1.576 14.926 -17.117 1.00 0.00 121 ARG A C 13
ATOM 25434 O O . ARG A 1 121 ? -0.925 13.971 -16.679 1.00 0.00 121 ARG A O 13
ATOM 25455 N N . HIS A 1 122 ? -2.000 15.013 -18.389 1.00 0.00 122 HIS A N 13
ATOM 25456 C CA . HIS A 1 122 ? -1.560 14.082 -19.435 1.00 0.00 122 HIS A CA 13
ATOM 25457 C C . HIS A 1 122 ? -0.127 14.447 -19.857 1.00 0.00 122 HIS A C 13
ATOM 25458 O O . HIS A 1 122 ? 0.239 15.631 -19.872 1.00 0.00 122 HIS A O 13
ATOM 25473 N N . GLU A 1 123 ? 0.667 13.424 -20.192 1.00 0.00 123 GLU A N 13
ATOM 25474 C CA . GLU A 1 123 ? 2.085 13.577 -20.537 1.00 0.00 123 GLU A CA 13
ATOM 25475 C C . GLU A 1 123 ? 2.262 13.600 -22.064 1.00 0.00 123 GLU A C 13
ATOM 25476 O O . GLU A 1 123 ? 1.850 12.659 -22.755 1.00 0.00 123 GLU A O 13
ATOM 25488 N N . GLY A 1 124 ? 2.852 14.692 -22.572 1.00 0.00 124 GLY A N 13
ATOM 25489 C CA . GLY A 1 124 ? 3.178 14.844 -23.996 1.00 0.00 124 GLY A CA 13
ATOM 25490 C C . GLY A 1 124 ? 4.553 15.464 -24.191 1.00 0.00 124 GLY A C 13
ATOM 25491 O O . GLY A 1 124 ? 4.869 15.968 -25.275 1.00 0.00 124 GLY A O 13
ATOM 25495 N N . SER A 1 125 ? 5.371 15.421 -23.122 1.00 0.00 125 SER A N 13
ATOM 25496 C CA . SER A 1 125 ? 6.750 15.930 -23.106 1.00 0.00 125 SER A CA 13
ATOM 25497 C C . SER A 1 125 ? 7.556 15.115 -22.054 1.00 0.00 125 SER A C 13
ATOM 25498 O O . SER A 1 125 ? 8.442 14.320 -22.433 1.00 0.00 125 SER A O 13
ATOM 25507 N N . GLN A 1 1 ? -15.288 10.631 -8.358 1.00 0.00 1 GLN A N 14
ATOM 25508 C CA . GLN A 1 1 ? -14.085 10.100 -7.680 1.00 0.00 1 GLN A CA 14
ATOM 25509 C C . GLN A 1 1 ? -13.338 9.122 -8.606 1.00 0.00 1 GLN A C 14
ATOM 25510 O O . GLN A 1 1 ? -13.910 8.609 -9.580 1.00 0.00 1 GLN A O 14
ATOM 25526 N N . GLY A 1 2 ? -12.052 8.882 -8.291 1.00 0.00 2 GLY A N 14
ATOM 25527 C CA . GLY A 1 2 ? -11.186 8.018 -9.098 1.00 0.00 2 GLY A CA 14
ATOM 25528 C C . GLY A 1 2 ? -9.950 7.554 -8.337 1.00 0.00 2 GLY A C 14
ATOM 25529 O O . GLY A 1 2 ? -9.495 6.416 -8.513 1.00 0.00 2 GLY A O 14
ATOM 25533 N N . HIS A 1 3 ? -9.415 8.441 -7.480 1.00 0.00 3 HIS A N 14
ATOM 25534 C CA . HIS A 1 3 ? -8.175 8.189 -6.720 1.00 0.00 3 HIS A CA 14
ATOM 25535 C C . HIS A 1 3 ? -8.055 9.187 -5.559 1.00 0.00 3 HIS A C 14
ATOM 25536 O O . HIS A 1 3 ? -8.473 10.344 -5.690 1.00 0.00 3 HIS A O 14
ATOM 25551 N N . MET A 1 4 ? -7.481 8.738 -4.432 1.00 0.00 4 MET A N 14
ATOM 25552 C CA . MET A 1 4 ? -7.224 9.603 -3.264 1.00 0.00 4 MET A CA 14
ATOM 25553 C C . MET A 1 4 ? -6.049 9.036 -2.451 1.00 0.00 4 MET A C 14
ATOM 25554 O O . MET A 1 4 ? -6.237 8.120 -1.645 1.00 0.00 4 MET A O 14
ATOM 25568 N N . PHE A 1 5 ? -4.835 9.564 -2.684 1.00 0.00 5 PHE A N 14
ATOM 25569 C CA . PHE A 1 5 ? -3.634 9.172 -1.925 1.00 0.00 5 PHE A CA 14
ATOM 25570 C C . PHE A 1 5 ? -3.360 10.204 -0.820 1.00 0.00 5 PHE A C 14
ATOM 25571 O O . PHE A 1 5 ? -3.523 11.412 -1.026 1.00 0.00 5 PHE A O 14
ATOM 25588 N N . GLU A 1 6 ? -2.934 9.700 0.338 1.00 0.00 6 GLU A N 14
ATOM 25589 C CA . GLU A 1 6 ? -2.616 10.493 1.530 1.00 0.00 6 GLU A CA 14
ATOM 25590 C C . GLU A 1 6 ? -1.581 9.703 2.369 1.00 0.00 6 GLU A C 14
ATOM 25591 O O . GLU A 1 6 ? -1.478 8.474 2.207 1.00 0.00 6 GLU A O 14
ATOM 25603 N N . PRO A 1 7 ? -0.769 10.372 3.251 1.00 0.00 7 PRO A N 14
ATOM 25604 C CA . PRO A 1 7 ? 0.197 9.663 4.117 1.00 0.00 7 PRO A CA 14
ATOM 25605 C C . PRO A 1 7 ? -0.545 8.816 5.179 1.00 0.00 7 PRO A C 14
ATOM 25606 O O . PRO A 1 7 ? -0.895 9.300 6.260 1.00 0.00 7 PRO A O 14
ATOM 25617 N N . GLY A 1 8 ? -0.835 7.559 4.813 1.00 0.00 8 GLY A N 14
ATOM 25618 C CA . GLY A 1 8 ? -1.540 6.620 5.685 1.00 0.00 8 GLY A CA 14
ATOM 25619 C C . GLY A 1 8 ? -2.615 5.799 4.972 1.00 0.00 8 GLY A C 14
ATOM 25620 O O . GLY A 1 8 ? -3.082 4.798 5.530 1.00 0.00 8 GLY A O 14
ATOM 25624 N N . HIS A 1 9 ? -3.014 6.206 3.743 1.00 0.00 9 HIS A N 14
ATOM 25625 C CA . HIS A 1 9 ? -4.162 5.590 3.036 1.00 0.00 9 HIS A CA 14
ATOM 25626 C C . HIS A 1 9 ? -4.178 5.954 1.526 1.00 0.00 9 HIS A C 14
ATOM 25627 O O . HIS A 1 9 ? -3.640 6.983 1.125 1.00 0.00 9 HIS A O 14
ATOM 25642 N N . LEU A 1 10 ? -4.775 5.070 0.699 1.00 0.00 10 LEU A N 14
ATOM 25643 C CA . LEU A 1 10 ? -4.983 5.281 -0.750 1.00 0.00 10 LEU A CA 14
ATOM 25644 C C . LEU A 1 10 ? -6.356 4.660 -1.121 1.00 0.00 10 LEU A C 14
ATOM 25645 O O . LEU A 1 10 ? -6.652 3.540 -0.710 1.00 0.00 10 LEU A O 14
ATOM 25661 N N . HIS A 1 11 ? -7.197 5.392 -1.874 1.00 0.00 11 HIS A N 14
ATOM 25662 C CA . HIS A 1 11 ? -8.503 4.885 -2.363 1.00 0.00 11 HIS A CA 14
ATOM 25663 C C . HIS A 1 11 ? -8.477 4.783 -3.900 1.00 0.00 11 HIS A C 14
ATOM 25664 O O . HIS A 1 11 ? -8.025 5.711 -4.578 1.00 0.00 11 HIS A O 14
ATOM 25679 N N . LEU A 1 12 ? -8.963 3.646 -4.429 1.00 0.00 12 LEU A N 14
ATOM 25680 C CA . LEU A 1 12 ? -9.099 3.399 -5.878 1.00 0.00 12 LEU A CA 14
ATOM 25681 C C . LEU A 1 12 ? -10.593 3.366 -6.218 1.00 0.00 12 LEU A C 14
ATOM 25682 O O . LEU A 1 12 ? -11.348 2.667 -5.534 1.00 0.00 12 LEU A O 14
ATOM 25698 N N . VAL A 1 13 ? -11.030 4.142 -7.235 1.00 0.00 13 VAL A N 14
ATOM 25699 C CA . VAL A 1 13 ? -12.442 4.147 -7.701 1.00 0.00 13 VAL A CA 14
ATOM 25700 C C . VAL A 1 13 ? -12.499 4.108 -9.247 1.00 0.00 13 VAL A C 14
ATOM 25701 O O . VAL A 1 13 ? -12.422 5.144 -9.920 1.00 0.00 13 VAL A O 14
ATOM 25714 N N . SER A 1 14 ? -12.537 2.894 -9.799 1.00 0.00 14 SER A N 14
ATOM 25715 C CA . SER A 1 14 ? -13.024 2.681 -11.172 1.00 0.00 14 SER A CA 14
ATOM 25716 C C . SER A 1 14 ? -14.530 2.368 -11.096 1.00 0.00 14 SER A C 14
ATOM 25717 O O . SER A 1 14 ? -14.935 1.258 -10.719 1.00 0.00 14 SER A O 14
ATOM 25725 N N . LEU A 1 15 ? -15.338 3.387 -11.419 1.00 0.00 15 LEU A N 14
ATOM 25726 C CA . LEU A 1 15 ? -16.810 3.315 -11.408 1.00 0.00 15 LEU A CA 14
ATOM 25727 C C . LEU A 1 15 ? -17.317 2.614 -12.690 1.00 0.00 15 LEU A C 14
ATOM 25728 O O . LEU A 1 15 ? -16.602 2.601 -13.707 1.00 0.00 15 LEU A O 14
ATOM 25744 N N . PRO A 1 16 ? -18.543 1.993 -12.662 1.00 0.00 16 PRO A N 14
ATOM 25745 C CA . PRO A 1 16 ? -19.107 1.317 -13.842 1.00 0.00 16 PRO A CA 14
ATOM 25746 C C . PRO A 1 16 ? -19.366 2.287 -15.022 1.00 0.00 16 PRO A C 14
ATOM 25747 O O . PRO A 1 16 ? -18.999 1.974 -16.154 1.00 0.00 16 PRO A O 14
ATOM 25758 N N . GLY A 1 17 ? -19.973 3.457 -14.738 1.00 0.00 17 GLY A N 14
ATOM 25759 C CA . GLY A 1 17 ? -20.251 4.482 -15.762 1.00 0.00 17 GLY A CA 14
ATOM 25760 C C . GLY A 1 17 ? -21.154 3.974 -16.894 1.00 0.00 17 GLY A C 14
ATOM 25761 O O . GLY A 1 17 ? -22.373 4.145 -16.847 1.00 0.00 17 GLY A O 14
ATOM 25765 N N . LEU A 1 18 ? -20.533 3.319 -17.899 1.00 0.00 18 LEU A N 14
ATOM 25766 C CA . LEU A 1 18 ? -21.230 2.641 -19.018 1.00 0.00 18 LEU A CA 14
ATOM 25767 C C . LEU A 1 18 ? -21.347 1.121 -18.740 1.00 0.00 18 LEU A C 14
ATOM 25768 O O . LEU A 1 18 ? -21.211 0.297 -19.657 1.00 0.00 18 LEU A O 14
ATOM 25784 N N . ASP A 1 19 ? -21.623 0.775 -17.466 1.00 0.00 19 ASP A N 14
ATOM 25785 C CA . ASP A 1 19 ? -21.834 -0.613 -16.999 1.00 0.00 19 ASP A CA 14
ATOM 25786 C C . ASP A 1 19 ? -20.559 -1.475 -17.144 1.00 0.00 19 ASP A C 14
ATOM 25787 O O . ASP A 1 19 ? -20.563 -2.535 -17.785 1.00 0.00 19 ASP A O 14
ATOM 25796 N N . GLN A 1 20 ? -19.460 -0.974 -16.550 1.00 0.00 20 GLN A N 14
ATOM 25797 C CA . GLN A 1 20 ? -18.230 -1.761 -16.288 1.00 0.00 20 GLN A CA 14
ATOM 25798 C C . GLN A 1 20 ? -18.459 -2.654 -15.041 1.00 0.00 20 GLN A C 14
ATOM 25799 O O . GLN A 1 20 ? -19.605 -2.975 -14.695 1.00 0.00 20 GLN A O 14
ATOM 25813 N N . GLN A 1 21 ? -17.369 -3.051 -14.371 1.00 0.00 21 GLN A N 14
ATOM 25814 C CA . GLN A 1 21 ? -17.412 -3.692 -13.054 1.00 0.00 21 GLN A CA 14
ATOM 25815 C C . GLN A 1 21 ? -17.040 -2.618 -12.026 1.00 0.00 21 GLN A C 14
ATOM 25816 O O . GLN A 1 21 ? -16.139 -1.800 -12.273 1.00 0.00 21 GLN A O 14
ATOM 25830 N N . ASP A 1 22 ? -17.724 -2.621 -10.885 1.00 0.00 22 ASP A N 14
ATOM 25831 C CA . ASP A 1 22 ? -17.526 -1.598 -9.849 1.00 0.00 22 ASP A CA 14
ATOM 25832 C C . ASP A 1 22 ? -16.419 -2.053 -8.902 1.00 0.00 22 ASP A C 14
ATOM 25833 O O . ASP A 1 22 ? -16.576 -3.050 -8.186 1.00 0.00 22 ASP A O 14
ATOM 25842 N N . ILE A 1 23 ? -15.286 -1.345 -8.931 1.00 0.00 23 ILE A N 14
ATOM 25843 C CA . ILE A 1 23 ? -14.206 -1.543 -7.961 1.00 0.00 23 ILE A CA 14
ATOM 25844 C C . ILE A 1 23 ? -14.138 -0.301 -7.063 1.00 0.00 23 ILE A C 14
ATOM 25845 O O . ILE A 1 23 ? -14.297 0.839 -7.533 1.00 0.00 23 ILE A O 14
ATOM 25861 N N . ASN A 1 24 ? -13.941 -0.549 -5.780 1.00 0.00 24 ASN A N 14
ATOM 25862 C CA . ASN A 1 24 ? -13.535 0.475 -4.810 1.00 0.00 24 ASN A CA 14
ATOM 25863 C C . ASN A 1 24 ? -12.756 -0.222 -3.700 1.00 0.00 24 ASN A C 14
ATOM 25864 O O . ASN A 1 24 ? -13.211 -1.237 -3.145 1.00 0.00 24 ASN A O 14
ATOM 25875 N N . ILE A 1 25 ? -11.547 0.301 -3.420 1.00 0.00 25 ILE A N 14
ATOM 25876 C CA . ILE A 1 25 ? -10.507 -0.408 -2.658 1.00 0.00 25 ILE A CA 14
ATOM 25877 C C . ILE A 1 25 ? -9.849 0.563 -1.672 1.00 0.00 25 ILE A C 14
ATOM 25878 O O . ILE A 1 25 ? -9.419 1.656 -2.065 1.00 0.00 25 ILE A O 14
ATOM 25894 N N . HIS A 1 26 ? -9.774 0.160 -0.398 1.00 0.00 26 HIS A N 14
ATOM 25895 C CA . HIS A 1 26 ? -9.025 0.886 0.634 1.00 0.00 26 HIS A CA 14
ATOM 25896 C C . HIS A 1 26 ? -7.626 0.262 0.701 1.00 0.00 26 HIS A C 14
ATOM 25897 O O . HIS A 1 26 ? -7.507 -0.966 0.758 1.00 0.00 26 HIS A O 14
ATOM 25912 N N . ILE A 1 27 ? -6.582 1.094 0.686 1.00 0.00 27 ILE A N 14
ATOM 25913 C CA . ILE A 1 27 ? -5.206 0.651 0.930 1.00 0.00 27 ILE A CA 14
ATOM 25914 C C . ILE A 1 27 ? -4.721 1.433 2.151 1.00 0.00 27 ILE A C 14
ATOM 25915 O O . ILE A 1 27 ? -4.434 2.620 2.064 1.00 0.00 27 ILE A O 14
ATOM 25931 N N . ARG A 1 28 ? -4.677 0.756 3.283 1.00 0.00 28 ARG A N 14
ATOM 25932 C CA . ARG A 1 28 ? -4.210 1.317 4.558 1.00 0.00 28 ARG A CA 14
ATOM 25933 C C . ARG A 1 28 ? -2.714 1.025 4.679 1.00 0.00 28 ARG A C 14
ATOM 25934 O O . ARG A 1 28 ? -2.274 -0.055 4.281 1.00 0.00 28 ARG A O 14
ATOM 25955 N N . TYR A 1 29 ? -1.934 1.984 5.188 1.00 0.00 29 TYR A N 14
ATOM 25956 C CA . TYR A 1 29 ? -0.521 1.748 5.500 1.00 0.00 29 TYR A CA 14
ATOM 25957 C C . TYR A 1 29 ? -0.055 2.631 6.667 1.00 0.00 29 TYR A C 14
ATOM 25958 O O . TYR A 1 29 ? -0.410 3.812 6.756 1.00 0.00 29 TYR A O 14
ATOM 25976 N N . GLU A 1 30 ? 0.728 2.027 7.572 1.00 0.00 30 GLU A N 14
ATOM 25977 C CA . GLU A 1 30 ? 1.295 2.706 8.750 1.00 0.00 30 GLU A CA 14
ATOM 25978 C C . GLU A 1 30 ? 2.773 2.339 8.881 1.00 0.00 30 GLU A C 14
ATOM 25979 O O . GLU A 1 30 ? 3.128 1.152 8.831 1.00 0.00 30 GLU A O 14
ATOM 25991 N N . VAL A 1 31 ? 3.624 3.357 9.054 1.00 0.00 31 VAL A N 14
ATOM 25992 C CA . VAL A 1 31 ? 5.057 3.164 9.268 1.00 0.00 31 VAL A CA 14
ATOM 25993 C C . VAL A 1 31 ? 5.296 2.809 10.745 1.00 0.00 31 VAL A C 14
ATOM 25994 O O . VAL A 1 31 ? 5.008 3.607 11.643 1.00 0.00 31 VAL A O 14
ATOM 26007 N N . ARG A 1 32 ? 5.820 1.609 10.968 1.00 0.00 32 ARG A N 14
ATOM 26008 C CA . ARG A 1 32 ? 6.093 1.049 12.301 1.00 0.00 32 ARG A CA 14
ATOM 26009 C C . ARG A 1 32 ? 7.514 0.459 12.291 1.00 0.00 32 ARG A C 14
ATOM 26010 O O . ARG A 1 32 ? 8.110 0.320 11.220 1.00 0.00 32 ARG A O 14
ATOM 26031 N N . GLN A 1 33 ? 8.080 0.141 13.465 1.00 0.00 33 GLN A N 14
ATOM 26032 C CA . GLN A 1 33 ? 9.427 -0.454 13.558 1.00 0.00 33 GLN A CA 14
ATOM 26033 C C . GLN A 1 33 ? 9.351 -1.957 13.922 1.00 0.00 33 GLN A C 14
ATOM 26034 O O . GLN A 1 33 ? 8.678 -2.339 14.880 1.00 0.00 33 GLN A O 14
ATOM 26048 N N . ASN A 1 34 ? 10.026 -2.795 13.112 1.00 0.00 34 ASN A N 14
ATOM 26049 C CA . ASN A 1 34 ? 10.254 -4.229 13.383 1.00 0.00 34 ASN A CA 14
ATOM 26050 C C . ASN A 1 34 ? 11.708 -4.414 13.870 1.00 0.00 34 ASN A C 14
ATOM 26051 O O . ASN A 1 34 ? 12.608 -3.697 13.422 1.00 0.00 34 ASN A O 14
ATOM 26062 N N . ALA A 1 35 ? 11.938 -5.379 14.771 1.00 0.00 35 ALA A N 14
ATOM 26063 C CA . ALA A 1 35 ? 13.276 -5.636 15.363 1.00 0.00 35 ALA A CA 14
ATOM 26064 C C . ALA A 1 35 ? 14.271 -6.267 14.351 1.00 0.00 35 ALA A C 14
ATOM 26065 O O . ALA A 1 35 ? 15.481 -6.311 14.610 1.00 0.00 35 ALA A O 14
ATOM 26072 N N . GLU A 1 36 ? 13.747 -6.744 13.202 1.00 0.00 36 GLU A N 14
ATOM 26073 C CA . GLU A 1 36 ? 14.542 -7.451 12.180 1.00 0.00 36 GLU A CA 14
ATOM 26074 C C . GLU A 1 36 ? 15.383 -6.478 11.326 1.00 0.00 36 GLU A C 14
ATOM 26075 O O . GLU A 1 36 ? 16.610 -6.614 11.237 1.00 0.00 36 GLU A O 14
ATOM 26087 N N . SER A 1 37 ? 14.714 -5.486 10.737 1.00 0.00 37 SER A N 14
ATOM 26088 C CA . SER A 1 37 ? 15.305 -4.571 9.735 1.00 0.00 37 SER A CA 14
ATOM 26089 C C . SER A 1 37 ? 15.392 -3.135 10.276 1.00 0.00 37 SER A C 14
ATOM 26090 O O . SER A 1 37 ? 16.230 -2.349 9.833 1.00 0.00 37 SER A O 14
ATOM 26098 N N . GLY A 1 38 ? 14.549 -2.821 11.266 1.00 0.00 38 GLY A N 14
ATOM 26099 C CA . GLY A 1 38 ? 14.352 -1.449 11.732 1.00 0.00 38 GLY A CA 14
ATOM 26100 C C . GLY A 1 38 ? 12.991 -0.930 11.302 1.00 0.00 38 GLY A C 14
ATOM 26101 O O . GLY A 1 38 ? 11.984 -1.461 11.734 1.00 0.00 38 GLY A O 14
ATOM 26105 N N . ALA A 1 39 ? 12.964 0.108 10.460 1.00 0.00 39 ALA A N 14
ATOM 26106 C CA . ALA A 1 39 ? 11.706 0.630 9.880 1.00 0.00 39 ALA A CA 14
ATOM 26107 C C . ALA A 1 39 ? 11.020 -0.414 8.966 1.00 0.00 39 ALA A C 14
ATOM 26108 O O . ALA A 1 39 ? 11.685 -1.282 8.389 1.00 0.00 39 ALA A O 14
ATOM 26115 N N . TYR A 1 40 ? 9.685 -0.348 8.906 1.00 0.00 40 TYR A N 14
ATOM 26116 C CA . TYR A 1 40 ? 8.864 -1.066 7.902 1.00 0.00 40 TYR A CA 14
ATOM 26117 C C . TYR A 1 40 ? 7.500 -0.385 7.785 1.00 0.00 40 TYR A C 14
ATOM 26118 O O . TYR A 1 40 ? 7.197 0.542 8.544 1.00 0.00 40 TYR A O 14
ATOM 26136 N N . VAL A 1 41 ? 6.681 -0.834 6.823 1.00 0.00 41 VAL A N 14
ATOM 26137 C CA . VAL A 1 41 ? 5.300 -0.357 6.678 1.00 0.00 41 VAL A CA 14
ATOM 26138 C C . VAL A 1 41 ? 4.346 -1.569 6.685 1.00 0.00 41 VAL A C 14
ATOM 26139 O O . VAL A 1 41 ? 4.531 -2.522 5.912 1.00 0.00 41 VAL A O 14
ATOM 26152 N N . HIS A 1 42 ? 3.368 -1.542 7.605 1.00 0.00 42 HIS A N 14
ATOM 26153 C CA . HIS A 1 42 ? 2.287 -2.534 7.676 1.00 0.00 42 HIS A CA 14
ATOM 26154 C C . HIS A 1 42 ? 1.140 -2.069 6.764 1.00 0.00 42 HIS A C 14
ATOM 26155 O O . HIS A 1 42 ? 0.618 -0.968 6.954 1.00 0.00 42 HIS A O 14
ATOM 26170 N N . PHE A 1 43 ? 0.749 -2.906 5.792 1.00 0.00 43 PHE A N 14
ATOM 26171 C CA . PHE A 1 43 ? -0.344 -2.603 4.846 1.00 0.00 43 PHE A CA 14
ATOM 26172 C C . PHE A 1 43 ? -1.582 -3.471 5.166 1.00 0.00 43 PHE A C 14
ATOM 26173 O O . PHE A 1 43 ? -1.443 -4.661 5.480 1.00 0.00 43 PHE A O 14
ATOM 26190 N N . ASP A 1 44 ? -2.779 -2.863 5.098 1.00 0.00 44 ASP A N 14
ATOM 26191 C CA . ASP A 1 44 ? -4.079 -3.564 5.205 1.00 0.00 44 ASP A CA 14
ATOM 26192 C C . ASP A 1 44 ? -4.965 -3.113 4.036 1.00 0.00 44 ASP A C 14
ATOM 26193 O O . ASP A 1 44 ? -5.259 -1.936 3.925 1.00 0.00 44 ASP A O 14
ATOM 26202 N N . MET A 1 45 ? -5.406 -4.034 3.183 1.00 0.00 45 MET A N 14
ATOM 26203 C CA . MET A 1 45 ? -6.284 -3.713 2.036 1.00 0.00 45 MET A CA 14
ATOM 26204 C C . MET A 1 45 ? -7.641 -4.403 2.215 1.00 0.00 45 MET A C 14
ATOM 26205 O O . MET A 1 45 ? -7.702 -5.609 2.470 1.00 0.00 45 MET A O 14
ATOM 26219 N N . ASP A 1 46 ? -8.720 -3.627 2.052 1.00 0.00 46 ASP A N 14
ATOM 26220 C CA . ASP A 1 46 ? -10.101 -4.098 2.266 1.00 0.00 46 ASP A CA 14
ATOM 26221 C C . ASP A 1 46 ? -11.066 -3.228 1.451 1.00 0.00 46 ASP A C 14
ATOM 26222 O O . ASP A 1 46 ? -10.702 -2.147 1.017 1.00 0.00 46 ASP A O 14
ATOM 26231 N N . GLY A 1 47 ? -12.279 -3.724 1.226 1.00 0.00 47 GLY A N 14
ATOM 26232 C CA . GLY A 1 47 ? -13.324 -2.983 0.499 1.00 0.00 47 GLY A CA 14
ATOM 26233 C C . GLY A 1 47 ? -14.361 -3.939 -0.026 1.00 0.00 47 GLY A C 14
ATOM 26234 O O . GLY A 1 47 ? -14.550 -5.001 0.571 1.00 0.00 47 GLY A O 14
ATOM 26238 N N . GLU A 1 48 ? -15.022 -3.600 -1.148 1.00 0.00 48 GLU A N 14
ATOM 26239 C CA . GLU A 1 48 ? -15.973 -4.507 -1.798 1.00 0.00 48 GLU A CA 14
ATOM 26240 C C . GLU A 1 48 ? -15.971 -4.286 -3.320 1.00 0.00 48 GLU A C 14
ATOM 26241 O O . GLU A 1 48 ? -16.374 -3.244 -3.830 1.00 0.00 48 GLU A O 14
ATOM 26253 N N . ILE A 1 49 ? -15.426 -5.275 -4.022 1.00 0.00 49 ILE A N 14
ATOM 26254 C CA . ILE A 1 49 ? -15.440 -5.283 -5.505 1.00 0.00 49 ILE A CA 14
ATOM 26255 C C . ILE A 1 49 ? -16.558 -6.178 -6.041 1.00 0.00 49 ILE A C 14
ATOM 26256 O O . ILE A 1 49 ? -16.606 -7.365 -5.717 1.00 0.00 49 ILE A O 14
ATOM 26272 N N . ASP A 1 50 ? -17.434 -5.574 -6.884 1.00 0.00 50 ASP A N 14
ATOM 26273 C CA . ASP A 1 50 ? -18.659 -6.205 -7.424 1.00 0.00 50 ASP A CA 14
ATOM 26274 C C . ASP A 1 50 ? -19.644 -6.535 -6.267 1.00 0.00 50 ASP A C 14
ATOM 26275 O O . ASP A 1 50 ? -20.541 -7.366 -6.393 1.00 0.00 50 ASP A O 14
ATOM 26284 N N . GLY A 1 51 ? -19.479 -5.806 -5.144 1.00 0.00 51 GLY A N 14
ATOM 26285 C CA . GLY A 1 51 ? -20.269 -6.007 -3.935 1.00 0.00 51 GLY A CA 14
ATOM 26286 C C . GLY A 1 51 ? -19.704 -7.081 -3.022 1.00 0.00 51 GLY A C 14
ATOM 26287 O O . GLY A 1 51 ? -20.327 -7.410 -2.008 1.00 0.00 51 GLY A O 14
ATOM 26291 N N . LYS A 1 52 ? -18.528 -7.647 -3.386 1.00 0.00 52 LYS A N 14
ATOM 26292 C CA . LYS A 1 52 ? -17.874 -8.725 -2.622 1.00 0.00 52 LYS A CA 14
ATOM 26293 C C . LYS A 1 52 ? -16.862 -8.143 -1.614 1.00 0.00 52 LYS A C 14
ATOM 26294 O O . LYS A 1 52 ? -15.797 -7.664 -2.036 1.00 0.00 52 LYS A O 14
ATOM 26313 N N . PRO A 1 53 ? -17.164 -8.183 -0.272 1.00 0.00 53 PRO A N 14
ATOM 26314 C CA . PRO A 1 53 ? -16.247 -7.667 0.762 1.00 0.00 53 PRO A CA 14
ATOM 26315 C C . PRO A 1 53 ? -15.023 -8.591 0.941 1.00 0.00 53 PRO A C 14
ATOM 26316 O O . PRO A 1 53 ? -15.165 -9.808 1.124 1.00 0.00 53 PRO A O 14
ATOM 26327 N N . PHE A 1 54 ? -13.821 -8.000 0.880 1.00 0.00 54 PHE A N 14
ATOM 26328 C CA . PHE A 1 54 ? -12.549 -8.751 0.873 1.00 0.00 54 PHE A CA 14
ATOM 26329 C C . PHE A 1 54 ? -11.583 -8.150 1.901 1.00 0.00 54 PHE A C 14
ATOM 26330 O O . PHE A 1 54 ? -11.644 -6.948 2.180 1.00 0.00 54 PHE A O 14
ATOM 26347 N N . SER A 1 55 ? -10.705 -8.995 2.462 1.00 0.00 55 SER A N 14
ATOM 26348 C CA . SER A 1 55 ? -9.641 -8.555 3.375 1.00 0.00 55 SER A CA 14
ATOM 26349 C C . SER A 1 55 ? -8.337 -9.315 3.080 1.00 0.00 55 SER A C 14
ATOM 26350 O O . SER A 1 55 ? -8.312 -10.551 3.044 1.00 0.00 55 SER A O 14
ATOM 26358 N N . ASP A 1 56 ? -7.271 -8.547 2.851 1.00 0.00 56 ASP A N 14
ATOM 26359 C CA . ASP A 1 56 ? -5.898 -9.044 2.666 1.00 0.00 56 ASP A CA 14
ATOM 26360 C C . ASP A 1 56 ? -4.957 -8.052 3.363 1.00 0.00 56 ASP A C 14
ATOM 26361 O O . ASP A 1 56 ? -5.253 -6.866 3.413 1.00 0.00 56 ASP A O 14
ATOM 26370 N N . SER A 1 57 ? -3.840 -8.535 3.910 1.00 0.00 57 SER A N 14
ATOM 26371 C CA . SER A 1 57 ? -2.865 -7.683 4.615 1.00 0.00 57 SER A CA 14
ATOM 26372 C C . SER A 1 57 ? -1.456 -8.251 4.438 1.00 0.00 57 SER A C 14
ATOM 26373 O O . SER A 1 57 ? -1.265 -9.469 4.486 1.00 0.00 57 SER A O 14
ATOM 26381 N N . PHE A 1 58 ? -0.479 -7.361 4.239 1.00 0.00 58 PHE A N 14
ATOM 26382 C CA . PHE A 1 58 ? 0.922 -7.731 3.989 1.00 0.00 58 PHE A CA 14
ATOM 26383 C C . PHE A 1 58 ? 1.858 -6.688 4.614 1.00 0.00 58 PHE A C 14
ATOM 26384 O O . PHE A 1 58 ? 1.489 -5.527 4.765 1.00 0.00 58 PHE A O 14
ATOM 26401 N N . GLU A 1 59 ? 3.061 -7.126 5.006 1.00 0.00 59 GLU A N 14
ATOM 26402 C CA . GLU A 1 59 ? 4.070 -6.276 5.671 1.00 0.00 59 GLU A CA 14
ATOM 26403 C C . GLU A 1 59 ? 5.388 -6.370 4.910 1.00 0.00 59 GLU A C 14
ATOM 26404 O O . GLU A 1 59 ? 5.857 -7.472 4.601 1.00 0.00 59 GLU A O 14
ATOM 26416 N N . LEU A 1 60 ? 5.984 -5.219 4.623 1.00 0.00 60 LEU A N 14
ATOM 26417 C CA . LEU A 1 60 ? 7.242 -5.127 3.882 1.00 0.00 60 LEU A CA 14
ATOM 26418 C C . LEU A 1 60 ? 8.222 -4.271 4.687 1.00 0.00 60 LEU A C 14
ATOM 26419 O O . LEU A 1 60 ? 7.869 -3.144 5.068 1.00 0.00 60 LEU A O 14
ATOM 26435 N N . PRO A 1 61 ? 9.464 -4.795 4.988 1.00 0.00 61 PRO A N 14
ATOM 26436 C CA . PRO A 1 61 ? 10.542 -3.999 5.625 1.00 0.00 61 PRO A CA 14
ATOM 26437 C C . PRO A 1 61 ? 10.927 -2.786 4.763 1.00 0.00 61 PRO A C 14
ATOM 26438 O O . PRO A 1 61 ? 10.650 -2.778 3.578 1.00 0.00 61 PRO A O 14
ATOM 26449 N N . ARG A 1 62 ? 11.514 -1.752 5.394 1.00 0.00 62 ARG A N 14
ATOM 26450 C CA . ARG A 1 62 ? 12.018 -0.525 4.708 1.00 0.00 62 ARG A CA 14
ATOM 26451 C C . ARG A 1 62 ? 12.825 -0.807 3.411 1.00 0.00 62 ARG A C 14
ATOM 26452 O O . ARG A 1 62 ? 12.854 0.025 2.501 1.00 0.00 62 ARG A O 14
ATOM 26473 N N . ASP A 1 63 ? 13.443 -1.996 3.343 1.00 0.00 63 ASP A N 14
ATOM 26474 C CA . ASP A 1 63 ? 14.283 -2.414 2.211 1.00 0.00 63 ASP A CA 14
ATOM 26475 C C . ASP A 1 63 ? 13.426 -2.746 0.961 1.00 0.00 63 ASP A C 14
ATOM 26476 O O . ASP A 1 63 ? 13.881 -2.579 -0.172 1.00 0.00 63 ASP A O 14
ATOM 26485 N N . THR A 1 64 ? 12.173 -3.191 1.188 1.00 0.00 64 THR A N 14
ATOM 26486 C CA . THR A 1 64 ? 11.257 -3.687 0.131 1.00 0.00 64 THR A CA 14
ATOM 26487 C C . THR A 1 64 ? 9.855 -3.034 0.255 1.00 0.00 64 THR A C 14
ATOM 26488 O O . THR A 1 64 ? 8.923 -3.430 -0.445 1.00 0.00 64 THR A O 14
ATOM 26499 N N . ALA A 1 65 ? 9.727 -2.040 1.167 1.00 0.00 65 ALA A N 14
ATOM 26500 C CA . ALA A 1 65 ? 8.468 -1.287 1.404 1.00 0.00 65 ALA A CA 14
ATOM 26501 C C . ALA A 1 65 ? 8.010 -0.550 0.139 1.00 0.00 65 ALA A C 14
ATOM 26502 O O . ALA A 1 65 ? 6.823 -0.390 -0.103 1.00 0.00 65 ALA A O 14
ATOM 26509 N N . PHE A 1 66 ? 9.004 -0.124 -0.649 1.00 0.00 66 PHE A N 14
ATOM 26510 C CA . PHE A 1 66 ? 8.810 0.572 -1.933 1.00 0.00 66 PHE A CA 14
ATOM 26511 C C . PHE A 1 66 ? 8.269 -0.350 -3.045 1.00 0.00 66 PHE A C 14
ATOM 26512 O O . PHE A 1 66 ? 7.866 0.137 -4.105 1.00 0.00 66 PHE A O 14
ATOM 26529 N N . ASN A 1 67 ? 8.204 -1.666 -2.775 1.00 0.00 67 ASN A N 14
ATOM 26530 C CA . ASN A 1 67 ? 7.677 -2.671 -3.721 1.00 0.00 67 ASN A CA 14
ATOM 26531 C C . ASN A 1 67 ? 6.158 -2.861 -3.501 1.00 0.00 67 ASN A C 14
ATOM 26532 O O . ASN A 1 67 ? 5.527 -3.676 -4.191 1.00 0.00 67 ASN A O 14
ATOM 26543 N N . PHE A 1 68 ? 5.599 -2.096 -2.527 1.00 0.00 68 PHE A N 14
ATOM 26544 C CA . PHE A 1 68 ? 4.183 -2.165 -2.124 1.00 0.00 68 PHE A CA 14
ATOM 26545 C C . PHE A 1 68 ? 3.227 -2.013 -3.312 1.00 0.00 68 PHE A C 14
ATOM 26546 O O . PHE A 1 68 ? 2.266 -2.756 -3.406 1.00 0.00 68 PHE A O 14
ATOM 26563 N N . ALA A 1 69 ? 3.518 -1.049 -4.213 1.00 0.00 69 ALA A N 14
ATOM 26564 C CA . ALA A 1 69 ? 2.666 -0.730 -5.370 1.00 0.00 69 ALA A CA 14
ATOM 26565 C C . ALA A 1 69 ? 2.441 -1.939 -6.288 1.00 0.00 69 ALA A C 14
ATOM 26566 O O . ALA A 1 69 ? 1.382 -2.054 -6.898 1.00 0.00 69 ALA A O 14
ATOM 26573 N N . SER A 1 70 ? 3.428 -2.850 -6.348 1.00 0.00 70 SER A N 14
ATOM 26574 C CA . SER A 1 70 ? 3.341 -4.065 -7.162 1.00 0.00 70 SER A CA 14
ATOM 26575 C C . SER A 1 70 ? 2.362 -5.064 -6.510 1.00 0.00 70 SER A C 14
ATOM 26576 O O . SER A 1 70 ? 1.446 -5.567 -7.170 1.00 0.00 70 SER A O 14
ATOM 26584 N N . ASP A 1 71 ? 2.560 -5.326 -5.200 1.00 0.00 71 ASP A N 14
ATOM 26585 C CA . ASP A 1 71 ? 1.759 -6.316 -4.450 1.00 0.00 71 ASP A CA 14
ATOM 26586 C C . ASP A 1 71 ? 0.315 -5.830 -4.211 1.00 0.00 71 ASP A C 14
ATOM 26587 O O . ASP A 1 71 ? -0.615 -6.603 -4.331 1.00 0.00 71 ASP A O 14
ATOM 26596 N N . ALA A 1 72 ? 0.171 -4.568 -3.790 1.00 0.00 72 ALA A N 14
ATOM 26597 C CA . ALA A 1 72 ? -1.139 -3.866 -3.717 1.00 0.00 72 ALA A CA 14
ATOM 26598 C C . ALA A 1 72 ? -1.990 -4.042 -5.005 1.00 0.00 72 ALA A C 14
ATOM 26599 O O . ALA A 1 72 ? -3.212 -4.211 -4.933 1.00 0.00 72 ALA A O 14
ATOM 26606 N N . THR A 1 73 ? -1.324 -4.013 -6.175 1.00 0.00 73 THR A N 14
ATOM 26607 C CA . THR A 1 73 ? -1.981 -4.278 -7.473 1.00 0.00 73 THR A CA 14
ATOM 26608 C C . THR A 1 73 ? -2.333 -5.783 -7.616 1.00 0.00 73 THR A C 14
ATOM 26609 O O . THR A 1 73 ? -3.399 -6.119 -8.141 1.00 0.00 73 THR A O 14
ATOM 26620 N N . ARG A 1 74 ? -1.432 -6.672 -7.126 1.00 0.00 74 ARG A N 14
ATOM 26621 C CA . ARG A 1 74 ? -1.647 -8.144 -7.102 1.00 0.00 74 ARG A CA 14
ATOM 26622 C C . ARG A 1 74 ? -2.928 -8.502 -6.318 1.00 0.00 74 ARG A C 14
ATOM 26623 O O . ARG A 1 74 ? -3.757 -9.275 -6.799 1.00 0.00 74 ARG A O 14
ATOM 26644 N N . VAL A 1 75 ? -3.064 -7.922 -5.117 1.00 0.00 75 VAL A N 14
ATOM 26645 C CA . VAL A 1 75 ? -4.233 -8.109 -4.244 1.00 0.00 75 VAL A CA 14
ATOM 26646 C C . VAL A 1 75 ? -5.518 -7.675 -4.970 1.00 0.00 75 VAL A C 14
ATOM 26647 O O . VAL A 1 75 ? -6.498 -8.422 -5.042 1.00 0.00 75 VAL A O 14
ATOM 26660 N N . ALA A 1 76 ? -5.451 -6.480 -5.563 1.00 0.00 76 ALA A N 14
ATOM 26661 C CA . ALA A 1 76 ? -6.599 -5.804 -6.172 1.00 0.00 76 ALA A CA 14
ATOM 26662 C C . ALA A 1 76 ? -7.122 -6.554 -7.416 1.00 0.00 76 ALA A C 14
ATOM 26663 O O . ALA A 1 76 ? -8.338 -6.705 -7.590 1.00 0.00 76 ALA A O 14
ATOM 26670 N N . GLN A 1 77 ? -6.184 -7.044 -8.255 1.00 0.00 77 GLN A N 14
ATOM 26671 C CA . GLN A 1 77 ? -6.509 -7.706 -9.536 1.00 0.00 77 GLN A CA 14
ATOM 26672 C C . GLN A 1 77 ? -7.114 -9.103 -9.297 1.00 0.00 77 GLN A C 14
ATOM 26673 O O . GLN A 1 77 ? -8.023 -9.516 -10.028 1.00 0.00 77 GLN A O 14
ATOM 26687 N N . LYS A 1 78 ? -6.614 -9.810 -8.253 1.00 0.00 78 LYS A N 14
ATOM 26688 C CA . LYS A 1 78 ? -7.142 -11.130 -7.840 1.00 0.00 78 LYS A CA 14
ATOM 26689 C C . LYS A 1 78 ? -8.593 -11.021 -7.340 1.00 0.00 78 LYS A C 14
ATOM 26690 O O . LYS A 1 78 ? -9.360 -11.977 -7.446 1.00 0.00 78 LYS A O 14
ATOM 26709 N N . HIS A 1 79 ? -8.959 -9.844 -6.804 1.00 0.00 79 HIS A N 14
ATOM 26710 C CA . HIS A 1 79 ? -10.323 -9.584 -6.297 1.00 0.00 79 HIS A CA 14
ATOM 26711 C C . HIS A 1 79 ? -11.180 -8.835 -7.331 1.00 0.00 79 HIS A C 14
ATOM 26712 O O . HIS A 1 79 ? -12.323 -8.466 -7.032 1.00 0.00 79 HIS A O 14
ATOM 26727 N N . GLY A 1 80 ? -10.648 -8.665 -8.564 1.00 0.00 80 GLY A N 14
ATOM 26728 C CA . GLY A 1 80 ? -11.394 -8.069 -9.671 1.00 0.00 80 GLY A CA 14
ATOM 26729 C C . GLY A 1 80 ? -11.010 -6.627 -9.923 1.00 0.00 80 GLY A C 14
ATOM 26730 O O . GLY A 1 80 ? -11.558 -5.726 -9.306 1.00 0.00 80 GLY A O 14
ATOM 26734 N N . LEU A 1 81 ? -10.057 -6.395 -10.828 1.00 0.00 81 LEU A N 14
ATOM 26735 C CA . LEU A 1 81 ? -9.637 -5.028 -11.188 1.00 0.00 81 LEU A CA 14
ATOM 26736 C C . LEU A 1 81 ? -9.319 -4.936 -12.681 1.00 0.00 81 LEU A C 14
ATOM 26737 O O . LEU A 1 81 ? -8.819 -5.895 -13.283 1.00 0.00 81 LEU A O 14
ATOM 26753 N N . HIS A 1 82 ? -9.617 -3.761 -13.260 1.00 0.00 82 HIS A N 14
ATOM 26754 C CA . HIS A 1 82 ? -9.269 -3.405 -14.646 1.00 0.00 82 HIS A CA 14
ATOM 26755 C C . HIS A 1 82 ? -8.408 -2.109 -14.641 1.00 0.00 82 HIS A C 14
ATOM 26756 O O . HIS A 1 82 ? -8.932 -1.000 -14.808 1.00 0.00 82 HIS A O 14
ATOM 26771 N N . PRO A 1 83 ? -7.054 -2.239 -14.403 1.00 0.00 83 PRO A N 14
ATOM 26772 C CA . PRO A 1 83 ? -6.127 -1.078 -14.309 1.00 0.00 83 PRO A CA 14
ATOM 26773 C C . PRO A 1 83 ? -5.852 -0.426 -15.680 1.00 0.00 83 PRO A C 14
ATOM 26774 O O . PRO A 1 83 ? -5.535 0.761 -15.760 1.00 0.00 83 PRO A O 14
ATOM 26785 N N . LYS A 1 84 ? -5.956 -1.233 -16.743 1.00 0.00 84 LYS A N 14
ATOM 26786 C CA . LYS A 1 84 ? -5.705 -0.792 -18.121 1.00 0.00 84 LYS A CA 14
ATOM 26787 C C . LYS A 1 84 ? -6.968 -0.127 -18.695 1.00 0.00 84 LYS A C 14
ATOM 26788 O O . LYS A 1 84 ? -6.918 0.992 -19.217 1.00 0.00 84 LYS A O 14
ATOM 26807 N N . PHE A 1 85 ? -8.107 -0.835 -18.551 1.00 0.00 85 PHE A N 14
ATOM 26808 C CA . PHE A 1 85 ? -9.407 -0.417 -19.112 1.00 0.00 85 PHE A CA 14
ATOM 26809 C C . PHE A 1 85 ? -9.977 0.832 -18.395 1.00 0.00 85 PHE A C 14
ATOM 26810 O O . PHE A 1 85 ? -10.856 1.511 -18.938 1.00 0.00 85 PHE A O 14
ATOM 26827 N N . GLY A 1 86 ? -9.461 1.131 -17.187 1.00 0.00 86 GLY A N 14
ATOM 26828 C CA . GLY A 1 86 ? -9.859 2.335 -16.440 1.00 0.00 86 GLY A CA 14
ATOM 26829 C C . GLY A 1 86 ? -9.573 3.639 -17.195 1.00 0.00 86 GLY A C 14
ATOM 26830 O O . GLY A 1 86 ? -10.293 4.630 -17.019 1.00 0.00 86 GLY A O 14
ATOM 26834 N N . ALA A 1 87 ? -8.496 3.625 -18.019 1.00 0.00 87 ALA A N 14
ATOM 26835 C CA . ALA A 1 87 ? -8.120 4.734 -18.930 1.00 0.00 87 ALA A CA 14
ATOM 26836 C C . ALA A 1 87 ? -7.743 6.031 -18.172 1.00 0.00 87 ALA A C 14
ATOM 26837 O O . ALA A 1 87 ? -7.681 7.116 -18.773 1.00 0.00 87 ALA A O 14
ATOM 26844 N N . ILE A 1 88 ? -7.469 5.900 -16.858 1.00 0.00 88 ILE A N 14
ATOM 26845 C CA . ILE A 1 88 ? -7.115 7.031 -15.988 1.00 0.00 88 ILE A CA 14
ATOM 26846 C C . ILE A 1 88 ? -5.658 7.445 -16.282 1.00 0.00 88 ILE A C 14
ATOM 26847 O O . ILE A 1 88 ? -4.726 6.681 -16.006 1.00 0.00 88 ILE A O 14
ATOM 26863 N N . THR A 1 89 ? -5.489 8.627 -16.897 1.00 0.00 89 THR A N 14
ATOM 26864 C CA . THR A 1 89 ? -4.167 9.209 -17.208 1.00 0.00 89 THR A CA 14
ATOM 26865 C C . THR A 1 89 ? -3.454 9.695 -15.927 1.00 0.00 89 THR A C 14
ATOM 26866 O O . THR A 1 89 ? -2.220 9.794 -15.886 1.00 0.00 89 THR A O 14
ATOM 26877 N N . ARG A 1 90 ? -4.258 10.001 -14.895 1.00 0.00 90 ARG A N 14
ATOM 26878 C CA . ARG A 1 90 ? -3.773 10.314 -13.539 1.00 0.00 90 ARG A CA 14
ATOM 26879 C C . ARG A 1 90 ? -3.503 9.006 -12.775 1.00 0.00 90 ARG A C 14
ATOM 26880 O O . ARG A 1 90 ? -4.083 7.974 -13.121 1.00 0.00 90 ARG A O 14
ATOM 26901 N N . VAL A 1 91 ? -2.610 9.064 -11.748 1.00 0.00 91 VAL A N 14
ATOM 26902 C CA . VAL A 1 91 ? -2.137 7.887 -10.935 1.00 0.00 91 VAL A CA 14
ATOM 26903 C C . VAL A 1 91 ? -1.810 6.633 -11.787 1.00 0.00 91 VAL A C 14
ATOM 26904 O O . VAL A 1 91 ? -1.861 5.492 -11.307 1.00 0.00 91 VAL A O 14
ATOM 26917 N N . HIS A 1 92 ? -1.404 6.881 -13.039 1.00 0.00 92 HIS A N 14
ATOM 26918 C CA . HIS A 1 92 ? -1.150 5.839 -14.034 1.00 0.00 92 HIS A CA 14
ATOM 26919 C C . HIS A 1 92 ? 0.305 5.362 -13.926 1.00 0.00 92 HIS A C 14
ATOM 26920 O O . HIS A 1 92 ? 0.585 4.165 -14.020 1.00 0.00 92 HIS A O 14
ATOM 26935 N N . LYS A 1 93 ? 1.225 6.324 -13.733 1.00 0.00 93 LYS A N 14
ATOM 26936 C CA . LYS A 1 93 ? 2.672 6.050 -13.610 1.00 0.00 93 LYS A CA 14
ATOM 26937 C C . LYS A 1 93 ? 3.278 6.870 -12.450 1.00 0.00 93 LYS A C 14
ATOM 26938 O O . LYS A 1 93 ? 4.491 7.128 -12.417 1.00 0.00 93 LYS A O 14
ATOM 26957 N N . GLU A 1 94 ? 2.437 7.195 -11.441 1.00 0.00 94 GLU A N 14
ATOM 26958 C CA . GLU A 1 94 ? 2.836 8.037 -10.284 1.00 0.00 94 GLU A CA 14
ATOM 26959 C C . GLU A 1 94 ? 3.535 7.209 -9.181 1.00 0.00 94 GLU A C 14
ATOM 26960 O O . GLU A 1 94 ? 3.483 7.570 -7.999 1.00 0.00 94 GLU A O 14
ATOM 26972 N N . TYR A 1 95 ? 4.235 6.131 -9.599 1.00 0.00 95 TYR A N 14
ATOM 26973 C CA . TYR A 1 95 ? 5.032 5.260 -8.718 1.00 0.00 95 TYR A CA 14
ATOM 26974 C C . TYR A 1 95 ? 6.029 6.100 -7.905 1.00 0.00 95 TYR A C 14
ATOM 26975 O O . TYR A 1 95 ? 6.177 5.905 -6.701 1.00 0.00 95 TYR A O 14
ATOM 26993 N N . ASP A 1 96 ? 6.666 7.053 -8.608 1.00 0.00 96 ASP A N 14
ATOM 26994 C CA . ASP A 1 96 ? 7.705 7.941 -8.061 1.00 0.00 96 ASP A CA 14
ATOM 26995 C C . ASP A 1 96 ? 7.190 8.838 -6.930 1.00 0.00 96 ASP A C 14
ATOM 26996 O O . ASP A 1 96 ? 7.942 9.151 -6.007 1.00 0.00 96 ASP A O 14
ATOM 27005 N N . ALA A 1 97 ? 5.914 9.252 -7.014 1.00 0.00 97 ALA A N 14
ATOM 27006 C CA . ALA A 1 97 ? 5.320 10.196 -6.051 1.00 0.00 97 ALA A CA 14
ATOM 27007 C C . ALA A 1 97 ? 5.115 9.526 -4.685 1.00 0.00 97 ALA A C 14
ATOM 27008 O O . ALA A 1 97 ? 5.549 10.045 -3.649 1.00 0.00 97 ALA A O 14
ATOM 27015 N N . MET A 1 98 ? 4.442 8.368 -4.720 1.00 0.00 98 MET A N 14
ATOM 27016 C CA . MET A 1 98 ? 4.243 7.489 -3.551 1.00 0.00 98 MET A CA 14
ATOM 27017 C C . MET A 1 98 ? 5.587 6.965 -2.991 1.00 0.00 98 MET A C 14
ATOM 27018 O O . MET A 1 98 ? 5.725 6.773 -1.781 1.00 0.00 98 MET A O 14
ATOM 27032 N N . PHE A 1 99 ? 6.548 6.735 -3.905 1.00 0.00 99 PHE A N 14
ATOM 27033 C CA . PHE A 1 99 ? 7.911 6.265 -3.564 1.00 0.00 99 PHE A CA 14
ATOM 27034 C C . PHE A 1 99 ? 8.622 7.299 -2.662 1.00 0.00 99 PHE A C 14
ATOM 27035 O O . PHE A 1 99 ? 9.099 6.968 -1.571 1.00 0.00 99 PHE A O 14
ATOM 27052 N N . GLU A 1 100 ? 8.677 8.552 -3.152 1.00 0.00 100 GLU A N 14
ATOM 27053 C CA . GLU A 1 100 ? 9.343 9.670 -2.461 1.00 0.00 100 GLU A CA 14
ATOM 27054 C C . GLU A 1 100 ? 8.583 10.107 -1.196 1.00 0.00 100 GLU A C 14
ATOM 27055 O O . GLU A 1 100 ? 9.188 10.641 -0.257 1.00 0.00 100 GLU A O 14
ATOM 27067 N N . ASP A 1 101 ? 7.261 9.888 -1.187 1.00 0.00 101 ASP A N 14
ATOM 27068 C CA . ASP A 1 101 ? 6.409 10.169 -0.017 1.00 0.00 101 ASP A CA 14
ATOM 27069 C C . ASP A 1 101 ? 6.809 9.258 1.164 1.00 0.00 101 ASP A C 14
ATOM 27070 O O . ASP A 1 101 ? 7.168 9.733 2.256 1.00 0.00 101 ASP A O 14
ATOM 27079 N N . ILE A 1 102 ? 6.725 7.944 0.907 1.00 0.00 102 ILE A N 14
ATOM 27080 C CA . ILE A 1 102 ? 7.100 6.890 1.863 1.00 0.00 102 ILE A CA 14
ATOM 27081 C C . ILE A 1 102 ? 8.590 6.963 2.301 1.00 0.00 102 ILE A C 14
ATOM 27082 O O . ILE A 1 102 ? 8.866 6.763 3.479 1.00 0.00 102 ILE A O 14
ATOM 27098 N N . ARG A 1 103 ? 9.539 7.300 1.383 1.00 0.00 103 ARG A N 14
ATOM 27099 C CA . ARG A 1 103 ? 10.997 7.357 1.740 1.00 0.00 103 ARG A CA 14
ATOM 27100 C C . ARG A 1 103 ? 11.270 8.451 2.783 1.00 0.00 103 ARG A C 14
ATOM 27101 O O . ARG A 1 103 ? 12.136 8.297 3.656 1.00 0.00 103 ARG A O 14
ATOM 27122 N N . ALA A 1 104 ? 10.506 9.554 2.677 1.00 0.00 104 ALA A N 14
ATOM 27123 C CA . ALA A 1 104 ? 10.655 10.718 3.550 1.00 0.00 104 ALA A CA 14
ATOM 27124 C C . ALA A 1 104 ? 10.109 10.404 4.951 1.00 0.00 104 ALA A C 14
ATOM 27125 O O . ALA A 1 104 ? 10.756 10.713 5.959 1.00 0.00 104 ALA A O 14
ATOM 27132 N N . LYS A 1 105 ? 8.899 9.803 4.989 1.00 0.00 105 LYS A N 14
ATOM 27133 C CA . LYS A 1 105 ? 8.253 9.316 6.229 1.00 0.00 105 LYS A CA 14
ATOM 27134 C C . LYS A 1 105 ? 9.135 8.288 6.974 1.00 0.00 105 LYS A C 14
ATOM 27135 O O . LYS A 1 105 ? 9.231 8.312 8.205 1.00 0.00 105 LYS A O 14
ATOM 27154 N N . LEU A 1 106 ? 9.757 7.379 6.200 1.00 0.00 106 LEU A N 14
ATOM 27155 C CA . LEU A 1 106 ? 10.650 6.329 6.740 1.00 0.00 106 LEU A CA 14
ATOM 27156 C C . LEU A 1 106 ? 11.911 6.929 7.392 1.00 0.00 106 LEU A C 14
ATOM 27157 O O . LEU A 1 106 ? 12.388 6.411 8.406 1.00 0.00 106 LEU A O 14
ATOM 27173 N N . HIS A 1 107 ? 12.457 7.997 6.786 1.00 0.00 107 HIS A N 14
ATOM 27174 C CA . HIS A 1 107 ? 13.616 8.723 7.350 1.00 0.00 107 HIS A CA 14
ATOM 27175 C C . HIS A 1 107 ? 13.202 9.556 8.590 1.00 0.00 107 HIS A C 14
ATOM 27176 O O . HIS A 1 107 ? 14.012 9.774 9.500 1.00 0.00 107 HIS A O 14
ATOM 27191 N N . ALA A 1 108 ? 11.933 10.032 8.579 1.00 0.00 108 ALA A N 14
ATOM 27192 C CA . ALA A 1 108 ? 11.261 10.712 9.718 1.00 0.00 108 ALA A CA 14
ATOM 27193 C C . ALA A 1 108 ? 11.863 12.090 10.072 1.00 0.00 108 ALA A C 14
ATOM 27194 O O . ALA A 1 108 ? 11.481 12.693 11.079 1.00 0.00 108 ALA A O 14
ATOM 27201 N N . HIS A 1 109 ? 12.784 12.588 9.232 1.00 0.00 109 HIS A N 14
ATOM 27202 C CA . HIS A 1 109 ? 13.518 13.852 9.474 1.00 0.00 109 HIS A CA 14
ATOM 27203 C C . HIS A 1 109 ? 13.704 14.600 8.137 1.00 0.00 109 HIS A C 14
ATOM 27204 O O . HIS A 1 109 ? 13.736 13.942 7.087 1.00 0.00 109 HIS A O 14
ATOM 27219 N N . PRO A 1 110 ? 13.796 15.984 8.152 1.00 0.00 110 PRO A N 14
ATOM 27220 C CA . PRO A 1 110 ? 14.067 16.804 6.936 1.00 0.00 110 PRO A CA 14
ATOM 27221 C C . PRO A 1 110 ? 15.330 16.349 6.162 1.00 0.00 110 PRO A C 14
ATOM 27222 O O . PRO A 1 110 ? 16.459 16.745 6.484 1.00 0.00 110 PRO A O 14
ATOM 27233 N N . GLY A 1 111 ? 15.106 15.469 5.174 1.00 0.00 111 GLY A N 14
ATOM 27234 C CA . GLY A 1 111 ? 16.165 14.919 4.324 1.00 0.00 111 GLY A CA 14
ATOM 27235 C C . GLY A 1 111 ? 15.607 14.439 2.994 1.00 0.00 111 GLY A C 14
ATOM 27236 O O . GLY A 1 111 ? 16.147 13.519 2.374 1.00 0.00 111 GLY A O 14
ATOM 27240 N N . GLU A 1 112 ? 14.516 15.093 2.557 1.00 0.00 112 GLU A N 14
ATOM 27241 C CA . GLU A 1 112 ? 13.761 14.726 1.346 1.00 0.00 112 GLU A CA 14
ATOM 27242 C C . GLU A 1 112 ? 14.436 15.311 0.077 1.00 0.00 112 GLU A C 14
ATOM 27243 O O . GLU A 1 112 ? 15.058 16.384 0.142 1.00 0.00 112 GLU A O 14
ATOM 27255 N N . PRO A 1 113 ? 14.362 14.593 -1.089 1.00 0.00 113 PRO A N 14
ATOM 27256 C CA . PRO A 1 113 ? 14.880 15.090 -2.387 1.00 0.00 113 PRO A CA 14
ATOM 27257 C C . PRO A 1 113 ? 13.817 15.909 -3.156 1.00 0.00 113 PRO A C 14
ATOM 27258 O O . PRO A 1 113 ? 12.785 16.295 -2.592 1.00 0.00 113 PRO A O 14
ATOM 27269 N N . VAL A 1 114 ? 14.086 16.188 -4.442 1.00 0.00 114 VAL A N 14
ATOM 27270 C CA . VAL A 1 114 ? 13.133 16.860 -5.340 1.00 0.00 114 VAL A CA 14
ATOM 27271 C C . VAL A 1 114 ? 12.819 15.945 -6.545 1.00 0.00 114 VAL A C 14
ATOM 27272 O O . VAL A 1 114 ? 13.686 15.204 -7.031 1.00 0.00 114 VAL A O 14
ATOM 27285 N N . ASP A 1 115 ? 11.567 16.010 -7.004 1.00 0.00 115 ASP A N 14
ATOM 27286 C CA . ASP A 1 115 ? 11.002 15.093 -8.012 1.00 0.00 115 ASP A CA 14
ATOM 27287 C C . ASP A 1 115 ? 11.307 15.517 -9.463 1.00 0.00 115 ASP A C 14
ATOM 27288 O O . ASP A 1 115 ? 10.958 14.781 -10.389 1.00 0.00 115 ASP A O 14
ATOM 27297 N N . LEU A 1 116 ? 11.945 16.695 -9.673 1.00 0.00 116 LEU A N 14
ATOM 27298 C CA . LEU A 1 116 ? 12.289 17.177 -11.037 1.00 0.00 116 LEU A CA 14
ATOM 27299 C C . LEU A 1 116 ? 13.322 16.255 -11.714 1.00 0.00 116 LEU A C 14
ATOM 27300 O O . LEU A 1 116 ? 13.275 16.031 -12.931 1.00 0.00 116 LEU A O 14
ATOM 27316 N N . GLU A 1 117 ? 14.217 15.675 -10.892 1.00 0.00 117 GLU A N 14
ATOM 27317 C CA . GLU A 1 117 ? 15.298 14.784 -11.362 1.00 0.00 117 GLU A CA 14
ATOM 27318 C C . GLU A 1 117 ? 14.794 13.324 -11.499 1.00 0.00 117 GLU A C 14
ATOM 27319 O O . GLU A 1 117 ? 15.524 12.437 -11.950 1.00 0.00 117 GLU A O 14
ATOM 27331 N N . ARG A 1 118 ? 13.516 13.096 -11.136 1.00 0.00 118 ARG A N 14
ATOM 27332 C CA . ARG A 1 118 ? 12.902 11.756 -11.138 1.00 0.00 118 ARG A CA 14
ATOM 27333 C C . ARG A 1 118 ? 12.337 11.418 -12.530 1.00 0.00 118 ARG A C 14
ATOM 27334 O O . ARG A 1 118 ? 12.111 10.247 -12.849 1.00 0.00 118 ARG A O 14
ATOM 27355 N N . ILE A 1 119 ? 12.093 12.460 -13.343 1.00 0.00 119 ILE A N 14
ATOM 27356 C CA . ILE A 1 119 ? 11.705 12.296 -14.749 1.00 0.00 119 ILE A CA 14
ATOM 27357 C C . ILE A 1 119 ? 12.983 12.045 -15.564 1.00 0.00 119 ILE A C 14
ATOM 27358 O O . ILE A 1 119 ? 13.136 10.995 -16.184 1.00 0.00 119 ILE A O 14
ATOM 27374 N N . ILE A 1 120 ? 13.908 13.022 -15.517 1.00 0.00 120 ILE A N 14
ATOM 27375 C CA . ILE A 1 120 ? 15.190 12.958 -16.235 1.00 0.00 120 ILE A CA 14
ATOM 27376 C C . ILE A 1 120 ? 16.286 12.515 -15.243 1.00 0.00 120 ILE A C 14
ATOM 27377 O O . ILE A 1 120 ? 16.826 13.343 -14.492 1.00 0.00 120 ILE A O 14
ATOM 27393 N N . ARG A 1 121 ? 16.566 11.197 -15.209 1.00 0.00 121 ARG A N 14
ATOM 27394 C CA . ARG A 1 121 ? 17.553 10.616 -14.278 1.00 0.00 121 ARG A CA 14
ATOM 27395 C C . ARG A 1 121 ? 18.973 10.783 -14.852 1.00 0.00 121 ARG A C 14
ATOM 27396 O O . ARG A 1 121 ? 19.771 11.560 -14.321 1.00 0.00 121 ARG A O 14
ATOM 27417 N N . HIS A 1 122 ? 19.270 10.047 -15.944 1.00 0.00 122 HIS A N 14
ATOM 27418 C CA . HIS A 1 122 ? 20.539 10.167 -16.690 1.00 0.00 122 HIS A CA 14
ATOM 27419 C C . HIS A 1 122 ? 20.440 9.415 -18.024 1.00 0.00 122 HIS A C 14
ATOM 27420 O O . HIS A 1 122 ? 20.082 8.240 -18.017 1.00 0.00 122 HIS A O 14
ATOM 27435 N N . GLU A 1 123 ? 20.777 10.136 -19.125 1.00 0.00 123 GLU A N 14
ATOM 27436 C CA . GLU A 1 123 ? 20.916 9.651 -20.531 1.00 0.00 123 GLU A CA 14
ATOM 27437 C C . GLU A 1 123 ? 20.190 8.319 -20.866 1.00 0.00 123 GLU A C 14
ATOM 27438 O O . GLU A 1 123 ? 19.103 8.319 -21.454 1.00 0.00 123 GLU A O 14
ATOM 27450 N N . GLY A 1 124 ? 20.805 7.196 -20.453 1.00 0.00 124 GLY A N 14
ATOM 27451 C CA . GLY A 1 124 ? 20.365 5.847 -20.821 1.00 0.00 124 GLY A CA 14
ATOM 27452 C C . GLY A 1 124 ? 21.549 4.974 -21.215 1.00 0.00 124 GLY A C 14
ATOM 27453 O O . GLY A 1 124 ? 21.426 4.079 -22.052 1.00 0.00 124 GLY A O 14
ATOM 27457 N N . SER A 1 125 ? 22.712 5.277 -20.616 1.00 0.00 125 SER A N 14
ATOM 27458 C CA . SER A 1 125 ? 23.976 4.565 -20.842 1.00 0.00 125 SER A CA 14
ATOM 27459 C C . SER A 1 125 ? 24.202 3.538 -19.701 1.00 0.00 125 SER A C 14
ATOM 27460 O O . SER A 1 125 ? 24.436 3.960 -18.546 1.00 0.00 125 SER A O 14
ATOM 27469 N N . GLN A 1 1 ? -14.543 11.817 -8.345 1.00 0.00 1 GLN A N 15
ATOM 27470 C CA . GLN A 1 1 ? -14.719 11.271 -6.980 1.00 0.00 1 GLN A CA 15
ATOM 27471 C C . GLN A 1 1 ? -14.180 9.832 -6.917 1.00 0.00 1 GLN A C 15
ATOM 27472 O O . GLN A 1 1 ? -13.660 9.303 -7.915 1.00 0.00 1 GLN A O 15
ATOM 27488 N N . GLY A 1 2 ? -14.287 9.212 -5.730 1.00 0.00 2 GLY A N 15
ATOM 27489 C CA . GLY A 1 2 ? -13.852 7.838 -5.521 1.00 0.00 2 GLY A CA 15
ATOM 27490 C C . GLY A 1 2 ? -12.338 7.727 -5.380 1.00 0.00 2 GLY A C 15
ATOM 27491 O O . GLY A 1 2 ? -11.827 7.696 -4.261 1.00 0.00 2 GLY A O 15
ATOM 27495 N N . HIS A 1 3 ? -11.620 7.705 -6.525 1.00 0.00 3 HIS A N 15
ATOM 27496 C CA . HIS A 1 3 ? -10.153 7.520 -6.551 1.00 0.00 3 HIS A CA 15
ATOM 27497 C C . HIS A 1 3 ? -9.442 8.659 -5.782 1.00 0.00 3 HIS A C 15
ATOM 27498 O O . HIS A 1 3 ? -9.680 9.847 -6.040 1.00 0.00 3 HIS A O 15
ATOM 27513 N N . MET A 1 4 ? -8.608 8.278 -4.806 1.00 0.00 4 MET A N 15
ATOM 27514 C CA . MET A 1 4 ? -7.896 9.227 -3.927 1.00 0.00 4 MET A CA 15
ATOM 27515 C C . MET A 1 4 ? -6.459 8.749 -3.689 1.00 0.00 4 MET A C 15
ATOM 27516 O O . MET A 1 4 ? -6.138 7.578 -3.912 1.00 0.00 4 MET A O 15
ATOM 27530 N N . PHE A 1 5 ? -5.606 9.686 -3.265 1.00 0.00 5 PHE A N 15
ATOM 27531 C CA . PHE A 1 5 ? -4.247 9.411 -2.781 1.00 0.00 5 PHE A CA 15
ATOM 27532 C C . PHE A 1 5 ? -3.888 10.466 -1.727 1.00 0.00 5 PHE A C 15
ATOM 27533 O O . PHE A 1 5 ? -4.065 11.668 -1.956 1.00 0.00 5 PHE A O 15
ATOM 27550 N N . GLU A 1 6 ? -3.382 9.992 -0.585 1.00 0.00 6 GLU A N 15
ATOM 27551 C CA . GLU A 1 6 ? -3.040 10.820 0.577 1.00 0.00 6 GLU A CA 15
ATOM 27552 C C . GLU A 1 6 ? -1.916 10.125 1.386 1.00 0.00 6 GLU A C 15
ATOM 27553 O O . GLU A 1 6 ? -1.665 8.926 1.187 1.00 0.00 6 GLU A O 15
ATOM 27565 N N . PRO A 1 7 ? -1.184 10.873 2.273 1.00 0.00 7 PRO A N 15
ATOM 27566 C CA . PRO A 1 7 ? -0.210 10.273 3.215 1.00 0.00 7 PRO A CA 15
ATOM 27567 C C . PRO A 1 7 ? -0.844 9.181 4.111 1.00 0.00 7 PRO A C 15
ATOM 27568 O O . PRO A 1 7 ? -1.559 9.482 5.076 1.00 0.00 7 PRO A O 15
ATOM 27579 N N . GLY A 1 8 ? -0.611 7.909 3.740 1.00 0.00 8 GLY A N 15
ATOM 27580 C CA . GLY A 1 8 ? -1.037 6.755 4.540 1.00 0.00 8 GLY A CA 15
ATOM 27581 C C . GLY A 1 8 ? -2.179 5.948 3.938 1.00 0.00 8 GLY A C 15
ATOM 27582 O O . GLY A 1 8 ? -2.505 4.878 4.466 1.00 0.00 8 GLY A O 15
ATOM 27586 N N . HIS A 1 9 ? -2.783 6.426 2.829 1.00 0.00 9 HIS A N 15
ATOM 27587 C CA . HIS A 1 9 ? -3.996 5.800 2.248 1.00 0.00 9 HIS A CA 15
ATOM 27588 C C . HIS A 1 9 ? -4.183 6.174 0.757 1.00 0.00 9 HIS A C 15
ATOM 27589 O O . HIS A 1 9 ? -3.729 7.219 0.307 1.00 0.00 9 HIS A O 15
ATOM 27604 N N . LEU A 1 10 ? -4.835 5.269 0.010 1.00 0.00 10 LEU A N 15
ATOM 27605 C CA . LEU A 1 10 ? -5.166 5.414 -1.418 1.00 0.00 10 LEU A CA 15
ATOM 27606 C C . LEU A 1 10 ? -6.519 4.690 -1.655 1.00 0.00 10 LEU A C 15
ATOM 27607 O O . LEU A 1 10 ? -6.848 3.750 -0.933 1.00 0.00 10 LEU A O 15
ATOM 27623 N N . HIS A 1 11 ? -7.329 5.164 -2.618 1.00 0.00 11 HIS A N 15
ATOM 27624 C CA . HIS A 1 11 ? -8.664 4.583 -2.917 1.00 0.00 11 HIS A CA 15
ATOM 27625 C C . HIS A 1 11 ? -8.782 4.246 -4.422 1.00 0.00 11 HIS A C 15
ATOM 27626 O O . HIS A 1 11 ? -8.328 5.017 -5.276 1.00 0.00 11 HIS A O 15
ATOM 27641 N N . LEU A 1 12 ? -9.408 3.085 -4.720 1.00 0.00 12 LEU A N 15
ATOM 27642 C CA . LEU A 1 12 ? -9.680 2.584 -6.086 1.00 0.00 12 LEU A CA 15
ATOM 27643 C C . LEU A 1 12 ? -11.187 2.295 -6.199 1.00 0.00 12 LEU A C 15
ATOM 27644 O O . LEU A 1 12 ? -11.775 1.705 -5.279 1.00 0.00 12 LEU A O 15
ATOM 27660 N N . VAL A 1 13 ? -11.806 2.722 -7.316 1.00 0.00 13 VAL A N 15
ATOM 27661 C CA . VAL A 1 13 ? -13.239 2.495 -7.604 1.00 0.00 13 VAL A CA 15
ATOM 27662 C C . VAL A 1 13 ? -13.444 2.105 -9.091 1.00 0.00 13 VAL A C 15
ATOM 27663 O O . VAL A 1 13 ? -12.899 2.748 -9.996 1.00 0.00 13 VAL A O 15
ATOM 27676 N N . SER A 1 14 ? -14.104 0.945 -9.275 1.00 0.00 14 SER A N 15
ATOM 27677 C CA . SER A 1 14 ? -14.690 0.519 -10.583 1.00 0.00 14 SER A CA 15
ATOM 27678 C C . SER A 1 14 ? -15.288 1.720 -11.359 1.00 0.00 14 SER A C 15
ATOM 27679 O O . SER A 1 14 ? -16.247 2.356 -10.910 1.00 0.00 14 SER A O 15
ATOM 27687 N N . LEU A 1 15 ? -14.681 2.014 -12.519 1.00 0.00 15 LEU A N 15
ATOM 27688 C CA . LEU A 1 15 ? -14.918 3.248 -13.289 1.00 0.00 15 LEU A CA 15
ATOM 27689 C C . LEU A 1 15 ? -15.221 2.919 -14.774 1.00 0.00 15 LEU A C 15
ATOM 27690 O O . LEU A 1 15 ? -14.939 1.789 -15.218 1.00 0.00 15 LEU A O 15
ATOM 27706 N N . PRO A 1 16 ? -15.839 3.888 -15.549 1.00 0.00 16 PRO A N 15
ATOM 27707 C CA . PRO A 1 16 ? -16.146 3.723 -16.995 1.00 0.00 16 PRO A CA 15
ATOM 27708 C C . PRO A 1 16 ? -14.922 3.254 -17.818 1.00 0.00 16 PRO A C 15
ATOM 27709 O O . PRO A 1 16 ? -13.961 4.003 -18.033 1.00 0.00 16 PRO A O 15
ATOM 27720 N N . GLY A 1 17 ? -14.977 1.977 -18.216 1.00 0.00 17 GLY A N 15
ATOM 27721 C CA . GLY A 1 17 ? -13.897 1.292 -18.910 1.00 0.00 17 GLY A CA 15
ATOM 27722 C C . GLY A 1 17 ? -13.993 -0.207 -18.672 1.00 0.00 17 GLY A C 15
ATOM 27723 O O . GLY A 1 17 ? -13.711 -1.010 -19.566 1.00 0.00 17 GLY A O 15
ATOM 27727 N N . LEU A 1 18 ? -14.396 -0.573 -17.438 1.00 0.00 18 LEU A N 15
ATOM 27728 C CA . LEU A 1 18 ? -14.602 -1.976 -17.016 1.00 0.00 18 LEU A CA 15
ATOM 27729 C C . LEU A 1 18 ? -16.031 -2.437 -17.428 1.00 0.00 18 LEU A C 15
ATOM 27730 O O . LEU A 1 18 ? -16.226 -3.013 -18.509 1.00 0.00 18 LEU A O 15
ATOM 27746 N N . ASP A 1 19 ? -17.008 -2.105 -16.560 1.00 0.00 19 ASP A N 15
ATOM 27747 C CA . ASP A 1 19 ? -18.443 -2.429 -16.694 1.00 0.00 19 ASP A CA 15
ATOM 27748 C C . ASP A 1 19 ? -19.142 -1.909 -15.413 1.00 0.00 19 ASP A C 15
ATOM 27749 O O . ASP A 1 19 ? -18.469 -1.356 -14.525 1.00 0.00 19 ASP A O 15
ATOM 27758 N N . GLN A 1 20 ? -20.479 -2.049 -15.320 1.00 0.00 20 GLN A N 15
ATOM 27759 C CA . GLN A 1 20 ? -21.249 -1.681 -14.113 1.00 0.00 20 GLN A CA 15
ATOM 27760 C C . GLN A 1 20 ? -21.132 -2.779 -13.018 1.00 0.00 20 GLN A C 15
ATOM 27761 O O . GLN A 1 20 ? -22.127 -3.372 -12.578 1.00 0.00 20 GLN A O 15
ATOM 27775 N N . GLN A 1 21 ? -19.890 -3.020 -12.565 1.00 0.00 21 GLN A N 15
ATOM 27776 C CA . GLN A 1 21 ? -19.565 -3.973 -11.487 1.00 0.00 21 GLN A CA 15
ATOM 27777 C C . GLN A 1 21 ? -19.065 -3.157 -10.299 1.00 0.00 21 GLN A C 15
ATOM 27778 O O . GLN A 1 21 ? -18.414 -2.136 -10.498 1.00 0.00 21 GLN A O 15
ATOM 27792 N N . ASP A 1 22 ? -19.364 -3.603 -9.086 1.00 0.00 22 ASP A N 15
ATOM 27793 C CA . ASP A 1 22 ? -19.047 -2.853 -7.869 1.00 0.00 22 ASP A CA 15
ATOM 27794 C C . ASP A 1 22 ? -17.712 -3.320 -7.283 1.00 0.00 22 ASP A C 15
ATOM 27795 O O . ASP A 1 22 ? -17.690 -4.236 -6.473 1.00 0.00 22 ASP A O 15
ATOM 27804 N N . ILE A 1 23 ? -16.586 -2.726 -7.728 1.00 0.00 23 ILE A N 15
ATOM 27805 C CA . ILE A 1 23 ? -15.267 -2.970 -7.097 1.00 0.00 23 ILE A CA 15
ATOM 27806 C C . ILE A 1 23 ? -14.913 -1.700 -6.307 1.00 0.00 23 ILE A C 15
ATOM 27807 O O . ILE A 1 23 ? -15.020 -0.574 -6.816 1.00 0.00 23 ILE A O 15
ATOM 27823 N N . ASN A 1 24 ? -14.561 -1.905 -5.044 1.00 0.00 24 ASN A N 15
ATOM 27824 C CA . ASN A 1 24 ? -14.136 -0.845 -4.116 1.00 0.00 24 ASN A CA 15
ATOM 27825 C C . ASN A 1 24 ? -12.937 -1.378 -3.349 1.00 0.00 24 ASN A C 15
ATOM 27826 O O . ASN A 1 24 ? -12.984 -2.507 -2.849 1.00 0.00 24 ASN A O 15
ATOM 27837 N N . ILE A 1 25 ? -11.857 -0.587 -3.266 1.00 0.00 25 ILE A N 15
ATOM 27838 C CA . ILE A 1 25 ? -10.575 -1.027 -2.682 1.00 0.00 25 ILE A CA 15
ATOM 27839 C C . ILE A 1 25 ? -9.926 0.155 -1.956 1.00 0.00 25 ILE A C 15
ATOM 27840 O O . ILE A 1 25 ? -9.911 1.269 -2.472 1.00 0.00 25 ILE A O 15
ATOM 27856 N N . HIS A 1 26 ? -9.409 -0.104 -0.759 1.00 0.00 26 HIS A N 15
ATOM 27857 C CA . HIS A 1 26 ? -8.600 0.846 0.010 1.00 0.00 26 HIS A CA 15
ATOM 27858 C C . HIS A 1 26 ? -7.183 0.262 0.053 1.00 0.00 26 HIS A C 15
ATOM 27859 O O . HIS A 1 26 ? -7.033 -0.954 0.173 1.00 0.00 26 HIS A O 15
ATOM 27874 N N . ILE A 1 27 ? -6.159 1.107 -0.083 1.00 0.00 27 ILE A N 15
ATOM 27875 C CA . ILE A 1 27 ? -4.754 0.707 0.067 1.00 0.00 27 ILE A CA 15
ATOM 27876 C C . ILE A 1 27 ? -4.116 1.661 1.085 1.00 0.00 27 ILE A C 15
ATOM 27877 O O . ILE A 1 27 ? -3.870 2.827 0.784 1.00 0.00 27 ILE A O 15
ATOM 27893 N N . ARG A 1 28 ? -3.876 1.153 2.290 1.00 0.00 28 ARG A N 15
ATOM 27894 C CA . ARG A 1 28 ? -3.213 1.883 3.374 1.00 0.00 28 ARG A CA 15
ATOM 27895 C C . ARG A 1 28 ? -1.738 1.479 3.391 1.00 0.00 28 ARG A C 15
ATOM 27896 O O . ARG A 1 28 ? -1.418 0.314 3.145 1.00 0.00 28 ARG A O 15
ATOM 27917 N N . TYR A 1 29 ? -0.849 2.435 3.659 1.00 0.00 29 TYR A N 15
ATOM 27918 C CA . TYR A 1 29 ? 0.550 2.143 3.985 1.00 0.00 29 TYR A CA 15
ATOM 27919 C C . TYR A 1 29 ? 0.875 2.835 5.313 1.00 0.00 29 TYR A C 15
ATOM 27920 O O . TYR A 1 29 ? 0.743 4.054 5.439 1.00 0.00 29 TYR A O 15
ATOM 27938 N N . GLU A 1 30 ? 1.235 2.035 6.327 1.00 0.00 30 GLU A N 15
ATOM 27939 C CA . GLU A 1 30 ? 1.510 2.527 7.683 1.00 0.00 30 GLU A CA 15
ATOM 27940 C C . GLU A 1 30 ? 2.905 2.050 8.101 1.00 0.00 30 GLU A C 15
ATOM 27941 O O . GLU A 1 30 ? 3.122 0.850 8.269 1.00 0.00 30 GLU A O 15
ATOM 27953 N N . VAL A 1 31 ? 3.845 2.988 8.269 1.00 0.00 31 VAL A N 15
ATOM 27954 C CA . VAL A 1 31 ? 5.211 2.675 8.701 1.00 0.00 31 VAL A CA 15
ATOM 27955 C C . VAL A 1 31 ? 5.217 2.460 10.225 1.00 0.00 31 VAL A C 15
ATOM 27956 O O . VAL A 1 31 ? 4.870 3.368 10.989 1.00 0.00 31 VAL A O 15
ATOM 27969 N N . ARG A 1 32 ? 5.585 1.247 10.640 1.00 0.00 32 ARG A N 15
ATOM 27970 C CA . ARG A 1 32 ? 5.757 0.855 12.049 1.00 0.00 32 ARG A CA 15
ATOM 27971 C C . ARG A 1 32 ? 7.207 0.351 12.197 1.00 0.00 32 ARG A C 15
ATOM 27972 O O . ARG A 1 32 ? 7.844 0.000 11.199 1.00 0.00 32 ARG A O 15
ATOM 27993 N N . GLN A 1 33 ? 7.758 0.353 13.415 1.00 0.00 33 GLN A N 15
ATOM 27994 C CA . GLN A 1 33 ? 9.162 -0.038 13.652 1.00 0.00 33 GLN A CA 15
ATOM 27995 C C . GLN A 1 33 ? 9.226 -1.421 14.335 1.00 0.00 33 GLN A C 15
ATOM 27996 O O . GLN A 1 33 ? 8.651 -1.609 15.405 1.00 0.00 33 GLN A O 15
ATOM 28010 N N . ASN A 1 34 ? 9.906 -2.386 13.694 1.00 0.00 34 ASN A N 15
ATOM 28011 C CA . ASN A 1 34 ? 10.198 -3.711 14.278 1.00 0.00 34 ASN A CA 15
ATOM 28012 C C . ASN A 1 34 ? 11.662 -3.733 14.755 1.00 0.00 34 ASN A C 15
ATOM 28013 O O . ASN A 1 34 ? 12.527 -3.121 14.126 1.00 0.00 34 ASN A O 15
ATOM 28024 N N . ALA A 1 35 ? 11.939 -4.441 15.858 1.00 0.00 35 ALA A N 15
ATOM 28025 C CA . ALA A 1 35 ? 13.305 -4.559 16.431 1.00 0.00 35 ALA A CA 15
ATOM 28026 C C . ALA A 1 35 ? 14.266 -5.354 15.516 1.00 0.00 35 ALA A C 15
ATOM 28027 O O . ALA A 1 35 ? 15.491 -5.266 15.663 1.00 0.00 35 ALA A O 15
ATOM 28034 N N . GLU A 1 36 ? 13.692 -6.122 14.576 1.00 0.00 36 GLU A N 15
ATOM 28035 C CA . GLU A 1 36 ? 14.441 -7.048 13.704 1.00 0.00 36 GLU A CA 15
ATOM 28036 C C . GLU A 1 36 ? 15.255 -6.312 12.610 1.00 0.00 36 GLU A C 15
ATOM 28037 O O . GLU A 1 36 ? 16.442 -6.606 12.414 1.00 0.00 36 GLU A O 15
ATOM 28049 N N . SER A 1 37 ? 14.620 -5.354 11.920 1.00 0.00 37 SER A N 15
ATOM 28050 C CA . SER A 1 37 ? 15.205 -4.670 10.737 1.00 0.00 37 SER A CA 15
ATOM 28051 C C . SER A 1 37 ? 14.993 -3.139 10.802 1.00 0.00 37 SER A C 15
ATOM 28052 O O . SER A 1 37 ? 15.541 -2.395 9.976 1.00 0.00 37 SER A O 15
ATOM 28060 N N . GLY A 1 38 ? 14.198 -2.679 11.787 1.00 0.00 38 GLY A N 15
ATOM 28061 C CA . GLY A 1 38 ? 13.920 -1.253 11.981 1.00 0.00 38 GLY A CA 15
ATOM 28062 C C . GLY A 1 38 ? 12.601 -0.853 11.337 1.00 0.00 38 GLY A C 15
ATOM 28063 O O . GLY A 1 38 ? 11.568 -1.425 11.655 1.00 0.00 38 GLY A O 15
ATOM 28067 N N . ALA A 1 39 ? 12.639 0.130 10.436 1.00 0.00 39 ALA A N 15
ATOM 28068 C CA . ALA A 1 39 ? 11.441 0.591 9.714 1.00 0.00 39 ALA A CA 15
ATOM 28069 C C . ALA A 1 39 ? 10.872 -0.511 8.782 1.00 0.00 39 ALA A C 15
ATOM 28070 O O . ALA A 1 39 ? 11.605 -1.105 7.986 1.00 0.00 39 ALA A O 15
ATOM 28077 N N . TYR A 1 40 ? 9.562 -0.772 8.912 1.00 0.00 40 TYR A N 15
ATOM 28078 C CA . TYR A 1 40 ? 8.800 -1.643 7.991 1.00 0.00 40 TYR A CA 15
ATOM 28079 C C . TYR A 1 40 ? 7.426 -1.007 7.772 1.00 0.00 40 TYR A C 15
ATOM 28080 O O . TYR A 1 40 ? 7.013 -0.144 8.549 1.00 0.00 40 TYR A O 15
ATOM 28098 N N . VAL A 1 41 ? 6.719 -1.417 6.715 1.00 0.00 41 VAL A N 15
ATOM 28099 C CA . VAL A 1 41 ? 5.384 -0.881 6.407 1.00 0.00 41 VAL A CA 15
ATOM 28100 C C . VAL A 1 41 ? 4.341 -2.011 6.434 1.00 0.00 41 VAL A C 15
ATOM 28101 O O . VAL A 1 41 ? 4.516 -3.042 5.777 1.00 0.00 41 VAL A O 15
ATOM 28114 N N . HIS A 1 42 ? 3.271 -1.796 7.211 1.00 0.00 42 HIS A N 15
ATOM 28115 C CA . HIS A 1 42 ? 2.050 -2.597 7.160 1.00 0.00 42 HIS A CA 15
ATOM 28116 C C . HIS A 1 42 ? 1.172 -2.022 6.042 1.00 0.00 42 HIS A C 15
ATOM 28117 O O . HIS A 1 42 ? 0.639 -0.911 6.176 1.00 0.00 42 HIS A O 15
ATOM 28132 N N . PHE A 1 43 ? 1.058 -2.758 4.932 1.00 0.00 43 PHE A N 15
ATOM 28133 C CA . PHE A 1 43 ? 0.152 -2.398 3.836 1.00 0.00 43 PHE A CA 15
ATOM 28134 C C . PHE A 1 43 ? -1.161 -3.158 4.045 1.00 0.00 43 PHE A C 15
ATOM 28135 O O . PHE A 1 43 ? -1.181 -4.391 4.031 1.00 0.00 43 PHE A O 15
ATOM 28152 N N . ASP A 1 44 ? -2.237 -2.417 4.264 1.00 0.00 44 ASP A N 15
ATOM 28153 C CA . ASP A 1 44 ? -3.567 -2.970 4.554 1.00 0.00 44 ASP A CA 15
ATOM 28154 C C . ASP A 1 44 ? -4.477 -2.700 3.352 1.00 0.00 44 ASP A C 15
ATOM 28155 O O . ASP A 1 44 ? -4.440 -1.602 2.813 1.00 0.00 44 ASP A O 15
ATOM 28164 N N . MET A 1 45 ? -5.257 -3.696 2.889 1.00 0.00 45 MET A N 15
ATOM 28165 C CA . MET A 1 45 ? -6.236 -3.500 1.798 1.00 0.00 45 MET A CA 15
ATOM 28166 C C . MET A 1 45 ? -7.614 -4.048 2.205 1.00 0.00 45 MET A C 15
ATOM 28167 O O . MET A 1 45 ? -7.718 -5.193 2.615 1.00 0.00 45 MET A O 15
ATOM 28181 N N . ASP A 1 46 ? -8.674 -3.232 2.051 1.00 0.00 46 ASP A N 15
ATOM 28182 C CA . ASP A 1 46 ? -10.067 -3.644 2.361 1.00 0.00 46 ASP A CA 15
ATOM 28183 C C . ASP A 1 46 ? -11.051 -2.887 1.445 1.00 0.00 46 ASP A C 15
ATOM 28184 O O . ASP A 1 46 ? -10.740 -1.802 0.977 1.00 0.00 46 ASP A O 15
ATOM 28193 N N . GLY A 1 47 ? -12.223 -3.471 1.183 1.00 0.00 47 GLY A N 15
ATOM 28194 C CA . GLY A 1 47 ? -13.253 -2.828 0.351 1.00 0.00 47 GLY A CA 15
ATOM 28195 C C . GLY A 1 47 ? -14.380 -3.789 0.047 1.00 0.00 47 GLY A C 15
ATOM 28196 O O . GLY A 1 47 ? -14.682 -4.621 0.892 1.00 0.00 47 GLY A O 15
ATOM 28200 N N . GLU A 1 48 ? -15.002 -3.704 -1.152 1.00 0.00 48 GLU A N 15
ATOM 28201 C CA . GLU A 1 48 ? -16.014 -4.691 -1.588 1.00 0.00 48 GLU A CA 15
ATOM 28202 C C . GLU A 1 48 ? -16.079 -4.816 -3.131 1.00 0.00 48 GLU A C 15
ATOM 28203 O O . GLU A 1 48 ? -16.464 -3.883 -3.845 1.00 0.00 48 GLU A O 15
ATOM 28215 N N . ILE A 1 49 ? -15.603 -5.979 -3.613 1.00 0.00 49 ILE A N 15
ATOM 28216 C CA . ILE A 1 49 ? -15.637 -6.325 -5.060 1.00 0.00 49 ILE A CA 15
ATOM 28217 C C . ILE A 1 49 ? -16.775 -7.304 -5.380 1.00 0.00 49 ILE A C 15
ATOM 28218 O O . ILE A 1 49 ? -16.882 -8.354 -4.749 1.00 0.00 49 ILE A O 15
ATOM 28234 N N . ASP A 1 50 ? -17.587 -6.926 -6.399 1.00 0.00 50 ASP A N 15
ATOM 28235 C CA . ASP A 1 50 ? -18.867 -7.575 -6.761 1.00 0.00 50 ASP A CA 15
ATOM 28236 C C . ASP A 1 50 ? -19.882 -7.342 -5.613 1.00 0.00 50 ASP A C 15
ATOM 28237 O O . ASP A 1 50 ? -20.869 -8.061 -5.455 1.00 0.00 50 ASP A O 15
ATOM 28246 N N . GLY A 1 51 ? -19.630 -6.261 -4.836 1.00 0.00 51 GLY A N 15
ATOM 28247 C CA . GLY A 1 51 ? -20.394 -5.950 -3.628 1.00 0.00 51 GLY A CA 15
ATOM 28248 C C . GLY A 1 51 ? -19.969 -6.781 -2.420 1.00 0.00 51 GLY A C 15
ATOM 28249 O O . GLY A 1 51 ? -20.560 -6.656 -1.343 1.00 0.00 51 GLY A O 15
ATOM 28253 N N . LYS A 1 52 ? -18.925 -7.619 -2.601 1.00 0.00 52 LYS A N 15
ATOM 28254 C CA . LYS A 1 52 ? -18.467 -8.600 -1.605 1.00 0.00 52 LYS A CA 15
ATOM 28255 C C . LYS A 1 52 ? -17.279 -8.049 -0.801 1.00 0.00 52 LYS A C 15
ATOM 28256 O O . LYS A 1 52 ? -16.175 -7.915 -1.360 1.00 0.00 52 LYS A O 15
ATOM 28275 N N . PRO A 1 53 ? -17.478 -7.731 0.525 1.00 0.00 53 PRO A N 15
ATOM 28276 C CA . PRO A 1 53 ? -16.422 -7.144 1.377 1.00 0.00 53 PRO A CA 15
ATOM 28277 C C . PRO A 1 53 ? -15.219 -8.094 1.567 1.00 0.00 53 PRO A C 15
ATOM 28278 O O . PRO A 1 53 ? -15.390 -9.314 1.668 1.00 0.00 53 PRO A O 15
ATOM 28289 N N . PHE A 1 54 ? -14.009 -7.512 1.615 1.00 0.00 54 PHE A N 15
ATOM 28290 C CA . PHE A 1 54 ? -12.748 -8.267 1.755 1.00 0.00 54 PHE A CA 15
ATOM 28291 C C . PHE A 1 54 ? -11.763 -7.471 2.606 1.00 0.00 54 PHE A C 15
ATOM 28292 O O . PHE A 1 54 ? -11.861 -6.245 2.680 1.00 0.00 54 PHE A O 15
ATOM 28309 N N . SER A 1 55 ? -10.821 -8.180 3.243 1.00 0.00 55 SER A N 15
ATOM 28310 C CA . SER A 1 55 ? -9.744 -7.567 4.028 1.00 0.00 55 SER A CA 15
ATOM 28311 C C . SER A 1 55 ? -8.482 -8.450 3.965 1.00 0.00 55 SER A C 15
ATOM 28312 O O . SER A 1 55 ? -8.547 -9.667 4.171 1.00 0.00 55 SER A O 15
ATOM 28320 N N . ASP A 1 56 ? -7.346 -7.807 3.669 1.00 0.00 56 ASP A N 15
ATOM 28321 C CA . ASP A 1 56 ? -6.019 -8.434 3.517 1.00 0.00 56 ASP A CA 15
ATOM 28322 C C . ASP A 1 56 ? -4.949 -7.498 4.100 1.00 0.00 56 ASP A C 15
ATOM 28323 O O . ASP A 1 56 ? -5.186 -6.296 4.267 1.00 0.00 56 ASP A O 15
ATOM 28332 N N . SER A 1 57 ? -3.773 -8.060 4.408 1.00 0.00 57 SER A N 15
ATOM 28333 C CA . SER A 1 57 ? -2.592 -7.292 4.841 1.00 0.00 57 SER A CA 15
ATOM 28334 C C . SER A 1 57 ? -1.306 -8.008 4.382 1.00 0.00 57 SER A C 15
ATOM 28335 O O . SER A 1 57 ? -1.213 -9.241 4.452 1.00 0.00 57 SER A O 15
ATOM 28343 N N . PHE A 1 58 ? -0.333 -7.223 3.901 1.00 0.00 58 PHE A N 15
ATOM 28344 C CA . PHE A 1 58 ? 1.019 -7.691 3.552 1.00 0.00 58 PHE A CA 15
ATOM 28345 C C . PHE A 1 58 ? 2.027 -6.664 4.081 1.00 0.00 58 PHE A C 15
ATOM 28346 O O . PHE A 1 58 ? 1.840 -5.456 3.914 1.00 0.00 58 PHE A O 15
ATOM 28363 N N . GLU A 1 59 ? 3.077 -7.148 4.753 1.00 0.00 59 GLU A N 15
ATOM 28364 C CA . GLU A 1 59 ? 4.065 -6.293 5.427 1.00 0.00 59 GLU A CA 15
ATOM 28365 C C . GLU A 1 59 ? 5.412 -6.449 4.724 1.00 0.00 59 GLU A C 15
ATOM 28366 O O . GLU A 1 59 ? 5.910 -7.567 4.565 1.00 0.00 59 GLU A O 15
ATOM 28378 N N . LEU A 1 60 ? 5.986 -5.322 4.294 1.00 0.00 60 LEU A N 15
ATOM 28379 C CA . LEU A 1 60 ? 7.265 -5.282 3.578 1.00 0.00 60 LEU A CA 15
ATOM 28380 C C . LEU A 1 60 ? 8.189 -4.288 4.311 1.00 0.00 60 LEU A C 15
ATOM 28381 O O . LEU A 1 60 ? 7.780 -3.142 4.529 1.00 0.00 60 LEU A O 15
ATOM 28397 N N . PRO A 1 61 ? 9.434 -4.705 4.724 1.00 0.00 61 PRO A N 15
ATOM 28398 C CA . PRO A 1 61 ? 10.421 -3.792 5.368 1.00 0.00 61 PRO A CA 15
ATOM 28399 C C . PRO A 1 61 ? 10.885 -2.675 4.417 1.00 0.00 61 PRO A C 15
ATOM 28400 O O . PRO A 1 61 ? 10.612 -2.739 3.232 1.00 0.00 61 PRO A O 15
ATOM 28411 N N . ARG A 1 62 ? 11.554 -1.642 4.964 1.00 0.00 62 ARG A N 15
ATOM 28412 C CA . ARG A 1 62 ? 12.183 -0.541 4.169 1.00 0.00 62 ARG A CA 15
ATOM 28413 C C . ARG A 1 62 ? 13.035 -1.066 2.972 1.00 0.00 62 ARG A C 15
ATOM 28414 O O . ARG A 1 62 ? 13.191 -0.378 1.956 1.00 0.00 62 ARG A O 15
ATOM 28435 N N . ASP A 1 63 ? 13.537 -2.304 3.109 1.00 0.00 63 ASP A N 15
ATOM 28436 C CA . ASP A 1 63 ? 14.323 -3.001 2.069 1.00 0.00 63 ASP A CA 15
ATOM 28437 C C . ASP A 1 63 ? 13.474 -3.363 0.818 1.00 0.00 63 ASP A C 15
ATOM 28438 O O . ASP A 1 63 ? 13.967 -3.277 -0.313 1.00 0.00 63 ASP A O 15
ATOM 28447 N N . THR A 1 64 ? 12.195 -3.752 1.026 1.00 0.00 64 THR A N 15
ATOM 28448 C CA . THR A 1 64 ? 11.329 -4.327 -0.040 1.00 0.00 64 THR A CA 15
ATOM 28449 C C . THR A 1 64 ? 9.953 -3.615 -0.123 1.00 0.00 64 THR A C 15
ATOM 28450 O O . THR A 1 64 ? 9.097 -4.027 -0.912 1.00 0.00 64 THR A O 15
ATOM 28461 N N . ALA A 1 65 ? 9.769 -2.540 0.678 1.00 0.00 65 ALA A N 15
ATOM 28462 C CA . ALA A 1 65 ? 8.497 -1.773 0.769 1.00 0.00 65 ALA A CA 15
ATOM 28463 C C . ALA A 1 65 ? 8.034 -1.252 -0.601 1.00 0.00 65 ALA A C 15
ATOM 28464 O O . ALA A 1 65 ? 6.851 -1.274 -0.921 1.00 0.00 65 ALA A O 15
ATOM 28471 N N . PHE A 1 66 ? 9.016 -0.821 -1.389 1.00 0.00 66 PHE A N 15
ATOM 28472 C CA . PHE A 1 66 ? 8.824 -0.202 -2.719 1.00 0.00 66 PHE A CA 15
ATOM 28473 C C . PHE A 1 66 ? 8.365 -1.197 -3.817 1.00 0.00 66 PHE A C 15
ATOM 28474 O O . PHE A 1 66 ? 8.170 -0.793 -4.969 1.00 0.00 66 PHE A O 15
ATOM 28491 N N . ASN A 1 67 ? 8.184 -2.482 -3.459 1.00 0.00 67 ASN A N 15
ATOM 28492 C CA . ASN A 1 67 ? 7.634 -3.522 -4.370 1.00 0.00 67 ASN A CA 15
ATOM 28493 C C . ASN A 1 67 ? 6.106 -3.653 -4.201 1.00 0.00 67 ASN A C 15
ATOM 28494 O O . ASN A 1 67 ? 5.469 -4.462 -4.893 1.00 0.00 67 ASN A O 15
ATOM 28505 N N . PHE A 1 68 ? 5.543 -2.839 -3.281 1.00 0.00 68 PHE A N 15
ATOM 28506 C CA . PHE A 1 68 ? 4.133 -2.921 -2.855 1.00 0.00 68 PHE A CA 15
ATOM 28507 C C . PHE A 1 68 ? 3.128 -2.851 -4.011 1.00 0.00 68 PHE A C 15
ATOM 28508 O O . PHE A 1 68 ? 2.087 -3.477 -3.919 1.00 0.00 68 PHE A O 15
ATOM 28525 N N . ALA A 1 69 ? 3.427 -2.078 -5.084 1.00 0.00 69 ALA A N 15
ATOM 28526 C CA . ALA A 1 69 ? 2.484 -1.871 -6.214 1.00 0.00 69 ALA A CA 15
ATOM 28527 C C . ALA A 1 69 ? 2.069 -3.184 -6.881 1.00 0.00 69 ALA A C 15
ATOM 28528 O O . ALA A 1 69 ? 0.932 -3.322 -7.327 1.00 0.00 69 ALA A O 15
ATOM 28535 N N . SER A 1 70 ? 2.997 -4.145 -6.913 1.00 0.00 70 SER A N 15
ATOM 28536 C CA . SER A 1 70 ? 2.781 -5.443 -7.557 1.00 0.00 70 SER A CA 15
ATOM 28537 C C . SER A 1 70 ? 1.833 -6.308 -6.697 1.00 0.00 70 SER A C 15
ATOM 28538 O O . SER A 1 70 ? 0.972 -7.013 -7.227 1.00 0.00 70 SER A O 15
ATOM 28546 N N . ASP A 1 71 ? 2.011 -6.233 -5.356 1.00 0.00 71 ASP A N 15
ATOM 28547 C CA . ASP A 1 71 ? 1.149 -6.938 -4.376 1.00 0.00 71 ASP A CA 15
ATOM 28548 C C . ASP A 1 71 ? -0.246 -6.286 -4.287 1.00 0.00 71 ASP A C 15
ATOM 28549 O O . ASP A 1 71 ? -1.250 -6.962 -4.372 1.00 0.00 71 ASP A O 15
ATOM 28558 N N . ALA A 1 72 ? -0.260 -4.966 -4.054 1.00 0.00 72 ALA A N 15
ATOM 28559 C CA . ALA A 1 72 ? -1.473 -4.105 -4.088 1.00 0.00 72 ALA A CA 15
ATOM 28560 C C . ALA A 1 72 ? -2.330 -4.312 -5.362 1.00 0.00 72 ALA A C 15
ATOM 28561 O O . ALA A 1 72 ? -3.545 -4.132 -5.328 1.00 0.00 72 ALA A O 15
ATOM 28568 N N . THR A 1 73 ? -1.677 -4.672 -6.480 1.00 0.00 73 THR A N 15
ATOM 28569 C CA . THR A 1 73 ? -2.385 -5.058 -7.720 1.00 0.00 73 THR A CA 15
ATOM 28570 C C . THR A 1 73 ? -2.844 -6.536 -7.650 1.00 0.00 73 THR A C 15
ATOM 28571 O O . THR A 1 73 ? -3.967 -6.850 -8.047 1.00 0.00 73 THR A O 15
ATOM 28582 N N . ARG A 1 74 ? -1.973 -7.423 -7.121 1.00 0.00 74 ARG A N 15
ATOM 28583 C CA . ARG A 1 74 ? -2.234 -8.884 -7.056 1.00 0.00 74 ARG A CA 15
ATOM 28584 C C . ARG A 1 74 ? -3.452 -9.207 -6.152 1.00 0.00 74 ARG A C 15
ATOM 28585 O O . ARG A 1 74 ? -4.287 -10.034 -6.506 1.00 0.00 74 ARG A O 15
ATOM 28606 N N . VAL A 1 75 ? -3.541 -8.519 -5.000 1.00 0.00 75 VAL A N 15
ATOM 28607 C CA . VAL A 1 75 ? -4.666 -8.627 -4.043 1.00 0.00 75 VAL A CA 15
ATOM 28608 C C . VAL A 1 75 ? -5.954 -8.035 -4.657 1.00 0.00 75 VAL A C 15
ATOM 28609 O O . VAL A 1 75 ? -7.050 -8.602 -4.506 1.00 0.00 75 VAL A O 15
ATOM 28622 N N . ALA A 1 76 ? -5.782 -6.915 -5.386 1.00 0.00 76 ALA A N 15
ATOM 28623 C CA . ALA A 1 76 ? -6.882 -6.162 -6.010 1.00 0.00 76 ALA A CA 15
ATOM 28624 C C . ALA A 1 76 ? -7.597 -7.011 -7.071 1.00 0.00 76 ALA A C 15
ATOM 28625 O O . ALA A 1 76 ? -8.825 -7.121 -7.085 1.00 0.00 76 ALA A O 15
ATOM 28632 N N . GLN A 1 77 ? -6.782 -7.648 -7.920 1.00 0.00 77 GLN A N 15
ATOM 28633 C CA . GLN A 1 77 ? -7.264 -8.417 -9.077 1.00 0.00 77 GLN A CA 15
ATOM 28634 C C . GLN A 1 77 ? -7.778 -9.802 -8.633 1.00 0.00 77 GLN A C 15
ATOM 28635 O O . GLN A 1 77 ? -8.725 -10.332 -9.223 1.00 0.00 77 GLN A O 15
ATOM 28649 N N . LYS A 1 78 ? -7.144 -10.358 -7.576 1.00 0.00 78 LYS A N 15
ATOM 28650 C CA . LYS A 1 78 ? -7.494 -11.664 -6.973 1.00 0.00 78 LYS A CA 15
ATOM 28651 C C . LYS A 1 78 ? -8.992 -11.770 -6.623 1.00 0.00 78 LYS A C 15
ATOM 28652 O O . LYS A 1 78 ? -9.652 -12.749 -6.979 1.00 0.00 78 LYS A O 15
ATOM 28671 N N . HIS A 1 79 ? -9.520 -10.730 -5.949 1.00 0.00 79 HIS A N 15
ATOM 28672 C CA . HIS A 1 79 ? -10.895 -10.751 -5.397 1.00 0.00 79 HIS A CA 15
ATOM 28673 C C . HIS A 1 79 ? -11.974 -10.438 -6.473 1.00 0.00 79 HIS A C 15
ATOM 28674 O O . HIS A 1 79 ? -13.136 -10.192 -6.138 1.00 0.00 79 HIS A O 15
ATOM 28689 N N . GLY A 1 80 ? -11.596 -10.481 -7.767 1.00 0.00 80 GLY A N 15
ATOM 28690 C CA . GLY A 1 80 ? -12.560 -10.411 -8.875 1.00 0.00 80 GLY A CA 15
ATOM 28691 C C . GLY A 1 80 ? -12.465 -9.119 -9.656 1.00 0.00 80 GLY A C 15
ATOM 28692 O O . GLY A 1 80 ? -13.477 -8.457 -9.908 1.00 0.00 80 GLY A O 15
ATOM 28696 N N . LEU A 1 81 ? -11.244 -8.778 -10.069 1.00 0.00 81 LEU A N 15
ATOM 28697 C CA . LEU A 1 81 ? -10.954 -7.537 -10.804 1.00 0.00 81 LEU A CA 15
ATOM 28698 C C . LEU A 1 81 ? -9.867 -7.803 -11.866 1.00 0.00 81 LEU A C 15
ATOM 28699 O O . LEU A 1 81 ? -9.092 -8.756 -11.758 1.00 0.00 81 LEU A O 15
ATOM 28715 N N . HIS A 1 82 ? -9.870 -6.969 -12.912 1.00 0.00 82 HIS A N 15
ATOM 28716 C CA . HIS A 1 82 ? -8.846 -6.943 -13.963 1.00 0.00 82 HIS A CA 15
ATOM 28717 C C . HIS A 1 82 ? -8.897 -5.546 -14.630 1.00 0.00 82 HIS A C 15
ATOM 28718 O O . HIS A 1 82 ? -9.551 -5.373 -15.656 1.00 0.00 82 HIS A O 15
ATOM 28733 N N . PRO A 1 83 ? -8.239 -4.502 -14.019 1.00 0.00 83 PRO A N 15
ATOM 28734 C CA . PRO A 1 83 ? -8.386 -3.104 -14.461 1.00 0.00 83 PRO A CA 15
ATOM 28735 C C . PRO A 1 83 ? -7.466 -2.779 -15.656 1.00 0.00 83 PRO A C 15
ATOM 28736 O O . PRO A 1 83 ? -6.350 -2.292 -15.482 1.00 0.00 83 PRO A O 15
ATOM 28747 N N . LYS A 1 84 ? -7.926 -3.113 -16.874 1.00 0.00 84 LYS A N 15
ATOM 28748 C CA . LYS A 1 84 ? -7.151 -2.871 -18.112 1.00 0.00 84 LYS A CA 15
ATOM 28749 C C . LYS A 1 84 ? -7.184 -1.379 -18.506 1.00 0.00 84 LYS A C 15
ATOM 28750 O O . LYS A 1 84 ? -6.215 -0.862 -19.062 1.00 0.00 84 LYS A O 15
ATOM 28769 N N . PHE A 1 85 ? -8.304 -0.687 -18.212 1.00 0.00 85 PHE A N 15
ATOM 28770 C CA . PHE A 1 85 ? -8.412 0.780 -18.402 1.00 0.00 85 PHE A CA 15
ATOM 28771 C C . PHE A 1 85 ? -7.827 1.523 -17.179 1.00 0.00 85 PHE A C 15
ATOM 28772 O O . PHE A 1 85 ? -7.246 2.606 -17.318 1.00 0.00 85 PHE A O 15
ATOM 28789 N N . GLY A 1 86 ? -8.000 0.926 -15.986 1.00 0.00 86 GLY A N 15
ATOM 28790 C CA . GLY A 1 86 ? -7.522 1.518 -14.732 1.00 0.00 86 GLY A CA 15
ATOM 28791 C C . GLY A 1 86 ? -5.998 1.509 -14.608 1.00 0.00 86 GLY A C 15
ATOM 28792 O O . GLY A 1 86 ? -5.395 2.510 -14.210 1.00 0.00 86 GLY A O 15
ATOM 28796 N N . ALA A 1 87 ? -5.389 0.375 -14.985 1.00 0.00 87 ALA A N 15
ATOM 28797 C CA . ALA A 1 87 ? -3.940 0.140 -14.865 1.00 0.00 87 ALA A CA 15
ATOM 28798 C C . ALA A 1 87 ? -3.489 -0.922 -15.890 1.00 0.00 87 ALA A C 15
ATOM 28799 O O . ALA A 1 87 ? -3.420 -2.119 -15.575 1.00 0.00 87 ALA A O 15
ATOM 28806 N N . ILE A 1 88 ? -3.223 -0.478 -17.133 1.00 0.00 88 ILE A N 15
ATOM 28807 C CA . ILE A 1 88 ? -2.791 -1.375 -18.233 1.00 0.00 88 ILE A CA 15
ATOM 28808 C C . ILE A 1 88 ? -1.318 -1.798 -18.029 1.00 0.00 88 ILE A C 15
ATOM 28809 O O . ILE A 1 88 ? -0.944 -2.940 -18.312 1.00 0.00 88 ILE A O 15
ATOM 28825 N N . THR A 1 89 ? -0.500 -0.872 -17.504 1.00 0.00 89 THR A N 15
ATOM 28826 C CA . THR A 1 89 ? 0.934 -1.107 -17.244 1.00 0.00 89 THR A CA 15
ATOM 28827 C C . THR A 1 89 ? 1.163 -1.616 -15.789 1.00 0.00 89 THR A C 15
ATOM 28828 O O . THR A 1 89 ? 2.277 -2.043 -15.454 1.00 0.00 89 THR A O 15
ATOM 28839 N N . ARG A 1 90 ? 0.082 -1.577 -14.955 1.00 0.00 90 ARG A N 15
ATOM 28840 C CA . ARG A 1 90 ? 0.098 -1.933 -13.505 1.00 0.00 90 ARG A CA 15
ATOM 28841 C C . ARG A 1 90 ? 0.787 -0.821 -12.685 1.00 0.00 90 ARG A C 15
ATOM 28842 O O . ARG A 1 90 ? 0.166 -0.203 -11.808 1.00 0.00 90 ARG A O 15
ATOM 28863 N N . VAL A 1 91 ? 2.079 -0.596 -12.964 1.00 0.00 91 VAL A N 15
ATOM 28864 C CA . VAL A 1 91 ? 2.839 0.524 -12.405 1.00 0.00 91 VAL A CA 15
ATOM 28865 C C . VAL A 1 91 ? 2.422 1.840 -13.109 1.00 0.00 91 VAL A C 15
ATOM 28866 O O . VAL A 1 91 ? 2.746 2.078 -14.279 1.00 0.00 91 VAL A O 15
ATOM 28879 N N . HIS A 1 92 ? 1.624 2.645 -12.389 1.00 0.00 92 HIS A N 15
ATOM 28880 C CA . HIS A 1 92 ? 1.131 3.965 -12.851 1.00 0.00 92 HIS A CA 15
ATOM 28881 C C . HIS A 1 92 ? 2.289 4.986 -12.907 1.00 0.00 92 HIS A C 15
ATOM 28882 O O . HIS A 1 92 ? 3.333 4.771 -12.285 1.00 0.00 92 HIS A O 15
ATOM 28897 N N . LYS A 1 93 ? 2.102 6.100 -13.650 1.00 0.00 93 LYS A N 15
ATOM 28898 C CA . LYS A 1 93 ? 3.029 7.256 -13.598 1.00 0.00 93 LYS A CA 15
ATOM 28899 C C . LYS A 1 93 ? 2.951 7.919 -12.205 1.00 0.00 93 LYS A C 15
ATOM 28900 O O . LYS A 1 93 ? 2.187 7.456 -11.353 1.00 0.00 93 LYS A O 15
ATOM 28919 N N . GLU A 1 94 ? 3.775 8.970 -11.961 1.00 0.00 94 GLU A N 15
ATOM 28920 C CA . GLU A 1 94 ? 3.891 9.683 -10.638 1.00 0.00 94 GLU A CA 15
ATOM 28921 C C . GLU A 1 94 ? 4.106 8.710 -9.438 1.00 0.00 94 GLU A C 15
ATOM 28922 O O . GLU A 1 94 ? 3.939 9.081 -8.267 1.00 0.00 94 GLU A O 15
ATOM 28934 N N . TYR A 1 95 ? 4.541 7.475 -9.763 1.00 0.00 95 TYR A N 15
ATOM 28935 C CA . TYR A 1 95 ? 4.831 6.416 -8.795 1.00 0.00 95 TYR A CA 15
ATOM 28936 C C . TYR A 1 95 ? 6.144 6.721 -8.085 1.00 0.00 95 TYR A C 15
ATOM 28937 O O . TYR A 1 95 ? 6.321 6.342 -6.940 1.00 0.00 95 TYR A O 15
ATOM 28955 N N . ASP A 1 96 ? 7.065 7.375 -8.809 1.00 0.00 96 ASP A N 15
ATOM 28956 C CA . ASP A 1 96 ? 8.347 7.847 -8.266 1.00 0.00 96 ASP A CA 15
ATOM 28957 C C . ASP A 1 96 ? 8.121 8.940 -7.192 1.00 0.00 96 ASP A C 15
ATOM 28958 O O . ASP A 1 96 ? 8.912 9.070 -6.260 1.00 0.00 96 ASP A O 15
ATOM 28967 N N . ALA A 1 97 ? 7.030 9.718 -7.339 1.00 0.00 97 ALA A N 15
ATOM 28968 C CA . ALA A 1 97 ? 6.641 10.749 -6.355 1.00 0.00 97 ALA A CA 15
ATOM 28969 C C . ALA A 1 97 ? 6.141 10.092 -5.052 1.00 0.00 97 ALA A C 15
ATOM 28970 O O . ALA A 1 97 ? 6.554 10.480 -3.953 1.00 0.00 97 ALA A O 15
ATOM 28977 N N . MET A 1 98 ? 5.246 9.093 -5.202 1.00 0.00 98 MET A N 15
ATOM 28978 C CA . MET A 1 98 ? 4.748 8.262 -4.074 1.00 0.00 98 MET A CA 15
ATOM 28979 C C . MET A 1 98 ? 5.898 7.470 -3.407 1.00 0.00 98 MET A C 15
ATOM 28980 O O . MET A 1 98 ? 5.932 7.310 -2.195 1.00 0.00 98 MET A O 15
ATOM 28994 N N . PHE A 1 99 ? 6.804 6.975 -4.253 1.00 0.00 99 PHE A N 15
ATOM 28995 C CA . PHE A 1 99 ? 8.053 6.279 -3.861 1.00 0.00 99 PHE A CA 15
ATOM 28996 C C . PHE A 1 99 ? 8.859 7.150 -2.885 1.00 0.00 99 PHE A C 15
ATOM 28997 O O . PHE A 1 99 ? 9.260 6.691 -1.812 1.00 0.00 99 PHE A O 15
ATOM 29014 N N . GLU A 1 100 ? 9.066 8.416 -3.289 1.00 0.00 100 GLU A N 15
ATOM 29015 C CA . GLU A 1 100 ? 9.804 9.415 -2.504 1.00 0.00 100 GLU A CA 15
ATOM 29016 C C . GLU A 1 100 ? 9.079 9.771 -1.201 1.00 0.00 100 GLU A C 15
ATOM 29017 O O . GLU A 1 100 ? 9.721 10.056 -0.185 1.00 0.00 100 GLU A O 15
ATOM 29029 N N . ASP A 1 101 ? 7.744 9.763 -1.252 1.00 0.00 101 ASP A N 15
ATOM 29030 C CA . ASP A 1 101 ? 6.896 10.078 -0.097 1.00 0.00 101 ASP A CA 15
ATOM 29031 C C . ASP A 1 101 ? 7.062 8.991 0.992 1.00 0.00 101 ASP A C 15
ATOM 29032 O O . ASP A 1 101 ? 7.295 9.299 2.164 1.00 0.00 101 ASP A O 15
ATOM 29041 N N . ILE A 1 102 ? 6.934 7.722 0.569 1.00 0.00 102 ILE A N 15
ATOM 29042 C CA . ILE A 1 102 ? 7.098 6.542 1.448 1.00 0.00 102 ILE A CA 15
ATOM 29043 C C . ILE A 1 102 ? 8.550 6.404 1.972 1.00 0.00 102 ILE A C 15
ATOM 29044 O O . ILE A 1 102 ? 8.743 6.073 3.138 1.00 0.00 102 ILE A O 15
ATOM 29060 N N . ARG A 1 103 ? 9.562 6.675 1.108 1.00 0.00 103 ARG A N 15
ATOM 29061 C CA . ARG A 1 103 ? 10.996 6.545 1.491 1.00 0.00 103 ARG A CA 15
ATOM 29062 C C . ARG A 1 103 ? 11.382 7.623 2.521 1.00 0.00 103 ARG A C 15
ATOM 29063 O O . ARG A 1 103 ? 12.253 7.405 3.377 1.00 0.00 103 ARG A O 15
ATOM 29084 N N . ALA A 1 104 ? 10.709 8.785 2.423 1.00 0.00 104 ALA A N 15
ATOM 29085 C CA . ALA A 1 104 ? 10.880 9.898 3.365 1.00 0.00 104 ALA A CA 15
ATOM 29086 C C . ALA A 1 104 ? 10.233 9.543 4.715 1.00 0.00 104 ALA A C 15
ATOM 29087 O O . ALA A 1 104 ? 10.804 9.788 5.784 1.00 0.00 104 ALA A O 15
ATOM 29094 N N . LYS A 1 105 ? 9.019 8.974 4.637 1.00 0.00 105 LYS A N 15
ATOM 29095 C CA . LYS A 1 105 ? 8.255 8.501 5.802 1.00 0.00 105 LYS A CA 15
ATOM 29096 C C . LYS A 1 105 ? 8.991 7.373 6.575 1.00 0.00 105 LYS A C 15
ATOM 29097 O O . LYS A 1 105 ? 8.918 7.299 7.803 1.00 0.00 105 LYS A O 15
ATOM 29116 N N . LEU A 1 106 ? 9.675 6.497 5.825 1.00 0.00 106 LEU A N 15
ATOM 29117 C CA . LEU A 1 106 ? 10.485 5.386 6.380 1.00 0.00 106 LEU A CA 15
ATOM 29118 C C . LEU A 1 106 ? 11.708 5.888 7.188 1.00 0.00 106 LEU A C 15
ATOM 29119 O O . LEU A 1 106 ? 12.189 5.195 8.089 1.00 0.00 106 LEU A O 15
ATOM 29135 N N . HIS A 1 107 ? 12.200 7.090 6.837 1.00 0.00 107 HIS A N 15
ATOM 29136 C CA . HIS A 1 107 ? 13.275 7.793 7.579 1.00 0.00 107 HIS A CA 15
ATOM 29137 C C . HIS A 1 107 ? 12.729 8.319 8.947 1.00 0.00 107 HIS A C 15
ATOM 29138 O O . HIS A 1 107 ? 13.509 8.667 9.847 1.00 0.00 107 HIS A O 15
ATOM 29153 N N . ALA A 1 108 ? 11.376 8.378 9.065 1.00 0.00 108 ALA A N 15
ATOM 29154 C CA . ALA A 1 108 ? 10.648 8.862 10.269 1.00 0.00 108 ALA A CA 15
ATOM 29155 C C . ALA A 1 108 ? 10.891 10.368 10.482 1.00 0.00 108 ALA A C 15
ATOM 29156 O O . ALA A 1 108 ? 10.809 10.882 11.602 1.00 0.00 108 ALA A O 15
ATOM 29163 N N . HIS A 1 109 ? 11.142 11.062 9.362 1.00 0.00 109 HIS A N 15
ATOM 29164 C CA . HIS A 1 109 ? 11.504 12.488 9.322 1.00 0.00 109 HIS A CA 15
ATOM 29165 C C . HIS A 1 109 ? 10.941 13.104 8.023 1.00 0.00 109 HIS A C 15
ATOM 29166 O O . HIS A 1 109 ? 10.952 12.428 6.989 1.00 0.00 109 HIS A O 15
ATOM 29181 N N . PRO A 1 110 ? 10.414 14.378 8.053 1.00 0.00 110 PRO A N 15
ATOM 29182 C CA . PRO A 1 110 ? 9.790 15.018 6.867 1.00 0.00 110 PRO A CA 15
ATOM 29183 C C . PRO A 1 110 ? 10.826 15.305 5.749 1.00 0.00 110 PRO A C 15
ATOM 29184 O O . PRO A 1 110 ? 11.510 16.339 5.754 1.00 0.00 110 PRO A O 15
ATOM 29195 N N . GLY A 1 111 ? 10.954 14.341 4.813 1.00 0.00 111 GLY A N 15
ATOM 29196 C CA . GLY A 1 111 ? 11.921 14.419 3.713 1.00 0.00 111 GLY A CA 15
ATOM 29197 C C . GLY A 1 111 ? 11.387 15.206 2.530 1.00 0.00 111 GLY A C 15
ATOM 29198 O O . GLY A 1 111 ? 11.132 14.652 1.456 1.00 0.00 111 GLY A O 15
ATOM 29202 N N . GLU A 1 112 ? 11.215 16.511 2.753 1.00 0.00 112 GLU A N 15
ATOM 29203 C CA . GLU A 1 112 ? 10.657 17.444 1.766 1.00 0.00 112 GLU A CA 15
ATOM 29204 C C . GLU A 1 112 ? 11.791 18.064 0.909 1.00 0.00 112 GLU A C 15
ATOM 29205 O O . GLU A 1 112 ? 12.753 18.603 1.467 1.00 0.00 112 GLU A O 15
ATOM 29217 N N . PRO A 1 113 ? 11.727 17.953 -0.464 1.00 0.00 113 PRO A N 15
ATOM 29218 C CA . PRO A 1 113 ? 12.678 18.641 -1.376 1.00 0.00 113 PRO A CA 15
ATOM 29219 C C . PRO A 1 113 ? 12.337 20.143 -1.515 1.00 0.00 113 PRO A C 15
ATOM 29220 O O . PRO A 1 113 ? 11.257 20.583 -1.096 1.00 0.00 113 PRO A O 15
ATOM 29231 N N . VAL A 1 114 ? 13.256 20.917 -2.113 1.00 0.00 114 VAL A N 15
ATOM 29232 C CA . VAL A 1 114 ? 13.085 22.370 -2.319 1.00 0.00 114 VAL A CA 15
ATOM 29233 C C . VAL A 1 114 ? 13.762 22.787 -3.635 1.00 0.00 114 VAL A C 15
ATOM 29234 O O . VAL A 1 114 ? 14.723 22.146 -4.070 1.00 0.00 114 VAL A O 15
ATOM 29247 N N . ASP A 1 115 ? 13.254 23.851 -4.264 1.00 0.00 115 ASP A N 15
ATOM 29248 C CA . ASP A 1 115 ? 13.815 24.402 -5.510 1.00 0.00 115 ASP A CA 15
ATOM 29249 C C . ASP A 1 115 ? 14.294 25.836 -5.236 1.00 0.00 115 ASP A C 15
ATOM 29250 O O . ASP A 1 115 ? 13.644 26.811 -5.622 1.00 0.00 115 ASP A O 15
ATOM 29259 N N . LEU A 1 116 ? 15.371 25.954 -4.437 1.00 0.00 116 LEU A N 15
ATOM 29260 C CA . LEU A 1 116 ? 16.077 27.240 -4.203 1.00 0.00 116 LEU A CA 15
ATOM 29261 C C . LEU A 1 116 ? 17.331 27.347 -5.094 1.00 0.00 116 LEU A C 15
ATOM 29262 O O . LEU A 1 116 ? 17.742 28.449 -5.487 1.00 0.00 116 LEU A O 15
ATOM 29278 N N . GLU A 1 117 ? 17.909 26.180 -5.427 1.00 0.00 117 GLU A N 15
ATOM 29279 C CA . GLU A 1 117 ? 19.205 26.073 -6.130 1.00 0.00 117 GLU A CA 15
ATOM 29280 C C . GLU A 1 117 ? 19.095 26.450 -7.616 1.00 0.00 117 GLU A C 15
ATOM 29281 O O . GLU A 1 117 ? 19.996 27.088 -8.165 1.00 0.00 117 GLU A O 15
ATOM 29293 N N . ARG A 1 118 ? 17.969 26.078 -8.247 1.00 0.00 118 ARG A N 15
ATOM 29294 C CA . ARG A 1 118 ? 17.786 26.198 -9.711 1.00 0.00 118 ARG A CA 15
ATOM 29295 C C . ARG A 1 118 ? 17.633 27.675 -10.152 1.00 0.00 118 ARG A C 15
ATOM 29296 O O . ARG A 1 118 ? 17.754 27.997 -11.340 1.00 0.00 118 ARG A O 15
ATOM 29317 N N . ILE A 1 119 ? 17.391 28.566 -9.173 1.00 0.00 119 ILE A N 15
ATOM 29318 C CA . ILE A 1 119 ? 17.267 30.017 -9.403 1.00 0.00 119 ILE A CA 15
ATOM 29319 C C . ILE A 1 119 ? 18.666 30.614 -9.639 1.00 0.00 119 ILE A C 15
ATOM 29320 O O . ILE A 1 119 ? 18.900 31.292 -10.640 1.00 0.00 119 ILE A O 15
ATOM 29336 N N . ILE A 1 120 ? 19.585 30.344 -8.696 1.00 0.00 120 ILE A N 15
ATOM 29337 C CA . ILE A 1 120 ? 20.993 30.775 -8.774 1.00 0.00 120 ILE A CA 15
ATOM 29338 C C . ILE A 1 120 ? 21.872 29.515 -8.881 1.00 0.00 120 ILE A C 15
ATOM 29339 O O . ILE A 1 120 ? 22.219 28.897 -7.863 1.00 0.00 120 ILE A O 15
ATOM 29355 N N . ARG A 1 121 ? 22.178 29.101 -10.123 1.00 0.00 121 ARG A N 15
ATOM 29356 C CA . ARG A 1 121 ? 22.926 27.849 -10.402 1.00 0.00 121 ARG A CA 15
ATOM 29357 C C . ARG A 1 121 ? 24.210 28.169 -11.199 1.00 0.00 121 ARG A C 15
ATOM 29358 O O . ARG A 1 121 ? 25.305 27.720 -10.832 1.00 0.00 121 ARG A O 15
ATOM 29379 N N . HIS A 1 122 ? 24.062 28.951 -12.285 1.00 0.00 122 HIS A N 15
ATOM 29380 C CA . HIS A 1 122 ? 25.192 29.399 -13.121 1.00 0.00 122 HIS A CA 15
ATOM 29381 C C . HIS A 1 122 ? 24.822 30.685 -13.885 1.00 0.00 122 HIS A C 15
ATOM 29382 O O . HIS A 1 122 ? 23.715 30.795 -14.430 1.00 0.00 122 HIS A O 15
ATOM 29397 N N . GLU A 1 123 ? 25.747 31.659 -13.893 1.00 0.00 123 GLU A N 15
ATOM 29398 C CA . GLU A 1 123 ? 25.643 32.875 -14.717 1.00 0.00 123 GLU A CA 15
ATOM 29399 C C . GLU A 1 123 ? 26.547 32.710 -15.953 1.00 0.00 123 GLU A C 15
ATOM 29400 O O . GLU A 1 123 ? 26.066 32.699 -17.092 1.00 0.00 123 GLU A O 15
ATOM 29412 N N . GLY A 1 124 ? 27.857 32.548 -15.696 1.00 0.00 124 GLY A N 15
ATOM 29413 C CA . GLY A 1 124 ? 28.866 32.395 -16.749 1.00 0.00 124 GLY A CA 15
ATOM 29414 C C . GLY A 1 124 ? 30.082 31.630 -16.256 1.00 0.00 124 GLY A C 15
ATOM 29415 O O . GLY A 1 124 ? 29.991 30.920 -15.248 1.00 0.00 124 GLY A O 15
ATOM 29419 N N . SER A 1 125 ? 31.216 31.785 -16.972 1.00 0.00 125 SER A N 15
ATOM 29420 C CA . SER A 1 125 ? 32.500 31.109 -16.672 1.00 0.00 125 SER A CA 15
ATOM 29421 C C . SER A 1 125 ? 32.350 29.562 -16.796 1.00 0.00 125 SER A C 15
ATOM 29422 O O . SER A 1 125 ? 32.144 28.868 -15.772 1.00 0.00 125 SER A O 15
ATOM 29431 N N . GLN A 1 1 ? -12.557 13.866 -4.786 1.00 0.00 1 GLN A N 16
ATOM 29432 C CA . GLN A 1 1 ? -13.253 12.566 -4.944 1.00 0.00 1 GLN A CA 16
ATOM 29433 C C . GLN A 1 1 ? -12.787 11.877 -6.237 1.00 0.00 1 GLN A C 16
ATOM 29434 O O . GLN A 1 1 ? -12.584 12.545 -7.254 1.00 0.00 1 GLN A O 16
ATOM 29450 N N . GLY A 1 2 ? -12.622 10.540 -6.184 1.00 0.00 2 GLY A N 16
ATOM 29451 C CA . GLY A 1 2 ? -12.149 9.749 -7.321 1.00 0.00 2 GLY A CA 16
ATOM 29452 C C . GLY A 1 2 ? -10.785 9.143 -7.034 1.00 0.00 2 GLY A C 16
ATOM 29453 O O . GLY A 1 2 ? -10.639 7.916 -6.934 1.00 0.00 2 GLY A O 16
ATOM 29457 N N . HIS A 1 3 ? -9.771 10.019 -6.897 1.00 0.00 3 HIS A N 16
ATOM 29458 C CA . HIS A 1 3 ? -8.376 9.615 -6.624 1.00 0.00 3 HIS A CA 16
ATOM 29459 C C . HIS A 1 3 ? -7.806 10.538 -5.536 1.00 0.00 3 HIS A C 16
ATOM 29460 O O . HIS A 1 3 ? -7.513 11.714 -5.803 1.00 0.00 3 HIS A O 16
ATOM 29475 N N . MET A 1 4 ? -7.680 10.010 -4.306 1.00 0.00 4 MET A N 16
ATOM 29476 C CA . MET A 1 4 ? -7.182 10.771 -3.145 1.00 0.00 4 MET A CA 16
ATOM 29477 C C . MET A 1 4 ? -5.912 10.117 -2.589 1.00 0.00 4 MET A C 16
ATOM 29478 O O . MET A 1 4 ? -5.969 9.023 -2.020 1.00 0.00 4 MET A O 16
ATOM 29492 N N . PHE A 1 5 ? -4.762 10.776 -2.789 1.00 0.00 5 PHE A N 16
ATOM 29493 C CA . PHE A 1 5 ? -3.498 10.391 -2.149 1.00 0.00 5 PHE A CA 16
ATOM 29494 C C . PHE A 1 5 ? -3.161 11.402 -1.041 1.00 0.00 5 PHE A C 16
ATOM 29495 O O . PHE A 1 5 ? -3.279 12.618 -1.240 1.00 0.00 5 PHE A O 16
ATOM 29512 N N . GLU A 1 6 ? -2.759 10.873 0.117 1.00 0.00 6 GLU A N 16
ATOM 29513 C CA . GLU A 1 6 ? -2.310 11.653 1.278 1.00 0.00 6 GLU A CA 16
ATOM 29514 C C . GLU A 1 6 ? -1.195 10.858 2.007 1.00 0.00 6 GLU A C 16
ATOM 29515 O O . GLU A 1 6 ? -1.130 9.629 1.860 1.00 0.00 6 GLU A O 16
ATOM 29527 N N . PRO A 1 7 ? -0.279 11.538 2.766 1.00 0.00 7 PRO A N 16
ATOM 29528 C CA . PRO A 1 7 ? 0.709 10.851 3.634 1.00 0.00 7 PRO A CA 16
ATOM 29529 C C . PRO A 1 7 ? 0.040 9.892 4.652 1.00 0.00 7 PRO A C 16
ATOM 29530 O O . PRO A 1 7 ? -0.645 10.338 5.584 1.00 0.00 7 PRO A O 16
ATOM 29541 N N . GLY A 1 8 ? 0.208 8.582 4.428 1.00 0.00 8 GLY A N 16
ATOM 29542 C CA . GLY A 1 8 ? -0.319 7.532 5.315 1.00 0.00 8 GLY A CA 16
ATOM 29543 C C . GLY A 1 8 ? -1.420 6.687 4.668 1.00 0.00 8 GLY A C 16
ATOM 29544 O O . GLY A 1 8 ? -1.614 5.521 5.049 1.00 0.00 8 GLY A O 16
ATOM 29548 N N . HIS A 1 9 ? -2.134 7.255 3.670 1.00 0.00 9 HIS A N 16
ATOM 29549 C CA . HIS A 1 9 ? -3.342 6.620 3.093 1.00 0.00 9 HIS A CA 16
ATOM 29550 C C . HIS A 1 9 ? -3.519 6.956 1.594 1.00 0.00 9 HIS A C 16
ATOM 29551 O O . HIS A 1 9 ? -3.264 8.068 1.151 1.00 0.00 9 HIS A O 16
ATOM 29566 N N . LEU A 1 10 ? -3.976 5.955 0.833 1.00 0.00 10 LEU A N 16
ATOM 29567 C CA . LEU A 1 10 ? -4.394 6.095 -0.570 1.00 0.00 10 LEU A CA 16
ATOM 29568 C C . LEU A 1 10 ? -5.834 5.565 -0.702 1.00 0.00 10 LEU A C 16
ATOM 29569 O O . LEU A 1 10 ? -6.190 4.579 -0.059 1.00 0.00 10 LEU A O 16
ATOM 29585 N N . HIS A 1 11 ? -6.677 6.248 -1.493 1.00 0.00 11 HIS A N 16
ATOM 29586 C CA . HIS A 1 11 ? -8.045 5.797 -1.807 1.00 0.00 11 HIS A CA 16
ATOM 29587 C C . HIS A 1 11 ? -8.237 5.819 -3.336 1.00 0.00 11 HIS A C 16
ATOM 29588 O O . HIS A 1 11 ? -8.145 6.883 -3.965 1.00 0.00 11 HIS A O 16
ATOM 29603 N N . LEU A 1 12 ? -8.487 4.635 -3.923 1.00 0.00 12 LEU A N 16
ATOM 29604 C CA . LEU A 1 12 ? -8.678 4.463 -5.371 1.00 0.00 12 LEU A CA 16
ATOM 29605 C C . LEU A 1 12 ? -10.072 3.867 -5.653 1.00 0.00 12 LEU A C 16
ATOM 29606 O O . LEU A 1 12 ? -10.351 2.712 -5.325 1.00 0.00 12 LEU A O 16
ATOM 29622 N N . VAL A 1 13 ? -10.953 4.692 -6.232 1.00 0.00 13 VAL A N 16
ATOM 29623 C CA . VAL A 1 13 ? -12.247 4.259 -6.809 1.00 0.00 13 VAL A CA 16
ATOM 29624 C C . VAL A 1 13 ? -12.205 4.567 -8.310 1.00 0.00 13 VAL A C 16
ATOM 29625 O O . VAL A 1 13 ? -11.261 5.239 -8.771 1.00 0.00 13 VAL A O 16
ATOM 29638 N N . SER A 1 14 ? -13.191 4.104 -9.098 1.00 0.00 14 SER A N 16
ATOM 29639 C CA . SER A 1 14 ? -13.314 4.520 -10.497 1.00 0.00 14 SER A CA 16
ATOM 29640 C C . SER A 1 14 ? -14.281 5.715 -10.503 1.00 0.00 14 SER A C 16
ATOM 29641 O O . SER A 1 14 ? -15.364 5.621 -9.902 1.00 0.00 14 SER A O 16
ATOM 29649 N N . LEU A 1 15 ? -13.880 6.838 -11.144 1.00 0.00 15 LEU A N 16
ATOM 29650 C CA . LEU A 1 15 ? -14.643 8.105 -11.091 1.00 0.00 15 LEU A CA 16
ATOM 29651 C C . LEU A 1 15 ? -16.082 7.924 -11.663 1.00 0.00 15 LEU A C 16
ATOM 29652 O O . LEU A 1 15 ? -16.273 7.135 -12.598 1.00 0.00 15 LEU A O 16
ATOM 29668 N N . PRO A 1 16 ? -17.120 8.610 -11.075 1.00 0.00 16 PRO A N 16
ATOM 29669 C CA . PRO A 1 16 ? -18.542 8.426 -11.474 1.00 0.00 16 PRO A CA 16
ATOM 29670 C C . PRO A 1 16 ? -18.884 9.087 -12.833 1.00 0.00 16 PRO A C 16
ATOM 29671 O O . PRO A 1 16 ? -17.992 9.529 -13.568 1.00 0.00 16 PRO A O 16
ATOM 29682 N N . GLY A 1 17 ? -20.192 9.139 -13.148 1.00 0.00 17 GLY A N 16
ATOM 29683 C CA . GLY A 1 17 ? -20.679 9.645 -14.433 1.00 0.00 17 GLY A CA 16
ATOM 29684 C C . GLY A 1 17 ? -21.129 8.506 -15.327 1.00 0.00 17 GLY A C 16
ATOM 29685 O O . GLY A 1 17 ? -22.303 8.411 -15.696 1.00 0.00 17 GLY A O 16
ATOM 29689 N N . LEU A 1 18 ? -20.171 7.639 -15.688 1.00 0.00 18 LEU A N 16
ATOM 29690 C CA . LEU A 1 18 ? -20.437 6.377 -16.404 1.00 0.00 18 LEU A CA 16
ATOM 29691 C C . LEU A 1 18 ? -20.264 5.217 -15.415 1.00 0.00 18 LEU A C 16
ATOM 29692 O O . LEU A 1 18 ? -19.225 5.121 -14.743 1.00 0.00 18 LEU A O 16
ATOM 29708 N N . ASP A 1 19 ? -21.287 4.358 -15.311 1.00 0.00 19 ASP A N 16
ATOM 29709 C CA . ASP A 1 19 ? -21.244 3.155 -14.466 1.00 0.00 19 ASP A CA 16
ATOM 29710 C C . ASP A 1 19 ? -20.402 2.072 -15.165 1.00 0.00 19 ASP A C 16
ATOM 29711 O O . ASP A 1 19 ? -20.929 1.241 -15.920 1.00 0.00 19 ASP A O 16
ATOM 29720 N N . GLN A 1 20 ? -19.075 2.163 -14.980 1.00 0.00 20 GLN A N 16
ATOM 29721 C CA . GLN A 1 20 ? -18.118 1.195 -15.536 1.00 0.00 20 GLN A CA 16
ATOM 29722 C C . GLN A 1 20 ? -18.119 -0.071 -14.666 1.00 0.00 20 GLN A C 16
ATOM 29723 O O . GLN A 1 20 ? -18.725 -1.083 -15.035 1.00 0.00 20 GLN A O 16
ATOM 29737 N N . GLN A 1 21 ? -17.467 0.013 -13.497 1.00 0.00 21 GLN A N 16
ATOM 29738 C CA . GLN A 1 21 ? -17.311 -1.115 -12.578 1.00 0.00 21 GLN A CA 16
ATOM 29739 C C . GLN A 1 21 ? -17.121 -0.570 -11.155 1.00 0.00 21 GLN A C 16
ATOM 29740 O O . GLN A 1 21 ? -16.530 0.506 -10.973 1.00 0.00 21 GLN A O 16
ATOM 29754 N N . ASP A 1 22 ? -17.603 -1.331 -10.157 1.00 0.00 22 ASP A N 16
ATOM 29755 C CA . ASP A 1 22 ? -17.637 -0.900 -8.751 1.00 0.00 22 ASP A CA 16
ATOM 29756 C C . ASP A 1 22 ? -16.323 -1.284 -8.038 1.00 0.00 22 ASP A C 16
ATOM 29757 O O . ASP A 1 22 ? -16.315 -2.056 -7.078 1.00 0.00 22 ASP A O 16
ATOM 29766 N N . ILE A 1 23 ? -15.195 -0.776 -8.554 1.00 0.00 23 ILE A N 16
ATOM 29767 C CA . ILE A 1 23 ? -13.892 -0.945 -7.896 1.00 0.00 23 ILE A CA 16
ATOM 29768 C C . ILE A 1 23 ? -13.684 0.234 -6.935 1.00 0.00 23 ILE A C 16
ATOM 29769 O O . ILE A 1 23 ? -13.767 1.405 -7.329 1.00 0.00 23 ILE A O 16
ATOM 29785 N N . ASN A 1 24 ? -13.498 -0.097 -5.655 1.00 0.00 24 ASN A N 16
ATOM 29786 C CA . ASN A 1 24 ? -13.301 0.882 -4.583 1.00 0.00 24 ASN A CA 16
ATOM 29787 C C . ASN A 1 24 ? -12.433 0.242 -3.493 1.00 0.00 24 ASN A C 16
ATOM 29788 O O . ASN A 1 24 ? -12.812 -0.749 -2.857 1.00 0.00 24 ASN A O 16
ATOM 29799 N N . ILE A 1 25 ? -11.250 0.828 -3.300 1.00 0.00 25 ILE A N 16
ATOM 29800 C CA . ILE A 1 25 ? -10.165 0.256 -2.495 1.00 0.00 25 ILE A CA 16
ATOM 29801 C C . ILE A 1 25 ? -9.540 1.378 -1.673 1.00 0.00 25 ILE A C 16
ATOM 29802 O O . ILE A 1 25 ? -9.452 2.514 -2.147 1.00 0.00 25 ILE A O 16
ATOM 29818 N N . HIS A 1 26 ? -9.104 1.069 -0.455 1.00 0.00 26 HIS A N 16
ATOM 29819 C CA . HIS A 1 26 ? -8.307 1.990 0.363 1.00 0.00 26 HIS A CA 16
ATOM 29820 C C . HIS A 1 26 ? -7.096 1.240 0.937 1.00 0.00 26 HIS A C 16
ATOM 29821 O O . HIS A 1 26 ? -7.241 0.169 1.540 1.00 0.00 26 HIS A O 16
ATOM 29836 N N . ILE A 1 27 ? -5.903 1.812 0.711 1.00 0.00 27 ILE A N 16
ATOM 29837 C CA . ILE A 1 27 ? -4.621 1.235 1.110 1.00 0.00 27 ILE A CA 16
ATOM 29838 C C . ILE A 1 27 ? -4.037 2.078 2.258 1.00 0.00 27 ILE A C 16
ATOM 29839 O O . ILE A 1 27 ? -3.882 3.298 2.124 1.00 0.00 27 ILE A O 16
ATOM 29855 N N . ARG A 1 28 ? -3.754 1.427 3.387 1.00 0.00 28 ARG A N 16
ATOM 29856 C CA . ARG A 1 28 ? -3.109 2.052 4.556 1.00 0.00 28 ARG A CA 16
ATOM 29857 C C . ARG A 1 28 ? -1.688 1.512 4.690 1.00 0.00 28 ARG A C 16
ATOM 29858 O O . ARG A 1 28 ? -1.504 0.317 4.890 1.00 0.00 28 ARG A O 16
ATOM 29879 N N . TYR A 1 29 ? -0.691 2.393 4.582 1.00 0.00 29 TYR A N 16
ATOM 29880 C CA . TYR A 1 29 ? 0.719 2.030 4.766 1.00 0.00 29 TYR A CA 16
ATOM 29881 C C . TYR A 1 29 ? 1.221 2.691 6.053 1.00 0.00 29 TYR A C 16
ATOM 29882 O O . TYR A 1 29 ? 1.152 3.916 6.204 1.00 0.00 29 TYR A O 16
ATOM 29900 N N . GLU A 1 30 ? 1.662 1.853 7.005 1.00 0.00 30 GLU A N 16
ATOM 29901 C CA . GLU A 1 30 ? 2.072 2.281 8.348 1.00 0.00 30 GLU A CA 16
ATOM 29902 C C . GLU A 1 30 ? 3.523 1.852 8.597 1.00 0.00 30 GLU A C 16
ATOM 29903 O O . GLU A 1 30 ? 3.814 0.651 8.667 1.00 0.00 30 GLU A O 16
ATOM 29915 N N . VAL A 1 31 ? 4.425 2.828 8.727 1.00 0.00 31 VAL A N 16
ATOM 29916 C CA . VAL A 1 31 ? 5.839 2.567 9.030 1.00 0.00 31 VAL A CA 16
ATOM 29917 C C . VAL A 1 31 ? 6.025 2.295 10.533 1.00 0.00 31 VAL A C 16
ATOM 29918 O O . VAL A 1 31 ? 5.681 3.132 11.378 1.00 0.00 31 VAL A O 16
ATOM 29931 N N . ARG A 1 32 ? 6.566 1.115 10.835 1.00 0.00 32 ARG A N 16
ATOM 29932 C CA . ARG A 1 32 ? 6.794 0.627 12.205 1.00 0.00 32 ARG A CA 16
ATOM 29933 C C . ARG A 1 32 ? 8.152 -0.102 12.234 1.00 0.00 32 ARG A C 16
ATOM 29934 O O . ARG A 1 32 ? 8.697 -0.444 11.183 1.00 0.00 32 ARG A O 16
ATOM 29955 N N . GLN A 1 33 ? 8.713 -0.313 13.433 1.00 0.00 33 GLN A N 16
ATOM 29956 C CA . GLN A 1 33 ? 9.990 -1.022 13.602 1.00 0.00 33 GLN A CA 16
ATOM 29957 C C . GLN A 1 33 ? 9.745 -2.390 14.290 1.00 0.00 33 GLN A C 16
ATOM 29958 O O . GLN A 1 33 ? 9.240 -2.443 15.413 1.00 0.00 33 GLN A O 16
ATOM 29972 N N . ASN A 1 34 ? 10.068 -3.486 13.581 1.00 0.00 34 ASN A N 16
ATOM 29973 C CA . ASN A 1 34 ? 10.063 -4.870 14.137 1.00 0.00 34 ASN A CA 16
ATOM 29974 C C . ASN A 1 34 ? 11.504 -5.319 14.440 1.00 0.00 34 ASN A C 16
ATOM 29975 O O . ASN A 1 34 ? 12.436 -4.939 13.734 1.00 0.00 34 ASN A O 16
ATOM 29986 N N . ALA A 1 35 ? 11.674 -6.141 15.482 1.00 0.00 35 ALA A N 16
ATOM 29987 C CA . ALA A 1 35 ? 12.996 -6.642 15.914 1.00 0.00 35 ALA A CA 16
ATOM 29988 C C . ALA A 1 35 ? 13.583 -7.655 14.901 1.00 0.00 35 ALA A C 16
ATOM 29989 O O . ALA A 1 35 ? 14.798 -7.885 14.873 1.00 0.00 35 ALA A O 16
ATOM 29996 N N . GLU A 1 36 ? 12.697 -8.240 14.073 1.00 0.00 36 GLU A N 16
ATOM 29997 C CA . GLU A 1 36 ? 13.059 -9.245 13.063 1.00 0.00 36 GLU A CA 16
ATOM 29998 C C . GLU A 1 36 ? 13.862 -8.623 11.906 1.00 0.00 36 GLU A C 16
ATOM 29999 O O . GLU A 1 36 ? 14.965 -9.083 11.590 1.00 0.00 36 GLU A O 16
ATOM 30011 N N . SER A 1 37 ? 13.313 -7.561 11.292 1.00 0.00 37 SER A N 16
ATOM 30012 C CA . SER A 1 37 ? 13.857 -6.982 10.040 1.00 0.00 37 SER A CA 16
ATOM 30013 C C . SER A 1 37 ? 14.294 -5.514 10.209 1.00 0.00 37 SER A C 16
ATOM 30014 O O . SER A 1 37 ? 14.771 -4.904 9.250 1.00 0.00 37 SER A O 16
ATOM 30022 N N . GLY A 1 38 ? 14.153 -4.962 11.427 1.00 0.00 38 GLY A N 16
ATOM 30023 C CA . GLY A 1 38 ? 14.441 -3.542 11.677 1.00 0.00 38 GLY A CA 16
ATOM 30024 C C . GLY A 1 38 ? 13.247 -2.672 11.307 1.00 0.00 38 GLY A C 16
ATOM 30025 O O . GLY A 1 38 ? 12.171 -2.834 11.872 1.00 0.00 38 GLY A O 16
ATOM 30029 N N . ALA A 1 39 ? 13.431 -1.757 10.357 1.00 0.00 39 ALA A N 16
ATOM 30030 C CA . ALA A 1 39 ? 12.329 -0.963 9.791 1.00 0.00 39 ALA A CA 16
ATOM 30031 C C . ALA A 1 39 ? 11.479 -1.822 8.846 1.00 0.00 39 ALA A C 16
ATOM 30032 O O . ALA A 1 39 ? 12.019 -2.704 8.161 1.00 0.00 39 ALA A O 16
ATOM 30039 N N . TYR A 1 40 ? 10.157 -1.574 8.829 1.00 0.00 40 TYR A N 16
ATOM 30040 C CA . TYR A 1 40 ? 9.242 -2.194 7.849 1.00 0.00 40 TYR A CA 16
ATOM 30041 C C . TYR A 1 40 ? 7.959 -1.361 7.709 1.00 0.00 40 TYR A C 16
ATOM 30042 O O . TYR A 1 40 ? 7.725 -0.427 8.485 1.00 0.00 40 TYR A O 16
ATOM 30060 N N . VAL A 1 41 ? 7.141 -1.699 6.701 1.00 0.00 41 VAL A N 16
ATOM 30061 C CA . VAL A 1 41 ? 5.827 -1.075 6.488 1.00 0.00 41 VAL A CA 16
ATOM 30062 C C . VAL A 1 41 ? 4.742 -2.166 6.479 1.00 0.00 41 VAL A C 16
ATOM 30063 O O . VAL A 1 41 ? 4.895 -3.209 5.829 1.00 0.00 41 VAL A O 16
ATOM 30076 N N . HIS A 1 42 ? 3.660 -1.916 7.214 1.00 0.00 42 HIS A N 16
ATOM 30077 C CA . HIS A 1 42 ? 2.461 -2.757 7.223 1.00 0.00 42 HIS A CA 16
ATOM 30078 C C . HIS A 1 42 ? 1.435 -2.145 6.258 1.00 0.00 42 HIS A C 16
ATOM 30079 O O . HIS A 1 42 ? 1.183 -0.941 6.306 1.00 0.00 42 HIS A O 16
ATOM 30094 N N . PHE A 1 43 ? 0.834 -2.979 5.401 1.00 0.00 43 PHE A N 16
ATOM 30095 C CA . PHE A 1 43 ? -0.136 -2.519 4.384 1.00 0.00 43 PHE A CA 16
ATOM 30096 C C . PHE A 1 43 ? -1.502 -3.181 4.622 1.00 0.00 43 PHE A C 16
ATOM 30097 O O . PHE A 1 43 ? -1.569 -4.382 4.894 1.00 0.00 43 PHE A O 16
ATOM 30114 N N . ASP A 1 44 ? -2.573 -2.377 4.548 1.00 0.00 44 ASP A N 16
ATOM 30115 C CA . ASP A 1 44 ? -3.974 -2.843 4.610 1.00 0.00 44 ASP A CA 16
ATOM 30116 C C . ASP A 1 44 ? -4.658 -2.540 3.275 1.00 0.00 44 ASP A C 16
ATOM 30117 O O . ASP A 1 44 ? -4.436 -1.476 2.701 1.00 0.00 44 ASP A O 16
ATOM 30126 N N . MET A 1 45 ? -5.481 -3.477 2.787 1.00 0.00 45 MET A N 16
ATOM 30127 C CA . MET A 1 45 ? -6.378 -3.249 1.639 1.00 0.00 45 MET A CA 16
ATOM 30128 C C . MET A 1 45 ? -7.757 -3.830 1.983 1.00 0.00 45 MET A C 16
ATOM 30129 O O . MET A 1 45 ? -7.860 -4.988 2.356 1.00 0.00 45 MET A O 16
ATOM 30143 N N . ASP A 1 46 ? -8.806 -3.022 1.817 1.00 0.00 46 ASP A N 16
ATOM 30144 C CA . ASP A 1 46 ? -10.197 -3.393 2.176 1.00 0.00 46 ASP A CA 16
ATOM 30145 C C . ASP A 1 46 ? -11.171 -2.501 1.394 1.00 0.00 46 ASP A C 16
ATOM 30146 O O . ASP A 1 46 ? -10.786 -1.429 0.898 1.00 0.00 46 ASP A O 16
ATOM 30155 N N . GLY A 1 47 ? -12.406 -2.983 1.247 1.00 0.00 47 GLY A N 16
ATOM 30156 C CA . GLY A 1 47 ? -13.482 -2.247 0.605 1.00 0.00 47 GLY A CA 16
ATOM 30157 C C . GLY A 1 47 ? -14.466 -3.211 -0.011 1.00 0.00 47 GLY A C 16
ATOM 30158 O O . GLY A 1 47 ? -14.934 -4.127 0.673 1.00 0.00 47 GLY A O 16
ATOM 30162 N N . GLU A 1 48 ? -14.744 -3.033 -1.306 1.00 0.00 48 GLU A N 16
ATOM 30163 C CA . GLU A 1 48 ? -15.573 -3.952 -2.100 1.00 0.00 48 GLU A CA 16
ATOM 30164 C C . GLU A 1 48 ? -15.256 -3.737 -3.576 1.00 0.00 48 GLU A C 16
ATOM 30165 O O . GLU A 1 48 ? -14.689 -2.702 -3.947 1.00 0.00 48 GLU A O 16
ATOM 30177 N N . ILE A 1 49 ? -15.639 -4.694 -4.441 1.00 0.00 49 ILE A N 16
ATOM 30178 C CA . ILE A 1 49 ? -15.146 -4.749 -5.829 1.00 0.00 49 ILE A CA 16
ATOM 30179 C C . ILE A 1 49 ? -16.228 -5.564 -6.563 1.00 0.00 49 ILE A C 16
ATOM 30180 O O . ILE A 1 49 ? -16.347 -6.772 -6.296 1.00 0.00 49 ILE A O 16
ATOM 30196 N N . ASP A 1 50 ? -17.041 -4.888 -7.406 1.00 0.00 50 ASP A N 16
ATOM 30197 C CA . ASP A 1 50 ? -18.306 -5.438 -7.959 1.00 0.00 50 ASP A CA 16
ATOM 30198 C C . ASP A 1 50 ? -19.307 -5.649 -6.786 1.00 0.00 50 ASP A C 16
ATOM 30199 O O . ASP A 1 50 ? -20.045 -6.630 -6.720 1.00 0.00 50 ASP A O 16
ATOM 30208 N N . GLY A 1 51 ? -19.299 -4.689 -5.840 1.00 0.00 51 GLY A N 16
ATOM 30209 C CA . GLY A 1 51 ? -20.164 -4.734 -4.649 1.00 0.00 51 GLY A CA 16
ATOM 30210 C C . GLY A 1 51 ? -19.750 -5.729 -3.561 1.00 0.00 51 GLY A C 16
ATOM 30211 O O . GLY A 1 51 ? -20.210 -5.612 -2.420 1.00 0.00 51 GLY A O 16
ATOM 30215 N N . LYS A 1 52 ? -18.900 -6.714 -3.897 1.00 0.00 52 LYS A N 16
ATOM 30216 C CA . LYS A 1 52 ? -18.529 -7.812 -2.989 1.00 0.00 52 LYS A CA 16
ATOM 30217 C C . LYS A 1 52 ? -17.316 -7.409 -2.133 1.00 0.00 52 LYS A C 16
ATOM 30218 O O . LYS A 1 52 ? -16.272 -7.060 -2.693 1.00 0.00 52 LYS A O 16
ATOM 30237 N N . PRO A 1 53 ? -17.431 -7.449 -0.763 1.00 0.00 53 PRO A N 16
ATOM 30238 C CA . PRO A 1 53 ? -16.376 -6.942 0.147 1.00 0.00 53 PRO A CA 16
ATOM 30239 C C . PRO A 1 53 ? -15.123 -7.842 0.196 1.00 0.00 53 PRO A C 16
ATOM 30240 O O . PRO A 1 53 ? -15.202 -9.054 -0.043 1.00 0.00 53 PRO A O 16
ATOM 30251 N N . PHE A 1 54 ? -13.973 -7.222 0.502 1.00 0.00 54 PHE A N 16
ATOM 30252 C CA . PHE A 1 54 ? -12.684 -7.922 0.674 1.00 0.00 54 PHE A CA 16
ATOM 30253 C C . PHE A 1 54 ? -11.884 -7.224 1.782 1.00 0.00 54 PHE A C 16
ATOM 30254 O O . PHE A 1 54 ? -12.001 -6.008 1.948 1.00 0.00 54 PHE A O 16
ATOM 30271 N N . SER A 1 55 ? -11.096 -7.993 2.548 1.00 0.00 55 SER A N 16
ATOM 30272 C CA . SER A 1 55 ? -10.199 -7.451 3.586 1.00 0.00 55 SER A CA 16
ATOM 30273 C C . SER A 1 55 ? -8.922 -8.305 3.655 1.00 0.00 55 SER A C 16
ATOM 30274 O O . SER A 1 55 ? -8.974 -9.497 3.992 1.00 0.00 55 SER A O 16
ATOM 30282 N N . ASP A 1 56 ? -7.793 -7.686 3.299 1.00 0.00 56 ASP A N 16
ATOM 30283 C CA . ASP A 1 56 ? -6.463 -8.320 3.234 1.00 0.00 56 ASP A CA 16
ATOM 30284 C C . ASP A 1 56 ? -5.439 -7.404 3.923 1.00 0.00 56 ASP A C 16
ATOM 30285 O O . ASP A 1 56 ? -5.684 -6.199 4.088 1.00 0.00 56 ASP A O 16
ATOM 30294 N N . SER A 1 57 ? -4.297 -7.981 4.316 1.00 0.00 57 SER A N 16
ATOM 30295 C CA . SER A 1 57 ? -3.155 -7.222 4.842 1.00 0.00 57 SER A CA 16
ATOM 30296 C C . SER A 1 57 ? -1.849 -7.974 4.557 1.00 0.00 57 SER A C 16
ATOM 30297 O O . SER A 1 57 ? -1.787 -9.200 4.705 1.00 0.00 57 SER A O 16
ATOM 30305 N N . PHE A 1 58 ? -0.824 -7.229 4.112 1.00 0.00 58 PHE A N 16
ATOM 30306 C CA . PHE A 1 58 ? 0.522 -7.759 3.826 1.00 0.00 58 PHE A CA 16
ATOM 30307 C C . PHE A 1 58 ? 1.581 -6.800 4.381 1.00 0.00 58 PHE A C 16
ATOM 30308 O O . PHE A 1 58 ? 1.411 -5.585 4.326 1.00 0.00 58 PHE A O 16
ATOM 30325 N N . GLU A 1 59 ? 2.667 -7.356 4.934 1.00 0.00 59 GLU A N 16
ATOM 30326 C CA . GLU A 1 59 ? 3.759 -6.573 5.539 1.00 0.00 59 GLU A CA 16
ATOM 30327 C C . GLU A 1 59 ? 5.038 -6.791 4.724 1.00 0.00 59 GLU A C 16
ATOM 30328 O O . GLU A 1 59 ? 5.456 -7.936 4.522 1.00 0.00 59 GLU A O 16
ATOM 30340 N N . LEU A 1 60 ? 5.653 -5.699 4.257 1.00 0.00 60 LEU A N 16
ATOM 30341 C CA . LEU A 1 60 ? 6.927 -5.739 3.523 1.00 0.00 60 LEU A CA 16
ATOM 30342 C C . LEU A 1 60 ? 8.008 -5.026 4.349 1.00 0.00 60 LEU A C 16
ATOM 30343 O O . LEU A 1 60 ? 7.798 -3.875 4.749 1.00 0.00 60 LEU A O 16
ATOM 30359 N N . PRO A 1 61 ? 9.172 -5.704 4.640 1.00 0.00 61 PRO A N 16
ATOM 30360 C CA . PRO A 1 61 ? 10.339 -5.059 5.295 1.00 0.00 61 PRO A CA 16
ATOM 30361 C C . PRO A 1 61 ? 10.898 -3.899 4.449 1.00 0.00 61 PRO A C 16
ATOM 30362 O O . PRO A 1 61 ? 10.667 -3.871 3.253 1.00 0.00 61 PRO A O 16
ATOM 30373 N N . ARG A 1 62 ? 11.601 -2.947 5.107 1.00 0.00 62 ARG A N 16
ATOM 30374 C CA . ARG A 1 62 ? 12.271 -1.777 4.460 1.00 0.00 62 ARG A CA 16
ATOM 30375 C C . ARG A 1 62 ? 12.987 -2.150 3.140 1.00 0.00 62 ARG A C 16
ATOM 30376 O O . ARG A 1 62 ? 12.836 -1.466 2.115 1.00 0.00 62 ARG A O 16
ATOM 30397 N N . ASP A 1 63 ? 13.714 -3.274 3.193 1.00 0.00 63 ASP A N 16
ATOM 30398 C CA . ASP A 1 63 ? 14.530 -3.799 2.085 1.00 0.00 63 ASP A CA 16
ATOM 30399 C C . ASP A 1 63 ? 13.684 -4.122 0.826 1.00 0.00 63 ASP A C 16
ATOM 30400 O O . ASP A 1 63 ? 14.188 -4.075 -0.300 1.00 0.00 63 ASP A O 16
ATOM 30409 N N . THR A 1 64 ? 12.383 -4.403 1.025 1.00 0.00 64 THR A N 16
ATOM 30410 C CA . THR A 1 64 ? 11.446 -4.778 -0.056 1.00 0.00 64 THR A CA 16
ATOM 30411 C C . THR A 1 64 ? 10.134 -3.958 0.046 1.00 0.00 64 THR A C 16
ATOM 30412 O O . THR A 1 64 ? 9.120 -4.333 -0.549 1.00 0.00 64 THR A O 16
ATOM 30423 N N . ALA A 1 65 ? 10.166 -2.831 0.792 1.00 0.00 65 ALA A N 16
ATOM 30424 C CA . ALA A 1 65 ? 8.961 -2.007 1.059 1.00 0.00 65 ALA A CA 16
ATOM 30425 C C . ALA A 1 65 ? 8.462 -1.316 -0.213 1.00 0.00 65 ALA A C 16
ATOM 30426 O O . ALA A 1 65 ? 7.264 -1.302 -0.494 1.00 0.00 65 ALA A O 16
ATOM 30433 N N . PHE A 1 66 ? 9.421 -0.759 -0.972 1.00 0.00 66 PHE A N 16
ATOM 30434 C CA . PHE A 1 66 ? 9.165 -0.052 -2.249 1.00 0.00 66 PHE A CA 16
ATOM 30435 C C . PHE A 1 66 ? 8.732 -1.010 -3.385 1.00 0.00 66 PHE A C 16
ATOM 30436 O O . PHE A 1 66 ? 8.343 -0.555 -4.466 1.00 0.00 66 PHE A O 16
ATOM 30453 N N . ASN A 1 67 ? 8.742 -2.333 -3.106 1.00 0.00 67 ASN A N 16
ATOM 30454 C CA . ASN A 1 67 ? 8.198 -3.371 -4.010 1.00 0.00 67 ASN A CA 16
ATOM 30455 C C . ASN A 1 67 ? 6.652 -3.460 -3.905 1.00 0.00 67 ASN A C 16
ATOM 30456 O O . ASN A 1 67 ? 6.030 -4.312 -4.558 1.00 0.00 67 ASN A O 16
ATOM 30467 N N . PHE A 1 68 ? 6.043 -2.546 -3.110 1.00 0.00 68 PHE A N 16
ATOM 30468 C CA . PHE A 1 68 ? 4.599 -2.539 -2.800 1.00 0.00 68 PHE A CA 16
ATOM 30469 C C . PHE A 1 68 ? 3.717 -2.318 -4.039 1.00 0.00 68 PHE A C 16
ATOM 30470 O O . PHE A 1 68 ? 2.540 -2.651 -4.004 1.00 0.00 68 PHE A O 16
ATOM 30487 N N . ALA A 1 69 ? 4.283 -1.771 -5.137 1.00 0.00 69 ALA A N 16
ATOM 30488 C CA . ALA A 1 69 ? 3.478 -1.280 -6.272 1.00 0.00 69 ALA A CA 16
ATOM 30489 C C . ALA A 1 69 ? 2.952 -2.464 -7.090 1.00 0.00 69 ALA A C 16
ATOM 30490 O O . ALA A 1 69 ? 1.784 -2.496 -7.493 1.00 0.00 69 ALA A O 16
ATOM 30497 N N . SER A 1 70 ? 3.843 -3.451 -7.294 1.00 0.00 70 SER A N 16
ATOM 30498 C CA . SER A 1 70 ? 3.528 -4.675 -8.034 1.00 0.00 70 SER A CA 16
ATOM 30499 C C . SER A 1 70 ? 2.587 -5.573 -7.209 1.00 0.00 70 SER A C 16
ATOM 30500 O O . SER A 1 70 ? 1.659 -6.173 -7.758 1.00 0.00 70 SER A O 16
ATOM 30508 N N . ASP A 1 71 ? 2.830 -5.631 -5.881 1.00 0.00 71 ASP A N 16
ATOM 30509 C CA . ASP A 1 71 ? 2.088 -6.528 -4.970 1.00 0.00 71 ASP A CA 16
ATOM 30510 C C . ASP A 1 71 ? 0.663 -6.004 -4.703 1.00 0.00 71 ASP A C 16
ATOM 30511 O O . ASP A 1 71 ? -0.285 -6.762 -4.801 1.00 0.00 71 ASP A O 16
ATOM 30520 N N . ALA A 1 72 ? 0.540 -4.712 -4.349 1.00 0.00 72 ALA A N 16
ATOM 30521 C CA . ALA A 1 72 ? -0.767 -4.058 -4.067 1.00 0.00 72 ALA A CA 16
ATOM 30522 C C . ALA A 1 72 ? -1.738 -4.145 -5.262 1.00 0.00 72 ALA A C 16
ATOM 30523 O O . ALA A 1 72 ? -2.932 -4.410 -5.081 1.00 0.00 72 ALA A O 16
ATOM 30530 N N . THR A 1 73 ? -1.216 -3.930 -6.485 1.00 0.00 73 THR A N 16
ATOM 30531 C CA . THR A 1 73 ? -2.003 -4.080 -7.724 1.00 0.00 73 THR A CA 16
ATOM 30532 C C . THR A 1 73 ? -2.392 -5.564 -7.936 1.00 0.00 73 THR A C 16
ATOM 30533 O O . THR A 1 73 ? -3.529 -5.859 -8.296 1.00 0.00 73 THR A O 16
ATOM 30544 N N . ARG A 1 74 ? -1.419 -6.472 -7.704 1.00 0.00 74 ARG A N 16
ATOM 30545 C CA . ARG A 1 74 ? -1.638 -7.943 -7.683 1.00 0.00 74 ARG A CA 16
ATOM 30546 C C . ARG A 1 74 ? -2.787 -8.338 -6.725 1.00 0.00 74 ARG A C 16
ATOM 30547 O O . ARG A 1 74 ? -3.596 -9.209 -7.053 1.00 0.00 74 ARG A O 16
ATOM 30568 N N . VAL A 1 75 ? -2.869 -7.650 -5.571 1.00 0.00 75 VAL A N 16
ATOM 30569 C CA . VAL A 1 75 ? -3.915 -7.888 -4.557 1.00 0.00 75 VAL A CA 16
ATOM 30570 C C . VAL A 1 75 ? -5.266 -7.380 -5.083 1.00 0.00 75 VAL A C 16
ATOM 30571 O O . VAL A 1 75 ? -6.287 -8.045 -4.927 1.00 0.00 75 VAL A O 16
ATOM 30584 N N . ALA A 1 76 ? -5.245 -6.234 -5.783 1.00 0.00 76 ALA A N 16
ATOM 30585 C CA . ALA A 1 76 ? -6.465 -5.546 -6.240 1.00 0.00 76 ALA A CA 16
ATOM 30586 C C . ALA A 1 76 ? -7.152 -6.360 -7.350 1.00 0.00 76 ALA A C 16
ATOM 30587 O O . ALA A 1 76 ? -8.357 -6.637 -7.294 1.00 0.00 76 ALA A O 16
ATOM 30594 N N . GLN A 1 77 ? -6.337 -6.748 -8.343 1.00 0.00 77 GLN A N 16
ATOM 30595 C CA . GLN A 1 77 ? -6.775 -7.534 -9.514 1.00 0.00 77 GLN A CA 16
ATOM 30596 C C . GLN A 1 77 ? -7.132 -8.980 -9.132 1.00 0.00 77 GLN A C 16
ATOM 30597 O O . GLN A 1 77 ? -7.915 -9.626 -9.830 1.00 0.00 77 GLN A O 16
ATOM 30611 N N . LYS A 1 78 ? -6.554 -9.473 -8.017 1.00 0.00 78 LYS A N 16
ATOM 30612 C CA . LYS A 1 78 ? -6.906 -10.786 -7.430 1.00 0.00 78 LYS A CA 16
ATOM 30613 C C . LYS A 1 78 ? -8.396 -10.826 -7.020 1.00 0.00 78 LYS A C 16
ATOM 30614 O O . LYS A 1 78 ? -9.039 -11.882 -7.075 1.00 0.00 78 LYS A O 16
ATOM 30633 N N . HIS A 1 79 ? -8.944 -9.651 -6.651 1.00 0.00 79 HIS A N 16
ATOM 30634 C CA . HIS A 1 79 ? -10.360 -9.508 -6.251 1.00 0.00 79 HIS A CA 16
ATOM 30635 C C . HIS A 1 79 ? -11.202 -8.960 -7.410 1.00 0.00 79 HIS A C 16
ATOM 30636 O O . HIS A 1 79 ? -12.368 -8.621 -7.206 1.00 0.00 79 HIS A O 16
ATOM 30651 N N . GLY A 1 80 ? -10.620 -8.905 -8.632 1.00 0.00 80 GLY A N 16
ATOM 30652 C CA . GLY A 1 80 ? -11.360 -8.519 -9.830 1.00 0.00 80 GLY A CA 16
ATOM 30653 C C . GLY A 1 80 ? -11.364 -7.028 -10.096 1.00 0.00 80 GLY A C 16
ATOM 30654 O O . GLY A 1 80 ? -12.407 -6.473 -10.421 1.00 0.00 80 GLY A O 16
ATOM 30658 N N . LEU A 1 81 ? -10.197 -6.376 -9.949 1.00 0.00 81 LEU A N 16
ATOM 30659 C CA . LEU A 1 81 ? -10.012 -4.959 -10.340 1.00 0.00 81 LEU A CA 16
ATOM 30660 C C . LEU A 1 81 ? -10.388 -4.778 -11.821 1.00 0.00 81 LEU A C 16
ATOM 30661 O O . LEU A 1 81 ? -11.222 -3.938 -12.173 1.00 0.00 81 LEU A O 16
ATOM 30677 N N . HIS A 1 82 ? -9.737 -5.605 -12.649 1.00 0.00 82 HIS A N 16
ATOM 30678 C CA . HIS A 1 82 ? -10.037 -5.804 -14.072 1.00 0.00 82 HIS A CA 16
ATOM 30679 C C . HIS A 1 82 ? -9.498 -7.202 -14.478 1.00 0.00 82 HIS A C 16
ATOM 30680 O O . HIS A 1 82 ? -8.564 -7.700 -13.831 1.00 0.00 82 HIS A O 16
ATOM 30695 N N . PRO A 1 83 ? -10.080 -7.873 -15.532 1.00 0.00 83 PRO A N 16
ATOM 30696 C CA . PRO A 1 83 ? -9.663 -9.244 -15.953 1.00 0.00 83 PRO A CA 16
ATOM 30697 C C . PRO A 1 83 ? -8.258 -9.290 -16.621 1.00 0.00 83 PRO A C 16
ATOM 30698 O O . PRO A 1 83 ? -7.509 -8.305 -16.588 1.00 0.00 83 PRO A O 16
ATOM 30709 N N . LYS A 1 84 ? -7.935 -10.441 -17.259 1.00 0.00 84 LYS A N 16
ATOM 30710 C CA . LYS A 1 84 ? -6.621 -10.700 -17.910 1.00 0.00 84 LYS A CA 16
ATOM 30711 C C . LYS A 1 84 ? -6.366 -9.783 -19.133 1.00 0.00 84 LYS A C 16
ATOM 30712 O O . LYS A 1 84 ? -5.270 -9.802 -19.703 1.00 0.00 84 LYS A O 16
ATOM 30731 N N . PHE A 1 85 ? -7.392 -9.009 -19.539 1.00 0.00 85 PHE A N 16
ATOM 30732 C CA . PHE A 1 85 ? -7.283 -7.998 -20.609 1.00 0.00 85 PHE A CA 16
ATOM 30733 C C . PHE A 1 85 ? -6.362 -6.827 -20.184 1.00 0.00 85 PHE A C 16
ATOM 30734 O O . PHE A 1 85 ? -5.769 -6.151 -21.036 1.00 0.00 85 PHE A O 16
ATOM 30751 N N . GLY A 1 86 ? -6.255 -6.606 -18.856 1.00 0.00 86 GLY A N 16
ATOM 30752 C CA . GLY A 1 86 ? -5.384 -5.570 -18.287 1.00 0.00 86 GLY A CA 16
ATOM 30753 C C . GLY A 1 86 ? -6.001 -4.931 -17.053 1.00 0.00 86 GLY A C 16
ATOM 30754 O O . GLY A 1 86 ? -7.109 -4.402 -17.141 1.00 0.00 86 GLY A O 16
ATOM 30758 N N . ALA A 1 87 ? -5.290 -4.989 -15.903 1.00 0.00 87 ALA A N 16
ATOM 30759 C CA . ALA A 1 87 ? -5.718 -4.351 -14.638 1.00 0.00 87 ALA A CA 16
ATOM 30760 C C . ALA A 1 87 ? -5.753 -2.820 -14.797 1.00 0.00 87 ALA A C 16
ATOM 30761 O O . ALA A 1 87 ? -6.808 -2.188 -14.655 1.00 0.00 87 ALA A O 16
ATOM 30768 N N . ILE A 1 88 ? -4.572 -2.249 -15.101 1.00 0.00 88 ILE A N 16
ATOM 30769 C CA . ILE A 1 88 ? -4.366 -0.809 -15.351 1.00 0.00 88 ILE A CA 16
ATOM 30770 C C . ILE A 1 88 ? -3.210 -0.662 -16.365 1.00 0.00 88 ILE A C 16
ATOM 30771 O O . ILE A 1 88 ? -2.041 -0.528 -15.991 1.00 0.00 88 ILE A O 16
ATOM 30787 N N . THR A 1 89 ? -3.551 -0.770 -17.662 1.00 0.00 89 THR A N 16
ATOM 30788 C CA . THR A 1 89 ? -2.564 -0.732 -18.759 1.00 0.00 89 THR A CA 16
ATOM 30789 C C . THR A 1 89 ? -2.072 0.710 -18.974 1.00 0.00 89 THR A C 16
ATOM 30790 O O . THR A 1 89 ? -0.862 0.963 -19.024 1.00 0.00 89 THR A O 16
ATOM 30801 N N . ARG A 1 90 ? -3.025 1.655 -19.044 1.00 0.00 90 ARG A N 16
ATOM 30802 C CA . ARG A 1 90 ? -2.729 3.101 -19.080 1.00 0.00 90 ARG A CA 16
ATOM 30803 C C . ARG A 1 90 ? -2.647 3.648 -17.639 1.00 0.00 90 ARG A C 16
ATOM 30804 O O . ARG A 1 90 ? -3.305 4.636 -17.281 1.00 0.00 90 ARG A O 16
ATOM 30825 N N . VAL A 1 91 ? -1.816 2.972 -16.825 1.00 0.00 91 VAL A N 16
ATOM 30826 C CA . VAL A 1 91 ? -1.551 3.345 -15.436 1.00 0.00 91 VAL A CA 16
ATOM 30827 C C . VAL A 1 91 ? -0.730 4.643 -15.378 1.00 0.00 91 VAL A C 16
ATOM 30828 O O . VAL A 1 91 ? 0.261 4.803 -16.104 1.00 0.00 91 VAL A O 16
ATOM 30841 N N . HIS A 1 92 ? -1.180 5.567 -14.527 1.00 0.00 92 HIS A N 16
ATOM 30842 C CA . HIS A 1 92 ? -0.476 6.822 -14.245 1.00 0.00 92 HIS A CA 16
ATOM 30843 C C . HIS A 1 92 ? 0.698 6.520 -13.302 1.00 0.00 92 HIS A C 16
ATOM 30844 O O . HIS A 1 92 ? 0.554 5.708 -12.378 1.00 0.00 92 HIS A O 16
ATOM 30859 N N . LYS A 1 93 ? 1.859 7.158 -13.536 1.00 0.00 93 LYS A N 16
ATOM 30860 C CA . LYS A 1 93 ? 3.093 6.899 -12.747 1.00 0.00 93 LYS A CA 16
ATOM 30861 C C . LYS A 1 93 ? 3.101 7.696 -11.412 1.00 0.00 93 LYS A C 16
ATOM 30862 O O . LYS A 1 93 ? 4.088 8.354 -11.054 1.00 0.00 93 LYS A O 16
ATOM 30881 N N . GLU A 1 94 ? 1.995 7.566 -10.647 1.00 0.00 94 GLU A N 16
ATOM 30882 C CA . GLU A 1 94 ? 1.834 8.194 -9.324 1.00 0.00 94 GLU A CA 16
ATOM 30883 C C . GLU A 1 94 ? 2.664 7.452 -8.263 1.00 0.00 94 GLU A C 16
ATOM 30884 O O . GLU A 1 94 ? 2.785 7.924 -7.121 1.00 0.00 94 GLU A O 16
ATOM 30896 N N . TYR A 1 95 ? 3.222 6.282 -8.670 1.00 0.00 95 TYR A N 16
ATOM 30897 C CA . TYR A 1 95 ? 4.157 5.495 -7.869 1.00 0.00 95 TYR A CA 16
ATOM 30898 C C . TYR A 1 95 ? 5.335 6.353 -7.400 1.00 0.00 95 TYR A C 16
ATOM 30899 O O . TYR A 1 95 ? 5.756 6.195 -6.277 1.00 0.00 95 TYR A O 16
ATOM 30917 N N . ASP A 1 96 ? 5.869 7.227 -8.277 1.00 0.00 96 ASP A N 16
ATOM 30918 C CA . ASP A 1 96 ? 7.029 8.090 -7.949 1.00 0.00 96 ASP A CA 16
ATOM 30919 C C . ASP A 1 96 ? 6.773 8.997 -6.724 1.00 0.00 96 ASP A C 16
ATOM 30920 O O . ASP A 1 96 ? 7.666 9.179 -5.898 1.00 0.00 96 ASP A O 16
ATOM 30929 N N . ALA A 1 97 ? 5.553 9.556 -6.612 1.00 0.00 97 ALA A N 16
ATOM 30930 C CA . ALA A 1 97 ? 5.187 10.450 -5.483 1.00 0.00 97 ALA A CA 16
ATOM 30931 C C . ALA A 1 97 ? 4.995 9.655 -4.187 1.00 0.00 97 ALA A C 16
ATOM 30932 O O . ALA A 1 97 ? 5.482 10.056 -3.129 1.00 0.00 97 ALA A O 16
ATOM 30939 N N . MET A 1 98 ? 4.268 8.530 -4.291 1.00 0.00 98 MET A N 16
ATOM 30940 C CA . MET A 1 98 ? 4.045 7.593 -3.166 1.00 0.00 98 MET A CA 16
ATOM 30941 C C . MET A 1 98 ? 5.374 6.958 -2.685 1.00 0.00 98 MET A C 16
ATOM 30942 O O . MET A 1 98 ? 5.544 6.682 -1.506 1.00 0.00 98 MET A O 16
ATOM 30956 N N . PHE A 1 99 ? 6.280 6.736 -3.644 1.00 0.00 99 PHE A N 16
ATOM 30957 C CA . PHE A 1 99 ? 7.670 6.298 -3.398 1.00 0.00 99 PHE A CA 16
ATOM 30958 C C . PHE A 1 99 ? 8.385 7.316 -2.503 1.00 0.00 99 PHE A C 16
ATOM 30959 O O . PHE A 1 99 ? 8.965 6.944 -1.477 1.00 0.00 99 PHE A O 16
ATOM 30976 N N . GLU A 1 100 ? 8.309 8.609 -2.903 1.00 0.00 100 GLU A N 16
ATOM 30977 C CA . GLU A 1 100 ? 8.967 9.706 -2.176 1.00 0.00 100 GLU A CA 16
ATOM 30978 C C . GLU A 1 100 ? 8.294 9.963 -0.818 1.00 0.00 100 GLU A C 16
ATOM 30979 O O . GLU A 1 100 ? 8.937 10.474 0.105 1.00 0.00 100 GLU A O 16
ATOM 30991 N N . ASP A 1 101 ? 7.002 9.631 -0.721 1.00 0.00 101 ASP A N 16
ATOM 30992 C CA . ASP A 1 101 ? 6.247 9.757 0.531 1.00 0.00 101 ASP A CA 16
ATOM 30993 C C . ASP A 1 101 ? 6.718 8.690 1.533 1.00 0.00 101 ASP A C 16
ATOM 30994 O O . ASP A 1 101 ? 7.126 9.022 2.633 1.00 0.00 101 ASP A O 16
ATOM 31003 N N . ILE A 1 102 ? 6.668 7.413 1.113 1.00 0.00 102 ILE A N 16
ATOM 31004 C CA . ILE A 1 102 ? 7.082 6.257 1.943 1.00 0.00 102 ILE A CA 16
ATOM 31005 C C . ILE A 1 102 ? 8.574 6.346 2.364 1.00 0.00 102 ILE A C 16
ATOM 31006 O O . ILE A 1 102 ? 8.891 6.059 3.511 1.00 0.00 102 ILE A O 16
ATOM 31022 N N . ARG A 1 103 ? 9.469 6.778 1.440 1.00 0.00 103 ARG A N 16
ATOM 31023 C CA . ARG A 1 103 ? 10.918 6.958 1.770 1.00 0.00 103 ARG A CA 16
ATOM 31024 C C . ARG A 1 103 ? 11.096 8.047 2.853 1.00 0.00 103 ARG A C 16
ATOM 31025 O O . ARG A 1 103 ? 12.041 8.006 3.653 1.00 0.00 103 ARG A O 16
ATOM 31046 N N . ALA A 1 104 ? 10.168 9.019 2.842 1.00 0.00 104 ALA A N 16
ATOM 31047 C CA . ALA A 1 104 ? 10.142 10.137 3.788 1.00 0.00 104 ALA A CA 16
ATOM 31048 C C . ALA A 1 104 ? 9.633 9.680 5.173 1.00 0.00 104 ALA A C 16
ATOM 31049 O O . ALA A 1 104 ? 10.184 10.073 6.207 1.00 0.00 104 ALA A O 16
ATOM 31056 N N . LYS A 1 105 ? 8.535 8.892 5.179 1.00 0.00 105 LYS A N 16
ATOM 31057 C CA . LYS A 1 105 ? 7.984 8.256 6.395 1.00 0.00 105 LYS A CA 16
ATOM 31058 C C . LYS A 1 105 ? 9.012 7.320 7.077 1.00 0.00 105 LYS A C 16
ATOM 31059 O O . LYS A 1 105 ? 9.095 7.273 8.308 1.00 0.00 105 LYS A O 16
ATOM 31078 N N . LEU A 1 106 ? 9.767 6.569 6.250 1.00 0.00 106 LEU A N 16
ATOM 31079 C CA . LEU A 1 106 ? 10.883 5.707 6.713 1.00 0.00 106 LEU A CA 16
ATOM 31080 C C . LEU A 1 106 ? 12.004 6.529 7.393 1.00 0.00 106 LEU A C 16
ATOM 31081 O O . LEU A 1 106 ? 12.721 6.015 8.255 1.00 0.00 106 LEU A O 16
ATOM 31097 N N . HIS A 1 107 ? 12.146 7.800 6.985 1.00 0.00 107 HIS A N 16
ATOM 31098 C CA . HIS A 1 107 ? 13.128 8.735 7.578 1.00 0.00 107 HIS A CA 16
ATOM 31099 C C . HIS A 1 107 ? 12.630 9.278 8.943 1.00 0.00 107 HIS A C 16
ATOM 31100 O O . HIS A 1 107 ? 13.420 9.853 9.698 1.00 0.00 107 HIS A O 16
ATOM 31115 N N . ALA A 1 108 ? 11.306 9.125 9.203 1.00 0.00 108 ALA A N 16
ATOM 31116 C CA . ALA A 1 108 ? 10.600 9.556 10.440 1.00 0.00 108 ALA A CA 16
ATOM 31117 C C . ALA A 1 108 ? 10.190 11.033 10.336 1.00 0.00 108 ALA A C 16
ATOM 31118 O O . ALA A 1 108 ? 9.050 11.393 10.644 1.00 0.00 108 ALA A O 16
ATOM 31125 N N . HIS A 1 109 ? 11.140 11.886 9.917 1.00 0.00 109 HIS A N 16
ATOM 31126 C CA . HIS A 1 109 ? 10.868 13.293 9.583 1.00 0.00 109 HIS A CA 16
ATOM 31127 C C . HIS A 1 109 ? 10.657 13.384 8.056 1.00 0.00 109 HIS A C 16
ATOM 31128 O O . HIS A 1 109 ? 11.620 13.226 7.292 1.00 0.00 109 HIS A O 16
ATOM 31143 N N . PRO A 1 110 ? 9.386 13.597 7.592 1.00 0.00 110 PRO A N 16
ATOM 31144 C CA . PRO A 1 110 ? 9.020 13.492 6.163 1.00 0.00 110 PRO A CA 16
ATOM 31145 C C . PRO A 1 110 ? 9.499 14.689 5.301 1.00 0.00 110 PRO A C 16
ATOM 31146 O O . PRO A 1 110 ? 9.260 15.859 5.626 1.00 0.00 110 PRO A O 16
ATOM 31157 N N . GLY A 1 111 ? 10.205 14.359 4.212 1.00 0.00 111 GLY A N 16
ATOM 31158 C CA . GLY A 1 111 ? 10.563 15.309 3.163 1.00 0.00 111 GLY A CA 16
ATOM 31159 C C . GLY A 1 111 ? 9.571 15.227 2.020 1.00 0.00 111 GLY A C 16
ATOM 31160 O O . GLY A 1 111 ? 9.788 14.477 1.060 1.00 0.00 111 GLY A O 16
ATOM 31164 N N . GLU A 1 112 ? 8.456 15.960 2.157 1.00 0.00 112 GLU A N 16
ATOM 31165 C CA . GLU A 1 112 ? 7.365 15.976 1.167 1.00 0.00 112 GLU A CA 16
ATOM 31166 C C . GLU A 1 112 ? 7.856 16.523 -0.207 1.00 0.00 112 GLU A C 16
ATOM 31167 O O . GLU A 1 112 ? 8.505 17.578 -0.258 1.00 0.00 112 GLU A O 16
ATOM 31179 N N . PRO A 1 113 ? 7.612 15.781 -1.342 1.00 0.00 113 PRO A N 16
ATOM 31180 C CA . PRO A 1 113 ? 7.992 16.255 -2.693 1.00 0.00 113 PRO A CA 16
ATOM 31181 C C . PRO A 1 113 ? 7.182 17.502 -3.125 1.00 0.00 113 PRO A C 16
ATOM 31182 O O . PRO A 1 113 ? 5.984 17.408 -3.407 1.00 0.00 113 PRO A O 16
ATOM 31193 N N . VAL A 1 114 ? 7.844 18.673 -3.121 1.00 0.00 114 VAL A N 16
ATOM 31194 C CA . VAL A 1 114 ? 7.249 19.937 -3.606 1.00 0.00 114 VAL A CA 16
ATOM 31195 C C . VAL A 1 114 ? 7.284 19.954 -5.150 1.00 0.00 114 VAL A C 16
ATOM 31196 O O . VAL A 1 114 ? 8.191 19.364 -5.759 1.00 0.00 114 VAL A O 16
ATOM 31209 N N . ASP A 1 115 ? 6.298 20.612 -5.785 1.00 0.00 115 ASP A N 16
ATOM 31210 C CA . ASP A 1 115 ? 6.112 20.550 -7.257 1.00 0.00 115 ASP A CA 16
ATOM 31211 C C . ASP A 1 115 ? 6.100 21.947 -7.908 1.00 0.00 115 ASP A C 16
ATOM 31212 O O . ASP A 1 115 ? 5.679 22.077 -9.062 1.00 0.00 115 ASP A O 16
ATOM 31221 N N . LEU A 1 116 ? 6.615 22.975 -7.195 1.00 0.00 116 LEU A N 16
ATOM 31222 C CA . LEU A 1 116 ? 6.626 24.372 -7.700 1.00 0.00 116 LEU A CA 16
ATOM 31223 C C . LEU A 1 116 ? 7.454 24.500 -9.001 1.00 0.00 116 LEU A C 16
ATOM 31224 O O . LEU A 1 116 ? 7.097 25.270 -9.898 1.00 0.00 116 LEU A O 16
ATOM 31240 N N . GLU A 1 117 ? 8.557 23.726 -9.087 1.00 0.00 117 GLU A N 16
ATOM 31241 C CA . GLU A 1 117 ? 9.416 23.671 -10.288 1.00 0.00 117 GLU A CA 16
ATOM 31242 C C . GLU A 1 117 ? 8.830 22.703 -11.331 1.00 0.00 117 GLU A C 16
ATOM 31243 O O . GLU A 1 117 ? 9.022 22.887 -12.536 1.00 0.00 117 GLU A O 16
ATOM 31255 N N . ARG A 1 118 ? 8.122 21.667 -10.848 1.00 0.00 118 ARG A N 16
ATOM 31256 C CA . ARG A 1 118 ? 7.517 20.621 -11.706 1.00 0.00 118 ARG A CA 16
ATOM 31257 C C . ARG A 1 118 ? 6.397 21.201 -12.592 1.00 0.00 118 ARG A C 16
ATOM 31258 O O . ARG A 1 118 ? 6.121 20.681 -13.679 1.00 0.00 118 ARG A O 16
ATOM 31279 N N . ILE A 1 119 ? 5.751 22.270 -12.098 1.00 0.00 119 ILE A N 16
ATOM 31280 C CA . ILE A 1 119 ? 4.753 23.035 -12.864 1.00 0.00 119 ILE A CA 16
ATOM 31281 C C . ILE A 1 119 ? 5.450 23.853 -13.968 1.00 0.00 119 ILE A C 16
ATOM 31282 O O . ILE A 1 119 ? 4.872 24.083 -15.032 1.00 0.00 119 ILE A O 16
ATOM 31298 N N . ILE A 1 120 ? 6.708 24.266 -13.708 1.00 0.00 120 ILE A N 16
ATOM 31299 C CA . ILE A 1 120 ? 7.526 25.011 -14.680 1.00 0.00 120 ILE A CA 16
ATOM 31300 C C . ILE A 1 120 ? 8.069 24.039 -15.755 1.00 0.00 120 ILE A C 16
ATOM 31301 O O . ILE A 1 120 ? 9.198 23.536 -15.665 1.00 0.00 120 ILE A O 16
ATOM 31317 N N . ARG A 1 121 ? 7.201 23.722 -16.725 1.00 0.00 121 ARG A N 16
ATOM 31318 C CA . ARG A 1 121 ? 7.556 22.974 -17.937 1.00 0.00 121 ARG A CA 16
ATOM 31319 C C . ARG A 1 121 ? 7.239 23.874 -19.134 1.00 0.00 121 ARG A C 16
ATOM 31320 O O . ARG A 1 121 ? 6.077 23.949 -19.569 1.00 0.00 121 ARG A O 16
ATOM 31341 N N . HIS A 1 122 ? 8.256 24.610 -19.619 1.00 0.00 122 HIS A N 16
ATOM 31342 C CA . HIS A 1 122 ? 8.083 25.575 -20.716 1.00 0.00 122 HIS A CA 16
ATOM 31343 C C . HIS A 1 122 ? 7.718 24.841 -22.020 1.00 0.00 122 HIS A C 16
ATOM 31344 O O . HIS A 1 122 ? 8.426 23.924 -22.438 1.00 0.00 122 HIS A O 16
ATOM 31359 N N . GLU A 1 123 ? 6.620 25.267 -22.651 1.00 0.00 123 GLU A N 16
ATOM 31360 C CA . GLU A 1 123 ? 6.129 24.682 -23.903 1.00 0.00 123 GLU A CA 16
ATOM 31361 C C . GLU A 1 123 ? 6.788 25.396 -25.095 1.00 0.00 123 GLU A C 16
ATOM 31362 O O . GLU A 1 123 ? 7.019 26.614 -25.047 1.00 0.00 123 GLU A O 16
ATOM 31374 N N . GLY A 1 124 ? 7.094 24.624 -26.146 1.00 0.00 124 GLY A N 16
ATOM 31375 C CA . GLY A 1 124 ? 7.724 25.146 -27.349 1.00 0.00 124 GLY A CA 16
ATOM 31376 C C . GLY A 1 124 ? 7.614 24.163 -28.504 1.00 0.00 124 GLY A C 16
ATOM 31377 O O . GLY A 1 124 ? 7.151 24.522 -29.592 1.00 0.00 124 GLY A O 16
ATOM 31381 N N . SER A 1 125 ? 8.008 22.904 -28.244 1.00 0.00 125 SER A N 16
ATOM 31382 C CA . SER A 1 125 ? 8.056 21.839 -29.258 1.00 0.00 125 SER A CA 16
ATOM 31383 C C . SER A 1 125 ? 8.058 20.450 -28.566 1.00 0.00 125 SER A C 16
ATOM 31384 O O . SER A 1 125 ? 7.183 19.605 -28.866 1.00 0.00 125 SER A O 16
ATOM 31393 N N . GLN A 1 1 ? -13.590 10.262 4.712 1.00 0.00 1 GLN A N 17
ATOM 31394 C CA . GLN A 1 1 ? -14.196 11.413 4.004 1.00 0.00 1 GLN A CA 17
ATOM 31395 C C . GLN A 1 1 ? -13.830 11.363 2.503 1.00 0.00 1 GLN A C 17
ATOM 31396 O O . GLN A 1 1 ? -12.663 11.539 2.124 1.00 0.00 1 GLN A O 17
ATOM 31412 N N . GLY A 1 2 ? -14.832 11.043 1.659 1.00 0.00 2 GLY A N 17
ATOM 31413 C CA . GLY A 1 2 ? -14.649 10.934 0.209 1.00 0.00 2 GLY A CA 17
ATOM 31414 C C . GLY A 1 2 ? -13.970 9.633 -0.217 1.00 0.00 2 GLY A C 17
ATOM 31415 O O . GLY A 1 2 ? -13.348 8.939 0.604 1.00 0.00 2 GLY A O 17
ATOM 31419 N N . HIS A 1 3 ? -14.068 9.302 -1.515 1.00 0.00 3 HIS A N 17
ATOM 31420 C CA . HIS A 1 3 ? -13.410 8.104 -2.091 1.00 0.00 3 HIS A CA 17
ATOM 31421 C C . HIS A 1 3 ? -12.080 8.490 -2.776 1.00 0.00 3 HIS A C 17
ATOM 31422 O O . HIS A 1 3 ? -11.571 7.759 -3.641 1.00 0.00 3 HIS A O 17
ATOM 31437 N N . MET A 1 4 ? -11.514 9.629 -2.357 1.00 0.00 4 MET A N 17
ATOM 31438 C CA . MET A 1 4 ? -10.246 10.158 -2.881 1.00 0.00 4 MET A CA 17
ATOM 31439 C C . MET A 1 4 ? -9.087 9.785 -1.919 1.00 0.00 4 MET A C 17
ATOM 31440 O O . MET A 1 4 ? -9.318 9.213 -0.844 1.00 0.00 4 MET A O 17
ATOM 31454 N N . PHE A 1 5 ? -7.851 10.108 -2.328 1.00 0.00 5 PHE A N 17
ATOM 31455 C CA . PHE A 1 5 ? -6.631 9.855 -1.548 1.00 0.00 5 PHE A CA 17
ATOM 31456 C C . PHE A 1 5 ? -6.513 10.905 -0.429 1.00 0.00 5 PHE A C 17
ATOM 31457 O O . PHE A 1 5 ? -6.779 12.087 -0.650 1.00 0.00 5 PHE A O 17
ATOM 31474 N N . GLU A 1 6 ? -6.130 10.447 0.769 1.00 0.00 6 GLU A N 17
ATOM 31475 C CA . GLU A 1 6 ? -5.897 11.301 1.951 1.00 0.00 6 GLU A CA 17
ATOM 31476 C C . GLU A 1 6 ? -4.456 11.042 2.486 1.00 0.00 6 GLU A C 17
ATOM 31477 O O . GLU A 1 6 ? -3.893 9.972 2.233 1.00 0.00 6 GLU A O 17
ATOM 31489 N N . PRO A 1 7 ? -3.803 12.028 3.180 1.00 0.00 7 PRO A N 17
ATOM 31490 C CA . PRO A 1 7 ? -2.442 11.835 3.760 1.00 0.00 7 PRO A CA 17
ATOM 31491 C C . PRO A 1 7 ? -2.403 10.700 4.815 1.00 0.00 7 PRO A C 17
ATOM 31492 O O . PRO A 1 7 ? -2.975 10.837 5.902 1.00 0.00 7 PRO A O 17
ATOM 31503 N N . GLY A 1 8 ? -1.749 9.575 4.476 1.00 0.00 8 GLY A N 17
ATOM 31504 C CA . GLY A 1 8 ? -1.615 8.430 5.393 1.00 0.00 8 GLY A CA 17
ATOM 31505 C C . GLY A 1 8 ? -2.428 7.220 4.945 1.00 0.00 8 GLY A C 17
ATOM 31506 O O . GLY A 1 8 ? -2.276 6.125 5.503 1.00 0.00 8 GLY A O 17
ATOM 31510 N N . HIS A 1 9 ? -3.275 7.408 3.905 1.00 0.00 9 HIS A N 17
ATOM 31511 C CA . HIS A 1 9 ? -4.230 6.382 3.457 1.00 0.00 9 HIS A CA 17
ATOM 31512 C C . HIS A 1 9 ? -4.683 6.663 2.004 1.00 0.00 9 HIS A C 17
ATOM 31513 O O . HIS A 1 9 ? -5.188 7.729 1.692 1.00 0.00 9 HIS A O 17
ATOM 31528 N N . LEU A 1 10 ? -4.535 5.669 1.137 1.00 0.00 10 LEU A N 17
ATOM 31529 C CA . LEU A 1 10 ? -4.817 5.771 -0.304 1.00 0.00 10 LEU A CA 17
ATOM 31530 C C . LEU A 1 10 ? -6.183 5.138 -0.592 1.00 0.00 10 LEU A C 17
ATOM 31531 O O . LEU A 1 10 ? -6.584 4.185 0.090 1.00 0.00 10 LEU A O 17
ATOM 31547 N N . HIS A 1 11 ? -6.920 5.696 -1.563 1.00 0.00 11 HIS A N 17
ATOM 31548 C CA . HIS A 1 11 ? -8.151 5.080 -2.075 1.00 0.00 11 HIS A CA 17
ATOM 31549 C C . HIS A 1 11 ? -8.034 4.913 -3.605 1.00 0.00 11 HIS A C 17
ATOM 31550 O O . HIS A 1 11 ? -7.906 5.913 -4.320 1.00 0.00 11 HIS A O 17
ATOM 31565 N N . LEU A 1 12 ? -8.064 3.653 -4.096 1.00 0.00 12 LEU A N 17
ATOM 31566 C CA . LEU A 1 12 ? -8.077 3.355 -5.539 1.00 0.00 12 LEU A CA 17
ATOM 31567 C C . LEU A 1 12 ? -9.531 3.289 -6.018 1.00 0.00 12 LEU A C 17
ATOM 31568 O O . LEU A 1 12 ? -10.262 2.380 -5.632 1.00 0.00 12 LEU A O 17
ATOM 31584 N N . VAL A 1 13 ? -9.949 4.278 -6.812 1.00 0.00 13 VAL A N 17
ATOM 31585 C CA . VAL A 1 13 ? -11.228 4.251 -7.559 1.00 0.00 13 VAL A CA 17
ATOM 31586 C C . VAL A 1 13 ? -10.907 4.522 -9.031 1.00 0.00 13 VAL A C 17
ATOM 31587 O O . VAL A 1 13 ? -9.934 5.238 -9.329 1.00 0.00 13 VAL A O 17
ATOM 31600 N N . SER A 1 14 ? -11.709 3.968 -9.958 1.00 0.00 14 SER A N 17
ATOM 31601 C CA . SER A 1 14 ? -11.479 4.133 -11.393 1.00 0.00 14 SER A CA 17
ATOM 31602 C C . SER A 1 14 ? -11.964 5.534 -11.820 1.00 0.00 14 SER A C 17
ATOM 31603 O O . SER A 1 14 ? -12.735 6.173 -11.092 1.00 0.00 14 SER A O 17
ATOM 31611 N N . LEU A 1 15 ? -11.469 5.998 -12.979 1.00 0.00 15 LEU A N 17
ATOM 31612 C CA . LEU A 1 15 ? -11.751 7.346 -13.539 1.00 0.00 15 LEU A CA 17
ATOM 31613 C C . LEU A 1 15 ? -13.270 7.734 -13.502 1.00 0.00 15 LEU A C 17
ATOM 31614 O O . LEU A 1 15 ? -14.131 6.875 -13.727 1.00 0.00 15 LEU A O 17
ATOM 31630 N N . PRO A 1 16 ? -13.620 9.023 -13.167 1.00 0.00 16 PRO A N 17
ATOM 31631 C CA . PRO A 1 16 ? -15.029 9.512 -13.198 1.00 0.00 16 PRO A CA 17
ATOM 31632 C C . PRO A 1 16 ? -15.549 9.699 -14.644 1.00 0.00 16 PRO A C 17
ATOM 31633 O O . PRO A 1 16 ? -15.002 9.115 -15.585 1.00 0.00 16 PRO A O 17
ATOM 31644 N N . GLY A 1 17 ? -16.620 10.502 -14.817 1.00 0.00 17 GLY A N 17
ATOM 31645 C CA . GLY A 1 17 ? -17.230 10.712 -16.134 1.00 0.00 17 GLY A CA 17
ATOM 31646 C C . GLY A 1 17 ? -18.205 9.592 -16.464 1.00 0.00 17 GLY A C 17
ATOM 31647 O O . GLY A 1 17 ? -19.410 9.823 -16.587 1.00 0.00 17 GLY A O 17
ATOM 31651 N N . LEU A 1 18 ? -17.665 8.369 -16.598 1.00 0.00 18 LEU A N 17
ATOM 31652 C CA . LEU A 1 18 ? -18.444 7.132 -16.749 1.00 0.00 18 LEU A CA 17
ATOM 31653 C C . LEU A 1 18 ? -18.055 6.155 -15.624 1.00 0.00 18 LEU A C 17
ATOM 31654 O O . LEU A 1 18 ? -16.872 5.819 -15.471 1.00 0.00 18 LEU A O 17
ATOM 31670 N N . ASP A 1 19 ? -19.053 5.728 -14.830 1.00 0.00 19 ASP A N 17
ATOM 31671 C CA . ASP A 1 19 ? -18.878 4.689 -13.798 1.00 0.00 19 ASP A CA 17
ATOM 31672 C C . ASP A 1 19 ? -18.747 3.309 -14.485 1.00 0.00 19 ASP A C 17
ATOM 31673 O O . ASP A 1 19 ? -19.733 2.608 -14.738 1.00 0.00 19 ASP A O 17
ATOM 31682 N N . GLN A 1 20 ? -17.503 2.973 -14.853 1.00 0.00 20 GLN A N 17
ATOM 31683 C CA . GLN A 1 20 ? -17.195 1.809 -15.687 1.00 0.00 20 GLN A CA 17
ATOM 31684 C C . GLN A 1 20 ? -17.240 0.503 -14.868 1.00 0.00 20 GLN A C 17
ATOM 31685 O O . GLN A 1 20 ? -17.968 -0.432 -15.221 1.00 0.00 20 GLN A O 17
ATOM 31699 N N . GLN A 1 21 ? -16.486 0.458 -13.759 1.00 0.00 21 GLN A N 17
ATOM 31700 C CA . GLN A 1 21 ? -16.421 -0.731 -12.871 1.00 0.00 21 GLN A CA 17
ATOM 31701 C C . GLN A 1 21 ? -16.212 -0.269 -11.419 1.00 0.00 21 GLN A C 17
ATOM 31702 O O . GLN A 1 21 ? -15.535 0.736 -11.179 1.00 0.00 21 GLN A O 17
ATOM 31716 N N . ASP A 1 22 ? -16.771 -1.033 -10.459 1.00 0.00 22 ASP A N 17
ATOM 31717 C CA . ASP A 1 22 ? -16.877 -0.627 -9.045 1.00 0.00 22 ASP A CA 17
ATOM 31718 C C . ASP A 1 22 ? -15.618 -1.054 -8.264 1.00 0.00 22 ASP A C 17
ATOM 31719 O O . ASP A 1 22 ? -15.684 -1.748 -7.244 1.00 0.00 22 ASP A O 17
ATOM 31728 N N . ILE A 1 23 ? -14.447 -0.627 -8.756 1.00 0.00 23 ILE A N 17
ATOM 31729 C CA . ILE A 1 23 ? -13.180 -0.887 -8.070 1.00 0.00 23 ILE A CA 17
ATOM 31730 C C . ILE A 1 23 ? -12.963 0.269 -7.074 1.00 0.00 23 ILE A C 17
ATOM 31731 O O . ILE A 1 23 ? -12.918 1.445 -7.453 1.00 0.00 23 ILE A O 17
ATOM 31747 N N . ASN A 1 24 ? -12.970 -0.083 -5.785 1.00 0.00 24 ASN A N 17
ATOM 31748 C CA . ASN A 1 24 ? -12.854 0.874 -4.681 1.00 0.00 24 ASN A CA 17
ATOM 31749 C C . ASN A 1 24 ? -12.077 0.205 -3.540 1.00 0.00 24 ASN A C 17
ATOM 31750 O O . ASN A 1 24 ? -12.555 -0.716 -2.875 1.00 0.00 24 ASN A O 17
ATOM 31761 N N . ILE A 1 25 ? -10.853 0.690 -3.326 1.00 0.00 25 ILE A N 17
ATOM 31762 C CA . ILE A 1 25 ? -9.847 0.013 -2.497 1.00 0.00 25 ILE A CA 17
ATOM 31763 C C . ILE A 1 25 ? -9.268 0.997 -1.491 1.00 0.00 25 ILE A C 17
ATOM 31764 O O . ILE A 1 25 ? -9.050 2.152 -1.816 1.00 0.00 25 ILE A O 17
ATOM 31780 N N . HIS A 1 26 ? -9.025 0.525 -0.277 1.00 0.00 26 HIS A N 17
ATOM 31781 C CA . HIS A 1 26 ? -8.324 1.273 0.764 1.00 0.00 26 HIS A CA 17
ATOM 31782 C C . HIS A 1 26 ? -6.938 0.641 0.908 1.00 0.00 26 HIS A C 17
ATOM 31783 O O . HIS A 1 26 ? -6.863 -0.557 1.122 1.00 0.00 26 HIS A O 17
ATOM 31798 N N . ILE A 1 27 ? -5.859 1.414 0.729 1.00 0.00 27 ILE A N 17
ATOM 31799 C CA . ILE A 1 27 ? -4.483 0.949 1.009 1.00 0.00 27 ILE A CA 17
ATOM 31800 C C . ILE A 1 27 ? -3.857 1.908 2.021 1.00 0.00 27 ILE A C 17
ATOM 31801 O O . ILE A 1 27 ? -3.568 3.055 1.687 1.00 0.00 27 ILE A O 17
ATOM 31817 N N . ARG A 1 28 ? -3.656 1.443 3.255 1.00 0.00 28 ARG A N 17
ATOM 31818 C CA . ARG A 1 28 ? -3.049 2.258 4.313 1.00 0.00 28 ARG A CA 17
ATOM 31819 C C . ARG A 1 28 ? -1.542 2.024 4.287 1.00 0.00 28 ARG A C 17
ATOM 31820 O O . ARG A 1 28 ? -1.108 0.886 4.183 1.00 0.00 28 ARG A O 17
ATOM 31841 N N . TYR A 1 29 ? -0.760 3.098 4.342 1.00 0.00 29 TYR A N 17
ATOM 31842 C CA . TYR A 1 29 ? 0.705 3.023 4.397 1.00 0.00 29 TYR A CA 17
ATOM 31843 C C . TYR A 1 29 ? 1.178 3.783 5.645 1.00 0.00 29 TYR A C 17
ATOM 31844 O O . TYR A 1 29 ? 0.892 4.977 5.815 1.00 0.00 29 TYR A O 17
ATOM 31862 N N . GLU A 1 30 ? 1.839 3.060 6.557 1.00 0.00 30 GLU A N 17
ATOM 31863 C CA . GLU A 1 30 ? 2.353 3.620 7.816 1.00 0.00 30 GLU A CA 17
ATOM 31864 C C . GLU A 1 30 ? 3.810 3.191 7.983 1.00 0.00 30 GLU A C 17
ATOM 31865 O O . GLU A 1 30 ? 4.077 2.004 8.180 1.00 0.00 30 GLU A O 17
ATOM 31877 N N . VAL A 1 31 ? 4.752 4.142 7.924 1.00 0.00 31 VAL A N 17
ATOM 31878 C CA . VAL A 1 31 ? 6.161 3.835 8.180 1.00 0.00 31 VAL A CA 17
ATOM 31879 C C . VAL A 1 31 ? 6.386 3.818 9.693 1.00 0.00 31 VAL A C 17
ATOM 31880 O O . VAL A 1 31 ? 6.211 4.835 10.371 1.00 0.00 31 VAL A O 17
ATOM 31893 N N . ARG A 1 32 ? 6.763 2.649 10.198 1.00 0.00 32 ARG A N 17
ATOM 31894 C CA . ARG A 1 32 ? 7.011 2.416 11.622 1.00 0.00 32 ARG A CA 17
ATOM 31895 C C . ARG A 1 32 ? 8.397 1.781 11.758 1.00 0.00 32 ARG A C 17
ATOM 31896 O O . ARG A 1 32 ? 8.931 1.246 10.783 1.00 0.00 32 ARG A O 17
ATOM 31917 N N . GLN A 1 33 ? 8.982 1.839 12.957 1.00 0.00 33 GLN A N 17
ATOM 31918 C CA . GLN A 1 33 ? 10.310 1.281 13.217 1.00 0.00 33 GLN A CA 17
ATOM 31919 C C . GLN A 1 33 ? 10.174 0.055 14.144 1.00 0.00 33 GLN A C 17
ATOM 31920 O O . GLN A 1 33 ? 9.716 0.180 15.282 1.00 0.00 33 GLN A O 17
ATOM 31934 N N . ASN A 1 34 ? 10.511 -1.128 13.614 1.00 0.00 34 ASN A N 17
ATOM 31935 C CA . ASN A 1 34 ? 10.597 -2.382 14.387 1.00 0.00 34 ASN A CA 17
ATOM 31936 C C . ASN A 1 34 ? 12.052 -2.648 14.825 1.00 0.00 34 ASN A C 17
ATOM 31937 O O . ASN A 1 34 ? 12.999 -2.178 14.189 1.00 0.00 34 ASN A O 17
ATOM 31948 N N . ALA A 1 35 ? 12.215 -3.403 15.916 1.00 0.00 35 ALA A N 17
ATOM 31949 C CA . ALA A 1 35 ? 13.541 -3.857 16.392 1.00 0.00 35 ALA A CA 17
ATOM 31950 C C . ALA A 1 35 ? 14.138 -4.957 15.480 1.00 0.00 35 ALA A C 17
ATOM 31951 O O . ALA A 1 35 ? 15.342 -5.243 15.547 1.00 0.00 35 ALA A O 17
ATOM 31958 N N . GLU A 1 36 ? 13.279 -5.564 14.641 1.00 0.00 36 GLU A N 17
ATOM 31959 C CA . GLU A 1 36 ? 13.654 -6.676 13.751 1.00 0.00 36 GLU A CA 17
ATOM 31960 C C . GLU A 1 36 ? 14.519 -6.199 12.562 1.00 0.00 36 GLU A C 17
ATOM 31961 O O . GLU A 1 36 ? 15.609 -6.728 12.331 1.00 0.00 36 GLU A O 17
ATOM 31973 N N . SER A 1 37 ? 14.028 -5.192 11.828 1.00 0.00 37 SER A N 17
ATOM 31974 C CA . SER A 1 37 ? 14.612 -4.765 10.534 1.00 0.00 37 SER A CA 17
ATOM 31975 C C . SER A 1 37 ? 14.935 -3.255 10.502 1.00 0.00 37 SER A C 17
ATOM 31976 O O . SER A 1 37 ? 15.481 -2.757 9.505 1.00 0.00 37 SER A O 17
ATOM 31984 N N . GLY A 1 38 ? 14.637 -2.537 11.599 1.00 0.00 38 GLY A N 17
ATOM 31985 C CA . GLY A 1 38 ? 14.783 -1.083 11.636 1.00 0.00 38 GLY A CA 17
ATOM 31986 C C . GLY A 1 38 ? 13.519 -0.418 11.134 1.00 0.00 38 GLY A C 17
ATOM 31987 O O . GLY A 1 38 ? 12.476 -0.535 11.765 1.00 0.00 38 GLY A O 17
ATOM 31991 N N . ALA A 1 39 ? 13.606 0.278 9.998 1.00 0.00 39 ALA A N 17
ATOM 31992 C CA . ALA A 1 39 ? 12.426 0.835 9.313 1.00 0.00 39 ALA A CA 17
ATOM 31993 C C . ALA A 1 39 ? 11.636 -0.276 8.591 1.00 0.00 39 ALA A C 17
ATOM 31994 O O . ALA A 1 39 ? 12.220 -1.249 8.110 1.00 0.00 39 ALA A O 17
ATOM 32001 N N . TYR A 1 40 ? 10.308 -0.131 8.566 1.00 0.00 40 TYR A N 17
ATOM 32002 C CA . TYR A 1 40 ? 9.417 -0.938 7.702 1.00 0.00 40 TYR A CA 17
ATOM 32003 C C . TYR A 1 40 ? 8.145 -0.130 7.406 1.00 0.00 40 TYR A C 17
ATOM 32004 O O . TYR A 1 40 ? 7.936 0.940 7.998 1.00 0.00 40 TYR A O 17
ATOM 32022 N N . VAL A 1 41 ? 7.285 -0.631 6.498 1.00 0.00 41 VAL A N 17
ATOM 32023 C CA . VAL A 1 41 ? 5.976 -0.007 6.228 1.00 0.00 41 VAL A CA 17
ATOM 32024 C C . VAL A 1 41 ? 4.861 -1.050 6.427 1.00 0.00 41 VAL A C 17
ATOM 32025 O O . VAL A 1 41 ? 4.924 -2.159 5.876 1.00 0.00 41 VAL A O 17
ATOM 32038 N N . HIS A 1 42 ? 3.864 -0.683 7.237 1.00 0.00 42 HIS A N 17
ATOM 32039 C CA . HIS A 1 42 ? 2.643 -1.455 7.434 1.00 0.00 42 HIS A CA 17
ATOM 32040 C C . HIS A 1 42 ? 1.665 -1.087 6.309 1.00 0.00 42 HIS A C 17
ATOM 32041 O O . HIS A 1 42 ? 1.349 0.096 6.130 1.00 0.00 42 HIS A O 17
ATOM 32056 N N . PHE A 1 43 ? 1.206 -2.089 5.548 1.00 0.00 43 PHE A N 17
ATOM 32057 C CA . PHE A 1 43 ? 0.151 -1.917 4.537 1.00 0.00 43 PHE A CA 17
ATOM 32058 C C . PHE A 1 43 ? -1.085 -2.741 4.940 1.00 0.00 43 PHE A C 17
ATOM 32059 O O . PHE A 1 43 ? -0.948 -3.859 5.450 1.00 0.00 43 PHE A O 17
ATOM 32076 N N . ASP A 1 44 ? -2.284 -2.177 4.734 1.00 0.00 44 ASP A N 17
ATOM 32077 C CA . ASP A 1 44 ? -3.555 -2.913 4.919 1.00 0.00 44 ASP A CA 17
ATOM 32078 C C . ASP A 1 44 ? -4.579 -2.482 3.863 1.00 0.00 44 ASP A C 17
ATOM 32079 O O . ASP A 1 44 ? -4.702 -1.298 3.543 1.00 0.00 44 ASP A O 17
ATOM 32088 N N . MET A 1 45 ? -5.298 -3.477 3.319 1.00 0.00 45 MET A N 17
ATOM 32089 C CA . MET A 1 45 ? -6.234 -3.308 2.198 1.00 0.00 45 MET A CA 17
ATOM 32090 C C . MET A 1 45 ? -7.641 -3.791 2.575 1.00 0.00 45 MET A C 17
ATOM 32091 O O . MET A 1 45 ? -7.784 -4.836 3.202 1.00 0.00 45 MET A O 17
ATOM 32105 N N . ASP A 1 46 ? -8.670 -3.012 2.191 1.00 0.00 46 ASP A N 17
ATOM 32106 C CA . ASP A 1 46 ? -10.091 -3.408 2.352 1.00 0.00 46 ASP A CA 17
ATOM 32107 C C . ASP A 1 46 ? -11.009 -2.536 1.474 1.00 0.00 46 ASP A C 17
ATOM 32108 O O . ASP A 1 46 ? -10.604 -1.479 0.999 1.00 0.00 46 ASP A O 17
ATOM 32117 N N . GLY A 1 47 ? -12.241 -3.014 1.256 1.00 0.00 47 GLY A N 17
ATOM 32118 C CA . GLY A 1 47 ? -13.263 -2.281 0.497 1.00 0.00 47 GLY A CA 17
ATOM 32119 C C . GLY A 1 47 ? -14.142 -3.250 -0.279 1.00 0.00 47 GLY A C 17
ATOM 32120 O O . GLY A 1 47 ? -14.602 -4.247 0.292 1.00 0.00 47 GLY A O 17
ATOM 32124 N N . GLU A 1 48 ? -14.336 -2.984 -1.583 1.00 0.00 48 GLU A N 17
ATOM 32125 C CA . GLU A 1 48 ? -15.039 -3.897 -2.511 1.00 0.00 48 GLU A CA 17
ATOM 32126 C C . GLU A 1 48 ? -14.627 -3.597 -3.958 1.00 0.00 48 GLU A C 17
ATOM 32127 O O . GLU A 1 48 ? -14.047 -2.550 -4.239 1.00 0.00 48 GLU A O 17
ATOM 32139 N N . ILE A 1 49 ? -14.952 -4.510 -4.892 1.00 0.00 49 ILE A N 17
ATOM 32140 C CA . ILE A 1 49 ? -14.305 -4.561 -6.223 1.00 0.00 49 ILE A CA 17
ATOM 32141 C C . ILE A 1 49 ? -15.316 -5.257 -7.140 1.00 0.00 49 ILE A C 17
ATOM 32142 O O . ILE A 1 49 ? -15.493 -6.480 -7.015 1.00 0.00 49 ILE A O 17
ATOM 32158 N N . ASP A 1 50 ? -15.988 -4.488 -8.019 1.00 0.00 50 ASP A N 17
ATOM 32159 C CA . ASP A 1 50 ? -17.137 -4.967 -8.822 1.00 0.00 50 ASP A CA 17
ATOM 32160 C C . ASP A 1 50 ? -18.270 -5.416 -7.855 1.00 0.00 50 ASP A C 17
ATOM 32161 O O . ASP A 1 50 ? -19.009 -6.367 -8.110 1.00 0.00 50 ASP A O 17
ATOM 32170 N N . GLY A 1 51 ? -18.386 -4.685 -6.725 1.00 0.00 51 GLY A N 17
ATOM 32171 C CA . GLY A 1 51 ? -19.316 -5.033 -5.646 1.00 0.00 51 GLY A CA 17
ATOM 32172 C C . GLY A 1 51 ? -18.779 -6.068 -4.651 1.00 0.00 51 GLY A C 17
ATOM 32173 O O . GLY A 1 51 ? -19.269 -6.137 -3.520 1.00 0.00 51 GLY A O 17
ATOM 32177 N N . LYS A 1 52 ? -17.779 -6.879 -5.067 1.00 0.00 52 LYS A N 17
ATOM 32178 C CA . LYS A 1 52 ? -17.250 -8.012 -4.273 1.00 0.00 52 LYS A CA 17
ATOM 32179 C C . LYS A 1 52 ? -16.301 -7.515 -3.153 1.00 0.00 52 LYS A C 17
ATOM 32180 O O . LYS A 1 52 ? -15.217 -7.003 -3.463 1.00 0.00 52 LYS A O 17
ATOM 32199 N N . PRO A 1 53 ? -16.678 -7.676 -1.839 1.00 0.00 53 PRO A N 17
ATOM 32200 C CA . PRO A 1 53 ? -15.898 -7.129 -0.696 1.00 0.00 53 PRO A CA 17
ATOM 32201 C C . PRO A 1 53 ? -14.617 -7.937 -0.394 1.00 0.00 53 PRO A C 17
ATOM 32202 O O . PRO A 1 53 ? -14.537 -9.128 -0.715 1.00 0.00 53 PRO A O 17
ATOM 32213 N N . PHE A 1 54 ? -13.613 -7.276 0.206 1.00 0.00 54 PHE A N 17
ATOM 32214 C CA . PHE A 1 54 ? -12.336 -7.926 0.576 1.00 0.00 54 PHE A CA 17
ATOM 32215 C C . PHE A 1 54 ? -11.678 -7.222 1.776 1.00 0.00 54 PHE A C 17
ATOM 32216 O O . PHE A 1 54 ? -11.946 -6.040 2.037 1.00 0.00 54 PHE A O 17
ATOM 32233 N N . SER A 1 55 ? -10.822 -7.972 2.495 1.00 0.00 55 SER A N 17
ATOM 32234 C CA . SER A 1 55 ? -9.917 -7.429 3.515 1.00 0.00 55 SER A CA 17
ATOM 32235 C C . SER A 1 55 ? -8.668 -8.332 3.659 1.00 0.00 55 SER A C 17
ATOM 32236 O O . SER A 1 55 ? -8.780 -9.539 3.888 1.00 0.00 55 SER A O 17
ATOM 32244 N N . ASP A 1 56 ? -7.485 -7.718 3.498 1.00 0.00 56 ASP A N 17
ATOM 32245 C CA . ASP A 1 56 ? -6.158 -8.366 3.620 1.00 0.00 56 ASP A CA 17
ATOM 32246 C C . ASP A 1 56 ? -5.174 -7.354 4.238 1.00 0.00 56 ASP A C 17
ATOM 32247 O O . ASP A 1 56 ? -5.487 -6.167 4.314 1.00 0.00 56 ASP A O 17
ATOM 32256 N N . SER A 1 57 ? -4.008 -7.819 4.712 1.00 0.00 57 SER A N 17
ATOM 32257 C CA . SER A 1 57 ? -2.956 -6.935 5.249 1.00 0.00 57 SER A CA 17
ATOM 32258 C C . SER A 1 57 ? -1.572 -7.582 5.094 1.00 0.00 57 SER A C 17
ATOM 32259 O O . SER A 1 57 ? -1.429 -8.797 5.255 1.00 0.00 57 SER A O 17
ATOM 32267 N N . PHE A 1 58 ? -0.560 -6.755 4.774 1.00 0.00 58 PHE A N 17
ATOM 32268 C CA . PHE A 1 58 ? 0.836 -7.197 4.592 1.00 0.00 58 PHE A CA 17
ATOM 32269 C C . PHE A 1 58 ? 1.804 -6.122 5.112 1.00 0.00 58 PHE A C 17
ATOM 32270 O O . PHE A 1 58 ? 1.574 -4.933 4.925 1.00 0.00 58 PHE A O 17
ATOM 32287 N N . GLU A 1 59 ? 2.892 -6.557 5.758 1.00 0.00 59 GLU A N 17
ATOM 32288 C CA . GLU A 1 59 ? 3.908 -5.660 6.342 1.00 0.00 59 GLU A CA 17
ATOM 32289 C C . GLU A 1 59 ? 5.271 -6.051 5.784 1.00 0.00 59 GLU A C 17
ATOM 32290 O O . GLU A 1 59 ? 5.685 -7.212 5.885 1.00 0.00 59 GLU A O 17
ATOM 32302 N N . LEU A 1 60 ? 5.967 -5.074 5.202 1.00 0.00 60 LEU A N 17
ATOM 32303 C CA . LEU A 1 60 ? 7.205 -5.300 4.456 1.00 0.00 60 LEU A CA 17
ATOM 32304 C C . LEU A 1 60 ? 8.333 -4.489 5.100 1.00 0.00 60 LEU A C 17
ATOM 32305 O O . LEU A 1 60 ? 8.133 -3.303 5.380 1.00 0.00 60 LEU A O 17
ATOM 32321 N N . PRO A 1 61 ? 9.535 -5.109 5.348 1.00 0.00 61 PRO A N 17
ATOM 32322 C CA . PRO A 1 61 ? 10.722 -4.379 5.847 1.00 0.00 61 PRO A CA 17
ATOM 32323 C C . PRO A 1 61 ? 11.203 -3.337 4.825 1.00 0.00 61 PRO A C 17
ATOM 32324 O O . PRO A 1 61 ? 10.853 -3.424 3.651 1.00 0.00 61 PRO A O 17
ATOM 32335 N N . ARG A 1 62 ? 11.994 -2.357 5.289 1.00 0.00 62 ARG A N 17
ATOM 32336 C CA . ARG A 1 62 ? 12.575 -1.301 4.426 1.00 0.00 62 ARG A CA 17
ATOM 32337 C C . ARG A 1 62 ? 13.318 -1.861 3.190 1.00 0.00 62 ARG A C 17
ATOM 32338 O O . ARG A 1 62 ? 13.393 -1.198 2.147 1.00 0.00 62 ARG A O 17
ATOM 32359 N N . ASP A 1 63 ? 13.854 -3.085 3.333 1.00 0.00 63 ASP A N 17
ATOM 32360 C CA . ASP A 1 63 ? 14.547 -3.808 2.257 1.00 0.00 63 ASP A CA 17
ATOM 32361 C C . ASP A 1 63 ? 13.603 -4.145 1.078 1.00 0.00 63 ASP A C 17
ATOM 32362 O O . ASP A 1 63 ? 14.007 -4.054 -0.079 1.00 0.00 63 ASP A O 17
ATOM 32371 N N . THR A 1 64 ? 12.339 -4.503 1.380 1.00 0.00 64 THR A N 17
ATOM 32372 C CA . THR A 1 64 ? 11.381 -5.025 0.372 1.00 0.00 64 THR A CA 17
ATOM 32373 C C . THR A 1 64 ? 10.053 -4.234 0.369 1.00 0.00 64 THR A C 17
ATOM 32374 O O . THR A 1 64 ? 9.089 -4.661 -0.274 1.00 0.00 64 THR A O 17
ATOM 32385 N N . ALA A 1 65 ? 10.030 -3.064 1.042 1.00 0.00 65 ALA A N 17
ATOM 32386 C CA . ALA A 1 65 ? 8.814 -2.213 1.156 1.00 0.00 65 ALA A CA 17
ATOM 32387 C C . ALA A 1 65 ? 8.334 -1.714 -0.218 1.00 0.00 65 ALA A C 17
ATOM 32388 O O . ALA A 1 65 ? 7.134 -1.571 -0.459 1.00 0.00 65 ALA A O 17
ATOM 32395 N N . PHE A 1 66 ? 9.308 -1.460 -1.098 1.00 0.00 66 PHE A N 17
ATOM 32396 C CA . PHE A 1 66 ? 9.082 -0.983 -2.479 1.00 0.00 66 PHE A CA 17
ATOM 32397 C C . PHE A 1 66 ? 8.449 -2.048 -3.409 1.00 0.00 66 PHE A C 17
ATOM 32398 O O . PHE A 1 66 ? 8.007 -1.714 -4.515 1.00 0.00 66 PHE A O 17
ATOM 32415 N N . ASN A 1 67 ? 8.398 -3.315 -2.958 1.00 0.00 67 ASN A N 17
ATOM 32416 C CA . ASN A 1 67 ? 7.754 -4.423 -3.715 1.00 0.00 67 ASN A CA 17
ATOM 32417 C C . ASN A 1 67 ? 6.227 -4.467 -3.477 1.00 0.00 67 ASN A C 17
ATOM 32418 O O . ASN A 1 67 ? 5.537 -5.314 -4.057 1.00 0.00 67 ASN A O 17
ATOM 32429 N N . PHE A 1 68 ? 5.718 -3.506 -2.673 1.00 0.00 68 PHE A N 17
ATOM 32430 C CA . PHE A 1 68 ? 4.314 -3.441 -2.201 1.00 0.00 68 PHE A CA 17
ATOM 32431 C C . PHE A 1 68 ? 3.276 -3.468 -3.330 1.00 0.00 68 PHE A C 17
ATOM 32432 O O . PHE A 1 68 ? 2.138 -3.890 -3.110 1.00 0.00 68 PHE A O 17
ATOM 32449 N N . ALA A 1 69 ? 3.675 -3.020 -4.540 1.00 0.00 69 ALA A N 17
ATOM 32450 C CA . ALA A 1 69 ? 2.733 -2.732 -5.626 1.00 0.00 69 ALA A CA 17
ATOM 32451 C C . ALA A 1 69 ? 2.234 -4.040 -6.243 1.00 0.00 69 ALA A C 17
ATOM 32452 O O . ALA A 1 69 ? 1.086 -4.133 -6.659 1.00 0.00 69 ALA A O 17
ATOM 32459 N N . SER A 1 70 ? 3.119 -5.051 -6.262 1.00 0.00 70 SER A N 17
ATOM 32460 C CA . SER A 1 70 ? 2.808 -6.383 -6.793 1.00 0.00 70 SER A CA 17
ATOM 32461 C C . SER A 1 70 ? 1.810 -7.110 -5.873 1.00 0.00 70 SER A C 17
ATOM 32462 O O . SER A 1 70 ? 0.906 -7.791 -6.353 1.00 0.00 70 SER A O 17
ATOM 32470 N N . ASP A 1 71 ? 1.980 -6.926 -4.549 1.00 0.00 71 ASP A N 17
ATOM 32471 C CA . ASP A 1 71 ? 1.121 -7.568 -3.532 1.00 0.00 71 ASP A CA 17
ATOM 32472 C C . ASP A 1 71 ? -0.271 -6.917 -3.532 1.00 0.00 71 ASP A C 17
ATOM 32473 O O . ASP A 1 71 ? -1.296 -7.604 -3.529 1.00 0.00 71 ASP A O 17
ATOM 32482 N N . ALA A 1 72 ? -0.262 -5.571 -3.542 1.00 0.00 72 ALA A N 17
ATOM 32483 C CA . ALA A 1 72 ? -1.470 -4.736 -3.569 1.00 0.00 72 ALA A CA 17
ATOM 32484 C C . ALA A 1 72 ? -2.346 -5.047 -4.798 1.00 0.00 72 ALA A C 17
ATOM 32485 O O . ALA A 1 72 ? -3.544 -5.316 -4.663 1.00 0.00 72 ALA A O 17
ATOM 32492 N N . THR A 1 73 ? -1.731 -5.047 -5.992 1.00 0.00 73 THR A N 17
ATOM 32493 C CA . THR A 1 73 ? -2.429 -5.336 -7.254 1.00 0.00 73 THR A CA 17
ATOM 32494 C C . THR A 1 73 ? -2.858 -6.827 -7.340 1.00 0.00 73 THR A C 17
ATOM 32495 O O . THR A 1 73 ? -3.809 -7.151 -8.036 1.00 0.00 73 THR A O 17
ATOM 32506 N N . ARG A 1 74 ? -2.177 -7.717 -6.588 1.00 0.00 74 ARG A N 17
ATOM 32507 C CA . ARG A 1 74 ? -2.506 -9.167 -6.574 1.00 0.00 74 ARG A CA 17
ATOM 32508 C C . ARG A 1 74 ? -3.802 -9.420 -5.767 1.00 0.00 74 ARG A C 17
ATOM 32509 O O . ARG A 1 74 ? -4.610 -10.291 -6.112 1.00 0.00 74 ARG A O 17
ATOM 32530 N N . VAL A 1 75 ? -3.997 -8.608 -4.714 1.00 0.00 75 VAL A N 17
ATOM 32531 C CA . VAL A 1 75 ? -5.219 -8.616 -3.877 1.00 0.00 75 VAL A CA 17
ATOM 32532 C C . VAL A 1 75 ? -6.383 -7.944 -4.639 1.00 0.00 75 VAL A C 17
ATOM 32533 O O . VAL A 1 75 ? -7.551 -8.326 -4.499 1.00 0.00 75 VAL A O 17
ATOM 32546 N N . ALA A 1 76 ? -6.025 -6.949 -5.467 1.00 0.00 76 ALA A N 17
ATOM 32547 C CA . ALA A 1 76 ? -6.992 -6.112 -6.186 1.00 0.00 76 ALA A CA 17
ATOM 32548 C C . ALA A 1 76 ? -7.592 -6.897 -7.373 1.00 0.00 76 ALA A C 17
ATOM 32549 O O . ALA A 1 76 ? -8.810 -7.037 -7.512 1.00 0.00 76 ALA A O 17
ATOM 32556 N N . GLN A 1 77 ? -6.679 -7.408 -8.214 1.00 0.00 77 GLN A N 17
ATOM 32557 C CA . GLN A 1 77 ? -6.986 -8.274 -9.371 1.00 0.00 77 GLN A CA 17
ATOM 32558 C C . GLN A 1 77 ? -7.641 -9.602 -8.967 1.00 0.00 77 GLN A C 17
ATOM 32559 O O . GLN A 1 77 ? -8.283 -10.236 -9.810 1.00 0.00 77 GLN A O 17
ATOM 32573 N N . LYS A 1 78 ? -7.434 -10.037 -7.702 1.00 0.00 78 LYS A N 17
ATOM 32574 C CA . LYS A 1 78 ? -8.100 -11.234 -7.136 1.00 0.00 78 LYS A CA 17
ATOM 32575 C C . LYS A 1 78 ? -9.628 -11.226 -7.392 1.00 0.00 78 LYS A C 17
ATOM 32576 O O . LYS A 1 78 ? -10.219 -12.287 -7.633 1.00 0.00 78 LYS A O 17
ATOM 32595 N N . HIS A 1 79 ? -10.271 -10.030 -7.344 1.00 0.00 79 HIS A N 17
ATOM 32596 C CA . HIS A 1 79 ? -11.686 -9.890 -7.770 1.00 0.00 79 HIS A CA 17
ATOM 32597 C C . HIS A 1 79 ? -11.775 -9.129 -9.106 1.00 0.00 79 HIS A C 17
ATOM 32598 O O . HIS A 1 79 ? -12.691 -9.375 -9.894 1.00 0.00 79 HIS A O 17
ATOM 32613 N N . GLY A 1 80 ? -10.828 -8.197 -9.352 1.00 0.00 80 GLY A N 17
ATOM 32614 C CA . GLY A 1 80 ? -10.552 -7.710 -10.710 1.00 0.00 80 GLY A CA 17
ATOM 32615 C C . GLY A 1 80 ? -10.454 -6.197 -10.744 1.00 0.00 80 GLY A C 17
ATOM 32616 O O . GLY A 1 80 ? -11.473 -5.514 -10.856 1.00 0.00 80 GLY A O 17
ATOM 32620 N N . LEU A 1 81 ? -9.219 -5.681 -10.633 1.00 0.00 81 LEU A N 17
ATOM 32621 C CA . LEU A 1 81 ? -8.916 -4.242 -10.660 1.00 0.00 81 LEU A CA 17
ATOM 32622 C C . LEU A 1 81 ? -8.970 -3.714 -12.114 1.00 0.00 81 LEU A C 17
ATOM 32623 O O . LEU A 1 81 ? -7.931 -3.485 -12.749 1.00 0.00 81 LEU A O 17
ATOM 32639 N N . HIS A 1 82 ? -10.215 -3.614 -12.639 1.00 0.00 82 HIS A N 17
ATOM 32640 C CA . HIS A 1 82 ? -10.530 -3.091 -13.991 1.00 0.00 82 HIS A CA 17
ATOM 32641 C C . HIS A 1 82 ? -9.637 -3.765 -15.092 1.00 0.00 82 HIS A C 17
ATOM 32642 O O . HIS A 1 82 ? -9.081 -3.076 -15.950 1.00 0.00 82 HIS A O 17
ATOM 32657 N N . PRO A 1 83 ? -9.551 -5.144 -15.108 1.00 0.00 83 PRO A N 17
ATOM 32658 C CA . PRO A 1 83 ? -8.445 -5.889 -15.782 1.00 0.00 83 PRO A CA 17
ATOM 32659 C C . PRO A 1 83 ? -8.533 -5.932 -17.324 1.00 0.00 83 PRO A C 17
ATOM 32660 O O . PRO A 1 83 ? -7.554 -6.304 -17.981 1.00 0.00 83 PRO A O 17
ATOM 32671 N N . LYS A 1 84 ? -9.701 -5.572 -17.889 1.00 0.00 84 LYS A N 17
ATOM 32672 C CA . LYS A 1 84 ? -9.905 -5.530 -19.351 1.00 0.00 84 LYS A CA 17
ATOM 32673 C C . LYS A 1 84 ? -9.150 -4.309 -19.918 1.00 0.00 84 LYS A C 17
ATOM 32674 O O . LYS A 1 84 ? -8.452 -4.407 -20.935 1.00 0.00 84 LYS A O 17
ATOM 32693 N N . PHE A 1 85 ? -9.293 -3.167 -19.223 1.00 0.00 85 PHE A N 17
ATOM 32694 C CA . PHE A 1 85 ? -8.534 -1.933 -19.508 1.00 0.00 85 PHE A CA 17
ATOM 32695 C C . PHE A 1 85 ? -7.090 -2.070 -18.982 1.00 0.00 85 PHE A C 17
ATOM 32696 O O . PHE A 1 85 ? -6.131 -1.595 -19.607 1.00 0.00 85 PHE A O 17
ATOM 32713 N N . GLY A 1 86 ? -6.966 -2.748 -17.829 1.00 0.00 86 GLY A N 17
ATOM 32714 C CA . GLY A 1 86 ? -5.697 -2.920 -17.133 1.00 0.00 86 GLY A CA 17
ATOM 32715 C C . GLY A 1 86 ? -5.178 -1.614 -16.543 1.00 0.00 86 GLY A C 17
ATOM 32716 O O . GLY A 1 86 ? -5.841 -1.009 -15.691 1.00 0.00 86 GLY A O 17
ATOM 32720 N N . ALA A 1 87 ? -4.008 -1.174 -17.022 1.00 0.00 87 ALA A N 17
ATOM 32721 C CA . ALA A 1 87 ? -3.346 0.062 -16.572 1.00 0.00 87 ALA A CA 17
ATOM 32722 C C . ALA A 1 87 ? -2.798 0.834 -17.785 1.00 0.00 87 ALA A C 17
ATOM 32723 O O . ALA A 1 87 ? -1.785 1.527 -17.688 1.00 0.00 87 ALA A O 17
ATOM 32730 N N . ILE A 1 88 ? -3.496 0.725 -18.932 1.00 0.00 88 ILE A N 17
ATOM 32731 C CA . ILE A 1 88 ? -3.080 1.390 -20.181 1.00 0.00 88 ILE A CA 17
ATOM 32732 C C . ILE A 1 88 ? -3.434 2.894 -20.124 1.00 0.00 88 ILE A C 17
ATOM 32733 O O . ILE A 1 88 ? -4.518 3.319 -20.537 1.00 0.00 88 ILE A O 17
ATOM 32749 N N . THR A 1 89 ? -2.523 3.670 -19.516 1.00 0.00 89 THR A N 17
ATOM 32750 C CA . THR A 1 89 ? -2.642 5.137 -19.374 1.00 0.00 89 THR A CA 17
ATOM 32751 C C . THR A 1 89 ? -1.343 5.823 -19.851 1.00 0.00 89 THR A C 17
ATOM 32752 O O . THR A 1 89 ? -1.369 6.996 -20.245 1.00 0.00 89 THR A O 17
ATOM 32763 N N . ARG A 1 90 ? -0.223 5.051 -19.810 1.00 0.00 90 ARG A N 17
ATOM 32764 C CA . ARG A 1 90 ? 1.155 5.500 -20.136 1.00 0.00 90 ARG A CA 17
ATOM 32765 C C . ARG A 1 90 ? 1.647 6.567 -19.133 1.00 0.00 90 ARG A C 17
ATOM 32766 O O . ARG A 1 90 ? 2.524 6.297 -18.307 1.00 0.00 90 ARG A O 17
ATOM 32787 N N . VAL A 1 91 ? 1.096 7.784 -19.237 1.00 0.00 91 VAL A N 17
ATOM 32788 C CA . VAL A 1 91 ? 1.375 8.882 -18.299 1.00 0.00 91 VAL A CA 17
ATOM 32789 C C . VAL A 1 91 ? 0.513 8.708 -17.019 1.00 0.00 91 VAL A C 17
ATOM 32790 O O . VAL A 1 91 ? -0.418 7.886 -17.006 1.00 0.00 91 VAL A O 17
ATOM 32803 N N . HIS A 1 92 ? 0.870 9.457 -15.941 1.00 0.00 92 HIS A N 17
ATOM 32804 C CA . HIS A 1 92 ? 0.215 9.396 -14.600 1.00 0.00 92 HIS A CA 17
ATOM 32805 C C . HIS A 1 92 ? 0.608 8.120 -13.841 1.00 0.00 92 HIS A C 17
ATOM 32806 O O . HIS A 1 92 ? -0.003 7.780 -12.819 1.00 0.00 92 HIS A O 17
ATOM 32821 N N . LYS A 1 93 ? 1.661 7.442 -14.326 1.00 0.00 93 LYS A N 17
ATOM 32822 C CA . LYS A 1 93 ? 2.267 6.300 -13.639 1.00 0.00 93 LYS A CA 17
ATOM 32823 C C . LYS A 1 93 ? 3.196 6.825 -12.542 1.00 0.00 93 LYS A C 17
ATOM 32824 O O . LYS A 1 93 ? 4.421 6.919 -12.711 1.00 0.00 93 LYS A O 17
ATOM 32843 N N . GLU A 1 94 ? 2.568 7.208 -11.420 1.00 0.00 94 GLU A N 17
ATOM 32844 C CA . GLU A 1 94 ? 3.251 7.788 -10.260 1.00 0.00 94 GLU A CA 17
ATOM 32845 C C . GLU A 1 94 ? 3.661 6.701 -9.251 1.00 0.00 94 GLU A C 17
ATOM 32846 O O . GLU A 1 94 ? 3.708 6.939 -8.035 1.00 0.00 94 GLU A O 17
ATOM 32858 N N . TYR A 1 95 ? 4.002 5.512 -9.788 1.00 0.00 95 TYR A N 17
ATOM 32859 C CA . TYR A 1 95 ? 4.660 4.446 -9.031 1.00 0.00 95 TYR A CA 17
ATOM 32860 C C . TYR A 1 95 ? 6.024 4.944 -8.526 1.00 0.00 95 TYR A C 17
ATOM 32861 O O . TYR A 1 95 ? 6.382 4.682 -7.385 1.00 0.00 95 TYR A O 17
ATOM 32879 N N . ASP A 1 96 ? 6.758 5.669 -9.402 1.00 0.00 96 ASP A N 17
ATOM 32880 C CA . ASP A 1 96 ? 8.069 6.265 -9.060 1.00 0.00 96 ASP A CA 17
ATOM 32881 C C . ASP A 1 96 ? 7.916 7.314 -7.946 1.00 0.00 96 ASP A C 17
ATOM 32882 O O . ASP A 1 96 ? 8.803 7.458 -7.113 1.00 0.00 96 ASP A O 17
ATOM 32891 N N . ALA A 1 97 ? 6.770 8.029 -7.943 1.00 0.00 97 ALA A N 17
ATOM 32892 C CA . ALA A 1 97 ? 6.480 9.076 -6.944 1.00 0.00 97 ALA A CA 17
ATOM 32893 C C . ALA A 1 97 ? 6.283 8.464 -5.547 1.00 0.00 97 ALA A C 17
ATOM 32894 O O . ALA A 1 97 ? 6.891 8.914 -4.576 1.00 0.00 97 ALA A O 17
ATOM 32901 N N . MET A 1 98 ? 5.436 7.425 -5.469 1.00 0.00 98 MET A N 17
ATOM 32902 C CA . MET A 1 98 ? 5.161 6.691 -4.213 1.00 0.00 98 MET A CA 17
ATOM 32903 C C . MET A 1 98 ? 6.402 5.894 -3.739 1.00 0.00 98 MET A C 17
ATOM 32904 O O . MET A 1 98 ? 6.630 5.738 -2.544 1.00 0.00 98 MET A O 17
ATOM 32918 N N . PHE A 1 99 ? 7.168 5.387 -4.711 1.00 0.00 99 PHE A N 17
ATOM 32919 C CA . PHE A 1 99 ? 8.500 4.777 -4.492 1.00 0.00 99 PHE A CA 17
ATOM 32920 C C . PHE A 1 99 ? 9.426 5.775 -3.752 1.00 0.00 99 PHE A C 17
ATOM 32921 O O . PHE A 1 99 ? 10.079 5.429 -2.760 1.00 0.00 99 PHE A O 17
ATOM 32938 N N . GLU A 1 100 ? 9.437 7.029 -4.250 1.00 0.00 100 GLU A N 17
ATOM 32939 C CA . GLU A 1 100 ? 10.239 8.125 -3.683 1.00 0.00 100 GLU A CA 17
ATOM 32940 C C . GLU A 1 100 ? 9.659 8.635 -2.353 1.00 0.00 100 GLU A C 17
ATOM 32941 O O . GLU A 1 100 ? 10.391 9.216 -1.540 1.00 0.00 100 GLU A O 17
ATOM 32953 N N . ASP A 1 101 ? 8.343 8.458 -2.155 1.00 0.00 101 ASP A N 17
ATOM 32954 C CA . ASP A 1 101 ? 7.703 8.749 -0.865 1.00 0.00 101 ASP A CA 17
ATOM 32955 C C . ASP A 1 101 ? 8.257 7.798 0.205 1.00 0.00 101 ASP A C 17
ATOM 32956 O O . ASP A 1 101 ? 8.889 8.236 1.157 1.00 0.00 101 ASP A O 17
ATOM 32965 N N . ILE A 1 102 ? 8.051 6.492 -0.014 1.00 0.00 102 ILE A N 17
ATOM 32966 C CA . ILE A 1 102 ? 8.451 5.425 0.920 1.00 0.00 102 ILE A CA 17
ATOM 32967 C C . ILE A 1 102 ? 9.965 5.505 1.272 1.00 0.00 102 ILE A C 17
ATOM 32968 O O . ILE A 1 102 ? 10.331 5.375 2.443 1.00 0.00 102 ILE A O 17
ATOM 32984 N N . ARG A 1 103 ? 10.816 5.793 0.255 1.00 0.00 103 ARG A N 17
ATOM 32985 C CA . ARG A 1 103 ? 12.287 5.892 0.453 1.00 0.00 103 ARG A CA 17
ATOM 32986 C C . ARG A 1 103 ? 12.654 7.033 1.424 1.00 0.00 103 ARG A C 17
ATOM 32987 O O . ARG A 1 103 ? 13.649 6.932 2.136 1.00 0.00 103 ARG A O 17
ATOM 33008 N N . ALA A 1 104 ? 11.835 8.109 1.429 1.00 0.00 104 ALA A N 17
ATOM 33009 C CA . ALA A 1 104 ? 12.088 9.318 2.235 1.00 0.00 104 ALA A CA 17
ATOM 33010 C C . ALA A 1 104 ? 11.995 9.022 3.741 1.00 0.00 104 ALA A C 17
ATOM 33011 O O . ALA A 1 104 ? 12.913 9.330 4.502 1.00 0.00 104 ALA A O 17
ATOM 33018 N N . LYS A 1 105 ? 10.882 8.397 4.154 1.00 0.00 105 LYS A N 17
ATOM 33019 C CA . LYS A 1 105 ? 10.634 8.046 5.569 1.00 0.00 105 LYS A CA 17
ATOM 33020 C C . LYS A 1 105 ? 11.528 6.873 5.998 1.00 0.00 105 LYS A C 17
ATOM 33021 O O . LYS A 1 105 ? 11.877 6.755 7.174 1.00 0.00 105 LYS A O 17
ATOM 33040 N N . LEU A 1 106 ? 11.898 6.011 5.036 1.00 0.00 106 LEU A N 17
ATOM 33041 C CA . LEU A 1 106 ? 12.839 4.900 5.283 1.00 0.00 106 LEU A CA 17
ATOM 33042 C C . LEU A 1 106 ? 14.277 5.442 5.478 1.00 0.00 106 LEU A C 17
ATOM 33043 O O . LEU A 1 106 ? 15.090 4.836 6.185 1.00 0.00 106 LEU A O 17
ATOM 33059 N N . HIS A 1 107 ? 14.561 6.594 4.837 1.00 0.00 107 HIS A N 17
ATOM 33060 C CA . HIS A 1 107 ? 15.833 7.337 4.983 1.00 0.00 107 HIS A CA 17
ATOM 33061 C C . HIS A 1 107 ? 15.788 8.199 6.270 1.00 0.00 107 HIS A C 17
ATOM 33062 O O . HIS A 1 107 ? 16.834 8.642 6.763 1.00 0.00 107 HIS A O 17
ATOM 33077 N N . ALA A 1 108 ? 14.545 8.403 6.789 1.00 0.00 108 ALA A N 17
ATOM 33078 C CA . ALA A 1 108 ? 14.227 9.228 7.981 1.00 0.00 108 ALA A CA 17
ATOM 33079 C C . ALA A 1 108 ? 14.434 10.741 7.736 1.00 0.00 108 ALA A C 17
ATOM 33080 O O . ALA A 1 108 ? 14.521 11.527 8.687 1.00 0.00 108 ALA A O 17
ATOM 33087 N N . HIS A 1 109 ? 14.472 11.143 6.451 1.00 0.00 109 HIS A N 17
ATOM 33088 C CA . HIS A 1 109 ? 14.700 12.550 6.037 1.00 0.00 109 HIS A CA 17
ATOM 33089 C C . HIS A 1 109 ? 13.739 12.920 4.887 1.00 0.00 109 HIS A C 17
ATOM 33090 O O . HIS A 1 109 ? 13.447 12.064 4.043 1.00 0.00 109 HIS A O 17
ATOM 33105 N N . PRO A 1 110 ? 13.249 14.210 4.829 1.00 0.00 110 PRO A N 17
ATOM 33106 C CA . PRO A 1 110 ? 12.273 14.666 3.805 1.00 0.00 110 PRO A CA 17
ATOM 33107 C C . PRO A 1 110 ? 12.795 14.494 2.357 1.00 0.00 110 PRO A C 17
ATOM 33108 O O . PRO A 1 110 ? 13.977 14.741 2.073 1.00 0.00 110 PRO A O 17
ATOM 33119 N N . GLY A 1 111 ? 11.897 14.050 1.467 1.00 0.00 111 GLY A N 17
ATOM 33120 C CA . GLY A 1 111 ? 12.210 13.848 0.053 1.00 0.00 111 GLY A CA 17
ATOM 33121 C C . GLY A 1 111 ? 11.104 13.073 -0.647 1.00 0.00 111 GLY A C 17
ATOM 33122 O O . GLY A 1 111 ? 11.356 12.088 -1.352 1.00 0.00 111 GLY A O 17
ATOM 33126 N N . GLU A 1 112 ? 9.869 13.539 -0.456 1.00 0.00 112 GLU A N 17
ATOM 33127 C CA . GLU A 1 112 ? 8.642 12.848 -0.900 1.00 0.00 112 GLU A CA 17
ATOM 33128 C C . GLU A 1 112 ? 7.714 13.830 -1.646 1.00 0.00 112 GLU A C 17
ATOM 33129 O O . GLU A 1 112 ? 7.881 15.049 -1.515 1.00 0.00 112 GLU A O 17
ATOM 33141 N N . PRO A 1 113 ? 6.748 13.318 -2.483 1.00 0.00 113 PRO A N 17
ATOM 33142 C CA . PRO A 1 113 ? 5.665 14.150 -3.058 1.00 0.00 113 PRO A CA 17
ATOM 33143 C C . PRO A 1 113 ? 4.754 14.738 -1.950 1.00 0.00 113 PRO A C 17
ATOM 33144 O O . PRO A 1 113 ? 4.234 13.989 -1.109 1.00 0.00 113 PRO A O 17
ATOM 33155 N N . VAL A 1 114 ? 4.596 16.075 -1.942 1.00 0.00 114 VAL A N 17
ATOM 33156 C CA . VAL A 1 114 ? 3.754 16.778 -0.955 1.00 0.00 114 VAL A CA 17
ATOM 33157 C C . VAL A 1 114 ? 2.264 16.656 -1.352 1.00 0.00 114 VAL A C 17
ATOM 33158 O O . VAL A 1 114 ? 1.888 16.899 -2.502 1.00 0.00 114 VAL A O 17
ATOM 33171 N N . ASP A 1 115 ? 1.421 16.273 -0.389 1.00 0.00 115 ASP A N 17
ATOM 33172 C CA . ASP A 1 115 ? 0.003 15.920 -0.640 1.00 0.00 115 ASP A CA 17
ATOM 33173 C C . ASP A 1 115 ? -0.959 17.099 -0.415 1.00 0.00 115 ASP A C 17
ATOM 33174 O O . ASP A 1 115 ? -2.176 16.903 -0.553 1.00 0.00 115 ASP A O 17
ATOM 33183 N N . LEU A 1 116 ? -0.418 18.308 -0.087 1.00 0.00 116 LEU A N 17
ATOM 33184 C CA . LEU A 1 116 ? -1.235 19.474 0.351 1.00 0.00 116 LEU A CA 17
ATOM 33185 C C . LEU A 1 116 ? -2.356 19.783 -0.654 1.00 0.00 116 LEU A C 17
ATOM 33186 O O . LEU A 1 116 ? -3.447 20.204 -0.268 1.00 0.00 116 LEU A O 17
ATOM 33202 N N . GLU A 1 117 ? -2.056 19.570 -1.945 1.00 0.00 117 GLU A N 17
ATOM 33203 C CA . GLU A 1 117 ? -3.052 19.523 -3.009 1.00 0.00 117 GLU A CA 17
ATOM 33204 C C . GLU A 1 117 ? -2.719 18.302 -3.881 1.00 0.00 117 GLU A C 17
ATOM 33205 O O . GLU A 1 117 ? -1.952 18.400 -4.834 1.00 0.00 117 GLU A O 17
ATOM 33217 N N . ARG A 1 118 ? -3.251 17.143 -3.493 1.00 0.00 118 ARG A N 17
ATOM 33218 C CA . ARG A 1 118 ? -3.239 15.917 -4.325 1.00 0.00 118 ARG A CA 17
ATOM 33219 C C . ARG A 1 118 ? -4.664 15.307 -4.295 1.00 0.00 118 ARG A C 17
ATOM 33220 O O . ARG A 1 118 ? -4.867 14.094 -4.450 1.00 0.00 118 ARG A O 17
ATOM 33241 N N . ILE A 1 119 ? -5.661 16.202 -4.135 1.00 0.00 119 ILE A N 17
ATOM 33242 C CA . ILE A 1 119 ? -7.076 15.824 -3.955 1.00 0.00 119 ILE A CA 17
ATOM 33243 C C . ILE A 1 119 ? -7.851 16.136 -5.240 1.00 0.00 119 ILE A C 17
ATOM 33244 O O . ILE A 1 119 ? -8.527 15.271 -5.801 1.00 0.00 119 ILE A O 17
ATOM 33260 N N . ILE A 1 120 ? -7.734 17.395 -5.698 1.00 0.00 120 ILE A N 17
ATOM 33261 C CA . ILE A 1 120 ? -8.389 17.873 -6.923 1.00 0.00 120 ILE A CA 17
ATOM 33262 C C . ILE A 1 120 ? -7.456 17.593 -8.120 1.00 0.00 120 ILE A C 17
ATOM 33263 O O . ILE A 1 120 ? -6.747 18.481 -8.619 1.00 0.00 120 ILE A O 17
ATOM 33279 N N . ARG A 1 121 ? -7.396 16.307 -8.501 1.00 0.00 121 ARG A N 17
ATOM 33280 C CA . ARG A 1 121 ? -6.618 15.816 -9.655 1.00 0.00 121 ARG A CA 17
ATOM 33281 C C . ARG A 1 121 ? -7.577 15.351 -10.768 1.00 0.00 121 ARG A C 17
ATOM 33282 O O . ARG A 1 121 ? -8.800 15.423 -10.613 1.00 0.00 121 ARG A O 17
ATOM 33303 N N . HIS A 1 122 ? -7.019 14.883 -11.891 1.00 0.00 122 HIS A N 17
ATOM 33304 C CA . HIS A 1 122 ? -7.796 14.393 -13.050 1.00 0.00 122 HIS A CA 17
ATOM 33305 C C . HIS A 1 122 ? -7.052 13.228 -13.697 1.00 0.00 122 HIS A C 17
ATOM 33306 O O . HIS A 1 122 ? -5.864 13.347 -13.978 1.00 0.00 122 HIS A O 17
ATOM 33321 N N . GLU A 1 123 ? -7.753 12.106 -13.933 1.00 0.00 123 GLU A N 17
ATOM 33322 C CA . GLU A 1 123 ? -7.161 10.903 -14.541 1.00 0.00 123 GLU A CA 17
ATOM 33323 C C . GLU A 1 123 ? -7.754 10.666 -15.939 1.00 0.00 123 GLU A C 17
ATOM 33324 O O . GLU A 1 123 ? -7.015 10.542 -16.923 1.00 0.00 123 GLU A O 17
ATOM 33336 N N . GLY A 1 124 ? -9.095 10.631 -16.013 1.00 0.00 124 GLY A N 17
ATOM 33337 C CA . GLY A 1 124 ? -9.815 10.388 -17.270 1.00 0.00 124 GLY A CA 17
ATOM 33338 C C . GLY A 1 124 ? -10.364 11.665 -17.892 1.00 0.00 124 GLY A C 17
ATOM 33339 O O . GLY A 1 124 ? -11.557 11.754 -18.201 1.00 0.00 124 GLY A O 17
ATOM 33343 N N . SER A 1 125 ? -9.481 12.661 -18.080 1.00 0.00 125 SER A N 17
ATOM 33344 C CA . SER A 1 125 ? -9.841 13.964 -18.677 1.00 0.00 125 SER A CA 17
ATOM 33345 C C . SER A 1 125 ? -9.076 14.157 -20.018 1.00 0.00 125 SER A C 17
ATOM 33346 O O . SER A 1 125 ? -9.621 13.795 -21.076 1.00 0.00 125 SER A O 17
ATOM 33355 N N . GLN A 1 1 ? -12.425 12.416 -8.623 1.00 0.00 1 GLN A N 18
ATOM 33356 C CA . GLN A 1 1 ? -13.492 11.862 -7.758 1.00 0.00 1 GLN A CA 18
ATOM 33357 C C . GLN A 1 1 ? -13.246 10.364 -7.520 1.00 0.00 1 GLN A C 18
ATOM 33358 O O . GLN A 1 1 ? -12.848 9.637 -8.439 1.00 0.00 1 GLN A O 18
ATOM 33374 N N . GLY A 1 2 ? -13.456 9.923 -6.263 1.00 0.00 2 GLY A N 18
ATOM 33375 C CA . GLY A 1 2 ? -13.318 8.517 -5.880 1.00 0.00 2 GLY A CA 18
ATOM 33376 C C . GLY A 1 2 ? -11.905 8.166 -5.427 1.00 0.00 2 GLY A C 18
ATOM 33377 O O . GLY A 1 2 ? -11.713 7.681 -4.310 1.00 0.00 2 GLY A O 18
ATOM 33381 N N . HIS A 1 3 ? -10.911 8.426 -6.299 1.00 0.00 3 HIS A N 18
ATOM 33382 C CA . HIS A 1 3 ? -9.488 8.126 -6.032 1.00 0.00 3 HIS A CA 18
ATOM 33383 C C . HIS A 1 3 ? -8.899 9.175 -5.055 1.00 0.00 3 HIS A C 18
ATOM 33384 O O . HIS A 1 3 ? -8.217 10.122 -5.463 1.00 0.00 3 HIS A O 18
ATOM 33399 N N . MET A 1 4 ? -9.238 9.018 -3.763 1.00 0.00 4 MET A N 18
ATOM 33400 C CA . MET A 1 4 ? -8.857 9.963 -2.688 1.00 0.00 4 MET A CA 18
ATOM 33401 C C . MET A 1 4 ? -7.518 9.552 -2.060 1.00 0.00 4 MET A C 18
ATOM 33402 O O . MET A 1 4 ? -7.453 8.572 -1.311 1.00 0.00 4 MET A O 18
ATOM 33416 N N . PHE A 1 5 ? -6.456 10.292 -2.404 1.00 0.00 5 PHE A N 18
ATOM 33417 C CA . PHE A 1 5 ? -5.114 10.098 -1.835 1.00 0.00 5 PHE A CA 18
ATOM 33418 C C . PHE A 1 5 ? -4.883 11.086 -0.680 1.00 0.00 5 PHE A C 18
ATOM 33419 O O . PHE A 1 5 ? -5.240 12.263 -0.778 1.00 0.00 5 PHE A O 18
ATOM 33436 N N . GLU A 1 6 ? -4.264 10.592 0.391 1.00 0.00 6 GLU A N 18
ATOM 33437 C CA . GLU A 1 6 ? -3.931 11.369 1.590 1.00 0.00 6 GLU A CA 18
ATOM 33438 C C . GLU A 1 6 ? -2.679 10.739 2.247 1.00 0.00 6 GLU A C 18
ATOM 33439 O O . GLU A 1 6 ? -2.381 9.565 1.985 1.00 0.00 6 GLU A O 18
ATOM 33451 N N . PRO A 1 7 ? -1.890 11.502 3.073 1.00 0.00 7 PRO A N 18
ATOM 33452 C CA . PRO A 1 7 ? -0.745 10.924 3.817 1.00 0.00 7 PRO A CA 18
ATOM 33453 C C . PRO A 1 7 ? -1.198 9.790 4.774 1.00 0.00 7 PRO A C 18
ATOM 33454 O O . PRO A 1 7 ? -1.800 10.047 5.822 1.00 0.00 7 PRO A O 18
ATOM 33465 N N . GLY A 1 8 ? -0.957 8.531 4.357 1.00 0.00 8 GLY A N 18
ATOM 33466 C CA . GLY A 1 8 ? -1.247 7.344 5.180 1.00 0.00 8 GLY A CA 18
ATOM 33467 C C . GLY A 1 8 ? -2.361 6.449 4.627 1.00 0.00 8 GLY A C 18
ATOM 33468 O O . GLY A 1 8 ? -2.567 5.343 5.140 1.00 0.00 8 GLY A O 18
ATOM 33472 N N . HIS A 1 9 ? -3.072 6.914 3.572 1.00 0.00 9 HIS A N 18
ATOM 33473 C CA . HIS A 1 9 ? -4.234 6.185 3.001 1.00 0.00 9 HIS A CA 18
ATOM 33474 C C . HIS A 1 9 ? -4.515 6.603 1.533 1.00 0.00 9 HIS A C 18
ATOM 33475 O O . HIS A 1 9 ? -4.213 7.719 1.121 1.00 0.00 9 HIS A O 18
ATOM 33490 N N . LEU A 1 10 ? -5.090 5.664 0.761 1.00 0.00 10 LEU A N 18
ATOM 33491 C CA . LEU A 1 10 ? -5.518 5.847 -0.630 1.00 0.00 10 LEU A CA 18
ATOM 33492 C C . LEU A 1 10 ? -6.860 5.108 -0.828 1.00 0.00 10 LEU A C 18
ATOM 33493 O O . LEU A 1 10 ? -7.072 4.035 -0.254 1.00 0.00 10 LEU A O 18
ATOM 33509 N N . HIS A 1 11 ? -7.768 5.699 -1.620 1.00 0.00 11 HIS A N 18
ATOM 33510 C CA . HIS A 1 11 ? -9.043 5.067 -2.014 1.00 0.00 11 HIS A CA 18
ATOM 33511 C C . HIS A 1 11 ? -9.010 4.753 -3.521 1.00 0.00 11 HIS A C 18
ATOM 33512 O O . HIS A 1 11 ? -8.520 5.563 -4.316 1.00 0.00 11 HIS A O 18
ATOM 33527 N N . LEU A 1 12 ? -9.516 3.565 -3.896 1.00 0.00 12 LEU A N 18
ATOM 33528 C CA . LEU A 1 12 ? -9.627 3.121 -5.293 1.00 0.00 12 LEU A CA 18
ATOM 33529 C C . LEU A 1 12 ? -11.108 2.889 -5.632 1.00 0.00 12 LEU A C 18
ATOM 33530 O O . LEU A 1 12 ? -11.821 2.194 -4.901 1.00 0.00 12 LEU A O 18
ATOM 33546 N N . VAL A 1 13 ? -11.557 3.527 -6.709 1.00 0.00 13 VAL A N 18
ATOM 33547 C CA . VAL A 1 13 ? -12.822 3.226 -7.409 1.00 0.00 13 VAL A CA 18
ATOM 33548 C C . VAL A 1 13 ? -12.424 2.850 -8.852 1.00 0.00 13 VAL A C 18
ATOM 33549 O O . VAL A 1 13 ? -11.256 3.060 -9.239 1.00 0.00 13 VAL A O 18
ATOM 33562 N N . SER A 1 14 ? -13.331 2.280 -9.662 1.00 0.00 14 SER A N 18
ATOM 33563 C CA . SER A 1 14 ? -13.013 1.901 -11.040 1.00 0.00 14 SER A CA 18
ATOM 33564 C C . SER A 1 14 ? -13.074 3.147 -11.943 1.00 0.00 14 SER A C 18
ATOM 33565 O O . SER A 1 14 ? -13.656 4.171 -11.545 1.00 0.00 14 SER A O 18
ATOM 33573 N N . LEU A 1 15 ? -12.439 3.050 -13.127 1.00 0.00 15 LEU A N 18
ATOM 33574 C CA . LEU A 1 15 ? -12.258 4.184 -14.063 1.00 0.00 15 LEU A CA 18
ATOM 33575 C C . LEU A 1 15 ? -13.589 4.957 -14.337 1.00 0.00 15 LEU A C 18
ATOM 33576 O O . LEU A 1 15 ? -14.630 4.321 -14.571 1.00 0.00 15 LEU A O 18
ATOM 33592 N N . PRO A 1 16 ? -13.543 6.344 -14.320 1.00 0.00 16 PRO A N 18
ATOM 33593 C CA . PRO A 1 16 ? -14.752 7.219 -14.239 1.00 0.00 16 PRO A CA 18
ATOM 33594 C C . PRO A 1 16 ? -15.778 6.946 -15.357 1.00 0.00 16 PRO A C 18
ATOM 33595 O O . PRO A 1 16 ? -15.440 6.967 -16.542 1.00 0.00 16 PRO A O 18
ATOM 33606 N N . GLY A 1 17 ? -17.026 6.688 -14.947 1.00 0.00 17 GLY A N 18
ATOM 33607 C CA . GLY A 1 17 ? -18.100 6.270 -15.850 1.00 0.00 17 GLY A CA 18
ATOM 33608 C C . GLY A 1 17 ? -18.607 4.880 -15.505 1.00 0.00 17 GLY A C 18
ATOM 33609 O O . GLY A 1 17 ? -19.721 4.505 -15.900 1.00 0.00 17 GLY A O 18
ATOM 33613 N N . LEU A 1 18 ? -17.763 4.118 -14.766 1.00 0.00 18 LEU A N 18
ATOM 33614 C CA . LEU A 1 18 ? -18.065 2.762 -14.267 1.00 0.00 18 LEU A CA 18
ATOM 33615 C C . LEU A 1 18 ? -18.296 1.769 -15.428 1.00 0.00 18 LEU A C 18
ATOM 33616 O O . LEU A 1 18 ? -19.260 0.988 -15.424 1.00 0.00 18 LEU A O 18
ATOM 33632 N N . ASP A 1 19 ? -17.386 1.826 -16.420 1.00 0.00 19 ASP A N 18
ATOM 33633 C CA . ASP A 1 19 ? -17.303 0.831 -17.516 1.00 0.00 19 ASP A CA 18
ATOM 33634 C C . ASP A 1 19 ? -16.906 -0.543 -16.942 1.00 0.00 19 ASP A C 18
ATOM 33635 O O . ASP A 1 19 ? -17.401 -1.590 -17.379 1.00 0.00 19 ASP A O 18
ATOM 33644 N N . GLN A 1 20 ? -16.004 -0.503 -15.945 1.00 0.00 20 GLN A N 18
ATOM 33645 C CA . GLN A 1 20 ? -15.621 -1.663 -15.118 1.00 0.00 20 GLN A CA 18
ATOM 33646 C C . GLN A 1 20 ? -16.774 -1.954 -14.121 1.00 0.00 20 GLN A C 18
ATOM 33647 O O . GLN A 1 20 ? -17.694 -1.133 -13.988 1.00 0.00 20 GLN A O 18
ATOM 33661 N N . GLN A 1 21 ? -16.720 -3.089 -13.400 1.00 0.00 21 GLN A N 18
ATOM 33662 C CA . GLN A 1 21 ? -17.788 -3.461 -12.440 1.00 0.00 21 GLN A CA 18
ATOM 33663 C C . GLN A 1 21 ? -17.729 -2.580 -11.165 1.00 0.00 21 GLN A C 18
ATOM 33664 O O . GLN A 1 21 ? -16.898 -1.660 -11.066 1.00 0.00 21 GLN A O 18
ATOM 33678 N N . ASP A 1 22 ? -18.609 -2.869 -10.192 1.00 0.00 22 ASP A N 18
ATOM 33679 C CA . ASP A 1 22 ? -18.797 -2.015 -9.009 1.00 0.00 22 ASP A CA 18
ATOM 33680 C C . ASP A 1 22 ? -17.710 -2.308 -7.948 1.00 0.00 22 ASP A C 18
ATOM 33681 O O . ASP A 1 22 ? -17.905 -3.125 -7.038 1.00 0.00 22 ASP A O 18
ATOM 33690 N N . ILE A 1 23 ? -16.540 -1.653 -8.109 1.00 0.00 23 ILE A N 18
ATOM 33691 C CA . ILE A 1 23 ? -15.356 -1.889 -7.244 1.00 0.00 23 ILE A CA 18
ATOM 33692 C C . ILE A 1 23 ? -15.144 -0.702 -6.288 1.00 0.00 23 ILE A C 18
ATOM 33693 O O . ILE A 1 23 ? -15.433 0.457 -6.631 1.00 0.00 23 ILE A O 18
ATOM 33709 N N . ASN A 1 24 ? -14.664 -1.030 -5.081 1.00 0.00 24 ASN A N 18
ATOM 33710 C CA . ASN A 1 24 ? -14.123 -0.059 -4.122 1.00 0.00 24 ASN A CA 18
ATOM 33711 C C . ASN A 1 24 ? -13.082 -0.775 -3.252 1.00 0.00 24 ASN A C 18
ATOM 33712 O O . ASN A 1 24 ? -13.276 -1.941 -2.858 1.00 0.00 24 ASN A O 18
ATOM 33723 N N . ILE A 1 25 ? -11.961 -0.089 -2.995 1.00 0.00 25 ILE A N 18
ATOM 33724 C CA . ILE A 1 25 ? -10.799 -0.649 -2.283 1.00 0.00 25 ILE A CA 18
ATOM 33725 C C . ILE A 1 25 ? -10.218 0.455 -1.396 1.00 0.00 25 ILE A C 18
ATOM 33726 O O . ILE A 1 25 ? -10.106 1.606 -1.820 1.00 0.00 25 ILE A O 18
ATOM 33742 N N . HIS A 1 26 ? -9.876 0.099 -0.168 1.00 0.00 26 HIS A N 18
ATOM 33743 C CA . HIS A 1 26 ? -9.204 0.986 0.787 1.00 0.00 26 HIS A CA 18
ATOM 33744 C C . HIS A 1 26 ? -7.759 0.493 0.894 1.00 0.00 26 HIS A C 18
ATOM 33745 O O . HIS A 1 26 ? -7.548 -0.717 0.946 1.00 0.00 26 HIS A O 18
ATOM 33760 N N . ILE A 1 27 ? -6.775 1.403 0.887 1.00 0.00 27 ILE A N 18
ATOM 33761 C CA . ILE A 1 27 ? -5.352 1.049 1.064 1.00 0.00 27 ILE A CA 18
ATOM 33762 C C . ILE A 1 27 ? -4.753 1.966 2.139 1.00 0.00 27 ILE A C 18
ATOM 33763 O O . ILE A 1 27 ? -4.571 3.157 1.916 1.00 0.00 27 ILE A O 18
ATOM 33779 N N . ARG A 1 28 ? -4.475 1.399 3.306 1.00 0.00 28 ARG A N 18
ATOM 33780 C CA . ARG A 1 28 ? -3.701 2.054 4.363 1.00 0.00 28 ARG A CA 18
ATOM 33781 C C . ARG A 1 28 ? -2.236 1.655 4.187 1.00 0.00 28 ARG A C 18
ATOM 33782 O O . ARG A 1 28 ? -1.943 0.488 3.931 1.00 0.00 28 ARG A O 18
ATOM 33803 N N . TYR A 1 29 ? -1.334 2.626 4.278 1.00 0.00 29 TYR A N 18
ATOM 33804 C CA . TYR A 1 29 ? 0.109 2.376 4.331 1.00 0.00 29 TYR A CA 18
ATOM 33805 C C . TYR A 1 29 ? 0.651 3.157 5.531 1.00 0.00 29 TYR A C 18
ATOM 33806 O O . TYR A 1 29 ? 0.536 4.388 5.592 1.00 0.00 29 TYR A O 18
ATOM 33824 N N . GLU A 1 30 ? 1.193 2.426 6.510 1.00 0.00 30 GLU A N 18
ATOM 33825 C CA . GLU A 1 30 ? 1.598 2.981 7.809 1.00 0.00 30 GLU A CA 18
ATOM 33826 C C . GLU A 1 30 ? 3.001 2.485 8.159 1.00 0.00 30 GLU A C 18
ATOM 33827 O O . GLU A 1 30 ? 3.209 1.275 8.320 1.00 0.00 30 GLU A O 18
ATOM 33839 N N . VAL A 1 31 ? 3.960 3.420 8.272 1.00 0.00 31 VAL A N 18
ATOM 33840 C CA . VAL A 1 31 ? 5.354 3.083 8.556 1.00 0.00 31 VAL A CA 18
ATOM 33841 C C . VAL A 1 31 ? 5.515 2.821 10.064 1.00 0.00 31 VAL A C 18
ATOM 33842 O O . VAL A 1 31 ? 5.320 3.721 10.889 1.00 0.00 31 VAL A O 18
ATOM 33855 N N . ARG A 1 32 ? 5.860 1.579 10.390 1.00 0.00 32 ARG A N 18
ATOM 33856 C CA . ARG A 1 32 ? 6.148 1.128 11.755 1.00 0.00 32 ARG A CA 18
ATOM 33857 C C . ARG A 1 32 ? 7.589 0.583 11.772 1.00 0.00 32 ARG A C 18
ATOM 33858 O O . ARG A 1 32 ? 8.153 0.299 10.714 1.00 0.00 32 ARG A O 18
ATOM 33879 N N . GLN A 1 33 ? 8.195 0.450 12.958 1.00 0.00 33 GLN A N 18
ATOM 33880 C CA . GLN A 1 33 ? 9.562 -0.068 13.095 1.00 0.00 33 GLN A CA 18
ATOM 33881 C C . GLN A 1 33 ? 9.536 -1.500 13.664 1.00 0.00 33 GLN A C 18
ATOM 33882 O O . GLN A 1 33 ? 8.915 -1.751 14.702 1.00 0.00 33 GLN A O 18
ATOM 33896 N N . ASN A 1 34 ? 10.170 -2.439 12.936 1.00 0.00 34 ASN A N 18
ATOM 33897 C CA . ASN A 1 34 ? 10.476 -3.796 13.429 1.00 0.00 34 ASN A CA 18
ATOM 33898 C C . ASN A 1 34 ? 11.909 -3.799 13.985 1.00 0.00 34 ASN A C 18
ATOM 33899 O O . ASN A 1 34 ? 12.787 -3.118 13.441 1.00 0.00 34 ASN A O 18
ATOM 33910 N N . ALA A 1 35 ? 12.143 -4.566 15.061 1.00 0.00 35 ALA A N 18
ATOM 33911 C CA . ALA A 1 35 ? 13.458 -4.637 15.745 1.00 0.00 35 ALA A CA 18
ATOM 33912 C C . ALA A 1 35 ? 14.522 -5.369 14.888 1.00 0.00 35 ALA A C 18
ATOM 33913 O O . ALA A 1 35 ? 15.718 -5.309 15.187 1.00 0.00 35 ALA A O 18
ATOM 33920 N N . GLU A 1 36 ? 14.060 -6.046 13.824 1.00 0.00 36 GLU A N 18
ATOM 33921 C CA . GLU A 1 36 ? 14.901 -6.869 12.946 1.00 0.00 36 GLU A CA 18
ATOM 33922 C C . GLU A 1 36 ? 15.691 -6.020 11.914 1.00 0.00 36 GLU A C 18
ATOM 33923 O O . GLU A 1 36 ? 16.913 -6.156 11.796 1.00 0.00 36 GLU A O 18
ATOM 33935 N N . SER A 1 37 ? 14.992 -5.122 11.204 1.00 0.00 37 SER A N 18
ATOM 33936 C CA . SER A 1 37 ? 15.538 -4.390 10.035 1.00 0.00 37 SER A CA 18
ATOM 33937 C C . SER A 1 37 ? 15.320 -2.869 10.167 1.00 0.00 37 SER A C 18
ATOM 33938 O O . SER A 1 37 ? 15.786 -2.096 9.321 1.00 0.00 37 SER A O 18
ATOM 33946 N N . GLY A 1 38 ? 14.608 -2.444 11.222 1.00 0.00 38 GLY A N 18
ATOM 33947 C CA . GLY A 1 38 ? 14.312 -1.028 11.440 1.00 0.00 38 GLY A CA 18
ATOM 33948 C C . GLY A 1 38 ? 12.977 -0.642 10.825 1.00 0.00 38 GLY A C 18
ATOM 33949 O O . GLY A 1 38 ? 11.948 -1.192 11.202 1.00 0.00 38 GLY A O 18
ATOM 33953 N N . ALA A 1 39 ? 12.998 0.282 9.861 1.00 0.00 39 ALA A N 18
ATOM 33954 C CA . ALA A 1 39 ? 11.777 0.802 9.219 1.00 0.00 39 ALA A CA 18
ATOM 33955 C C . ALA A 1 39 ? 11.119 -0.236 8.280 1.00 0.00 39 ALA A C 18
ATOM 33956 O O . ALA A 1 39 ? 11.810 -0.948 7.543 1.00 0.00 39 ALA A O 18
ATOM 33963 N N . TYR A 1 40 ? 9.779 -0.313 8.346 1.00 0.00 40 TYR A N 18
ATOM 33964 C CA . TYR A 1 40 ? 8.944 -1.093 7.406 1.00 0.00 40 TYR A CA 18
ATOM 33965 C C . TYR A 1 40 ? 7.545 -0.455 7.327 1.00 0.00 40 TYR A C 18
ATOM 33966 O O . TYR A 1 40 ? 7.236 0.452 8.097 1.00 0.00 40 TYR A O 18
ATOM 33984 N N . VAL A 1 41 ? 6.711 -0.920 6.386 1.00 0.00 41 VAL A N 18
ATOM 33985 C CA . VAL A 1 41 ? 5.315 -0.461 6.255 1.00 0.00 41 VAL A CA 18
ATOM 33986 C C . VAL A 1 41 ? 4.355 -1.643 6.403 1.00 0.00 41 VAL A C 18
ATOM 33987 O O . VAL A 1 41 ? 4.512 -2.671 5.729 1.00 0.00 41 VAL A O 18
ATOM 34000 N N . HIS A 1 42 ? 3.378 -1.491 7.304 1.00 0.00 42 HIS A N 18
ATOM 34001 C CA . HIS A 1 42 ? 2.228 -2.385 7.388 1.00 0.00 42 HIS A CA 18
ATOM 34002 C C . HIS A 1 42 ? 1.148 -1.822 6.454 1.00 0.00 42 HIS A C 18
ATOM 34003 O O . HIS A 1 42 ? 0.581 -0.754 6.732 1.00 0.00 42 HIS A O 18
ATOM 34018 N N . PHE A 1 43 ? 0.904 -2.503 5.326 1.00 0.00 43 PHE A N 18
ATOM 34019 C CA . PHE A 1 43 ? -0.163 -2.136 4.388 1.00 0.00 43 PHE A CA 18
ATOM 34020 C C . PHE A 1 43 ? -1.419 -2.963 4.728 1.00 0.00 43 PHE A C 18
ATOM 34021 O O . PHE A 1 43 ? -1.323 -4.174 4.972 1.00 0.00 43 PHE A O 18
ATOM 34038 N N . ASP A 1 44 ? -2.574 -2.303 4.748 1.00 0.00 44 ASP A N 18
ATOM 34039 C CA . ASP A 1 44 ? -3.884 -2.925 5.015 1.00 0.00 44 ASP A CA 18
ATOM 34040 C C . ASP A 1 44 ? -4.833 -2.579 3.860 1.00 0.00 44 ASP A C 18
ATOM 34041 O O . ASP A 1 44 ? -4.839 -1.439 3.412 1.00 0.00 44 ASP A O 18
ATOM 34050 N N . MET A 1 45 ? -5.614 -3.557 3.354 1.00 0.00 45 MET A N 18
ATOM 34051 C CA . MET A 1 45 ? -6.544 -3.341 2.217 1.00 0.00 45 MET A CA 18
ATOM 34052 C C . MET A 1 45 ? -7.902 -4.015 2.495 1.00 0.00 45 MET A C 18
ATOM 34053 O O . MET A 1 45 ? -7.935 -5.190 2.855 1.00 0.00 45 MET A O 18
ATOM 34067 N N . ASP A 1 46 ? -9.020 -3.280 2.297 1.00 0.00 46 ASP A N 18
ATOM 34068 C CA . ASP A 1 46 ? -10.390 -3.813 2.543 1.00 0.00 46 ASP A CA 18
ATOM 34069 C C . ASP A 1 46 ? -11.449 -3.060 1.709 1.00 0.00 46 ASP A C 18
ATOM 34070 O O . ASP A 1 46 ? -11.191 -1.979 1.200 1.00 0.00 46 ASP A O 18
ATOM 34079 N N . GLY A 1 47 ? -12.632 -3.670 1.561 1.00 0.00 47 GLY A N 18
ATOM 34080 C CA . GLY A 1 47 ? -13.784 -3.054 0.872 1.00 0.00 47 GLY A CA 18
ATOM 34081 C C . GLY A 1 47 ? -14.757 -4.127 0.421 1.00 0.00 47 GLY A C 18
ATOM 34082 O O . GLY A 1 47 ? -14.818 -5.187 1.055 1.00 0.00 47 GLY A O 18
ATOM 34086 N N . GLU A 1 48 ? -15.509 -3.885 -0.677 1.00 0.00 48 GLU A N 18
ATOM 34087 C CA . GLU A 1 48 ? -16.344 -4.927 -1.298 1.00 0.00 48 GLU A CA 18
ATOM 34088 C C . GLU A 1 48 ? -16.456 -4.716 -2.826 1.00 0.00 48 GLU A C 18
ATOM 34089 O O . GLU A 1 48 ? -17.046 -3.748 -3.311 1.00 0.00 48 GLU A O 18
ATOM 34101 N N . ILE A 1 49 ? -15.834 -5.632 -3.575 1.00 0.00 49 ILE A N 18
ATOM 34102 C CA . ILE A 1 49 ? -15.890 -5.607 -5.063 1.00 0.00 49 ILE A CA 18
ATOM 34103 C C . ILE A 1 49 ? -16.965 -6.568 -5.578 1.00 0.00 49 ILE A C 18
ATOM 34104 O O . ILE A 1 49 ? -16.951 -7.749 -5.239 1.00 0.00 49 ILE A O 18
ATOM 34120 N N . ASP A 1 50 ? -17.886 -6.014 -6.404 1.00 0.00 50 ASP A N 18
ATOM 34121 C CA . ASP A 1 50 ? -19.121 -6.684 -6.875 1.00 0.00 50 ASP A CA 18
ATOM 34122 C C . ASP A 1 50 ? -20.043 -6.993 -5.664 1.00 0.00 50 ASP A C 18
ATOM 34123 O O . ASP A 1 50 ? -20.892 -7.887 -5.706 1.00 0.00 50 ASP A O 18
ATOM 34132 N N . GLY A 1 51 ? -19.877 -6.185 -4.588 1.00 0.00 51 GLY A N 18
ATOM 34133 C CA . GLY A 1 51 ? -20.598 -6.372 -3.326 1.00 0.00 51 GLY A CA 18
ATOM 34134 C C . GLY A 1 51 ? -19.978 -7.441 -2.429 1.00 0.00 51 GLY A C 18
ATOM 34135 O O . GLY A 1 51 ? -20.536 -7.760 -1.376 1.00 0.00 51 GLY A O 18
ATOM 34139 N N . LYS A 1 52 ? -18.827 -8.001 -2.849 1.00 0.00 52 LYS A N 18
ATOM 34140 C CA . LYS A 1 52 ? -18.139 -9.096 -2.141 1.00 0.00 52 LYS A CA 18
ATOM 34141 C C . LYS A 1 52 ? -17.049 -8.564 -1.189 1.00 0.00 52 LYS A C 18
ATOM 34142 O O . LYS A 1 52 ? -16.025 -8.056 -1.661 1.00 0.00 52 LYS A O 18
ATOM 34161 N N . PRO A 1 53 ? -17.252 -8.670 0.166 1.00 0.00 53 PRO A N 18
ATOM 34162 C CA . PRO A 1 53 ? -16.316 -8.104 1.165 1.00 0.00 53 PRO A CA 18
ATOM 34163 C C . PRO A 1 53 ? -14.971 -8.861 1.199 1.00 0.00 53 PRO A C 18
ATOM 34164 O O . PRO A 1 53 ? -14.938 -10.093 1.074 1.00 0.00 53 PRO A O 18
ATOM 34175 N N . PHE A 1 54 ? -13.872 -8.113 1.355 1.00 0.00 54 PHE A N 18
ATOM 34176 C CA . PHE A 1 54 ? -12.515 -8.683 1.446 1.00 0.00 54 PHE A CA 18
ATOM 34177 C C . PHE A 1 54 ? -11.690 -7.909 2.484 1.00 0.00 54 PHE A C 18
ATOM 34178 O O . PHE A 1 54 ? -11.872 -6.698 2.648 1.00 0.00 54 PHE A O 18
ATOM 34195 N N . SER A 1 55 ? -10.807 -8.629 3.188 1.00 0.00 55 SER A N 18
ATOM 34196 C CA . SER A 1 55 ? -9.833 -8.046 4.115 1.00 0.00 55 SER A CA 18
ATOM 34197 C C . SER A 1 55 ? -8.500 -8.806 3.969 1.00 0.00 55 SER A C 18
ATOM 34198 O O . SER A 1 55 ? -8.422 -10.004 4.266 1.00 0.00 55 SER A O 18
ATOM 34206 N N . ASP A 1 56 ? -7.465 -8.097 3.499 1.00 0.00 56 ASP A N 18
ATOM 34207 C CA . ASP A 1 56 ? -6.142 -8.677 3.182 1.00 0.00 56 ASP A CA 18
ATOM 34208 C C . ASP A 1 56 ? -5.059 -7.631 3.506 1.00 0.00 56 ASP A C 18
ATOM 34209 O O . ASP A 1 56 ? -5.325 -6.426 3.458 1.00 0.00 56 ASP A O 18
ATOM 34218 N N . SER A 1 57 ? -3.844 -8.092 3.835 1.00 0.00 57 SER A N 18
ATOM 34219 C CA . SER A 1 57 ? -2.732 -7.213 4.249 1.00 0.00 57 SER A CA 18
ATOM 34220 C C . SER A 1 57 ? -1.373 -7.787 3.804 1.00 0.00 57 SER A C 18
ATOM 34221 O O . SER A 1 57 ? -1.237 -8.997 3.575 1.00 0.00 57 SER A O 18
ATOM 34229 N N . PHE A 1 58 ? -0.377 -6.892 3.664 1.00 0.00 58 PHE A N 18
ATOM 34230 C CA . PHE A 1 58 ? 1.027 -7.258 3.390 1.00 0.00 58 PHE A CA 18
ATOM 34231 C C . PHE A 1 58 ? 1.971 -6.267 4.088 1.00 0.00 58 PHE A C 18
ATOM 34232 O O . PHE A 1 58 ? 1.639 -5.096 4.242 1.00 0.00 58 PHE A O 18
ATOM 34249 N N . GLU A 1 59 ? 3.138 -6.756 4.521 1.00 0.00 59 GLU A N 18
ATOM 34250 C CA . GLU A 1 59 ? 4.155 -5.954 5.235 1.00 0.00 59 GLU A CA 18
ATOM 34251 C C . GLU A 1 59 ? 5.494 -6.062 4.497 1.00 0.00 59 GLU A C 18
ATOM 34252 O O . GLU A 1 59 ? 5.962 -7.173 4.209 1.00 0.00 59 GLU A O 18
ATOM 34264 N N . LEU A 1 60 ? 6.095 -4.904 4.194 1.00 0.00 60 LEU A N 18
ATOM 34265 C CA . LEU A 1 60 ? 7.320 -4.802 3.387 1.00 0.00 60 LEU A CA 18
ATOM 34266 C C . LEU A 1 60 ? 8.345 -3.924 4.126 1.00 0.00 60 LEU A C 18
ATOM 34267 O O . LEU A 1 60 ? 8.019 -2.781 4.467 1.00 0.00 60 LEU A O 18
ATOM 34283 N N . PRO A 1 61 ? 9.591 -4.438 4.398 1.00 0.00 61 PRO A N 18
ATOM 34284 C CA . PRO A 1 61 ? 10.695 -3.617 4.961 1.00 0.00 61 PRO A CA 18
ATOM 34285 C C . PRO A 1 61 ? 11.127 -2.488 4.005 1.00 0.00 61 PRO A C 18
ATOM 34286 O O . PRO A 1 61 ? 10.765 -2.499 2.832 1.00 0.00 61 PRO A O 18
ATOM 34297 N N . ARG A 1 62 ? 11.880 -1.509 4.545 1.00 0.00 62 ARG A N 18
ATOM 34298 C CA . ARG A 1 62 ? 12.428 -0.346 3.793 1.00 0.00 62 ARG A CA 18
ATOM 34299 C C . ARG A 1 62 ? 13.057 -0.726 2.421 1.00 0.00 62 ARG A C 18
ATOM 34300 O O . ARG A 1 62 ? 12.949 0.033 1.448 1.00 0.00 62 ARG A O 18
ATOM 34321 N N . ASP A 1 63 ? 13.665 -1.920 2.357 1.00 0.00 63 ASP A N 18
ATOM 34322 C CA . ASP A 1 63 ? 14.347 -2.421 1.148 1.00 0.00 63 ASP A CA 18
ATOM 34323 C C . ASP A 1 63 ? 13.336 -2.796 0.039 1.00 0.00 63 ASP A C 18
ATOM 34324 O O . ASP A 1 63 ? 13.585 -2.541 -1.141 1.00 0.00 63 ASP A O 18
ATOM 34333 N N . THR A 1 64 ? 12.175 -3.353 0.430 1.00 0.00 64 THR A N 18
ATOM 34334 C CA . THR A 1 64 ? 11.191 -3.942 -0.513 1.00 0.00 64 THR A CA 18
ATOM 34335 C C . THR A 1 64 ? 9.843 -3.197 -0.436 1.00 0.00 64 THR A C 18
ATOM 34336 O O . THR A 1 64 ? 8.856 -3.649 -1.018 1.00 0.00 64 THR A O 18
ATOM 34347 N N . ALA A 1 65 ? 9.823 -2.050 0.283 1.00 0.00 65 ALA A N 18
ATOM 34348 C CA . ALA A 1 65 ? 8.631 -1.176 0.404 1.00 0.00 65 ALA A CA 18
ATOM 34349 C C . ALA A 1 65 ? 8.152 -0.690 -0.979 1.00 0.00 65 ALA A C 18
ATOM 34350 O O . ALA A 1 65 ? 6.971 -0.444 -1.188 1.00 0.00 65 ALA A O 18
ATOM 34357 N N . PHE A 1 66 ? 9.120 -0.583 -1.900 1.00 0.00 66 PHE A N 18
ATOM 34358 C CA . PHE A 1 66 ? 8.921 -0.160 -3.304 1.00 0.00 66 PHE A CA 18
ATOM 34359 C C . PHE A 1 66 ? 8.189 -1.218 -4.164 1.00 0.00 66 PHE A C 18
ATOM 34360 O O . PHE A 1 66 ? 7.786 -0.926 -5.296 1.00 0.00 66 PHE A O 18
ATOM 34377 N N . ASN A 1 67 ? 7.994 -2.424 -3.604 1.00 0.00 67 ASN A N 18
ATOM 34378 C CA . ASN A 1 67 ? 7.231 -3.522 -4.241 1.00 0.00 67 ASN A CA 18
ATOM 34379 C C . ASN A 1 67 ? 5.744 -3.455 -3.845 1.00 0.00 67 ASN A C 18
ATOM 34380 O O . ASN A 1 67 ? 4.977 -4.372 -4.169 1.00 0.00 67 ASN A O 18
ATOM 34391 N N . PHE A 1 68 ? 5.363 -2.349 -3.152 1.00 0.00 68 PHE A N 18
ATOM 34392 C CA . PHE A 1 68 ? 3.995 -2.111 -2.654 1.00 0.00 68 PHE A CA 18
ATOM 34393 C C . PHE A 1 68 ? 2.952 -2.289 -3.761 1.00 0.00 68 PHE A C 18
ATOM 34394 O O . PHE A 1 68 ? 1.933 -2.952 -3.553 1.00 0.00 68 PHE A O 18
ATOM 34411 N N . ALA A 1 69 ? 3.240 -1.711 -4.938 1.00 0.00 69 ALA A N 18
ATOM 34412 C CA . ALA A 1 69 ? 2.344 -1.740 -6.092 1.00 0.00 69 ALA A CA 18
ATOM 34413 C C . ALA A 1 69 ? 2.089 -3.157 -6.622 1.00 0.00 69 ALA A C 18
ATOM 34414 O O . ALA A 1 69 ? 1.014 -3.413 -7.149 1.00 0.00 69 ALA A O 18
ATOM 34421 N N . SER A 1 70 ? 3.065 -4.080 -6.482 1.00 0.00 70 SER A N 18
ATOM 34422 C CA . SER A 1 70 ? 2.930 -5.462 -6.980 1.00 0.00 70 SER A CA 18
ATOM 34423 C C . SER A 1 70 ? 1.829 -6.206 -6.202 1.00 0.00 70 SER A C 18
ATOM 34424 O O . SER A 1 70 ? 0.934 -6.813 -6.800 1.00 0.00 70 SER A O 18
ATOM 34432 N N . ASP A 1 71 ? 1.919 -6.137 -4.862 1.00 0.00 71 ASP A N 18
ATOM 34433 C CA . ASP A 1 71 ? 0.962 -6.790 -3.953 1.00 0.00 71 ASP A CA 18
ATOM 34434 C C . ASP A 1 71 ? -0.410 -6.087 -3.980 1.00 0.00 71 ASP A C 18
ATOM 34435 O O . ASP A 1 71 ? -1.432 -6.750 -4.072 1.00 0.00 71 ASP A O 18
ATOM 34444 N N . ALA A 1 72 ? -0.393 -4.746 -3.846 1.00 0.00 72 ALA A N 18
ATOM 34445 C CA . ALA A 1 72 ? -1.608 -3.886 -3.886 1.00 0.00 72 ALA A CA 18
ATOM 34446 C C . ALA A 1 72 ? -2.482 -4.174 -5.126 1.00 0.00 72 ALA A C 18
ATOM 34447 O O . ALA A 1 72 ? -3.693 -4.398 -5.006 1.00 0.00 72 ALA A O 18
ATOM 34454 N N . THR A 1 73 ? -1.845 -4.166 -6.306 1.00 0.00 73 THR A N 18
ATOM 34455 C CA . THR A 1 73 ? -2.491 -4.534 -7.583 1.00 0.00 73 THR A CA 18
ATOM 34456 C C . THR A 1 73 ? -3.020 -5.978 -7.547 1.00 0.00 73 THR A C 18
ATOM 34457 O O . THR A 1 73 ? -4.142 -6.238 -7.982 1.00 0.00 73 THR A O 18
ATOM 34468 N N . ARG A 1 74 ? -2.196 -6.892 -7.002 1.00 0.00 74 ARG A N 18
ATOM 34469 C CA . ARG A 1 74 ? -2.491 -8.337 -6.947 1.00 0.00 74 ARG A CA 18
ATOM 34470 C C . ARG A 1 74 ? -3.802 -8.591 -6.178 1.00 0.00 74 ARG A C 18
ATOM 34471 O O . ARG A 1 74 ? -4.691 -9.273 -6.678 1.00 0.00 74 ARG A O 18
ATOM 34492 N N . VAL A 1 75 ? -3.923 -7.966 -4.992 1.00 0.00 75 VAL A N 18
ATOM 34493 C CA . VAL A 1 75 ? -5.104 -8.098 -4.113 1.00 0.00 75 VAL A CA 18
ATOM 34494 C C . VAL A 1 75 ? -6.366 -7.551 -4.819 1.00 0.00 75 VAL A C 18
ATOM 34495 O O . VAL A 1 75 ? -7.452 -8.121 -4.691 1.00 0.00 75 VAL A O 18
ATOM 34508 N N . ALA A 1 76 ? -6.188 -6.487 -5.625 1.00 0.00 76 ALA A N 18
ATOM 34509 C CA . ALA A 1 76 ? -7.295 -5.789 -6.300 1.00 0.00 76 ALA A CA 18
ATOM 34510 C C . ALA A 1 76 ? -7.882 -6.660 -7.425 1.00 0.00 76 ALA A C 18
ATOM 34511 O O . ALA A 1 76 ? -9.083 -6.946 -7.457 1.00 0.00 76 ALA A O 18
ATOM 34518 N N . GLN A 1 77 ? -6.982 -7.109 -8.314 1.00 0.00 77 GLN A N 18
ATOM 34519 C CA . GLN A 1 77 ? -7.334 -7.812 -9.561 1.00 0.00 77 GLN A CA 18
ATOM 34520 C C . GLN A 1 77 ? -7.867 -9.235 -9.313 1.00 0.00 77 GLN A C 18
ATOM 34521 O O . GLN A 1 77 ? -8.746 -9.690 -10.052 1.00 0.00 77 GLN A O 18
ATOM 34535 N N . LYS A 1 78 ? -7.334 -9.921 -8.272 1.00 0.00 78 LYS A N 18
ATOM 34536 C CA . LYS A 1 78 ? -7.843 -11.243 -7.837 1.00 0.00 78 LYS A CA 18
ATOM 34537 C C . LYS A 1 78 ? -9.312 -11.144 -7.401 1.00 0.00 78 LYS A C 18
ATOM 34538 O O . LYS A 1 78 ? -10.089 -12.082 -7.592 1.00 0.00 78 LYS A O 18
ATOM 34557 N N . HIS A 1 79 ? -9.683 -9.982 -6.834 1.00 0.00 79 HIS A N 18
ATOM 34558 C CA . HIS A 1 79 ? -11.042 -9.730 -6.332 1.00 0.00 79 HIS A CA 18
ATOM 34559 C C . HIS A 1 79 ? -11.930 -9.069 -7.402 1.00 0.00 79 HIS A C 18
ATOM 34560 O O . HIS A 1 79 ? -13.005 -8.590 -7.076 1.00 0.00 79 HIS A O 18
ATOM 34575 N N . GLY A 1 80 ? -11.512 -9.098 -8.679 1.00 0.00 80 GLY A N 18
ATOM 34576 C CA . GLY A 1 80 ? -12.344 -8.598 -9.776 1.00 0.00 80 GLY A CA 18
ATOM 34577 C C . GLY A 1 80 ? -11.998 -7.190 -10.244 1.00 0.00 80 GLY A C 18
ATOM 34578 O O . GLY A 1 80 ? -12.806 -6.265 -10.121 1.00 0.00 80 GLY A O 18
ATOM 34582 N N . LEU A 1 81 ? -10.782 -7.021 -10.759 1.00 0.00 81 LEU A N 18
ATOM 34583 C CA . LEU A 1 81 ? -10.411 -5.848 -11.589 1.00 0.00 81 LEU A CA 18
ATOM 34584 C C . LEU A 1 81 ? -9.874 -6.335 -12.944 1.00 0.00 81 LEU A C 18
ATOM 34585 O O . LEU A 1 81 ? -9.884 -5.568 -13.911 1.00 0.00 81 LEU A O 18
ATOM 34601 N N . HIS A 1 82 ? -9.416 -7.622 -12.985 1.00 0.00 82 HIS A N 18
ATOM 34602 C CA . HIS A 1 82 ? -8.568 -8.186 -14.077 1.00 0.00 82 HIS A CA 18
ATOM 34603 C C . HIS A 1 82 ? -7.161 -7.506 -14.041 1.00 0.00 82 HIS A C 18
ATOM 34604 O O . HIS A 1 82 ? -6.994 -6.503 -13.331 1.00 0.00 82 HIS A O 18
ATOM 34619 N N . PRO A 1 83 ? -6.098 -8.054 -14.738 1.00 0.00 83 PRO A N 18
ATOM 34620 C CA . PRO A 1 83 ? -4.786 -7.360 -14.866 1.00 0.00 83 PRO A CA 18
ATOM 34621 C C . PRO A 1 83 ? -4.940 -5.871 -15.274 1.00 0.00 83 PRO A C 18
ATOM 34622 O O . PRO A 1 83 ? -5.252 -5.557 -16.434 1.00 0.00 83 PRO A O 18
ATOM 34633 N N . LYS A 1 84 ? -4.780 -4.965 -14.276 1.00 0.00 84 LYS A N 18
ATOM 34634 C CA . LYS A 1 84 ? -4.984 -3.503 -14.461 1.00 0.00 84 LYS A CA 18
ATOM 34635 C C . LYS A 1 84 ? -3.873 -2.898 -15.340 1.00 0.00 84 LYS A C 18
ATOM 34636 O O . LYS A 1 84 ? -3.989 -1.769 -15.806 1.00 0.00 84 LYS A O 18
ATOM 34655 N N . PHE A 1 85 ? -2.769 -3.644 -15.506 1.00 0.00 85 PHE A N 18
ATOM 34656 C CA . PHE A 1 85 ? -1.684 -3.276 -16.422 1.00 0.00 85 PHE A CA 18
ATOM 34657 C C . PHE A 1 85 ? -2.058 -3.692 -17.862 1.00 0.00 85 PHE A C 18
ATOM 34658 O O . PHE A 1 85 ? -1.658 -3.040 -18.836 1.00 0.00 85 PHE A O 18
ATOM 34675 N N . GLY A 1 86 ? -2.842 -4.782 -17.972 1.00 0.00 86 GLY A N 18
ATOM 34676 C CA . GLY A 1 86 ? -3.398 -5.228 -19.250 1.00 0.00 86 GLY A CA 18
ATOM 34677 C C . GLY A 1 86 ? -4.478 -4.276 -19.777 1.00 0.00 86 GLY A C 18
ATOM 34678 O O . GLY A 1 86 ? -4.669 -4.157 -20.988 1.00 0.00 86 GLY A O 18
ATOM 34682 N N . ALA A 1 87 ? -5.179 -3.597 -18.851 1.00 0.00 87 ALA A N 18
ATOM 34683 C CA . ALA A 1 87 ? -6.137 -2.517 -19.167 1.00 0.00 87 ALA A CA 18
ATOM 34684 C C . ALA A 1 87 ? -5.820 -1.303 -18.276 1.00 0.00 87 ALA A C 18
ATOM 34685 O O . ALA A 1 87 ? -6.394 -1.145 -17.190 1.00 0.00 87 ALA A O 18
ATOM 34692 N N . ILE A 1 88 ? -4.850 -0.489 -18.735 1.00 0.00 88 ILE A N 18
ATOM 34693 C CA . ILE A 1 88 ? -4.268 0.630 -17.955 1.00 0.00 88 ILE A CA 18
ATOM 34694 C C . ILE A 1 88 ? -5.293 1.732 -17.617 1.00 0.00 88 ILE A C 18
ATOM 34695 O O . ILE A 1 88 ? -6.366 1.826 -18.235 1.00 0.00 88 ILE A O 18
ATOM 34711 N N . THR A 1 89 ? -4.922 2.565 -16.626 1.00 0.00 89 THR A N 18
ATOM 34712 C CA . THR A 1 89 ? -5.683 3.763 -16.251 1.00 0.00 89 THR A CA 18
ATOM 34713 C C . THR A 1 89 ? -5.727 4.755 -17.428 1.00 0.00 89 THR A C 18
ATOM 34714 O O . THR A 1 89 ? -6.787 5.319 -17.724 1.00 0.00 89 THR A O 18
ATOM 34725 N N . ARG A 1 90 ? -4.544 4.940 -18.079 1.00 0.00 90 ARG A N 18
ATOM 34726 C CA . ARG A 1 90 ? -4.322 5.814 -19.267 1.00 0.00 90 ARG A CA 18
ATOM 34727 C C . ARG A 1 90 ? -4.307 7.317 -18.868 1.00 0.00 90 ARG A C 18
ATOM 34728 O O . ARG A 1 90 ? -3.519 8.100 -19.413 1.00 0.00 90 ARG A O 18
ATOM 34749 N N . VAL A 1 91 ? -5.190 7.703 -17.925 1.00 0.00 91 VAL A N 18
ATOM 34750 C CA . VAL A 1 91 ? -5.161 9.002 -17.223 1.00 0.00 91 VAL A CA 18
ATOM 34751 C C . VAL A 1 91 ? -3.869 9.170 -16.374 1.00 0.00 91 VAL A C 18
ATOM 34752 O O . VAL A 1 91 ? -2.930 8.362 -16.482 1.00 0.00 91 VAL A O 18
ATOM 34765 N N . HIS A 1 92 ? -3.834 10.231 -15.531 1.00 0.00 92 HIS A N 18
ATOM 34766 C CA . HIS A 1 92 ? -2.682 10.532 -14.654 1.00 0.00 92 HIS A CA 18
ATOM 34767 C C . HIS A 1 92 ? -2.328 9.320 -13.768 1.00 0.00 92 HIS A C 18
ATOM 34768 O O . HIS A 1 92 ? -3.218 8.602 -13.294 1.00 0.00 92 HIS A O 18
ATOM 34783 N N . LYS A 1 93 ? -1.022 9.094 -13.588 1.00 0.00 93 LYS A N 18
ATOM 34784 C CA . LYS A 1 93 ? -0.483 7.969 -12.813 1.00 0.00 93 LYS A CA 18
ATOM 34785 C C . LYS A 1 93 ? 0.413 8.522 -11.690 1.00 0.00 93 LYS A C 18
ATOM 34786 O O . LYS A 1 93 ? 1.332 9.313 -11.949 1.00 0.00 93 LYS A O 18
ATOM 34805 N N . GLU A 1 94 ? 0.126 8.112 -10.440 1.00 0.00 94 GLU A N 18
ATOM 34806 C CA . GLU A 1 94 ? 0.762 8.679 -9.229 1.00 0.00 94 GLU A CA 18
ATOM 34807 C C . GLU A 1 94 ? 1.757 7.685 -8.601 1.00 0.00 94 GLU A C 18
ATOM 34808 O O . GLU A 1 94 ? 2.089 7.825 -7.417 1.00 0.00 94 GLU A O 18
ATOM 34820 N N . TYR A 1 95 ? 2.256 6.702 -9.394 1.00 0.00 95 TYR A N 18
ATOM 34821 C CA . TYR A 1 95 ? 3.173 5.665 -8.877 1.00 0.00 95 TYR A CA 18
ATOM 34822 C C . TYR A 1 95 ? 4.472 6.300 -8.362 1.00 0.00 95 TYR A C 18
ATOM 34823 O O . TYR A 1 95 ? 4.846 6.071 -7.221 1.00 0.00 95 TYR A O 18
ATOM 34841 N N . ASP A 1 96 ? 5.135 7.094 -9.226 1.00 0.00 96 ASP A N 18
ATOM 34842 C CA . ASP A 1 96 ? 6.415 7.762 -8.904 1.00 0.00 96 ASP A CA 18
ATOM 34843 C C . ASP A 1 96 ? 6.254 8.804 -7.775 1.00 0.00 96 ASP A C 18
ATOM 34844 O O . ASP A 1 96 ? 7.191 9.038 -7.009 1.00 0.00 96 ASP A O 18
ATOM 34853 N N . ALA A 1 97 ? 5.064 9.426 -7.688 1.00 0.00 97 ALA A N 18
ATOM 34854 C CA . ALA A 1 97 ? 4.755 10.420 -6.638 1.00 0.00 97 ALA A CA 18
ATOM 34855 C C . ALA A 1 97 ? 4.687 9.748 -5.254 1.00 0.00 97 ALA A C 18
ATOM 34856 O O . ALA A 1 97 ? 5.318 10.204 -4.289 1.00 0.00 97 ALA A O 18
ATOM 34863 N N . MET A 1 98 ? 3.917 8.651 -5.194 1.00 0.00 98 MET A N 18
ATOM 34864 C CA . MET A 1 98 ? 3.790 7.789 -4.004 1.00 0.00 98 MET A CA 18
ATOM 34865 C C . MET A 1 98 ? 5.132 7.113 -3.658 1.00 0.00 98 MET A C 18
ATOM 34866 O O . MET A 1 98 ? 5.448 6.924 -2.494 1.00 0.00 98 MET A O 18
ATOM 34880 N N . PHE A 1 99 ? 5.899 6.770 -4.705 1.00 0.00 99 PHE A N 18
ATOM 34881 C CA . PHE A 1 99 ? 7.226 6.128 -4.596 1.00 0.00 99 PHE A CA 18
ATOM 34882 C C . PHE A 1 99 ? 8.206 7.044 -3.836 1.00 0.00 99 PHE A C 18
ATOM 34883 O O . PHE A 1 99 ? 8.857 6.612 -2.880 1.00 0.00 99 PHE A O 18
ATOM 34900 N N . GLU A 1 100 ? 8.294 8.312 -4.287 1.00 0.00 100 GLU A N 18
ATOM 34901 C CA . GLU A 1 100 ? 9.168 9.328 -3.677 1.00 0.00 100 GLU A CA 18
ATOM 34902 C C . GLU A 1 100 ? 8.713 9.734 -2.270 1.00 0.00 100 GLU A C 18
ATOM 34903 O O . GLU A 1 100 ? 9.545 10.142 -1.446 1.00 0.00 100 GLU A O 18
ATOM 34915 N N . ASP A 1 101 ? 7.404 9.645 -1.996 1.00 0.00 101 ASP A N 18
ATOM 34916 C CA . ASP A 1 101 ? 6.887 9.905 -0.644 1.00 0.00 101 ASP A CA 18
ATOM 34917 C C . ASP A 1 101 ? 7.288 8.748 0.289 1.00 0.00 101 ASP A C 18
ATOM 34918 O O . ASP A 1 101 ? 7.806 8.985 1.366 1.00 0.00 101 ASP A O 18
ATOM 34927 N N . ILE A 1 102 ? 7.068 7.500 -0.168 1.00 0.00 102 ILE A N 18
ATOM 34928 C CA . ILE A 1 102 ? 7.426 6.270 0.583 1.00 0.00 102 ILE A CA 18
ATOM 34929 C C . ILE A 1 102 ? 8.943 6.216 0.898 1.00 0.00 102 ILE A C 18
ATOM 34930 O O . ILE A 1 102 ? 9.319 5.947 2.030 1.00 0.00 102 ILE A O 18
ATOM 34946 N N . ARG A 1 103 ? 9.802 6.545 -0.087 1.00 0.00 103 ARG A N 18
ATOM 34947 C CA . ARG A 1 103 ? 11.276 6.535 0.110 1.00 0.00 103 ARG A CA 18
ATOM 34948 C C . ARG A 1 103 ? 11.681 7.573 1.184 1.00 0.00 103 ARG A C 18
ATOM 34949 O O . ARG A 1 103 ? 12.676 7.397 1.891 1.00 0.00 103 ARG A O 18
ATOM 34970 N N . ALA A 1 104 ? 10.872 8.642 1.297 1.00 0.00 104 ALA A N 18
ATOM 34971 C CA . ALA A 1 104 ? 11.038 9.689 2.314 1.00 0.00 104 ALA A CA 18
ATOM 34972 C C . ALA A 1 104 ? 10.631 9.196 3.721 1.00 0.00 104 ALA A C 18
ATOM 34973 O O . ALA A 1 104 ? 11.381 9.374 4.689 1.00 0.00 104 ALA A O 18
ATOM 34980 N N . LYS A 1 105 ? 9.406 8.638 3.823 1.00 0.00 105 LYS A N 18
ATOM 34981 C CA . LYS A 1 105 ? 8.827 8.124 5.087 1.00 0.00 105 LYS A CA 18
ATOM 34982 C C . LYS A 1 105 ? 9.692 7.016 5.723 1.00 0.00 105 LYS A C 18
ATOM 34983 O O . LYS A 1 105 ? 9.876 6.974 6.943 1.00 0.00 105 LYS A O 18
ATOM 35002 N N . LEU A 1 106 ? 10.183 6.105 4.872 1.00 0.00 106 LEU A N 18
ATOM 35003 C CA . LEU A 1 106 ? 11.047 4.983 5.286 1.00 0.00 106 LEU A CA 18
ATOM 35004 C C . LEU A 1 106 ? 12.460 5.456 5.684 1.00 0.00 106 LEU A C 18
ATOM 35005 O O . LEU A 1 106 ? 13.165 4.741 6.398 1.00 0.00 106 LEU A O 18
ATOM 35021 N N . HIS A 1 107 ? 12.876 6.641 5.196 1.00 0.00 107 HIS A N 18
ATOM 35022 C CA . HIS A 1 107 ? 14.098 7.324 5.685 1.00 0.00 107 HIS A CA 18
ATOM 35023 C C . HIS A 1 107 ? 13.843 7.963 7.071 1.00 0.00 107 HIS A C 18
ATOM 35024 O O . HIS A 1 107 ? 14.787 8.165 7.841 1.00 0.00 107 HIS A O 18
ATOM 35039 N N . ALA A 1 108 ? 12.555 8.258 7.346 1.00 0.00 108 ALA A N 18
ATOM 35040 C CA . ALA A 1 108 ? 12.071 8.964 8.548 1.00 0.00 108 ALA A CA 18
ATOM 35041 C C . ALA A 1 108 ? 12.391 10.471 8.459 1.00 0.00 108 ALA A C 18
ATOM 35042 O O . ALA A 1 108 ? 13.492 10.914 8.810 1.00 0.00 108 ALA A O 18
ATOM 35049 N N . HIS A 1 109 ? 11.427 11.229 7.904 1.00 0.00 109 HIS A N 18
ATOM 35050 C CA . HIS A 1 109 ? 11.438 12.710 7.848 1.00 0.00 109 HIS A CA 18
ATOM 35051 C C . HIS A 1 109 ? 10.306 13.273 8.747 1.00 0.00 109 HIS A C 18
ATOM 35052 O O . HIS A 1 109 ? 9.416 12.514 9.148 1.00 0.00 109 HIS A O 18
ATOM 35067 N N . PRO A 1 110 ? 10.331 14.597 9.123 1.00 0.00 110 PRO A N 18
ATOM 35068 C CA . PRO A 1 110 ? 9.181 15.256 9.792 1.00 0.00 110 PRO A CA 18
ATOM 35069 C C . PRO A 1 110 ? 7.971 15.425 8.835 1.00 0.00 110 PRO A C 18
ATOM 35070 O O . PRO A 1 110 ? 7.721 16.512 8.308 1.00 0.00 110 PRO A O 18
ATOM 35081 N N . GLY A 1 111 ? 7.252 14.315 8.589 1.00 0.00 111 GLY A N 18
ATOM 35082 C CA . GLY A 1 111 ? 6.083 14.309 7.706 1.00 0.00 111 GLY A CA 18
ATOM 35083 C C . GLY A 1 111 ? 6.441 14.309 6.223 1.00 0.00 111 GLY A C 18
ATOM 35084 O O . GLY A 1 111 ? 6.445 13.256 5.575 1.00 0.00 111 GLY A O 18
ATOM 35088 N N . GLU A 1 112 ? 6.775 15.502 5.706 1.00 0.00 112 GLU A N 18
ATOM 35089 C CA . GLU A 1 112 ? 6.984 15.745 4.267 1.00 0.00 112 GLU A CA 18
ATOM 35090 C C . GLU A 1 112 ? 8.382 15.273 3.784 1.00 0.00 112 GLU A C 18
ATOM 35091 O O . GLU A 1 112 ? 9.343 15.277 4.570 1.00 0.00 112 GLU A O 18
ATOM 35103 N N . PRO A 1 113 ? 8.494 14.826 2.482 1.00 0.00 113 PRO A N 18
ATOM 35104 C CA . PRO A 1 113 ? 9.794 14.532 1.814 1.00 0.00 113 PRO A CA 18
ATOM 35105 C C . PRO A 1 113 ? 10.783 15.719 1.807 1.00 0.00 113 PRO A C 18
ATOM 35106 O O . PRO A 1 113 ? 10.397 16.873 2.047 1.00 0.00 113 PRO A O 18
ATOM 35117 N N . VAL A 1 114 ? 12.067 15.416 1.517 1.00 0.00 114 VAL A N 18
ATOM 35118 C CA . VAL A 1 114 ? 13.139 16.428 1.470 1.00 0.00 114 VAL A CA 18
ATOM 35119 C C . VAL A 1 114 ? 12.949 17.344 0.231 1.00 0.00 114 VAL A C 18
ATOM 35120 O O . VAL A 1 114 ? 12.898 16.878 -0.916 1.00 0.00 114 VAL A O 18
ATOM 35133 N N . ASP A 1 115 ? 12.835 18.655 0.488 1.00 0.00 115 ASP A N 18
ATOM 35134 C CA . ASP A 1 115 ? 12.430 19.662 -0.522 1.00 0.00 115 ASP A CA 18
ATOM 35135 C C . ASP A 1 115 ? 13.632 20.207 -1.325 1.00 0.00 115 ASP A C 18
ATOM 35136 O O . ASP A 1 115 ? 13.582 21.330 -1.838 1.00 0.00 115 ASP A O 18
ATOM 35145 N N . LEU A 1 116 ? 14.695 19.398 -1.471 1.00 0.00 116 LEU A N 18
ATOM 35146 C CA . LEU A 1 116 ? 15.848 19.750 -2.324 1.00 0.00 116 LEU A CA 18
ATOM 35147 C C . LEU A 1 116 ? 15.424 19.830 -3.808 1.00 0.00 116 LEU A C 18
ATOM 35148 O O . LEU A 1 116 ? 15.964 20.628 -4.574 1.00 0.00 116 LEU A O 18
ATOM 35164 N N . GLU A 1 117 ? 14.409 19.020 -4.171 1.00 0.00 117 GLU A N 18
ATOM 35165 C CA . GLU A 1 117 ? 13.882 18.929 -5.541 1.00 0.00 117 GLU A CA 18
ATOM 35166 C C . GLU A 1 117 ? 12.644 19.840 -5.747 1.00 0.00 117 GLU A C 18
ATOM 35167 O O . GLU A 1 117 ? 12.002 19.787 -6.801 1.00 0.00 117 GLU A O 18
ATOM 35179 N N . ARG A 1 118 ? 12.344 20.711 -4.748 1.00 0.00 118 ARG A N 18
ATOM 35180 C CA . ARG A 1 118 ? 11.155 21.609 -4.781 1.00 0.00 118 ARG A CA 18
ATOM 35181 C C . ARG A 1 118 ? 11.382 22.813 -5.728 1.00 0.00 118 ARG A C 18
ATOM 35182 O O . ARG A 1 118 ? 10.454 23.577 -6.033 1.00 0.00 118 ARG A O 18
ATOM 35203 N N . ILE A 1 119 ? 12.634 22.954 -6.189 1.00 0.00 119 ILE A N 18
ATOM 35204 C CA . ILE A 1 119 ? 13.046 23.971 -7.166 1.00 0.00 119 ILE A CA 18
ATOM 35205 C C . ILE A 1 119 ? 12.441 23.638 -8.552 1.00 0.00 119 ILE A C 18
ATOM 35206 O O . ILE A 1 119 ? 11.968 24.532 -9.266 1.00 0.00 119 ILE A O 18
ATOM 35222 N N . ILE A 1 120 ? 12.427 22.332 -8.899 1.00 0.00 120 ILE A N 18
ATOM 35223 C CA . ILE A 1 120 ? 11.831 21.836 -10.157 1.00 0.00 120 ILE A CA 18
ATOM 35224 C C . ILE A 1 120 ? 10.575 20.999 -9.828 1.00 0.00 120 ILE A C 18
ATOM 35225 O O . ILE A 1 120 ? 10.662 19.788 -9.584 1.00 0.00 120 ILE A O 18
ATOM 35241 N N . ARG A 1 121 ? 9.419 21.676 -9.753 1.00 0.00 121 ARG A N 18
ATOM 35242 C CA . ARG A 1 121 ? 8.095 21.031 -9.582 1.00 0.00 121 ARG A CA 18
ATOM 35243 C C . ARG A 1 121 ? 7.202 21.419 -10.773 1.00 0.00 121 ARG A C 18
ATOM 35244 O O . ARG A 1 121 ? 7.678 22.029 -11.739 1.00 0.00 121 ARG A O 18
ATOM 35265 N N . HIS A 1 122 ? 5.909 21.061 -10.714 1.00 0.00 122 HIS A N 18
ATOM 35266 C CA . HIS A 1 122 ? 4.924 21.477 -11.724 1.00 0.00 122 HIS A CA 18
ATOM 35267 C C . HIS A 1 122 ? 3.756 22.192 -11.016 1.00 0.00 122 HIS A C 18
ATOM 35268 O O . HIS A 1 122 ? 3.171 21.657 -10.064 1.00 0.00 122 HIS A O 18
ATOM 35283 N N . GLU A 1 123 ? 3.433 23.393 -11.503 1.00 0.00 123 GLU A N 18
ATOM 35284 C CA . GLU A 1 123 ? 2.446 24.309 -10.878 1.00 0.00 123 GLU A CA 18
ATOM 35285 C C . GLU A 1 123 ? 0.988 23.915 -11.204 1.00 0.00 123 GLU A C 18
ATOM 35286 O O . GLU A 1 123 ? 0.089 24.093 -10.367 1.00 0.00 123 GLU A O 18
ATOM 35298 N N . GLY A 1 124 ? 0.761 23.389 -12.415 1.00 0.00 124 GLY A N 18
ATOM 35299 C CA . GLY A 1 124 ? -0.572 22.973 -12.854 1.00 0.00 124 GLY A CA 18
ATOM 35300 C C . GLY A 1 124 ? -0.786 21.484 -12.649 1.00 0.00 124 GLY A C 18
ATOM 35301 O O . GLY A 1 124 ? -0.011 20.682 -13.153 1.00 0.00 124 GLY A O 18
ATOM 35305 N N . SER A 1 125 ? -1.819 21.106 -11.890 1.00 0.00 125 SER A N 18
ATOM 35306 C CA . SER A 1 125 ? -2.164 19.701 -11.633 1.00 0.00 125 SER A CA 18
ATOM 35307 C C . SER A 1 125 ? -3.694 19.528 -11.780 1.00 0.00 125 SER A C 18
ATOM 35308 O O . SER A 1 125 ? -4.426 19.492 -10.774 1.00 0.00 125 SER A O 18
ATOM 35317 N N . GLN A 1 1 ? -15.817 7.920 -7.443 1.00 0.00 1 GLN A N 19
ATOM 35318 C CA . GLN A 1 1 ? -15.445 7.854 -8.878 1.00 0.00 1 GLN A CA 19
ATOM 35319 C C . GLN A 1 1 ? -13.911 7.793 -9.049 1.00 0.00 1 GLN A C 19
ATOM 35320 O O . GLN A 1 1 ? -13.201 8.677 -8.559 1.00 0.00 1 GLN A O 19
ATOM 35336 N N . GLY A 1 2 ? -13.416 6.738 -9.735 1.00 0.00 2 GLY A N 19
ATOM 35337 C CA . GLY A 1 2 ? -12.005 6.622 -10.119 1.00 0.00 2 GLY A CA 19
ATOM 35338 C C . GLY A 1 2 ? -11.073 6.276 -8.961 1.00 0.00 2 GLY A C 19
ATOM 35339 O O . GLY A 1 2 ? -10.796 5.100 -8.707 1.00 0.00 2 GLY A O 19
ATOM 35343 N N . HIS A 1 3 ? -10.601 7.314 -8.255 1.00 0.00 3 HIS A N 19
ATOM 35344 C CA . HIS A 1 3 ? -9.629 7.187 -7.150 1.00 0.00 3 HIS A CA 19
ATOM 35345 C C . HIS A 1 3 ? -9.785 8.357 -6.166 1.00 0.00 3 HIS A C 19
ATOM 35346 O O . HIS A 1 3 ? -10.414 9.373 -6.492 1.00 0.00 3 HIS A O 19
ATOM 35361 N N . MET A 1 4 ? -9.176 8.217 -4.977 1.00 0.00 4 MET A N 19
ATOM 35362 C CA . MET A 1 4 ? -9.194 9.261 -3.930 1.00 0.00 4 MET A CA 19
ATOM 35363 C C . MET A 1 4 ? -8.070 8.990 -2.914 1.00 0.00 4 MET A C 19
ATOM 35364 O O . MET A 1 4 ? -8.146 8.030 -2.140 1.00 0.00 4 MET A O 19
ATOM 35378 N N . PHE A 1 5 ? -7.017 9.828 -2.931 1.00 0.00 5 PHE A N 19
ATOM 35379 C CA . PHE A 1 5 ? -5.834 9.655 -2.062 1.00 0.00 5 PHE A CA 19
ATOM 35380 C C . PHE A 1 5 ? -5.820 10.674 -0.908 1.00 0.00 5 PHE A C 19
ATOM 35381 O O . PHE A 1 5 ? -6.155 11.851 -1.091 1.00 0.00 5 PHE A O 19
ATOM 35398 N N . GLU A 1 6 ? -5.387 10.190 0.262 1.00 0.00 6 GLU A N 19
ATOM 35399 C CA . GLU A 1 6 ? -5.118 10.990 1.466 1.00 0.00 6 GLU A CA 19
ATOM 35400 C C . GLU A 1 6 ? -3.807 10.460 2.108 1.00 0.00 6 GLU A C 19
ATOM 35401 O O . GLU A 1 6 ? -3.443 9.299 1.873 1.00 0.00 6 GLU A O 19
ATOM 35413 N N . PRO A 1 7 ? -3.049 11.289 2.892 1.00 0.00 7 PRO A N 19
ATOM 35414 C CA . PRO A 1 7 ? -1.815 10.826 3.573 1.00 0.00 7 PRO A CA 19
ATOM 35415 C C . PRO A 1 7 ? -2.109 9.710 4.607 1.00 0.00 7 PRO A C 19
ATOM 35416 O O . PRO A 1 7 ? -2.564 9.991 5.720 1.00 0.00 7 PRO A O 19
ATOM 35427 N N . GLY A 1 8 ? -1.875 8.440 4.214 1.00 0.00 8 GLY A N 19
ATOM 35428 C CA . GLY A 1 8 ? -2.118 7.274 5.084 1.00 0.00 8 GLY A CA 19
ATOM 35429 C C . GLY A 1 8 ? -3.032 6.223 4.455 1.00 0.00 8 GLY A C 19
ATOM 35430 O O . GLY A 1 8 ? -3.038 5.062 4.900 1.00 0.00 8 GLY A O 19
ATOM 35434 N N . HIS A 1 9 ? -3.799 6.614 3.411 1.00 0.00 9 HIS A N 19
ATOM 35435 C CA . HIS A 1 9 ? -4.849 5.746 2.820 1.00 0.00 9 HIS A CA 19
ATOM 35436 C C . HIS A 1 9 ? -5.192 6.165 1.371 1.00 0.00 9 HIS A C 19
ATOM 35437 O O . HIS A 1 9 ? -5.077 7.327 1.010 1.00 0.00 9 HIS A O 19
ATOM 35452 N N . LEU A 1 10 ? -5.625 5.196 0.553 1.00 0.00 10 LEU A N 19
ATOM 35453 C CA . LEU A 1 10 ? -6.015 5.390 -0.857 1.00 0.00 10 LEU A CA 19
ATOM 35454 C C . LEU A 1 10 ? -7.339 4.641 -1.106 1.00 0.00 10 LEU A C 19
ATOM 35455 O O . LEU A 1 10 ? -7.644 3.664 -0.416 1.00 0.00 10 LEU A O 19
ATOM 35471 N N . HIS A 1 11 ? -8.152 5.151 -2.039 1.00 0.00 11 HIS A N 19
ATOM 35472 C CA . HIS A 1 11 ? -9.393 4.495 -2.483 1.00 0.00 11 HIS A CA 19
ATOM 35473 C C . HIS A 1 11 ? -9.345 4.298 -4.019 1.00 0.00 11 HIS A C 19
ATOM 35474 O O . HIS A 1 11 ? -8.882 5.177 -4.746 1.00 0.00 11 HIS A O 19
ATOM 35489 N N . LEU A 1 12 ? -9.825 3.129 -4.480 1.00 0.00 12 LEU A N 19
ATOM 35490 C CA . LEU A 1 12 ? -9.950 2.751 -5.905 1.00 0.00 12 LEU A CA 19
ATOM 35491 C C . LEU A 1 12 ? -11.422 2.371 -6.127 1.00 0.00 12 LEU A C 19
ATOM 35492 O O . LEU A 1 12 ? -11.960 1.564 -5.361 1.00 0.00 12 LEU A O 19
ATOM 35508 N N . VAL A 1 13 ? -12.087 2.958 -7.138 1.00 0.00 13 VAL A N 19
ATOM 35509 C CA . VAL A 1 13 ? -13.534 2.733 -7.356 1.00 0.00 13 VAL A CA 19
ATOM 35510 C C . VAL A 1 13 ? -13.933 2.833 -8.855 1.00 0.00 13 VAL A C 19
ATOM 35511 O O . VAL A 1 13 ? -14.171 3.914 -9.415 1.00 0.00 13 VAL A O 19
ATOM 35524 N N . SER A 1 14 ? -13.915 1.659 -9.496 1.00 0.00 14 SER A N 19
ATOM 35525 C CA . SER A 1 14 ? -14.581 1.433 -10.789 1.00 0.00 14 SER A CA 19
ATOM 35526 C C . SER A 1 14 ? -16.097 1.363 -10.569 1.00 0.00 14 SER A C 19
ATOM 35527 O O . SER A 1 14 ? -16.609 0.374 -10.015 1.00 0.00 14 SER A O 19
ATOM 35535 N N . LEU A 1 15 ? -16.794 2.427 -10.980 1.00 0.00 15 LEU A N 19
ATOM 35536 C CA . LEU A 1 15 ? -18.251 2.523 -10.854 1.00 0.00 15 LEU A CA 19
ATOM 35537 C C . LEU A 1 15 ? -18.967 1.645 -11.923 1.00 0.00 15 LEU A C 19
ATOM 35538 O O . LEU A 1 15 ? -18.515 1.571 -13.071 1.00 0.00 15 LEU A O 19
ATOM 35554 N N . PRO A 1 16 ? -20.058 0.918 -11.548 1.00 0.00 16 PRO A N 19
ATOM 35555 C CA . PRO A 1 16 ? -20.913 0.216 -12.517 1.00 0.00 16 PRO A CA 19
ATOM 35556 C C . PRO A 1 16 ? -22.033 1.140 -13.092 1.00 0.00 16 PRO A C 19
ATOM 35557 O O . PRO A 1 16 ? -21.763 1.900 -14.034 1.00 0.00 16 PRO A O 19
ATOM 35568 N N . GLY A 1 17 ? -23.259 1.119 -12.504 1.00 0.00 17 GLY A N 19
ATOM 35569 C CA . GLY A 1 17 ? -24.396 1.896 -13.014 1.00 0.00 17 GLY A CA 19
ATOM 35570 C C . GLY A 1 17 ? -24.936 1.340 -14.333 1.00 0.00 17 GLY A C 19
ATOM 35571 O O . GLY A 1 17 ? -25.599 0.296 -14.336 1.00 0.00 17 GLY A O 19
ATOM 35575 N N . LEU A 1 18 ? -24.640 2.034 -15.450 1.00 0.00 18 LEU A N 19
ATOM 35576 C CA . LEU A 1 18 ? -24.959 1.557 -16.817 1.00 0.00 18 LEU A CA 19
ATOM 35577 C C . LEU A 1 18 ? -23.935 0.498 -17.254 1.00 0.00 18 LEU A C 19
ATOM 35578 O O . LEU A 1 18 ? -24.216 -0.352 -18.105 1.00 0.00 18 LEU A O 19
ATOM 35594 N N . ASP A 1 19 ? -22.735 0.587 -16.672 1.00 0.00 19 ASP A N 19
ATOM 35595 C CA . ASP A 1 19 ? -21.661 -0.398 -16.854 1.00 0.00 19 ASP A CA 19
ATOM 35596 C C . ASP A 1 19 ? -21.873 -1.561 -15.862 1.00 0.00 19 ASP A C 19
ATOM 35597 O O . ASP A 1 19 ? -22.650 -1.435 -14.909 1.00 0.00 19 ASP A O 19
ATOM 35606 N N . GLN A 1 20 ? -21.206 -2.700 -16.096 1.00 0.00 20 GLN A N 19
ATOM 35607 C CA . GLN A 1 20 ? -21.350 -3.898 -15.254 1.00 0.00 20 GLN A CA 19
ATOM 35608 C C . GLN A 1 20 ? -20.204 -4.021 -14.241 1.00 0.00 20 GLN A C 19
ATOM 35609 O O . GLN A 1 20 ? -20.424 -4.449 -13.097 1.00 0.00 20 GLN A O 19
ATOM 35623 N N . GLN A 1 21 ? -18.984 -3.639 -14.660 1.00 0.00 21 GLN A N 19
ATOM 35624 C CA . GLN A 1 21 ? -17.777 -3.902 -13.871 1.00 0.00 21 GLN A CA 19
ATOM 35625 C C . GLN A 1 21 ? -17.620 -2.937 -12.677 1.00 0.00 21 GLN A C 19
ATOM 35626 O O . GLN A 1 21 ? -17.326 -1.739 -12.816 1.00 0.00 21 GLN A O 19
ATOM 35640 N N . ASP A 1 22 ? -17.854 -3.531 -11.521 1.00 0.00 22 ASP A N 19
ATOM 35641 C CA . ASP A 1 22 ? -17.674 -2.946 -10.196 1.00 0.00 22 ASP A CA 19
ATOM 35642 C C . ASP A 1 22 ? -16.345 -3.425 -9.556 1.00 0.00 22 ASP A C 19
ATOM 35643 O O . ASP A 1 22 ? -16.173 -4.625 -9.286 1.00 0.00 22 ASP A O 19
ATOM 35652 N N . ILE A 1 23 ? -15.386 -2.492 -9.367 1.00 0.00 23 ILE A N 19
ATOM 35653 C CA . ILE A 1 23 ? -14.217 -2.707 -8.462 1.00 0.00 23 ILE A CA 19
ATOM 35654 C C . ILE A 1 23 ? -14.248 -1.625 -7.379 1.00 0.00 23 ILE A C 19
ATOM 35655 O O . ILE A 1 23 ? -14.462 -0.443 -7.672 1.00 0.00 23 ILE A O 19
ATOM 35671 N N . ASN A 1 24 ? -14.084 -2.051 -6.123 1.00 0.00 24 ASN A N 19
ATOM 35672 C CA . ASN A 1 24 ? -13.971 -1.146 -4.962 1.00 0.00 24 ASN A CA 19
ATOM 35673 C C . ASN A 1 24 ? -12.900 -1.702 -4.030 1.00 0.00 24 ASN A C 19
ATOM 35674 O O . ASN A 1 24 ? -13.023 -2.827 -3.534 1.00 0.00 24 ASN A O 19
ATOM 35685 N N . ILE A 1 25 ? -11.851 -0.903 -3.805 1.00 0.00 25 ILE A N 19
ATOM 35686 C CA . ILE A 1 25 ? -10.623 -1.315 -3.111 1.00 0.00 25 ILE A CA 19
ATOM 35687 C C . ILE A 1 25 ? -10.135 -0.122 -2.276 1.00 0.00 25 ILE A C 19
ATOM 35688 O O . ILE A 1 25 ? -10.421 1.029 -2.606 1.00 0.00 25 ILE A O 19
ATOM 35704 N N . HIS A 1 26 ? -9.446 -0.406 -1.179 1.00 0.00 26 HIS A N 19
ATOM 35705 C CA . HIS A 1 26 ? -8.757 0.598 -0.358 1.00 0.00 26 HIS A CA 19
ATOM 35706 C C . HIS A 1 26 ? -7.302 0.139 -0.210 1.00 0.00 26 HIS A C 19
ATOM 35707 O O . HIS A 1 26 ? -7.051 -1.066 -0.172 1.00 0.00 26 HIS A O 19
ATOM 35722 N N . ILE A 1 27 ? -6.348 1.078 -0.140 1.00 0.00 27 ILE A N 19
ATOM 35723 C CA . ILE A 1 27 ? -4.941 0.767 0.159 1.00 0.00 27 ILE A CA 19
ATOM 35724 C C . ILE A 1 27 ? -4.507 1.628 1.353 1.00 0.00 27 ILE A C 19
ATOM 35725 O O . ILE A 1 27 ? -4.325 2.840 1.233 1.00 0.00 27 ILE A O 19
ATOM 35741 N N . ARG A 1 28 ? -4.373 0.981 2.501 1.00 0.00 28 ARG A N 19
ATOM 35742 C CA . ARG A 1 28 ? -3.882 1.592 3.739 1.00 0.00 28 ARG A CA 19
ATOM 35743 C C . ARG A 1 28 ? -2.404 1.270 3.863 1.00 0.00 28 ARG A C 19
ATOM 35744 O O . ARG A 1 28 ? -2.003 0.124 3.656 1.00 0.00 28 ARG A O 19
ATOM 35765 N N . TYR A 1 29 ? -1.601 2.279 4.165 1.00 0.00 29 TYR A N 19
ATOM 35766 C CA . TYR A 1 29 ? -0.167 2.118 4.393 1.00 0.00 29 TYR A CA 19
ATOM 35767 C C . TYR A 1 29 ? 0.191 2.922 5.644 1.00 0.00 29 TYR A C 19
ATOM 35768 O O . TYR A 1 29 ? -0.154 4.105 5.750 1.00 0.00 29 TYR A O 19
ATOM 35786 N N . GLU A 1 30 ? 0.811 2.260 6.618 1.00 0.00 30 GLU A N 19
ATOM 35787 C CA . GLU A 1 30 ? 1.259 2.890 7.861 1.00 0.00 30 GLU A CA 19
ATOM 35788 C C . GLU A 1 30 ? 2.729 2.555 8.047 1.00 0.00 30 GLU A C 19
ATOM 35789 O O . GLU A 1 30 ? 3.080 1.379 8.213 1.00 0.00 30 GLU A O 19
ATOM 35801 N N . VAL A 1 31 ? 3.590 3.582 8.012 1.00 0.00 31 VAL A N 19
ATOM 35802 C CA . VAL A 1 31 ? 5.025 3.392 8.168 1.00 0.00 31 VAL A CA 19
ATOM 35803 C C . VAL A 1 31 ? 5.328 3.418 9.664 1.00 0.00 31 VAL A C 19
ATOM 35804 O O . VAL A 1 31 ? 5.127 4.442 10.325 1.00 0.00 31 VAL A O 19
ATOM 35817 N N . ARG A 1 32 ? 5.789 2.288 10.180 1.00 0.00 32 ARG A N 19
ATOM 35818 C CA . ARG A 1 32 ? 6.121 2.117 11.598 1.00 0.00 32 ARG A CA 19
ATOM 35819 C C . ARG A 1 32 ? 7.562 1.624 11.695 1.00 0.00 32 ARG A C 19
ATOM 35820 O O . ARG A 1 32 ? 8.136 1.162 10.703 1.00 0.00 32 ARG A O 19
ATOM 35841 N N . GLN A 1 33 ? 8.157 1.727 12.884 1.00 0.00 33 GLN A N 19
ATOM 35842 C CA . GLN A 1 33 ? 9.511 1.256 13.139 1.00 0.00 33 GLN A CA 19
ATOM 35843 C C . GLN A 1 33 ? 9.434 0.063 14.112 1.00 0.00 33 GLN A C 19
ATOM 35844 O O . GLN A 1 33 ? 9.018 0.219 15.261 1.00 0.00 33 GLN A O 19
ATOM 35858 N N . ASN A 1 34 ? 9.782 -1.134 13.620 1.00 0.00 34 ASN A N 19
ATOM 35859 C CA . ASN A 1 34 ? 9.941 -2.344 14.459 1.00 0.00 34 ASN A CA 19
ATOM 35860 C C . ASN A 1 34 ? 11.419 -2.514 14.839 1.00 0.00 34 ASN A C 19
ATOM 35861 O O . ASN A 1 34 ? 12.297 -2.203 14.044 1.00 0.00 34 ASN A O 19
ATOM 35872 N N . ALA A 1 35 ? 11.681 -3.001 16.059 1.00 0.00 35 ALA A N 19
ATOM 35873 C CA . ALA A 1 35 ? 13.054 -3.252 16.552 1.00 0.00 35 ALA A CA 19
ATOM 35874 C C . ALA A 1 35 ? 13.728 -4.409 15.781 1.00 0.00 35 ALA A C 19
ATOM 35875 O O . ALA A 1 35 ? 14.958 -4.539 15.781 1.00 0.00 35 ALA A O 19
ATOM 35882 N N . GLU A 1 36 ? 12.893 -5.227 15.124 1.00 0.00 36 GLU A N 19
ATOM 35883 C CA . GLU A 1 36 ? 13.311 -6.398 14.342 1.00 0.00 36 GLU A CA 19
ATOM 35884 C C . GLU A 1 36 ? 14.103 -5.997 13.068 1.00 0.00 36 GLU A C 19
ATOM 35885 O O . GLU A 1 36 ? 15.214 -6.488 12.847 1.00 0.00 36 GLU A O 19
ATOM 35897 N N . SER A 1 37 ? 13.534 -5.090 12.252 1.00 0.00 37 SER A N 19
ATOM 35898 C CA . SER A 1 37 ? 14.102 -4.734 10.923 1.00 0.00 37 SER A CA 19
ATOM 35899 C C . SER A 1 37 ? 14.385 -3.223 10.792 1.00 0.00 37 SER A C 19
ATOM 35900 O O . SER A 1 37 ? 15.108 -2.795 9.884 1.00 0.00 37 SER A O 19
ATOM 35908 N N . GLY A 1 38 ? 13.828 -2.427 11.711 1.00 0.00 38 GLY A N 19
ATOM 35909 C CA . GLY A 1 38 ? 13.925 -0.967 11.653 1.00 0.00 38 GLY A CA 19
ATOM 35910 C C . GLY A 1 38 ? 12.680 -0.361 11.028 1.00 0.00 38 GLY A C 19
ATOM 35911 O O . GLY A 1 38 ? 11.571 -0.619 11.485 1.00 0.00 38 GLY A O 19
ATOM 35915 N N . ALA A 1 39 ? 12.860 0.457 9.991 1.00 0.00 39 ALA A N 19
ATOM 35916 C CA . ALA A 1 39 ? 11.745 1.022 9.220 1.00 0.00 39 ALA A CA 19
ATOM 35917 C C . ALA A 1 39 ? 11.025 -0.078 8.413 1.00 0.00 39 ALA A C 19
ATOM 35918 O O . ALA A 1 39 ? 11.683 -0.932 7.816 1.00 0.00 39 ALA A O 19
ATOM 35925 N N . TYR A 1 40 ? 9.685 -0.070 8.454 1.00 0.00 40 TYR A N 19
ATOM 35926 C CA . TYR A 1 40 ? 8.835 -0.913 7.584 1.00 0.00 40 TYR A CA 19
ATOM 35927 C C . TYR A 1 40 ? 7.489 -0.217 7.368 1.00 0.00 40 TYR A C 19
ATOM 35928 O O . TYR A 1 40 ? 7.187 0.786 8.018 1.00 0.00 40 TYR A O 19
ATOM 35946 N N . VAL A 1 41 ? 6.679 -0.761 6.450 1.00 0.00 41 VAL A N 19
ATOM 35947 C CA . VAL A 1 41 ? 5.324 -0.265 6.187 1.00 0.00 41 VAL A CA 19
ATOM 35948 C C . VAL A 1 41 ? 4.339 -1.447 6.271 1.00 0.00 41 VAL A C 19
ATOM 35949 O O . VAL A 1 41 ? 4.504 -2.455 5.567 1.00 0.00 41 VAL A O 19
ATOM 35962 N N . HIS A 1 42 ? 3.350 -1.333 7.167 1.00 0.00 42 HIS A N 19
ATOM 35963 C CA . HIS A 1 42 ? 2.245 -2.292 7.281 1.00 0.00 42 HIS A CA 19
ATOM 35964 C C . HIS A 1 42 ? 1.102 -1.843 6.356 1.00 0.00 42 HIS A C 19
ATOM 35965 O O . HIS A 1 42 ? 0.584 -0.728 6.511 1.00 0.00 42 HIS A O 19
ATOM 35980 N N . PHE A 1 43 ? 0.708 -2.702 5.406 1.00 0.00 43 PHE A N 19
ATOM 35981 C CA . PHE A 1 43 ? -0.379 -2.417 4.457 1.00 0.00 43 PHE A CA 19
ATOM 35982 C C . PHE A 1 43 ? -1.629 -3.249 4.800 1.00 0.00 43 PHE A C 19
ATOM 35983 O O . PHE A 1 43 ? -1.517 -4.437 5.136 1.00 0.00 43 PHE A O 19
ATOM 36000 N N . ASP A 1 44 ? -2.811 -2.609 4.721 1.00 0.00 44 ASP A N 19
ATOM 36001 C CA . ASP A 1 44 ? -4.128 -3.283 4.808 1.00 0.00 44 ASP A CA 19
ATOM 36002 C C . ASP A 1 44 ? -4.956 -2.873 3.580 1.00 0.00 44 ASP A C 19
ATOM 36003 O O . ASP A 1 44 ? -5.161 -1.686 3.354 1.00 0.00 44 ASP A O 19
ATOM 36012 N N . MET A 1 45 ? -5.428 -3.838 2.783 1.00 0.00 45 MET A N 19
ATOM 36013 C CA . MET A 1 45 ? -6.285 -3.561 1.612 1.00 0.00 45 MET A CA 19
ATOM 36014 C C . MET A 1 45 ? -7.652 -4.240 1.777 1.00 0.00 45 MET A C 19
ATOM 36015 O O . MET A 1 45 ? -7.718 -5.440 2.048 1.00 0.00 45 MET A O 19
ATOM 36029 N N . ASP A 1 46 ? -8.738 -3.467 1.572 1.00 0.00 46 ASP A N 19
ATOM 36030 C CA . ASP A 1 46 ? -10.126 -3.938 1.795 1.00 0.00 46 ASP A CA 19
ATOM 36031 C C . ASP A 1 46 ? -11.111 -3.172 0.897 1.00 0.00 46 ASP A C 19
ATOM 36032 O O . ASP A 1 46 ? -10.793 -2.107 0.403 1.00 0.00 46 ASP A O 19
ATOM 36041 N N . GLY A 1 47 ? -12.295 -3.742 0.677 1.00 0.00 47 GLY A N 19
ATOM 36042 C CA . GLY A 1 47 ? -13.372 -3.077 -0.079 1.00 0.00 47 GLY A CA 19
ATOM 36043 C C . GLY A 1 47 ? -14.405 -4.091 -0.506 1.00 0.00 47 GLY A C 19
ATOM 36044 O O . GLY A 1 47 ? -14.631 -5.055 0.229 1.00 0.00 47 GLY A O 19
ATOM 36048 N N . GLU A 1 48 ? -15.046 -3.897 -1.678 1.00 0.00 48 GLU A N 19
ATOM 36049 C CA . GLU A 1 48 ? -15.949 -4.909 -2.249 1.00 0.00 48 GLU A CA 19
ATOM 36050 C C . GLU A 1 48 ? -15.937 -4.877 -3.800 1.00 0.00 48 GLU A C 19
ATOM 36051 O O . GLU A 1 48 ? -16.453 -3.959 -4.438 1.00 0.00 48 GLU A O 19
ATOM 36063 N N . ILE A 1 49 ? -15.320 -5.920 -4.375 1.00 0.00 49 ILE A N 19
ATOM 36064 C CA . ILE A 1 49 ? -15.276 -6.119 -5.848 1.00 0.00 49 ILE A CA 19
ATOM 36065 C C . ILE A 1 49 ? -16.346 -7.112 -6.287 1.00 0.00 49 ILE A C 19
ATOM 36066 O O . ILE A 1 49 ? -16.388 -8.230 -5.772 1.00 0.00 49 ILE A O 19
ATOM 36082 N N . ASP A 1 50 ? -17.202 -6.673 -7.243 1.00 0.00 50 ASP A N 19
ATOM 36083 C CA . ASP A 1 50 ? -18.282 -7.495 -7.846 1.00 0.00 50 ASP A CA 19
ATOM 36084 C C . ASP A 1 50 ? -19.388 -7.793 -6.798 1.00 0.00 50 ASP A C 19
ATOM 36085 O O . ASP A 1 50 ? -20.247 -8.657 -6.990 1.00 0.00 50 ASP A O 19
ATOM 36094 N N . GLY A 1 51 ? -19.379 -7.011 -5.700 1.00 0.00 51 GLY A N 19
ATOM 36095 C CA . GLY A 1 51 ? -20.262 -7.229 -4.552 1.00 0.00 51 GLY A CA 19
ATOM 36096 C C . GLY A 1 51 ? -19.572 -7.936 -3.394 1.00 0.00 51 GLY A C 19
ATOM 36097 O O . GLY A 1 51 ? -20.105 -7.940 -2.283 1.00 0.00 51 GLY A O 19
ATOM 36101 N N . LYS A 1 52 ? -18.394 -8.544 -3.655 1.00 0.00 52 LYS A N 19
ATOM 36102 C CA . LYS A 1 52 ? -17.666 -9.377 -2.679 1.00 0.00 52 LYS A CA 19
ATOM 36103 C C . LYS A 1 52 ? -16.801 -8.545 -1.714 1.00 0.00 52 LYS A C 19
ATOM 36104 O O . LYS A 1 52 ? -15.771 -8.006 -2.142 1.00 0.00 52 LYS A O 19
ATOM 36123 N N . PRO A 1 53 ? -17.182 -8.456 -0.392 1.00 0.00 53 PRO A N 19
ATOM 36124 C CA . PRO A 1 53 ? -16.361 -7.765 0.621 1.00 0.00 53 PRO A CA 19
ATOM 36125 C C . PRO A 1 53 ? -15.089 -8.578 0.935 1.00 0.00 53 PRO A C 19
ATOM 36126 O O . PRO A 1 53 ? -15.142 -9.814 1.052 1.00 0.00 53 PRO A O 19
ATOM 36137 N N . PHE A 1 54 ? -13.952 -7.888 1.074 1.00 0.00 54 PHE A N 19
ATOM 36138 C CA . PHE A 1 54 ? -12.644 -8.543 1.243 1.00 0.00 54 PHE A CA 19
ATOM 36139 C C . PHE A 1 54 ? -11.744 -7.727 2.166 1.00 0.00 54 PHE A C 19
ATOM 36140 O O . PHE A 1 54 ? -11.925 -6.517 2.307 1.00 0.00 54 PHE A O 19
ATOM 36157 N N . SER A 1 55 ? -10.781 -8.418 2.788 1.00 0.00 55 SER A N 19
ATOM 36158 C CA . SER A 1 55 ? -9.736 -7.806 3.611 1.00 0.00 55 SER A CA 19
ATOM 36159 C C . SER A 1 55 ? -8.470 -8.681 3.545 1.00 0.00 55 SER A C 19
ATOM 36160 O O . SER A 1 55 ? -8.538 -9.904 3.729 1.00 0.00 55 SER A O 19
ATOM 36168 N N . ASP A 1 56 ? -7.331 -8.037 3.262 1.00 0.00 56 ASP A N 19
ATOM 36169 C CA . ASP A 1 56 ? -6.025 -8.700 3.080 1.00 0.00 56 ASP A CA 19
ATOM 36170 C C . ASP A 1 56 ? -4.939 -7.762 3.640 1.00 0.00 56 ASP A C 19
ATOM 36171 O O . ASP A 1 56 ? -5.166 -6.554 3.753 1.00 0.00 56 ASP A O 19
ATOM 36180 N N . SER A 1 57 ? -3.775 -8.314 4.007 1.00 0.00 57 SER A N 19
ATOM 36181 C CA . SER A 1 57 ? -2.661 -7.532 4.576 1.00 0.00 57 SER A CA 19
ATOM 36182 C C . SER A 1 57 ? -1.306 -8.074 4.094 1.00 0.00 57 SER A C 19
ATOM 36183 O O . SER A 1 57 ? -1.124 -9.288 3.951 1.00 0.00 57 SER A O 19
ATOM 36191 N N . PHE A 1 58 ? -0.367 -7.154 3.837 1.00 0.00 58 PHE A N 19
ATOM 36192 C CA . PHE A 1 58 ? 1.042 -7.476 3.552 1.00 0.00 58 PHE A CA 19
ATOM 36193 C C . PHE A 1 58 ? 1.936 -6.440 4.225 1.00 0.00 58 PHE A C 19
ATOM 36194 O O . PHE A 1 58 ? 1.549 -5.285 4.369 1.00 0.00 58 PHE A O 19
ATOM 36211 N N . GLU A 1 59 ? 3.116 -6.873 4.673 1.00 0.00 59 GLU A N 19
ATOM 36212 C CA . GLU A 1 59 ? 4.091 -6.008 5.358 1.00 0.00 59 GLU A CA 19
ATOM 36213 C C . GLU A 1 59 ? 5.426 -6.115 4.650 1.00 0.00 59 GLU A C 19
ATOM 36214 O O . GLU A 1 59 ? 5.913 -7.223 4.397 1.00 0.00 59 GLU A O 19
ATOM 36226 N N . LEU A 1 60 ? 6.009 -4.959 4.329 1.00 0.00 60 LEU A N 19
ATOM 36227 C CA . LEU A 1 60 ? 7.271 -4.871 3.601 1.00 0.00 60 LEU A CA 19
ATOM 36228 C C . LEU A 1 60 ? 8.240 -4.007 4.411 1.00 0.00 60 LEU A C 19
ATOM 36229 O O . LEU A 1 60 ? 7.918 -2.852 4.714 1.00 0.00 60 LEU A O 19
ATOM 36245 N N . PRO A 1 61 ? 9.442 -4.553 4.794 1.00 0.00 61 PRO A N 19
ATOM 36246 C CA . PRO A 1 61 ? 10.521 -3.755 5.431 1.00 0.00 61 PRO A CA 19
ATOM 36247 C C . PRO A 1 61 ? 11.061 -2.688 4.468 1.00 0.00 61 PRO A C 19
ATOM 36248 O O . PRO A 1 61 ? 10.798 -2.764 3.281 1.00 0.00 61 PRO A O 19
ATOM 36259 N N . ARG A 1 62 ? 11.794 -1.687 4.998 1.00 0.00 62 ARG A N 19
ATOM 36260 C CA . ARG A 1 62 ? 12.474 -0.637 4.185 1.00 0.00 62 ARG A CA 19
ATOM 36261 C C . ARG A 1 62 ? 13.289 -1.258 3.016 1.00 0.00 62 ARG A C 19
ATOM 36262 O O . ARG A 1 62 ? 13.405 -0.665 1.938 1.00 0.00 62 ARG A O 19
ATOM 36283 N N . ASP A 1 63 ? 13.788 -2.485 3.264 1.00 0.00 63 ASP A N 19
ATOM 36284 C CA . ASP A 1 63 ? 14.514 -3.309 2.285 1.00 0.00 63 ASP A CA 19
ATOM 36285 C C . ASP A 1 63 ? 13.681 -3.593 1.004 1.00 0.00 63 ASP A C 19
ATOM 36286 O O . ASP A 1 63 ? 14.220 -3.546 -0.106 1.00 0.00 63 ASP A O 19
ATOM 36295 N N . THR A 1 64 ? 12.371 -3.867 1.165 1.00 0.00 64 THR A N 19
ATOM 36296 C CA . THR A 1 64 ? 11.472 -4.266 0.052 1.00 0.00 64 THR A CA 19
ATOM 36297 C C . THR A 1 64 ? 10.195 -3.399 0.005 1.00 0.00 64 THR A C 19
ATOM 36298 O O . THR A 1 64 ? 9.238 -3.746 -0.703 1.00 0.00 64 THR A O 19
ATOM 36309 N N . ALA A 1 65 ? 10.196 -2.262 0.734 1.00 0.00 65 ALA A N 19
ATOM 36310 C CA . ALA A 1 65 ? 9.037 -1.340 0.816 1.00 0.00 65 ALA A CA 19
ATOM 36311 C C . ALA A 1 65 ? 8.711 -0.719 -0.546 1.00 0.00 65 ALA A C 19
ATOM 36312 O O . ALA A 1 65 ? 7.575 -0.382 -0.818 1.00 0.00 65 ALA A O 19
ATOM 36319 N N . PHE A 1 66 ? 9.748 -0.569 -1.375 1.00 0.00 66 PHE A N 19
ATOM 36320 C CA . PHE A 1 66 ? 9.650 -0.018 -2.745 1.00 0.00 66 PHE A CA 19
ATOM 36321 C C . PHE A 1 66 ? 8.943 -0.959 -3.751 1.00 0.00 66 PHE A C 19
ATOM 36322 O O . PHE A 1 66 ? 8.744 -0.594 -4.918 1.00 0.00 66 PHE A O 19
ATOM 36339 N N . ASN A 1 67 ? 8.534 -2.145 -3.277 1.00 0.00 67 ASN A N 19
ATOM 36340 C CA . ASN A 1 67 ? 7.721 -3.107 -4.050 1.00 0.00 67 ASN A CA 19
ATOM 36341 C C . ASN A 1 67 ? 6.230 -2.945 -3.703 1.00 0.00 67 ASN A C 19
ATOM 36342 O O . ASN A 1 67 ? 5.394 -3.721 -4.188 1.00 0.00 67 ASN A O 19
ATOM 36353 N N . PHE A 1 68 ? 5.917 -1.914 -2.874 1.00 0.00 68 PHE A N 19
ATOM 36354 C CA . PHE A 1 68 ? 4.598 -1.708 -2.258 1.00 0.00 68 PHE A CA 19
ATOM 36355 C C . PHE A 1 68 ? 3.469 -1.692 -3.287 1.00 0.00 68 PHE A C 19
ATOM 36356 O O . PHE A 1 68 ? 2.485 -2.398 -3.124 1.00 0.00 68 PHE A O 19
ATOM 36373 N N . ALA A 1 69 ? 3.649 -0.891 -4.352 1.00 0.00 69 ALA A N 19
ATOM 36374 C CA . ALA A 1 69 ? 2.610 -0.626 -5.353 1.00 0.00 69 ALA A CA 19
ATOM 36375 C C . ALA A 1 69 ? 2.425 -1.817 -6.277 1.00 0.00 69 ALA A C 19
ATOM 36376 O O . ALA A 1 69 ? 1.322 -2.046 -6.764 1.00 0.00 69 ALA A O 19
ATOM 36383 N N . SER A 1 70 ? 3.509 -2.575 -6.488 1.00 0.00 70 SER A N 19
ATOM 36384 C CA . SER A 1 70 ? 3.519 -3.715 -7.405 1.00 0.00 70 SER A CA 19
ATOM 36385 C C . SER A 1 70 ? 2.696 -4.861 -6.796 1.00 0.00 70 SER A C 19
ATOM 36386 O O . SER A 1 70 ? 1.874 -5.479 -7.479 1.00 0.00 70 SER A O 19
ATOM 36394 N N . ASP A 1 71 ? 2.932 -5.115 -5.491 1.00 0.00 71 ASP A N 19
ATOM 36395 C CA . ASP A 1 71 ? 2.196 -6.131 -4.724 1.00 0.00 71 ASP A CA 19
ATOM 36396 C C . ASP A 1 71 ? 0.756 -5.656 -4.420 1.00 0.00 71 ASP A C 19
ATOM 36397 O O . ASP A 1 71 ? -0.169 -6.455 -4.467 1.00 0.00 71 ASP A O 19
ATOM 36406 N N . ALA A 1 72 ? 0.604 -4.365 -4.066 1.00 0.00 72 ALA A N 19
ATOM 36407 C CA . ALA A 1 72 ? -0.723 -3.691 -3.959 1.00 0.00 72 ALA A CA 19
ATOM 36408 C C . ALA A 1 72 ? -1.590 -3.892 -5.223 1.00 0.00 72 ALA A C 19
ATOM 36409 O O . ALA A 1 72 ? -2.796 -4.124 -5.129 1.00 0.00 72 ALA A O 19
ATOM 36416 N N . THR A 1 73 ? -0.947 -3.815 -6.399 1.00 0.00 73 THR A N 19
ATOM 36417 C CA . THR A 1 73 ? -1.616 -4.075 -7.686 1.00 0.00 73 THR A CA 19
ATOM 36418 C C . THR A 1 73 ? -1.920 -5.580 -7.819 1.00 0.00 73 THR A C 19
ATOM 36419 O O . THR A 1 73 ? -3.020 -5.959 -8.199 1.00 0.00 73 THR A O 19
ATOM 36430 N N . ARG A 1 74 ? -0.938 -6.419 -7.440 1.00 0.00 74 ARG A N 19
ATOM 36431 C CA . ARG A 1 74 ? -1.022 -7.894 -7.511 1.00 0.00 74 ARG A CA 19
ATOM 36432 C C . ARG A 1 74 ? -2.246 -8.433 -6.747 1.00 0.00 74 ARG A C 19
ATOM 36433 O O . ARG A 1 74 ? -3.058 -9.159 -7.318 1.00 0.00 74 ARG A O 19
ATOM 36454 N N . VAL A 1 75 ? -2.375 -8.038 -5.469 1.00 0.00 75 VAL A N 19
ATOM 36455 C CA . VAL A 1 75 ? -3.465 -8.489 -4.584 1.00 0.00 75 VAL A CA 19
ATOM 36456 C C . VAL A 1 75 ? -4.818 -7.895 -5.013 1.00 0.00 75 VAL A C 19
ATOM 36457 O O . VAL A 1 75 ? -5.849 -8.565 -4.899 1.00 0.00 75 VAL A O 19
ATOM 36470 N N . ALA A 1 76 ? -4.796 -6.667 -5.569 1.00 0.00 76 ALA A N 19
ATOM 36471 C CA . ALA A 1 76 ? -6.004 -6.017 -6.118 1.00 0.00 76 ALA A CA 19
ATOM 36472 C C . ALA A 1 76 ? -6.582 -6.850 -7.284 1.00 0.00 76 ALA A C 19
ATOM 36473 O O . ALA A 1 76 ? -7.802 -6.981 -7.440 1.00 0.00 76 ALA A O 19
ATOM 36480 N N . GLN A 1 77 ? -5.656 -7.427 -8.065 1.00 0.00 77 GLN A N 19
ATOM 36481 C CA . GLN A 1 77 ? -5.967 -8.273 -9.228 1.00 0.00 77 GLN A CA 19
ATOM 36482 C C . GLN A 1 77 ? -6.429 -9.685 -8.819 1.00 0.00 77 GLN A C 19
ATOM 36483 O O . GLN A 1 77 ? -7.344 -10.238 -9.449 1.00 0.00 77 GLN A O 19
ATOM 36497 N N . LYS A 1 78 ? -5.778 -10.271 -7.781 1.00 0.00 78 LYS A N 19
ATOM 36498 C CA . LYS A 1 78 ? -6.118 -11.614 -7.236 1.00 0.00 78 LYS A CA 19
ATOM 36499 C C . LYS A 1 78 ? -7.610 -11.739 -6.866 1.00 0.00 78 LYS A C 19
ATOM 36500 O O . LYS A 1 78 ? -8.219 -12.794 -7.056 1.00 0.00 78 LYS A O 19
ATOM 36519 N N . HIS A 1 79 ? -8.185 -10.635 -6.367 1.00 0.00 79 HIS A N 19
ATOM 36520 C CA . HIS A 1 79 ? -9.608 -10.563 -5.969 1.00 0.00 79 HIS A CA 19
ATOM 36521 C C . HIS A 1 79 ? -10.570 -10.371 -7.171 1.00 0.00 79 HIS A C 19
ATOM 36522 O O . HIS A 1 79 ? -11.695 -9.888 -6.976 1.00 0.00 79 HIS A O 19
ATOM 36537 N N . GLY A 1 80 ? -10.143 -10.802 -8.392 1.00 0.00 80 GLY A N 19
ATOM 36538 C CA . GLY A 1 80 ? -10.989 -10.789 -9.592 1.00 0.00 80 GLY A CA 19
ATOM 36539 C C . GLY A 1 80 ? -11.534 -9.422 -9.951 1.00 0.00 80 GLY A C 19
ATOM 36540 O O . GLY A 1 80 ? -12.755 -9.234 -10.000 1.00 0.00 80 GLY A O 19
ATOM 36544 N N . LEU A 1 81 ? -10.627 -8.465 -10.196 1.00 0.00 81 LEU A N 19
ATOM 36545 C CA . LEU A 1 81 ? -11.012 -7.061 -10.434 1.00 0.00 81 LEU A CA 19
ATOM 36546 C C . LEU A 1 81 ? -11.575 -6.858 -11.857 1.00 0.00 81 LEU A C 19
ATOM 36547 O O . LEU A 1 81 ? -12.400 -5.980 -12.049 1.00 0.00 81 LEU A O 19
ATOM 36563 N N . HIS A 1 82 ? -11.117 -7.687 -12.834 1.00 0.00 82 HIS A N 19
ATOM 36564 C CA . HIS A 1 82 ? -11.429 -7.518 -14.278 1.00 0.00 82 HIS A CA 19
ATOM 36565 C C . HIS A 1 82 ? -11.003 -6.093 -14.741 1.00 0.00 82 HIS A C 19
ATOM 36566 O O . HIS A 1 82 ? -11.778 -5.142 -14.583 1.00 0.00 82 HIS A O 19
ATOM 36581 N N . PRO A 1 83 ? -9.746 -5.927 -15.296 1.00 0.00 83 PRO A N 19
ATOM 36582 C CA . PRO A 1 83 ? -9.162 -4.595 -15.605 1.00 0.00 83 PRO A CA 19
ATOM 36583 C C . PRO A 1 83 ? -10.005 -3.783 -16.619 1.00 0.00 83 PRO A C 19
ATOM 36584 O O . PRO A 1 83 ? -9.840 -3.897 -17.841 1.00 0.00 83 PRO A O 19
ATOM 36595 N N . LYS A 1 84 ? -10.946 -3.009 -16.067 1.00 0.00 84 LYS A N 19
ATOM 36596 C CA . LYS A 1 84 ? -11.795 -2.082 -16.824 1.00 0.00 84 LYS A CA 19
ATOM 36597 C C . LYS A 1 84 ? -10.973 -0.854 -17.251 1.00 0.00 84 LYS A C 19
ATOM 36598 O O . LYS A 1 84 ? -11.121 -0.354 -18.370 1.00 0.00 84 LYS A O 19
ATOM 36617 N N . PHE A 1 85 ? -10.073 -0.413 -16.346 1.00 0.00 85 PHE A N 19
ATOM 36618 C CA . PHE A 1 85 ? -9.147 0.718 -16.582 1.00 0.00 85 PHE A CA 19
ATOM 36619 C C . PHE A 1 85 ? -8.140 0.395 -17.716 1.00 0.00 85 PHE A C 19
ATOM 36620 O O . PHE A 1 85 ? -7.519 1.309 -18.279 1.00 0.00 85 PHE A O 19
ATOM 36637 N N . GLY A 1 86 ? -7.989 -0.913 -18.030 1.00 0.00 86 GLY A N 19
ATOM 36638 C CA . GLY A 1 86 ? -7.045 -1.377 -19.046 1.00 0.00 86 GLY A CA 19
ATOM 36639 C C . GLY A 1 86 ? -5.608 -1.236 -18.567 1.00 0.00 86 GLY A C 19
ATOM 36640 O O . GLY A 1 86 ? -5.213 -1.901 -17.605 1.00 0.00 86 GLY A O 19
ATOM 36644 N N . ALA A 1 87 ? -4.845 -0.346 -19.218 1.00 0.00 87 ALA A N 19
ATOM 36645 C CA . ALA A 1 87 ? -3.462 -0.015 -18.835 1.00 0.00 87 ALA A CA 19
ATOM 36646 C C . ALA A 1 87 ? -3.058 1.306 -19.515 1.00 0.00 87 ALA A C 19
ATOM 36647 O O . ALA A 1 87 ? -2.419 1.315 -20.578 1.00 0.00 87 ALA A O 19
ATOM 36654 N N . ILE A 1 88 ? -3.510 2.430 -18.928 1.00 0.00 88 ILE A N 19
ATOM 36655 C CA . ILE A 1 88 ? -3.202 3.778 -19.435 1.00 0.00 88 ILE A CA 19
ATOM 36656 C C . ILE A 1 88 ? -1.916 4.290 -18.754 1.00 0.00 88 ILE A C 19
ATOM 36657 O O . ILE A 1 88 ? -1.944 4.811 -17.631 1.00 0.00 88 ILE A O 19
ATOM 36673 N N . THR A 1 89 ? -0.789 4.086 -19.447 1.00 0.00 89 THR A N 19
ATOM 36674 C CA . THR A 1 89 ? 0.546 4.532 -19.004 1.00 0.00 89 THR A CA 19
ATOM 36675 C C . THR A 1 89 ? 0.803 6.010 -19.388 1.00 0.00 89 THR A C 19
ATOM 36676 O O . THR A 1 89 ? 1.845 6.578 -19.039 1.00 0.00 89 THR A O 19
ATOM 36687 N N . ARG A 1 90 ? -0.175 6.612 -20.100 1.00 0.00 90 ARG A N 19
ATOM 36688 C CA . ARG A 1 90 ? -0.069 7.958 -20.691 1.00 0.00 90 ARG A CA 19
ATOM 36689 C C . ARG A 1 90 ? -0.276 9.040 -19.618 1.00 0.00 90 ARG A C 19
ATOM 36690 O O . ARG A 1 90 ? 0.408 10.071 -19.620 1.00 0.00 90 ARG A O 19
ATOM 36711 N N . VAL A 1 91 ? -1.235 8.786 -18.708 1.00 0.00 91 VAL A N 19
ATOM 36712 C CA . VAL A 1 91 ? -1.571 9.699 -17.595 1.00 0.00 91 VAL A CA 19
ATOM 36713 C C . VAL A 1 91 ? -0.444 9.754 -16.544 1.00 0.00 91 VAL A C 19
ATOM 36714 O O . VAL A 1 91 ? 0.526 8.979 -16.605 1.00 0.00 91 VAL A O 19
ATOM 36727 N N . HIS A 1 92 ? -0.577 10.683 -15.579 1.00 0.00 92 HIS A N 19
ATOM 36728 C CA . HIS A 1 92 ? 0.339 10.759 -14.433 1.00 0.00 92 HIS A CA 19
ATOM 36729 C C . HIS A 1 92 ? -0.006 9.664 -13.404 1.00 0.00 92 HIS A C 19
ATOM 36730 O O . HIS A 1 92 ? -0.809 9.877 -12.485 1.00 0.00 92 HIS A O 19
ATOM 36745 N N . LYS A 1 93 ? 0.552 8.467 -13.636 1.00 0.00 93 LYS A N 19
ATOM 36746 C CA . LYS A 1 93 ? 0.551 7.368 -12.656 1.00 0.00 93 LYS A CA 19
ATOM 36747 C C . LYS A 1 93 ? 1.269 7.834 -11.372 1.00 0.00 93 LYS A C 19
ATOM 36748 O O . LYS A 1 93 ? 2.394 8.338 -11.429 1.00 0.00 93 LYS A O 19
ATOM 36767 N N . GLU A 1 94 ? 0.597 7.666 -10.222 1.00 0.00 94 GLU A N 19
ATOM 36768 C CA . GLU A 1 94 ? 1.033 8.223 -8.923 1.00 0.00 94 GLU A CA 19
ATOM 36769 C C . GLU A 1 94 ? 2.010 7.283 -8.180 1.00 0.00 94 GLU A C 19
ATOM 36770 O O . GLU A 1 94 ? 2.089 7.323 -6.940 1.00 0.00 94 GLU A O 19
ATOM 36782 N N . TYR A 1 95 ? 2.779 6.469 -8.945 1.00 0.00 95 TYR A N 19
ATOM 36783 C CA . TYR A 1 95 ? 3.764 5.544 -8.373 1.00 0.00 95 TYR A CA 19
ATOM 36784 C C . TYR A 1 95 ? 4.890 6.336 -7.716 1.00 0.00 95 TYR A C 19
ATOM 36785 O O . TYR A 1 95 ? 5.138 6.162 -6.536 1.00 0.00 95 TYR A O 19
ATOM 36803 N N . ASP A 1 96 ? 5.534 7.225 -8.501 1.00 0.00 96 ASP A N 19
ATOM 36804 C CA . ASP A 1 96 ? 6.652 8.081 -8.045 1.00 0.00 96 ASP A CA 19
ATOM 36805 C C . ASP A 1 96 ? 6.259 8.952 -6.834 1.00 0.00 96 ASP A C 19
ATOM 36806 O O . ASP A 1 96 ? 7.061 9.139 -5.925 1.00 0.00 96 ASP A O 19
ATOM 36815 N N . ALA A 1 97 ? 5.023 9.476 -6.836 1.00 0.00 97 ALA A N 19
ATOM 36816 C CA . ALA A 1 97 ? 4.537 10.373 -5.775 1.00 0.00 97 ALA A CA 19
ATOM 36817 C C . ALA A 1 97 ? 4.472 9.638 -4.425 1.00 0.00 97 ALA A C 19
ATOM 36818 O O . ALA A 1 97 ? 4.988 10.127 -3.414 1.00 0.00 97 ALA A O 19
ATOM 36825 N N . MET A 1 98 ? 3.828 8.459 -4.434 1.00 0.00 98 MET A N 19
ATOM 36826 C CA . MET A 1 98 ? 3.692 7.601 -3.238 1.00 0.00 98 MET A CA 19
ATOM 36827 C C . MET A 1 98 ? 5.043 6.956 -2.842 1.00 0.00 98 MET A C 19
ATOM 36828 O O . MET A 1 98 ? 5.305 6.740 -1.664 1.00 0.00 98 MET A O 19
ATOM 36842 N N . PHE A 1 99 ? 5.888 6.693 -3.852 1.00 0.00 99 PHE A N 19
ATOM 36843 C CA . PHE A 1 99 ? 7.225 6.062 -3.696 1.00 0.00 99 PHE A CA 19
ATOM 36844 C C . PHE A 1 99 ? 8.155 6.959 -2.869 1.00 0.00 99 PHE A C 19
ATOM 36845 O O . PHE A 1 99 ? 8.690 6.546 -1.834 1.00 0.00 99 PHE A O 19
ATOM 36862 N N . GLU A 1 100 ? 8.312 8.199 -3.349 1.00 0.00 100 GLU A N 19
ATOM 36863 C CA . GLU A 1 100 ? 9.195 9.202 -2.748 1.00 0.00 100 GLU A CA 19
ATOM 36864 C C . GLU A 1 100 ? 8.680 9.708 -1.398 1.00 0.00 100 GLU A C 19
ATOM 36865 O O . GLU A 1 100 ? 9.475 10.139 -0.549 1.00 0.00 100 GLU A O 19
ATOM 36877 N N . ASP A 1 101 ? 7.355 9.679 -1.219 1.00 0.00 101 ASP A N 19
ATOM 36878 C CA . ASP A 1 101 ? 6.729 10.044 0.058 1.00 0.00 101 ASP A CA 19
ATOM 36879 C C . ASP A 1 101 ? 7.076 8.990 1.127 1.00 0.00 101 ASP A C 19
ATOM 36880 O O . ASP A 1 101 ? 7.488 9.338 2.239 1.00 0.00 101 ASP A O 19
ATOM 36889 N N . ILE A 1 102 ? 6.881 7.698 0.775 1.00 0.00 102 ILE A N 19
ATOM 36890 C CA . ILE A 1 102 ? 7.170 6.569 1.678 1.00 0.00 102 ILE A CA 19
ATOM 36891 C C . ILE A 1 102 ? 8.663 6.529 2.072 1.00 0.00 102 ILE A C 19
ATOM 36892 O O . ILE A 1 102 ? 8.957 6.336 3.241 1.00 0.00 102 ILE A O 19
ATOM 36908 N N . ARG A 1 103 ? 9.592 6.752 1.109 1.00 0.00 103 ARG A N 19
ATOM 36909 C CA . ARG A 1 103 ? 11.055 6.728 1.390 1.00 0.00 103 ARG A CA 19
ATOM 36910 C C . ARG A 1 103 ? 11.470 7.877 2.323 1.00 0.00 103 ARG A C 19
ATOM 36911 O O . ARG A 1 103 ? 12.409 7.735 3.120 1.00 0.00 103 ARG A O 19
ATOM 36932 N N . ALA A 1 104 ? 10.748 9.007 2.221 1.00 0.00 104 ALA A N 19
ATOM 36933 C CA . ALA A 1 104 ? 10.953 10.164 3.100 1.00 0.00 104 ALA A CA 19
ATOM 36934 C C . ALA A 1 104 ? 10.550 9.811 4.547 1.00 0.00 104 ALA A C 19
ATOM 36935 O O . ALA A 1 104 ? 11.242 10.172 5.505 1.00 0.00 104 ALA A O 19
ATOM 36942 N N . LYS A 1 105 ? 9.409 9.110 4.675 1.00 0.00 105 LYS A N 19
ATOM 36943 C CA . LYS A 1 105 ? 8.881 8.629 5.965 1.00 0.00 105 LYS A CA 19
ATOM 36944 C C . LYS A 1 105 ? 9.698 7.442 6.545 1.00 0.00 105 LYS A C 19
ATOM 36945 O O . LYS A 1 105 ? 9.741 7.263 7.767 1.00 0.00 105 LYS A O 19
ATOM 36964 N N . LEU A 1 106 ? 10.324 6.629 5.662 1.00 0.00 106 LEU A N 19
ATOM 36965 C CA . LEU A 1 106 ? 11.236 5.529 6.068 1.00 0.00 106 LEU A CA 19
ATOM 36966 C C . LEU A 1 106 ? 12.478 6.092 6.783 1.00 0.00 106 LEU A C 19
ATOM 36967 O O . LEU A 1 106 ? 13.007 5.471 7.708 1.00 0.00 106 LEU A O 19
ATOM 36983 N N . HIS A 1 107 ? 12.921 7.284 6.343 1.00 0.00 107 HIS A N 19
ATOM 36984 C CA . HIS A 1 107 ? 14.017 8.045 6.985 1.00 0.00 107 HIS A CA 19
ATOM 36985 C C . HIS A 1 107 ? 13.598 8.584 8.382 1.00 0.00 107 HIS A C 19
ATOM 36986 O O . HIS A 1 107 ? 14.461 8.962 9.180 1.00 0.00 107 HIS A O 19
ATOM 37001 N N . ALA A 1 108 ? 12.260 8.623 8.626 1.00 0.00 108 ALA A N 19
ATOM 37002 C CA . ALA A 1 108 ? 11.600 9.175 9.840 1.00 0.00 108 ALA A CA 19
ATOM 37003 C C . ALA A 1 108 ? 11.490 10.699 9.717 1.00 0.00 108 ALA A C 19
ATOM 37004 O O . ALA A 1 108 ? 10.384 11.257 9.733 1.00 0.00 108 ALA A O 19
ATOM 37011 N N . HIS A 1 109 ? 12.649 11.369 9.591 1.00 0.00 109 HIS A N 19
ATOM 37012 C CA . HIS A 1 109 ? 12.713 12.778 9.174 1.00 0.00 109 HIS A CA 19
ATOM 37013 C C . HIS A 1 109 ? 12.485 12.830 7.648 1.00 0.00 109 HIS A C 19
ATOM 37014 O O . HIS A 1 109 ? 13.103 12.040 6.940 1.00 0.00 109 HIS A O 19
ATOM 37029 N N . PRO A 1 110 ? 11.566 13.710 7.125 1.00 0.00 110 PRO A N 19
ATOM 37030 C CA . PRO A 1 110 ? 11.239 13.783 5.672 1.00 0.00 110 PRO A CA 19
ATOM 37031 C C . PRO A 1 110 ? 12.477 13.971 4.751 1.00 0.00 110 PRO A C 19
ATOM 37032 O O . PRO A 1 110 ? 12.934 15.098 4.504 1.00 0.00 110 PRO A O 19
ATOM 37043 N N . GLY A 1 111 ? 13.036 12.834 4.296 1.00 0.00 111 GLY A N 19
ATOM 37044 C CA . GLY A 1 111 ? 14.113 12.814 3.306 1.00 0.00 111 GLY A CA 19
ATOM 37045 C C . GLY A 1 111 ? 13.539 12.820 1.898 1.00 0.00 111 GLY A C 19
ATOM 37046 O O . GLY A 1 111 ? 13.592 11.811 1.186 1.00 0.00 111 GLY A O 19
ATOM 37050 N N . GLU A 1 112 ? 12.960 13.972 1.527 1.00 0.00 112 GLU A N 19
ATOM 37051 C CA . GLU A 1 112 ? 12.165 14.143 0.295 1.00 0.00 112 GLU A CA 19
ATOM 37052 C C . GLU A 1 112 ? 13.048 14.203 -0.982 1.00 0.00 112 GLU A C 19
ATOM 37053 O O . GLU A 1 112 ? 14.250 14.479 -0.884 1.00 0.00 112 GLU A O 19
ATOM 37065 N N . PRO A 1 113 ? 12.456 13.927 -2.201 1.00 0.00 113 PRO A N 19
ATOM 37066 C CA . PRO A 1 113 ? 13.188 13.984 -3.494 1.00 0.00 113 PRO A CA 19
ATOM 37067 C C . PRO A 1 113 ? 13.799 15.371 -3.802 1.00 0.00 113 PRO A C 19
ATOM 37068 O O . PRO A 1 113 ? 13.111 16.273 -4.297 1.00 0.00 113 PRO A O 19
ATOM 37079 N N . VAL A 1 114 ? 15.094 15.521 -3.470 1.00 0.00 114 VAL A N 19
ATOM 37080 C CA . VAL A 1 114 ? 15.887 16.718 -3.794 1.00 0.00 114 VAL A CA 19
ATOM 37081 C C . VAL A 1 114 ? 17.386 16.434 -3.547 1.00 0.00 114 VAL A C 19
ATOM 37082 O O . VAL A 1 114 ? 17.757 15.812 -2.544 1.00 0.00 114 VAL A O 19
ATOM 37095 N N . ASP A 1 115 ? 18.235 16.877 -4.491 1.00 0.00 115 ASP A N 19
ATOM 37096 C CA . ASP A 1 115 ? 19.696 16.616 -4.484 1.00 0.00 115 ASP A CA 19
ATOM 37097 C C . ASP A 1 115 ? 20.470 17.935 -4.627 1.00 0.00 115 ASP A C 19
ATOM 37098 O O . ASP A 1 115 ? 21.500 18.001 -5.317 1.00 0.00 115 ASP A O 19
ATOM 37107 N N . LEU A 1 116 ? 19.993 18.969 -3.912 1.00 0.00 116 LEU A N 19
ATOM 37108 C CA . LEU A 1 116 ? 20.577 20.326 -3.942 1.00 0.00 116 LEU A CA 19
ATOM 37109 C C . LEU A 1 116 ? 22.044 20.338 -3.449 1.00 0.00 116 LEU A C 19
ATOM 37110 O O . LEU A 1 116 ? 22.876 21.072 -3.988 1.00 0.00 116 LEU A O 19
ATOM 37126 N N . GLU A 1 117 ? 22.342 19.483 -2.454 1.00 0.00 117 GLU A N 19
ATOM 37127 C CA . GLU A 1 117 ? 23.667 19.408 -1.801 1.00 0.00 117 GLU A CA 19
ATOM 37128 C C . GLU A 1 117 ? 24.584 18.374 -2.496 1.00 0.00 117 GLU A C 19
ATOM 37129 O O . GLU A 1 117 ? 25.783 18.298 -2.201 1.00 0.00 117 GLU A O 19
ATOM 37141 N N . ARG A 1 118 ? 24.033 17.615 -3.470 1.00 0.00 118 ARG A N 19
ATOM 37142 C CA . ARG A 1 118 ? 24.775 16.510 -4.127 1.00 0.00 118 ARG A CA 19
ATOM 37143 C C . ARG A 1 118 ? 25.796 17.042 -5.177 1.00 0.00 118 ARG A C 19
ATOM 37144 O O . ARG A 1 118 ? 26.447 16.255 -5.876 1.00 0.00 118 ARG A O 19
ATOM 37165 N N . ILE A 1 119 ? 25.942 18.379 -5.269 1.00 0.00 119 ILE A N 19
ATOM 37166 C CA . ILE A 1 119 ? 26.914 19.028 -6.163 1.00 0.00 119 ILE A CA 19
ATOM 37167 C C . ILE A 1 119 ? 28.333 18.938 -5.558 1.00 0.00 119 ILE A C 19
ATOM 37168 O O . ILE A 1 119 ? 29.217 18.281 -6.116 1.00 0.00 119 ILE A O 19
ATOM 37184 N N . ILE A 1 120 ? 28.523 19.603 -4.406 1.00 0.00 120 ILE A N 19
ATOM 37185 C CA . ILE A 1 120 ? 29.802 19.632 -3.675 1.00 0.00 120 ILE A CA 19
ATOM 37186 C C . ILE A 1 120 ? 29.660 18.795 -2.393 1.00 0.00 120 ILE A C 19
ATOM 37187 O O . ILE A 1 120 ? 28.996 19.214 -1.432 1.00 0.00 120 ILE A O 19
ATOM 37203 N N . ARG A 1 121 ? 30.268 17.602 -2.402 1.00 0.00 121 ARG A N 19
ATOM 37204 C CA . ARG A 1 121 ? 30.281 16.684 -1.251 1.00 0.00 121 ARG A CA 19
ATOM 37205 C C . ARG A 1 121 ? 31.727 16.257 -0.948 1.00 0.00 121 ARG A C 19
ATOM 37206 O O . ARG A 1 121 ? 32.149 15.144 -1.288 1.00 0.00 121 ARG A O 19
ATOM 37227 N N . HIS A 1 122 ? 32.496 17.189 -0.356 1.00 0.00 122 HIS A N 19
ATOM 37228 C CA . HIS A 1 122 ? 33.860 16.920 0.127 1.00 0.00 122 HIS A CA 19
ATOM 37229 C C . HIS A 1 122 ? 33.786 16.178 1.472 1.00 0.00 122 HIS A C 19
ATOM 37230 O O . HIS A 1 122 ? 33.106 16.643 2.390 1.00 0.00 122 HIS A O 19
ATOM 37245 N N . GLU A 1 123 ? 34.488 15.041 1.575 1.00 0.00 123 GLU A N 19
ATOM 37246 C CA . GLU A 1 123 ? 34.553 14.245 2.812 1.00 0.00 123 GLU A CA 19
ATOM 37247 C C . GLU A 1 123 ? 35.521 14.916 3.806 1.00 0.00 123 GLU A C 19
ATOM 37248 O O . GLU A 1 123 ? 36.640 15.281 3.424 1.00 0.00 123 GLU A O 19
ATOM 37260 N N . GLY A 1 124 ? 35.066 15.087 5.064 1.00 0.00 124 GLY A N 19
ATOM 37261 C CA . GLY A 1 124 ? 35.837 15.774 6.108 1.00 0.00 124 GLY A CA 19
ATOM 37262 C C . GLY A 1 124 ? 37.081 15.002 6.531 1.00 0.00 124 GLY A C 19
ATOM 37263 O O . GLY A 1 124 ? 38.183 15.563 6.575 1.00 0.00 124 GLY A O 19
ATOM 37267 N N . SER A 1 125 ? 36.898 13.709 6.830 1.00 0.00 125 SER A N 19
ATOM 37268 C CA . SER A 1 125 ? 37.984 12.815 7.260 1.00 0.00 125 SER A CA 19
ATOM 37269 C C . SER A 1 125 ? 38.686 12.195 6.023 1.00 0.00 125 SER A C 19
ATOM 37270 O O . SER A 1 125 ? 39.808 12.626 5.684 1.00 0.00 125 SER A O 19
ATOM 37279 N N . GLN A 1 1 ? -11.983 13.157 -6.463 1.00 0.00 1 GLN A N 20
ATOM 37280 C CA . GLN A 1 1 ? -12.749 11.927 -6.148 1.00 0.00 1 GLN A CA 20
ATOM 37281 C C . GLN A 1 1 ? -12.262 10.764 -7.034 1.00 0.00 1 GLN A C 20
ATOM 37282 O O . GLN A 1 1 ? -11.396 10.953 -7.901 1.00 0.00 1 GLN A O 20
ATOM 37298 N N . GLY A 1 2 ? -12.821 9.564 -6.804 1.00 0.00 2 GLY A N 20
ATOM 37299 C CA . GLY A 1 2 ? -12.436 8.365 -7.551 1.00 0.00 2 GLY A CA 20
ATOM 37300 C C . GLY A 1 2 ? -11.090 7.795 -7.102 1.00 0.00 2 GLY A C 20
ATOM 37301 O O . GLY A 1 2 ? -10.837 7.673 -5.894 1.00 0.00 2 GLY A O 20
ATOM 37305 N N . HIS A 1 3 ? -10.227 7.435 -8.076 1.00 0.00 3 HIS A N 20
ATOM 37306 C CA . HIS A 1 3 ? -8.892 6.881 -7.798 1.00 0.00 3 HIS A CA 20
ATOM 37307 C C . HIS A 1 3 ? -7.916 8.039 -7.480 1.00 0.00 3 HIS A C 20
ATOM 37308 O O . HIS A 1 3 ? -7.667 8.915 -8.317 1.00 0.00 3 HIS A O 20
ATOM 37323 N N . MET A 1 4 ? -7.409 8.069 -6.233 1.00 0.00 4 MET A N 20
ATOM 37324 C CA . MET A 1 4 ? -6.608 9.203 -5.704 1.00 0.00 4 MET A CA 20
ATOM 37325 C C . MET A 1 4 ? -5.478 8.686 -4.801 1.00 0.00 4 MET A C 20
ATOM 37326 O O . MET A 1 4 ? -5.665 7.706 -4.085 1.00 0.00 4 MET A O 20
ATOM 37340 N N . PHE A 1 5 ? -4.322 9.368 -4.818 1.00 0.00 5 PHE A N 20
ATOM 37341 C CA . PHE A 1 5 ? -3.213 9.108 -3.876 1.00 0.00 5 PHE A CA 20
ATOM 37342 C C . PHE A 1 5 ? -3.111 10.257 -2.852 1.00 0.00 5 PHE A C 20
ATOM 37343 O O . PHE A 1 5 ? -3.380 11.417 -3.185 1.00 0.00 5 PHE A O 20
ATOM 37360 N N . GLU A 1 6 ? -2.718 9.910 -1.614 1.00 0.00 6 GLU A N 20
ATOM 37361 C CA . GLU A 1 6 ? -2.458 10.866 -0.528 1.00 0.00 6 GLU A CA 20
ATOM 37362 C C . GLU A 1 6 ? -1.486 10.226 0.500 1.00 0.00 6 GLU A C 20
ATOM 37363 O O . GLU A 1 6 ? -1.429 8.997 0.593 1.00 0.00 6 GLU A O 20
ATOM 37375 N N . PRO A 1 7 ? -0.666 11.041 1.246 1.00 0.00 7 PRO A N 20
ATOM 37376 C CA . PRO A 1 7 ? 0.234 10.523 2.312 1.00 0.00 7 PRO A CA 20
ATOM 37377 C C . PRO A 1 7 ? -0.528 9.732 3.409 1.00 0.00 7 PRO A C 20
ATOM 37378 O O . PRO A 1 7 ? -1.131 10.320 4.319 1.00 0.00 7 PRO A O 20
ATOM 37389 N N . GLY A 1 8 ? -0.534 8.395 3.265 1.00 0.00 8 GLY A N 20
ATOM 37390 C CA . GLY A 1 8 ? -1.154 7.479 4.228 1.00 0.00 8 GLY A CA 20
ATOM 37391 C C . GLY A 1 8 ? -2.116 6.486 3.573 1.00 0.00 8 GLY A C 20
ATOM 37392 O O . GLY A 1 8 ? -2.366 5.403 4.132 1.00 0.00 8 GLY A O 20
ATOM 37396 N N . HIS A 1 9 ? -2.632 6.827 2.367 1.00 0.00 9 HIS A N 20
ATOM 37397 C CA . HIS A 1 9 ? -3.700 6.040 1.705 1.00 0.00 9 HIS A CA 20
ATOM 37398 C C . HIS A 1 9 ? -3.703 6.218 0.161 1.00 0.00 9 HIS A C 20
ATOM 37399 O O . HIS A 1 9 ? -3.312 7.257 -0.360 1.00 0.00 9 HIS A O 20
ATOM 37414 N N . LEU A 1 10 ? -4.174 5.174 -0.539 1.00 0.00 10 LEU A N 20
ATOM 37415 C CA . LEU A 1 10 ? -4.352 5.128 -1.998 1.00 0.00 10 LEU A CA 20
ATOM 37416 C C . LEU A 1 10 ? -5.730 4.483 -2.276 1.00 0.00 10 LEU A C 20
ATOM 37417 O O . LEU A 1 10 ? -6.069 3.457 -1.683 1.00 0.00 10 LEU A O 20
ATOM 37433 N N . HIS A 1 11 ? -6.535 5.112 -3.140 1.00 0.00 11 HIS A N 20
ATOM 37434 C CA . HIS A 1 11 ? -7.918 4.679 -3.432 1.00 0.00 11 HIS A CA 20
ATOM 37435 C C . HIS A 1 11 ? -8.034 4.194 -4.891 1.00 0.00 11 HIS A C 20
ATOM 37436 O O . HIS A 1 11 ? -7.447 4.794 -5.796 1.00 0.00 11 HIS A O 20
ATOM 37451 N N . LEU A 1 12 ? -8.804 3.100 -5.078 1.00 0.00 12 LEU A N 20
ATOM 37452 C CA . LEU A 1 12 ? -9.170 2.516 -6.391 1.00 0.00 12 LEU A CA 20
ATOM 37453 C C . LEU A 1 12 ? -10.682 2.230 -6.313 1.00 0.00 12 LEU A C 20
ATOM 37454 O O . LEU A 1 12 ? -11.099 1.540 -5.367 1.00 0.00 12 LEU A O 20
ATOM 37470 N N . VAL A 1 13 ? -11.521 2.746 -7.241 1.00 0.00 13 VAL A N 20
ATOM 37471 C CA . VAL A 1 13 ? -12.991 2.576 -7.097 1.00 0.00 13 VAL A CA 20
ATOM 37472 C C . VAL A 1 13 ? -13.765 2.546 -8.440 1.00 0.00 13 VAL A C 20
ATOM 37473 O O . VAL A 1 13 ? -13.295 3.011 -9.481 1.00 0.00 13 VAL A O 20
ATOM 37486 N N . SER A 1 14 ? -14.937 1.897 -8.337 1.00 0.00 14 SER A N 20
ATOM 37487 C CA . SER A 1 14 ? -16.026 1.979 -9.321 1.00 0.00 14 SER A CA 20
ATOM 37488 C C . SER A 1 14 ? -16.479 3.457 -9.370 1.00 0.00 14 SER A C 20
ATOM 37489 O O . SER A 1 14 ? -17.153 3.942 -8.455 1.00 0.00 14 SER A O 20
ATOM 37497 N N . LEU A 1 15 ? -16.051 4.160 -10.419 1.00 0.00 15 LEU A N 20
ATOM 37498 C CA . LEU A 1 15 ? -16.110 5.636 -10.515 1.00 0.00 15 LEU A CA 20
ATOM 37499 C C . LEU A 1 15 ? -17.058 6.061 -11.663 1.00 0.00 15 LEU A C 20
ATOM 37500 O O . LEU A 1 15 ? -17.497 5.194 -12.428 1.00 0.00 15 LEU A O 20
ATOM 37516 N N . PRO A 1 16 ? -17.440 7.380 -11.782 1.00 0.00 16 PRO A N 20
ATOM 37517 C CA . PRO A 1 16 ? -18.257 7.880 -12.923 1.00 0.00 16 PRO A CA 20
ATOM 37518 C C . PRO A 1 16 ? -17.544 7.658 -14.279 1.00 0.00 16 PRO A C 20
ATOM 37519 O O . PRO A 1 16 ? -16.733 8.477 -14.730 1.00 0.00 16 PRO A O 20
ATOM 37530 N N . GLY A 1 17 ? -17.835 6.499 -14.879 1.00 0.00 17 GLY A N 20
ATOM 37531 C CA . GLY A 1 17 ? -17.213 6.043 -16.115 1.00 0.00 17 GLY A CA 20
ATOM 37532 C C . GLY A 1 17 ? -16.987 4.536 -16.075 1.00 0.00 17 GLY A C 20
ATOM 37533 O O . GLY A 1 17 ? -17.182 3.831 -17.076 1.00 0.00 17 GLY A O 20
ATOM 37537 N N . LEU A 1 18 ? -16.563 4.049 -14.895 1.00 0.00 18 LEU A N 20
ATOM 37538 C CA . LEU A 1 18 ? -16.331 2.618 -14.625 1.00 0.00 18 LEU A CA 20
ATOM 37539 C C . LEU A 1 18 ? -17.466 2.078 -13.734 1.00 0.00 18 LEU A C 20
ATOM 37540 O O . LEU A 1 18 ? -17.439 2.228 -12.506 1.00 0.00 18 LEU A O 20
ATOM 37556 N N . ASP A 1 19 ? -18.481 1.492 -14.381 1.00 0.00 19 ASP A N 20
ATOM 37557 C CA . ASP A 1 19 ? -19.656 0.891 -13.713 1.00 0.00 19 ASP A CA 20
ATOM 37558 C C . ASP A 1 19 ? -19.882 -0.552 -14.200 1.00 0.00 19 ASP A C 20
ATOM 37559 O O . ASP A 1 19 ? -20.897 -1.162 -13.850 1.00 0.00 19 ASP A O 20
ATOM 37568 N N . GLN A 1 20 ? -18.929 -1.083 -15.016 1.00 0.00 20 GLN A N 20
ATOM 37569 C CA . GLN A 1 20 ? -19.015 -2.451 -15.581 1.00 0.00 20 GLN A CA 20
ATOM 37570 C C . GLN A 1 20 ? -19.173 -3.481 -14.451 1.00 0.00 20 GLN A C 20
ATOM 37571 O O . GLN A 1 20 ? -20.024 -4.368 -14.527 1.00 0.00 20 GLN A O 20
ATOM 37585 N N . GLN A 1 21 ? -18.343 -3.344 -13.406 1.00 0.00 21 GLN A N 20
ATOM 37586 C CA . GLN A 1 21 ? -18.449 -4.162 -12.189 1.00 0.00 21 GLN A CA 20
ATOM 37587 C C . GLN A 1 21 ? -18.303 -3.276 -10.936 1.00 0.00 21 GLN A C 20
ATOM 37588 O O . GLN A 1 21 ? -17.719 -2.179 -10.993 1.00 0.00 21 GLN A O 20
ATOM 37602 N N . ASP A 1 22 ? -18.862 -3.758 -9.819 1.00 0.00 22 ASP A N 20
ATOM 37603 C CA . ASP A 1 22 ? -18.756 -3.106 -8.503 1.00 0.00 22 ASP A CA 20
ATOM 37604 C C . ASP A 1 22 ? -17.386 -3.396 -7.872 1.00 0.00 22 ASP A C 20
ATOM 37605 O O . ASP A 1 22 ? -17.160 -4.489 -7.372 1.00 0.00 22 ASP A O 20
ATOM 37614 N N . ILE A 1 23 ? -16.458 -2.437 -7.946 1.00 0.00 23 ILE A N 20
ATOM 37615 C CA . ILE A 1 23 ? -15.184 -2.496 -7.198 1.00 0.00 23 ILE A CA 20
ATOM 37616 C C . ILE A 1 23 ? -15.107 -1.330 -6.201 1.00 0.00 23 ILE A C 20
ATOM 37617 O O . ILE A 1 23 ? -15.628 -0.241 -6.450 1.00 0.00 23 ILE A O 20
ATOM 37633 N N . ASN A 1 24 ? -14.491 -1.601 -5.061 1.00 0.00 24 ASN A N 20
ATOM 37634 C CA . ASN A 1 24 ? -14.003 -0.580 -4.136 1.00 0.00 24 ASN A CA 20
ATOM 37635 C C . ASN A 1 24 ? -12.834 -1.189 -3.373 1.00 0.00 24 ASN A C 20
ATOM 37636 O O . ASN A 1 24 ? -12.946 -2.297 -2.831 1.00 0.00 24 ASN A O 20
ATOM 37647 N N . ILE A 1 25 ? -11.687 -0.501 -3.399 1.00 0.00 25 ILE A N 20
ATOM 37648 C CA . ILE A 1 25 ? -10.415 -1.018 -2.878 1.00 0.00 25 ILE A CA 20
ATOM 37649 C C . ILE A 1 25 ? -9.719 0.133 -2.149 1.00 0.00 25 ILE A C 20
ATOM 37650 O O . ILE A 1 25 ? -9.395 1.170 -2.752 1.00 0.00 25 ILE A O 20
ATOM 37666 N N . HIS A 1 26 ? -9.543 -0.043 -0.845 1.00 0.00 26 HIS A N 20
ATOM 37667 C CA . HIS A 1 26 ? -8.924 0.944 0.035 1.00 0.00 26 HIS A CA 20
ATOM 37668 C C . HIS A 1 26 ? -7.513 0.441 0.328 1.00 0.00 26 HIS A C 20
ATOM 37669 O O . HIS A 1 26 ? -7.382 -0.668 0.825 1.00 0.00 26 HIS A O 20
ATOM 37684 N N . ILE A 1 27 ? -6.463 1.225 0.028 1.00 0.00 27 ILE A N 20
ATOM 37685 C CA . ILE A 1 27 ? -5.072 0.780 0.252 1.00 0.00 27 ILE A CA 20
ATOM 37686 C C . ILE A 1 27 ? -4.459 1.684 1.323 1.00 0.00 27 ILE A C 20
ATOM 37687 O O . ILE A 1 27 ? -4.141 2.846 1.078 1.00 0.00 27 ILE A O 20
ATOM 37703 N N . ARG A 1 28 ? -4.326 1.132 2.513 1.00 0.00 28 ARG A N 20
ATOM 37704 C CA . ARG A 1 28 ? -3.726 1.791 3.677 1.00 0.00 28 ARG A CA 20
ATOM 37705 C C . ARG A 1 28 ? -2.270 1.340 3.792 1.00 0.00 28 ARG A C 20
ATOM 37706 O O . ARG A 1 28 ? -1.955 0.190 3.497 1.00 0.00 28 ARG A O 20
ATOM 37727 N N . TYR A 1 29 ? -1.385 2.268 4.142 1.00 0.00 29 TYR A N 20
ATOM 37728 C CA . TYR A 1 29 ? 0.006 1.952 4.491 1.00 0.00 29 TYR A CA 20
ATOM 37729 C C . TYR A 1 29 ? 0.416 2.794 5.705 1.00 0.00 29 TYR A C 20
ATOM 37730 O O . TYR A 1 29 ? 0.081 3.981 5.788 1.00 0.00 29 TYR A O 20
ATOM 37748 N N . GLU A 1 30 ? 1.104 2.150 6.663 1.00 0.00 30 GLU A N 20
ATOM 37749 C CA . GLU A 1 30 ? 1.454 2.732 7.968 1.00 0.00 30 GLU A CA 20
ATOM 37750 C C . GLU A 1 30 ? 2.939 2.479 8.227 1.00 0.00 30 GLU A C 20
ATOM 37751 O O . GLU A 1 30 ? 3.357 1.326 8.356 1.00 0.00 30 GLU A O 20
ATOM 37763 N N . VAL A 1 31 ? 3.724 3.549 8.310 1.00 0.00 31 VAL A N 20
ATOM 37764 C CA . VAL A 1 31 ? 5.171 3.463 8.519 1.00 0.00 31 VAL A CA 20
ATOM 37765 C C . VAL A 1 31 ? 5.458 3.397 10.025 1.00 0.00 31 VAL A C 20
ATOM 37766 O O . VAL A 1 31 ? 5.035 4.280 10.785 1.00 0.00 31 VAL A O 20
ATOM 37779 N N . ARG A 1 32 ? 6.168 2.337 10.432 1.00 0.00 32 ARG A N 20
ATOM 37780 C CA . ARG A 1 32 ? 6.389 1.972 11.845 1.00 0.00 32 ARG A CA 20
ATOM 37781 C C . ARG A 1 32 ? 7.716 1.188 11.954 1.00 0.00 32 ARG A C 20
ATOM 37782 O O . ARG A 1 32 ? 8.306 0.821 10.935 1.00 0.00 32 ARG A O 20
ATOM 37803 N N . GLN A 1 33 ? 8.204 0.959 13.189 1.00 0.00 33 GLN A N 20
ATOM 37804 C CA . GLN A 1 33 ? 9.386 0.120 13.449 1.00 0.00 33 GLN A CA 20
ATOM 37805 C C . GLN A 1 33 ? 8.958 -1.228 14.067 1.00 0.00 33 GLN A C 20
ATOM 37806 O O . GLN A 1 33 ? 8.208 -1.258 15.051 1.00 0.00 33 GLN A O 20
ATOM 37820 N N . ASN A 1 34 ? 9.412 -2.330 13.453 1.00 0.00 34 ASN A N 20
ATOM 37821 C CA . ASN A 1 34 ? 9.277 -3.700 13.991 1.00 0.00 34 ASN A CA 20
ATOM 37822 C C . ASN A 1 34 ? 10.635 -4.142 14.581 1.00 0.00 34 ASN A C 20
ATOM 37823 O O . ASN A 1 34 ? 11.690 -3.737 14.080 1.00 0.00 34 ASN A O 20
ATOM 37834 N N . ALA A 1 35 ? 10.605 -4.966 15.636 1.00 0.00 35 ALA A N 20
ATOM 37835 C CA . ALA A 1 35 ? 11.830 -5.448 16.315 1.00 0.00 35 ALA A CA 20
ATOM 37836 C C . ALA A 1 35 ? 12.617 -6.465 15.456 1.00 0.00 35 ALA A C 20
ATOM 37837 O O . ALA A 1 35 ? 13.816 -6.669 15.669 1.00 0.00 35 ALA A O 20
ATOM 37844 N N . GLU A 1 36 ? 11.924 -7.076 14.476 1.00 0.00 36 GLU A N 20
ATOM 37845 C CA . GLU A 1 36 ? 12.466 -8.160 13.640 1.00 0.00 36 GLU A CA 20
ATOM 37846 C C . GLU A 1 36 ? 13.538 -7.638 12.650 1.00 0.00 36 GLU A C 20
ATOM 37847 O O . GLU A 1 36 ? 14.625 -8.206 12.552 1.00 0.00 36 GLU A O 20
ATOM 37859 N N . SER A 1 37 ? 13.222 -6.541 11.940 1.00 0.00 37 SER A N 20
ATOM 37860 C CA . SER A 1 37 ? 14.033 -6.040 10.802 1.00 0.00 37 SER A CA 20
ATOM 37861 C C . SER A 1 37 ? 14.328 -4.522 10.894 1.00 0.00 37 SER A C 20
ATOM 37862 O O . SER A 1 37 ? 15.120 -3.993 10.099 1.00 0.00 37 SER A O 20
ATOM 37870 N N . GLY A 1 38 ? 13.718 -3.833 11.873 1.00 0.00 38 GLY A N 20
ATOM 37871 C CA . GLY A 1 38 ? 13.891 -2.380 12.040 1.00 0.00 38 GLY A CA 20
ATOM 37872 C C . GLY A 1 38 ? 12.739 -1.598 11.414 1.00 0.00 38 GLY A C 20
ATOM 37873 O O . GLY A 1 38 ? 11.588 -1.829 11.763 1.00 0.00 38 GLY A O 20
ATOM 37877 N N . ALA A 1 39 ? 13.049 -0.670 10.500 1.00 0.00 39 ALA A N 20
ATOM 37878 C CA . ALA A 1 39 ? 12.032 0.130 9.782 1.00 0.00 39 ALA A CA 20
ATOM 37879 C C . ALA A 1 39 ? 11.211 -0.748 8.810 1.00 0.00 39 ALA A C 20
ATOM 37880 O O . ALA A 1 39 ? 11.776 -1.594 8.111 1.00 0.00 39 ALA A O 20
ATOM 37887 N N . TYR A 1 40 ? 9.879 -0.539 8.780 1.00 0.00 40 TYR A N 20
ATOM 37888 C CA . TYR A 1 40 ? 8.970 -1.267 7.861 1.00 0.00 40 TYR A CA 20
ATOM 37889 C C . TYR A 1 40 ? 7.687 -0.451 7.613 1.00 0.00 40 TYR A C 20
ATOM 37890 O O . TYR A 1 40 ? 7.512 0.639 8.169 1.00 0.00 40 TYR A O 20
ATOM 37908 N N . VAL A 1 41 ? 6.793 -1.000 6.760 1.00 0.00 41 VAL A N 20
ATOM 37909 C CA . VAL A 1 41 ? 5.450 -0.445 6.511 1.00 0.00 41 VAL A CA 20
ATOM 37910 C C . VAL A 1 41 ? 4.401 -1.589 6.565 1.00 0.00 41 VAL A C 20
ATOM 37911 O O . VAL A 1 41 ? 4.585 -2.633 5.921 1.00 0.00 41 VAL A O 20
ATOM 37924 N N . HIS A 1 42 ? 3.344 -1.400 7.377 1.00 0.00 42 HIS A N 20
ATOM 37925 C CA . HIS A 1 42 ? 2.167 -2.298 7.421 1.00 0.00 42 HIS A CA 20
ATOM 37926 C C . HIS A 1 42 ? 1.131 -1.812 6.395 1.00 0.00 42 HIS A C 20
ATOM 37927 O O . HIS A 1 42 ? 0.663 -0.678 6.480 1.00 0.00 42 HIS A O 20
ATOM 37942 N N . PHE A 1 43 ? 0.767 -2.673 5.443 1.00 0.00 43 PHE A N 20
ATOM 37943 C CA . PHE A 1 43 ? -0.242 -2.377 4.415 1.00 0.00 43 PHE A CA 20
ATOM 37944 C C . PHE A 1 43 ? -1.560 -3.082 4.791 1.00 0.00 43 PHE A C 20
ATOM 37945 O O . PHE A 1 43 ? -1.538 -4.254 5.171 1.00 0.00 43 PHE A O 20
ATOM 37962 N N . ASP A 1 44 ? -2.688 -2.353 4.714 1.00 0.00 44 ASP A N 20
ATOM 37963 C CA . ASP A 1 44 ? -4.024 -2.854 5.098 1.00 0.00 44 ASP A CA 20
ATOM 37964 C C . ASP A 1 44 ? -5.054 -2.493 4.006 1.00 0.00 44 ASP A C 20
ATOM 37965 O O . ASP A 1 44 ? -5.328 -1.322 3.781 1.00 0.00 44 ASP A O 20
ATOM 37974 N N . MET A 1 45 ? -5.618 -3.495 3.315 1.00 0.00 45 MET A N 20
ATOM 37975 C CA . MET A 1 45 ? -6.595 -3.266 2.229 1.00 0.00 45 MET A CA 20
ATOM 37976 C C . MET A 1 45 ? -7.943 -3.927 2.539 1.00 0.00 45 MET A C 20
ATOM 37977 O O . MET A 1 45 ? -7.989 -4.998 3.146 1.00 0.00 45 MET A O 20
ATOM 37991 N N . ASP A 1 46 ? -9.036 -3.271 2.103 1.00 0.00 46 ASP A N 20
ATOM 37992 C CA . ASP A 1 46 ? -10.411 -3.786 2.277 1.00 0.00 46 ASP A CA 20
ATOM 37993 C C . ASP A 1 46 ? -11.369 -3.179 1.238 1.00 0.00 46 ASP A C 20
ATOM 37994 O O . ASP A 1 46 ? -11.095 -2.122 0.657 1.00 0.00 46 ASP A O 20
ATOM 38003 N N . GLY A 1 47 ? -12.481 -3.887 1.002 1.00 0.00 47 GLY A N 20
ATOM 38004 C CA . GLY A 1 47 ? -13.570 -3.417 0.140 1.00 0.00 47 GLY A CA 20
ATOM 38005 C C . GLY A 1 47 ? -14.455 -4.581 -0.285 1.00 0.00 47 GLY A C 20
ATOM 38006 O O . GLY A 1 47 ? -14.462 -5.610 0.403 1.00 0.00 47 GLY A O 20
ATOM 38010 N N . GLU A 1 48 ? -15.182 -4.468 -1.423 1.00 0.00 48 GLU A N 20
ATOM 38011 C CA . GLU A 1 48 ? -15.951 -5.605 -1.980 1.00 0.00 48 GLU A CA 20
ATOM 38012 C C . GLU A 1 48 ? -16.018 -5.539 -3.524 1.00 0.00 48 GLU A C 20
ATOM 38013 O O . GLU A 1 48 ? -16.518 -4.574 -4.118 1.00 0.00 48 GLU A O 20
ATOM 38025 N N . ILE A 1 49 ? -15.396 -6.546 -4.154 1.00 0.00 49 ILE A N 20
ATOM 38026 C CA . ILE A 1 49 ? -15.415 -6.686 -5.630 1.00 0.00 49 ILE A CA 20
ATOM 38027 C C . ILE A 1 49 ? -16.499 -7.687 -6.082 1.00 0.00 49 ILE A C 20
ATOM 38028 O O . ILE A 1 49 ? -16.560 -8.810 -5.577 1.00 0.00 49 ILE A O 20
ATOM 38044 N N . ASP A 1 50 ? -17.313 -7.238 -7.076 1.00 0.00 50 ASP A N 20
ATOM 38045 C CA . ASP A 1 50 ? -18.572 -7.872 -7.527 1.00 0.00 50 ASP A CA 20
ATOM 38046 C C . ASP A 1 50 ? -19.638 -7.826 -6.405 1.00 0.00 50 ASP A C 20
ATOM 38047 O O . ASP A 1 50 ? -20.626 -7.091 -6.485 1.00 0.00 50 ASP A O 20
ATOM 38056 N N . GLY A 1 51 ? -19.384 -8.613 -5.372 1.00 0.00 51 GLY A N 20
ATOM 38057 C CA . GLY A 1 51 ? -20.224 -8.736 -4.198 1.00 0.00 51 GLY A CA 20
ATOM 38058 C C . GLY A 1 51 ? -19.526 -9.660 -3.233 1.00 0.00 51 GLY A C 20
ATOM 38059 O O . GLY A 1 51 ? -20.123 -10.588 -2.681 1.00 0.00 51 GLY A O 20
ATOM 38063 N N . LYS A 1 52 ? -18.219 -9.381 -3.045 1.00 0.00 52 LYS A N 20
ATOM 38064 C CA . LYS A 1 52 ? -17.303 -10.236 -2.283 1.00 0.00 52 LYS A CA 20
ATOM 38065 C C . LYS A 1 52 ? -16.423 -9.351 -1.391 1.00 0.00 52 LYS A C 20
ATOM 38066 O O . LYS A 1 52 ? -15.487 -8.717 -1.898 1.00 0.00 52 LYS A O 20
ATOM 38085 N N . PRO A 1 53 ? -16.704 -9.300 -0.046 1.00 0.00 53 PRO A N 20
ATOM 38086 C CA . PRO A 1 53 ? -15.872 -8.540 0.907 1.00 0.00 53 PRO A CA 20
ATOM 38087 C C . PRO A 1 53 ? -14.499 -9.209 1.089 1.00 0.00 53 PRO A C 20
ATOM 38088 O O . PRO A 1 53 ? -14.407 -10.442 1.191 1.00 0.00 53 PRO A O 20
ATOM 38099 N N . PHE A 1 54 ? -13.439 -8.398 1.104 1.00 0.00 54 PHE A N 20
ATOM 38100 C CA . PHE A 1 54 ? -12.066 -8.882 1.303 1.00 0.00 54 PHE A CA 20
ATOM 38101 C C . PHE A 1 54 ? -11.350 -7.968 2.297 1.00 0.00 54 PHE A C 20
ATOM 38102 O O . PHE A 1 54 ? -11.520 -6.747 2.255 1.00 0.00 54 PHE A O 20
ATOM 38119 N N . SER A 1 55 ? -10.591 -8.576 3.208 1.00 0.00 55 SER A N 20
ATOM 38120 C CA . SER A 1 55 ? -9.740 -7.871 4.160 1.00 0.00 55 SER A CA 20
ATOM 38121 C C . SER A 1 55 ? -8.374 -8.563 4.178 1.00 0.00 55 SER A C 20
ATOM 38122 O O . SER A 1 55 ? -8.277 -9.753 4.499 1.00 0.00 55 SER A O 20
ATOM 38130 N N . ASP A 1 56 ? -7.341 -7.814 3.800 1.00 0.00 56 ASP A N 20
ATOM 38131 C CA . ASP A 1 56 ? -5.973 -8.317 3.633 1.00 0.00 56 ASP A CA 20
ATOM 38132 C C . ASP A 1 56 ? -4.992 -7.366 4.331 1.00 0.00 56 ASP A C 20
ATOM 38133 O O . ASP A 1 56 ? -5.169 -6.152 4.282 1.00 0.00 56 ASP A O 20
ATOM 38142 N N . SER A 1 57 ? -3.982 -7.926 5.001 1.00 0.00 57 SER A N 20
ATOM 38143 C CA . SER A 1 57 ? -2.921 -7.152 5.659 1.00 0.00 57 SER A CA 20
ATOM 38144 C C . SER A 1 57 ? -1.576 -7.865 5.452 1.00 0.00 57 SER A C 20
ATOM 38145 O O . SER A 1 57 ? -1.429 -9.039 5.810 1.00 0.00 57 SER A O 20
ATOM 38153 N N . PHE A 1 58 ? -0.602 -7.141 4.882 1.00 0.00 58 PHE A N 20
ATOM 38154 C CA . PHE A 1 58 ? 0.739 -7.665 4.583 1.00 0.00 58 PHE A CA 20
ATOM 38155 C C . PHE A 1 58 ? 1.779 -6.618 4.989 1.00 0.00 58 PHE A C 20
ATOM 38156 O O . PHE A 1 58 ? 1.549 -5.422 4.839 1.00 0.00 58 PHE A O 20
ATOM 38173 N N . GLU A 1 59 ? 2.911 -7.081 5.532 1.00 0.00 59 GLU A N 20
ATOM 38174 C CA . GLU A 1 59 ? 3.960 -6.210 6.085 1.00 0.00 59 GLU A CA 20
ATOM 38175 C C . GLU A 1 59 ? 5.280 -6.464 5.357 1.00 0.00 59 GLU A C 20
ATOM 38176 O O . GLU A 1 59 ? 5.709 -7.615 5.209 1.00 0.00 59 GLU A O 20
ATOM 38188 N N . LEU A 1 60 ? 5.916 -5.376 4.917 1.00 0.00 60 LEU A N 20
ATOM 38189 C CA . LEU A 1 60 ? 7.179 -5.414 4.173 1.00 0.00 60 LEU A CA 20
ATOM 38190 C C . LEU A 1 60 ? 8.175 -4.466 4.860 1.00 0.00 60 LEU A C 20
ATOM 38191 O O . LEU A 1 60 ? 7.810 -3.313 5.137 1.00 0.00 60 LEU A O 20
ATOM 38207 N N . PRO A 1 61 ? 9.440 -4.925 5.157 1.00 0.00 61 PRO A N 20
ATOM 38208 C CA . PRO A 1 61 ? 10.527 -4.031 5.642 1.00 0.00 61 PRO A CA 20
ATOM 38209 C C . PRO A 1 61 ? 10.819 -2.904 4.625 1.00 0.00 61 PRO A C 20
ATOM 38210 O O . PRO A 1 61 ? 10.479 -3.042 3.457 1.00 0.00 61 PRO A O 20
ATOM 38221 N N . ARG A 1 62 ? 11.378 -1.767 5.105 1.00 0.00 62 ARG A N 20
ATOM 38222 C CA . ARG A 1 62 ? 11.794 -0.603 4.262 1.00 0.00 62 ARG A CA 20
ATOM 38223 C C . ARG A 1 62 ? 12.510 -0.979 2.926 1.00 0.00 62 ARG A C 20
ATOM 38224 O O . ARG A 1 62 ? 12.438 -0.226 1.951 1.00 0.00 62 ARG A O 20
ATOM 38245 N N . ASP A 1 63 ? 13.158 -2.160 2.885 1.00 0.00 63 ASP A N 20
ATOM 38246 C CA . ASP A 1 63 ? 13.987 -2.600 1.749 1.00 0.00 63 ASP A CA 20
ATOM 38247 C C . ASP A 1 63 ? 13.137 -3.283 0.655 1.00 0.00 63 ASP A C 20
ATOM 38248 O O . ASP A 1 63 ? 13.603 -3.485 -0.467 1.00 0.00 63 ASP A O 20
ATOM 38257 N N . THR A 1 64 ? 11.881 -3.629 0.998 1.00 0.00 64 THR A N 20
ATOM 38258 C CA . THR A 1 64 ? 10.921 -4.310 0.092 1.00 0.00 64 THR A CA 20
ATOM 38259 C C . THR A 1 64 ? 9.533 -3.617 0.121 1.00 0.00 64 THR A C 20
ATOM 38260 O O . THR A 1 64 ? 8.619 -4.045 -0.585 1.00 0.00 64 THR A O 20
ATOM 38271 N N . ALA A 1 65 ? 9.389 -2.571 0.969 1.00 0.00 65 ALA A N 20
ATOM 38272 C CA . ALA A 1 65 ? 8.140 -1.774 1.123 1.00 0.00 65 ALA A CA 20
ATOM 38273 C C . ALA A 1 65 ? 7.692 -1.142 -0.207 1.00 0.00 65 ALA A C 20
ATOM 38274 O O . ALA A 1 65 ? 6.504 -1.085 -0.511 1.00 0.00 65 ALA A O 20
ATOM 38281 N N . PHE A 1 66 ? 8.686 -0.720 -0.995 1.00 0.00 66 PHE A N 20
ATOM 38282 C CA . PHE A 1 66 ? 8.493 -0.107 -2.325 1.00 0.00 66 PHE A CA 20
ATOM 38283 C C . PHE A 1 66 ? 7.992 -1.121 -3.386 1.00 0.00 66 PHE A C 20
ATOM 38284 O O . PHE A 1 66 ? 7.580 -0.719 -4.479 1.00 0.00 66 PHE A O 20
ATOM 38301 N N . ASN A 1 67 ? 7.986 -2.421 -3.040 1.00 0.00 67 ASN A N 20
ATOM 38302 C CA . ASN A 1 67 ? 7.576 -3.505 -3.960 1.00 0.00 67 ASN A CA 20
ATOM 38303 C C . ASN A 1 67 ? 6.073 -3.802 -3.808 1.00 0.00 67 ASN A C 20
ATOM 38304 O O . ASN A 1 67 ? 5.525 -4.608 -4.570 1.00 0.00 67 ASN A O 20
ATOM 38315 N N . PHE A 1 68 ? 5.435 -3.170 -2.790 1.00 0.00 68 PHE A N 20
ATOM 38316 C CA . PHE A 1 68 ? 4.008 -3.377 -2.465 1.00 0.00 68 PHE A CA 20
ATOM 38317 C C . PHE A 1 68 ? 3.083 -3.146 -3.672 1.00 0.00 68 PHE A C 20
ATOM 38318 O O . PHE A 1 68 ? 2.079 -3.821 -3.793 1.00 0.00 68 PHE A O 20
ATOM 38335 N N . ALA A 1 69 ? 3.422 -2.165 -4.542 1.00 0.00 69 ALA A N 20
ATOM 38336 C CA . ALA A 1 69 ? 2.639 -1.848 -5.756 1.00 0.00 69 ALA A CA 20
ATOM 38337 C C . ALA A 1 69 ? 2.398 -3.079 -6.650 1.00 0.00 69 ALA A C 20
ATOM 38338 O O . ALA A 1 69 ? 1.432 -3.100 -7.413 1.00 0.00 69 ALA A O 20
ATOM 38345 N N . SER A 1 70 ? 3.300 -4.073 -6.578 1.00 0.00 70 SER A N 20
ATOM 38346 C CA . SER A 1 70 ? 3.100 -5.363 -7.239 1.00 0.00 70 SER A CA 20
ATOM 38347 C C . SER A 1 70 ? 2.016 -6.180 -6.496 1.00 0.00 70 SER A C 20
ATOM 38348 O O . SER A 1 70 ? 1.035 -6.612 -7.108 1.00 0.00 70 SER A O 20
ATOM 38356 N N . ASP A 1 71 ? 2.190 -6.344 -5.159 1.00 0.00 71 ASP A N 20
ATOM 38357 C CA . ASP A 1 71 ? 1.316 -7.199 -4.319 1.00 0.00 71 ASP A CA 20
ATOM 38358 C C . ASP A 1 71 ? -0.082 -6.573 -4.075 1.00 0.00 71 ASP A C 20
ATOM 38359 O O . ASP A 1 71 ? -1.081 -7.230 -4.305 1.00 0.00 71 ASP A O 20
ATOM 38368 N N . ALA A 1 72 ? -0.128 -5.329 -3.563 1.00 0.00 72 ALA A N 20
ATOM 38369 C CA . ALA A 1 72 ? -1.380 -4.520 -3.423 1.00 0.00 72 ALA A CA 20
ATOM 38370 C C . ALA A 1 72 ? -2.279 -4.564 -4.693 1.00 0.00 72 ALA A C 20
ATOM 38371 O O . ALA A 1 72 ? -3.510 -4.624 -4.595 1.00 0.00 72 ALA A O 20
ATOM 38378 N N . THR A 1 73 ? -1.633 -4.547 -5.873 1.00 0.00 73 THR A N 20
ATOM 38379 C CA . THR A 1 73 ? -2.331 -4.683 -7.168 1.00 0.00 73 THR A CA 20
ATOM 38380 C C . THR A 1 73 ? -2.712 -6.162 -7.425 1.00 0.00 73 THR A C 20
ATOM 38381 O O . THR A 1 73 ? -3.797 -6.442 -7.940 1.00 0.00 73 THR A O 20
ATOM 38392 N N . ARG A 1 74 ? -1.817 -7.092 -7.027 1.00 0.00 74 ARG A N 20
ATOM 38393 C CA . ARG A 1 74 ? -1.990 -8.548 -7.234 1.00 0.00 74 ARG A CA 20
ATOM 38394 C C . ARG A 1 74 ? -3.227 -9.080 -6.483 1.00 0.00 74 ARG A C 20
ATOM 38395 O O . ARG A 1 74 ? -4.053 -9.773 -7.068 1.00 0.00 74 ARG A O 20
ATOM 38416 N N . VAL A 1 75 ? -3.353 -8.708 -5.201 1.00 0.00 75 VAL A N 20
ATOM 38417 C CA . VAL A 1 75 ? -4.491 -9.083 -4.339 1.00 0.00 75 VAL A CA 20
ATOM 38418 C C . VAL A 1 75 ? -5.808 -8.526 -4.920 1.00 0.00 75 VAL A C 20
ATOM 38419 O O . VAL A 1 75 ? -6.837 -9.213 -4.936 1.00 0.00 75 VAL A O 20
ATOM 38432 N N . ALA A 1 76 ? -5.731 -7.288 -5.444 1.00 0.00 76 ALA A N 20
ATOM 38433 C CA . ALA A 1 76 ? -6.875 -6.571 -6.019 1.00 0.00 76 ALA A CA 20
ATOM 38434 C C . ALA A 1 76 ? -7.371 -7.264 -7.302 1.00 0.00 76 ALA A C 20
ATOM 38435 O O . ALA A 1 76 ? -8.579 -7.482 -7.474 1.00 0.00 76 ALA A O 20
ATOM 38442 N N . GLN A 1 77 ? -6.418 -7.653 -8.174 1.00 0.00 77 GLN A N 20
ATOM 38443 C CA . GLN A 1 77 ? -6.732 -8.232 -9.492 1.00 0.00 77 GLN A CA 20
ATOM 38444 C C . GLN A 1 77 ? -7.181 -9.695 -9.359 1.00 0.00 77 GLN A C 20
ATOM 38445 O O . GLN A 1 77 ? -7.916 -10.194 -10.217 1.00 0.00 77 GLN A O 20
ATOM 38459 N N . LYS A 1 78 ? -6.717 -10.378 -8.291 1.00 0.00 78 LYS A N 20
ATOM 38460 C CA . LYS A 1 78 ? -7.192 -11.723 -7.921 1.00 0.00 78 LYS A CA 20
ATOM 38461 C C . LYS A 1 78 ? -8.706 -11.741 -7.634 1.00 0.00 78 LYS A C 20
ATOM 38462 O O . LYS A 1 78 ? -9.415 -12.643 -8.108 1.00 0.00 78 LYS A O 20
ATOM 38481 N N . HIS A 1 79 ? -9.198 -10.753 -6.850 1.00 0.00 79 HIS A N 20
ATOM 38482 C CA . HIS A 1 79 ? -10.636 -10.693 -6.498 1.00 0.00 79 HIS A CA 20
ATOM 38483 C C . HIS A 1 79 ? -11.456 -10.223 -7.702 1.00 0.00 79 HIS A C 20
ATOM 38484 O O . HIS A 1 79 ? -12.623 -10.599 -7.845 1.00 0.00 79 HIS A O 20
ATOM 38499 N N . GLY A 1 80 ? -10.840 -9.390 -8.557 1.00 0.00 80 GLY A N 20
ATOM 38500 C CA . GLY A 1 80 ? -11.291 -9.218 -9.931 1.00 0.00 80 GLY A CA 20
ATOM 38501 C C . GLY A 1 80 ? -11.102 -7.778 -10.375 1.00 0.00 80 GLY A C 20
ATOM 38502 O O . GLY A 1 80 ? -12.038 -6.981 -10.331 1.00 0.00 80 GLY A O 20
ATOM 38506 N N . LEU A 1 81 ? -9.866 -7.429 -10.758 1.00 0.00 81 LEU A N 20
ATOM 38507 C CA . LEU A 1 81 ? -9.526 -6.078 -11.249 1.00 0.00 81 LEU A CA 20
ATOM 38508 C C . LEU A 1 81 ? -8.561 -6.173 -12.442 1.00 0.00 81 LEU A C 20
ATOM 38509 O O . LEU A 1 81 ? -7.808 -7.143 -12.583 1.00 0.00 81 LEU A O 20
ATOM 38525 N N . HIS A 1 82 ? -8.622 -5.141 -13.290 1.00 0.00 82 HIS A N 20
ATOM 38526 C CA . HIS A 1 82 ? -7.740 -4.955 -14.443 1.00 0.00 82 HIS A CA 20
ATOM 38527 C C . HIS A 1 82 ? -7.891 -3.507 -15.012 1.00 0.00 82 HIS A C 20
ATOM 38528 O O . HIS A 1 82 ? -6.903 -2.783 -14.986 1.00 0.00 82 HIS A O 20
ATOM 38543 N N . PRO A 1 83 ? -9.155 -3.041 -15.434 1.00 0.00 83 PRO A N 20
ATOM 38544 C CA . PRO A 1 83 ? -9.444 -1.819 -16.251 1.00 0.00 83 PRO A CA 20
ATOM 38545 C C . PRO A 1 83 ? -8.247 -0.886 -16.630 1.00 0.00 83 PRO A C 20
ATOM 38546 O O . PRO A 1 83 ? -7.300 -1.330 -17.294 1.00 0.00 83 PRO A O 20
ATOM 38557 N N . LYS A 1 84 ? -8.320 0.410 -16.252 1.00 0.00 84 LYS A N 20
ATOM 38558 C CA . LYS A 1 84 ? -7.264 1.403 -16.543 1.00 0.00 84 LYS A CA 20
ATOM 38559 C C . LYS A 1 84 ? -6.120 1.346 -15.513 1.00 0.00 84 LYS A C 20
ATOM 38560 O O . LYS A 1 84 ? -5.105 2.027 -15.681 1.00 0.00 84 LYS A O 20
ATOM 38579 N N . PHE A 1 85 ? -6.300 0.542 -14.446 1.00 0.00 85 PHE A N 20
ATOM 38580 C CA . PHE A 1 85 ? -5.336 0.460 -13.336 1.00 0.00 85 PHE A CA 20
ATOM 38581 C C . PHE A 1 85 ? -4.114 -0.382 -13.753 1.00 0.00 85 PHE A C 20
ATOM 38582 O O . PHE A 1 85 ? -2.975 0.089 -13.670 1.00 0.00 85 PHE A O 20
ATOM 38599 N N . GLY A 1 86 ? -4.398 -1.620 -14.222 1.00 0.00 86 GLY A N 20
ATOM 38600 C CA . GLY A 1 86 ? -3.392 -2.571 -14.722 1.00 0.00 86 GLY A CA 20
ATOM 38601 C C . GLY A 1 86 ? -2.140 -2.674 -13.855 1.00 0.00 86 GLY A C 20
ATOM 38602 O O . GLY A 1 86 ? -2.233 -2.951 -12.654 1.00 0.00 86 GLY A O 20
ATOM 38606 N N . ALA A 1 87 ? -0.981 -2.399 -14.464 1.00 0.00 87 ALA A N 20
ATOM 38607 C CA . ALA A 1 87 ? 0.317 -2.373 -13.784 1.00 0.00 87 ALA A CA 20
ATOM 38608 C C . ALA A 1 87 ? 0.944 -0.976 -13.910 1.00 0.00 87 ALA A C 20
ATOM 38609 O O . ALA A 1 87 ? 0.577 -0.205 -14.804 1.00 0.00 87 ALA A O 20
ATOM 38616 N N . ILE A 1 88 ? 1.905 -0.680 -13.019 1.00 0.00 88 ILE A N 20
ATOM 38617 C CA . ILE A 1 88 ? 2.662 0.596 -13.017 1.00 0.00 88 ILE A CA 20
ATOM 38618 C C . ILE A 1 88 ? 3.579 0.714 -14.265 1.00 0.00 88 ILE A C 20
ATOM 38619 O O . ILE A 1 88 ? 3.950 1.819 -14.676 1.00 0.00 88 ILE A O 20
ATOM 38635 N N . THR A 1 89 ? 3.938 -0.449 -14.844 1.00 0.00 89 THR A N 20
ATOM 38636 C CA . THR A 1 89 ? 4.712 -0.539 -16.093 1.00 0.00 89 THR A CA 20
ATOM 38637 C C . THR A 1 89 ? 3.813 -0.287 -17.319 1.00 0.00 89 THR A C 20
ATOM 38638 O O . THR A 1 89 ? 4.269 0.281 -18.318 1.00 0.00 89 THR A O 20
ATOM 38649 N N . ARG A 1 90 ? 2.534 -0.722 -17.229 1.00 0.00 90 ARG A N 20
ATOM 38650 C CA . ARG A 1 90 ? 1.557 -0.577 -18.327 1.00 0.00 90 ARG A CA 20
ATOM 38651 C C . ARG A 1 90 ? 1.174 0.903 -18.495 1.00 0.00 90 ARG A C 20
ATOM 38652 O O . ARG A 1 90 ? 1.386 1.494 -19.558 1.00 0.00 90 ARG A O 20
ATOM 38673 N N . VAL A 1 91 ? 0.624 1.479 -17.422 1.00 0.00 91 VAL A N 20
ATOM 38674 C CA . VAL A 1 91 ? 0.238 2.893 -17.347 1.00 0.00 91 VAL A CA 20
ATOM 38675 C C . VAL A 1 91 ? 0.945 3.530 -16.146 1.00 0.00 91 VAL A C 20
ATOM 38676 O O . VAL A 1 91 ? 1.193 2.852 -15.135 1.00 0.00 91 VAL A O 20
ATOM 38689 N N . HIS A 1 92 ? 1.299 4.820 -16.263 1.00 0.00 92 HIS A N 20
ATOM 38690 C CA . HIS A 1 92 ? 1.866 5.585 -15.145 1.00 0.00 92 HIS A CA 20
ATOM 38691 C C . HIS A 1 92 ? 0.760 5.890 -14.114 1.00 0.00 92 HIS A C 20
ATOM 38692 O O . HIS A 1 92 ? 0.114 6.946 -14.153 1.00 0.00 92 HIS A O 20
ATOM 38707 N N . LYS A 1 93 ? 0.571 4.931 -13.194 1.00 0.00 93 LYS A N 20
ATOM 38708 C CA . LYS A 1 93 ? -0.503 4.933 -12.181 1.00 0.00 93 LYS A CA 20
ATOM 38709 C C . LYS A 1 93 ? -0.024 5.647 -10.886 1.00 0.00 93 LYS A C 20
ATOM 38710 O O . LYS A 1 93 ? -0.254 5.181 -9.760 1.00 0.00 93 LYS A O 20
ATOM 38729 N N . GLU A 1 94 ? 0.665 6.799 -11.084 1.00 0.00 94 GLU A N 20
ATOM 38730 C CA . GLU A 1 94 ? 1.110 7.715 -10.005 1.00 0.00 94 GLU A CA 20
ATOM 38731 C C . GLU A 1 94 ? 2.024 7.026 -8.966 1.00 0.00 94 GLU A C 20
ATOM 38732 O O . GLU A 1 94 ? 2.153 7.504 -7.835 1.00 0.00 94 GLU A O 20
ATOM 38744 N N . TYR A 1 95 ? 2.686 5.928 -9.391 1.00 0.00 95 TYR A N 20
ATOM 38745 C CA . TYR A 1 95 ? 3.608 5.154 -8.552 1.00 0.00 95 TYR A CA 20
ATOM 38746 C C . TYR A 1 95 ? 4.840 5.972 -8.176 1.00 0.00 95 TYR A C 20
ATOM 38747 O O . TYR A 1 95 ? 5.257 5.928 -7.037 1.00 0.00 95 TYR A O 20
ATOM 38765 N N . ASP A 1 96 ? 5.463 6.627 -9.168 1.00 0.00 96 ASP A N 20
ATOM 38766 C CA . ASP A 1 96 ? 6.654 7.482 -8.949 1.00 0.00 96 ASP A CA 20
ATOM 38767 C C . ASP A 1 96 ? 6.385 8.594 -7.898 1.00 0.00 96 ASP A C 20
ATOM 38768 O O . ASP A 1 96 ? 7.260 8.922 -7.094 1.00 0.00 96 ASP A O 20
ATOM 38777 N N . ALA A 1 97 ? 5.151 9.131 -7.896 1.00 0.00 97 ALA A N 20
ATOM 38778 C CA . ALA A 1 97 ? 4.695 10.108 -6.881 1.00 0.00 97 ALA A CA 20
ATOM 38779 C C . ALA A 1 97 ? 4.529 9.431 -5.501 1.00 0.00 97 ALA A C 20
ATOM 38780 O O . ALA A 1 97 ? 4.925 9.971 -4.466 1.00 0.00 97 ALA A O 20
ATOM 38787 N N . MET A 1 98 ? 3.907 8.249 -5.520 1.00 0.00 98 MET A N 20
ATOM 38788 C CA . MET A 1 98 ? 3.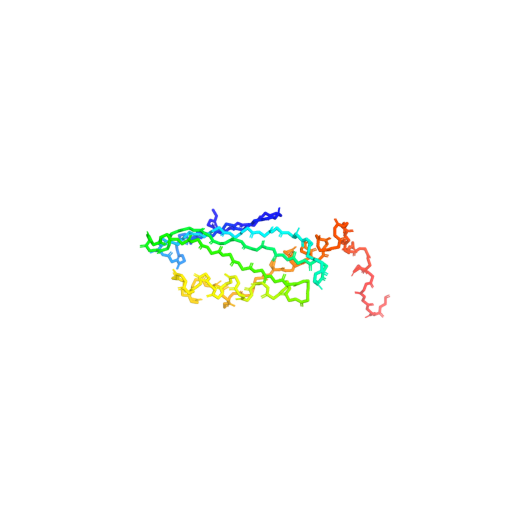752 7.371 -4.337 1.00 0.00 98 MET A CA 20
ATOM 38789 C C . MET A 1 98 ? 5.112 6.924 -3.739 1.00 0.00 98 MET A C 20
ATOM 38790 O O . MET A 1 98 ? 5.254 6.821 -2.522 1.00 0.00 98 MET A O 20
ATOM 38804 N N . PHE A 1 99 ? 6.103 6.726 -4.616 1.00 0.00 99 PHE A N 20
ATOM 38805 C CA . PHE A 1 99 ? 7.435 6.212 -4.256 1.00 0.00 99 PHE A CA 20
ATOM 38806 C C . PHE A 1 99 ? 8.198 7.266 -3.441 1.00 0.00 99 PHE A C 20
ATOM 38807 O O . PHE A 1 99 ? 8.681 6.975 -2.342 1.00 0.00 99 PHE A O 20
ATOM 38824 N N . GLU A 1 100 ? 8.297 8.486 -4.008 1.00 0.00 100 GLU A N 20
ATOM 38825 C CA . GLU A 1 100 ? 8.985 9.626 -3.367 1.00 0.00 100 GLU A CA 20
ATOM 38826 C C . GLU A 1 100 ? 8.335 10.041 -2.027 1.00 0.00 100 GLU A C 20
ATOM 38827 O O . GLU A 1 100 ? 9.015 10.577 -1.144 1.00 0.00 100 GLU A O 20
ATOM 38839 N N . ASP A 1 101 ? 7.023 9.805 -1.903 1.00 0.00 101 ASP A N 20
ATOM 38840 C CA . ASP A 1 101 ? 6.280 10.057 -0.661 1.00 0.00 101 ASP A CA 20
ATOM 38841 C C . ASP A 1 101 ? 6.741 9.077 0.437 1.00 0.00 101 ASP A C 20
ATOM 38842 O O . ASP A 1 101 ? 7.153 9.489 1.530 1.00 0.00 101 ASP A O 20
ATOM 38851 N N . ILE A 1 102 ? 6.668 7.780 0.108 1.00 0.00 102 ILE A N 20
ATOM 38852 C CA . ILE A 1 102 ? 7.017 6.678 1.024 1.00 0.00 102 ILE A CA 20
ATOM 38853 C C . ILE A 1 102 ? 8.505 6.711 1.453 1.00 0.00 102 ILE A C 20
ATOM 38854 O O . ILE A 1 102 ? 8.791 6.522 2.634 1.00 0.00 102 ILE A O 20
ATOM 38870 N N . ARG A 1 103 ? 9.447 6.990 0.517 1.00 0.00 103 ARG A N 20
ATOM 38871 C CA . ARG A 1 103 ? 10.901 7.032 0.841 1.00 0.00 103 ARG A CA 20
ATOM 38872 C C . ARG A 1 103 ? 11.207 8.154 1.857 1.00 0.00 103 ARG A C 20
ATOM 38873 O O . ARG A 1 103 ? 12.120 8.030 2.681 1.00 0.00 103 ARG A O 20
ATOM 38894 N N . ALA A 1 104 ? 10.411 9.239 1.782 1.00 0.00 104 ALA A N 20
ATOM 38895 C CA . ALA A 1 104 ? 10.517 10.384 2.696 1.00 0.00 104 ALA A CA 20
ATOM 38896 C C . ALA A 1 104 ? 9.978 10.015 4.092 1.00 0.00 104 ALA A C 20
ATOM 38897 O O . ALA A 1 104 ? 10.555 10.411 5.112 1.00 0.00 104 ALA A O 20
ATOM 38904 N N . LYS A 1 105 ? 8.843 9.278 4.113 1.00 0.00 105 LYS A N 20
ATOM 38905 C CA . LYS A 1 105 ? 8.239 8.738 5.351 1.00 0.00 105 LYS A CA 20
ATOM 38906 C C . LYS A 1 105 ? 9.209 7.838 6.121 1.00 0.00 105 LYS A C 20
ATOM 38907 O O . LYS A 1 105 ? 9.352 7.983 7.335 1.00 0.00 105 LYS A O 20
ATOM 38926 N N . LEU A 1 106 ? 9.854 6.900 5.399 1.00 0.00 106 LEU A N 20
ATOM 38927 C CA . LEU A 1 106 ? 10.787 5.933 6.009 1.00 0.00 106 LEU A CA 20
ATOM 38928 C C . LEU A 1 106 ? 12.035 6.657 6.552 1.00 0.00 106 LEU A C 20
ATOM 38929 O O . LEU A 1 106 ? 12.561 6.306 7.613 1.00 0.00 106 LEU A O 20
ATOM 38945 N N . HIS A 1 107 ? 12.494 7.659 5.787 1.00 0.00 107 HIS A N 20
ATOM 38946 C CA . HIS A 1 107 ? 13.540 8.617 6.209 1.00 0.00 107 HIS A CA 20
ATOM 38947 C C . HIS A 1 107 ? 13.113 9.387 7.484 1.00 0.00 107 HIS A C 20
ATOM 38948 O O . HIS A 1 107 ? 13.966 9.766 8.296 1.00 0.00 107 HIS A O 20
ATOM 38963 N N . ALA A 1 108 ? 11.780 9.616 7.614 1.00 0.00 108 ALA A N 20
ATOM 38964 C CA . ALA A 1 108 ? 11.143 10.399 8.706 1.00 0.00 108 ALA A CA 20
ATOM 38965 C C . ALA A 1 108 ? 11.407 11.904 8.521 1.00 0.00 108 ALA A C 20
ATOM 38966 O O . ALA A 1 108 ? 11.142 12.713 9.414 1.00 0.00 108 ALA A O 20
ATOM 38973 N N . HIS A 1 109 ? 11.898 12.256 7.320 1.00 0.00 109 HIS A N 20
ATOM 38974 C CA . HIS A 1 109 ? 12.288 13.621 6.937 1.00 0.00 109 HIS A CA 20
ATOM 38975 C C . HIS A 1 109 ? 11.908 13.811 5.452 1.00 0.00 109 HIS A C 20
ATOM 38976 O O . HIS A 1 109 ? 12.368 13.029 4.609 1.00 0.00 109 HIS A O 20
ATOM 38991 N N . PRO A 1 110 ? 11.064 14.835 5.108 1.00 0.00 110 PRO A N 20
ATOM 38992 C CA . PRO A 1 110 ? 10.521 15.015 3.737 1.00 0.00 110 PRO A CA 20
ATOM 38993 C C . PRO A 1 110 ? 11.582 15.558 2.750 1.00 0.00 110 PRO A C 20
ATOM 38994 O O . PRO A 1 110 ? 12.262 16.549 3.050 1.00 0.00 110 PRO A O 20
ATOM 39005 N N . GLY A 1 111 ? 11.711 14.903 1.577 1.00 0.00 111 GLY A N 20
ATOM 39006 C CA . GLY A 1 111 ? 12.668 15.312 0.538 1.00 0.00 111 GLY A CA 20
ATOM 39007 C C . GLY A 1 111 ? 12.134 16.466 -0.307 1.00 0.00 111 GLY A C 20
ATOM 39008 O O . GLY A 1 111 ? 11.818 16.293 -1.493 1.00 0.00 111 GLY A O 20
ATOM 39012 N N . GLU A 1 112 ? 12.040 17.646 0.331 1.00 0.00 112 GLU A N 20
ATOM 39013 C CA . GLU A 1 112 ? 11.438 18.868 -0.246 1.00 0.00 112 GLU A CA 20
ATOM 39014 C C . GLU A 1 112 ? 12.317 19.470 -1.382 1.00 0.00 112 GLU A C 20
ATOM 39015 O O . GLU A 1 112 ? 13.531 19.238 -1.409 1.00 0.00 112 GLU A O 20
ATOM 39027 N N . PRO A 1 113 ? 11.717 20.241 -2.351 1.00 0.00 113 PRO A N 20
ATOM 39028 C CA . PRO A 1 113 ? 12.493 20.959 -3.398 1.00 0.00 113 PRO A CA 20
ATOM 39029 C C . PRO A 1 113 ? 13.286 22.151 -2.814 1.00 0.00 113 PRO A C 20
ATOM 39030 O O . PRO A 1 113 ? 12.858 22.781 -1.835 1.00 0.00 113 PRO A O 20
ATOM 39041 N N . VAL A 1 114 ? 14.448 22.437 -3.415 1.00 0.00 114 VAL A N 20
ATOM 39042 C CA . VAL A 1 114 ? 15.335 23.540 -3.000 1.00 0.00 114 VAL A CA 20
ATOM 39043 C C . VAL A 1 114 ? 15.867 24.265 -4.248 1.00 0.00 114 VAL A C 20
ATOM 39044 O O . VAL A 1 114 ? 15.968 23.663 -5.322 1.00 0.00 114 VAL A O 20
ATOM 39057 N N . ASP A 1 115 ? 16.187 25.564 -4.104 1.00 0.00 115 ASP A N 20
ATOM 39058 C CA . ASP A 1 115 ? 16.581 26.445 -5.230 1.00 0.00 115 ASP A CA 20
ATOM 39059 C C . ASP A 1 115 ? 18.069 26.850 -5.143 1.00 0.00 115 ASP A C 20
ATOM 39060 O O . ASP A 1 115 ? 18.453 27.888 -5.691 1.00 0.00 115 ASP A O 20
ATOM 39069 N N . LEU A 1 116 ? 18.912 26.008 -4.502 1.00 0.00 116 LEU A N 20
ATOM 39070 C CA . LEU A 1 116 ? 20.338 26.345 -4.256 1.00 0.00 116 LEU A CA 20
ATOM 39071 C C . LEU A 1 116 ? 21.167 26.361 -5.558 1.00 0.00 116 LEU A C 20
ATOM 39072 O O . LEU A 1 116 ? 22.144 27.115 -5.668 1.00 0.00 116 LEU A O 20
ATOM 39088 N N . GLU A 1 117 ? 20.763 25.539 -6.550 1.00 0.00 117 GLU A N 20
ATOM 39089 C CA . GLU A 1 117 ? 21.458 25.433 -7.849 1.00 0.00 117 GLU A CA 20
ATOM 39090 C C . GLU A 1 117 ? 20.838 26.369 -8.911 1.00 0.00 117 GLU A C 20
ATOM 39091 O O . GLU A 1 117 ? 21.340 26.457 -10.038 1.00 0.00 117 GLU A O 20
ATOM 39103 N N . ARG A 1 118 ? 19.765 27.083 -8.528 1.00 0.00 118 ARG A N 20
ATOM 39104 C CA . ARG A 1 118 ? 18.927 27.873 -9.465 1.00 0.00 118 ARG A CA 20
ATOM 39105 C C . ARG A 1 118 ? 19.608 29.198 -9.894 1.00 0.00 118 ARG A C 20
ATOM 39106 O O . ARG A 1 118 ? 19.150 29.859 -10.835 1.00 0.00 118 ARG A O 20
ATOM 39127 N N . ILE A 1 119 ? 20.734 29.555 -9.238 1.00 0.00 119 ILE A N 20
ATOM 39128 C CA . ILE A 1 119 ? 21.424 30.841 -9.457 1.00 0.00 119 ILE A CA 20
ATOM 39129 C C . ILE A 1 119 ? 22.452 30.692 -10.616 1.00 0.00 119 ILE A C 20
ATOM 39130 O O . ILE A 1 119 ? 23.669 30.665 -10.401 1.00 0.00 119 ILE A O 20
ATOM 39146 N N . ILE A 1 120 ? 21.901 30.486 -11.838 1.00 0.00 120 ILE A N 20
ATOM 39147 C CA . ILE A 1 120 ? 22.621 30.597 -13.141 1.00 0.00 120 ILE A CA 20
ATOM 39148 C C . ILE A 1 120 ? 23.928 29.731 -13.181 1.00 0.00 120 ILE A C 20
ATOM 39149 O O . ILE A 1 120 ? 24.932 30.109 -13.805 1.00 0.00 120 ILE A O 20
ATOM 39165 N N . ARG A 1 121 ? 23.907 28.541 -12.530 1.00 0.00 121 ARG A N 20
ATOM 39166 C CA . ARG A 1 121 ? 25.098 27.659 -12.475 1.00 0.00 121 ARG A CA 20
ATOM 39167 C C . ARG A 1 121 ? 25.321 26.970 -13.836 1.00 0.00 121 ARG A C 20
ATOM 39168 O O . ARG A 1 121 ? 24.364 26.490 -14.461 1.00 0.00 121 ARG A O 20
ATOM 39189 N N . HIS A 1 122 ? 26.581 26.972 -14.306 1.00 0.00 122 HIS A N 20
ATOM 39190 C CA . HIS A 1 122 ? 27.001 26.254 -15.527 1.00 0.00 122 HIS A CA 20
ATOM 39191 C C . HIS A 1 122 ? 28.407 25.685 -15.296 1.00 0.00 122 HIS A C 20
ATOM 39192 O O . HIS A 1 122 ? 29.328 26.429 -14.935 1.00 0.00 122 HIS A O 20
ATOM 39207 N N . GLU A 1 123 ? 28.572 24.374 -15.529 1.00 0.00 123 GLU A N 20
ATOM 39208 C CA . GLU A 1 123 ? 29.825 23.650 -15.225 1.00 0.00 123 GLU A CA 20
ATOM 39209 C C . GLU A 1 123 ? 30.902 23.942 -16.294 1.00 0.00 123 GLU A C 20
ATOM 39210 O O . GLU A 1 123 ? 32.106 23.849 -16.019 1.00 0.00 123 GLU A O 20
ATOM 39222 N N . GLY A 1 124 ? 30.447 24.300 -17.508 1.00 0.00 124 GLY A N 20
ATOM 39223 C CA . GLY A 1 124 ? 31.331 24.677 -18.612 1.00 0.00 124 GLY A CA 20
ATOM 39224 C C . GLY A 1 124 ? 30.667 25.713 -19.503 1.00 0.00 124 GLY A C 20
ATOM 39225 O O . GLY A 1 124 ? 30.241 25.401 -20.619 1.00 0.00 124 GLY A O 20
ATOM 39229 N N . SER A 1 125 ? 30.556 26.950 -18.983 1.00 0.00 125 SER A N 20
ATOM 39230 C CA . SER A 1 125 ? 29.884 28.068 -19.667 1.00 0.00 125 SER A CA 20
ATOM 39231 C C . SER A 1 125 ? 30.715 28.560 -20.888 1.00 0.00 125 SER A C 20
ATOM 39232 O O . SER A 1 125 ? 30.301 28.314 -22.047 1.00 0.00 125 SER A O 20
#

Radius of gyration: 17.11 Å; Cα contacts (8 Å, |Δi|>4): 173; chains: 1; bounding box: 47×38×39 Å

Foldseek 3Di:
DAFDDDLFWTWHACDVVRPVWGDTKIWGKAWDADPPQGTWIKIWMWDATRHRTDTDIDIDHPVCRLVVQVVSVVVRCVNPDDPPCHHCVVDVSCSVVVNLSVNCVSVVHHPDDDCPCVPPDDPPD

CATH classification: 3.30.160.370

Organism: Pseudomonas aeruginosa (strain ATCC 15692 / DSM 22644 / CIP 104116 / JCM 14847 / LMG 12228 / 1C / PRS 101 / PAO1) (NCBI:txid208964)

InterPro domains:
  IPR032024 Protein of unknown function DUF5064 [PF16703] (1-116)